Protein 2HH2 (pdb70)

Organism: Homo sapiens (NCBI:txid9606)

Foldseek 3Di:
DWWKWWAFLVCCDQCANPHRDNQVVLCVVQVWHWAFDPDAFPVSDPRTTMITTDDDPRSSVSSLVVSCVSVVHHIDIGD

Sequence (79 aa):
GEMTFSIPTHKCGLVIGRGGENVKAINQQTGAFVEISRQLPPNGDPNFKLFIIRGSPQQIDHAKQLIEEKIEGPLCPVGGEMTFSIPTHKCGLVIGRGGENVKAINQQTGAFVEISRQLPPNGDPNFKLFIIRGSPQQIDHAKQLIEEKIEGPLCPVGGEMTFSIPTHKCGLVIGRGGENVKAINQQTGAFVEISRQLPPNGDPNFKLFIIRGSPQQIDHAKQLIEEKIEGPLCPVGGEMTFSIPTHKCGLVIGRGGENVKAINQQTGAFVEISRQLPPNGDPNFKLFIIRGSPQQIDHAKQLIEEKIEGPLCPVGGEMTFSIPTHKCGLVIGRGGENVKAINQQTGAFVEISRQLPPNGDPNFKLFIIRGSPQQIDHAKQLIEEKIEGPLCPVGGEMTFSIPTHKCGLVIGRGGENVKAINQQTGAFVEISRQLPPNGDPNFKLFIIRGSPQQIDHAKQLIEEKIEGPLCPVGGEMTFSIPTHKCGLVIGRGGENVKAINQQTGAFVEISRQLPPNGDPNFKLFIIRGSPQQIDHAKQLIEEKIEGPLCPVGGEMTFSIPTHKCGLVIGRGGENVKAINQQTGAFVEISRQLPPNGDPNFKLFIIRGSPQQIDHAKQLIEEKIEGPLCPVGGEMTFSIPTHKCGLVIGRGGENVKAINQQTGAFVEISRQLPPNGDPNFKLFIIRGSPQQIDHAKQLIEEKIEGPLCPVGGEMTFSIPTHKCGLVIGRGGENVKAINQQTGAFVEISRQLPPNGDPNFKLFIIRGSPQQIDHAKQLIEEKIEGPLCPVGGEMTFSIPTHKCGLVIGRGGENVKAINQQTGAFVEISRQLPPNGDPNFKLFIIRGSPQQIDHAKQLIEEKIEGPLCPVGGEMTFSIPTHKCGLVIGRGGENVKAINQQTGAFVEISRQLPPNGDPNFKLFIIRGSPQQIDHAKQLIEEKIEGPLCPVGGEMTFSIPTHKCGLVIGRGGENVKAINQQTGAFVEISRQLPPNGDPNFKLFIIRGSPQQIDHAKQLIEEKIEGPLCPVGGEMTFSIPTHKCGLVIGRGGENVKAINQQTGAFVEISRQLPPNGDPNFKLFIIRGSPQQIDHAKQLIEEKIEGPLCPVGGEMTFSIPTHKCGLVIGRGGENVKAINQQTGAFVEISRQLPPNGDPNFKLFIIRGSPQQIDHAKQLIEEKIEGPLCPVGGEMTFSIPTHKCGLVIGRGGENVKAINQQTGAFVEISRQLPPNGDPNFKLFIIRGSPQQIDHAKQLIEEKIEGPLCPVGGEMTFSIPTHKCGLVIGRGGENVKAINQQTGAFVEISRQLPPNGDPNFKLFIIRGSPQQIDHAKQLIEEKIEGPLCPVGGEMTFSIPTHKCGLVIGRGGENVKAINQQTGAFVEISRQLPPNGDPNFKLFIIRGSPQQIDHAKQLIEEKIEGPLCPVGGEMTFSIPTHKCGLVIGRGGENVKAINQQTGAFVEISRQLPPNGDPNFKLFIIRGSPQQIDHAKQLIEEKIEGPLCPVGGEMTFSIPTHKCGLVIGRGGENVKAINQQTGAFVEISRQLPPNGDPNFKLFIIRGSPQQIDHAKQLIEEKIEGPLCPVG

Radius of gyration: 11.13 Å; Cα contacts (8 Å, |Δi|>4): 156; chains: 1; bounding box: 23×28×22 Å

InterPro domains:
  IPR004087 K Homology domain [SM00322] (143-213)
  IPR004087 K Homology domain [SM00322] (232-304)
  IPR004087 K Homology domain [SM00322] (321-391)
  IPR004087 K Homology domain [SM00322] (423-496)
  IPR004088 K Homology domain, type 1 [PF00013] (146-209)
  IPR004088 K Homology domain, type 1 [PF00013] (236-301)
  IPR004088 K Homology domain, type 1 [PF00013] (327-387)
  IPR004088 K Homology domain, type 1 [PF00013] (427-493)
  IPR015096 Far upstream element-binding protein, C-terminal [PF09005] (611-632)
  IPR015096 Far upstream element-binding protein, C-terminal [PF09005] (670-685)
  IPR036612 K Homology domain, type 1 superfamily [G3DSA:3.30.1370.10] (130-218)
  IPR036612 K Homology domain, type 1 superfamily [G3DSA:3.30.1370.10] (221-305)
  IPR036612 K Homology domain, type 1 superfamily [G3DSA:3.30.1370.10] (314-418)
  IPR036612 K Homology domain, type 1 superfamily [G3DSA:3.30.1370.10] (422-503)
  IPR036612 K Homology domain, type 1 superfamily [SSF54791] (134-213)
  IPR036612 K Homology domain, type 1 superfamily [SSF54791] (234-314)
  IPR036612 K Homology domain, type 1 superfamily [SSF54791] (325-411)
  IPR036612 K Homology domain, type 1 superfamily [SSF54791] (426-498)
  IPR047369 Far upstream element-binding protein 2, second type I K homology domain [cd22482] (233-305)
  IPR047370 Far upstream element-binding protein 2, third type I K homology domain [cd22485] (323-390)

CATH classification: 3.30.1370.10

GO terms:
  GO:0061158 3'-UTR-mediated mRNA destabilization (P, IMP)
  GO:0043488 regulation of mRNA stability (P, IDA)
  GO:0045019 negative regulation of nitric oxide biosynthetic process (P, IDA)
  GO:0035925 mRNA 3'-UTR AU-rich region binding (F, IDA)
  GO:0061014 positive regulation of mRNA catabolic process (P, IDA)
  GO:0061158 3'-UTR-mediated mRNA destabilization (P, IDA)
  GO:0010586 miRNA metabolic process (P, IMP)
  GO:0071345 cellular response to cytokine stimulus (P, IMP)
  GO:0005515 protein binding (F, IPI)
  GO:0006397 mRNA processing (P, TAS)
  GO:0005654 nucleoplasm (C, TAS)
  GO:0005829 cytosol (C, TAS)
  GO:0010989 negative regulation of low-density lipoprotein particle clearance (P, IGI)
  GO:0005654 nucleoplasm (C, IDA)
  GO:0044183 protein folding chaperone (F, EXP)
  GO:0008380 RNA splicing (P, TAS)
  GO:0000375 RNA splicing, via transesterification reactions (P, TAS)
  GO:0016020 membrane (C, HDA)
  GO:0003723 RNA binding (F, HDA)

Nearest PDB structures (foldseek):
  2hh2-assembly1_A  TM=9.941E-01  e=3.577E-14  Homo sapiens
  6y24-assembly1_A  TM=8.662E-01  e=2.627E-09  Homo sapiens
  1j4w-assembly1_A  TM=8.525E-01  e=3.300E-06  Homo sapiens
  1x4m-assembly1_A  TM=8.442E-01  e=3.389E-04  Mus musculus
  1ec6-assembly2_B  TM=8.114E-01  e=9.226E-04  Homo sapiens

Structure (mmCIF, N/CA/C/O backbone):
data_2HH2
#
_entry.id   2HH2
#
loop_
_atom_site.group_PDB
_atom_site.id
_atom_site.type_symbol
_atom_site.label_atom_id
_atom_site.label_alt_id
_atom_site.label_comp_id
_atom_site.label_asym_id
_atom_site.label_entity_id
_atom_site.label_seq_id
_atom_site.pdbx_PDB_ins_code
_atom_site.Cartn_x
_atom_site.Cartn_y
_atom_site.Cartn_z
_atom_site.occupancy
_atom_site.B_iso_or_equiv
_atom_site.auth_seq_id
_atom_site.auth_comp_id
_atom_site.auth_asym_id
_atom_site.auth_atom_id
_atom_site.pdbx_PDB_model_num
ATOM 1 N N . GLY A 1 7 ? -3.683 -9.931 -10.649 1.00 0.00 7 GLY A N 1
ATOM 2 C CA . GLY A 1 7 ? -3.364 -8.553 -10.947 1.00 0.00 7 GLY A CA 1
ATOM 3 C C . GLY A 1 7 ? -3.034 -7.753 -9.707 1.00 0.00 7 GLY A C 1
ATOM 4 O O . GLY A 1 7 ? -3.821 -7.713 -8.759 1.00 0.00 7 GLY A O 1
ATOM 8 N N . GLU A 1 8 ? -1.874 -7.114 -9.720 1.00 0.00 8 GLU A N 1
ATOM 9 C CA . GLU A 1 8 ? -1.428 -6.290 -8.599 1.00 0.00 8 GLU A CA 1
ATOM 10 C C . GLU A 1 8 ? -2.271 -5.022 -8.494 1.00 0.00 8 GLU A C 1
ATOM 11 O O . GLU A 1 8 ? -2.578 -4.383 -9.503 1.00 0.00 8 GLU A O 1
ATOM 23 N N . MET A 1 9 ? -2.644 -4.667 -7.275 1.00 0.00 9 MET A N 1
ATOM 24 C CA . MET A 1 9 ? -3.543 -3.542 -7.051 1.00 0.00 9 MET A CA 1
ATOM 25 C C . MET A 1 9 ? -2.799 -2.357 -6.459 1.00 0.00 9 MET A C 1
ATOM 26 O O . MET A 1 9 ? -1.866 -2.525 -5.670 1.00 0.00 9 MET A O 1
ATOM 40 N N . THR A 1 10 ? -3.213 -1.164 -6.852 1.00 0.00 10 THR A N 1
ATOM 41 C CA . THR A 1 10 ? -2.596 0.060 -6.382 1.00 0.00 10 THR A CA 1
ATOM 42 C C . THR A 1 10 ? -3.515 0.766 -5.382 1.00 0.00 10 THR A C 1
ATOM 43 O O . THR A 1 10 ? -4.733 0.782 -5.553 1.00 0.00 10 THR A O 1
ATOM 54 N N . PHE A 1 11 ? -2.936 1.316 -4.323 1.00 0.00 11 PHE A N 1
ATOM 55 C CA . PHE A 1 11 ? -3.705 2.053 -3.324 1.00 0.00 11 PHE A CA 1
ATOM 56 C C . PHE A 1 11 ? -3.054 3.401 -3.042 1.00 0.00 11 PHE A C 1
ATOM 57 O O . PHE A 1 11 ? -1.847 3.555 -3.196 1.00 0.00 11 PHE A O 1
ATOM 74 N N . SER A 1 12 ? -3.859 4.375 -2.648 1.00 0.00 12 SER A N 1
ATOM 75 C CA . SER A 1 12 ? -3.376 5.727 -2.416 1.00 0.00 12 SER A CA 1
ATOM 76 C C . SER A 1 12 ? -2.805 5.889 -1.006 1.00 0.00 12 SER A C 1
ATOM 77 O O . SER A 1 12 ? -3.546 5.890 -0.019 1.00 0.00 12 SER A O 1
ATOM 85 N N . ILE A 1 13 ? -1.487 6.020 -0.915 1.00 0.00 13 ILE A N 1
ATOM 86 C CA . ILE A 1 13 ? -0.822 6.232 0.364 1.00 0.00 13 ILE A CA 1
ATOM 87 C C . ILE A 1 13 ? -0.279 7.653 0.467 1.00 0.00 13 ILE A C 1
ATOM 88 O O . ILE A 1 13 ? 0.639 8.041 -0.253 1.00 0.00 13 ILE A O 1
ATOM 104 N N . PRO A 1 14 ? -0.872 8.454 1.357 1.00 0.00 14 PRO A N 1
ATOM 105 C CA . PRO A 1 14 ? -0.410 9.815 1.648 1.00 0.00 14 PRO A CA 1
ATOM 106 C C . PRO A 1 14 ? 1.077 9.884 1.971 1.00 0.00 14 PRO A C 1
ATOM 107 O O . PRO A 1 14 ? 1.584 9.113 2.787 1.00 0.00 14 PRO A O 1
ATOM 118 N N . THR A 1 15 ? 1.751 10.842 1.349 1.00 0.00 15 THR A N 1
ATOM 119 C CA . THR A 1 15 ? 3.179 11.052 1.538 1.00 0.00 15 THR A CA 1
ATOM 120 C C . THR A 1 15 ? 3.526 11.313 3.006 1.00 0.00 15 THR A C 1
ATOM 121 O O . THR A 1 15 ? 4.593 10.933 3.474 1.00 0.00 15 THR A O 1
ATOM 132 N N . HIS A 1 16 ? 2.621 11.948 3.741 1.00 0.00 16 HIS A N 1
ATOM 133 C CA . HIS A 1 16 ? 2.877 12.237 5.148 1.00 0.00 16 HIS A CA 1
ATOM 134 C C . HIS A 1 16 ? 2.734 10.980 6.009 1.00 0.00 16 HIS A C 1
ATOM 135 O O . HIS A 1 16 ? 3.235 10.929 7.127 1.00 0.00 16 HIS A O 1
ATOM 150 N N . LYS A 1 17 ? 2.045 9.963 5.494 1.00 0.00 17 LYS A N 1
ATOM 151 C CA . LYS A 1 17 ? 1.858 8.732 6.258 1.00 0.00 17 LYS A CA 1
ATOM 152 C C . LYS A 1 17 ? 2.919 7.693 5.918 1.00 0.00 17 LYS A C 1
ATOM 153 O O . LYS A 1 17 ? 2.859 6.546 6.390 1.00 0.00 17 LYS A O 1
ATOM 172 N N . CYS A 1 18 ? 3.909 8.101 5.133 1.00 0.00 18 CYS A N 1
ATOM 173 C CA . CYS A 1 18 ? 4.984 7.205 4.731 1.00 0.00 18 CYS A CA 1
ATOM 174 C C . CYS A 1 18 ? 5.965 6.967 5.876 1.00 0.00 18 CYS A C 1
ATOM 175 O O . CYS A 1 18 ? 7.054 6.439 5.673 1.00 0.00 18 CYS A O 1
ATOM 183 N N . GLY A 1 19 ? 5.576 7.352 7.081 1.00 0.00 19 GLY A N 1
ATOM 184 C CA . GLY A 1 19 ? 6.421 7.109 8.219 1.00 0.00 19 GLY A CA 1
ATOM 185 C C . GLY A 1 19 ? 5.793 6.184 9.239 1.00 0.00 19 GLY A C 1
ATOM 186 O O . GLY A 1 19 ? 6.495 5.618 10.074 1.00 0.00 19 GLY A O 1
ATOM 190 N N . LEU A 1 20 ? 4.474 6.026 9.192 1.00 0.00 20 LEU A N 1
ATOM 191 C CA . LEU A 1 20 ? 3.810 5.064 10.065 1.00 0.00 20 LEU A CA 1
ATOM 192 C C . LEU A 1 20 ? 3.712 3.709 9.389 1.00 0.00 20 LEU A C 1
ATOM 193 O O . LEU A 1 20 ? 4.054 2.688 9.983 1.00 0.00 20 LEU A O 1
ATOM 209 N N . VAL A 1 21 ? 3.259 3.700 8.141 1.00 0.00 21 VAL A N 1
ATOM 210 C CA . VAL A 1 21 ? 3.076 2.444 7.426 1.00 0.00 21 VAL A CA 1
ATOM 211 C C . VAL A 1 21 ? 4.334 2.088 6.663 1.00 0.00 21 VAL A C 1
ATOM 212 O O . VAL A 1 21 ? 4.631 0.922 6.421 1.00 0.00 21 VAL A O 1
ATOM 225 N N . ILE A 1 22 ? 5.067 3.109 6.279 1.00 0.00 22 ILE A N 1
ATOM 226 C CA . ILE A 1 22 ? 6.236 2.931 5.448 1.00 0.00 22 ILE A CA 1
ATOM 227 C C . ILE A 1 22 ? 7.499 3.004 6.301 1.00 0.00 22 ILE A C 1
ATOM 228 O O . ILE A 1 22 ? 8.550 2.481 5.935 1.00 0.00 22 ILE A O 1
ATOM 244 N N . GLY A 1 23 ? 7.369 3.607 7.473 1.00 0.00 23 GLY A N 1
ATOM 245 C CA . GLY A 1 23 ? 8.493 3.715 8.378 1.00 0.00 23 GLY A CA 1
ATOM 246 C C . GLY A 1 23 ? 9.557 4.659 7.857 1.00 0.00 23 GLY A C 1
ATOM 247 O O . GLY A 1 23 ? 9.270 5.818 7.555 1.00 0.00 23 GLY A O 1
ATOM 251 N N . ARG A 1 24 ? 10.781 4.171 7.745 1.00 0.00 24 ARG A N 1
ATOM 252 C CA . ARG A 1 24 ? 11.866 4.971 7.199 1.00 0.00 24 ARG A CA 1
ATOM 253 C C . ARG A 1 24 ? 12.001 4.717 5.702 1.00 0.00 24 ARG A C 1
ATOM 254 O O . ARG A 1 24 ? 11.767 5.609 4.889 1.00 0.00 24 ARG A O 1
ATOM 275 N N . GLY A 1 25 ? 12.361 3.494 5.340 1.00 0.00 25 GLY A N 1
ATOM 276 C CA . GLY A 1 25 ? 12.523 3.159 3.940 1.00 0.00 25 GLY A CA 1
ATOM 277 C C . GLY A 1 25 ? 11.718 1.944 3.547 1.00 0.00 25 GLY A C 1
ATOM 278 O O . GLY A 1 25 ? 12.244 1.012 2.938 1.00 0.00 25 GLY A O 1
ATOM 282 N N . GLY A 1 26 ? 10.440 1.949 3.900 1.00 0.00 26 GLY A N 1
ATOM 283 C CA . GLY A 1 26 ? 9.575 0.833 3.577 1.00 0.00 26 GLY A CA 1
ATOM 284 C C . GLY A 1 26 ? 9.804 -0.340 4.506 1.00 0.00 26 GLY A C 1
ATOM 285 O O . GLY A 1 26 ? 10.026 -1.466 4.065 1.00 0.00 26 GLY A O 1
ATOM 289 N N . GLU A 1 27 ? 9.742 -0.070 5.801 1.00 0.00 27 GLU A N 1
ATOM 290 C CA . GLU A 1 27 ? 10.013 -1.084 6.812 1.00 0.00 27 GLU A CA 1
ATOM 291 C C . GLU A 1 27 ? 8.760 -1.889 7.133 1.00 0.00 27 GLU A C 1
ATOM 292 O O . GLU A 1 27 ? 8.736 -3.111 6.979 1.00 0.00 27 GLU A O 1
ATOM 304 N N . ASN A 1 28 ? 7.710 -1.194 7.543 1.00 0.00 28 ASN A N 1
ATOM 305 C CA . ASN A 1 28 ? 6.495 -1.852 8.009 1.00 0.00 28 ASN A CA 1
ATOM 306 C C . ASN A 1 28 ? 5.777 -2.561 6.863 1.00 0.00 28 ASN A C 1
ATOM 307 O O . ASN A 1 28 ? 5.168 -3.613 7.058 1.00 0.00 28 ASN A O 1
ATOM 318 N N . VAL A 1 29 ? 5.890 -2.007 5.661 1.00 0.00 29 VAL A N 1
ATOM 319 C CA . VAL A 1 29 ? 5.204 -2.560 4.500 1.00 0.00 29 VAL A CA 1
ATOM 320 C C . VAL A 1 29 ? 5.691 -3.966 4.151 1.00 0.00 29 VAL A C 1
ATOM 321 O O . VAL A 1 29 ? 4.919 -4.788 3.654 1.00 0.00 29 VAL A O 1
ATOM 334 N N . LYS A 1 30 ? 6.958 -4.266 4.422 1.00 0.00 30 LYS A N 1
ATOM 335 C CA . LYS A 1 30 ? 7.477 -5.582 4.084 1.00 0.00 30 LYS A CA 1
ATOM 336 C C . LYS A 1 30 ? 7.128 -6.588 5.176 1.00 0.00 30 LYS A C 1
ATOM 337 O O . LYS A 1 30 ? 7.155 -7.796 4.949 1.00 0.00 30 LYS A O 1
ATOM 356 N N . ALA A 1 31 ? 6.784 -6.086 6.358 1.00 0.00 31 ALA A N 1
ATOM 357 C CA . ALA A 1 31 ? 6.267 -6.944 7.415 1.00 0.00 31 ALA A CA 1
ATOM 358 C C . ALA A 1 31 ? 4.857 -7.389 7.056 1.00 0.00 31 ALA A C 1
ATOM 359 O O . ALA A 1 31 ? 4.472 -8.530 7.309 1.00 0.00 31 ALA A O 1
ATOM 366 N N . ILE A 1 32 ? 4.103 -6.472 6.448 1.00 0.00 32 ILE A N 1
ATOM 367 C CA . ILE A 1 32 ? 2.777 -6.782 5.918 1.00 0.00 32 ILE A CA 1
ATOM 368 C C . ILE A 1 32 ? 2.879 -7.951 4.948 1.00 0.00 32 ILE A C 1
ATOM 369 O O . ILE A 1 32 ? 2.097 -8.898 5.009 1.00 0.00 32 ILE A O 1
ATOM 385 N N . ASN A 1 33 ? 3.866 -7.861 4.062 1.00 0.00 33 ASN A N 1
ATOM 386 C CA . ASN A 1 33 ? 4.173 -8.925 3.106 1.00 0.00 33 ASN A CA 1
ATOM 387 C C . ASN A 1 33 ? 4.341 -10.270 3.811 1.00 0.00 33 ASN A C 1
ATOM 388 O O . ASN A 1 33 ? 3.757 -11.272 3.405 1.00 0.00 33 ASN A O 1
ATOM 399 N N . GLN A 1 34 ? 5.123 -10.281 4.884 1.00 0.00 34 GLN A N 1
ATOM 400 C CA . GLN A 1 34 ? 5.368 -11.508 5.639 1.00 0.00 34 GLN A CA 1
ATOM 401 C C . GLN A 1 34 ? 4.076 -12.032 6.253 1.00 0.00 34 GLN A C 1
ATOM 402 O O . GLN A 1 34 ? 3.864 -13.241 6.351 1.00 0.00 34 GLN A O 1
ATOM 416 N N . GLN A 1 35 ? 3.219 -11.107 6.664 1.00 0.00 35 GLN A N 1
ATOM 417 C CA . GLN A 1 35 ? 1.938 -11.458 7.267 1.00 0.00 35 GLN A CA 1
ATOM 418 C C . GLN A 1 35 ? 0.965 -11.992 6.223 1.00 0.00 35 GLN A C 1
ATOM 419 O O . GLN A 1 35 ? -0.001 -12.677 6.556 1.00 0.00 35 GLN A O 1
ATOM 433 N N . THR A 1 36 ? 1.216 -11.667 4.962 1.00 0.00 36 THR A N 1
ATOM 434 C CA . THR A 1 36 ? 0.263 -11.960 3.905 1.00 0.00 36 THR A CA 1
ATOM 435 C C . THR A 1 36 ? 0.857 -12.828 2.796 1.00 0.00 36 THR A C 1
ATOM 436 O O . THR A 1 36 ? 0.628 -14.037 2.748 1.00 0.00 36 THR A O 1
ATOM 447 N N . GLY A 1 37 ? 1.619 -12.205 1.913 1.00 0.00 37 GLY A N 1
ATOM 448 C CA . GLY A 1 37 ? 2.193 -12.913 0.790 1.00 0.00 37 GLY A CA 1
ATOM 449 C C . GLY A 1 37 ? 2.466 -11.992 -0.372 1.00 0.00 37 GLY A C 1
ATOM 450 O O . GLY A 1 37 ? 3.353 -12.251 -1.187 1.00 0.00 37 GLY A O 1
ATOM 454 N N . ALA A 1 38 ? 1.709 -10.908 -0.446 1.00 0.00 38 ALA A N 1
ATOM 455 C CA . ALA A 1 38 ? 1.873 -9.944 -1.517 1.00 0.00 38 ALA A CA 1
ATOM 456 C C . ALA A 1 38 ? 2.907 -8.900 -1.148 1.00 0.00 38 ALA A C 1
ATOM 457 O O . ALA A 1 38 ? 3.038 -8.516 0.013 1.00 0.00 38 ALA A O 1
ATOM 464 N N . PHE A 1 39 ? 3.620 -8.437 -2.150 1.00 0.00 39 PHE A N 1
ATOM 465 C CA . PHE A 1 39 ? 4.690 -7.486 -1.951 1.00 0.00 39 PHE A CA 1
ATOM 466 C C . PHE A 1 39 ? 4.141 -6.066 -1.971 1.00 0.00 39 PHE A C 1
ATOM 467 O O . PHE A 1 39 ? 3.744 -5.563 -3.022 1.00 0.00 39 PHE A O 1
ATOM 484 N N . VAL A 1 40 ? 4.090 -5.437 -0.807 1.00 0.00 40 VAL A N 1
ATOM 485 C CA . VAL A 1 40 ? 3.641 -4.056 -0.704 1.00 0.00 40 VAL A CA 1
ATOM 486 C C . VAL A 1 40 ? 4.813 -3.111 -0.982 1.00 0.00 40 VAL A C 1
ATOM 487 O O . VAL A 1 40 ? 5.612 -2.817 -0.092 1.00 0.00 40 VAL A O 1
ATOM 500 N N . GLU A 1 41 ? 4.918 -2.658 -2.226 1.00 0.00 41 GLU A N 1
ATOM 501 C CA . GLU A 1 41 ? 6.063 -1.857 -2.659 1.00 0.00 41 GLU A CA 1
ATOM 502 C C . GLU A 1 41 ? 5.644 -0.437 -3.040 1.00 0.00 41 GLU A C 1
ATOM 503 O O . GLU A 1 41 ? 4.528 -0.212 -3.492 1.00 0.00 41 GLU A O 1
ATOM 515 N N . ILE A 1 42 ? 6.550 0.518 -2.837 1.00 0.00 42 ILE A N 1
ATOM 516 C CA . ILE A 1 42 ? 6.276 1.921 -3.129 1.00 0.00 42 ILE A CA 1
ATOM 517 C C . ILE A 1 42 ? 6.328 2.155 -4.632 1.00 0.00 42 ILE A C 1
ATOM 518 O O . ILE A 1 42 ? 7.308 1.797 -5.282 1.00 0.00 42 ILE A O 1
ATOM 534 N N . SER A 1 43 ? 5.282 2.756 -5.174 1.00 0.00 43 SER A N 1
ATOM 535 C CA . SER A 1 43 ? 5.157 2.913 -6.613 1.00 0.00 43 SER A CA 1
ATOM 536 C C . SER A 1 43 ? 5.751 4.232 -7.088 1.00 0.00 43 SER A C 1
ATOM 537 O O . SER A 1 43 ? 6.161 5.075 -6.292 1.00 0.00 43 SER A O 1
ATOM 545 N N . ARG A 1 44 ? 5.788 4.391 -8.406 1.00 0.00 44 ARG A N 1
ATOM 546 C CA . ARG A 1 44 ? 6.283 5.604 -9.032 1.00 0.00 44 ARG A CA 1
ATOM 547 C C . ARG A 1 44 ? 5.190 6.172 -9.926 1.00 0.00 44 ARG A C 1
ATOM 548 O O . ARG A 1 44 ? 5.422 7.074 -10.729 1.00 0.00 44 ARG A O 1
ATOM 569 N N . GLN A 1 45 ? 3.992 5.624 -9.773 1.00 0.00 45 GLN A N 1
ATOM 570 C CA . GLN A 1 45 ? 2.846 6.022 -10.577 1.00 0.00 45 GLN A CA 1
ATOM 571 C C . GLN A 1 45 ? 2.241 7.317 -10.047 1.00 0.00 45 GLN A C 1
ATOM 572 O O . GLN A 1 45 ? 2.238 7.559 -8.837 1.00 0.00 45 GLN A O 1
ATOM 586 N N . LEU A 1 46 ? 1.756 8.150 -10.954 1.00 0.00 46 LEU A N 1
ATOM 587 C CA . LEU A 1 46 ? 0.998 9.334 -10.579 1.00 0.00 46 LEU A CA 1
ATOM 588 C C . LEU A 1 46 ? -0.437 8.954 -10.260 1.00 0.00 46 LEU A C 1
ATOM 589 O O . LEU A 1 46 ? -1.081 8.238 -11.030 1.00 0.00 46 LEU A O 1
ATOM 605 N N . PRO A 1 47 ? -0.951 9.410 -9.109 1.00 0.00 47 PRO A N 1
ATOM 606 C CA . PRO A 1 47 ? -2.344 9.188 -8.729 1.00 0.00 47 PRO A CA 1
ATOM 607 C C . PRO A 1 47 ? -3.295 9.922 -9.667 1.00 0.00 47 PRO A C 1
ATOM 608 O O . PRO A 1 47 ? -2.857 10.803 -10.405 1.00 0.00 47 PRO A O 1
ATOM 619 N N . PRO A 1 48 ? -4.593 9.593 -9.662 1.00 0.00 48 PRO A N 1
ATOM 620 C CA . PRO A 1 48 ? -5.571 10.248 -10.542 1.00 0.00 48 PRO A CA 1
ATOM 621 C C . PRO A 1 48 ? -5.524 11.774 -10.443 1.00 0.00 48 PRO A C 1
ATOM 622 O O . PRO A 1 48 ? -5.758 12.482 -11.424 1.00 0.00 48 PRO A O 1
ATOM 633 N N . ASN A 1 49 ? -5.184 12.269 -9.260 1.00 0.00 49 ASN A N 1
ATOM 634 C CA . ASN A 1 49 ? -5.136 13.703 -9.011 1.00 0.00 49 ASN A CA 1
ATOM 635 C C . ASN A 1 49 ? -3.822 14.308 -9.500 1.00 0.00 49 ASN A C 1
ATOM 636 O O . ASN A 1 49 ? -3.702 15.524 -9.646 1.00 0.00 49 ASN A O 1
ATOM 647 N N . GLY A 1 50 ? -2.842 13.440 -9.751 1.00 0.00 50 GLY A N 1
ATOM 648 C CA . GLY A 1 50 ? -1.521 13.879 -10.180 1.00 0.00 50 GLY A CA 1
ATOM 649 C C . GLY A 1 50 ? -0.824 14.732 -9.140 1.00 0.00 50 GLY A C 1
ATOM 650 O O . GLY A 1 50 ? 0.035 15.548 -9.470 1.00 0.00 50 GLY A O 1
ATOM 654 N N . ASP A 1 51 ? -1.186 14.532 -7.881 1.00 0.00 51 ASP A N 1
ATOM 655 C CA . ASP A 1 51 ? -0.647 15.332 -6.789 1.00 0.00 51 ASP A CA 1
ATOM 656 C C . ASP A 1 51 ? 0.413 14.543 -6.022 1.00 0.00 51 ASP A C 1
ATOM 657 O O . ASP A 1 51 ? 0.198 13.382 -5.673 1.00 0.00 51 ASP A O 1
ATOM 666 N N . PRO A 1 52 ? 1.573 15.168 -5.755 1.00 0.00 52 PRO A N 1
ATOM 667 C CA . PRO A 1 52 ? 2.722 14.496 -5.130 1.00 0.00 52 PRO A CA 1
ATOM 668 C C . PRO A 1 52 ? 2.539 14.183 -3.641 1.00 0.00 52 PRO A C 1
ATOM 669 O O . PRO A 1 52 ? 3.454 13.661 -3.002 1.00 0.00 52 PRO A O 1
ATOM 680 N N . ASN A 1 53 ? 1.376 14.501 -3.081 1.00 0.00 53 ASN A N 1
ATOM 681 C CA . ASN A 1 53 ? 1.108 14.197 -1.676 1.00 0.00 53 ASN A CA 1
ATOM 682 C C . ASN A 1 53 ? 0.419 12.848 -1.538 1.00 0.00 53 ASN A C 1
ATOM 683 O O . ASN A 1 53 ? 0.100 12.409 -0.429 1.00 0.00 53 ASN A O 1
ATOM 694 N N . PHE A 1 54 ? 0.188 12.197 -2.668 1.00 0.00 54 PHE A N 1
ATOM 695 C CA . PHE A 1 54 ? -0.405 10.871 -2.682 1.00 0.00 54 PHE A CA 1
ATOM 696 C C . PHE A 1 54 ? 0.484 9.898 -3.438 1.00 0.00 54 PHE A C 1
ATOM 697 O O . PHE A 1 54 ? 0.437 9.817 -4.666 1.00 0.00 54 PHE A O 1
ATOM 714 N N . LYS A 1 55 ? 1.303 9.171 -2.700 1.00 0.00 55 LYS A N 1
ATOM 715 C CA . LYS A 1 55 ? 2.150 8.150 -3.283 1.00 0.00 55 LYS A CA 1
ATOM 716 C C . LYS A 1 55 ? 1.343 6.885 -3.509 1.00 0.00 55 LYS A C 1
ATOM 717 O O . LYS A 1 55 ? 0.739 6.349 -2.580 1.00 0.00 55 LYS A O 1
ATOM 736 N N . LEU A 1 56 ? 1.308 6.420 -4.738 1.00 0.00 56 LEU A N 1
ATOM 737 C CA . LEU A 1 56 ? 0.624 5.181 -5.035 1.00 0.00 56 LEU A CA 1
ATOM 738 C C . LEU A 1 56 ? 1.435 4.012 -4.492 1.00 0.00 56 LEU A C 1
ATOM 739 O O . LEU A 1 56 ? 2.663 4.012 -4.563 1.00 0.00 56 LEU A O 1
ATOM 755 N N . PHE A 1 57 ? 0.752 3.046 -3.907 1.00 0.00 57 PHE A N 1
ATOM 756 C CA . PHE A 1 57 ? 1.412 1.889 -3.337 1.00 0.00 57 PHE A CA 1
ATOM 757 C C . PHE A 1 57 ? 0.979 0.622 -4.062 1.00 0.00 57 PHE A C 1
ATOM 758 O O . PHE A 1 57 ? -0.203 0.435 -4.352 1.00 0.00 57 PHE A O 1
ATOM 775 N N . ILE A 1 58 ? 1.945 -0.232 -4.360 1.00 0.00 58 ILE A N 1
ATOM 776 C CA . ILE A 1 58 ? 1.700 -1.458 -5.104 1.00 0.00 58 ILE A CA 1
ATOM 777 C C . ILE A 1 58 ? 1.585 -2.636 -4.164 1.00 0.00 58 ILE A C 1
ATOM 778 O O . ILE A 1 58 ? 2.562 -3.015 -3.535 1.00 0.00 58 ILE A O 1
ATOM 794 N N . ILE A 1 59 ? 0.417 -3.224 -4.058 1.00 0.00 59 ILE A N 1
ATOM 795 C CA . ILE A 1 59 ? 0.319 -4.479 -3.361 1.00 0.00 59 ILE A CA 1
ATOM 796 C C . ILE A 1 59 ? 0.294 -5.568 -4.415 1.00 0.00 59 ILE A C 1
ATOM 797 O O . ILE A 1 59 ? -0.759 -5.914 -4.946 1.00 0.00 59 ILE A O 1
ATOM 813 N N . ARG A 1 60 ? 1.469 -6.053 -4.768 1.00 0.00 60 ARG A N 1
ATOM 814 C CA . ARG A 1 60 ? 1.595 -6.962 -5.889 1.00 0.00 60 ARG A CA 1
ATOM 815 C C . ARG A 1 60 ? 1.649 -8.412 -5.436 1.00 0.00 60 ARG A C 1
ATOM 816 O O . ARG A 1 60 ? 2.544 -8.821 -4.697 1.00 0.00 60 ARG A O 1
ATOM 837 N N . GLY A 1 61 ? 0.663 -9.172 -5.885 1.00 0.00 61 GLY A N 1
ATOM 838 C CA . GLY A 1 61 ? 0.565 -10.573 -5.549 1.00 0.00 61 GLY A CA 1
ATOM 839 C C . GLY A 1 61 ? -0.742 -11.144 -6.045 1.00 0.00 61 GLY A C 1
ATOM 840 O O . GLY A 1 61 ? -1.304 -10.644 -7.020 1.00 0.00 61 GLY A O 1
ATOM 844 N N . SER A 1 62 ? -1.232 -12.174 -5.387 1.00 0.00 62 SER A N 1
ATOM 845 C CA . SER A 1 62 ? -2.525 -12.730 -5.728 1.00 0.00 62 SER A CA 1
ATOM 846 C C . SER A 1 62 ? -3.615 -11.999 -4.945 1.00 0.00 62 SER A C 1
ATOM 847 O O . SER A 1 62 ? -3.350 -11.527 -3.839 1.00 0.00 62 SER A O 1
ATOM 855 N N . PRO A 1 63 ? -4.829 -11.859 -5.509 1.00 0.00 63 PRO A N 1
ATOM 856 C CA . PRO A 1 63 ? -5.939 -11.132 -4.869 1.00 0.00 63 PRO A CA 1
ATOM 857 C C . PRO A 1 63 ? -6.079 -11.422 -3.371 1.00 0.00 63 PRO A C 1
ATOM 858 O O . PRO A 1 63 ? -6.180 -10.497 -2.562 1.00 0.00 63 PRO A O 1
ATOM 869 N N . GLN A 1 64 ? -6.060 -12.707 -3.012 1.00 0.00 64 GLN A N 1
ATOM 870 C CA . GLN A 1 64 ? -6.176 -13.130 -1.612 1.00 0.00 64 GLN A CA 1
ATOM 871 C C . GLN A 1 64 ? -5.104 -12.475 -0.740 1.00 0.00 64 GLN A C 1
ATOM 872 O O . GLN A 1 64 ? -5.369 -12.054 0.388 1.00 0.00 64 GLN A O 1
ATOM 886 N N . GLN A 1 65 ? -3.902 -12.365 -1.287 1.00 0.00 65 GLN A N 1
ATOM 887 C CA . GLN A 1 65 ? -2.773 -11.805 -0.560 1.00 0.00 65 GLN A CA 1
ATOM 888 C C . GLN A 1 65 ? -2.865 -10.284 -0.541 1.00 0.00 65 GLN A C 1
ATOM 889 O O . GLN A 1 65 ? -2.624 -9.649 0.486 1.00 0.00 65 GLN A O 1
ATOM 903 N N . ILE A 1 66 ? -3.232 -9.715 -1.686 1.00 0.00 66 ILE A N 1
ATOM 904 C CA . ILE A 1 66 ? -3.367 -8.270 -1.836 1.00 0.00 66 ILE A CA 1
ATOM 905 C C . ILE A 1 66 ? -4.420 -7.710 -0.889 1.00 0.00 66 ILE A C 1
ATOM 906 O O . ILE A 1 66 ? -4.153 -6.782 -0.127 1.00 0.00 66 ILE A O 1
ATOM 922 N N . ASP A 1 67 ? -5.607 -8.289 -0.946 1.00 0.00 67 ASP A N 1
ATOM 923 C CA . ASP A 1 67 ? -6.741 -7.820 -0.159 1.00 0.00 67 ASP A CA 1
ATOM 924 C C . ASP A 1 67 ? -6.462 -7.952 1.334 1.00 0.00 67 ASP A C 1
ATOM 925 O O . ASP A 1 67 ? -6.858 -7.101 2.130 1.00 0.00 67 ASP A O 1
ATOM 934 N N . HIS A 1 68 ? -5.760 -9.015 1.706 1.00 0.00 68 HIS A N 1
ATOM 935 C CA . HIS A 1 68 ? -5.424 -9.245 3.104 1.00 0.00 68 HIS A CA 1
ATOM 936 C C . HIS A 1 68 ? -4.379 -8.226 3.565 1.00 0.00 68 HIS A C 1
ATOM 937 O O . HIS A 1 68 ? -4.443 -7.727 4.687 1.00 0.00 68 HIS A O 1
ATOM 952 N N . ALA A 1 69 ? -3.422 -7.922 2.692 1.00 0.00 69 ALA A N 1
ATOM 953 C CA . ALA A 1 69 ? -2.412 -6.912 2.989 1.00 0.00 69 ALA A CA 1
ATOM 954 C C . ALA A 1 69 ? -3.067 -5.542 3.109 1.00 0.00 69 ALA A C 1
ATOM 955 O O . ALA A 1 69 ? -2.733 -4.753 3.994 1.00 0.00 69 ALA A O 1
ATOM 962 N N . LYS A 1 70 ? -4.011 -5.287 2.208 1.00 0.00 70 LYS A N 1
ATOM 963 C CA . LYS A 1 70 ? -4.842 -4.087 2.234 1.00 0.00 70 LYS A CA 1
ATOM 964 C C . LYS A 1 70 ? -5.444 -3.881 3.622 1.00 0.00 70 LYS A C 1
ATOM 965 O O . LYS A 1 70 ? -5.358 -2.793 4.193 1.00 0.00 70 LYS A O 1
ATOM 984 N N . GLN A 1 71 ? -6.015 -4.950 4.164 1.00 0.00 71 GLN A N 1
ATOM 985 C CA . GLN A 1 71 ? -6.622 -4.924 5.489 1.00 0.00 71 GLN A CA 1
ATOM 986 C C . GLN A 1 71 ? -5.597 -4.550 6.553 1.00 0.00 71 GLN A C 1
ATOM 987 O O . GLN A 1 71 ? -5.894 -3.801 7.485 1.00 0.00 71 GLN A O 1
ATOM 1001 N N . LEU A 1 72 ? -4.386 -5.068 6.406 1.00 0.00 72 LEU A N 1
ATOM 1002 C CA . LEU A 1 72 ? -3.337 -4.835 7.381 1.00 0.00 72 LEU A CA 1
ATOM 1003 C C . LEU A 1 72 ? -2.867 -3.387 7.335 1.00 0.00 72 LEU A C 1
ATOM 1004 O O . LEU A 1 72 ? -2.491 -2.819 8.360 1.00 0.00 72 LEU A O 1
ATOM 1020 N N . ILE A 1 73 ? -2.894 -2.794 6.147 1.00 0.00 73 ILE A N 1
ATOM 1021 C CA . ILE A 1 73 ? -2.504 -1.399 5.977 1.00 0.00 73 ILE A CA 1
ATOM 1022 C C . ILE A 1 73 ? -3.606 -0.485 6.495 1.00 0.00 73 ILE A C 1
ATOM 1023 O O . ILE A 1 73 ? -3.338 0.533 7.133 1.00 0.00 73 ILE A O 1
ATOM 1039 N N . GLU A 1 74 ? -4.847 -0.866 6.228 1.00 0.00 74 GLU A N 1
ATOM 1040 C CA . GLU A 1 74 ? -5.998 -0.137 6.737 1.00 0.00 74 GLU A CA 1
ATOM 1041 C C . GLU A 1 74 ? -6.090 -0.283 8.250 1.00 0.00 74 GLU A C 1
ATOM 1042 O O . GLU A 1 74 ? -6.785 0.473 8.916 1.00 0.00 74 GLU A O 1
ATOM 1054 N N . GLU A 1 75 ? -5.383 -1.266 8.776 1.00 0.00 75 GLU A N 1
ATOM 1055 C CA . GLU A 1 75 ? -5.226 -1.431 10.214 1.00 0.00 75 GLU A CA 1
ATOM 1056 C C . GLU A 1 75 ? -4.129 -0.499 10.721 1.00 0.00 75 GLU A C 1
ATOM 1057 O O . GLU A 1 75 ? -4.195 0.014 11.833 1.00 0.00 75 GLU A O 1
ATOM 1069 N N . LYS A 1 76 ? -3.119 -0.284 9.882 1.00 0.00 76 LYS A N 1
ATOM 1070 C CA . LYS A 1 76 ? -2.010 0.603 10.219 1.00 0.00 76 LYS A CA 1
ATOM 1071 C C . LYS A 1 76 ? -2.484 2.043 10.271 1.00 0.00 76 LYS A C 1
ATOM 1072 O O . LYS A 1 76 ? -2.232 2.764 11.235 1.00 0.00 76 LYS A O 1
ATOM 1091 N N . ILE A 1 77 ? -3.181 2.451 9.221 1.00 0.00 77 ILE A N 1
ATOM 1092 C CA . ILE A 1 77 ? -3.677 3.812 9.118 1.00 0.00 77 ILE A CA 1
ATOM 1093 C C . ILE A 1 77 ? -5.037 3.943 9.792 1.00 0.00 77 ILE A C 1
ATOM 1094 O O . ILE A 1 77 ? -5.511 5.047 10.055 1.00 0.00 77 ILE A O 1
ATOM 1110 N N . GLU A 1 78 ? -5.647 2.785 10.056 1.00 0.00 78 GLU A N 1
ATOM 1111 C CA . GLU A 1 78 ? -6.965 2.688 10.678 1.00 0.00 78 GLU A CA 1
ATOM 1112 C C . GLU A 1 78 ? -7.997 3.472 9.873 1.00 0.00 78 GLU A C 1
ATOM 1113 O O . GLU A 1 78 ? -8.896 4.105 10.426 1.00 0.00 78 GLU A O 1
ATOM 1125 N N . GLY A 1 79 ? -7.859 3.398 8.558 1.00 0.00 79 GLY A N 1
ATOM 1126 C CA . GLY A 1 79 ? -8.731 4.125 7.664 1.00 0.00 79 GLY A CA 1
ATOM 1127 C C . GLY A 1 79 ? -8.902 3.403 6.346 1.00 0.00 79 GLY A C 1
ATOM 1128 O O . GLY A 1 79 ? -8.109 2.524 6.025 1.00 0.00 79 GLY A O 1
ATOM 1132 N N . PRO A 1 80 ? -9.928 3.755 5.563 1.00 0.00 80 PRO A N 1
ATOM 1133 C CA . PRO A 1 80 ? -10.202 3.107 4.277 1.00 0.00 80 PRO A CA 1
ATOM 1134 C C . PRO A 1 80 ? -9.223 3.524 3.181 1.00 0.00 80 PRO A C 1
ATOM 1135 O O . PRO A 1 80 ? -8.939 4.709 2.999 1.00 0.00 80 PRO A O 1
ATOM 1146 N N . LEU A 1 81 ? -8.702 2.541 2.462 1.00 0.00 81 LEU A N 1
ATOM 1147 C CA . LEU A 1 81 ? -7.855 2.808 1.309 1.00 0.00 81 LEU A CA 1
ATOM 1148 C C . LEU A 1 81 ? -8.638 2.626 0.018 1.00 0.00 81 LEU A C 1
ATOM 1149 O O . LEU A 1 81 ? -9.432 1.692 -0.116 1.00 0.00 81 LEU A O 1
ATOM 1165 N N . CYS A 1 82 ? -8.414 3.529 -0.924 1.00 0.00 82 CYS A N 1
ATOM 1166 C CA . CYS A 1 82 ? -9.117 3.501 -2.193 1.00 0.00 82 CYS A CA 1
ATOM 1167 C C . CYS A 1 82 ? -8.282 2.783 -3.254 1.00 0.00 82 CYS A C 1
ATOM 1168 O O . CYS A 1 82 ? -7.117 3.123 -3.471 1.00 0.00 82 CYS A O 1
ATOM 1176 N N . PRO A 1 83 ? -8.864 1.765 -3.906 1.00 0.00 83 PRO A N 1
ATOM 1177 C CA . PRO A 1 83 ? -8.207 1.050 -5.002 1.00 0.00 83 PRO A CA 1
ATOM 1178 C C . PRO A 1 83 ? -8.054 1.940 -6.233 1.00 0.00 83 PRO A C 1
ATOM 1179 O O . PRO A 1 83 ? -9.041 2.337 -6.858 1.00 0.00 83 PRO A O 1
ATOM 1190 N N . VAL A 1 84 ? -6.817 2.268 -6.559 1.00 0.00 84 VAL A N 1
ATOM 1191 C CA . VAL A 1 84 ? -6.527 3.124 -7.689 1.00 0.00 84 VAL A CA 1
ATOM 1192 C C . VAL A 1 84 ? -5.745 2.372 -8.754 1.00 0.00 84 VAL A C 1
ATOM 1193 O O . VAL A 1 84 ? -5.250 1.267 -8.519 1.00 0.00 84 VAL A O 1
ATOM 1206 N N . GLY A 1 85 ? -5.649 2.974 -9.923 1.00 0.00 85 GLY A N 1
ATOM 1207 C CA . GLY A 1 85 ? -4.903 2.388 -11.009 1.00 0.00 85 GLY A CA 1
ATOM 1208 C C . GLY A 1 85 ? -5.022 3.227 -12.260 1.00 0.00 85 GLY A C 1
ATOM 1209 O O . GLY A 1 85 ? -6.111 3.341 -12.821 1.00 0.00 85 GLY A O 1
ATOM 1213 N N . GLY A 1 7 ? -3.598 -7.608 -11.961 1.00 0.00 7 GLY A N 2
ATOM 1214 C CA . GLY A 1 7 ? -3.406 -8.433 -10.789 1.00 0.00 7 GLY A CA 2
ATOM 1215 C C . GLY A 1 7 ? -2.928 -7.608 -9.616 1.00 0.00 7 GLY A C 2
ATOM 1216 O O . GLY A 1 7 ? -3.622 -7.487 -8.610 1.00 0.00 7 GLY A O 2
ATOM 1220 N N . GLU A 1 8 ? -1.739 -7.035 -9.758 1.00 0.00 8 GLU A N 2
ATOM 1221 C CA . GLU A 1 8 ? -1.180 -6.144 -8.751 1.00 0.00 8 GLU A CA 2
ATOM 1222 C C . GLU A 1 8 ? -2.033 -4.887 -8.602 1.00 0.00 8 GLU A C 2
ATOM 1223 O O . GLU A 1 8 ? -2.395 -4.247 -9.589 1.00 0.00 8 GLU A O 2
ATOM 1235 N N . MET A 1 9 ? -2.348 -4.539 -7.365 1.00 0.00 9 MET A N 2
ATOM 1236 C CA . MET A 1 9 ? -3.207 -3.398 -7.089 1.00 0.00 9 MET A CA 2
ATOM 1237 C C . MET A 1 9 ? -2.414 -2.291 -6.417 1.00 0.00 9 MET A C 2
ATOM 1238 O O . MET A 1 9 ? -1.505 -2.556 -5.627 1.00 0.00 9 MET A O 2
ATOM 1252 N N . THR A 1 10 ? -2.752 -1.058 -6.739 1.00 0.00 10 THR A N 2
ATOM 1253 C CA . THR A 1 10 ? -2.056 0.090 -6.195 1.00 0.00 10 THR A CA 2
ATOM 1254 C C . THR A 1 10 ? -2.977 0.868 -5.253 1.00 0.00 10 THR A C 2
ATOM 1255 O O . THR A 1 10 ? -4.183 0.923 -5.464 1.00 0.00 10 THR A O 2
ATOM 1266 N N . PHE A 1 11 ? -2.414 1.436 -4.194 1.00 0.00 11 PHE A N 2
ATOM 1267 C CA . PHE A 1 11 ? -3.198 2.215 -3.240 1.00 0.00 11 PHE A CA 2
ATOM 1268 C C . PHE A 1 11 ? -2.504 3.534 -2.932 1.00 0.00 11 PHE A C 2
ATOM 1269 O O . PHE A 1 11 ? -1.286 3.631 -3.011 1.00 0.00 11 PHE A O 2
ATOM 1286 N N . SER A 1 12 ? -3.284 4.547 -2.594 1.00 0.00 12 SER A N 2
ATOM 1287 C CA . SER A 1 12 ? -2.748 5.876 -2.348 1.00 0.00 12 SER A CA 2
ATOM 1288 C C . SER A 1 12 ? -2.200 5.998 -0.924 1.00 0.00 12 SER A C 2
ATOM 1289 O O . SER A 1 12 ? -2.964 5.980 0.043 1.00 0.00 12 SER A O 2
ATOM 1297 N N . ILE A 1 13 ? -0.881 6.113 -0.798 1.00 0.00 13 ILE A N 2
ATOM 1298 C CA . ILE A 1 13 ? -0.250 6.263 0.506 1.00 0.00 13 ILE A CA 2
ATOM 1299 C C . ILE A 1 13 ? 0.292 7.683 0.698 1.00 0.00 13 ILE A C 2
ATOM 1300 O O . ILE A 1 13 ? 1.303 8.071 0.115 1.00 0.00 13 ILE A O 2
ATOM 1316 N N . PRO A 1 14 ? -0.420 8.475 1.507 1.00 0.00 14 PRO A N 2
ATOM 1317 C CA . PRO A 1 14 ? -0.049 9.859 1.862 1.00 0.00 14 PRO A CA 2
ATOM 1318 C C . PRO A 1 14 ? 1.408 10.054 2.289 1.00 0.00 14 PRO A C 2
ATOM 1319 O O . PRO A 1 14 ? 1.968 9.242 3.032 1.00 0.00 14 PRO A O 2
ATOM 1330 N N . THR A 1 15 ? 1.984 11.176 1.859 1.00 0.00 15 THR A N 2
ATOM 1331 C CA . THR A 1 15 ? 3.348 11.550 2.214 1.00 0.00 15 THR A CA 2
ATOM 1332 C C . THR A 1 15 ? 3.404 12.097 3.644 1.00 0.00 15 THR A C 2
ATOM 1333 O O . THR A 1 15 ? 3.584 13.295 3.871 1.00 0.00 15 THR A O 2
ATOM 1344 N N . HIS A 1 16 ? 3.203 11.192 4.591 1.00 0.00 16 HIS A N 2
ATOM 1345 C CA . HIS A 1 16 ? 3.305 11.482 6.021 1.00 0.00 16 HIS A CA 2
ATOM 1346 C C . HIS A 1 16 ? 2.969 10.220 6.792 1.00 0.00 16 HIS A C 2
ATOM 1347 O O . HIS A 1 16 ? 3.449 9.997 7.898 1.00 0.00 16 HIS A O 2
ATOM 1362 N N . LYS A 1 17 ? 2.132 9.384 6.185 1.00 0.00 17 LYS A N 2
ATOM 1363 C CA . LYS A 1 17 ? 1.848 8.068 6.727 1.00 0.00 17 LYS A CA 2
ATOM 1364 C C . LYS A 1 17 ? 2.869 7.077 6.205 1.00 0.00 17 LYS A C 2
ATOM 1365 O O . LYS A 1 17 ? 2.842 5.896 6.551 1.00 0.00 17 LYS A O 2
ATOM 1384 N N . CYS A 1 18 ? 3.800 7.582 5.404 1.00 0.00 18 CYS A N 2
ATOM 1385 C CA . CYS A 1 18 ? 4.855 6.766 4.838 1.00 0.00 18 CYS A CA 2
ATOM 1386 C C . CYS A 1 18 ? 5.944 6.492 5.876 1.00 0.00 18 CYS A C 2
ATOM 1387 O O . CYS A 1 18 ? 7.079 6.164 5.541 1.00 0.00 18 CYS A O 2
ATOM 1395 N N . GLY A 1 19 ? 5.571 6.634 7.144 1.00 0.00 19 GLY A N 2
ATOM 1396 C CA . GLY A 1 19 ? 6.441 6.264 8.235 1.00 0.00 19 GLY A CA 2
ATOM 1397 C C . GLY A 1 19 ? 5.765 5.303 9.203 1.00 0.00 19 GLY A C 2
ATOM 1398 O O . GLY A 1 19 ? 6.435 4.556 9.910 1.00 0.00 19 GLY A O 2
ATOM 1402 N N . LEU A 1 20 ? 4.434 5.300 9.227 1.00 0.00 20 LEU A N 2
ATOM 1403 C CA . LEU A 1 20 ? 3.700 4.408 10.123 1.00 0.00 20 LEU A CA 2
ATOM 1404 C C . LEU A 1 20 ? 3.409 3.066 9.456 1.00 0.00 20 LEU A C 2
ATOM 1405 O O . LEU A 1 20 ? 3.576 2.014 10.072 1.00 0.00 20 LEU A O 2
ATOM 1421 N N . VAL A 1 21 ? 2.990 3.091 8.195 1.00 0.00 21 VAL A N 2
ATOM 1422 C CA . VAL A 1 21 ? 2.770 1.850 7.452 1.00 0.00 21 VAL A CA 2
ATOM 1423 C C . VAL A 1 21 ? 4.047 1.433 6.767 1.00 0.00 21 VAL A C 2
ATOM 1424 O O . VAL A 1 21 ? 4.324 0.252 6.587 1.00 0.00 21 VAL A O 2
ATOM 1437 N N . ILE A 1 22 ? 4.814 2.430 6.382 1.00 0.00 22 ILE A N 2
ATOM 1438 C CA . ILE A 1 22 ? 5.976 2.216 5.559 1.00 0.00 22 ILE A CA 2
ATOM 1439 C C . ILE A 1 22 ? 7.223 2.075 6.427 1.00 0.00 22 ILE A C 2
ATOM 1440 O O . ILE A 1 22 ? 8.114 1.292 6.128 1.00 0.00 22 ILE A O 2
ATOM 1456 N N . GLY A 1 23 ? 7.256 2.810 7.530 1.00 0.00 23 GLY A N 2
ATOM 1457 C CA . GLY A 1 23 ? 8.372 2.715 8.453 1.00 0.00 23 GLY A CA 2
ATOM 1458 C C . GLY A 1 23 ? 9.511 3.630 8.070 1.00 0.00 23 GLY A C 2
ATOM 1459 O O . GLY A 1 23 ? 9.328 4.555 7.281 1.00 0.00 23 GLY A O 2
ATOM 1463 N N . ARG A 1 24 ? 10.681 3.383 8.642 1.00 0.00 24 ARG A N 2
ATOM 1464 C CA . ARG A 1 24 ? 11.877 4.142 8.302 1.00 0.00 24 ARG A CA 2
ATOM 1465 C C . ARG A 1 24 ? 12.352 3.767 6.903 1.00 0.00 24 ARG A C 2
ATOM 1466 O O . ARG A 1 24 ? 12.952 2.710 6.704 1.00 0.00 24 ARG A O 2
ATOM 1487 N N . GLY A 1 25 ? 12.051 4.621 5.936 1.00 0.00 25 GLY A N 2
ATOM 1488 C CA . GLY A 1 25 ? 12.407 4.346 4.559 1.00 0.00 25 GLY A CA 2
ATOM 1489 C C . GLY A 1 25 ? 11.435 3.385 3.904 1.00 0.00 25 GLY A C 2
ATOM 1490 O O . GLY A 1 25 ? 10.726 3.745 2.963 1.00 0.00 25 GLY A O 2
ATOM 1494 N N . GLY A 1 26 ? 11.403 2.166 4.419 1.00 0.00 26 GLY A N 2
ATOM 1495 C CA . GLY A 1 26 ? 10.505 1.144 3.920 1.00 0.00 26 GLY A CA 2
ATOM 1496 C C . GLY A 1 26 ? 10.651 -0.132 4.721 1.00 0.00 26 GLY A C 2
ATOM 1497 O O . GLY A 1 26 ? 10.949 -1.196 4.178 1.00 0.00 26 GLY A O 2
ATOM 1501 N N . GLU A 1 27 ? 10.447 -0.010 6.024 1.00 0.00 27 GLU A N 2
ATOM 1502 C CA . GLU A 1 27 ? 10.640 -1.111 6.955 1.00 0.00 27 GLU A CA 2
ATOM 1503 C C . GLU A 1 27 ? 9.352 -1.916 7.140 1.00 0.00 27 GLU A C 2
ATOM 1504 O O . GLU A 1 27 ? 9.308 -3.113 6.860 1.00 0.00 27 GLU A O 2
ATOM 1516 N N . ASN A 1 28 ? 8.290 -1.237 7.572 1.00 0.00 28 ASN A N 2
ATOM 1517 C CA . ASN A 1 28 ? 7.067 -1.913 8.017 1.00 0.00 28 ASN A CA 2
ATOM 1518 C C . ASN A 1 28 ? 6.320 -2.572 6.864 1.00 0.00 28 ASN A C 2
ATOM 1519 O O . ASN A 1 28 ? 5.497 -3.462 7.080 1.00 0.00 28 ASN A O 2
ATOM 1530 N N . VAL A 1 29 ? 6.616 -2.154 5.639 1.00 0.00 29 VAL A N 2
ATOM 1531 C CA . VAL A 1 29 ? 5.936 -2.700 4.470 1.00 0.00 29 VAL A CA 2
ATOM 1532 C C . VAL A 1 29 ? 6.302 -4.165 4.243 1.00 0.00 29 VAL A C 2
ATOM 1533 O O . VAL A 1 29 ? 5.511 -4.935 3.695 1.00 0.00 29 VAL A O 2
ATOM 1546 N N . LYS A 1 30 ? 7.487 -4.561 4.695 1.00 0.00 30 LYS A N 2
ATOM 1547 C CA . LYS A 1 30 ? 7.924 -5.940 4.538 1.00 0.00 30 LYS A CA 2
ATOM 1548 C C . LYS A 1 30 ? 7.233 -6.817 5.578 1.00 0.00 30 LYS A C 2
ATOM 1549 O O . LYS A 1 30 ? 7.027 -8.009 5.361 1.00 0.00 30 LYS A O 2
ATOM 1568 N N . ALA A 1 31 ? 6.871 -6.214 6.710 1.00 0.00 31 ALA A N 2
ATOM 1569 C CA . ALA A 1 31 ? 6.137 -6.928 7.742 1.00 0.00 31 ALA A CA 2
ATOM 1570 C C . ALA A 1 31 ? 4.739 -7.239 7.248 1.00 0.00 31 ALA A C 2
ATOM 1571 O O . ALA A 1 31 ? 4.221 -8.330 7.479 1.00 0.00 31 ALA A O 2
ATOM 1578 N N . ILE A 1 32 ? 4.147 -6.273 6.548 1.00 0.00 32 ILE A N 2
ATOM 1579 C CA . ILE A 1 32 ? 2.859 -6.477 5.901 1.00 0.00 32 ILE A CA 2
ATOM 1580 C C . ILE A 1 32 ? 2.942 -7.703 5.003 1.00 0.00 32 ILE A C 2
ATOM 1581 O O . ILE A 1 32 ? 2.067 -8.564 5.018 1.00 0.00 32 ILE A O 2
ATOM 1597 N N . ASN A 1 33 ? 4.026 -7.767 4.238 1.00 0.00 33 ASN A N 2
ATOM 1598 C CA . ASN A 1 33 ? 4.301 -8.894 3.351 1.00 0.00 33 ASN A CA 2
ATOM 1599 C C . ASN A 1 33 ? 4.326 -10.214 4.116 1.00 0.00 33 ASN A C 2
ATOM 1600 O O . ASN A 1 33 ? 3.670 -11.172 3.728 1.00 0.00 33 ASN A O 2
ATOM 1611 N N . GLN A 1 34 ? 5.080 -10.251 5.207 1.00 0.00 34 GLN A N 2
ATOM 1612 C CA . GLN A 1 34 ? 5.211 -11.467 6.009 1.00 0.00 34 GLN A CA 2
ATOM 1613 C C . GLN A 1 34 ? 3.867 -11.890 6.579 1.00 0.00 34 GLN A C 2
ATOM 1614 O O . GLN A 1 34 ? 3.580 -13.078 6.726 1.00 0.00 34 GLN A O 2
ATOM 1628 N N . GLN A 1 35 ? 3.049 -10.904 6.901 1.00 0.00 35 GLN A N 2
ATOM 1629 C CA . GLN A 1 35 ? 1.723 -11.160 7.449 1.00 0.00 35 GLN A CA 2
ATOM 1630 C C . GLN A 1 35 ? 0.752 -11.614 6.360 1.00 0.00 35 GLN A C 2
ATOM 1631 O O . GLN A 1 35 ? -0.272 -12.242 6.645 1.00 0.00 35 GLN A O 2
ATOM 1645 N N . THR A 1 36 ? 1.071 -11.296 5.113 1.00 0.00 36 THR A N 2
ATOM 1646 C CA . THR A 1 36 ? 0.143 -11.528 4.020 1.00 0.00 36 THR A CA 2
ATOM 1647 C C . THR A 1 36 ? 0.680 -12.513 2.981 1.00 0.00 36 THR A C 2
ATOM 1648 O O . THR A 1 36 ? 0.267 -13.673 2.934 1.00 0.00 36 THR A O 2
ATOM 1659 N N . GLY A 1 37 ? 1.606 -12.042 2.162 1.00 0.00 37 GLY A N 2
ATOM 1660 C CA . GLY A 1 37 ? 2.121 -12.829 1.063 1.00 0.00 37 GLY A CA 2
ATOM 1661 C C . GLY A 1 37 ? 2.383 -11.966 -0.152 1.00 0.00 37 GLY A C 2
ATOM 1662 O O . GLY A 1 37 ? 3.167 -12.329 -1.029 1.00 0.00 37 GLY A O 2
ATOM 1666 N N . ALA A 1 38 ? 1.728 -10.812 -0.195 1.00 0.00 38 ALA A N 2
ATOM 1667 C CA . ALA A 1 38 ? 1.881 -9.885 -1.307 1.00 0.00 38 ALA A CA 2
ATOM 1668 C C . ALA A 1 38 ? 3.005 -8.901 -1.037 1.00 0.00 38 ALA A C 2
ATOM 1669 O O . ALA A 1 38 ? 3.288 -8.563 0.112 1.00 0.00 38 ALA A O 2
ATOM 1676 N N . PHE A 1 39 ? 3.637 -8.441 -2.101 1.00 0.00 39 PHE A N 2
ATOM 1677 C CA . PHE A 1 39 ? 4.766 -7.530 -1.989 1.00 0.00 39 PHE A CA 2
ATOM 1678 C C . PHE A 1 39 ? 4.289 -6.085 -2.011 1.00 0.00 39 PHE A C 2
ATOM 1679 O O . PHE A 1 39 ? 3.682 -5.643 -2.985 1.00 0.00 39 PHE A O 2
ATOM 1696 N N . VAL A 1 40 ? 4.559 -5.362 -0.932 1.00 0.00 40 VAL A N 2
ATOM 1697 C CA . VAL A 1 40 ? 4.143 -3.971 -0.813 1.00 0.00 40 VAL A CA 2
ATOM 1698 C C . VAL A 1 40 ? 5.311 -3.049 -1.141 1.00 0.00 40 VAL A C 2
ATOM 1699 O O . VAL A 1 40 ? 6.137 -2.734 -0.281 1.00 0.00 40 VAL A O 2
ATOM 1712 N N . GLU A 1 41 ? 5.388 -2.654 -2.398 1.00 0.00 41 GLU A N 2
ATOM 1713 C CA . GLU A 1 41 ? 6.440 -1.762 -2.868 1.00 0.00 41 GLU A CA 2
ATOM 1714 C C . GLU A 1 41 ? 5.855 -0.401 -3.220 1.00 0.00 41 GLU A C 2
ATOM 1715 O O . GLU A 1 41 ? 4.651 -0.211 -3.147 1.00 0.00 41 GLU A O 2
ATOM 1727 N N . ILE A 1 42 ? 6.701 0.547 -3.598 1.00 0.00 42 ILE A N 2
ATOM 1728 C CA . ILE A 1 42 ? 6.237 1.902 -3.864 1.00 0.00 42 ILE A CA 2
ATOM 1729 C C . ILE A 1 42 ? 6.058 2.114 -5.365 1.00 0.00 42 ILE A C 2
ATOM 1730 O O . ILE A 1 42 ? 6.915 1.736 -6.164 1.00 0.00 42 ILE A O 2
ATOM 1746 N N . SER A 1 43 ? 4.941 2.723 -5.731 1.00 0.00 43 SER A N 2
ATOM 1747 C CA . SER A 1 43 ? 4.547 2.848 -7.123 1.00 0.00 43 SER A CA 2
ATOM 1748 C C . SER A 1 43 ? 5.087 4.135 -7.740 1.00 0.00 43 SER A C 2
ATOM 1749 O O . SER A 1 43 ? 5.583 5.019 -7.043 1.00 0.00 43 SER A O 2
ATOM 1757 N N . ARG A 1 44 ? 4.973 4.227 -9.056 1.00 0.00 44 ARG A N 2
ATOM 1758 C CA . ARG A 1 44 ? 5.376 5.416 -9.789 1.00 0.00 44 ARG A CA 2
ATOM 1759 C C . ARG A 1 44 ? 4.246 5.858 -10.713 1.00 0.00 44 ARG A C 2
ATOM 1760 O O . ARG A 1 44 ? 4.473 6.484 -11.749 1.00 0.00 44 ARG A O 2
ATOM 1781 N N . GLN A 1 45 ? 3.027 5.509 -10.331 1.00 0.00 45 GLN A N 2
ATOM 1782 C CA . GLN A 1 45 ? 1.839 5.950 -11.048 1.00 0.00 45 GLN A CA 2
ATOM 1783 C C . GLN A 1 45 ? 1.351 7.267 -10.458 1.00 0.00 45 GLN A C 2
ATOM 1784 O O . GLN A 1 45 ? 1.918 7.766 -9.484 1.00 0.00 45 GLN A O 2
ATOM 1798 N N . LEU A 1 46 ? 0.307 7.827 -11.040 1.00 0.00 46 LEU A N 2
ATOM 1799 C CA . LEU A 1 46 ? -0.291 9.045 -10.517 1.00 0.00 46 LEU A CA 2
ATOM 1800 C C . LEU A 1 46 ? -1.774 8.831 -10.249 1.00 0.00 46 LEU A C 2
ATOM 1801 O O . LEU A 1 46 ? -2.501 8.315 -11.100 1.00 0.00 46 LEU A O 2
ATOM 1817 N N . PRO A 1 47 ? -2.233 9.222 -9.049 1.00 0.00 47 PRO A N 2
ATOM 1818 C CA . PRO A 1 47 ? -3.642 9.096 -8.649 1.00 0.00 47 PRO A CA 2
ATOM 1819 C C . PRO A 1 47 ? -4.553 9.960 -9.522 1.00 0.00 47 PRO A C 2
ATOM 1820 O O . PRO A 1 47 ? -4.070 10.771 -10.310 1.00 0.00 47 PRO A O 2
ATOM 1831 N N . PRO A 1 48 ? -5.886 9.803 -9.393 1.00 0.00 48 PRO A N 2
ATOM 1832 C CA . PRO A 1 48 ? -6.873 10.572 -10.175 1.00 0.00 48 PRO A CA 2
ATOM 1833 C C . PRO A 1 48 ? -6.781 12.088 -9.969 1.00 0.00 48 PRO A C 2
ATOM 1834 O O . PRO A 1 48 ? -7.550 12.848 -10.558 1.00 0.00 48 PRO A O 2
ATOM 1845 N N . ASN A 1 49 ? -5.860 12.522 -9.118 1.00 0.00 49 ASN A N 2
ATOM 1846 C CA . ASN A 1 49 ? -5.615 13.945 -8.913 1.00 0.00 49 ASN A CA 2
ATOM 1847 C C . ASN A 1 49 ? -4.287 14.365 -9.532 1.00 0.00 49 ASN A C 2
ATOM 1848 O O . ASN A 1 49 ? -4.010 15.554 -9.685 1.00 0.00 49 ASN A O 2
ATOM 1859 N N . GLY A 1 50 ? -3.471 13.376 -9.895 1.00 0.00 50 GLY A N 2
ATOM 1860 C CA . GLY A 1 50 ? -2.102 13.644 -10.305 1.00 0.00 50 GLY A CA 2
ATOM 1861 C C . GLY A 1 50 ? -1.309 14.274 -9.178 1.00 0.00 50 GLY A C 2
ATOM 1862 O O . GLY A 1 50 ? -0.360 15.023 -9.407 1.00 0.00 50 GLY A O 2
ATOM 1866 N N . ASP A 1 51 ? -1.703 13.941 -7.955 1.00 0.00 51 ASP A N 2
ATOM 1867 C CA . ASP A 1 51 ? -1.181 14.586 -6.759 1.00 0.00 51 ASP A CA 2
ATOM 1868 C C . ASP A 1 51 ? 0.051 13.847 -6.239 1.00 0.00 51 ASP A C 2
ATOM 1869 O O . ASP A 1 51 ? -0.007 12.644 -5.982 1.00 0.00 51 ASP A O 2
ATOM 1878 N N . PRO A 1 52 ? 1.177 14.561 -6.077 1.00 0.00 52 PRO A N 2
ATOM 1879 C CA . PRO A 1 52 ? 2.441 13.968 -5.632 1.00 0.00 52 PRO A CA 2
ATOM 1880 C C . PRO A 1 52 ? 2.506 13.735 -4.120 1.00 0.00 52 PRO A C 2
ATOM 1881 O O . PRO A 1 52 ? 3.467 13.148 -3.615 1.00 0.00 52 PRO A O 2
ATOM 1892 N N . ASN A 1 53 ? 1.490 14.197 -3.396 1.00 0.00 53 ASN A N 2
ATOM 1893 C CA . ASN A 1 53 ? 1.439 14.010 -1.948 1.00 0.00 53 ASN A CA 2
ATOM 1894 C C . ASN A 1 53 ? 0.901 12.633 -1.617 1.00 0.00 53 ASN A C 2
ATOM 1895 O O . ASN A 1 53 ? 1.056 12.138 -0.504 1.00 0.00 53 ASN A O 2
ATOM 1906 N N . PHE A 1 54 ? 0.264 12.017 -2.593 1.00 0.00 54 PHE A N 2
ATOM 1907 C CA . PHE A 1 54 ? -0.243 10.671 -2.436 1.00 0.00 54 PHE A CA 2
ATOM 1908 C C . PHE A 1 54 ? 0.659 9.700 -3.167 1.00 0.00 54 PHE A C 2
ATOM 1909 O O . PHE A 1 54 ? 0.470 9.428 -4.353 1.00 0.00 54 PHE A O 2
ATOM 1926 N N . LYS A 1 55 ? 1.649 9.191 -2.459 1.00 0.00 55 LYS A N 2
ATOM 1927 C CA . LYS A 1 55 ? 2.600 8.275 -3.045 1.00 0.00 55 LYS A CA 2
ATOM 1928 C C . LYS A 1 55 ? 1.988 6.894 -3.117 1.00 0.00 55 LYS A C 2
ATOM 1929 O O . LYS A 1 55 ? 1.768 6.235 -2.102 1.00 0.00 55 LYS A O 2
ATOM 1948 N N . LEU A 1 56 ? 1.688 6.474 -4.325 1.00 0.00 56 LEU A N 2
ATOM 1949 C CA . LEU A 1 56 ? 0.993 5.230 -4.540 1.00 0.00 56 LEU A CA 2
ATOM 1950 C C . LEU A 1 56 ? 1.890 4.047 -4.188 1.00 0.00 56 LEU A C 2
ATOM 1951 O O . LEU A 1 56 ? 3.101 4.090 -4.396 1.00 0.00 56 LEU A O 2
ATOM 1967 N N . PHE A 1 57 ? 1.292 3.011 -3.634 1.00 0.00 57 PHE A N 2
ATOM 1968 C CA . PHE A 1 57 ? 2.013 1.807 -3.264 1.00 0.00 57 PHE A CA 2
ATOM 1969 C C . PHE A 1 57 ? 1.487 0.608 -4.046 1.00 0.00 57 PHE A C 2
ATOM 1970 O O . PHE A 1 57 ? 0.276 0.413 -4.160 1.00 0.00 57 PHE A O 2
ATOM 1987 N N . ILE A 1 58 ? 2.403 -0.177 -4.592 1.00 0.00 58 ILE A N 2
ATOM 1988 C CA . ILE A 1 58 ? 2.055 -1.373 -5.340 1.00 0.00 58 ILE A CA 2
ATOM 1989 C C . ILE A 1 58 ? 2.029 -2.568 -4.414 1.00 0.00 58 ILE A C 2
ATOM 1990 O O . ILE A 1 58 ? 3.059 -2.958 -3.872 1.00 0.00 58 ILE A O 2
ATOM 2006 N N . ILE A 1 59 ? 0.868 -3.148 -4.227 1.00 0.00 59 ILE A N 2
ATOM 2007 C CA . ILE A 1 59 ? 0.784 -4.396 -3.516 1.00 0.00 59 ILE A CA 2
ATOM 2008 C C . ILE A 1 59 ? 0.611 -5.497 -4.543 1.00 0.00 59 ILE A C 2
ATOM 2009 O O . ILE A 1 59 ? -0.491 -5.748 -5.022 1.00 0.00 59 ILE A O 2
ATOM 2025 N N . ARG A 1 60 ? 1.716 -6.108 -4.930 1.00 0.00 60 ARG A N 2
ATOM 2026 C CA . ARG A 1 60 ? 1.691 -7.085 -6.002 1.00 0.00 60 ARG A CA 2
ATOM 2027 C C . ARG A 1 60 ? 1.611 -8.505 -5.461 1.00 0.00 60 ARG A C 2
ATOM 2028 O O . ARG A 1 60 ? 2.398 -8.911 -4.601 1.00 0.00 60 ARG A O 2
ATOM 2049 N N . GLY A 1 61 ? 0.640 -9.241 -5.972 1.00 0.00 61 GLY A N 2
ATOM 2050 C CA . GLY A 1 61 ? 0.407 -10.604 -5.549 1.00 0.00 61 GLY A CA 2
ATOM 2051 C C . GLY A 1 61 ? -0.929 -11.086 -6.059 1.00 0.00 61 GLY A C 2
ATOM 2052 O O . GLY A 1 61 ? -1.423 -10.575 -7.067 1.00 0.00 61 GLY A O 2
ATOM 2056 N N . SER A 1 62 ? -1.521 -12.053 -5.385 1.00 0.00 62 SER A N 2
ATOM 2057 C CA . SER A 1 62 ? -2.845 -12.513 -5.758 1.00 0.00 62 SER A CA 2
ATOM 2058 C C . SER A 1 62 ? -3.893 -11.634 -5.085 1.00 0.00 62 SER A C 2
ATOM 2059 O O . SER A 1 62 ? -3.583 -10.982 -4.084 1.00 0.00 62 SER A O 2
ATOM 2067 N N . PRO A 1 63 ? -5.125 -11.571 -5.616 1.00 0.00 63 PRO A N 2
ATOM 2068 C CA . PRO A 1 63 ? -6.197 -10.765 -5.016 1.00 0.00 63 PRO A CA 2
ATOM 2069 C C . PRO A 1 63 ? -6.327 -11.007 -3.512 1.00 0.00 63 PRO A C 2
ATOM 2070 O O . PRO A 1 63 ? -6.472 -10.067 -2.725 1.00 0.00 63 PRO A O 2
ATOM 2081 N N . GLN A 1 64 ? -6.221 -12.273 -3.122 1.00 0.00 64 GLN A N 2
ATOM 2082 C CA . GLN A 1 64 ? -6.371 -12.670 -1.728 1.00 0.00 64 GLN A CA 2
ATOM 2083 C C . GLN A 1 64 ? -5.207 -12.163 -0.878 1.00 0.00 64 GLN A C 2
ATOM 2084 O O . GLN A 1 64 ? -5.377 -11.862 0.300 1.00 0.00 64 GLN A O 2
ATOM 2098 N N . GLN A 1 65 ? -4.031 -12.050 -1.482 1.00 0.00 65 GLN A N 2
ATOM 2099 C CA . GLN A 1 65 ? -2.856 -11.551 -0.772 1.00 0.00 65 GLN A CA 2
ATOM 2100 C C . GLN A 1 65 ? -2.904 -10.032 -0.669 1.00 0.00 65 GLN A C 2
ATOM 2101 O O . GLN A 1 65 ? -2.614 -9.457 0.383 1.00 0.00 65 GLN A O 2
ATOM 2115 N N . ILE A 1 66 ? -3.280 -9.397 -1.771 1.00 0.00 66 ILE A N 2
ATOM 2116 C CA . ILE A 1 66 ? -3.321 -7.943 -1.856 1.00 0.00 66 ILE A CA 2
ATOM 2117 C C . ILE A 1 66 ? -4.365 -7.364 -0.919 1.00 0.00 66 ILE A C 2
ATOM 2118 O O . ILE A 1 66 ? -4.065 -6.487 -0.113 1.00 0.00 66 ILE A O 2
ATOM 2134 N N . ASP A 1 67 ? -5.589 -7.862 -1.027 1.00 0.00 67 ASP A N 2
ATOM 2135 C CA . ASP A 1 67 ? -6.686 -7.382 -0.197 1.00 0.00 67 ASP A CA 2
ATOM 2136 C C . ASP A 1 67 ? -6.381 -7.633 1.277 1.00 0.00 67 ASP A C 2
ATOM 2137 O O . ASP A 1 67 ? -6.735 -6.836 2.143 1.00 0.00 67 ASP A O 2
ATOM 2146 N N . HIS A 1 68 ? -5.709 -8.748 1.542 1.00 0.00 68 HIS A N 2
ATOM 2147 C CA . HIS A 1 68 ? -5.248 -9.074 2.885 1.00 0.00 68 HIS A CA 2
ATOM 2148 C C . HIS A 1 68 ? -4.320 -7.966 3.391 1.00 0.00 68 HIS A C 2
ATOM 2149 O O . HIS A 1 68 ? -4.541 -7.396 4.461 1.00 0.00 68 HIS A O 2
ATOM 2164 N N . ALA A 1 69 ? -3.305 -7.646 2.593 1.00 0.00 69 ALA A N 2
ATOM 2165 C CA . ALA A 1 69 ? -2.339 -6.605 2.942 1.00 0.00 69 ALA A CA 2
ATOM 2166 C C . ALA A 1 69 ? -3.036 -5.266 3.123 1.00 0.00 69 ALA A C 2
ATOM 2167 O O . ALA A 1 69 ? -2.752 -4.525 4.065 1.00 0.00 69 ALA A O 2
ATOM 2174 N N . LYS A 1 70 ? -3.954 -4.983 2.209 1.00 0.00 70 LYS A N 2
ATOM 2175 C CA . LYS A 1 70 ? -4.775 -3.781 2.248 1.00 0.00 70 LYS A CA 2
ATOM 2176 C C . LYS A 1 70 ? -5.418 -3.607 3.621 1.00 0.00 70 LYS A C 2
ATOM 2177 O O . LYS A 1 70 ? -5.422 -2.510 4.175 1.00 0.00 70 LYS A O 2
ATOM 2196 N N . GLN A 1 71 ? -5.927 -4.703 4.174 1.00 0.00 71 GLN A N 2
ATOM 2197 C CA . GLN A 1 71 ? -6.587 -4.670 5.473 1.00 0.00 71 GLN A CA 2
ATOM 2198 C C . GLN A 1 71 ? -5.626 -4.233 6.573 1.00 0.00 71 GLN A C 2
ATOM 2199 O O . GLN A 1 71 ? -5.924 -3.304 7.325 1.00 0.00 71 GLN A O 2
ATOM 2213 N N . LEU A 1 72 ? -4.480 -4.907 6.678 1.00 0.00 72 LEU A N 2
ATOM 2214 C CA . LEU A 1 72 ? -3.484 -4.539 7.681 1.00 0.00 72 LEU A CA 2
ATOM 2215 C C . LEU A 1 72 ? -3.090 -3.075 7.557 1.00 0.00 72 LEU A C 2
ATOM 2216 O O . LEU A 1 72 ? -2.893 -2.398 8.562 1.00 0.00 72 LEU A O 2
ATOM 2232 N N . ILE A 1 73 ? -2.979 -2.592 6.330 1.00 0.00 73 ILE A N 2
ATOM 2233 C CA . ILE A 1 73 ? -2.616 -1.203 6.084 1.00 0.00 73 ILE A CA 2
ATOM 2234 C C . ILE A 1 73 ? -3.735 -0.266 6.520 1.00 0.00 73 ILE A C 2
ATOM 2235 O O . ILE A 1 73 ? -3.485 0.762 7.151 1.00 0.00 73 ILE A O 2
ATOM 2251 N N . GLU A 1 74 ? -4.965 -0.637 6.199 1.00 0.00 74 GLU A N 2
ATOM 2252 C CA . GLU A 1 74 ? -6.126 0.151 6.584 1.00 0.00 74 GLU A CA 2
ATOM 2253 C C . GLU A 1 74 ? -6.300 0.159 8.096 1.00 0.00 74 GLU A C 2
ATOM 2254 O O . GLU A 1 74 ? -6.966 1.027 8.646 1.00 0.00 74 GLU A O 2
ATOM 2266 N N . GLU A 1 75 ? -5.697 -0.813 8.761 1.00 0.00 75 GLU A N 2
ATOM 2267 C CA . GLU A 1 75 ? -5.644 -0.838 10.214 1.00 0.00 75 GLU A CA 2
ATOM 2268 C C . GLU A 1 75 ? -4.481 0.022 10.710 1.00 0.00 75 GLU A C 2
ATOM 2269 O O . GLU A 1 75 ? -4.579 0.680 11.744 1.00 0.00 75 GLU A O 2
ATOM 2281 N N . LYS A 1 76 ? -3.390 0.030 9.949 1.00 0.00 76 LYS A N 2
ATOM 2282 C CA . LYS A 1 76 ? -2.222 0.838 10.288 1.00 0.00 76 LYS A CA 2
ATOM 2283 C C . LYS A 1 76 ? -2.549 2.324 10.215 1.00 0.00 76 LYS A C 2
ATOM 2284 O O . LYS A 1 76 ? -2.077 3.115 11.029 1.00 0.00 76 LYS A O 2
ATOM 2303 N N . ILE A 1 77 ? -3.351 2.694 9.228 1.00 0.00 77 ILE A N 2
ATOM 2304 C CA . ILE A 1 77 ? -3.727 4.085 9.038 1.00 0.00 77 ILE A CA 2
ATOM 2305 C C . ILE A 1 77 ? -5.120 4.356 9.602 1.00 0.00 77 ILE A C 2
ATOM 2306 O O . ILE A 1 77 ? -5.525 5.509 9.771 1.00 0.00 77 ILE A O 2
ATOM 2322 N N . GLU A 1 78 ? -5.832 3.261 9.885 1.00 0.00 78 GLU A N 2
ATOM 2323 C CA . GLU A 1 78 ? -7.213 3.290 10.364 1.00 0.00 78 GLU A CA 2
ATOM 2324 C C . GLU A 1 78 ? -8.106 4.059 9.395 1.00 0.00 78 GLU A C 2
ATOM 2325 O O . GLU A 1 78 ? -8.885 4.923 9.798 1.00 0.00 78 GLU A O 2
ATOM 2337 N N . GLY A 1 79 ? -7.990 3.733 8.114 1.00 0.00 79 GLY A N 2
ATOM 2338 C CA . GLY A 1 79 ? -8.752 4.419 7.092 1.00 0.00 79 GLY A CA 2
ATOM 2339 C C . GLY A 1 79 ? -8.864 3.596 5.828 1.00 0.00 79 GLY A C 2
ATOM 2340 O O . GLY A 1 79 ? -8.021 2.739 5.580 1.00 0.00 79 GLY A O 2
ATOM 2344 N N . PRO A 1 80 ? -9.899 3.833 5.010 1.00 0.00 80 PRO A N 2
ATOM 2345 C CA . PRO A 1 80 ? -10.111 3.088 3.770 1.00 0.00 80 PRO A CA 2
ATOM 2346 C C . PRO A 1 80 ? -9.207 3.572 2.636 1.00 0.00 80 PRO A C 2
ATOM 2347 O O . PRO A 1 80 ? -9.002 4.777 2.457 1.00 0.00 80 PRO A O 2
ATOM 2358 N N . LEU A 1 81 ? -8.668 2.629 1.877 1.00 0.00 81 LEU A N 2
ATOM 2359 C CA . LEU A 1 81 ? -7.817 2.960 0.743 1.00 0.00 81 LEU A CA 2
ATOM 2360 C C . LEU A 1 81 ? -8.528 2.683 -0.574 1.00 0.00 81 LEU A C 2
ATOM 2361 O O . LEU A 1 81 ? -9.220 1.673 -0.721 1.00 0.00 81 LEU A O 2
ATOM 2377 N N . CYS A 1 82 ? -8.356 3.593 -1.523 1.00 0.00 82 CYS A N 2
ATOM 2378 C CA . CYS A 1 82 ? -8.968 3.468 -2.836 1.00 0.00 82 CYS A CA 2
ATOM 2379 C C . CYS A 1 82 ? -8.044 2.701 -3.781 1.00 0.00 82 CYS A C 2
ATOM 2380 O O . CYS A 1 82 ? -6.845 2.978 -3.845 1.00 0.00 82 CYS A O 2
ATOM 2388 N N . PRO A 1 83 ? -8.591 1.713 -4.510 1.00 0.00 83 PRO A N 2
ATOM 2389 C CA . PRO A 1 83 ? -7.824 0.907 -5.461 1.00 0.00 83 PRO A CA 2
ATOM 2390 C C . PRO A 1 83 ? -7.418 1.706 -6.696 1.00 0.00 83 PRO A C 2
ATOM 2391 O O . PRO A 1 83 ? -8.241 1.988 -7.570 1.00 0.00 83 PRO A O 2
ATOM 2402 N N . VAL A 1 84 ? -6.150 2.073 -6.755 1.00 0.00 84 VAL A N 2
ATOM 2403 C CA . VAL A 1 84 ? -5.609 2.809 -7.886 1.00 0.00 84 VAL A CA 2
ATOM 2404 C C . VAL A 1 84 ? -5.188 1.834 -8.984 1.00 0.00 84 VAL A C 2
ATOM 2405 O O . VAL A 1 84 ? -4.544 0.819 -8.712 1.00 0.00 84 VAL A O 2
ATOM 2418 N N . GLY A 1 85 ? -5.568 2.140 -10.214 1.00 0.00 85 GLY A N 2
ATOM 2419 C CA . GLY A 1 85 ? -5.270 1.261 -11.326 1.00 0.00 85 GLY A CA 2
ATOM 2420 C C . GLY A 1 85 ? -6.355 1.312 -12.385 1.00 0.00 85 GLY A C 2
ATOM 2421 O O . GLY A 1 85 ? -6.096 1.728 -13.517 1.00 0.00 85 GLY A O 2
ATOM 2425 N N . GLY A 1 7 ? -2.007 -8.374 -12.171 1.00 0.00 7 GLY A N 3
ATOM 2426 C CA . GLY A 1 7 ? -3.104 -8.433 -11.221 1.00 0.00 7 GLY A CA 3
ATOM 2427 C C . GLY A 1 7 ? -2.823 -7.621 -9.972 1.00 0.00 7 GLY A C 3
ATOM 2428 O O . GLY A 1 7 ? -3.428 -7.843 -8.925 1.00 0.00 7 GLY A O 3
ATOM 2432 N N . GLU A 1 8 ? -1.909 -6.667 -10.100 1.00 0.00 8 GLU A N 3
ATOM 2433 C CA . GLU A 1 8 ? -1.494 -5.835 -8.983 1.00 0.00 8 GLU A CA 3
ATOM 2434 C C . GLU A 1 8 ? -2.589 -4.834 -8.631 1.00 0.00 8 GLU A C 3
ATOM 2435 O O . GLU A 1 8 ? -3.260 -4.308 -9.520 1.00 0.00 8 GLU A O 3
ATOM 2447 N N . MET A 1 9 ? -2.778 -4.586 -7.347 1.00 0.00 9 MET A N 3
ATOM 2448 C CA . MET A 1 9 ? -3.739 -3.587 -6.903 1.00 0.00 9 MET A CA 3
ATOM 2449 C C . MET A 1 9 ? -3.011 -2.445 -6.215 1.00 0.00 9 MET A C 3
ATOM 2450 O O . MET A 1 9 ? -2.291 -2.655 -5.239 1.00 0.00 9 MET A O 3
ATOM 2464 N N . THR A 1 10 ? -3.182 -1.247 -6.738 1.00 0.00 10 THR A N 3
ATOM 2465 C CA . THR A 1 10 ? -2.500 -0.079 -6.212 1.00 0.00 10 THR A CA 3
ATOM 2466 C C . THR A 1 10 ? -3.436 0.731 -5.319 1.00 0.00 10 THR A C 3
ATOM 2467 O O . THR A 1 10 ? -4.616 0.888 -5.627 1.00 0.00 10 THR A O 3
ATOM 2478 N N . PHE A 1 11 ? -2.911 1.239 -4.214 1.00 0.00 11 PHE A N 3
ATOM 2479 C CA . PHE A 1 11 ? -3.706 2.015 -3.276 1.00 0.00 11 PHE A CA 3
ATOM 2480 C C . PHE A 1 11 ? -3.020 3.342 -2.980 1.00 0.00 11 PHE A C 3
ATOM 2481 O O . PHE A 1 11 ? -1.800 3.452 -3.078 1.00 0.00 11 PHE A O 3
ATOM 2498 N N . SER A 1 12 ? -3.805 4.347 -2.641 1.00 0.00 12 SER A N 3
ATOM 2499 C CA . SER A 1 12 ? -3.282 5.683 -2.409 1.00 0.00 12 SER A CA 3
ATOM 2500 C C . SER A 1 12 ? -2.684 5.819 -1.007 1.00 0.00 12 SER A C 3
ATOM 2501 O O . SER A 1 12 ? -3.402 5.738 -0.006 1.00 0.00 12 SER A O 3
ATOM 2509 N N . ILE A 1 13 ? -1.372 6.019 -0.941 1.00 0.00 13 ILE A N 3
ATOM 2510 C CA . ILE A 1 13 ? -0.689 6.206 0.330 1.00 0.00 13 ILE A CA 3
ATOM 2511 C C . ILE A 1 13 ? -0.107 7.615 0.440 1.00 0.00 13 ILE A C 3
ATOM 2512 O O . ILE A 1 13 ? 0.844 7.973 -0.254 1.00 0.00 13 ILE A O 3
ATOM 2528 N N . PRO A 1 14 ? -0.711 8.445 1.296 1.00 0.00 14 PRO A N 3
ATOM 2529 C CA . PRO A 1 14 ? -0.212 9.789 1.602 1.00 0.00 14 PRO A CA 3
ATOM 2530 C C . PRO A 1 14 ? 1.261 9.796 1.990 1.00 0.00 14 PRO A C 3
ATOM 2531 O O . PRO A 1 14 ? 1.695 9.025 2.850 1.00 0.00 14 PRO A O 3
ATOM 2542 N N . THR A 1 15 ? 2.007 10.692 1.360 1.00 0.00 15 THR A N 3
ATOM 2543 C CA . THR A 1 15 ? 3.444 10.803 1.551 1.00 0.00 15 THR A CA 3
ATOM 2544 C C . THR A 1 15 ? 3.804 11.094 3.010 1.00 0.00 15 THR A C 3
ATOM 2545 O O . THR A 1 15 ? 4.866 10.704 3.485 1.00 0.00 15 THR A O 3
ATOM 2556 N N . HIS A 1 16 ? 2.913 11.774 3.720 1.00 0.00 16 HIS A N 3
ATOM 2557 C CA . HIS A 1 16 ? 3.159 12.106 5.123 1.00 0.00 16 HIS A CA 3
ATOM 2558 C C . HIS A 1 16 ? 2.963 10.884 6.029 1.00 0.00 16 HIS A C 3
ATOM 2559 O O . HIS A 1 16 ? 3.476 10.846 7.144 1.00 0.00 16 HIS A O 3
ATOM 2574 N N . LYS A 1 17 ? 2.216 9.891 5.546 1.00 0.00 17 LYS A N 3
ATOM 2575 C CA . LYS A 1 17 ? 1.976 8.664 6.308 1.00 0.00 17 LYS A CA 3
ATOM 2576 C C . LYS A 1 17 ? 2.996 7.579 5.970 1.00 0.00 17 LYS A C 3
ATOM 2577 O O . LYS A 1 17 ? 2.841 6.420 6.374 1.00 0.00 17 LYS A O 3
ATOM 2596 N N . CYS A 1 18 ? 4.053 7.960 5.261 1.00 0.00 18 CYS A N 3
ATOM 2597 C CA . CYS A 1 18 ? 5.067 7.006 4.827 1.00 0.00 18 CYS A CA 3
ATOM 2598 C C . CYS A 1 18 ? 5.981 6.585 5.979 1.00 0.00 18 CYS A C 3
ATOM 2599 O O . CYS A 1 18 ? 7.126 6.185 5.771 1.00 0.00 18 CYS A O 3
ATOM 2607 N N . GLY A 1 19 ? 5.468 6.656 7.194 1.00 0.00 19 GLY A N 3
ATOM 2608 C CA . GLY A 1 19 ? 6.200 6.176 8.337 1.00 0.00 19 GLY A CA 3
ATOM 2609 C C . GLY A 1 19 ? 5.396 5.179 9.139 1.00 0.00 19 GLY A C 3
ATOM 2610 O O . GLY A 1 19 ? 5.933 4.176 9.606 1.00 0.00 19 GLY A O 3
ATOM 2614 N N . LEU A 1 20 ? 4.101 5.446 9.293 1.00 0.00 20 LEU A N 3
ATOM 2615 C CA . LEU A 1 20 ? 3.221 4.553 10.035 1.00 0.00 20 LEU A CA 3
ATOM 2616 C C . LEU A 1 20 ? 2.924 3.286 9.235 1.00 0.00 20 LEU A C 3
ATOM 2617 O O . LEU A 1 20 ? 2.771 2.209 9.808 1.00 0.00 20 LEU A O 3
ATOM 2633 N N . VAL A 1 21 ? 2.848 3.410 7.912 1.00 0.00 21 VAL A N 3
ATOM 2634 C CA . VAL A 1 21 ? 2.638 2.237 7.063 1.00 0.00 21 VAL A CA 3
ATOM 2635 C C . VAL A 1 21 ? 3.906 1.852 6.317 1.00 0.00 21 VAL A C 3
ATOM 2636 O O . VAL A 1 21 ? 4.136 0.679 6.035 1.00 0.00 21 VAL A O 3
ATOM 2649 N N . ILE A 1 22 ? 4.729 2.837 6.004 1.00 0.00 22 ILE A N 3
ATOM 2650 C CA . ILE A 1 22 ? 5.919 2.589 5.208 1.00 0.00 22 ILE A CA 3
ATOM 2651 C C . ILE A 1 22 ? 7.135 2.421 6.110 1.00 0.00 22 ILE A C 3
ATOM 2652 O O . ILE A 1 22 ? 7.719 1.345 6.172 1.00 0.00 22 ILE A O 3
ATOM 2668 N N . GLY A 1 23 ? 7.513 3.479 6.807 1.00 0.00 23 GLY A N 3
ATOM 2669 C CA . GLY A 1 23 ? 8.602 3.382 7.757 1.00 0.00 23 GLY A CA 3
ATOM 2670 C C . GLY A 1 23 ? 9.927 3.804 7.157 1.00 0.00 23 GLY A C 3
ATOM 2671 O O . GLY A 1 23 ? 9.961 4.473 6.124 1.00 0.00 23 GLY A O 3
ATOM 2675 N N . ARG A 1 24 ? 11.019 3.407 7.794 1.00 0.00 24 ARG A N 3
ATOM 2676 C CA . ARG A 1 24 ? 12.355 3.752 7.322 1.00 0.00 24 ARG A CA 3
ATOM 2677 C C . ARG A 1 24 ? 12.736 2.915 6.104 1.00 0.00 24 ARG A C 3
ATOM 2678 O O . ARG A 1 24 ? 13.140 1.761 6.240 1.00 0.00 24 ARG A O 3
ATOM 2699 N N . GLY A 1 25 ? 12.590 3.498 4.919 1.00 0.00 25 GLY A N 3
ATOM 2700 C CA . GLY A 1 25 ? 12.929 2.796 3.694 1.00 0.00 25 GLY A CA 3
ATOM 2701 C C . GLY A 1 25 ? 12.029 1.602 3.450 1.00 0.00 25 GLY A C 3
ATOM 2702 O O . GLY A 1 25 ? 12.489 0.550 3.001 1.00 0.00 25 GLY A O 3
ATOM 2706 N N . GLY A 1 26 ? 10.742 1.774 3.731 1.00 0.00 26 GLY A N 3
ATOM 2707 C CA . GLY A 1 26 ? 9.805 0.673 3.626 1.00 0.00 26 GLY A CA 3
ATOM 2708 C C . GLY A 1 26 ? 10.090 -0.394 4.661 1.00 0.00 26 GLY A C 3
ATOM 2709 O O . GLY A 1 26 ? 10.302 -1.560 4.334 1.00 0.00 26 GLY A O 3
ATOM 2713 N N . GLU A 1 27 ? 10.090 0.021 5.915 1.00 0.00 27 GLU A N 3
ATOM 2714 C CA . GLU A 1 27 ? 10.430 -0.846 7.029 1.00 0.00 27 GLU A CA 3
ATOM 2715 C C . GLU A 1 27 ? 9.217 -1.645 7.500 1.00 0.00 27 GLU A C 3
ATOM 2716 O O . GLU A 1 27 ? 9.341 -2.800 7.901 1.00 0.00 27 GLU A O 3
ATOM 2728 N N . ASN A 1 28 ? 8.043 -1.034 7.429 1.00 0.00 28 ASN A N 3
ATOM 2729 C CA . ASN A 1 28 ? 6.828 -1.680 7.910 1.00 0.00 28 ASN A CA 3
ATOM 2730 C C . ASN A 1 28 ? 6.220 -2.554 6.818 1.00 0.00 28 ASN A C 3
ATOM 2731 O O . ASN A 1 28 ? 5.709 -3.641 7.093 1.00 0.00 28 ASN A O 3
ATOM 2742 N N . VAL A 1 29 ? 6.316 -2.093 5.575 1.00 0.00 29 VAL A N 3
ATOM 2743 C CA . VAL A 1 29 ? 5.700 -2.787 4.444 1.00 0.00 29 VAL A CA 3
ATOM 2744 C C . VAL A 1 29 ? 6.283 -4.188 4.242 1.00 0.00 29 VAL A C 3
ATOM 2745 O O . VAL A 1 29 ? 5.603 -5.088 3.747 1.00 0.00 29 VAL A O 3
ATOM 2758 N N . LYS A 1 30 ? 7.533 -4.378 4.645 1.00 0.00 30 LYS A N 3
ATOM 2759 C CA . LYS A 1 30 ? 8.183 -5.673 4.499 1.00 0.00 30 LYS A CA 3
ATOM 2760 C C . LYS A 1 30 ? 7.676 -6.646 5.563 1.00 0.00 30 LYS A C 3
ATOM 2761 O O . LYS A 1 30 ? 7.747 -7.865 5.397 1.00 0.00 30 LYS A O 3
ATOM 2780 N N . ALA A 1 31 ? 7.149 -6.102 6.658 1.00 0.00 31 ALA A N 3
ATOM 2781 C CA . ALA A 1 31 ? 6.563 -6.928 7.700 1.00 0.00 31 ALA A CA 3
ATOM 2782 C C . ALA A 1 31 ? 5.116 -7.230 7.363 1.00 0.00 31 ALA A C 3
ATOM 2783 O O . ALA A 1 31 ? 4.569 -8.246 7.785 1.00 0.00 31 ALA A O 3
ATOM 2790 N N . ILE A 1 32 ? 4.491 -6.336 6.610 1.00 0.00 32 ILE A N 3
ATOM 2791 C CA . ILE A 1 32 ? 3.177 -6.621 6.059 1.00 0.00 32 ILE A CA 3
ATOM 2792 C C . ILE A 1 32 ? 3.296 -7.835 5.153 1.00 0.00 32 ILE A C 3
ATOM 2793 O O . ILE A 1 32 ? 2.499 -8.764 5.222 1.00 0.00 32 ILE A O 3
ATOM 2809 N N . ASN A 1 33 ? 4.336 -7.811 4.327 1.00 0.00 33 ASN A N 3
ATOM 2810 C CA . ASN A 1 33 ? 4.637 -8.887 3.388 1.00 0.00 33 ASN A CA 3
ATOM 2811 C C . ASN A 1 33 ? 4.772 -10.226 4.110 1.00 0.00 33 ASN A C 3
ATOM 2812 O O . ASN A 1 33 ? 4.113 -11.194 3.747 1.00 0.00 33 ASN A O 3
ATOM 2823 N N . GLN A 1 34 ? 5.614 -10.270 5.141 1.00 0.00 34 GLN A N 3
ATOM 2824 C CA . GLN A 1 34 ? 5.874 -11.519 5.860 1.00 0.00 34 GLN A CA 3
ATOM 2825 C C . GLN A 1 34 ? 4.597 -12.073 6.490 1.00 0.00 34 GLN A C 3
ATOM 2826 O O . GLN A 1 34 ? 4.425 -13.285 6.610 1.00 0.00 34 GLN A O 3
ATOM 2840 N N . GLN A 1 35 ? 3.704 -11.176 6.887 1.00 0.00 35 GLN A N 3
ATOM 2841 C CA . GLN A 1 35 ? 2.444 -11.578 7.504 1.00 0.00 35 GLN A CA 3
ATOM 2842 C C . GLN A 1 35 ? 1.440 -12.056 6.463 1.00 0.00 35 GLN A C 3
ATOM 2843 O O . GLN A 1 35 ? 0.572 -12.880 6.754 1.00 0.00 35 GLN A O 3
ATOM 2857 N N . THR A 1 36 ? 1.562 -11.540 5.251 1.00 0.00 36 THR A N 3
ATOM 2858 C CA . THR A 1 36 ? 0.541 -11.739 4.238 1.00 0.00 36 THR A CA 3
ATOM 2859 C C . THR A 1 36 ? 0.974 -12.688 3.123 1.00 0.00 36 THR A C 3
ATOM 2860 O O . THR A 1 36 ? 0.344 -13.724 2.890 1.00 0.00 36 THR A O 3
ATOM 2871 N N . GLY A 1 37 ? 2.050 -12.327 2.446 1.00 0.00 37 GLY A N 3
ATOM 2872 C CA . GLY A 1 37 ? 2.461 -13.035 1.257 1.00 0.00 37 GLY A CA 3
ATOM 2873 C C . GLY A 1 37 ? 2.495 -12.112 0.061 1.00 0.00 37 GLY A C 3
ATOM 2874 O O . GLY A 1 37 ? 3.098 -12.425 -0.966 1.00 0.00 37 GLY A O 3
ATOM 2878 N N . ALA A 1 38 ? 1.843 -10.965 0.196 1.00 0.00 38 ALA A N 3
ATOM 2879 C CA . ALA A 1 38 ? 1.746 -10.013 -0.897 1.00 0.00 38 ALA A CA 3
ATOM 2880 C C . ALA A 1 38 ? 2.888 -9.014 -0.860 1.00 0.00 38 ALA A C 3
ATOM 2881 O O . ALA A 1 38 ? 3.455 -8.746 0.198 1.00 0.00 38 ALA A O 3
ATOM 2888 N N . PHE A 1 39 ? 3.205 -8.456 -2.012 1.00 0.00 39 PHE A N 3
ATOM 2889 C CA . PHE A 1 39 ? 4.307 -7.517 -2.128 1.00 0.00 39 PHE A CA 3
ATOM 2890 C C . PHE A 1 39 ? 3.799 -6.083 -2.051 1.00 0.00 39 PHE A C 3
ATOM 2891 O 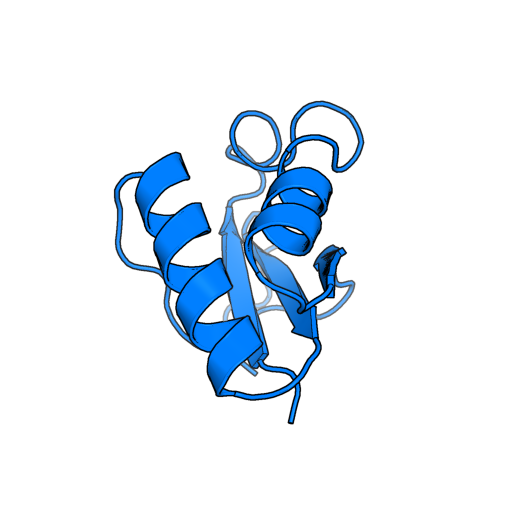O . PHE A 1 39 ? 3.114 -5.614 -2.962 1.00 0.00 39 PHE A O 3
ATOM 2908 N N . VAL A 1 40 ? 4.128 -5.401 -0.961 1.00 0.00 40 VAL A N 3
ATOM 2909 C CA . VAL A 1 40 ? 3.738 -4.006 -0.775 1.00 0.00 40 VAL A CA 3
ATOM 2910 C C . VAL A 1 40 ? 4.873 -3.092 -1.244 1.00 0.00 40 VAL A C 3
ATOM 2911 O O . VAL A 1 40 ? 5.819 -2.814 -0.500 1.00 0.00 40 VAL A O 3
ATOM 2924 N N . GLU A 1 41 ? 4.770 -2.648 -2.491 1.00 0.00 41 GLU A N 3
ATOM 2925 C CA . GLU A 1 41 ? 5.840 -1.923 -3.163 1.00 0.00 41 GLU A CA 3
ATOM 2926 C C . GLU A 1 41 ? 5.599 -0.416 -3.151 1.00 0.00 41 GLU A C 3
ATOM 2927 O O . GLU A 1 41 ? 4.462 0.046 -3.068 1.00 0.00 41 GLU A O 3
ATOM 2939 N N . ILE A 1 42 ? 6.679 0.338 -3.301 1.00 0.00 42 ILE A N 3
ATOM 2940 C CA . ILE A 1 42 ? 6.611 1.788 -3.321 1.00 0.00 42 ILE A CA 3
ATOM 2941 C C . ILE A 1 42 ? 6.625 2.225 -4.773 1.00 0.00 42 ILE A C 3
ATOM 2942 O O . ILE A 1 42 ? 7.644 2.110 -5.455 1.00 0.00 42 ILE A O 3
ATOM 2958 N N . SER A 1 43 ? 5.496 2.696 -5.251 1.00 0.00 43 SER A N 3
ATOM 2959 C CA . SER A 1 43 ? 5.303 2.864 -6.674 1.00 0.00 43 SER A CA 3
ATOM 2960 C C . SER A 1 43 ? 5.730 4.240 -7.164 1.00 0.00 43 SER A C 3
ATOM 2961 O O . SER A 1 43 ? 6.185 5.085 -6.391 1.00 0.00 43 SER A O 3
ATOM 2969 N N . ARG A 1 44 ? 5.582 4.446 -8.465 1.00 0.00 44 ARG A N 3
ATOM 2970 C CA . ARG A 1 44 ? 6.012 5.675 -9.110 1.00 0.00 44 ARG A CA 3
ATOM 2971 C C . ARG A 1 44 ? 4.894 6.230 -9.980 1.00 0.00 44 ARG A C 3
ATOM 2972 O O . ARG A 1 44 ? 5.114 7.108 -10.814 1.00 0.00 44 ARG A O 3
ATOM 2993 N N . GLN A 1 45 ? 3.696 5.705 -9.775 1.00 0.00 45 GLN A N 3
ATOM 2994 C CA . GLN A 1 45 ? 2.528 6.146 -10.519 1.00 0.00 45 GLN A CA 3
ATOM 2995 C C . GLN A 1 45 ? 1.901 7.348 -9.837 1.00 0.00 45 GLN A C 3
ATOM 2996 O O . GLN A 1 45 ? 1.703 7.347 -8.622 1.00 0.00 45 GLN A O 3
ATOM 3010 N N . LEU A 1 46 ? 1.608 8.374 -10.614 1.00 0.00 46 LEU A N 3
ATOM 3011 C CA . LEU A 1 46 ? 0.949 9.558 -10.092 1.00 0.00 46 LEU A CA 3
ATOM 3012 C C . LEU A 1 46 ? -0.557 9.350 -10.113 1.00 0.00 46 LEU A C 3
ATOM 3013 O O . LEU A 1 46 ? -1.101 8.812 -11.077 1.00 0.00 46 LEU A O 3
ATOM 3029 N N . PRO A 1 47 ? -1.248 9.759 -9.042 1.00 0.00 47 PRO A N 3
ATOM 3030 C CA . PRO A 1 47 ? -2.702 9.650 -8.966 1.00 0.00 47 PRO A CA 3
ATOM 3031 C C . PRO A 1 47 ? -3.355 10.548 -10.007 1.00 0.00 47 PRO A C 3
ATOM 3032 O O . PRO A 1 47 ? -2.793 11.575 -10.380 1.00 0.00 47 PRO A O 3
ATOM 3043 N N . PRO A 1 48 ? -4.552 10.167 -10.487 1.00 0.00 48 PRO A N 3
ATOM 3044 C CA . PRO A 1 48 ? -5.257 10.878 -11.568 1.00 0.00 48 PRO A CA 3
ATOM 3045 C C . PRO A 1 48 ? -5.518 12.347 -11.252 1.00 0.00 48 PRO A C 3
ATOM 3046 O O . PRO A 1 48 ? -5.851 13.131 -12.137 1.00 0.00 48 PRO A O 3
ATOM 3057 N N . ASN A 1 49 ? -5.354 12.712 -9.986 1.00 0.00 49 ASN A N 3
ATOM 3058 C CA . ASN A 1 49 ? -5.542 14.089 -9.552 1.00 0.00 49 ASN A CA 3
ATOM 3059 C C . ASN A 1 49 ? -4.243 14.884 -9.646 1.00 0.00 49 ASN A C 3
ATOM 3060 O O . ASN A 1 49 ? -4.240 16.109 -9.547 1.00 0.00 49 ASN A O 3
ATOM 3071 N N . GLY A 1 50 ? -3.142 14.165 -9.853 1.00 0.00 50 GLY A N 3
ATOM 3072 C CA . GLY A 1 50 ? -1.835 14.788 -9.945 1.00 0.00 50 GLY A CA 3
ATOM 3073 C C . GLY A 1 50 ? -1.358 15.329 -8.614 1.00 0.00 50 GLY A C 3
ATOM 3074 O O . GLY A 1 50 ? -0.844 16.445 -8.539 1.00 0.00 50 GLY A O 3
ATOM 3078 N N . ASP A 1 51 ? -1.515 14.535 -7.562 1.00 0.00 51 ASP A N 3
ATOM 3079 C CA . ASP A 1 51 ? -1.169 14.973 -6.213 1.00 0.00 51 ASP A CA 3
ATOM 3080 C C . ASP A 1 51 ? 0.084 14.256 -5.709 1.00 0.00 51 ASP A C 3
ATOM 3081 O O . ASP A 1 51 ? 0.091 13.035 -5.548 1.00 0.00 51 ASP A O 3
ATOM 3090 N N . PRO A 1 52 ? 1.164 15.009 -5.458 1.00 0.00 52 PRO A N 3
ATOM 3091 C CA . PRO A 1 52 ? 2.445 14.460 -4.995 1.00 0.00 52 PRO A CA 3
ATOM 3092 C C . PRO A 1 52 ? 2.449 14.071 -3.511 1.00 0.00 52 PRO A C 3
ATOM 3093 O O . PRO A 1 52 ? 3.424 13.499 -3.018 1.00 0.00 52 PRO A O 3
ATOM 3104 N N . ASN A 1 53 ? 1.368 14.376 -2.795 1.00 0.00 53 ASN A N 3
ATOM 3105 C CA . ASN A 1 53 ? 1.269 14.000 -1.382 1.00 0.00 53 ASN A CA 3
ATOM 3106 C C . ASN A 1 53 ? 0.554 12.658 -1.259 1.00 0.00 53 ASN A C 3
ATOM 3107 O O . ASN A 1 53 ? 0.314 12.154 -0.165 1.00 0.00 53 ASN A O 3
ATOM 3118 N N . PHE A 1 54 ? 0.211 12.083 -2.397 1.00 0.00 54 PHE A N 3
ATOM 3119 C CA . PHE A 1 54 ? -0.406 10.771 -2.431 1.00 0.00 54 PHE A CA 3
ATOM 3120 C C . PHE A 1 54 ? 0.410 9.832 -3.300 1.00 0.00 54 PHE A C 3
ATOM 3121 O O . PHE A 1 54 ? 0.165 9.699 -4.500 1.00 0.00 54 PHE A O 3
ATOM 3138 N N . LYS A 1 55 ? 1.397 9.200 -2.687 1.00 0.00 55 LYS A N 3
ATOM 3139 C CA . LYS A 1 55 ? 2.242 8.246 -3.377 1.00 0.00 55 LYS A CA 3
ATOM 3140 C C . LYS A 1 55 ? 1.522 6.917 -3.486 1.00 0.00 55 LYS A C 3
ATOM 3141 O O . LYS A 1 55 ? 1.084 6.347 -2.489 1.00 0.00 55 LYS A O 3
ATOM 3160 N N . LEU A 1 56 ? 1.383 6.432 -4.701 1.00 0.00 56 LEU A N 3
ATOM 3161 C CA . LEU A 1 56 ? 0.693 5.181 -4.929 1.00 0.00 56 LEU A CA 3
ATOM 3162 C C . LEU A 1 56 ? 1.511 4.020 -4.391 1.00 0.00 56 LEU A C 3
ATOM 3163 O O . LEU A 1 56 ? 2.739 4.009 -4.489 1.00 0.00 56 LEU A O 3
ATOM 3179 N N . PHE A 1 57 ? 0.828 3.061 -3.801 1.00 0.00 57 PHE A N 3
ATOM 3180 C CA . PHE A 1 57 ? 1.473 1.893 -3.236 1.00 0.00 57 PHE A CA 3
ATOM 3181 C C . PHE A 1 57 ? 0.896 0.627 -3.861 1.00 0.00 57 PHE A C 3
ATOM 3182 O O . PHE A 1 57 ? -0.301 0.362 -3.749 1.00 0.00 57 PHE A O 3
ATOM 3199 N N . ILE A 1 58 ? 1.747 -0.130 -4.542 1.00 0.00 58 ILE A N 3
ATOM 3200 C CA . ILE A 1 58 ? 1.321 -1.336 -5.245 1.00 0.00 58 ILE A CA 3
ATOM 3201 C C . ILE A 1 58 ? 1.326 -2.526 -4.310 1.00 0.00 58 ILE A C 3
ATOM 3202 O O . ILE A 1 58 ? 2.283 -2.738 -3.579 1.00 0.00 58 ILE A O 3
ATOM 3218 N N . ILE A 1 59 ? 0.263 -3.298 -4.326 1.00 0.00 59 ILE A N 3
ATOM 3219 C CA . ILE A 1 59 ? 0.272 -4.575 -3.659 1.00 0.00 59 ILE A CA 3
ATOM 3220 C C . ILE A 1 59 ? 0.095 -5.661 -4.704 1.00 0.00 59 ILE A C 3
ATOM 3221 O O . ILE A 1 59 ? -1.006 -5.886 -5.200 1.00 0.00 59 ILE A O 3
ATOM 3237 N N . ARG A 1 60 ? 1.198 -6.288 -5.081 1.00 0.00 60 ARG A N 3
ATOM 3238 C CA . ARG A 1 60 ? 1.175 -7.314 -6.111 1.00 0.00 60 ARG A CA 3
ATOM 3239 C C . ARG A 1 60 ? 1.148 -8.703 -5.492 1.00 0.00 60 ARG A C 3
ATOM 3240 O O . ARG A 1 60 ? 1.660 -8.916 -4.389 1.00 0.00 60 ARG A O 3
ATOM 3261 N N . GLY A 1 61 ? 0.543 -9.638 -6.205 1.00 0.00 61 GLY A N 3
ATOM 3262 C CA . GLY A 1 61 ? 0.368 -10.976 -5.694 1.00 0.00 61 GLY A CA 3
ATOM 3263 C C . GLY A 1 61 ? -1.021 -11.491 -5.977 1.00 0.00 61 GLY A C 3
ATOM 3264 O O . GLY A 1 61 ? -1.714 -10.966 -6.847 1.00 0.00 61 GLY A O 3
ATOM 3268 N N . SER A 1 62 ? -1.434 -12.515 -5.252 1.00 0.00 62 SER A N 3
ATOM 3269 C CA . SER A 1 62 ? -2.781 -13.030 -5.373 1.00 0.00 62 SER A CA 3
ATOM 3270 C C . SER A 1 62 ? -3.752 -12.096 -4.651 1.00 0.00 62 SER A C 3
ATOM 3271 O O . SER A 1 62 ? -3.462 -11.603 -3.560 1.00 0.00 62 SER A O 3
ATOM 3279 N N . PRO A 1 63 ? -4.914 -11.835 -5.276 1.00 0.00 63 PRO A N 3
ATOM 3280 C CA . PRO A 1 63 ? -5.900 -10.852 -4.795 1.00 0.00 63 PRO A CA 3
ATOM 3281 C C . PRO A 1 63 ? -6.319 -11.052 -3.339 1.00 0.00 63 PRO A C 3
ATOM 3282 O O . PRO A 1 63 ? -6.674 -10.091 -2.658 1.00 0.00 63 PRO A O 3
ATOM 3293 N N . GLN A 1 64 ? -6.275 -12.294 -2.867 1.00 0.00 64 GLN A N 3
ATOM 3294 C CA . GLN A 1 64 ? -6.653 -12.594 -1.492 1.00 0.00 64 GLN A CA 3
ATOM 3295 C C . GLN A 1 64 ? -5.541 -12.183 -0.533 1.00 0.00 64 GLN A C 3
ATOM 3296 O O . GLN A 1 64 ? -5.798 -11.794 0.608 1.00 0.00 64 GLN A O 3
ATOM 3310 N N . GLN A 1 65 ? -4.307 -12.246 -1.015 1.00 0.00 65 GLN A N 3
ATOM 3311 C CA . GLN A 1 65 ? -3.161 -11.794 -0.245 1.00 0.00 65 GLN A CA 3
ATOM 3312 C C . GLN A 1 65 ? -3.077 -10.278 -0.296 1.00 0.00 65 GLN A C 3
ATOM 3313 O O . GLN A 1 65 ? -2.823 -9.628 0.715 1.00 0.00 65 GLN A O 3
ATOM 3327 N N . ILE A 1 66 ? -3.295 -9.733 -1.491 1.00 0.00 66 ILE A N 3
ATOM 3328 C CA . ILE A 1 66 ? -3.325 -8.288 -1.696 1.00 0.00 66 ILE A CA 3
ATOM 3329 C C . ILE A 1 66 ? -4.276 -7.607 -0.716 1.00 0.00 66 ILE A C 3
ATOM 3330 O O . ILE A 1 66 ? -3.860 -6.746 0.062 1.00 0.00 66 ILE A O 3
ATOM 3346 N N . ASP A 1 67 ? -5.545 -8.007 -0.742 1.00 0.00 67 ASP A N 3
ATOM 3347 C CA . ASP A 1 67 ? -6.549 -7.393 0.117 1.00 0.00 67 ASP A CA 3
ATOM 3348 C C . ASP A 1 67 ? -6.207 -7.590 1.583 1.00 0.00 67 ASP A C 3
ATOM 3349 O O . ASP A 1 67 ? -6.425 -6.701 2.401 1.00 0.00 67 ASP A O 3
ATOM 3358 N N . HIS A 1 68 ? -5.662 -8.753 1.916 1.00 0.00 68 HIS A N 3
ATOM 3359 C CA . HIS A 1 68 ? -5.306 -9.035 3.296 1.00 0.00 68 HIS A CA 3
ATOM 3360 C C . HIS A 1 68 ? -4.220 -8.067 3.757 1.00 0.00 68 HIS A C 3
ATOM 3361 O O . HIS A 1 68 ? -4.321 -7.490 4.832 1.00 0.00 68 HIS A O 3
ATOM 3376 N N . ALA A 1 69 ? -3.204 -7.874 2.920 1.00 0.00 69 ALA A N 3
ATOM 3377 C CA . ALA A 1 69 ? -2.133 -6.923 3.217 1.00 0.00 69 ALA A CA 3
ATOM 3378 C C . ALA A 1 69 ? -2.700 -5.518 3.328 1.00 0.00 69 ALA A C 3
ATOM 3379 O O . ALA A 1 69 ? -2.328 -4.748 4.214 1.00 0.00 69 ALA A O 3
ATOM 3386 N N . LYS A 1 70 ? -3.609 -5.210 2.420 1.00 0.00 70 LYS A N 3
ATOM 3387 C CA . LYS A 1 70 ? -4.348 -3.959 2.436 1.00 0.00 70 LYS A CA 3
ATOM 3388 C C . LYS A 1 70 ? -5.038 -3.745 3.788 1.00 0.00 70 LYS A C 3
ATOM 3389 O O . LYS A 1 70 ? -5.069 -2.632 4.297 1.00 0.00 70 LYS A O 3
ATOM 3408 N N . GLN A 1 71 ? -5.556 -4.825 4.371 1.00 0.00 71 GLN A N 3
ATOM 3409 C CA . GLN A 1 71 ? -6.232 -4.762 5.668 1.00 0.00 71 GLN A CA 3
ATOM 3410 C C . GLN A 1 71 ? -5.286 -4.282 6.769 1.00 0.00 71 GLN A C 3
ATOM 3411 O O . GLN A 1 71 ? -5.616 -3.365 7.519 1.00 0.00 71 GLN A O 3
ATOM 3425 N N . LEU A 1 72 ? -4.115 -4.913 6.871 1.00 0.00 72 LEU A N 3
ATOM 3426 C CA . LEU A 1 72 ? -3.101 -4.494 7.831 1.00 0.00 72 LEU A CA 3
ATOM 3427 C C . LEU A 1 72 ? -2.781 -3.006 7.681 1.00 0.00 72 LEU A C 3
ATOM 3428 O O . LEU A 1 72 ? -2.529 -2.314 8.667 1.00 0.00 72 LEU A O 3
ATOM 3444 N N . ILE A 1 73 ? -2.805 -2.523 6.446 1.00 0.00 73 ILE A N 3
ATOM 3445 C CA . ILE A 1 73 ? -2.555 -1.115 6.156 1.00 0.00 73 ILE A CA 3
ATOM 3446 C C . ILE A 1 73 ? -3.745 -0.255 6.581 1.00 0.00 73 ILE A C 3
ATOM 3447 O O . ILE A 1 73 ? -3.576 0.812 7.176 1.00 0.00 73 ILE A O 3
ATOM 3463 N N . GLU A 1 74 ? -4.946 -0.739 6.285 1.00 0.00 74 GLU A N 3
ATOM 3464 C CA . GLU A 1 74 ? -6.176 -0.042 6.640 1.00 0.00 74 GLU A CA 3
ATOM 3465 C C . GLU A 1 74 ? -6.322 0.078 8.152 1.00 0.00 74 GLU A C 3
ATOM 3466 O O . GLU A 1 74 ? -7.008 0.964 8.642 1.00 0.00 74 GLU A O 3
ATOM 3478 N N . GLU A 1 75 ? -5.674 -0.810 8.891 1.00 0.00 75 GLU A N 3
ATOM 3479 C CA . GLU A 1 75 ? -5.672 -0.722 10.345 1.00 0.00 75 GLU A CA 3
ATOM 3480 C C . GLU A 1 75 ? -4.590 0.250 10.816 1.00 0.00 75 GLU A C 3
ATOM 3481 O O . GLU A 1 75 ? -4.750 0.922 11.830 1.00 0.00 75 GLU A O 3
ATOM 3493 N N . LYS A 1 76 ? -3.492 0.328 10.069 1.00 0.00 76 LYS A N 3
ATOM 3494 C CA . LYS A 1 76 ? -2.436 1.291 10.374 1.00 0.00 76 LYS A CA 3
ATOM 3495 C C . LYS A 1 76 ? -2.970 2.710 10.274 1.00 0.00 76 LYS A C 3
ATOM 3496 O O . LYS A 1 76 ? -2.727 3.548 11.142 1.00 0.00 76 LYS A O 3
ATOM 3515 N N . ILE A 1 77 ? -3.692 2.967 9.196 1.00 0.00 77 ILE A N 3
ATOM 3516 C CA . ILE A 1 77 ? -4.212 4.294 8.919 1.00 0.00 77 ILE A CA 3
ATOM 3517 C C . ILE A 1 77 ? -5.620 4.458 9.481 1.00 0.00 77 ILE A C 3
ATOM 3518 O O . ILE A 1 77 ? -6.161 5.564 9.539 1.00 0.00 77 ILE A O 3
ATOM 3534 N N . GLU A 1 78 ? -6.192 3.322 9.890 1.00 0.00 78 GLU A N 3
ATOM 3535 C CA . GLU A 1 78 ? -7.553 3.233 10.412 1.00 0.00 78 GLU A CA 3
ATOM 3536 C C . GLU A 1 78 ? -8.559 3.790 9.407 1.00 0.00 78 GLU A C 3
ATOM 3537 O O . GLU A 1 78 ? -9.365 4.663 9.731 1.00 0.00 78 GLU A O 3
ATOM 3549 N N . GLY A 1 79 ? -8.509 3.272 8.189 1.00 0.00 79 GLY A N 3
ATOM 3550 C CA . GLY A 1 79 ? -9.378 3.754 7.136 1.00 0.00 79 GLY A CA 3
ATOM 3551 C C . GLY A 1 79 ? -9.341 2.869 5.910 1.00 0.00 79 GLY A C 3
ATOM 3552 O O . GLY A 1 79 ? -8.288 2.337 5.566 1.00 0.00 79 GLY A O 3
ATOM 3556 N N . PRO A 1 80 ? -10.482 2.694 5.232 1.00 0.00 80 PRO A N 3
ATOM 3557 C CA . PRO A 1 80 ? -10.556 1.902 4.004 1.00 0.00 80 PRO A CA 3
ATOM 3558 C C . PRO A 1 80 ? -9.825 2.573 2.842 1.00 0.00 80 PRO A C 3
ATOM 3559 O O . PRO A 1 80 ? -9.970 3.777 2.615 1.00 0.00 80 PRO A O 3
ATOM 3570 N N . LEU A 1 81 ? -9.044 1.796 2.109 1.00 0.00 81 LEU A N 3
ATOM 3571 C CA . LEU A 1 81 ? -8.276 2.331 0.995 1.00 0.00 81 LEU A CA 3
ATOM 3572 C C . LEU A 1 81 ? -8.979 2.098 -0.333 1.00 0.00 81 LEU A C 3
ATOM 3573 O O . LEU A 1 81 ? -9.674 1.100 -0.522 1.00 0.00 81 LEU A O 3
ATOM 3589 N N . CYS A 1 82 ? -8.791 3.041 -1.242 1.00 0.00 82 CYS A N 3
ATOM 3590 C CA . CYS A 1 82 ? -9.390 2.973 -2.562 1.00 0.00 82 CYS A CA 3
ATOM 3591 C C . CYS A 1 82 ? -8.385 2.441 -3.579 1.00 0.00 82 CYS A C 3
ATOM 3592 O O . CYS A 1 82 ? -7.242 2.903 -3.628 1.00 0.00 82 CYS A O 3
ATOM 3600 N N . PRO A 1 83 ? -8.790 1.444 -4.385 1.00 0.00 83 PRO A N 3
ATOM 3601 C CA . PRO A 1 83 ? -7.954 0.909 -5.463 1.00 0.00 83 PRO A CA 3
ATOM 3602 C C . PRO A 1 83 ? -7.770 1.927 -6.588 1.00 0.00 83 PRO A C 3
ATOM 3603 O O . PRO A 1 83 ? -8.729 2.314 -7.257 1.00 0.00 83 PRO A O 3
ATOM 3614 N N . VAL A 1 84 ? -6.539 2.359 -6.784 1.00 0.00 84 VAL A N 3
ATOM 3615 C CA . VAL A 1 84 ? -6.239 3.389 -7.762 1.00 0.00 84 VAL A CA 3
ATOM 3616 C C . VAL A 1 84 ? -5.513 2.790 -8.962 1.00 0.00 84 VAL A C 3
ATOM 3617 O O . VAL A 1 84 ? -4.700 1.877 -8.813 1.00 0.00 84 VAL A O 3
ATOM 3630 N N . GLY A 1 85 ? -5.819 3.300 -10.143 1.00 0.00 85 GLY A N 3
ATOM 3631 C CA . GLY A 1 85 ? -5.140 2.862 -11.341 1.00 0.00 85 GLY A CA 3
ATOM 3632 C C . GLY A 1 85 ? -5.076 3.965 -12.376 1.00 0.00 85 GLY A C 3
ATOM 3633 O O . GLY A 1 85 ? -5.957 4.828 -12.412 1.00 0.00 85 GLY A O 3
ATOM 3637 N N . GLY A 1 7 ? -3.355 -9.198 -11.196 1.00 0.00 7 GLY A N 4
ATOM 3638 C CA . GLY A 1 7 ? -4.221 -8.135 -10.724 1.00 0.00 7 GLY A CA 4
ATOM 3639 C C . GLY A 1 7 ? -3.592 -7.338 -9.606 1.00 0.00 7 GLY A C 4
ATOM 3640 O O . GLY A 1 7 ? -4.036 -7.405 -8.459 1.00 0.00 7 GLY A O 4
ATOM 3644 N N . GLU A 1 8 ? -2.554 -6.584 -9.937 1.00 0.00 8 GLU A N 4
ATOM 3645 C CA . GLU A 1 8 ? -1.861 -5.770 -8.953 1.00 0.00 8 GLU A CA 4
ATOM 3646 C C . GLU A 1 8 ? -2.761 -4.640 -8.477 1.00 0.00 8 GLU A C 4
ATOM 3647 O O . GLU A 1 8 ? -3.297 -3.870 -9.278 1.00 0.00 8 GLU A O 4
ATOM 3659 N N . MET A 1 9 ? -2.945 -4.563 -7.173 1.00 0.00 9 MET A N 4
ATOM 3660 C CA . MET A 1 9 ? -3.872 -3.616 -6.590 1.00 0.00 9 MET A CA 4
ATOM 3661 C C . MET A 1 9 ? -3.122 -2.401 -6.071 1.00 0.00 9 MET A C 4
ATOM 3662 O O . MET A 1 9 ? -2.464 -2.462 -5.033 1.00 0.00 9 MET A O 4
ATOM 3676 N N . THR A 1 10 ? -3.199 -1.311 -6.809 1.00 0.00 10 THR A N 4
ATOM 3677 C CA . THR A 1 10 ? -2.499 -0.096 -6.437 1.00 0.00 10 THR A CA 4
ATOM 3678 C C . THR A 1 10 ? -3.427 0.862 -5.690 1.00 0.00 10 THR A C 4
ATOM 3679 O O . THR A 1 10 ? -4.479 1.252 -6.201 1.00 0.00 10 THR A O 4
ATOM 3690 N N . PHE A 1 11 ? -3.030 1.228 -4.483 1.00 0.00 11 PHE A N 4
ATOM 3691 C CA . PHE A 1 11 ? -3.822 2.106 -3.633 1.00 0.00 11 PHE A CA 4
ATOM 3692 C C . PHE A 1 11 ? -3.147 3.464 -3.501 1.00 0.00 11 PHE A C 4
ATOM 3693 O O . PHE A 1 11 ? -2.048 3.671 -4.015 1.00 0.00 11 PHE A O 4
ATOM 3710 N N . SER A 1 12 ? -3.809 4.382 -2.813 1.00 0.00 12 SER A N 4
ATOM 3711 C CA . SER A 1 12 ? -3.273 5.715 -2.594 1.00 0.00 12 SER A CA 4
ATOM 3712 C C . SER A 1 12 ? -2.735 5.847 -1.170 1.00 0.00 12 SER A C 4
ATOM 3713 O O . SER A 1 12 ? -3.492 5.748 -0.203 1.00 0.00 12 SER A O 4
ATOM 3721 N N . ILE A 1 13 ? -1.434 6.055 -1.043 1.00 0.00 13 ILE A N 4
ATOM 3722 C CA . ILE A 1 13 ? -0.811 6.230 0.259 1.00 0.00 13 ILE A CA 4
ATOM 3723 C C . ILE A 1 13 ? -0.257 7.642 0.419 1.00 0.00 13 ILE A C 4
ATOM 3724 O O . ILE A 1 13 ? 0.657 8.058 -0.296 1.00 0.00 13 ILE A O 4
ATOM 3740 N N . PRO A 1 14 ? -0.852 8.407 1.340 1.00 0.00 14 PRO A N 4
ATOM 3741 C CA . PRO A 1 14 ? -0.367 9.738 1.725 1.00 0.00 14 PRO A CA 4
ATOM 3742 C C . PRO A 1 14 ? 1.100 9.734 2.145 1.00 0.00 14 PRO A C 4
ATOM 3743 O O . PRO A 1 14 ? 1.521 8.904 2.953 1.00 0.00 14 PRO A O 4
ATOM 3754 N N . THR A 1 15 ? 1.860 10.692 1.632 1.00 0.00 15 THR A N 4
ATOM 3755 C CA . THR A 1 15 ? 3.283 10.793 1.924 1.00 0.00 15 THR A CA 4
ATOM 3756 C C . THR A 1 15 ? 3.520 11.164 3.392 1.00 0.00 15 THR A C 4
ATOM 3757 O O . THR A 1 15 ? 4.608 10.969 3.924 1.00 0.00 15 THR A O 4
ATOM 3768 N N . HIS A 1 16 ? 2.493 11.680 4.058 1.00 0.00 16 HIS A N 4
ATOM 3769 C CA . HIS A 1 16 ? 2.611 11.989 5.479 1.00 0.00 16 HIS A CA 4
ATOM 3770 C C . HIS A 1 16 ? 2.365 10.739 6.322 1.00 0.00 16 HIS A C 4
ATOM 3771 O O . HIS A 1 16 ? 2.698 10.702 7.503 1.00 0.00 16 HIS A O 4
ATOM 3786 N N . LYS A 1 17 ? 1.769 9.714 5.711 1.00 0.00 17 LYS A N 4
ATOM 3787 C CA . LYS A 1 17 ? 1.562 8.440 6.397 1.00 0.00 17 LYS A CA 4
ATOM 3788 C C . LYS A 1 17 ? 2.607 7.411 5.971 1.00 0.00 17 LYS A C 4
ATOM 3789 O O . LYS A 1 17 ? 2.514 6.234 6.331 1.00 0.00 17 LYS A O 4
ATOM 3808 N N . CYS A 1 18 ? 3.623 7.861 5.234 1.00 0.00 18 CYS A N 4
ATOM 3809 C CA . CYS A 1 18 ? 4.639 6.954 4.706 1.00 0.00 18 CYS A CA 4
ATOM 3810 C C . CYS A 1 18 ? 5.591 6.464 5.800 1.00 0.00 18 CYS A C 4
ATOM 3811 O O . CYS A 1 18 ? 6.583 5.801 5.517 1.00 0.00 18 CYS A O 4
ATOM 3819 N N . GLY A 1 19 ? 5.286 6.781 7.045 1.00 0.00 19 GLY A N 4
ATOM 3820 C CA . GLY A 1 19 ? 6.095 6.294 8.139 1.00 0.00 19 GLY A CA 4
ATOM 3821 C C . GLY A 1 19 ? 5.353 5.298 9.004 1.00 0.00 19 GLY A C 4
ATOM 3822 O O . GLY A 1 19 ? 5.919 4.287 9.419 1.00 0.00 19 GLY A O 4
ATOM 3826 N N . LEU A 1 20 ? 4.079 5.566 9.265 1.00 0.00 20 LEU A N 4
ATOM 3827 C CA . LEU A 1 20 ? 3.281 4.693 10.118 1.00 0.00 20 LEU A CA 4
ATOM 3828 C C . LEU A 1 20 ? 2.940 3.377 9.415 1.00 0.00 20 LEU A C 4
ATOM 3829 O O . LEU A 1 20 ? 2.884 2.331 10.059 1.00 0.00 20 LEU A O 4
ATOM 3845 N N . VAL A 1 21 ? 2.726 3.417 8.100 1.00 0.00 21 VAL A N 4
ATOM 3846 C CA . VAL A 1 21 ? 2.444 2.186 7.352 1.00 0.00 21 VAL A CA 4
ATOM 3847 C C . VAL A 1 21 ? 3.660 1.714 6.584 1.00 0.00 21 VAL A C 4
ATOM 3848 O O . VAL A 1 21 ? 3.792 0.532 6.282 1.00 0.00 21 VAL A O 4
ATOM 3861 N N . ILE A 1 22 ? 4.537 2.639 6.247 1.00 0.00 22 ILE A N 4
ATOM 3862 C CA . ILE A 1 22 ? 5.674 2.316 5.411 1.00 0.00 22 ILE A CA 4
ATOM 3863 C C . ILE A 1 22 ? 6.945 2.248 6.251 1.00 0.00 22 ILE A C 4
ATOM 3864 O O . ILE A 1 22 ? 7.568 1.190 6.364 1.00 0.00 22 ILE A O 4
ATOM 3880 N N . GLY A 1 23 ? 7.324 3.370 6.840 1.00 0.00 23 GLY A N 4
ATOM 3881 C CA . GLY A 1 23 ? 8.460 3.390 7.734 1.00 0.00 23 GLY A CA 4
ATOM 3882 C C . GLY A 1 23 ? 9.405 4.522 7.406 1.00 0.00 23 GLY A C 4
ATOM 3883 O O . GLY A 1 23 ? 8.969 5.633 7.119 1.00 0.00 23 GLY A O 4
ATOM 3887 N N . ARG A 1 24 ? 10.692 4.245 7.442 1.00 0.00 24 ARG A N 4
ATOM 3888 C CA . ARG A 1 24 ? 11.685 5.234 7.070 1.00 0.00 24 ARG A CA 4
ATOM 3889 C C . ARG A 1 24 ? 12.396 4.787 5.799 1.00 0.00 24 ARG A C 4
ATOM 3890 O O . ARG A 1 24 ? 12.904 5.603 5.031 1.00 0.00 24 ARG A O 4
ATOM 3911 N N . GLY A 1 25 ? 12.421 3.479 5.586 1.00 0.00 25 GLY A N 4
ATOM 3912 C CA . GLY A 1 25 ? 12.922 2.931 4.343 1.00 0.00 25 GLY A CA 4
ATOM 3913 C C . GLY A 1 25 ? 11.991 1.868 3.798 1.00 0.00 25 GLY A C 4
ATOM 3914 O O . GLY A 1 25 ? 12.238 1.292 2.739 1.00 0.00 25 GLY A O 4
ATOM 3918 N N . GLY A 1 26 ? 10.911 1.622 4.529 1.00 0.00 26 GLY A N 4
ATOM 3919 C CA . GLY A 1 26 ? 9.960 0.599 4.145 1.00 0.00 26 GLY A CA 4
ATOM 3920 C C . GLY A 1 26 ? 10.051 -0.614 5.051 1.00 0.00 26 GLY A C 4
ATOM 3921 O O . GLY A 1 26 ? 10.061 -1.758 4.593 1.00 0.00 26 GLY A O 4
ATOM 3925 N N . GLU A 1 27 ? 10.123 -0.359 6.347 1.00 0.00 27 GLU A N 4
ATOM 3926 C CA . GLU A 1 27 ? 10.277 -1.412 7.341 1.00 0.00 27 GLU A CA 4
ATOM 3927 C C . GLU A 1 27 ? 8.953 -2.115 7.601 1.00 0.00 27 GLU A C 4
ATOM 3928 O O . GLU A 1 27 ? 8.901 -3.340 7.717 1.00 0.00 27 GLU A O 4
ATOM 3940 N N . ASN A 1 28 ? 7.883 -1.336 7.675 1.00 0.00 28 ASN A N 4
ATOM 3941 C CA . ASN A 1 28 ? 6.567 -1.880 7.981 1.00 0.00 28 ASN A CA 4
ATOM 3942 C C . ASN A 1 28 ? 6.046 -2.681 6.791 1.00 0.00 28 ASN A C 4
ATOM 3943 O O . ASN A 1 28 ? 5.631 -3.831 6.937 1.00 0.00 28 ASN A O 4
ATOM 3954 N N . VAL A 1 29 ? 6.133 -2.090 5.604 1.00 0.00 29 VAL A N 4
ATOM 3955 C CA . VAL A 1 29 ? 5.581 -2.697 4.394 1.00 0.00 29 VAL A CA 4
ATOM 3956 C C . VAL A 1 29 ? 6.256 -4.018 4.039 1.00 0.00 29 VAL A C 4
ATOM 3957 O O . VAL A 1 29 ? 5.640 -4.888 3.419 1.00 0.00 29 VAL A O 4
ATOM 3970 N N . LYS A 1 30 ? 7.513 -4.188 4.427 1.00 0.00 30 LYS A N 4
ATOM 3971 C CA . LYS A 1 30 ? 8.202 -5.434 4.136 1.00 0.00 30 LYS A CA 4
ATOM 3972 C C . LYS A 1 30 ? 7.737 -6.516 5.104 1.00 0.00 30 LYS A C 4
ATOM 3973 O O . LYS A 1 30 ? 7.702 -7.699 4.760 1.00 0.00 30 LYS A O 4
ATOM 3992 N N . ALA A 1 31 ? 7.363 -6.102 6.313 1.00 0.00 31 ALA A N 4
ATOM 3993 C CA . ALA A 1 31 ? 6.836 -7.026 7.303 1.00 0.00 31 ALA A CA 4
ATOM 3994 C C . ALA A 1 31 ? 5.432 -7.450 6.913 1.00 0.00 31 ALA A C 4
ATOM 3995 O O . ALA A 1 31 ? 5.063 -8.610 7.075 1.00 0.00 31 ALA A O 4
ATOM 4002 N N . ILE A 1 32 ? 4.656 -6.497 6.389 1.00 0.00 32 ILE A N 4
ATOM 4003 C CA . ILE A 1 32 ? 3.332 -6.791 5.850 1.00 0.00 32 ILE A CA 4
ATOM 4004 C C . ILE A 1 32 ? 3.429 -7.941 4.860 1.00 0.00 32 ILE A C 4
ATOM 4005 O O . ILE A 1 32 ? 2.685 -8.915 4.942 1.00 0.00 32 ILE A O 4
ATOM 4021 N N . ASN A 1 33 ? 4.381 -7.813 3.943 1.00 0.00 33 ASN A N 4
ATOM 4022 C CA . ASN A 1 33 ? 4.641 -8.821 2.918 1.00 0.00 33 ASN A CA 4
ATOM 4023 C C . ASN A 1 33 ? 4.848 -10.193 3.549 1.00 0.00 33 ASN A C 4
ATOM 4024 O O . ASN A 1 33 ? 4.213 -11.166 3.157 1.00 0.00 33 ASN A O 4
ATOM 4035 N N . GLN A 1 34 ? 5.717 -10.254 4.546 1.00 0.00 34 GLN A N 4
ATOM 4036 C CA . GLN A 1 34 ? 6.038 -11.516 5.208 1.00 0.00 34 GLN A CA 4
ATOM 4037 C C . GLN A 1 34 ? 4.817 -12.088 5.914 1.00 0.00 34 GLN A C 4
ATOM 4038 O O . GLN A 1 34 ? 4.663 -13.304 6.036 1.00 0.00 34 GLN A O 4
ATOM 4052 N N . GLN A 1 35 ? 3.951 -11.202 6.376 1.00 0.00 35 GLN A N 4
ATOM 4053 C CA . GLN A 1 35 ? 2.731 -11.612 7.063 1.00 0.00 35 GLN A CA 4
ATOM 4054 C C . GLN A 1 35 ? 1.640 -12.027 6.079 1.00 0.00 35 GLN A C 4
ATOM 4055 O O . GLN A 1 35 ? 0.689 -12.706 6.454 1.00 0.00 35 GLN A O 4
ATOM 4069 N N . THR A 1 36 ? 1.770 -11.623 4.825 1.00 0.00 36 THR A N 4
ATOM 4070 C CA . THR A 1 36 ? 0.679 -11.783 3.875 1.00 0.00 36 THR A CA 4
ATOM 4071 C C . THR A 1 36 ? 1.049 -12.643 2.668 1.00 0.00 36 THR A C 4
ATOM 4072 O O . THR A 1 36 ? 0.381 -13.635 2.379 1.00 0.00 36 THR A O 4
ATOM 4083 N N . GLY A 1 37 ? 2.108 -12.263 1.973 1.00 0.00 37 GLY A N 4
ATOM 4084 C CA . GLY A 1 37 ? 2.478 -12.940 0.749 1.00 0.00 37 GLY A CA 4
ATOM 4085 C C . GLY A 1 37 ? 2.580 -11.973 -0.410 1.00 0.00 37 GLY A C 4
ATOM 4086 O O . GLY A 1 37 ? 3.292 -12.222 -1.384 1.00 0.00 37 GLY A O 4
ATOM 4090 N N . ALA A 1 38 ? 1.869 -10.860 -0.296 1.00 0.00 38 ALA A N 4
ATOM 4091 C CA . ALA A 1 38 ? 1.826 -9.869 -1.359 1.00 0.00 38 ALA A CA 4
ATOM 4092 C C . ALA A 1 38 ? 2.917 -8.826 -1.178 1.00 0.00 38 ALA A C 4
ATOM 4093 O O . ALA A 1 38 ? 3.246 -8.446 -0.056 1.00 0.00 38 ALA A O 4
ATOM 4100 N N . PHE A 1 39 ? 3.465 -8.358 -2.288 1.00 0.00 39 PHE A N 4
ATOM 4101 C CA . PHE A 1 39 ? 4.490 -7.330 -2.258 1.00 0.00 39 PHE A CA 4
ATOM 4102 C C . PHE A 1 39 ? 3.848 -5.961 -2.092 1.00 0.00 39 PHE A C 4
ATOM 4103 O O . PHE A 1 39 ? 3.107 -5.514 -2.967 1.00 0.00 39 PHE A O 4
ATOM 4120 N N . VAL A 1 40 ? 4.125 -5.308 -0.975 1.00 0.00 40 VAL A N 4
ATOM 4121 C CA . VAL A 1 40 ? 3.596 -3.977 -0.723 1.00 0.00 40 VAL A CA 4
ATOM 4122 C C . VAL A 1 40 ? 4.658 -2.939 -1.083 1.00 0.00 40 VAL A C 4
ATOM 4123 O O . VAL A 1 40 ? 5.476 -2.548 -0.248 1.00 0.00 40 VAL A O 4
ATOM 4136 N N . GLU A 1 41 ? 4.654 -2.523 -2.345 1.00 0.00 41 GLU A N 4
ATOM 4137 C CA . GLU A 1 41 ? 5.704 -1.660 -2.883 1.00 0.00 41 GLU A CA 4
ATOM 4138 C C . GLU A 1 41 ? 5.243 -0.216 -3.012 1.00 0.00 41 GLU A C 4
ATOM 4139 O O . GLU A 1 41 ? 4.049 0.063 -3.119 1.00 0.00 41 GLU A O 4
ATOM 4151 N N . ILE A 1 42 ? 6.205 0.692 -3.035 1.00 0.00 42 ILE A N 4
ATOM 4152 C CA . ILE A 1 42 ? 5.933 2.087 -3.308 1.00 0.00 42 ILE A CA 4
ATOM 4153 C C . ILE A 1 42 ? 5.978 2.285 -4.816 1.00 0.00 42 ILE A C 4
ATOM 4154 O O . ILE A 1 42 ? 7.020 2.084 -5.440 1.00 0.00 42 ILE A O 4
ATOM 4170 N N . SER A 1 43 ? 4.851 2.651 -5.397 1.00 0.00 43 SER A N 4
ATOM 4171 C CA . SER A 1 43 ? 4.720 2.683 -6.841 1.00 0.00 43 SER A CA 4
ATOM 4172 C C . SER A 1 43 ? 5.473 3.860 -7.436 1.00 0.00 43 SER A C 4
ATOM 4173 O O . SER A 1 43 ? 5.856 4.797 -6.735 1.00 0.00 43 SER A O 4
ATOM 4181 N N . ARG A 1 44 ? 5.676 3.794 -8.741 1.00 0.00 44 ARG A N 4
ATOM 4182 C CA . ARG A 1 44 ? 6.396 4.822 -9.463 1.00 0.00 44 ARG A CA 4
ATOM 4183 C C . ARG A 1 44 ? 5.404 5.674 -10.249 1.00 0.00 44 ARG A C 4
ATOM 4184 O O . ARG A 1 44 ? 5.785 6.572 -11.004 1.00 0.00 44 ARG A O 4
ATOM 4205 N N . GLN A 1 45 ? 4.124 5.357 -10.079 1.00 0.00 45 GLN A N 4
ATOM 4206 C CA . GLN A 1 45 ? 3.047 6.104 -10.716 1.00 0.00 45 GLN A CA 4
ATOM 4207 C C . GLN A 1 45 ? 2.534 7.218 -9.809 1.00 0.00 45 GLN A C 4
ATOM 4208 O O . GLN A 1 45 ? 2.423 7.042 -8.594 1.00 0.00 45 GLN A O 4
ATOM 4222 N N . LEU A 1 46 ? 2.234 8.361 -10.403 1.00 0.00 46 LEU A N 4
ATOM 4223 C CA . LEU A 1 46 ? 1.526 9.424 -9.709 1.00 0.00 46 LEU A CA 4
ATOM 4224 C C . LEU A 1 46 ? 0.029 9.256 -9.917 1.00 0.00 46 LEU A C 4
ATOM 4225 O O . LEU A 1 46 ? -0.394 8.636 -10.896 1.00 0.00 46 LEU A O 4
ATOM 4241 N N . PRO A 1 47 ? -0.797 9.786 -9.003 1.00 0.00 47 PRO A N 4
ATOM 4242 C CA . PRO A 1 47 ? -2.254 9.705 -9.118 1.00 0.00 47 PRO A CA 4
ATOM 4243 C C . PRO A 1 47 ? -2.754 10.446 -10.353 1.00 0.00 47 PRO A C 4
ATOM 4244 O O . PRO A 1 47 ? -2.060 11.314 -10.878 1.00 0.00 47 PRO A O 4
ATOM 4255 N N . PRO A 1 48 ? -3.973 10.122 -10.826 1.00 0.00 48 PRO A N 4
ATOM 4256 C CA . PRO A 1 48 ? -4.589 10.801 -11.976 1.00 0.00 48 PRO A CA 4
ATOM 4257 C C . PRO A 1 48 ? -4.788 12.290 -11.711 1.00 0.00 48 PRO A C 4
ATOM 4258 O O . PRO A 1 48 ? -5.045 13.070 -12.626 1.00 0.00 48 PRO A O 4
ATOM 4269 N N . ASN A 1 49 ? -4.668 12.668 -10.445 1.00 0.00 49 ASN A N 4
ATOM 4270 C CA . ASN A 1 49 ? -4.782 14.058 -10.029 1.00 0.00 49 ASN A CA 4
ATOM 4271 C C . ASN A 1 49 ? -3.416 14.735 -10.030 1.00 0.00 49 ASN A C 4
ATOM 4272 O O . ASN A 1 49 ? -3.313 15.960 -10.012 1.00 0.00 49 ASN A O 4
ATOM 4283 N N . GLY A 1 50 ? -2.370 13.915 -10.062 1.00 0.00 50 GLY A N 4
ATOM 4284 C CA . GLY A 1 50 ? -1.009 14.418 -10.010 1.00 0.00 50 GLY A CA 4
ATOM 4285 C C . GLY A 1 50 ? -0.677 15.061 -8.679 1.00 0.00 50 GLY A C 4
ATOM 4286 O O . GLY A 1 50 ? 0.221 15.898 -8.596 1.00 0.00 50 GLY A O 4
ATOM 4290 N N . ASP A 1 51 ? -1.406 14.666 -7.641 1.00 0.00 51 ASP A N 4
ATOM 4291 C CA . ASP A 1 51 ? -1.201 15.220 -6.307 1.00 0.00 51 ASP A CA 4
ATOM 4292 C C . ASP A 1 51 ? 0.107 14.704 -5.722 1.00 0.00 51 ASP A C 4
ATOM 4293 O O . ASP A 1 51 ? 0.286 13.497 -5.555 1.00 0.00 51 ASP A O 4
ATOM 4302 N N . PRO A 1 52 ? 1.037 15.615 -5.406 1.00 0.00 52 PRO A N 4
ATOM 4303 C CA . PRO A 1 52 ? 2.387 15.258 -4.958 1.00 0.00 52 PRO A CA 4
ATOM 4304 C C . PRO A 1 52 ? 2.412 14.525 -3.619 1.00 0.00 52 PRO A C 4
ATOM 4305 O O . PRO A 1 52 ? 3.352 13.780 -3.336 1.00 0.00 52 PRO A O 4
ATOM 4316 N N . ASN A 1 53 ? 1.385 14.708 -2.799 1.00 0.00 53 ASN A N 4
ATOM 4317 C CA . ASN A 1 53 ? 1.399 14.133 -1.457 1.00 0.00 53 ASN A CA 4
ATOM 4318 C C . ASN A 1 53 ? 0.809 12.730 -1.455 1.00 0.00 53 ASN A C 4
ATOM 4319 O O . ASN A 1 53 ? 0.925 12.000 -0.473 1.00 0.00 53 ASN A O 4
ATOM 4330 N N . PHE A 1 54 ? 0.187 12.346 -2.554 1.00 0.00 54 PHE A N 4
ATOM 4331 C CA . PHE A 1 54 ? -0.384 11.016 -2.665 1.00 0.00 54 PHE A CA 4
ATOM 4332 C C . PHE A 1 54 ? 0.519 10.115 -3.488 1.00 0.00 54 PHE A C 4
ATOM 4333 O O . PHE A 1 54 ? 0.665 10.291 -4.696 1.00 0.00 54 PHE A O 4
ATOM 4350 N N . LYS A 1 55 ? 1.140 9.164 -2.814 1.00 0.00 55 LYS A N 4
ATOM 4351 C CA . LYS A 1 55 ? 2.009 8.208 -3.468 1.00 0.00 55 LYS A CA 4
ATOM 4352 C C . LYS A 1 55 ? 1.248 6.920 -3.724 1.00 0.00 55 LYS A C 4
ATOM 4353 O O . LYS A 1 55 ? 0.601 6.387 -2.827 1.00 0.00 55 LYS A O 4
ATOM 4372 N N . LEU A 1 56 ? 1.305 6.433 -4.945 1.00 0.00 56 LEU A N 4
ATOM 4373 C CA . LEU A 1 56 ? 0.664 5.176 -5.278 1.00 0.00 56 LEU A CA 4
ATOM 4374 C C . LEU A 1 56 ? 1.409 4.027 -4.616 1.00 0.00 56 LEU A C 4
ATOM 4375 O O . LEU A 1 56 ? 2.638 4.024 -4.556 1.00 0.00 56 LEU A O 4
ATOM 4391 N N . PHE A 1 57 ? 0.666 3.070 -4.099 1.00 0.00 57 PHE A N 4
ATOM 4392 C CA . PHE A 1 57 ? 1.258 1.931 -3.422 1.00 0.00 57 PHE A CA 4
ATOM 4393 C C . PHE A 1 57 ? 0.758 0.635 -4.038 1.00 0.00 57 PHE A C 4
ATOM 4394 O O . PHE A 1 57 ? -0.442 0.362 -4.039 1.00 0.00 57 PHE A O 4
ATOM 4411 N N . ILE A 1 58 ? 1.677 -0.156 -4.572 1.00 0.00 58 ILE A N 4
ATOM 4412 C CA . ILE A 1 58 ? 1.315 -1.389 -5.251 1.00 0.00 58 ILE A CA 4
ATOM 4413 C C . ILE A 1 58 ? 1.271 -2.537 -4.269 1.00 0.00 58 ILE A C 4
ATOM 4414 O O . ILE A 1 58 ? 2.292 -2.891 -3.691 1.00 0.00 58 ILE A O 4
ATOM 4430 N N . ILE A 1 59 ? 0.116 -3.128 -4.077 1.00 0.00 59 ILE A N 4
ATOM 4431 C CA . ILE A 1 59 ? 0.055 -4.377 -3.364 1.00 0.00 59 ILE A CA 4
ATOM 4432 C C . ILE A 1 59 ? -0.078 -5.466 -4.410 1.00 0.00 59 ILE A C 4
ATOM 4433 O O . ILE A 1 59 ? -1.176 -5.793 -4.852 1.00 0.00 59 ILE A O 4
ATOM 4449 N N . ARG A 1 60 ? 1.056 -5.970 -4.853 1.00 0.00 60 ARG A N 4
ATOM 4450 C CA . ARG A 1 60 ? 1.090 -6.865 -5.992 1.00 0.00 60 ARG A CA 4
ATOM 4451 C C . ARG A 1 60 ? 1.246 -8.311 -5.547 1.00 0.00 60 ARG A C 4
ATOM 4452 O O . ARG A 1 60 ? 2.175 -8.663 -4.818 1.00 0.00 60 ARG A O 4
ATOM 4473 N N . GLY A 1 61 ? 0.302 -9.133 -5.972 1.00 0.00 61 GLY A N 4
ATOM 4474 C CA . GLY A 1 61 ? 0.289 -10.526 -5.593 1.00 0.00 61 GLY A CA 4
ATOM 4475 C C . GLY A 1 61 ? -0.975 -11.211 -6.060 1.00 0.00 61 GLY A C 4
ATOM 4476 O O . GLY A 1 61 ? -1.228 -11.307 -7.260 1.00 0.00 61 GLY A O 4
ATOM 4480 N N . SER A 1 62 ? -1.772 -11.671 -5.116 1.00 0.00 62 SER A N 4
ATOM 4481 C CA . SER A 1 62 ? -3.048 -12.287 -5.421 1.00 0.00 62 SER A CA 4
ATOM 4482 C C . SER A 1 62 ? -4.124 -11.630 -4.578 1.00 0.00 62 SER A C 4
ATOM 4483 O O . SER A 1 62 ? -3.823 -11.176 -3.476 1.00 0.00 62 SER A O 4
ATOM 4491 N N . PRO A 1 63 ? -5.371 -11.546 -5.067 1.00 0.00 63 PRO A N 4
ATOM 4492 C CA . PRO A 1 63 ? -6.466 -10.872 -4.353 1.00 0.00 63 PRO A CA 4
ATOM 4493 C C . PRO A 1 63 ? -6.501 -11.197 -2.855 1.00 0.00 63 PRO A C 4
ATOM 4494 O O . PRO A 1 63 ? -6.652 -10.304 -2.019 1.00 0.00 63 PRO A O 4
ATOM 4505 N N . GLN A 1 64 ? -6.318 -12.473 -2.532 1.00 0.00 64 GLN A N 4
ATOM 4506 C CA . GLN A 1 64 ? -6.381 -12.947 -1.150 1.00 0.00 64 GLN A CA 4
ATOM 4507 C C . GLN A 1 64 ? -5.220 -12.403 -0.314 1.00 0.00 64 GLN A C 4
ATOM 4508 O O . GLN A 1 64 ? -5.395 -12.042 0.850 1.00 0.00 64 GLN A O 4
ATOM 4522 N N . GLN A 1 65 ? -4.033 -12.346 -0.906 1.00 0.00 65 GLN A N 4
ATOM 4523 C CA . GLN A 1 65 ? -2.862 -11.826 -0.208 1.00 0.00 65 GLN A CA 4
ATOM 4524 C C . GLN A 1 65 ? -2.876 -10.301 -0.211 1.00 0.00 65 GLN A C 4
ATOM 4525 O O . GLN A 1 65 ? -2.549 -9.664 0.792 1.00 0.00 65 GLN A O 4
ATOM 4539 N N . ILE A 1 66 ? -3.264 -9.730 -1.345 1.00 0.00 66 ILE A N 4
ATOM 4540 C CA . ILE A 1 66 ? -3.377 -8.284 -1.496 1.00 0.00 66 ILE A CA 4
ATOM 4541 C C . ILE A 1 66 ? -4.312 -7.685 -0.453 1.00 0.00 66 ILE A C 4
ATOM 4542 O O . ILE A 1 66 ? -3.927 -6.778 0.282 1.00 0.00 66 ILE A O 4
ATOM 4558 N N . ASP A 1 67 ? -5.533 -8.199 -0.391 1.00 0.00 67 ASP A N 4
ATOM 4559 C CA . ASP A 1 67 ? -6.537 -7.658 0.515 1.00 0.00 67 ASP A CA 4
ATOM 4560 C C . ASP A 1 67 ? -6.107 -7.814 1.967 1.00 0.00 67 ASP A C 4
ATOM 4561 O O . ASP A 1 67 ? -6.385 -6.960 2.800 1.00 0.00 67 ASP A O 4
ATOM 4570 N N . HIS A 1 68 ? -5.413 -8.905 2.258 1.00 0.00 68 HIS A N 4
ATOM 4571 C CA . HIS A 1 68 ? -4.933 -9.161 3.610 1.00 0.00 68 HIS A CA 4
ATOM 4572 C C . HIS A 1 68 ? -3.867 -8.135 3.991 1.00 0.00 68 HIS A C 4
ATOM 4573 O O . HIS A 1 68 ? -3.835 -7.650 5.122 1.00 0.00 68 HIS A O 4
ATOM 4588 N N . ALA A 1 69 ? -3.002 -7.806 3.038 1.00 0.00 69 ALA A N 4
ATOM 4589 C CA . ALA A 1 69 ? -1.969 -6.801 3.255 1.00 0.00 69 ALA A CA 4
ATOM 4590 C C . ALA A 1 69 ? -2.599 -5.422 3.380 1.00 0.00 69 ALA A C 4
ATOM 4591 O O . ALA A 1 69 ? -2.266 -4.648 4.280 1.00 0.00 69 ALA A O 4
ATOM 4598 N N . LYS A 1 70 ? -3.524 -5.138 2.476 1.00 0.00 70 LYS A N 4
ATOM 4599 C CA . LYS A 1 70 ? -4.290 -3.900 2.497 1.00 0.00 70 LYS A CA 4
ATOM 4600 C C . LYS A 1 70 ? -5.031 -3.747 3.823 1.00 0.00 70 LYS A C 4
ATOM 4601 O O . LYS A 1 70 ? -5.140 -2.648 4.361 1.00 0.00 70 LYS A O 4
ATOM 4620 N N . GLN A 1 71 ? -5.509 -4.864 4.354 1.00 0.00 71 GLN A N 4
ATOM 4621 C CA . GLN A 1 71 ? -6.204 -4.879 5.631 1.00 0.00 71 GLN A CA 4
ATOM 4622 C C . GLN A 1 71 ? -5.263 -4.439 6.745 1.00 0.00 71 GLN A C 4
ATOM 4623 O O . GLN A 1 71 ? -5.639 -3.662 7.618 1.00 0.00 71 GLN A O 4
ATOM 4637 N N . LEU A 1 72 ? -4.029 -4.930 6.698 1.00 0.00 72 LEU A N 4
ATOM 4638 C CA . LEU A 1 72 ? -3.028 -4.560 7.685 1.00 0.00 72 LEU A CA 4
ATOM 4639 C C . LEU A 1 72 ? -2.772 -3.062 7.615 1.00 0.00 72 LEU A C 4
ATOM 4640 O O . LEU A 1 72 ? -2.649 -2.391 8.636 1.00 0.00 72 LEU A O 4
ATOM 4656 N N . ILE A 1 73 ? -2.719 -2.546 6.392 1.00 0.00 73 ILE A N 4
ATOM 4657 C CA . ILE A 1 73 ? -2.524 -1.124 6.157 1.00 0.00 73 ILE A CA 4
ATOM 4658 C C . ILE A 1 73 ? -3.699 -0.322 6.706 1.00 0.00 73 ILE A C 4
ATOM 4659 O O . ILE A 1 73 ? -3.513 0.679 7.401 1.00 0.00 73 ILE A O 4
ATOM 4675 N N . GLU A 1 74 ? -4.908 -0.783 6.407 1.00 0.00 74 GLU A N 4
ATOM 4676 C CA . GLU A 1 74 ? -6.122 -0.129 6.878 1.00 0.00 74 GLU A CA 4
ATOM 4677 C C . GLU A 1 74 ? -6.250 -0.232 8.394 1.00 0.00 74 GLU A C 4
ATOM 4678 O O . GLU A 1 74 ? -7.040 0.477 9.004 1.00 0.00 74 GLU A O 4
ATOM 4690 N N . GLU A 1 75 ? -5.471 -1.115 8.996 1.00 0.00 75 GLU A N 4
ATOM 4691 C CA . GLU A 1 75 ? -5.426 -1.234 10.446 1.00 0.00 75 GLU A CA 4
ATOM 4692 C C . GLU A 1 75 ? -4.393 -0.261 11.017 1.00 0.00 75 GLU A C 4
ATOM 4693 O O . GLU A 1 75 ? -4.551 0.246 12.128 1.00 0.00 75 GLU A O 4
ATOM 4705 N N . LYS A 1 76 ? -3.334 -0.006 10.252 1.00 0.00 76 LYS A N 4
ATOM 4706 C CA . LYS A 1 76 ? -2.306 0.944 10.666 1.00 0.00 76 LYS A CA 4
ATOM 4707 C C . LYS A 1 76 ? -2.858 2.360 10.578 1.00 0.00 76 LYS A C 4
ATOM 4708 O O . LYS A 1 76 ? -2.791 3.129 11.535 1.00 0.00 76 LYS A O 4
ATOM 4727 N N . ILE A 1 77 ? -3.415 2.688 9.416 1.00 0.00 77 ILE A N 4
ATOM 4728 C CA . ILE A 1 77 ? -3.974 4.012 9.182 1.00 0.00 77 ILE A CA 4
ATOM 4729 C C . ILE A 1 77 ? -5.389 4.107 9.747 1.00 0.00 77 ILE A C 4
ATOM 4730 O O . ILE A 1 77 ? -5.917 5.200 9.973 1.00 0.00 77 ILE A O 4
ATOM 4746 N N . GLU A 1 78 ? -5.981 2.929 9.966 1.00 0.00 78 GLU A N 4
ATOM 4747 C CA . GLU A 1 78 ? -7.321 2.785 10.527 1.00 0.00 78 GLU A CA 4
ATOM 4748 C C . GLU A 1 78 ? -8.364 3.446 9.628 1.00 0.00 78 GLU A C 4
ATOM 4749 O O . GLU A 1 78 ? -9.296 4.098 10.104 1.00 0.00 78 GLU A O 4
ATOM 4761 N N . GLY A 1 79 ? -8.197 3.254 8.323 1.00 0.00 79 GLY A N 4
ATOM 4762 C CA . GLY A 1 79 ? -9.096 3.833 7.345 1.00 0.00 79 GLY A CA 4
ATOM 4763 C C . GLY A 1 79 ? -9.092 3.054 6.046 1.00 0.00 79 GLY A C 4
ATOM 4764 O O . GLY A 1 79 ? -8.053 2.531 5.652 1.00 0.00 79 GLY A O 4
ATOM 4768 N N . PRO A 1 80 ? -10.239 2.951 5.363 1.00 0.00 80 PRO A N 4
ATOM 4769 C CA . PRO A 1 80 ? -10.347 2.193 4.114 1.00 0.00 80 PRO A CA 4
ATOM 4770 C C . PRO A 1 80 ? -9.619 2.866 2.950 1.00 0.00 80 PRO A C 4
ATOM 4771 O O . PRO A 1 80 ? -9.658 4.091 2.796 1.00 0.00 80 PRO A O 4
ATOM 4782 N N . LEU A 1 81 ? -8.953 2.058 2.138 1.00 0.00 81 LEU A N 4
ATOM 4783 C CA . LEU A 1 81 ? -8.235 2.555 0.973 1.00 0.00 81 LEU A CA 4
ATOM 4784 C C . LEU A 1 81 ? -9.028 2.320 -0.309 1.00 0.00 81 LEU A C 4
ATOM 4785 O O . LEU A 1 81 ? -9.967 1.519 -0.340 1.00 0.00 81 LEU A O 4
ATOM 4801 N N . CYS A 1 82 ? -8.643 3.023 -1.366 1.00 0.00 82 CYS A N 4
ATOM 4802 C CA . CYS A 1 82 ? -9.316 2.918 -2.654 1.00 0.00 82 CYS A CA 4
ATOM 4803 C C . CYS A 1 82 ? -8.345 2.468 -3.741 1.00 0.00 82 CYS A C 4
ATOM 4804 O O . CYS A 1 82 ? -7.224 2.973 -3.827 1.00 0.00 82 CYS A O 4
ATOM 4812 N N . PRO A 1 83 ? -8.759 1.492 -4.568 1.00 0.00 83 PRO A N 4
ATOM 4813 C CA . PRO A 1 83 ? -7.982 1.046 -5.726 1.00 0.00 83 PRO A CA 4
ATOM 4814 C C . PRO A 1 83 ? -7.887 2.140 -6.783 1.00 0.00 83 PRO A C 4
ATOM 4815 O O . PRO A 1 83 ? -8.889 2.528 -7.386 1.00 0.00 83 PRO A O 4
ATOM 4826 N N . VAL A 1 84 ? -6.680 2.630 -6.999 1.00 0.00 84 VAL A N 4
ATOM 4827 C CA . VAL A 1 84 ? -6.456 3.758 -7.890 1.00 0.00 84 VAL A CA 4
ATOM 4828 C C . VAL A 1 84 ? -6.224 3.292 -9.321 1.00 0.00 84 VAL A C 4
ATOM 4829 O O . VAL A 1 84 ? -6.948 3.681 -10.239 1.00 0.00 84 VAL A O 4
ATOM 4842 N N . GLY A 1 85 ? -5.215 2.458 -9.504 1.00 0.00 85 GLY A N 4
ATOM 4843 C CA . GLY A 1 85 ? -4.881 1.986 -10.829 1.00 0.00 85 GLY A CA 4
ATOM 4844 C C . GLY A 1 85 ? -4.675 0.488 -10.864 1.00 0.00 85 GLY A C 4
ATOM 4845 O O . GLY A 1 85 ? -3.641 -0.001 -10.418 1.00 0.00 85 GLY A O 4
ATOM 4849 N N . GLY A 1 7 ? -3.814 -8.520 -10.808 1.00 0.00 7 GLY A N 5
ATOM 4850 C CA . GLY A 1 7 ? -2.389 -8.305 -10.679 1.00 0.00 7 GLY A CA 5
ATOM 4851 C C . GLY A 1 7 ? -2.071 -7.277 -9.617 1.00 0.00 7 GLY A C 5
ATOM 4852 O O . GLY A 1 7 ? -2.788 -7.170 -8.625 1.00 0.00 7 GLY A O 5
ATOM 4856 N N . GLU A 1 8 ? -1.008 -6.515 -9.827 1.00 0.00 8 GLU A N 5
ATOM 4857 C CA . GLU A 1 8 ? -0.588 -5.500 -8.871 1.00 0.00 8 GLU A CA 5
ATOM 4858 C C . GLU A 1 8 ? -1.685 -4.462 -8.657 1.00 0.00 8 GLU A C 5
ATOM 4859 O O . GLU A 1 8 ? -2.046 -3.727 -9.577 1.00 0.00 8 GLU A O 5
ATOM 4871 N N . MET A 1 9 ? -2.217 -4.413 -7.447 1.00 0.00 9 MET A N 5
ATOM 4872 C CA . MET A 1 9 ? -3.211 -3.413 -7.098 1.00 0.00 9 MET A CA 5
ATOM 4873 C C . MET A 1 9 ? -2.540 -2.238 -6.408 1.00 0.00 9 MET A C 5
ATOM 4874 O O . MET A 1 9 ? -1.795 -2.415 -5.443 1.00 0.00 9 MET A O 5
ATOM 4888 N N . THR A 1 10 ? -2.787 -1.049 -6.920 1.00 0.00 10 THR A N 5
ATOM 4889 C CA . THR A 1 10 ? -2.206 0.157 -6.359 1.00 0.00 10 THR A CA 5
ATOM 4890 C C . THR A 1 10 ? -3.198 0.843 -5.422 1.00 0.00 10 THR A C 5
ATOM 4891 O O . THR A 1 10 ? -4.401 0.846 -5.675 1.00 0.00 10 THR A O 5
ATOM 4902 N N . PHE A 1 11 ? -2.695 1.398 -4.330 1.00 0.00 11 PHE A N 5
ATOM 4903 C CA . PHE A 1 11 ? -3.524 2.133 -3.388 1.00 0.00 11 PHE A CA 5
ATOM 4904 C C . PHE A 1 11 ? -2.897 3.486 -3.081 1.00 0.00 11 PHE A C 5
ATOM 4905 O O . PHE A 1 11 ? -1.698 3.682 -3.270 1.00 0.00 11 PHE A O 5
ATOM 4922 N N . SER A 1 12 ? -3.710 4.418 -2.615 1.00 0.00 12 SER A N 5
ATOM 4923 C CA . SER A 1 12 ? -3.252 5.772 -2.343 1.00 0.00 12 SER A CA 5
ATOM 4924 C C . SER A 1 12 ? -2.638 5.886 -0.947 1.00 0.00 12 SER A C 5
ATOM 4925 O O . SER A 1 12 ? -3.354 5.868 0.057 1.00 0.00 12 SER A O 5
ATOM 4933 N N . ILE A 1 13 ? -1.315 5.998 -0.884 1.00 0.00 13 ILE A N 5
ATOM 4934 C CA . ILE A 1 13 ? -0.624 6.185 0.384 1.00 0.00 13 ILE A CA 5
ATOM 4935 C C . ILE A 1 13 ? -0.069 7.602 0.492 1.00 0.00 13 ILE A C 5
ATOM 4936 O O . ILE A 1 13 ? 0.871 7.972 -0.205 1.00 0.00 13 ILE A O 5
ATOM 4952 N N . PRO A 1 14 ? -0.678 8.422 1.351 1.00 0.00 14 PRO A N 5
ATOM 4953 C CA . PRO A 1 14 ? -0.208 9.783 1.622 1.00 0.00 14 PRO A CA 5
ATOM 4954 C C . PRO A 1 14 ? 1.274 9.830 1.970 1.00 0.00 14 PRO A C 5
ATOM 4955 O O . PRO A 1 14 ? 1.745 9.077 2.824 1.00 0.00 14 PRO A O 5
ATOM 4966 N N . THR A 1 15 ? 1.989 10.737 1.314 1.00 0.00 15 THR A N 5
ATOM 4967 C CA . THR A 1 15 ? 3.426 10.888 1.501 1.00 0.00 15 THR A CA 5
ATOM 4968 C C . THR A 1 15 ? 3.781 11.184 2.963 1.00 0.00 15 THR A C 5
ATOM 4969 O O . THR A 1 15 ? 4.861 10.828 3.427 1.00 0.00 15 THR A O 5
ATOM 4980 N N . HIS A 1 16 ? 2.866 11.811 3.696 1.00 0.00 16 HIS A N 5
ATOM 4981 C CA . HIS A 1 16 ? 3.115 12.116 5.104 1.00 0.00 16 HIS A CA 5
ATOM 4982 C C . HIS A 1 16 ? 2.913 10.880 5.987 1.00 0.00 16 HIS A C 5
ATOM 4983 O O . HIS A 1 16 ? 3.351 10.855 7.134 1.00 0.00 16 HIS A O 5
ATOM 4998 N N . LYS A 1 17 ? 2.243 9.857 5.460 1.00 0.00 17 LYS A N 5
ATOM 4999 C CA . LYS A 1 17 ? 2.009 8.639 6.234 1.00 0.00 17 LYS A CA 5
ATOM 5000 C C . LYS A 1 17 ? 3.004 7.541 5.872 1.00 0.00 17 LYS A C 5
ATOM 5001 O O . LYS A 1 17 ? 2.833 6.375 6.260 1.00 0.00 17 LYS A O 5
ATOM 5020 N N . CYS A 1 18 ? 4.068 7.925 5.170 1.00 0.00 18 CYS A N 5
ATOM 5021 C CA . CYS A 1 18 ? 5.104 6.983 4.769 1.00 0.00 18 CYS A CA 5
ATOM 5022 C C . CYS A 1 18 ? 5.988 6.599 5.954 1.00 0.00 18 CYS A C 5
ATOM 5023 O O . CYS A 1 18 ? 7.039 5.978 5.794 1.00 0.00 18 CYS A O 5
ATOM 5031 N N . GLY A 1 19 ? 5.550 6.953 7.149 1.00 0.00 19 GLY A N 5
ATOM 5032 C CA . GLY A 1 19 ? 6.289 6.587 8.328 1.00 0.00 19 GLY A CA 5
ATOM 5033 C C . GLY A 1 19 ? 5.536 5.623 9.218 1.00 0.00 19 GLY A C 5
ATOM 5034 O O . GLY A 1 19 ? 6.150 4.815 9.912 1.00 0.00 19 GLY A O 5
ATOM 5038 N N . LEU A 1 20 ? 4.208 5.687 9.202 1.00 0.00 20 LEU A N 5
ATOM 5039 C CA . LEU A 1 20 ? 3.413 4.753 9.987 1.00 0.00 20 LEU A CA 5
ATOM 5040 C C . LEU A 1 20 ? 3.258 3.429 9.257 1.00 0.00 20 LEU A C 5
ATOM 5041 O O . LEU A 1 20 ? 3.534 2.373 9.822 1.00 0.00 20 LEU A O 5
ATOM 5057 N N . VAL A 1 21 ? 2.844 3.483 7.993 1.00 0.00 21 VAL A N 5
ATOM 5058 C CA . VAL A 1 21 ? 2.607 2.253 7.242 1.00 0.00 21 VAL A CA 5
ATOM 5059 C C . VAL A 1 21 ? 3.871 1.807 6.538 1.00 0.00 21 VAL A C 5
ATOM 5060 O O . VAL A 1 21 ? 4.065 0.628 6.263 1.00 0.00 21 VAL A O 5
ATOM 5073 N N . ILE A 1 22 ? 4.724 2.764 6.236 1.00 0.00 22 ILE A N 5
ATOM 5074 C CA . ILE A 1 22 ? 5.919 2.489 5.465 1.00 0.00 22 ILE A CA 5
ATOM 5075 C C . ILE A 1 22 ? 7.127 2.393 6.389 1.00 0.00 22 ILE A C 5
ATOM 5076 O O . ILE A 1 22 ? 7.860 1.403 6.381 1.00 0.00 22 ILE A O 5
ATOM 5092 N N . GLY A 1 23 ? 7.311 3.424 7.201 1.00 0.00 23 GLY A N 5
ATOM 5093 C CA . GLY A 1 23 ? 8.320 3.383 8.239 1.00 0.00 23 GLY A CA 5
ATOM 5094 C C . GLY A 1 23 ? 9.665 3.880 7.772 1.00 0.00 23 GLY A C 5
ATOM 5095 O O . GLY A 1 23 ? 10.688 3.504 8.344 1.00 0.00 23 GLY A O 5
ATOM 5099 N N . ARG A 1 24 ? 9.654 4.739 6.750 1.00 0.00 24 ARG A N 5
ATOM 5100 C CA . ARG A 1 24 ? 10.881 5.272 6.151 1.00 0.00 24 ARG A CA 5
ATOM 5101 C C . ARG A 1 24 ? 11.656 4.156 5.453 1.00 0.00 24 ARG A C 5
ATOM 5102 O O . ARG A 1 24 ? 12.203 3.261 6.097 1.00 0.00 24 ARG A O 5
ATOM 5123 N N . GLY A 1 25 ? 11.681 4.202 4.131 1.00 0.00 25 GLY A N 5
ATOM 5124 C CA . GLY A 1 25 ? 12.305 3.142 3.369 1.00 0.00 25 GLY A CA 5
ATOM 5125 C C . GLY A 1 25 ? 11.313 2.057 3.015 1.00 0.00 25 GLY A C 5
ATOM 5126 O O . GLY A 1 25 ? 11.057 1.796 1.841 1.00 0.00 25 GLY A O 5
ATOM 5130 N N . GLY A 1 26 ? 10.740 1.441 4.039 1.00 0.00 26 GLY A N 5
ATOM 5131 C CA . GLY A 1 26 ? 9.738 0.418 3.827 1.00 0.00 26 GLY A CA 5
ATOM 5132 C C . GLY A 1 26 ? 9.903 -0.745 4.782 1.00 0.00 26 GLY A C 5
ATOM 5133 O O . GLY A 1 26 ? 9.984 -1.900 4.364 1.00 0.00 26 GLY A O 5
ATOM 5137 N N . GLU A 1 27 ? 9.943 -0.439 6.068 1.00 0.00 27 GLU A N 5
ATOM 5138 C CA . GLU A 1 27 ? 10.144 -1.457 7.087 1.00 0.00 27 GLU A CA 5
ATOM 5139 C C . GLU A 1 27 ? 8.826 -2.096 7.493 1.00 0.00 27 GLU A C 5
ATOM 5140 O O . GLU A 1 27 ? 8.745 -3.312 7.646 1.00 0.00 27 GLU A O 5
ATOM 5152 N N . ASN A 1 28 ? 7.791 -1.283 7.638 1.00 0.00 28 ASN A N 5
ATOM 5153 C CA . ASN A 1 28 ? 6.495 -1.792 8.067 1.00 0.00 28 ASN A CA 5
ATOM 5154 C C . ASN A 1 28 ? 5.846 -2.587 6.940 1.00 0.00 28 ASN A C 5
ATOM 5155 O O . ASN A 1 28 ? 5.225 -3.623 7.174 1.00 0.00 28 ASN A O 5
ATOM 5166 N N . VAL A 1 29 ? 6.040 -2.119 5.710 1.00 0.00 29 VAL A N 5
ATOM 5167 C CA . VAL A 1 29 ? 5.428 -2.748 4.545 1.00 0.00 29 VAL A CA 5
ATOM 5168 C C . VAL A 1 29 ? 6.017 -4.131 4.273 1.00 0.00 29 VAL A C 5
ATOM 5169 O O . VAL A 1 29 ? 5.334 -5.011 3.747 1.00 0.00 29 VAL A O 5
ATOM 5182 N N . LYS A 1 30 ? 7.276 -4.339 4.645 1.00 0.00 30 LYS A N 5
ATOM 5183 C CA . LYS A 1 30 ? 7.890 -5.643 4.449 1.00 0.00 30 LYS A CA 5
ATOM 5184 C C . LYS A 1 30 ? 7.345 -6.619 5.490 1.00 0.00 30 LYS A C 5
ATOM 5185 O O . LYS A 1 30 ? 7.255 -7.820 5.243 1.00 0.00 30 LYS A O 5
ATOM 5204 N N . ALA A 1 31 ? 6.959 -6.088 6.649 1.00 0.00 31 ALA A N 5
ATOM 5205 C CA . ALA A 1 31 ? 6.327 -6.898 7.677 1.00 0.00 31 ALA A CA 5
ATOM 5206 C C . ALA A 1 31 ? 4.936 -7.297 7.221 1.00 0.00 31 ALA A C 5
ATOM 5207 O O . ALA A 1 31 ? 4.500 -8.423 7.450 1.00 0.00 31 ALA A O 5
ATOM 5214 N N . ILE A 1 32 ? 4.251 -6.362 6.562 1.00 0.00 32 ILE A N 5
ATOM 5215 C CA . ILE A 1 32 ? 2.962 -6.643 5.944 1.00 0.00 32 ILE A CA 5
ATOM 5216 C C . ILE A 1 32 ? 3.091 -7.858 5.035 1.00 0.00 32 ILE A C 5
ATOM 5217 O O . ILE A 1 32 ? 2.280 -8.778 5.086 1.00 0.00 32 ILE A O 5
ATOM 5233 N N . ASN A 1 33 ? 4.140 -7.845 4.220 1.00 0.00 33 ASN A N 5
ATOM 5234 C CA . ASN A 1 33 ? 4.453 -8.948 3.312 1.00 0.00 33 ASN A CA 5
ATOM 5235 C C . ASN A 1 33 ? 4.577 -10.270 4.064 1.00 0.00 33 ASN A C 5
ATOM 5236 O O . ASN A 1 33 ? 4.031 -11.286 3.641 1.00 0.00 33 ASN A O 5
ATOM 5247 N N . GLN A 1 34 ? 5.296 -10.245 5.176 1.00 0.00 34 GLN A N 5
ATOM 5248 C CA . GLN A 1 34 ? 5.508 -11.441 5.985 1.00 0.00 34 GLN A CA 5
ATOM 5249 C C . GLN A 1 34 ? 4.190 -11.954 6.539 1.00 0.00 34 GLN A C 5
ATOM 5250 O O . GLN A 1 34 ? 3.987 -13.159 6.678 1.00 0.00 34 GLN A O 5
ATOM 5264 N N . GLN A 1 35 ? 3.302 -11.029 6.857 1.00 0.00 35 GLN A N 5
ATOM 5265 C CA . GLN A 1 35 ? 2.013 -11.376 7.436 1.00 0.00 35 GLN A CA 5
ATOM 5266 C C . GLN A 1 35 ? 1.038 -11.863 6.369 1.00 0.00 35 GLN A C 5
ATOM 5267 O O . GLN A 1 35 ? 0.048 -12.525 6.675 1.00 0.00 35 GLN A O 5
ATOM 5281 N N . THR A 1 36 ? 1.309 -11.525 5.118 1.00 0.00 36 THR A N 5
ATOM 5282 C CA . THR A 1 36 ? 0.355 -11.772 4.052 1.00 0.00 36 THR A CA 5
ATOM 5283 C C . THR A 1 36 ? 0.897 -12.711 2.981 1.00 0.00 36 THR A C 5
ATOM 5284 O O . THR A 1 36 ? 0.485 -13.867 2.884 1.00 0.00 36 THR A O 5
ATOM 5295 N N . GLY A 1 37 ? 1.827 -12.208 2.188 1.00 0.00 37 GLY A N 5
ATOM 5296 C CA . GLY A 1 37 ? 2.339 -12.953 1.061 1.00 0.00 37 GLY A CA 5
ATOM 5297 C C . GLY A 1 37 ? 2.537 -12.061 -0.141 1.00 0.00 37 GLY A C 5
ATOM 5298 O O . GLY A 1 37 ? 3.300 -12.383 -1.049 1.00 0.00 37 GLY A O 5
ATOM 5302 N N . ALA A 1 38 ? 1.839 -10.932 -0.147 1.00 0.00 38 ALA A N 5
ATOM 5303 C CA . ALA A 1 38 ? 1.913 -10.000 -1.256 1.00 0.00 38 ALA A CA 5
ATOM 5304 C C . ALA A 1 38 ? 3.013 -8.978 -1.025 1.00 0.00 38 ALA A C 5
ATOM 5305 O O . ALA A 1 38 ? 3.321 -8.630 0.116 1.00 0.00 38 ALA A O 5
ATOM 5312 N N . PHE A 1 39 ? 3.606 -8.505 -2.106 1.00 0.00 39 PHE A N 5
ATOM 5313 C CA . PHE A 1 39 ? 4.684 -7.534 -2.020 1.00 0.00 39 PHE A CA 5
ATOM 5314 C C . PHE A 1 39 ? 4.134 -6.115 -1.984 1.00 0.00 39 PHE A C 5
ATOM 5315 O O . PHE A 1 39 ? 3.571 -5.630 -2.968 1.00 0.00 39 PHE A O 5
ATOM 5332 N N . VAL A 1 40 ? 4.286 -5.467 -0.839 1.00 0.00 40 VAL A N 5
ATOM 5333 C CA . VAL A 1 40 ? 3.843 -4.092 -0.666 1.00 0.00 40 VAL A CA 5
ATOM 5334 C C . VAL A 1 40 ? 5.000 -3.139 -0.949 1.00 0.00 40 VAL A C 5
ATOM 5335 O O . VAL A 1 40 ? 5.807 -2.834 -0.071 1.00 0.00 40 VAL A O 5
ATOM 5348 N N . GLU A 1 41 ? 5.081 -2.697 -2.194 1.00 0.00 41 GLU A N 5
ATOM 5349 C CA . GLU A 1 41 ? 6.156 -1.819 -2.645 1.00 0.00 41 GLU A CA 5
ATOM 5350 C C . GLU A 1 41 ? 5.601 -0.466 -3.073 1.00 0.00 41 GLU A C 5
ATOM 5351 O O . GLU A 1 41 ? 4.407 -0.240 -3.000 1.00 0.00 41 GLU A O 5
ATOM 5363 N N . ILE A 1 42 ? 6.463 0.439 -3.514 1.00 0.00 42 ILE A N 5
ATOM 5364 C CA . ILE A 1 42 ? 6.027 1.785 -3.867 1.00 0.00 42 ILE A CA 5
ATOM 5365 C C . ILE A 1 42 ? 5.915 1.915 -5.383 1.00 0.00 42 ILE A C 5
ATOM 5366 O O . ILE A 1 42 ? 6.757 1.398 -6.120 1.00 0.00 42 ILE A O 5
ATOM 5382 N N . SER A 1 43 ? 4.873 2.593 -5.844 1.00 0.00 43 SER A N 5
ATOM 5383 C CA . SER A 1 43 ? 4.580 2.677 -7.267 1.00 0.00 43 SER A CA 5
ATOM 5384 C C . SER A 1 43 ? 5.207 3.917 -7.891 1.00 0.00 43 SER A C 5
ATOM 5385 O O . SER A 1 43 ? 5.692 4.812 -7.196 1.00 0.00 43 SER A O 5
ATOM 5393 N N . ARG A 1 44 ? 5.182 3.951 -9.218 1.00 0.00 44 ARG A N 5
ATOM 5394 C CA . ARG A 1 44 ? 5.750 5.049 -9.983 1.00 0.00 44 ARG A CA 5
ATOM 5395 C C . ARG A 1 44 ? 4.629 5.791 -10.699 1.00 0.00 44 ARG A C 5
ATOM 5396 O O . ARG A 1 44 ? 4.866 6.752 -11.429 1.00 0.00 44 ARG A O 5
ATOM 5417 N N . GLN A 1 45 ? 3.406 5.323 -10.476 1.00 0.00 45 GLN A N 5
ATOM 5418 C CA . GLN A 1 45 ? 2.228 5.868 -11.132 1.00 0.00 45 GLN A CA 5
ATOM 5419 C C . GLN A 1 45 ? 1.797 7.172 -10.471 1.00 0.00 45 GLN A C 5
ATOM 5420 O O . GLN A 1 45 ? 2.073 7.405 -9.292 1.00 0.00 45 GLN A O 5
ATOM 5434 N N . LEU A 1 46 ? 1.130 8.023 -11.238 1.00 0.00 46 LEU A N 5
ATOM 5435 C CA . LEU A 1 46 ? 0.631 9.287 -10.717 1.00 0.00 46 LEU A CA 5
ATOM 5436 C C . LEU A 1 46 ? -0.818 9.132 -10.276 1.00 0.00 46 LEU A C 5
ATOM 5437 O O . LEU A 1 46 ? -1.666 8.672 -11.045 1.00 0.00 46 LEU A O 5
ATOM 5453 N N . PRO A 1 47 ? -1.109 9.515 -9.021 1.00 0.00 47 PRO A N 5
ATOM 5454 C CA . PRO A 1 47 ? -2.451 9.405 -8.436 1.00 0.00 47 PRO A CA 5
ATOM 5455 C C . PRO A 1 47 ? -3.485 10.203 -9.220 1.00 0.00 47 PRO A C 5
ATOM 5456 O O . PRO A 1 47 ? -3.141 11.149 -9.927 1.00 0.00 47 PRO A O 5
ATOM 5467 N N . PRO A 1 48 ? -4.775 9.841 -9.081 1.00 0.00 48 PRO A N 5
ATOM 5468 C CA . PRO A 1 48 ? -5.879 10.516 -9.777 1.00 0.00 48 PRO A CA 5
ATOM 5469 C C . PRO A 1 48 ? -6.062 11.959 -9.308 1.00 0.00 48 PRO A C 5
ATOM 5470 O O . PRO A 1 48 ? -6.913 12.687 -9.819 1.00 0.00 48 PRO A O 5
ATOM 5481 N N . ASN A 1 49 ? -5.274 12.351 -8.314 1.00 0.00 49 ASN A N 5
ATOM 5482 C CA . ASN A 1 49 ? -5.269 13.721 -7.820 1.00 0.00 49 ASN A CA 5
ATOM 5483 C C . ASN A 1 49 ? -4.174 14.523 -8.512 1.00 0.00 49 ASN A C 5
ATOM 5484 O O . ASN A 1 49 ? -4.123 15.751 -8.417 1.00 0.00 49 ASN A O 5
ATOM 5495 N N . GLY A 1 50 ? -3.302 13.797 -9.218 1.00 0.00 50 GLY A N 5
ATOM 5496 C CA . GLY A 1 50 ? -2.157 14.396 -9.882 1.00 0.00 50 GLY A CA 5
ATOM 5497 C C . GLY A 1 50 ? -1.301 15.201 -8.928 1.00 0.00 50 GLY A C 5
ATOM 5498 O O . GLY A 1 50 ? -0.750 16.239 -9.294 1.00 0.00 50 GLY A O 5
ATOM 5502 N N . ASP A 1 51 ? -1.193 14.720 -7.699 1.00 0.00 51 ASP A N 5
ATOM 5503 C CA . ASP A 1 51 ? -0.517 15.458 -6.647 1.00 0.00 51 ASP A CA 5
ATOM 5504 C C . ASP A 1 51 ? 0.560 14.597 -6.000 1.00 0.00 51 ASP A C 5
ATOM 5505 O O . ASP A 1 51 ? 0.300 13.460 -5.604 1.00 0.00 51 ASP A O 5
ATOM 5514 N N . PRO A 1 52 ? 1.785 15.134 -5.890 1.00 0.00 52 PRO A N 5
ATOM 5515 C CA . PRO A 1 52 ? 2.948 14.383 -5.394 1.00 0.00 52 PRO A CA 5
ATOM 5516 C C . PRO A 1 52 ? 2.912 14.107 -3.890 1.00 0.00 52 PRO A C 5
ATOM 5517 O O . PRO A 1 52 ? 3.774 13.395 -3.365 1.00 0.00 52 PRO A O 5
ATOM 5528 N N . ASN A 1 53 ? 1.922 14.653 -3.191 1.00 0.00 53 ASN A N 5
ATOM 5529 C CA . ASN A 1 53 ? 1.802 14.421 -1.753 1.00 0.00 53 ASN A CA 5
ATOM 5530 C C . ASN A 1 53 ? 1.067 13.114 -1.496 1.00 0.00 53 ASN A C 5
ATOM 5531 O O . ASN A 1 53 ? 0.758 12.765 -0.355 1.00 0.00 53 ASN A O 5
ATOM 5542 N N . PHE A 1 54 ? 0.790 12.400 -2.574 1.00 0.00 54 PHE A N 5
ATOM 5543 C CA . PHE A 1 54 ? 0.213 11.075 -2.499 1.00 0.00 54 PHE A CA 5
ATOM 5544 C C . PHE A 1 54 ? 1.104 10.095 -3.245 1.00 0.00 54 PHE A C 5
ATOM 5545 O O . PHE A 1 54 ? 1.254 10.188 -4.463 1.00 0.00 54 PHE A O 5
ATOM 5562 N N . LYS A 1 55 ? 1.714 9.179 -2.518 1.00 0.00 55 LYS A N 5
ATOM 5563 C CA . LYS A 1 55 ? 2.543 8.159 -3.130 1.00 0.00 55 LYS A CA 5
ATOM 5564 C C . LYS A 1 55 ? 1.734 6.893 -3.341 1.00 0.00 55 LYS A C 5
ATOM 5565 O O . LYS A 1 55 ? 1.237 6.292 -2.390 1.00 0.00 55 LYS A O 5
ATOM 5584 N N . LEU A 1 56 ? 1.579 6.500 -4.588 1.00 0.00 56 LEU A N 5
ATOM 5585 C CA . LEU A 1 56 ? 0.852 5.289 -4.899 1.00 0.00 56 LEU A CA 5
ATOM 5586 C C . LEU A 1 56 ? 1.645 4.073 -4.446 1.00 0.00 56 LEU A C 5
ATOM 5587 O O . LEU A 1 56 ? 2.842 3.969 -4.708 1.00 0.00 56 LEU A O 5
ATOM 5603 N N . PHE A 1 57 ? 0.981 3.169 -3.746 1.00 0.00 57 PHE A N 5
ATOM 5604 C CA . PHE A 1 57 ? 1.630 1.985 -3.217 1.00 0.00 57 PHE A CA 5
ATOM 5605 C C . PHE A 1 57 ? 1.135 0.733 -3.928 1.00 0.00 57 PHE A C 5
ATOM 5606 O O . PHE A 1 57 ? -0.057 0.570 -4.169 1.00 0.00 57 PHE A O 5
ATOM 5623 N N . ILE A 1 58 ? 2.069 -0.133 -4.271 1.00 0.00 58 ILE A N 5
ATOM 5624 C CA . ILE A 1 58 ? 1.779 -1.364 -4.984 1.00 0.00 58 ILE A CA 5
ATOM 5625 C C . ILE A 1 58 ? 1.633 -2.515 -4.013 1.00 0.00 58 ILE A C 5
ATOM 5626 O O . ILE A 1 58 ? 2.497 -2.727 -3.170 1.00 0.00 58 ILE A O 5
ATOM 5642 N N . ILE A 1 59 ? 0.558 -3.259 -4.125 1.00 0.00 59 ILE A N 5
AT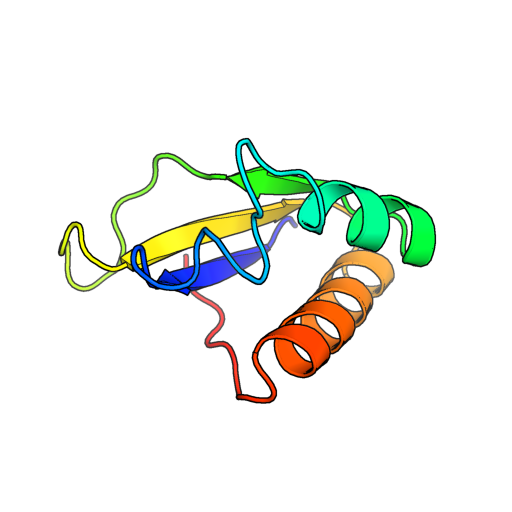OM 5643 C CA . ILE A 1 59 ? 0.474 -4.524 -3.442 1.00 0.00 59 ILE A CA 5
ATOM 5644 C C . ILE A 1 59 ? 0.330 -5.610 -4.496 1.00 0.00 59 ILE A C 5
ATOM 5645 O O . ILE A 1 59 ? -0.758 -5.837 -5.021 1.00 0.00 59 ILE A O 5
ATOM 5661 N N . ARG A 1 60 ? 1.440 -6.235 -4.854 1.00 0.00 60 ARG A N 5
ATOM 5662 C CA . ARG A 1 60 ? 1.429 -7.205 -5.937 1.00 0.00 60 ARG A CA 5
ATOM 5663 C C . ARG A 1 60 ? 1.380 -8.632 -5.416 1.00 0.00 60 ARG A C 5
ATOM 5664 O O . ARG A 1 60 ? 2.119 -9.006 -4.501 1.00 0.00 60 ARG A O 5
ATOM 5685 N N . GLY A 1 61 ? 0.490 -9.414 -6.008 1.00 0.00 61 GLY A N 5
ATOM 5686 C CA . GLY A 1 61 ? 0.298 -10.791 -5.612 1.00 0.00 61 GLY A CA 5
ATOM 5687 C C . GLY A 1 61 ? -1.078 -11.272 -6.009 1.00 0.00 61 GLY A C 5
ATOM 5688 O O . GLY A 1 61 ? -1.694 -10.703 -6.910 1.00 0.00 61 GLY A O 5
ATOM 5692 N N . SER A 1 62 ? -1.566 -12.307 -5.350 1.00 0.00 62 SER A N 5
ATOM 5693 C CA . SER A 1 62 ? -2.918 -12.781 -5.588 1.00 0.00 62 SER A CA 5
ATOM 5694 C C . SER A 1 62 ? -3.911 -11.945 -4.781 1.00 0.00 62 SER A C 5
ATOM 5695 O O . SER A 1 62 ? -3.580 -11.489 -3.687 1.00 0.00 62 SER A O 5
ATOM 5703 N N . PRO A 1 63 ? -5.126 -11.729 -5.323 1.00 0.00 63 PRO A N 5
ATOM 5704 C CA . PRO A 1 63 ? -6.156 -10.868 -4.715 1.00 0.00 63 PRO A CA 5
ATOM 5705 C C . PRO A 1 63 ? -6.273 -11.005 -3.195 1.00 0.00 63 PRO A C 5
ATOM 5706 O O . PRO A 1 63 ? -6.250 -10.002 -2.477 1.00 0.00 63 PRO A O 5
ATOM 5717 N N . GLN A 1 64 ? -6.381 -12.237 -2.706 1.00 0.00 64 GLN A N 5
ATOM 5718 C CA . GLN A 1 64 ? -6.553 -12.475 -1.275 1.00 0.00 64 GLN A CA 5
ATOM 5719 C C . GLN A 1 64 ? -5.343 -11.990 -0.481 1.00 0.00 64 GLN A C 5
ATOM 5720 O O . GLN A 1 64 ? -5.486 -11.467 0.621 1.00 0.00 64 GLN A O 5
ATOM 5734 N N . GLN A 1 65 ? -4.159 -12.131 -1.056 1.00 0.00 65 GLN A N 5
ATOM 5735 C CA . GLN A 1 65 ? -2.940 -11.708 -0.383 1.00 0.00 65 GLN A CA 5
ATOM 5736 C C . GLN A 1 65 ? -2.791 -10.197 -0.475 1.00 0.00 65 GLN A C 5
ATOM 5737 O O . GLN A 1 65 ? -2.315 -9.554 0.459 1.00 0.00 65 GLN A O 5
ATOM 5751 N N . ILE A 1 66 ? -3.216 -9.640 -1.604 1.00 0.00 66 ILE A N 5
ATOM 5752 C CA . ILE A 1 66 ? -3.219 -8.195 -1.796 1.00 0.00 66 ILE A CA 5
ATOM 5753 C C . ILE A 1 66 ? -4.135 -7.519 -0.792 1.00 0.00 66 ILE A C 5
ATOM 5754 O O . ILE A 1 66 ? -3.710 -6.650 -0.032 1.00 0.00 66 ILE A O 5
ATOM 5770 N N . ASP A 1 67 ? -5.392 -7.932 -0.782 1.00 0.00 67 ASP A N 5
ATOM 5771 C CA . ASP A 1 67 ? -6.375 -7.330 0.104 1.00 0.00 67 ASP A CA 5
ATOM 5772 C C . ASP A 1 67 ? -6.043 -7.608 1.561 1.00 0.00 67 ASP A C 5
ATOM 5773 O O . ASP A 1 67 ? -6.296 -6.777 2.418 1.00 0.00 67 ASP A O 5
ATOM 5782 N N . HIS A 1 68 ? -5.462 -8.770 1.842 1.00 0.00 68 HIS A N 5
ATOM 5783 C CA . HIS A 1 68 ? -5.051 -9.094 3.205 1.00 0.00 68 HIS A CA 5
ATOM 5784 C C . HIS A 1 68 ? -3.990 -8.099 3.672 1.00 0.00 68 HIS A C 5
ATOM 5785 O O . HIS A 1 68 ? -3.988 -7.669 4.825 1.00 0.00 68 HIS A O 5
ATOM 5800 N N . ALA A 1 69 ? -3.095 -7.729 2.764 1.00 0.00 69 ALA A N 5
ATOM 5801 C CA . ALA A 1 69 ? -2.085 -6.721 3.055 1.00 0.00 69 ALA A CA 5
ATOM 5802 C C . ALA A 1 69 ? -2.742 -5.357 3.206 1.00 0.00 69 ALA A C 5
ATOM 5803 O O . ALA A 1 69 ? -2.404 -4.581 4.100 1.00 0.00 69 ALA A O 5
ATOM 5810 N N . LYS A 1 70 ? -3.691 -5.088 2.321 1.00 0.00 70 LYS A N 5
ATOM 5811 C CA . LYS A 1 70 ? -4.502 -3.880 2.383 1.00 0.00 70 LYS A CA 5
ATOM 5812 C C . LYS A 1 70 ? -5.199 -3.763 3.739 1.00 0.00 70 LYS A C 5
ATOM 5813 O O . LYS A 1 70 ? -5.257 -2.683 4.320 1.00 0.00 70 LYS A O 5
ATOM 5832 N N . GLN A 1 71 ? -5.700 -4.888 4.242 1.00 0.00 71 GLN A N 5
ATOM 5833 C CA . GLN A 1 71 ? -6.353 -4.936 5.547 1.00 0.00 71 GLN A CA 5
ATOM 5834 C C . GLN A 1 71 ? -5.394 -4.500 6.642 1.00 0.00 71 GLN A C 5
ATOM 5835 O O . GLN A 1 71 ? -5.766 -3.756 7.547 1.00 0.00 71 GLN A O 5
ATOM 5849 N N . LEU A 1 72 ? -4.152 -4.964 6.549 1.00 0.00 72 LEU A N 5
ATOM 5850 C CA . LEU A 1 72 ? -3.135 -4.613 7.527 1.00 0.00 72 LEU A CA 5
ATOM 5851 C C . LEU A 1 72 ? -2.865 -3.114 7.489 1.00 0.00 72 LEU A C 5
ATOM 5852 O O . LEU A 1 72 ? -2.665 -2.486 8.527 1.00 0.00 72 LEU A O 5
ATOM 5868 N N . ILE A 1 73 ? -2.868 -2.554 6.283 1.00 0.00 73 ILE A N 5
ATOM 5869 C CA . ILE A 1 73 ? -2.665 -1.121 6.087 1.00 0.00 73 ILE A CA 5
ATOM 5870 C C . ILE A 1 73 ? -3.854 -0.334 6.631 1.00 0.00 73 ILE A C 5
ATOM 5871 O O . ILE A 1 73 ? -3.685 0.687 7.299 1.00 0.00 73 ILE A O 5
ATOM 5887 N N . GLU A 1 74 ? -5.055 -0.827 6.354 1.00 0.00 74 GLU A N 5
ATOM 5888 C CA . GLU A 1 74 ? -6.278 -0.203 6.845 1.00 0.00 74 GLU A CA 5
ATOM 5889 C C . GLU A 1 74 ? -6.376 -0.324 8.362 1.00 0.00 74 GLU A C 5
ATOM 5890 O O . GLU A 1 74 ? -7.163 0.364 8.994 1.00 0.00 74 GLU A O 5
ATOM 5902 N N . GLU A 1 75 ? -5.570 -1.206 8.933 1.00 0.00 75 GLU A N 5
ATOM 5903 C CA . GLU A 1 75 ? -5.437 -1.319 10.381 1.00 0.00 75 GLU A CA 5
ATOM 5904 C C . GLU A 1 75 ? -4.377 -0.336 10.887 1.00 0.00 75 GLU A C 5
ATOM 5905 O O . GLU A 1 75 ? -4.439 0.141 12.018 1.00 0.00 75 GLU A O 5
ATOM 5917 N N . LYS A 1 76 ? -3.409 -0.035 10.027 1.00 0.00 76 LYS A N 5
ATOM 5918 C CA . LYS A 1 76 ? -2.349 0.916 10.347 1.00 0.00 76 LYS A CA 5
ATOM 5919 C C . LYS A 1 76 ? -2.897 2.331 10.359 1.00 0.00 76 LYS A C 5
ATOM 5920 O O . LYS A 1 76 ? -2.667 3.098 11.293 1.00 0.00 76 LYS A O 5
ATOM 5939 N N . ILE A 1 77 ? -3.626 2.664 9.307 1.00 0.00 77 ILE A N 5
ATOM 5940 C CA . ILE A 1 77 ? -4.203 3.987 9.162 1.00 0.00 77 ILE A CA 5
ATOM 5941 C C . ILE A 1 77 ? -5.598 4.032 9.776 1.00 0.00 77 ILE A C 5
ATOM 5942 O O . ILE A 1 77 ? -6.121 5.104 10.083 1.00 0.00 77 ILE A O 5
ATOM 5958 N N . GLU A 1 78 ? -6.182 2.844 9.949 1.00 0.00 78 GLU A N 5
ATOM 5959 C CA . GLU A 1 78 ? -7.540 2.688 10.458 1.00 0.00 78 GLU A CA 5
ATOM 5960 C C . GLU A 1 78 ? -8.521 3.463 9.583 1.00 0.00 78 GLU A C 5
ATOM 5961 O O . GLU A 1 78 ? -9.205 4.382 10.038 1.00 0.00 78 GLU A O 5
ATOM 5973 N N . GLY A 1 79 ? -8.564 3.080 8.312 1.00 0.00 79 GLY A N 5
ATOM 5974 C CA . GLY A 1 79 ? -9.406 3.750 7.344 1.00 0.00 79 GLY A CA 5
ATOM 5975 C C . GLY A 1 79 ? -9.414 3.025 6.015 1.00 0.00 79 GLY A C 5
ATOM 5976 O O . GLY A 1 79 ? -8.424 2.393 5.656 1.00 0.00 79 GLY A O 5
ATOM 5980 N N . PRO A 1 80 ? -10.520 3.099 5.260 1.00 0.00 80 PRO A N 5
ATOM 5981 C CA . PRO A 1 80 ? -10.646 2.399 3.979 1.00 0.00 80 PRO A CA 5
ATOM 5982 C C . PRO A 1 80 ? -9.817 3.038 2.866 1.00 0.00 80 PRO A C 5
ATOM 5983 O O . PRO A 1 80 ? -9.896 4.246 2.626 1.00 0.00 80 PRO A O 5
ATOM 5994 N N . LEU A 1 81 ? -9.019 2.223 2.191 1.00 0.00 81 LEU A N 5
ATOM 5995 C CA . LEU A 1 81 ? -8.229 2.693 1.060 1.00 0.00 81 LEU A CA 5
ATOM 5996 C C . LEU A 1 81 ? -8.967 2.464 -0.254 1.00 0.00 81 LEU A C 5
ATOM 5997 O O . LEU A 1 81 ? -9.856 1.610 -0.344 1.00 0.00 81 LEU A O 5
ATOM 6013 N N . CYS A 1 82 ? -8.595 3.234 -1.265 1.00 0.00 82 CYS A N 5
ATOM 6014 C CA . CYS A 1 82 ? -9.212 3.138 -2.576 1.00 0.00 82 CYS A CA 5
ATOM 6015 C C . CYS A 1 82 ? -8.211 2.618 -3.600 1.00 0.00 82 CYS A C 5
ATOM 6016 O O . CYS A 1 82 ? -7.090 3.120 -3.692 1.00 0.00 82 CYS A O 5
ATOM 6024 N N . PRO A 1 83 ? -8.593 1.574 -4.349 1.00 0.00 83 PRO A N 5
ATOM 6025 C CA . PRO A 1 83 ? -7.756 1.004 -5.407 1.00 0.00 83 PRO A CA 5
ATOM 6026 C C . PRO A 1 83 ? -7.558 1.975 -6.566 1.00 0.00 83 PRO A C 5
ATOM 6027 O O . PRO A 1 83 ? -8.523 2.483 -7.142 1.00 0.00 83 PRO A O 5
ATOM 6038 N N . VAL A 1 84 ? -6.305 2.226 -6.891 1.00 0.00 84 VAL A N 5
ATOM 6039 C CA . VAL A 1 84 ? -5.942 3.128 -7.969 1.00 0.00 84 VAL A CA 5
ATOM 6040 C C . VAL A 1 84 ? -5.250 2.348 -9.081 1.00 0.00 84 VAL A C 5
ATOM 6041 O O . VAL A 1 84 ? -4.475 1.430 -8.812 1.00 0.00 84 VAL A O 5
ATOM 6054 N N . GLY A 1 85 ? -5.546 2.689 -10.324 1.00 0.00 85 GLY A N 5
ATOM 6055 C CA . GLY A 1 85 ? -4.894 2.033 -11.432 1.00 0.00 85 GLY A CA 5
ATOM 6056 C C . GLY A 1 85 ? -5.360 2.540 -12.778 1.00 0.00 85 GLY A C 5
ATOM 6057 O O . GLY A 1 85 ? -6.564 2.623 -13.032 1.00 0.00 85 GLY A O 5
ATOM 6061 N N . GLY A 1 7 ? -1.039 -8.143 -11.791 1.00 0.00 7 GLY A N 6
ATOM 6062 C CA . GLY A 1 7 ? -1.474 -8.610 -10.487 1.00 0.00 7 GLY A CA 6
ATOM 6063 C C . GLY A 1 7 ? -1.213 -7.598 -9.387 1.00 0.00 7 GLY A C 6
ATOM 6064 O O . GLY A 1 7 ? -1.366 -7.902 -8.206 1.00 0.00 7 GLY A O 6
ATOM 6068 N N . GLU A 1 8 ? -0.788 -6.402 -9.772 1.00 0.00 8 GLU A N 6
ATOM 6069 C CA . GLU A 1 8 ? -0.490 -5.356 -8.814 1.00 0.00 8 GLU A CA 6
ATOM 6070 C C . GLU A 1 8 ? -1.704 -4.466 -8.585 1.00 0.00 8 GLU A C 6
ATOM 6071 O O . GLU A 1 8 ? -2.173 -3.801 -9.507 1.00 0.00 8 GLU A O 6
ATOM 6083 N N . MET A 1 9 ? -2.207 -4.442 -7.364 1.00 0.00 9 MET A N 6
ATOM 6084 C CA . MET A 1 9 ? -3.271 -3.515 -7.014 1.00 0.00 9 MET A CA 6
ATOM 6085 C C . MET A 1 9 ? -2.667 -2.311 -6.314 1.00 0.00 9 MET A C 6
ATOM 6086 O O . MET A 1 9 ? -1.862 -2.459 -5.396 1.00 0.00 9 MET A O 6
ATOM 6100 N N . THR A 1 10 ? -3.022 -1.123 -6.769 1.00 0.00 10 THR A N 6
ATOM 6101 C CA . THR A 1 10 ? -2.420 0.092 -6.253 1.00 0.00 10 THR A CA 6
ATOM 6102 C C . THR A 1 10 ? -3.395 0.832 -5.339 1.00 0.00 10 THR A C 6
ATOM 6103 O O . THR A 1 10 ? -4.588 0.900 -5.621 1.00 0.00 10 THR A O 6
ATOM 6114 N N . PHE A 1 11 ? -2.886 1.364 -4.237 1.00 0.00 11 PHE A N 6
ATOM 6115 C CA . PHE A 1 11 ? -3.717 2.079 -3.275 1.00 0.00 11 PHE A CA 6
ATOM 6116 C C . PHE A 1 11 ? -3.092 3.429 -2.941 1.00 0.00 11 PHE A C 6
ATOM 6117 O O . PHE A 1 11 ? -1.871 3.573 -2.957 1.00 0.00 11 PHE A O 6
ATOM 6134 N N . SER A 1 12 ? -3.932 4.414 -2.663 1.00 0.00 12 SER A N 6
ATOM 6135 C CA . SER A 1 12 ? -3.474 5.773 -2.409 1.00 0.00 12 SER A CA 6
ATOM 6136 C C . SER A 1 12 ? -2.929 5.923 -0.990 1.00 0.00 12 SER A C 6
ATOM 6137 O O . SER A 1 12 ? -3.671 5.787 -0.014 1.00 0.00 12 SER A O 6
ATOM 6145 N N . ILE A 1 13 ? -1.637 6.202 -0.882 1.00 0.00 13 ILE A N 6
ATOM 6146 C CA . ILE A 1 13 ? -0.999 6.394 0.411 1.00 0.00 13 ILE A CA 6
ATOM 6147 C C . ILE A 1 13 ? -0.540 7.840 0.597 1.00 0.00 13 ILE A C 6
ATOM 6148 O O . ILE A 1 13 ? 0.302 8.342 -0.145 1.00 0.00 13 ILE A O 6
ATOM 6164 N N . PRO A 1 14 ? -1.139 8.535 1.572 1.00 0.00 14 PRO A N 6
ATOM 6165 C CA . PRO A 1 14 ? -0.703 9.875 1.987 1.00 0.00 14 PRO A CA 6
ATOM 6166 C C . PRO A 1 14 ? 0.773 9.910 2.362 1.00 0.00 14 PRO A C 6
ATOM 6167 O O . PRO A 1 14 ? 1.226 9.145 3.218 1.00 0.00 14 PRO A O 6
ATOM 6178 N N . THR A 1 15 ? 1.496 10.819 1.726 1.00 0.00 15 THR A N 6
ATOM 6179 C CA . THR A 1 15 ? 2.934 10.956 1.895 1.00 0.00 15 THR A CA 6
ATOM 6180 C C . THR A 1 15 ? 3.332 11.161 3.360 1.00 0.00 15 THR A C 6
ATOM 6181 O O . THR A 1 15 ? 4.387 10.704 3.790 1.00 0.00 15 THR A O 6
ATOM 6192 N N . HIS A 1 16 ? 2.484 11.833 4.130 1.00 0.00 16 HIS A N 6
ATOM 6193 C CA . HIS A 1 16 ? 2.778 12.071 5.544 1.00 0.00 16 HIS A CA 6
ATOM 6194 C C . HIS A 1 16 ? 2.697 10.773 6.360 1.00 0.00 16 HIS A C 6
ATOM 6195 O O . HIS A 1 16 ? 3.295 10.662 7.427 1.00 0.00 16 HIS A O 6
ATOM 6210 N N . LYS A 1 17 ? 1.952 9.793 5.853 1.00 0.00 17 LYS A N 6
ATOM 6211 C CA . LYS A 1 17 ? 1.809 8.507 6.532 1.00 0.00 17 LYS A CA 6
ATOM 6212 C C . LYS A 1 17 ? 2.850 7.491 6.062 1.00 0.00 17 LYS A C 6
ATOM 6213 O O . LYS A 1 17 ? 2.743 6.297 6.364 1.00 0.00 17 LYS A O 6
ATOM 6232 N N . CYS A 1 18 ? 3.878 7.965 5.362 1.00 0.00 18 CYS A N 6
ATOM 6233 C CA . CYS A 1 18 ? 4.915 7.081 4.835 1.00 0.00 18 CYS A CA 6
ATOM 6234 C C . CYS A 1 18 ? 5.869 6.600 5.932 1.00 0.00 18 CYS A C 6
ATOM 6235 O O . CYS A 1 18 ? 6.978 6.149 5.652 1.00 0.00 18 CYS A O 6
ATOM 6243 N N . GLY A 1 19 ? 5.430 6.682 7.178 1.00 0.00 19 GLY A N 6
ATOM 6244 C CA . GLY A 1 19 ? 6.201 6.139 8.269 1.00 0.00 19 GLY A CA 6
ATOM 6245 C C . GLY A 1 19 ? 5.400 5.150 9.092 1.00 0.00 19 GLY A C 6
ATOM 6246 O O . GLY A 1 19 ? 5.907 4.094 9.468 1.00 0.00 19 GLY A O 6
ATOM 6250 N N . LEU A 1 20 ? 4.138 5.474 9.353 1.00 0.00 20 LEU A N 6
ATOM 6251 C CA . LEU A 1 20 ? 3.286 4.608 10.164 1.00 0.00 20 LEU A CA 6
ATOM 6252 C C . LEU A 1 20 ? 2.813 3.385 9.375 1.00 0.00 20 LEU A C 6
ATOM 6253 O O . LEU A 1 20 ? 2.351 2.407 9.959 1.00 0.00 20 LEU A O 6
ATOM 6269 N N . VAL A 1 21 ? 2.908 3.442 8.047 1.00 0.00 21 VAL A N 6
ATOM 6270 C CA . VAL A 1 21 ? 2.631 2.261 7.226 1.00 0.00 21 VAL A CA 6
ATOM 6271 C C . VAL A 1 21 ? 3.843 1.869 6.402 1.00 0.00 21 VAL A C 6
ATOM 6272 O O . VAL A 1 21 ? 4.048 0.698 6.099 1.00 0.00 21 VAL A O 6
ATOM 6285 N N . ILE A 1 22 ? 4.631 2.856 6.028 1.00 0.00 22 ILE A N 6
ATOM 6286 C CA . ILE A 1 22 ? 5.738 2.630 5.119 1.00 0.00 22 ILE A CA 6
ATOM 6287 C C . ILE A 1 22 ? 7.045 2.488 5.891 1.00 0.00 22 ILE A C 6
ATOM 6288 O O . ILE A 1 22 ? 7.577 1.386 6.016 1.00 0.00 22 ILE A O 6
ATOM 6304 N N . GLY A 1 23 ? 7.556 3.585 6.418 1.00 0.00 23 GLY A N 6
ATOM 6305 C CA . GLY A 1 23 ? 8.779 3.525 7.186 1.00 0.00 23 GLY A CA 6
ATOM 6306 C C . GLY A 1 23 ? 9.999 3.787 6.328 1.00 0.00 23 GLY A C 6
ATOM 6307 O O . GLY A 1 23 ? 10.762 2.864 6.035 1.00 0.00 23 GLY A O 6
ATOM 6311 N N . ARG A 1 24 ? 10.162 5.046 5.910 1.00 0.00 24 ARG A N 6
ATOM 6312 C CA . ARG A 1 24 ? 11.281 5.468 5.058 1.00 0.00 24 ARG A CA 6
ATOM 6313 C C . ARG A 1 24 ? 11.333 4.686 3.745 1.00 0.00 24 ARG A C 6
ATOM 6314 O O . ARG A 1 24 ? 10.679 5.054 2.769 1.00 0.00 24 ARG A O 6
ATOM 6335 N N . GLY A 1 25 ? 12.101 3.601 3.730 1.00 0.00 25 GLY A N 6
ATOM 6336 C CA . GLY A 1 25 ? 12.244 2.805 2.528 1.00 0.00 25 GLY A CA 6
ATOM 6337 C C . GLY A 1 25 ? 11.257 1.660 2.492 1.00 0.00 25 GLY A C 6
ATOM 6338 O O . GLY A 1 25 ? 11.271 0.841 1.573 1.00 0.00 25 GLY A O 6
ATOM 6342 N N . GLY A 1 26 ? 10.403 1.603 3.501 1.00 0.00 26 GLY A N 6
ATOM 6343 C CA . GLY A 1 26 ? 9.390 0.575 3.554 1.00 0.00 26 GLY A CA 6
ATOM 6344 C C . GLY A 1 26 ? 9.747 -0.533 4.518 1.00 0.00 26 GLY A C 6
ATOM 6345 O O . GLY A 1 26 ? 9.777 -1.707 4.147 1.00 0.00 26 GLY A O 6
ATOM 6349 N N . GLU A 1 27 ? 10.018 -0.160 5.759 1.00 0.00 27 GLU A N 6
ATOM 6350 C CA . GLU A 1 27 ? 10.361 -1.129 6.786 1.00 0.00 27 GLU A CA 6
ATOM 6351 C C . GLU A 1 27 ? 9.102 -1.827 7.299 1.00 0.00 27 GLU A C 6
ATOM 6352 O O . GLU A 1 27 ? 9.132 -3.000 7.668 1.00 0.00 27 GLU A O 6
ATOM 6364 N N . ASN A 1 28 ? 7.991 -1.103 7.302 1.00 0.00 28 ASN A N 6
ATOM 6365 C CA . ASN A 1 28 ? 6.729 -1.649 7.785 1.00 0.00 28 ASN A CA 6
ATOM 6366 C C . ASN A 1 28 ? 6.067 -2.486 6.690 1.00 0.00 28 ASN A C 6
ATOM 6367 O O . ASN A 1 28 ? 5.535 -3.563 6.954 1.00 0.00 28 ASN A O 6
ATOM 6378 N N . VAL A 1 29 ? 6.150 -2.013 5.449 1.00 0.00 29 VAL A N 6
ATOM 6379 C CA . VAL A 1 29 ? 5.481 -2.680 4.331 1.00 0.00 29 VAL A CA 6
ATOM 6380 C C . VAL A 1 29 ? 6.054 -4.075 4.067 1.00 0.00 29 VAL A C 6
ATOM 6381 O O . VAL A 1 29 ? 5.344 -4.970 3.605 1.00 0.00 29 VAL A O 6
ATOM 6394 N N . LYS A 1 30 ? 7.331 -4.269 4.378 1.00 0.00 30 LYS A N 6
ATOM 6395 C CA . LYS A 1 30 ? 7.953 -5.575 4.212 1.00 0.00 30 LYS A CA 6
ATOM 6396 C C . LYS A 1 30 ? 7.462 -6.523 5.306 1.00 0.00 30 LYS A C 6
ATOM 6397 O O . LYS A 1 30 ? 7.434 -7.741 5.127 1.00 0.00 30 LYS A O 6
ATOM 6416 N N . ALA A 1 31 ? 7.070 -5.955 6.444 1.00 0.00 31 ALA A N 6
ATOM 6417 C CA . ALA A 1 31 ? 6.505 -6.741 7.527 1.00 0.00 31 ALA A CA 6
ATOM 6418 C C . ALA A 1 31 ? 5.080 -7.131 7.185 1.00 0.00 31 ALA A C 6
ATOM 6419 O O . ALA A 1 31 ? 4.619 -8.206 7.550 1.00 0.00 31 ALA A O 6
ATOM 6426 N N . ILE A 1 32 ? 4.387 -6.254 6.472 1.00 0.00 32 ILE A N 6
ATOM 6427 C CA . ILE A 1 32 ? 3.081 -6.591 5.934 1.00 0.00 32 ILE A CA 6
ATOM 6428 C C . ILE A 1 32 ? 3.219 -7.840 5.070 1.00 0.00 32 ILE A C 6
ATOM 6429 O O . ILE A 1 32 ? 2.413 -8.762 5.148 1.00 0.00 32 ILE A O 6
ATOM 6445 N N . ASN A 1 33 ? 4.286 -7.858 4.277 1.00 0.00 33 ASN A N 6
ATOM 6446 C CA . ASN A 1 33 ? 4.602 -8.978 3.395 1.00 0.00 33 ASN A CA 6
ATOM 6447 C C . ASN A 1 33 ? 4.815 -10.269 4.179 1.00 0.00 33 ASN A C 6
ATOM 6448 O O . ASN A 1 33 ? 4.268 -11.313 3.823 1.00 0.00 33 ASN A O 6
ATOM 6459 N N . GLN A 1 34 ? 5.606 -10.196 5.247 1.00 0.00 34 GLN A N 6
ATOM 6460 C CA . GLN A 1 34 ? 5.925 -11.380 6.043 1.00 0.00 34 GLN A CA 6
ATOM 6461 C C . GLN A 1 34 ? 4.685 -11.896 6.763 1.00 0.00 34 GLN A C 6
ATOM 6462 O O . GLN A 1 34 ? 4.595 -13.073 7.115 1.00 0.00 34 GLN A O 6
ATOM 6476 N N . GLN A 1 35 ? 3.732 -11.002 6.977 1.00 0.00 35 GLN A N 6
ATOM 6477 C CA . GLN A 1 35 ? 2.464 -11.366 7.598 1.00 0.00 35 GLN A CA 6
ATOM 6478 C C . GLN A 1 35 ? 1.489 -11.937 6.576 1.00 0.00 35 GLN A C 6
ATOM 6479 O O . GLN A 1 35 ? 0.595 -12.705 6.928 1.00 0.00 35 GLN A O 6
ATOM 6493 N N . THR A 1 36 ? 1.663 -11.571 5.312 1.00 0.00 36 THR A N 6
ATOM 6494 C CA . THR A 1 36 ? 0.666 -11.887 4.301 1.00 0.00 36 THR A CA 6
ATOM 6495 C C . THR A 1 36 ? 1.176 -12.847 3.228 1.00 0.00 36 THR A C 6
ATOM 6496 O O . THR A 1 36 ? 0.890 -14.045 3.264 1.00 0.00 36 THR A O 6
ATOM 6507 N N . GLY A 1 37 ? 1.934 -12.315 2.286 1.00 0.00 37 GLY A N 6
ATOM 6508 C CA . GLY A 1 37 ? 2.348 -13.084 1.133 1.00 0.00 37 GLY A CA 6
ATOM 6509 C C . GLY A 1 37 ? 2.474 -12.204 -0.088 1.00 0.00 37 GLY A C 6
ATOM 6510 O O . GLY A 1 37 ? 3.203 -12.520 -1.030 1.00 0.00 37 GLY A O 6
ATOM 6514 N N . ALA A 1 38 ? 1.759 -11.088 -0.063 1.00 0.00 38 ALA A N 6
ATOM 6515 C CA . ALA A 1 38 ? 1.785 -10.141 -1.162 1.00 0.00 38 ALA A CA 6
ATOM 6516 C C . ALA A 1 38 ? 2.902 -9.136 -0.969 1.00 0.00 38 ALA A C 6
ATOM 6517 O O . ALA A 1 38 ? 3.300 -8.841 0.158 1.00 0.00 38 ALA A O 6
ATOM 6524 N N . PHE A 1 39 ? 3.405 -8.610 -2.067 1.00 0.00 39 PHE A N 6
ATOM 6525 C CA . PHE A 1 39 ? 4.509 -7.672 -2.020 1.00 0.00 39 PHE A CA 6
ATOM 6526 C C . PHE A 1 39 ? 3.988 -6.244 -2.027 1.00 0.00 39 PHE A C 6
ATOM 6527 O O . PHE 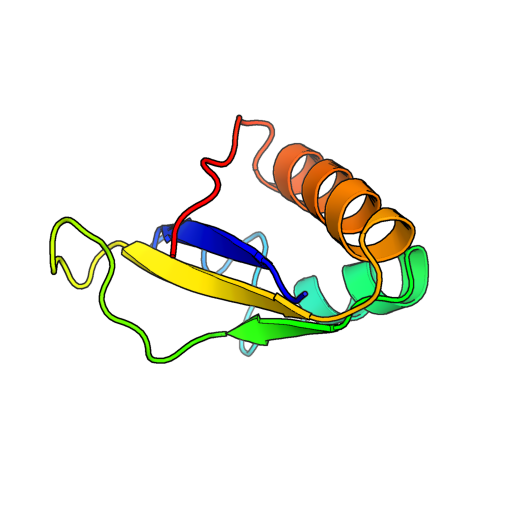A 1 39 ? 3.351 -5.816 -2.993 1.00 0.00 39 PHE A O 6
ATOM 6544 N N . VAL A 1 40 ? 4.244 -5.521 -0.950 1.00 0.00 40 VAL A N 6
ATOM 6545 C CA . VAL A 1 40 ? 3.839 -4.130 -0.850 1.00 0.00 40 VAL A CA 6
ATOM 6546 C C . VAL A 1 40 ? 4.996 -3.228 -1.273 1.00 0.00 40 VAL A C 6
ATOM 6547 O O . VAL A 1 40 ? 5.880 -2.915 -0.478 1.00 0.00 40 VAL A O 6
ATOM 6560 N N . GLU A 1 41 ? 4.987 -2.841 -2.542 1.00 0.00 41 GLU A N 6
ATOM 6561 C CA . GLU A 1 41 ? 6.078 -2.065 -3.128 1.00 0.00 41 GLU A CA 6
ATOM 6562 C C . GLU A 1 41 ? 5.744 -0.581 -3.150 1.00 0.00 41 GLU A C 6
ATOM 6563 O O . GLU A 1 41 ? 4.589 -0.201 -3.329 1.00 0.00 41 GLU A O 6
ATOM 6575 N N . ILE A 1 42 ? 6.759 0.256 -2.981 1.00 0.00 42 ILE A N 6
ATOM 6576 C CA . ILE A 1 42 ? 6.583 1.694 -3.113 1.00 0.00 42 ILE A CA 6
ATOM 6577 C C . ILE A 1 42 ? 6.399 2.025 -4.589 1.00 0.00 42 ILE A C 6
ATOM 6578 O O . ILE A 1 42 ? 7.319 1.851 -5.392 1.00 0.00 42 ILE A O 6
ATOM 6594 N N . SER A 1 43 ? 5.212 2.483 -4.946 1.00 0.00 43 SER A N 6
ATOM 6595 C CA . SER A 1 43 ? 4.845 2.633 -6.343 1.00 0.00 43 SER A CA 6
ATOM 6596 C C . SER A 1 43 ? 5.462 3.888 -6.949 1.00 0.00 43 SER A C 6
ATOM 6597 O O . SER A 1 43 ? 5.900 4.790 -6.235 1.00 0.00 43 SER A O 6
ATOM 6605 N N . ARG A 1 44 ? 5.488 3.931 -8.274 1.00 0.00 44 ARG A N 6
ATOM 6606 C CA . ARG A 1 44 ? 5.953 5.103 -9.001 1.00 0.00 44 ARG A CA 6
ATOM 6607 C C . ARG A 1 44 ? 4.795 5.688 -9.803 1.00 0.00 44 ARG A C 6
ATOM 6608 O O . ARG A 1 44 ? 4.984 6.517 -10.697 1.00 0.00 44 ARG A O 6
ATOM 6629 N N . GLN A 1 45 ? 3.592 5.234 -9.470 1.00 0.00 45 GLN A N 6
ATOM 6630 C CA . GLN A 1 45 ? 2.384 5.697 -10.133 1.00 0.00 45 GLN A CA 6
ATOM 6631 C C . GLN A 1 45 ? 1.897 6.984 -9.487 1.00 0.00 45 GLN A C 6
ATOM 6632 O O . GLN A 1 45 ? 1.527 6.997 -8.315 1.00 0.00 45 GLN A O 6
ATOM 6646 N N . LEU A 1 46 ? 1.926 8.067 -10.241 1.00 0.00 46 LEU A N 6
ATOM 6647 C CA . LEU A 1 46 ? 1.398 9.332 -9.762 1.00 0.00 46 LEU A CA 6
ATOM 6648 C C . LEU A 1 46 ? -0.112 9.357 -9.949 1.00 0.00 46 LEU A C 6
ATOM 6649 O O . LEU A 1 46 ? -0.622 8.899 -10.975 1.00 0.00 46 LEU A O 6
ATOM 6665 N N . PRO A 1 47 ? -0.847 9.874 -8.952 1.00 0.00 47 PRO A N 6
ATOM 6666 C CA . PRO A 1 47 ? -2.310 9.950 -9.000 1.00 0.00 47 PRO A CA 6
ATOM 6667 C C . PRO A 1 47 ? -2.791 10.764 -10.194 1.00 0.00 47 PRO A C 6
ATOM 6668 O O . PRO A 1 47 ? -2.074 11.631 -10.691 1.00 0.00 47 PRO A O 6
ATOM 6679 N N . PRO A 1 48 ? -4.029 10.507 -10.656 1.00 0.00 48 PRO A N 6
ATOM 6680 C CA . PRO A 1 48 ? -4.631 11.235 -11.784 1.00 0.00 48 PRO A CA 6
ATOM 6681 C C . PRO A 1 48 ? -4.826 12.719 -11.471 1.00 0.00 48 PRO A C 6
ATOM 6682 O O . PRO A 1 48 ? -5.294 13.489 -12.310 1.00 0.00 48 PRO A O 6
ATOM 6693 N N . ASN A 1 49 ? -4.475 13.099 -10.246 1.00 0.00 49 ASN A N 6
ATOM 6694 C CA . ASN A 1 49 ? -4.515 14.489 -9.816 1.00 0.00 49 ASN A CA 6
ATOM 6695 C C . ASN A 1 49 ? -3.146 15.137 -9.982 1.00 0.00 49 ASN A C 6
ATOM 6696 O O . ASN A 1 49 ? -3.018 16.362 -9.971 1.00 0.00 49 ASN A O 6
ATOM 6707 N N . GLY A 1 50 ? -2.127 14.296 -10.148 1.00 0.00 50 GLY A N 6
ATOM 6708 C CA . GLY A 1 50 ? -0.760 14.773 -10.264 1.00 0.00 50 GLY A CA 6
ATOM 6709 C C . GLY A 1 50 ? -0.223 15.311 -8.953 1.00 0.00 50 GLY A C 6
ATOM 6710 O O . GLY A 1 50 ? 0.677 16.148 -8.943 1.00 0.00 50 GLY A O 6
ATOM 6714 N N . ASP A 1 51 ? -0.758 14.816 -7.844 1.00 0.00 51 ASP A N 6
ATOM 6715 C CA . ASP A 1 51 ? -0.427 15.363 -6.533 1.00 0.00 51 ASP A CA 6
ATOM 6716 C C . ASP A 1 51 ? 0.591 14.486 -5.806 1.00 0.00 51 ASP A C 6
ATOM 6717 O O . ASP A 1 51 ? 0.380 13.286 -5.641 1.00 0.00 51 ASP A O 6
ATOM 6726 N N . PRO A 1 52 ? 1.708 15.079 -5.356 1.00 0.00 52 PRO A N 6
ATOM 6727 C CA . PRO A 1 52 ? 2.766 14.346 -4.651 1.00 0.00 52 PRO A CA 6
ATOM 6728 C C . PRO A 1 52 ? 2.438 14.042 -3.185 1.00 0.00 52 PRO A C 6
ATOM 6729 O O . PRO A 1 52 ? 3.266 13.481 -2.469 1.00 0.00 52 PRO A O 6
ATOM 6740 N N . ASN A 1 53 ? 1.243 14.419 -2.733 1.00 0.00 53 ASN A N 6
ATOM 6741 C CA . ASN A 1 53 ? 0.810 14.109 -1.368 1.00 0.00 53 ASN A CA 6
ATOM 6742 C C . ASN A 1 53 ? 0.120 12.757 -1.306 1.00 0.00 53 ASN A C 6
ATOM 6743 O O . ASN A 1 53 ? -0.037 12.173 -0.232 1.00 0.00 53 ASN A O 6
ATOM 6754 N N . PHE A 1 54 ? -0.301 12.267 -2.457 1.00 0.00 54 PHE A N 6
ATOM 6755 C CA . PHE A 1 54 ? -0.980 10.988 -2.529 1.00 0.00 54 PHE A CA 6
ATOM 6756 C C . PHE A 1 54 ? -0.155 10.009 -3.344 1.00 0.00 54 PHE A C 6
ATOM 6757 O O . PHE A 1 54 ? -0.454 9.736 -4.506 1.00 0.00 54 PHE A O 6
ATOM 6774 N N . LYS A 1 55 ? 0.889 9.493 -2.724 1.00 0.00 55 LYS A N 6
ATOM 6775 C CA . LYS A 1 55 ? 1.788 8.567 -3.381 1.00 0.00 55 LYS A CA 6
ATOM 6776 C C . LYS A 1 55 ? 1.177 7.176 -3.397 1.00 0.00 55 LYS A C 6
ATOM 6777 O O . LYS A 1 55 ? 0.836 6.618 -2.355 1.00 0.00 55 LYS A O 6
ATOM 6796 N N . LEU A 1 56 ? 1.023 6.627 -4.586 1.00 0.00 56 LEU A N 6
ATOM 6797 C CA . LEU A 1 56 ? 0.423 5.315 -4.741 1.00 0.00 56 LEU A CA 6
ATOM 6798 C C . LEU A 1 56 ? 1.353 4.238 -4.201 1.00 0.00 56 LEU A C 6
ATOM 6799 O O . LEU A 1 56 ? 2.575 4.388 -4.222 1.00 0.00 56 LEU A O 6
ATOM 6815 N N . PHE A 1 57 ? 0.766 3.165 -3.704 1.00 0.00 57 PHE A N 6
ATOM 6816 C CA . PHE A 1 57 ? 1.526 2.037 -3.199 1.00 0.00 57 PHE A CA 6
ATOM 6817 C C . PHE A 1 57 ? 1.041 0.745 -3.844 1.00 0.00 57 PHE A C 6
ATOM 6818 O O . PHE A 1 57 ? -0.159 0.568 -4.060 1.00 0.00 57 PHE A O 6
ATOM 6835 N N . ILE A 1 58 ? 1.971 -0.145 -4.156 1.00 0.00 58 ILE A N 6
ATOM 6836 C CA . ILE A 1 58 ? 1.650 -1.388 -4.845 1.00 0.00 58 ILE A CA 6
ATOM 6837 C C . ILE A 1 58 ? 1.464 -2.522 -3.857 1.00 0.00 58 ILE A C 6
ATOM 6838 O O . ILE A 1 58 ? 2.264 -2.693 -2.948 1.00 0.00 58 ILE A O 6
ATOM 6854 N N . ILE A 1 59 ? 0.407 -3.284 -4.030 1.00 0.00 59 ILE A N 6
ATOM 6855 C CA . ILE A 1 59 ? 0.292 -4.560 -3.369 1.00 0.00 59 ILE A CA 6
ATOM 6856 C C . ILE A 1 59 ? 0.085 -5.616 -4.444 1.00 0.00 59 ILE A C 6
ATOM 6857 O O . ILE A 1 59 ? -1.003 -5.750 -4.997 1.00 0.00 59 ILE A O 6
ATOM 6873 N N . ARG A 1 60 ? 1.153 -6.316 -4.784 1.00 0.00 60 ARG A N 6
ATOM 6874 C CA . ARG A 1 60 ? 1.124 -7.244 -5.907 1.00 0.00 60 ARG A CA 6
ATOM 6875 C C . ARG A 1 60 ? 0.975 -8.684 -5.437 1.00 0.00 60 ARG A C 6
ATOM 6876 O O . ARG A 1 60 ? 1.651 -9.124 -4.501 1.00 0.00 60 ARG A O 6
ATOM 6897 N N . GLY A 1 61 ? 0.081 -9.404 -6.096 1.00 0.00 61 GLY A N 6
ATOM 6898 C CA . GLY A 1 61 ? -0.171 -10.789 -5.759 1.00 0.00 61 GLY A CA 6
ATOM 6899 C C . GLY A 1 61 ? -1.557 -11.214 -6.188 1.00 0.00 61 GLY A C 6
ATOM 6900 O O . GLY A 1 61 ? -2.058 -10.766 -7.219 1.00 0.00 61 GLY A O 6
ATOM 6904 N N . SER A 1 62 ? -2.176 -12.079 -5.409 1.00 0.00 62 SER A N 6
ATOM 6905 C CA . SER A 1 62 ? -3.548 -12.473 -5.659 1.00 0.00 62 SER A CA 6
ATOM 6906 C C . SER A 1 62 ? -4.480 -11.727 -4.706 1.00 0.00 62 SER A C 6
ATOM 6907 O O . SER A 1 62 ? -4.054 -11.366 -3.607 1.00 0.00 62 SER A O 6
ATOM 6915 N N . PRO A 1 63 ? -5.730 -11.446 -5.122 1.00 0.00 63 PRO A N 6
ATOM 6916 C CA . PRO A 1 63 ? -6.714 -10.711 -4.313 1.00 0.00 63 PRO A CA 6
ATOM 6917 C C . PRO A 1 63 ? -6.689 -11.069 -2.827 1.00 0.00 63 PRO A C 6
ATOM 6918 O O . PRO A 1 63 ? -6.663 -10.185 -1.972 1.00 0.00 63 PRO A O 6
ATOM 6929 N N . GLN A 1 64 ? -6.673 -12.363 -2.524 1.00 0.00 64 GLN A N 6
ATOM 6930 C CA . GLN A 1 64 ? -6.699 -12.833 -1.141 1.00 0.00 64 GLN A CA 6
ATOM 6931 C C . GLN A 1 64 ? -5.476 -12.342 -0.366 1.00 0.00 64 GLN A C 6
ATOM 6932 O O . GLN A 1 64 ? -5.581 -11.961 0.798 1.00 0.00 64 GLN A O 6
ATOM 6946 N N . GLN A 1 65 ? -4.324 -12.328 -1.026 1.00 0.00 65 GLN A N 6
ATOM 6947 C CA . GLN A 1 65 ? -3.091 -11.855 -0.407 1.00 0.00 65 GLN A CA 6
ATOM 6948 C C . GLN A 1 65 ? -3.059 -10.332 -0.389 1.00 0.00 65 GLN A C 6
ATOM 6949 O O . GLN A 1 65 ? -2.683 -9.719 0.614 1.00 0.00 65 GLN A O 6
ATOM 6963 N N . ILE A 1 66 ? -3.466 -9.736 -1.502 1.00 0.00 66 ILE A N 6
ATOM 6964 C CA . ILE A 1 66 ? -3.458 -8.286 -1.659 1.00 0.00 66 ILE A CA 6
ATOM 6965 C C . ILE A 1 66 ? -4.386 -7.618 -0.659 1.00 0.00 66 ILE A C 6
ATOM 6966 O O . ILE A 1 66 ? -3.972 -6.731 0.081 1.00 0.00 66 ILE A O 6
ATOM 6982 N N . ASP A 1 67 ? -5.634 -8.058 -0.633 1.00 0.00 67 ASP A N 6
ATOM 6983 C CA . ASP A 1 67 ? -6.631 -7.475 0.254 1.00 0.00 67 ASP A CA 6
ATOM 6984 C C . ASP A 1 67 ? -6.253 -7.707 1.711 1.00 0.00 67 ASP A C 6
ATOM 6985 O O . ASP A 1 67 ? -6.553 -6.894 2.581 1.00 0.00 67 ASP A O 6
ATOM 6994 N N . HIS A 1 68 ? -5.577 -8.821 1.964 1.00 0.00 68 HIS A N 6
ATOM 6995 C CA . HIS A 1 68 ? -5.119 -9.148 3.309 1.00 0.00 68 HIS A CA 6
ATOM 6996 C C . HIS A 1 68 ? -4.055 -8.151 3.765 1.00 0.00 68 HIS A C 6
ATOM 6997 O O . HIS A 1 68 ? -4.085 -7.674 4.898 1.00 0.00 68 HIS A O 6
ATOM 7012 N N . ALA A 1 69 ? -3.120 -7.837 2.871 1.00 0.00 69 ALA A N 6
ATOM 7013 C CA . ALA A 1 69 ? -2.085 -6.851 3.156 1.00 0.00 69 ALA A CA 6
ATOM 7014 C C . ALA A 1 69 ? -2.698 -5.460 3.248 1.00 0.00 69 ALA A C 6
ATOM 7015 O O . ALA A 1 69 ? -2.375 -4.678 4.144 1.00 0.00 69 ALA A O 6
ATOM 7022 N N . LYS A 1 70 ? -3.603 -5.179 2.321 1.00 0.00 70 LYS A N 6
ATOM 7023 C CA . LYS A 1 70 ? -4.361 -3.935 2.308 1.00 0.00 70 LYS A CA 6
ATOM 7024 C C . LYS A 1 70 ? -5.074 -3.721 3.639 1.00 0.00 70 LYS A C 6
ATOM 7025 O O . LYS A 1 70 ? -5.036 -2.630 4.202 1.00 0.00 70 LYS A O 6
ATOM 7044 N N . GLN A 1 71 ? -5.695 -4.777 4.148 1.00 0.00 71 GLN A N 6
ATOM 7045 C CA . GLN A 1 71 ? -6.433 -4.702 5.399 1.00 0.00 71 GLN A CA 6
ATOM 7046 C C . GLN A 1 71 ? -5.495 -4.445 6.573 1.00 0.00 71 GLN A C 6
ATOM 7047 O O . GLN A 1 71 ? -5.868 -3.788 7.548 1.00 0.00 71 GLN A O 6
ATOM 7061 N N . LEU A 1 72 ? -4.272 -4.955 6.480 1.00 0.00 72 LEU A N 6
ATOM 7062 C CA . LEU A 1 72 ? -3.274 -4.703 7.509 1.00 0.00 72 LEU A CA 6
ATOM 7063 C C . LEU A 1 72 ? -2.914 -3.225 7.518 1.00 0.00 72 LEU A C 6
ATOM 7064 O O . LEU A 1 72 ? -2.693 -2.633 8.574 1.00 0.00 72 LEU A O 6
ATOM 7080 N N . ILE A 1 73 ? -2.868 -2.637 6.328 1.00 0.00 73 ILE A N 6
ATOM 7081 C CA . ILE A 1 73 ? -2.629 -1.208 6.168 1.00 0.00 73 ILE A CA 6
ATOM 7082 C C . ILE A 1 73 ? -3.824 -0.412 6.685 1.00 0.00 73 ILE A C 6
ATOM 7083 O O . ILE A 1 73 ? -3.661 0.601 7.368 1.00 0.00 73 ILE A O 6
ATOM 7099 N N . GLU A 1 74 ? -5.024 -0.889 6.367 1.00 0.00 74 GLU A N 6
ATOM 7100 C CA . GLU A 1 74 ? -6.253 -0.283 6.866 1.00 0.00 74 GLU A CA 6
ATOM 7101 C C . GLU A 1 74 ? -6.294 -0.338 8.389 1.00 0.00 74 GLU A C 6
ATOM 7102 O O . GLU A 1 74 ? -6.962 0.463 9.028 1.00 0.00 74 GLU A O 6
ATOM 7114 N N . GLU A 1 75 ? -5.576 -1.294 8.956 1.00 0.00 75 GLU A N 6
ATOM 7115 C CA . GLU A 1 75 ? -5.436 -1.410 10.404 1.00 0.00 75 GLU A CA 6
ATOM 7116 C C . GLU A 1 75 ? -4.357 -0.456 10.916 1.00 0.00 75 GLU A C 6
ATOM 7117 O O . GLU A 1 75 ? -4.460 0.085 12.016 1.00 0.00 75 GLU A O 6
ATOM 7129 N N . LYS A 1 76 ? -3.325 -0.256 10.105 1.00 0.00 76 LYS A N 6
ATOM 7130 C CA . LYS A 1 76 ? -2.246 0.668 10.443 1.00 0.00 76 LYS A CA 6
ATOM 7131 C C . LYS A 1 76 ? -2.776 2.092 10.505 1.00 0.00 76 LYS A C 6
ATOM 7132 O O . LYS A 1 76 ? -2.694 2.760 11.535 1.00 0.00 76 LYS A O 6
ATOM 7151 N N . ILE A 1 77 ? -3.332 2.539 9.388 1.00 0.00 77 ILE A N 6
ATOM 7152 C CA . ILE A 1 77 ? -3.836 3.897 9.267 1.00 0.00 77 ILE A CA 6
ATOM 7153 C C . ILE A 1 77 ? -5.226 4.014 9.883 1.00 0.00 77 ILE A C 6
ATOM 7154 O O . ILE A 1 77 ? -5.711 5.111 10.159 1.00 0.00 77 ILE A O 6
ATOM 7170 N N . GLU A 1 78 ? -5.845 2.850 10.085 1.00 0.00 78 GLU A N 6
ATOM 7171 C CA . GLU A 1 78 ? -7.191 2.736 10.632 1.00 0.00 78 GLU A CA 6
ATOM 7172 C C . GLU A 1 78 ? -8.181 3.475 9.743 1.00 0.00 78 GLU A C 6
ATOM 7173 O O . GLU A 1 78 ? -8.908 4.371 10.177 1.00 0.00 78 GLU A O 6
ATOM 7185 N N . GLY A 1 79 ? -8.186 3.078 8.481 1.00 0.00 79 GLY A N 6
ATOM 7186 C CA . GLY A 1 79 ? -9.051 3.677 7.493 1.00 0.00 79 GLY A CA 6
ATOM 7187 C C . GLY A 1 79 ? -9.003 2.907 6.192 1.00 0.00 79 GLY A C 6
ATOM 7188 O O . GLY A 1 79 ? -7.954 2.365 5.846 1.00 0.00 79 GLY A O 6
ATOM 7192 N N . PRO A 1 80 ? -10.119 2.829 5.458 1.00 0.00 80 PRO A N 6
ATOM 7193 C CA . PRO A 1 80 ? -10.182 2.089 4.195 1.00 0.00 80 PRO A CA 6
ATOM 7194 C C . PRO A 1 80 ? -9.415 2.782 3.071 1.00 0.00 80 PRO A C 6
ATOM 7195 O O . PRO A 1 80 ? -9.335 4.011 3.023 1.00 0.00 80 PRO A O 6
ATOM 7206 N N . LEU A 1 81 ? -8.858 1.988 2.171 1.00 0.00 81 LEU A N 6
ATOM 7207 C CA . LEU A 1 81 ? -8.131 2.526 1.031 1.00 0.00 81 LEU A CA 6
ATOM 7208 C C . LEU A 1 81 ? -8.848 2.196 -0.269 1.00 0.00 81 LEU A C 6
ATOM 7209 O O . LEU A 1 81 ? -9.530 1.175 -0.374 1.00 0.00 81 LEU A O 6
ATOM 7225 N N . CYS A 1 82 ? -8.699 3.076 -1.248 1.00 0.00 82 CYS A N 6
ATOM 7226 C CA . CYS A 1 82 ? -9.346 2.909 -2.538 1.00 0.00 82 CYS A CA 6
ATOM 7227 C C . CYS A 1 82 ? -8.370 2.338 -3.560 1.00 0.00 82 CYS A C 6
ATOM 7228 O O . CYS A 1 82 ? -7.228 2.795 -3.658 1.00 0.00 82 CYS A O 6
ATOM 7236 N N . PRO A 1 83 ? -8.800 1.314 -4.315 1.00 0.00 83 PRO A N 6
ATOM 7237 C CA . PRO A 1 83 ? -7.992 0.730 -5.388 1.00 0.00 83 PRO A CA 6
ATOM 7238 C C . PRO A 1 83 ? -7.842 1.682 -6.575 1.00 0.00 83 PRO A C 6
ATOM 7239 O O . PRO A 1 83 ? -8.804 1.950 -7.302 1.00 0.00 83 PRO A O 6
ATOM 7250 N N . VAL A 1 84 ? -6.634 2.191 -6.759 1.00 0.00 84 VAL A N 6
ATOM 7251 C CA . VAL A 1 84 ? -6.357 3.157 -7.808 1.00 0.00 84 VAL A CA 6
ATOM 7252 C C . VAL A 1 84 ? -5.554 2.513 -8.931 1.00 0.00 84 VAL A C 6
ATOM 7253 O O . VAL A 1 84 ? -4.517 1.899 -8.693 1.00 0.00 84 VAL A O 6
ATOM 7266 N N . GLY A 1 85 ? -6.040 2.650 -10.148 1.00 0.00 85 GLY A N 6
ATOM 7267 C CA . GLY A 1 85 ? -5.328 2.129 -11.291 1.00 0.00 85 GLY A CA 6
ATOM 7268 C C . GLY A 1 85 ? -5.949 2.598 -12.586 1.00 0.00 85 GLY A C 6
ATOM 7269 O O . GLY A 1 85 ? -7.166 2.760 -12.655 1.00 0.00 85 GLY A O 6
ATOM 7273 N N . GLY A 1 7 ? -2.904 -8.346 -10.627 1.00 0.00 7 GLY A N 7
ATOM 7274 C CA . GLY A 1 7 ? -1.775 -8.822 -9.857 1.00 0.00 7 GLY A CA 7
ATOM 7275 C C . GLY A 1 7 ? -1.199 -7.758 -8.945 1.00 0.00 7 GLY A C 7
ATOM 7276 O O . GLY A 1 7 ? -1.112 -7.945 -7.738 1.00 0.00 7 GLY A O 7
ATOM 7280 N N . GLU A 1 8 ? -0.761 -6.662 -9.533 1.00 0.00 8 GLU A N 7
ATOM 7281 C CA . GLU A 1 8 ? -0.237 -5.541 -8.769 1.00 0.00 8 GLU A CA 7
ATOM 7282 C C . GLU A 1 8 ? -1.329 -4.505 -8.482 1.00 0.00 8 GLU A C 7
ATOM 7283 O O . GLU A 1 8 ? -1.525 -3.561 -9.250 1.00 0.00 8 GLU A O 7
ATOM 7295 N N . MET A 1 9 ? -2.044 -4.681 -7.379 1.00 0.00 9 MET A N 7
ATOM 7296 C CA . MET A 1 9 ? -3.075 -3.725 -6.987 1.00 0.00 9 MET A CA 7
ATOM 7297 C C . MET A 1 9 ? -2.431 -2.457 -6.455 1.00 0.00 9 MET A C 7
ATOM 7298 O O . MET A 1 9 ? -1.514 -2.515 -5.640 1.00 0.00 9 MET A O 7
ATOM 7312 N N . THR A 1 10 ? -2.906 -1.317 -6.915 1.00 0.00 10 THR A N 7
ATOM 7313 C CA . THR A 1 10 ? -2.343 -0.048 -6.499 1.00 0.00 10 THR A CA 7
ATOM 7314 C C . THR A 1 10 ? -3.326 0.717 -5.616 1.00 0.00 10 THR A C 7
ATOM 7315 O O . THR A 1 10 ? -4.500 0.859 -5.959 1.00 0.00 10 THR A O 7
ATOM 7326 N N . PHE A 1 11 ? -2.844 1.183 -4.472 1.00 0.00 11 PHE A N 7
ATOM 7327 C CA . PHE A 1 11 ? -3.666 1.947 -3.539 1.00 0.00 11 PHE A CA 7
ATOM 7328 C C . PHE A 1 11 ? -2.940 3.223 -3.129 1.00 0.00 11 PHE A C 7
ATOM 7329 O O . PHE A 1 11 ? -1.714 3.258 -3.109 1.00 0.00 11 PHE A O 7
ATOM 7346 N N . SER A 1 12 ? -3.685 4.267 -2.809 1.00 0.00 12 SER A N 7
ATOM 7347 C CA . SER A 1 12 ? -3.087 5.562 -2.503 1.00 0.00 12 SER A CA 7
ATOM 7348 C C . SER A 1 12 ? -2.840 5.752 -1.002 1.00 0.00 12 SER A C 7
ATOM 7349 O O . SER A 1 12 ? -3.786 5.840 -0.211 1.00 0.00 12 SER A O 7
ATOM 7357 N N . ILE A 1 13 ? -1.570 5.819 -0.618 1.00 0.00 13 ILE A N 7
ATOM 7358 C CA . ILE A 1 13 ? -1.198 6.123 0.758 1.00 0.00 13 ILE A CA 7
ATOM 7359 C C . ILE A 1 13 ? -0.538 7.495 0.838 1.00 0.00 13 ILE A C 7
ATOM 7360 O O . ILE A 1 13 ? 0.475 7.746 0.192 1.00 0.00 13 ILE A O 7
ATOM 7376 N N . PRO A 1 14 ? -1.124 8.399 1.633 1.00 0.00 14 PRO A N 7
ATOM 7377 C CA . PRO A 1 14 ? -0.587 9.745 1.874 1.00 0.00 14 PRO A CA 7
ATOM 7378 C C . PRO A 1 14 ? 0.915 9.768 2.126 1.00 0.00 14 PRO A C 7
ATOM 7379 O O . PRO A 1 14 ? 1.435 8.993 2.930 1.00 0.00 14 PRO A O 7
ATOM 7390 N N . THR A 1 15 ? 1.590 10.697 1.467 1.00 0.00 15 THR A N 7
ATOM 7391 C CA . THR A 1 15 ? 3.033 10.846 1.581 1.00 0.00 15 THR A CA 7
ATOM 7392 C C . THR A 1 15 ? 3.453 11.192 3.016 1.00 0.00 15 THR A C 7
ATOM 7393 O O . THR A 1 15 ? 4.593 10.958 3.405 1.00 0.00 15 THR A O 7
ATOM 7404 N N . HIS A 1 16 ? 2.532 11.726 3.815 1.00 0.00 16 HIS A N 7
ATOM 7405 C CA . HIS A 1 16 ? 2.845 12.018 5.214 1.00 0.00 16 HIS A CA 7
ATOM 7406 C C . HIS A 1 16 ? 2.715 10.756 6.074 1.00 0.00 16 HIS A C 7
ATOM 7407 O O . HIS A 1 16 ? 3.321 10.656 7.136 1.00 0.00 16 HIS A O 7
ATOM 7422 N N . LYS A 1 17 ? 1.928 9.788 5.604 1.00 0.00 17 LYS A N 7
ATOM 7423 C CA . LYS A 1 17 ? 1.738 8.539 6.342 1.00 0.00 17 LYS A CA 7
ATOM 7424 C C . LYS A 1 17 ? 2.755 7.489 5.912 1.00 0.00 17 LYS A C 7
ATOM 7425 O O . LYS A 1 17 ? 2.732 6.354 6.402 1.00 0.00 17 LYS A O 7
ATOM 7444 N N . CYS A 1 18 ? 3.667 7.885 5.023 1.00 0.00 18 CYS A N 7
ATOM 7445 C CA . CYS A 1 18 ? 4.718 6.995 4.538 1.00 0.00 18 CYS A CA 7
ATOM 7446 C C . CYS A 1 18 ? 5.726 6.666 5.645 1.00 0.00 18 CYS A C 7
ATOM 7447 O O . CYS A 1 18 ? 6.773 6.079 5.391 1.00 0.00 18 CYS A O 7
ATOM 7455 N N . GLY A 1 19 ? 5.406 7.042 6.875 1.00 0.00 19 GLY A N 7
ATOM 7456 C CA . GLY A 1 19 ? 6.256 6.705 7.991 1.00 0.00 19 GLY A CA 7
ATOM 7457 C C . GLY A 1 19 ? 5.597 5.733 8.953 1.00 0.00 19 GLY A C 7
ATOM 7458 O O . GLY A 1 19 ? 6.280 4.954 9.612 1.00 0.00 19 GLY A O 7
ATOM 7462 N N . LEU A 1 20 ? 4.268 5.754 9.023 1.00 0.00 20 LEU A N 7
ATOM 7463 C CA . LEU A 1 20 ? 3.562 4.929 9.998 1.00 0.00 20 LEU A CA 7
ATOM 7464 C C . LEU A 1 20 ? 3.219 3.554 9.426 1.00 0.00 20 LEU A C 7
ATOM 7465 O O . LEU A 1 20 ? 3.199 2.567 10.158 1.00 0.00 20 LEU A O 7
ATOM 7481 N N . VAL A 1 21 ? 2.951 3.489 8.124 1.00 0.00 21 VAL A N 7
ATOM 7482 C CA . VAL A 1 21 ? 2.636 2.209 7.477 1.00 0.00 21 VAL A CA 7
ATOM 7483 C C . VAL A 1 21 ? 3.823 1.706 6.685 1.00 0.00 21 VAL A C 7
ATOM 7484 O O . VAL A 1 21 ? 3.879 0.551 6.280 1.00 0.00 21 VAL A O 7
ATOM 7497 N N . ILE A 1 22 ? 4.757 2.599 6.443 1.00 0.00 22 ILE A N 7
ATOM 7498 C CA . ILE A 1 22 ? 5.859 2.313 5.554 1.00 0.00 22 ILE A CA 7
ATOM 7499 C C . ILE A 1 22 ? 7.144 2.138 6.355 1.00 0.00 22 ILE A C 7
ATOM 7500 O O . ILE A 1 22 ? 7.840 1.129 6.221 1.00 0.00 22 ILE A O 7
ATOM 7516 N N . GLY A 1 23 ? 7.439 3.112 7.202 1.00 0.00 23 GLY A N 7
ATOM 7517 C CA . GLY A 1 23 ? 8.582 3.009 8.085 1.00 0.00 23 GLY A CA 7
ATOM 7518 C C . GLY A 1 23 ? 9.603 4.092 7.825 1.00 0.00 23 GLY A C 7
ATOM 7519 O O . GLY A 1 23 ? 9.244 5.235 7.546 1.00 0.00 23 GLY A O 7
ATOM 7523 N N . ARG A 1 24 ? 10.869 3.723 7.910 1.00 0.00 24 ARG A N 7
ATOM 7524 C CA . ARG A 1 24 ? 11.964 4.649 7.669 1.00 0.00 24 ARG A CA 7
ATOM 7525 C C . ARG A 1 24 ? 12.588 4.346 6.315 1.00 0.00 24 ARG A C 7
ATOM 7526 O O . ARG A 1 24 ? 12.991 5.248 5.578 1.00 0.00 24 ARG A O 7
ATOM 7547 N N . GLY A 1 25 ? 12.658 3.062 6.001 1.00 0.00 25 GLY A N 7
ATOM 7548 C CA . GLY A 1 25 ? 13.175 2.625 4.722 1.00 0.00 25 GLY A CA 7
ATOM 7549 C C . GLY A 1 25 ? 12.261 1.609 4.076 1.00 0.00 25 GLY A C 7
ATOM 7550 O O . GLY A 1 25 ? 12.656 0.901 3.148 1.00 0.00 25 GLY A O 7
ATOM 7554 N N . GLY A 1 26 ? 11.038 1.529 4.584 1.00 0.00 26 GLY A N 7
ATOM 7555 C CA . GLY A 1 26 ? 10.053 0.621 4.029 1.00 0.00 26 GLY A CA 7
ATOM 7556 C C . GLY A 1 26 ? 10.051 -0.730 4.720 1.00 0.00 26 GLY A C 7
ATOM 7557 O O . GLY A 1 26 ? 9.809 -1.757 4.087 1.00 0.00 26 GLY A O 7
ATOM 7561 N N . GLU A 1 27 ? 10.322 -0.733 6.020 1.00 0.00 27 GLU A N 7
ATOM 7562 C CA . GLU A 1 27 ? 10.356 -1.971 6.785 1.00 0.00 27 GLU A CA 7
ATOM 7563 C C . GLU A 1 27 ? 8.947 -2.491 7.039 1.00 0.00 27 GLU A C 7
ATOM 7564 O O . GLU A 1 27 ? 8.709 -3.698 7.012 1.00 0.00 27 GLU A O 7
ATOM 7576 N N . ASN A 1 28 ? 8.009 -1.576 7.268 1.00 0.00 28 ASN A N 7
ATOM 7577 C CA . ASN A 1 28 ? 6.658 -1.966 7.659 1.00 0.00 28 ASN A CA 7
ATOM 7578 C C . ASN A 1 28 ? 5.932 -2.625 6.496 1.00 0.00 28 ASN A C 7
ATOM 7579 O O . ASN A 1 28 ? 5.273 -3.650 6.668 1.00 0.00 28 ASN A O 7
ATOM 7590 N N . VAL A 1 29 ? 6.091 -2.058 5.305 1.00 0.00 29 VAL A N 7
ATOM 7591 C CA . VAL A 1 29 ? 5.378 -2.543 4.127 1.00 0.00 29 VAL A CA 7
ATOM 7592 C C . VAL A 1 29 ? 5.805 -3.955 3.744 1.00 0.00 29 VAL A C 7
ATOM 7593 O O . VAL A 1 29 ? 4.983 -4.771 3.325 1.00 0.00 29 VAL A O 7
ATOM 7606 N N . LYS A 1 30 ? 7.083 -4.264 3.907 1.00 0.00 30 LYS A N 7
ATOM 7607 C CA . LYS A 1 30 ? 7.564 -5.592 3.574 1.00 0.00 30 LYS A CA 7
ATOM 7608 C C . LYS A 1 30 ? 7.288 -6.557 4.725 1.00 0.00 30 LYS A C 7
ATOM 7609 O O . LYS A 1 30 ? 7.299 -7.772 4.542 1.00 0.00 30 LYS A O 7
ATOM 7628 N N . ALA A 1 31 ? 7.038 -6.013 5.914 1.00 0.00 31 ALA A N 7
ATOM 7629 C CA . ALA A 1 31 ? 6.574 -6.828 7.028 1.00 0.00 31 ALA A CA 7
ATOM 7630 C C . ALA A 1 31 ? 5.135 -7.239 6.771 1.00 0.00 31 ALA A C 7
ATOM 7631 O O . ALA A 1 31 ? 4.724 -8.350 7.109 1.00 0.00 31 ALA A O 7
ATOM 7638 N N . ILE A 1 32 ? 4.377 -6.328 6.156 1.00 0.00 32 ILE A N 7
ATOM 7639 C CA . ILE A 1 32 ? 3.031 -6.631 5.694 1.00 0.00 32 ILE A CA 7
ATOM 7640 C C . ILE A 1 32 ? 3.079 -7.847 4.779 1.00 0.00 32 ILE A C 7
ATOM 7641 O O . ILE A 1 32 ? 2.278 -8.769 4.912 1.00 0.00 32 ILE A O 7
ATOM 7657 N N . ASN A 1 33 ? 4.044 -7.835 3.860 1.00 0.00 33 ASN A N 7
ATOM 7658 C CA . ASN A 1 33 ? 4.293 -8.964 2.965 1.00 0.00 33 ASN A CA 7
ATOM 7659 C C . ASN A 1 33 ? 4.446 -10.257 3.752 1.00 0.00 33 ASN A C 7
ATOM 7660 O O . ASN A 1 33 ? 3.803 -11.255 3.446 1.00 0.00 33 ASN A O 7
ATOM 7671 N N . GLN A 1 34 ? 5.287 -10.228 4.775 1.00 0.00 34 GLN A N 7
ATOM 7672 C CA . GLN A 1 34 ? 5.519 -11.404 5.607 1.00 0.00 34 GLN A CA 7
ATOM 7673 C C . GLN A 1 34 ? 4.218 -11.864 6.253 1.00 0.00 34 GLN A C 7
ATOM 7674 O O . GLN A 1 34 ? 3.980 -13.060 6.419 1.00 0.00 34 GLN A O 7
ATOM 7688 N N . GLN A 1 35 ? 3.370 -10.901 6.595 1.00 0.00 35 GLN A N 7
ATOM 7689 C CA . GLN A 1 35 ? 2.104 -11.199 7.254 1.00 0.00 35 GLN A CA 7
ATOM 7690 C C . GLN A 1 35 ? 1.064 -11.724 6.263 1.00 0.00 35 GLN A C 7
ATOM 7691 O O . GLN A 1 35 ? 0.089 -12.362 6.660 1.00 0.00 35 GLN A O 7
ATOM 7705 N N . THR A 1 36 ? 1.270 -11.451 4.979 1.00 0.00 36 THR A N 7
ATOM 7706 C CA . THR A 1 36 ? 0.241 -11.701 3.979 1.00 0.00 36 THR A CA 7
ATOM 7707 C C . THR A 1 36 ? 0.720 -12.610 2.848 1.00 0.00 36 THR A C 7
ATOM 7708 O O . THR A 1 36 ? 0.247 -13.739 2.704 1.00 0.00 36 THR A O 7
ATOM 7719 N N . GLY A 1 37 ? 1.650 -12.109 2.051 1.00 0.00 37 GLY A N 7
ATOM 7720 C CA . GLY A 1 37 ? 2.147 -12.851 0.914 1.00 0.00 37 GLY A CA 7
ATOM 7721 C C . GLY A 1 37 ? 2.423 -11.950 -0.267 1.00 0.00 37 GLY A C 7
ATOM 7722 O O . GLY A 1 37 ? 3.340 -12.200 -1.052 1.00 0.00 37 GLY A O 7
ATOM 7726 N N . ALA A 1 38 ? 1.637 -10.887 -0.387 1.00 0.00 38 ALA A N 7
ATOM 7727 C CA . ALA A 1 38 ? 1.772 -9.975 -1.508 1.00 0.00 38 ALA A CA 7
ATOM 7728 C C . ALA A 1 38 ? 2.880 -8.969 -1.253 1.00 0.00 38 ALA A C 7
ATOM 7729 O O . ALA A 1 38 ? 3.110 -8.558 -0.116 1.00 0.00 38 ALA A O 7
ATOM 7736 N N . PHE A 1 39 ? 3.564 -8.580 -2.312 1.00 0.00 39 PHE A N 7
ATOM 7737 C CA . PHE A 1 39 ? 4.691 -7.671 -2.208 1.00 0.00 39 PHE A CA 7
ATOM 7738 C C . PHE A 1 39 ? 4.215 -6.230 -2.241 1.00 0.00 39 PHE A C 7
ATOM 7739 O O . PHE A 1 39 ? 3.783 -5.744 -3.283 1.00 0.00 39 PHE A O 7
ATOM 7756 N N . VAL A 1 40 ? 4.278 -5.563 -1.097 1.00 0.00 40 VAL A N 7
ATOM 7757 C CA . VAL A 1 40 ? 3.865 -4.171 -1.000 1.00 0.00 40 VAL A CA 7
ATOM 7758 C C . VAL A 1 40 ? 5.057 -3.248 -1.233 1.00 0.00 40 VAL A C 7
ATOM 7759 O O . VAL A 1 40 ? 5.821 -2.949 -0.312 1.00 0.00 40 VAL A O 7
ATOM 7772 N N . GLU A 1 41 ? 5.225 -2.820 -2.471 1.00 0.00 41 GLU A N 7
ATOM 7773 C CA . GLU A 1 41 ? 6.276 -1.873 -2.811 1.00 0.00 41 GLU A CA 7
ATOM 7774 C C . GLU A 1 41 ? 5.684 -0.496 -3.095 1.00 0.00 41 GLU A C 7
ATOM 7775 O O . GLU A 1 41 ? 4.470 -0.322 -3.082 1.00 0.00 41 GLU A O 7
ATOM 7787 N N . ILE A 1 42 ? 6.544 0.483 -3.347 1.00 0.00 42 ILE A N 7
ATOM 7788 C CA . ILE A 1 42 ? 6.110 1.868 -3.495 1.00 0.00 42 ILE A CA 7
ATOM 7789 C C . ILE A 1 42 ? 6.061 2.244 -4.970 1.00 0.00 42 ILE A C 7
ATOM 7790 O O . ILE A 1 42 ? 7.069 2.172 -5.674 1.00 0.00 42 ILE A O 7
ATOM 7806 N N . SER A 1 43 ? 4.889 2.656 -5.423 1.00 0.00 43 SER A N 7
ATOM 7807 C CA . SER A 1 43 ? 4.655 2.907 -6.835 1.00 0.00 43 SER A CA 7
ATOM 7808 C C . SER A 1 43 ? 5.317 4.200 -7.292 1.00 0.00 43 SER A C 7
ATOM 7809 O O . SER A 1 43 ? 5.573 5.109 -6.497 1.00 0.00 43 SER A O 7
ATOM 7817 N N . ARG A 1 44 ? 5.594 4.259 -8.583 1.00 0.00 44 ARG A N 7
ATOM 7818 C CA . ARG A 1 44 ? 6.216 5.418 -9.192 1.00 0.00 44 ARG A CA 7
ATOM 7819 C C . ARG A 1 44 ? 5.187 6.173 -10.032 1.00 0.00 44 ARG A C 7
ATOM 7820 O O . ARG A 1 44 ? 5.519 7.144 -10.715 1.00 0.00 44 ARG A O 7
ATOM 7841 N N . GLN A 1 45 ? 3.936 5.718 -9.971 1.00 0.00 45 GLN A N 7
ATOM 7842 C CA . GLN A 1 45 ? 2.871 6.271 -10.802 1.00 0.00 45 GLN A CA 7
ATOM 7843 C C . GLN A 1 45 ? 2.161 7.427 -10.099 1.00 0.00 45 GLN A C 7
ATOM 7844 O O . GLN A 1 45 ? 2.365 7.671 -8.908 1.00 0.00 45 GLN A O 7
ATOM 7858 N N . LEU A 1 46 ? 1.331 8.136 -10.854 1.00 0.00 46 LEU A N 7
ATOM 7859 C CA . LEU A 1 46 ? 0.562 9.255 -10.325 1.00 0.00 46 LEU A CA 7
ATOM 7860 C C . LEU A 1 46 ? -0.916 8.883 -10.256 1.00 0.00 46 LEU A C 7
ATOM 7861 O O . LEU A 1 46 ? -1.437 8.209 -11.148 1.00 0.00 46 LEU A O 7
ATOM 7877 N N . PRO A 1 47 ? -1.609 9.325 -9.195 1.00 0.00 47 PRO A N 7
ATOM 7878 C CA . PRO A 1 47 ? -3.024 9.010 -8.976 1.00 0.00 47 PRO A CA 7
ATOM 7879 C C . PRO A 1 47 ? -3.938 9.873 -9.841 1.00 0.00 47 PRO A C 7
ATOM 7880 O O . PRO A 1 47 ? -3.488 10.849 -10.443 1.00 0.00 47 PRO A O 7
ATOM 7891 N N . PRO A 1 48 ? -5.242 9.530 -9.908 1.00 0.00 48 PRO A N 7
ATOM 7892 C CA . PRO A 1 48 ? -6.238 10.303 -10.669 1.00 0.00 48 PRO A CA 7
ATOM 7893 C C . PRO A 1 48 ? -6.391 11.732 -10.146 1.00 0.00 48 PRO A C 7
ATOM 7894 O O . PRO A 1 48 ? -6.973 12.589 -10.809 1.00 0.00 48 PRO A O 7
ATOM 7905 N N . ASN A 1 49 ? -5.873 11.976 -8.946 1.00 0.00 49 ASN A N 7
ATOM 7906 C CA . ASN A 1 49 ? -5.886 13.314 -8.362 1.00 0.00 49 ASN A CA 7
ATOM 7907 C C . ASN A 1 49 ? -4.686 14.111 -8.855 1.00 0.00 49 ASN A C 7
ATOM 7908 O O . ASN A 1 49 ? -4.671 15.340 -8.800 1.00 0.00 49 ASN A O 7
ATOM 7919 N N . GLY A 1 50 ? -3.681 13.396 -9.349 1.00 0.00 50 GLY A N 7
ATOM 7920 C CA . GLY A 1 50 ? -2.470 14.029 -9.832 1.00 0.00 50 GLY A CA 7
ATOM 7921 C C . GLY A 1 50 ? -1.586 14.543 -8.711 1.00 0.00 50 GLY A C 7
ATOM 7922 O O . GLY A 1 50 ? -0.639 15.285 -8.956 1.00 0.00 50 GLY A O 7
ATOM 7926 N N . ASP A 1 51 ? -1.890 14.150 -7.481 1.00 0.00 51 ASP A N 7
ATOM 7927 C CA . ASP A 1 51 ? -1.144 14.625 -6.322 1.00 0.00 51 ASP A CA 7
ATOM 7928 C C . ASP A 1 51 ? -0.015 13.680 -5.951 1.00 0.00 51 ASP A C 7
ATOM 7929 O O . ASP A 1 51 ? -0.251 12.514 -5.635 1.00 0.00 51 ASP A O 7
ATOM 7938 N N . PRO A 1 52 ? 1.231 14.176 -5.980 1.00 0.00 52 PRO A N 7
ATOM 7939 C CA . PRO A 1 52 ? 2.391 13.449 -5.459 1.00 0.00 52 PRO A CA 7
ATOM 7940 C C . PRO A 1 52 ? 2.368 13.415 -3.932 1.00 0.00 52 PRO A C 7
ATOM 7941 O O . PRO A 1 52 ? 3.185 12.752 -3.291 1.00 0.00 52 PRO A O 7
ATOM 7952 N N . ASN A 1 53 ? 1.412 14.150 -3.370 1.00 0.00 53 ASN A N 7
ATOM 7953 C CA . ASN A 1 53 ? 1.156 14.163 -1.932 1.00 0.00 53 ASN A CA 7
ATOM 7954 C C . ASN A 1 53 ? 0.557 12.829 -1.496 1.00 0.00 53 ASN A C 7
ATOM 7955 O O . ASN A 1 53 ? 0.452 12.527 -0.306 1.00 0.00 53 ASN A O 7
ATOM 7966 N N . PHE A 1 54 ? 0.161 12.035 -2.477 1.00 0.00 54 PHE A N 7
ATOM 7967 C CA . PHE A 1 54 ? -0.323 10.693 -2.226 1.00 0.00 54 PHE A CA 7
ATOM 7968 C C . PHE A 1 54 ? 0.569 9.692 -2.942 1.00 0.00 54 PHE A C 7
ATOM 7969 O O . PHE A 1 54 ? 0.632 9.664 -4.173 1.00 0.00 54 PHE A O 7
ATOM 7986 N N . LYS A 1 55 ? 1.279 8.895 -2.168 1.00 0.00 55 LYS A N 7
ATOM 7987 C CA . LYS A 1 55 ? 2.170 7.898 -2.719 1.00 0.00 55 LYS A CA 7
ATOM 7988 C C . LYS A 1 55 ? 1.420 6.606 -2.985 1.00 0.00 55 LYS A C 7
ATOM 7989 O O . LYS A 1 55 ? 0.866 5.987 -2.076 1.00 0.00 55 LYS A O 7
ATOM 8008 N N . LEU A 1 56 ? 1.384 6.222 -4.246 1.00 0.00 56 LEU A N 7
ATOM 8009 C CA . LEU A 1 56 ? 0.749 4.984 -4.644 1.00 0.00 56 LEU A CA 7
ATOM 8010 C C . LEU A 1 56 ? 1.573 3.809 -4.150 1.00 0.00 56 LEU A C 7
ATOM 8011 O O . LEU A 1 56 ? 2.802 3.849 -4.176 1.00 0.00 56 LEU A O 7
ATOM 8027 N N . PHE A 1 57 ? 0.903 2.782 -3.682 1.00 0.00 57 PHE A N 7
ATOM 8028 C CA . PHE A 1 57 ? 1.573 1.590 -3.221 1.00 0.00 57 PHE A CA 7
ATOM 8029 C C . PHE A 1 57 ? 1.160 0.382 -4.039 1.00 0.00 57 PHE A C 7
ATOM 8030 O O . PHE A 1 57 ? -0.027 0.145 -4.271 1.00 0.00 57 PHE A O 7
ATOM 8047 N N . ILE A 1 58 ? 2.159 -0.358 -4.484 1.00 0.00 58 ILE A N 7
ATOM 8048 C CA . ILE A 1 58 ? 1.961 -1.529 -5.309 1.00 0.00 58 ILE A CA 7
ATOM 8049 C C . ILE A 1 58 ? 1.904 -2.760 -4.433 1.00 0.00 58 ILE A C 7
ATOM 8050 O O . ILE A 1 58 ? 2.925 -3.210 -3.930 1.00 0.00 58 ILE A O 7
ATOM 8066 N N . ILE A 1 59 ? 0.728 -3.303 -4.245 1.00 0.00 59 ILE A N 7
ATOM 8067 C CA . ILE A 1 59 ? 0.604 -4.533 -3.510 1.00 0.00 59 ILE A CA 7
ATOM 8068 C C . ILE A 1 59 ? 0.448 -5.650 -4.522 1.00 0.00 59 ILE A C 7
ATOM 8069 O O . ILE A 1 59 ? -0.658 -5.968 -4.948 1.00 0.00 59 ILE A O 7
ATOM 8085 N N . ARG A 1 60 ? 1.569 -6.198 -4.950 1.00 0.00 60 ARG A N 7
ATOM 8086 C CA . ARG A 1 60 ? 1.578 -7.136 -6.055 1.00 0.00 60 ARG A CA 7
ATOM 8087 C C . ARG A 1 60 ? 1.607 -8.580 -5.562 1.00 0.00 60 ARG A C 7
ATOM 8088 O O . ARG A 1 60 ? 2.534 -9.011 -4.872 1.00 0.00 60 ARG A O 7
ATOM 8109 N N . GLY A 1 61 ? 0.557 -9.305 -5.911 1.00 0.00 61 GLY A N 7
ATOM 8110 C CA . GLY A 1 61 ? 0.407 -10.684 -5.502 1.00 0.00 61 GLY A CA 7
ATOM 8111 C C . GLY A 1 61 ? -0.907 -11.246 -5.998 1.00 0.00 61 GLY A C 7
ATOM 8112 O O . GLY A 1 61 ? -1.331 -10.936 -7.111 1.00 0.00 61 GLY A O 7
ATOM 8116 N N . SER A 1 62 ? -1.556 -12.062 -5.186 1.00 0.00 62 SER A N 7
ATOM 8117 C CA . SER A 1 62 ? -2.884 -12.553 -5.512 1.00 0.00 62 SER A CA 7
ATOM 8118 C C . SER A 1 62 ? -3.920 -11.738 -4.739 1.00 0.00 62 SER A C 7
ATOM 8119 O O . SER A 1 62 ? -3.603 -11.211 -3.673 1.00 0.00 62 SER A O 7
ATOM 8127 N N . PRO A 1 63 ? -5.151 -11.607 -5.256 1.00 0.00 63 PRO A N 7
ATOM 8128 C CA . PRO A 1 63 ? -6.193 -10.774 -4.632 1.00 0.00 63 PRO A CA 7
ATOM 8129 C C . PRO A 1 63 ? -6.325 -11.002 -3.123 1.00 0.00 63 PRO A C 7
ATOM 8130 O O . PRO A 1 63 ? -6.381 -10.046 -2.345 1.00 0.00 63 PRO A O 7
ATOM 8141 N N . GLN A 1 64 ? -6.333 -12.268 -2.716 1.00 0.00 64 GLN A N 7
ATOM 8142 C CA . GLN A 1 64 ? -6.532 -12.621 -1.314 1.00 0.00 64 GLN A CA 7
ATOM 8143 C C . GLN A 1 64 ? -5.339 -12.196 -0.461 1.00 0.00 64 GLN A C 7
ATOM 8144 O O . GLN A 1 64 ? -5.487 -11.892 0.724 1.00 0.00 64 GLN A O 7
ATOM 8158 N N . GLN A 1 65 ? -4.160 -12.167 -1.063 1.00 0.00 65 GLN A N 7
ATOM 8159 C CA . GLN A 1 65 ? -2.963 -11.717 -0.370 1.00 0.00 65 GLN A CA 7
ATOM 8160 C C . GLN A 1 65 ? -2.943 -10.198 -0.325 1.00 0.00 65 GLN A C 7
ATOM 8161 O O . GLN A 1 65 ? -2.652 -9.593 0.709 1.00 0.00 65 GLN A O 7
ATOM 8175 N N . ILE A 1 66 ? -3.273 -9.597 -1.460 1.00 0.00 66 ILE A N 7
ATOM 8176 C CA . ILE A 1 66 ? -3.294 -8.149 -1.608 1.00 0.00 66 ILE A CA 7
ATOM 8177 C C . ILE A 1 66 ? -4.254 -7.478 -0.637 1.00 0.00 66 ILE A C 7
ATOM 8178 O O . ILE A 1 66 ? -3.854 -6.612 0.133 1.00 0.00 66 ILE A O 7
ATOM 8194 N N . ASP A 1 67 ? -5.519 -7.874 -0.684 1.00 0.00 67 ASP A N 7
ATOM 8195 C CA . ASP A 1 67 ? -6.544 -7.236 0.137 1.00 0.00 67 ASP A CA 7
ATOM 8196 C C . ASP A 1 67 ? -6.251 -7.418 1.619 1.00 0.00 67 ASP A C 7
ATOM 8197 O O . ASP A 1 67 ? -6.540 -6.538 2.426 1.00 0.00 67 ASP A O 7
ATOM 8206 N N . HIS A 1 68 ? -5.663 -8.554 1.972 1.00 0.00 68 HIS A N 7
ATOM 8207 C CA . HIS A 1 68 ? -5.303 -8.815 3.358 1.00 0.00 68 HIS A CA 7
ATOM 8208 C C . HIS A 1 68 ? -4.195 -7.859 3.795 1.00 0.00 68 HIS A C 7
ATOM 8209 O O . HIS A 1 68 ? -4.173 -7.400 4.934 1.00 0.00 68 HIS A O 7
ATOM 8224 N N . ALA A 1 69 ? -3.289 -7.559 2.874 1.00 0.00 69 ALA A N 7
ATOM 8225 C CA . ALA A 1 69 ? -2.221 -6.603 3.130 1.00 0.00 69 ALA A CA 7
ATOM 8226 C C . ALA A 1 69 ? -2.797 -5.197 3.224 1.00 0.00 69 ALA A C 7
ATOM 8227 O O . ALA A 1 69 ? -2.459 -4.427 4.124 1.00 0.00 69 ALA A O 7
ATOM 8234 N N . LYS A 1 70 ? -3.679 -4.885 2.287 1.00 0.00 70 LYS A N 7
ATOM 8235 C CA . LYS A 1 70 ? -4.403 -3.624 2.271 1.00 0.00 70 LYS A CA 7
ATOM 8236 C C . LYS A 1 70 ? -5.144 -3.400 3.587 1.00 0.00 70 LYS A C 7
ATOM 8237 O O . LYS A 1 70 ? -5.097 -2.312 4.152 1.00 0.00 70 LYS A O 7
ATOM 8256 N N . GLN A 1 71 ? -5.797 -4.444 4.080 1.00 0.00 71 GLN A N 7
ATOM 8257 C CA . GLN A 1 71 ? -6.583 -4.352 5.303 1.00 0.00 71 GLN A CA 7
ATOM 8258 C C . GLN A 1 71 ? -5.683 -4.137 6.519 1.00 0.00 71 GLN A C 7
ATOM 8259 O O . GLN A 1 71 ? -6.083 -3.495 7.491 1.00 0.00 71 GLN A O 7
ATOM 8273 N N . LEU A 1 72 ? -4.460 -4.662 6.464 1.00 0.00 72 LEU A N 7
ATOM 8274 C CA . LEU A 1 72 ? -3.489 -4.402 7.516 1.00 0.00 72 LEU A CA 7
ATOM 8275 C C . LEU A 1 72 ? -3.162 -2.918 7.530 1.00 0.00 72 LEU A C 7
ATOM 8276 O O . LEU A 1 72 ? -3.149 -2.282 8.581 1.00 0.00 72 LEU A O 7
ATOM 8292 N N . ILE A 1 73 ? -2.928 -2.376 6.340 1.00 0.00 73 ILE A N 7
ATOM 8293 C CA . ILE A 1 73 ? -2.654 -0.956 6.165 1.00 0.00 73 ILE A CA 7
ATOM 8294 C C . ILE A 1 73 ? -3.830 -0.121 6.652 1.00 0.00 73 ILE A C 7
ATOM 8295 O O . ILE A 1 73 ? -3.650 0.862 7.374 1.00 0.00 73 ILE A O 7
ATOM 8311 N N . GLU A 1 74 ? -5.031 -0.535 6.258 1.00 0.00 74 GLU A N 7
ATOM 8312 C CA . GLU A 1 74 ? -6.259 0.135 6.659 1.00 0.00 74 GLU A CA 7
ATOM 8313 C C . GLU A 1 74 ? -6.383 0.196 8.171 1.00 0.00 74 GLU A C 7
ATOM 8314 O O . GLU A 1 74 ? -6.973 1.119 8.713 1.00 0.00 74 GLU A O 7
ATOM 8326 N N . GLU A 1 75 ? -5.823 -0.784 8.851 1.00 0.00 75 GLU A N 7
ATOM 8327 C CA . GLU A 1 75 ? -5.880 -0.813 10.300 1.00 0.00 75 GLU A CA 7
ATOM 8328 C C . GLU A 1 75 ? -4.744 0.012 10.907 1.00 0.00 75 GLU A C 7
ATOM 8329 O O . GLU A 1 75 ? -4.895 0.572 11.990 1.00 0.00 75 GLU A O 7
ATOM 8341 N N . LYS A 1 76 ? -3.611 0.090 10.210 1.00 0.00 76 LYS A N 7
ATOM 8342 C CA . LYS A 1 76 ? -2.490 0.914 10.672 1.00 0.00 76 LYS A CA 7
ATOM 8343 C C . LYS A 1 76 ? -2.887 2.384 10.659 1.00 0.00 76 LYS A C 7
ATOM 8344 O O . LYS A 1 76 ? -2.762 3.090 11.658 1.00 0.00 76 LYS A O 7
ATOM 8363 N N . ILE A 1 77 ? -3.376 2.828 9.507 1.00 0.00 77 ILE A N 7
ATOM 8364 C CA . ILE A 1 77 ? -3.792 4.212 9.320 1.00 0.00 77 ILE A CA 7
ATOM 8365 C C . ILE A 1 77 ? -5.213 4.418 9.838 1.00 0.00 77 ILE A C 7
ATOM 8366 O O . ILE A 1 77 ? -5.684 5.547 9.976 1.00 0.00 77 ILE A O 7
ATOM 8382 N N . GLU A 1 78 ? -5.883 3.291 10.100 1.00 0.00 78 GLU A N 7
ATOM 8383 C CA . GLU A 1 78 ? -7.252 3.261 10.608 1.00 0.00 78 GLU A CA 7
ATOM 8384 C C . GLU A 1 78 ? -8.214 3.912 9.613 1.00 0.00 78 GLU A C 7
ATOM 8385 O O . GLU A 1 78 ? -9.219 4.514 9.994 1.00 0.00 78 GLU A O 7
ATOM 8397 N N . GLY A 1 79 ? -7.904 3.770 8.330 1.00 0.00 79 GLY A N 7
ATOM 8398 C CA . GLY A 1 79 ? -8.735 4.331 7.286 1.00 0.00 79 GLY A CA 7
ATOM 8399 C C . GLY A 1 79 ? -8.661 3.519 6.017 1.00 0.00 79 GLY A C 7
ATOM 8400 O O . GLY A 1 79 ? -7.855 2.599 5.923 1.00 0.00 79 GLY A O 7
ATOM 8404 N N . PRO A 1 80 ? -9.472 3.858 5.016 1.00 0.00 80 PRO A N 7
ATOM 8405 C CA . PRO A 1 80 ? -9.615 3.052 3.807 1.00 0.00 80 PRO A CA 7
ATOM 8406 C C . PRO A 1 80 ? -8.496 3.271 2.789 1.00 0.00 80 PRO A C 7
ATOM 8407 O O . PRO A 1 80 ? -7.744 4.253 2.856 1.00 0.00 80 PRO A O 7
ATOM 8418 N N . LEU A 1 81 ? -8.400 2.344 1.843 1.00 0.00 81 LEU A N 7
ATOM 8419 C CA . LEU A 1 81 ? -7.409 2.414 0.781 1.00 0.00 81 LEU A CA 7
ATOM 8420 C C . LEU A 1 81 ? -8.093 2.429 -0.578 1.00 0.00 81 LEU A C 7
ATOM 8421 O O . LEU A 1 81 ? -8.475 1.383 -1.104 1.00 0.00 81 LEU A O 7
ATOM 8437 N N . CYS A 1 82 ? -8.248 3.619 -1.138 1.00 0.00 82 CYS A N 7
ATOM 8438 C CA . CYS A 1 82 ? -8.872 3.775 -2.442 1.00 0.00 82 CYS A CA 7
ATOM 8439 C C . CYS A 1 82 ? -8.017 3.133 -3.528 1.00 0.00 82 CYS A C 7
ATOM 8440 O O . CYS A 1 82 ? -6.809 3.373 -3.603 1.00 0.00 82 CYS A O 7
ATOM 8448 N N . PRO A 1 83 ? -8.633 2.280 -4.362 1.00 0.00 83 PRO A N 7
ATOM 8449 C CA . PRO A 1 83 ? -7.957 1.662 -5.502 1.00 0.00 83 PRO A CA 7
ATOM 8450 C C . PRO A 1 83 ? -7.537 2.702 -6.534 1.00 0.00 83 PRO A C 7
ATOM 8451 O O . PRO A 1 83 ? -8.314 3.591 -6.890 1.00 0.00 83 PRO A O 7
ATOM 8462 N N . VAL A 1 84 ? -6.302 2.594 -6.996 1.00 0.00 84 VAL A N 7
ATOM 8463 C CA . VAL A 1 84 ? -5.761 3.528 -7.965 1.00 0.00 84 VAL A CA 7
ATOM 8464 C C . VAL A 1 84 ? -5.299 2.789 -9.215 1.00 0.00 84 VAL A C 7
ATOM 8465 O O . VAL A 1 84 ? -4.697 1.718 -9.132 1.00 0.00 84 VAL A O 7
ATOM 8478 N N . GLY A 1 85 ? -5.605 3.357 -10.366 1.00 0.00 85 GLY A N 7
ATOM 8479 C CA . GLY A 1 85 ? -5.216 2.759 -11.623 1.00 0.00 85 GLY A CA 7
ATOM 8480 C C . GLY A 1 85 ? -6.256 3.016 -12.692 1.00 0.00 85 GLY A C 7
ATOM 8481 O O . GLY A 1 85 ? -7.025 3.971 -12.579 1.00 0.00 85 GLY A O 7
ATOM 8485 N N . GLY A 1 7 ? -4.075 -7.937 -11.634 1.00 0.00 7 GLY A N 8
ATOM 8486 C CA . GLY A 1 7 ? -3.391 -8.767 -10.665 1.00 0.00 7 GLY A CA 8
ATOM 8487 C C . GLY A 1 7 ? -2.910 -7.965 -9.480 1.00 0.00 7 GLY A C 8
ATOM 8488 O O . GLY A 1 7 ? -3.329 -8.193 -8.350 1.00 0.00 7 GLY A O 8
ATOM 8492 N N . GLU A 1 8 ? -2.030 -7.015 -9.741 1.00 0.00 8 GLU A N 8
ATOM 8493 C CA . GLU A 1 8 ? -1.492 -6.164 -8.693 1.00 0.00 8 GLU A CA 8
ATOM 8494 C C . GLU A 1 8 ? -2.336 -4.906 -8.528 1.00 0.00 8 GLU A C 8
ATOM 8495 O O . GLU A 1 8 ? -2.613 -4.198 -9.501 1.00 0.00 8 GLU A O 8
ATOM 8507 N N . MET A 1 9 ? -2.746 -4.637 -7.297 1.00 0.00 9 MET A N 8
ATOM 8508 C CA . MET A 1 9 ? -3.604 -3.497 -7.009 1.00 0.00 9 MET A CA 8
ATOM 8509 C C . MET A 1 9 ? -2.791 -2.345 -6.442 1.00 0.00 9 MET A C 8
ATOM 8510 O O . MET A 1 9 ? -1.855 -2.554 -5.668 1.00 0.00 9 MET A O 8
ATOM 8524 N N . THR A 1 10 ? -3.140 -1.133 -6.838 1.00 0.00 10 THR A N 8
ATOM 8525 C CA . THR A 1 10 ? -2.450 0.048 -6.362 1.00 0.00 10 THR A CA 8
ATOM 8526 C C . THR A 1 10 ? -3.349 0.841 -5.418 1.00 0.00 10 THR A C 8
ATOM 8527 O O . THR A 1 10 ? -4.547 0.974 -5.657 1.00 0.00 10 THR A O 8
ATOM 8538 N N . PHE A 1 11 ? -2.779 1.334 -4.331 1.00 0.00 11 PHE A N 8
ATOM 8539 C CA . PHE A 1 11 ? -3.534 2.120 -3.367 1.00 0.00 11 PHE A CA 8
ATOM 8540 C C . PHE A 1 11 ? -2.806 3.423 -3.077 1.00 0.00 11 PHE A C 8
ATOM 8541 O O . PHE A 1 11 ? -1.580 3.447 -2.999 1.00 0.00 11 PHE A O 8
ATOM 8558 N N . SER A 1 12 ? -3.552 4.505 -2.935 1.00 0.00 12 SER A N 8
ATOM 8559 C CA . SER A 1 12 ? -2.959 5.807 -2.687 1.00 0.00 12 SER A CA 8
ATOM 8560 C C . SER A 1 12 ? -2.681 6.010 -1.200 1.00 0.00 12 SER A C 8
ATOM 8561 O O . SER A 1 12 ? -3.602 6.168 -0.398 1.00 0.00 12 SER A O 8
ATOM 8569 N N . ILE A 1 13 ? -1.410 5.986 -0.837 1.00 0.00 13 ILE A N 8
ATOM 8570 C CA . ILE A 1 13 ? -1.005 6.181 0.543 1.00 0.00 13 ILE A CA 8
ATOM 8571 C C . ILE A 1 13 ? -0.373 7.557 0.742 1.00 0.00 13 ILE A C 8
ATOM 8572 O O . ILE A 1 13 ? 0.668 7.874 0.168 1.00 0.00 13 ILE A O 8
ATOM 8588 N N . PRO A 1 14 ? -1.045 8.400 1.536 1.00 0.00 14 PRO A N 8
ATOM 8589 C CA . PRO A 1 14 ? -0.540 9.713 1.958 1.00 0.00 14 PRO A CA 8
ATOM 8590 C C . PRO A 1 14 ? 0.908 9.686 2.427 1.00 0.00 14 PRO A C 8
ATOM 8591 O O . PRO A 1 14 ? 1.315 8.800 3.179 1.00 0.00 14 PRO A O 8
ATOM 8602 N N . THR A 1 15 ? 1.662 10.692 2.004 1.00 0.00 15 THR A N 8
ATOM 8603 C CA . THR A 1 15 ? 3.064 10.829 2.371 1.00 0.00 15 THR A CA 8
ATOM 8604 C C . THR A 1 15 ? 3.229 10.945 3.890 1.00 0.00 15 THR A C 8
ATOM 8605 O O . THR A 1 15 ? 4.217 10.484 4.449 1.00 0.00 15 THR A O 8
ATOM 8616 N N . HIS A 1 16 ? 2.251 11.545 4.561 1.00 0.00 16 HIS A N 8
ATOM 8617 C CA . HIS A 1 16 ? 2.318 11.693 6.014 1.00 0.00 16 HIS A CA 8
ATOM 8618 C C . HIS A 1 16 ? 2.100 10.350 6.713 1.00 0.00 16 HIS A C 8
ATOM 8619 O O . HIS A 1 16 ? 2.437 10.192 7.880 1.00 0.00 16 HIS A O 8
ATOM 8634 N N . LYS A 1 17 ? 1.517 9.391 5.998 1.00 0.00 17 LYS A N 8
ATOM 8635 C CA . LYS A 1 17 ? 1.303 8.053 6.540 1.00 0.00 17 LYS A CA 8
ATOM 8636 C C . LYS A 1 17 ? 2.389 7.082 6.091 1.00 0.00 17 LYS A C 8
ATOM 8637 O O . LYS A 1 17 ? 2.327 5.892 6.406 1.00 0.00 17 LYS A O 8
ATOM 8656 N N . CYS A 1 18 ? 3.404 7.583 5.388 1.00 0.00 18 CYS A N 8
ATOM 8657 C CA . CYS A 1 18 ? 4.444 6.709 4.853 1.00 0.00 18 CYS A CA 8
ATOM 8658 C C . CYS A 1 18 ? 5.438 6.292 5.934 1.00 0.00 18 CYS A C 8
ATOM 8659 O O . CYS A 1 18 ? 6.488 5.722 5.643 1.00 0.00 18 CYS A O 8
ATOM 8667 N N . GLY A 1 19 ? 5.096 6.550 7.185 1.00 0.00 19 GLY A N 8
ATOM 8668 C CA . GLY A 1 19 ? 5.927 6.112 8.277 1.00 0.00 19 GLY A CA 8
ATOM 8669 C C . GLY A 1 19 ? 5.220 5.110 9.168 1.00 0.00 19 GLY A C 8
ATOM 8670 O O . GLY A 1 19 ? 5.846 4.192 9.692 1.00 0.00 19 GLY A O 8
ATOM 8674 N N . LEU A 1 20 ? 3.912 5.267 9.330 1.00 0.00 20 LEU A N 8
ATOM 8675 C CA . LEU A 1 20 ? 3.141 4.352 10.160 1.00 0.00 20 LEU A CA 8
ATOM 8676 C C . LEU A 1 20 ? 2.870 3.032 9.437 1.00 0.00 20 LEU A C 8
ATOM 8677 O O . LEU A 1 20 ? 2.867 1.972 10.061 1.00 0.00 20 LEU A O 8
ATOM 8693 N N . VAL A 1 21 ? 2.656 3.089 8.124 1.00 0.00 21 VAL A N 8
ATOM 8694 C CA . VAL A 1 21 ? 2.453 1.866 7.346 1.00 0.00 21 VAL A CA 8
ATOM 8695 C C . VAL A 1 21 ? 3.710 1.486 6.589 1.00 0.00 21 VAL A C 8
ATOM 8696 O O . VAL A 1 21 ? 3.940 0.317 6.293 1.00 0.00 21 VAL A O 8
ATOM 8709 N N . ILE A 1 22 ? 4.512 2.482 6.261 1.00 0.00 22 ILE A N 8
ATOM 8710 C CA . ILE A 1 22 ? 5.636 2.272 5.369 1.00 0.00 22 ILE A CA 8
ATOM 8711 C C . ILE A 1 22 ? 6.962 2.320 6.123 1.00 0.00 22 ILE A C 8
ATOM 8712 O O . ILE A 1 22 ? 7.905 1.607 5.791 1.00 0.00 22 ILE A O 8
ATOM 8728 N N . GLY A 1 23 ? 7.015 3.140 7.161 1.00 0.00 23 GLY A N 8
ATOM 8729 C CA . GLY A 1 23 ? 8.196 3.209 8.000 1.00 0.00 23 GLY A CA 8
ATOM 8730 C C . GLY A 1 23 ? 9.321 4.009 7.378 1.00 0.00 23 GLY A C 8
ATOM 8731 O O . GLY A 1 23 ? 10.478 3.851 7.769 1.00 0.00 23 GLY A O 8
ATOM 8735 N N . ARG A 1 24 ? 8.967 4.873 6.424 1.00 0.00 24 ARG A N 8
ATOM 8736 C CA . ARG A 1 24 ? 9.927 5.706 5.697 1.00 0.00 24 ARG A CA 8
ATOM 8737 C C . ARG A 1 24 ? 10.816 4.833 4.810 1.00 0.00 24 ARG A C 8
ATOM 8738 O O . ARG A 1 24 ? 11.588 4.003 5.295 1.00 0.00 24 ARG A O 8
ATOM 8759 N N . GLY A 1 25 ? 10.689 5.017 3.505 1.00 0.00 25 GLY A N 8
ATOM 8760 C CA . GLY A 1 25 ? 11.457 4.227 2.563 1.00 0.00 25 GLY A CA 8
ATOM 8761 C C . GLY A 1 25 ? 10.736 2.954 2.175 1.00 0.00 25 GLY A C 8
ATOM 8762 O O . GLY A 1 25 ? 10.532 2.683 0.990 1.00 0.00 25 GLY A O 8
ATOM 8766 N N . GLY A 1 26 ? 10.355 2.176 3.178 1.00 0.00 26 GLY A N 8
ATOM 8767 C CA . GLY A 1 26 ? 9.606 0.963 2.930 1.00 0.00 26 GLY A CA 8
ATOM 8768 C C . GLY A 1 26 ? 10.043 -0.182 3.821 1.00 0.00 26 GLY A C 8
ATOM 8769 O O . GLY A 1 26 ? 10.331 -1.278 3.346 1.00 0.00 26 GLY A O 8
ATOM 8773 N N . GLU A 1 27 ? 10.076 0.074 5.118 1.00 0.00 27 GLU A N 8
ATOM 8774 C CA . GLU A 1 27 ? 10.458 -0.939 6.088 1.00 0.00 27 GLU A CA 8
ATOM 8775 C C . GLU A 1 27 ? 9.247 -1.718 6.574 1.00 0.00 27 GLU A C 8
ATOM 8776 O O . GLU A 1 27 ? 9.249 -2.949 6.581 1.00 0.00 27 GLU A O 8
ATOM 8788 N N . ASN A 1 28 ? 8.204 -1.001 6.960 1.00 0.00 28 ASN A N 8
ATOM 8789 C CA . ASN A 1 28 ? 7.018 -1.632 7.526 1.00 0.00 28 ASN A CA 8
ATOM 8790 C C . ASN A 1 28 ? 6.256 -2.398 6.456 1.00 0.00 28 ASN A C 8
ATOM 8791 O O . ASN A 1 28 ? 5.589 -3.389 6.747 1.00 0.00 28 ASN A O 8
ATOM 8802 N N . VAL A 1 29 ? 6.382 -1.953 5.211 1.00 0.00 29 VAL A N 8
ATOM 8803 C CA . VAL A 1 29 ? 5.671 -2.585 4.108 1.00 0.00 29 VAL A CA 8
ATOM 8804 C C . VAL A 1 29 ? 6.217 -3.981 3.821 1.00 0.00 29 VAL A C 8
ATOM 8805 O O . VAL A 1 29 ? 5.485 -4.858 3.362 1.00 0.00 29 VAL A O 8
ATOM 8818 N N . LYS A 1 30 ? 7.492 -4.204 4.121 1.00 0.00 30 LYS A N 8
ATOM 8819 C CA . LYS A 1 30 ? 8.080 -5.516 3.909 1.00 0.00 30 LYS A CA 8
ATOM 8820 C C . LYS A 1 30 ? 7.629 -6.460 5.021 1.00 0.00 30 LYS A C 8
ATOM 8821 O O . LYS A 1 30 ? 7.658 -7.682 4.868 1.00 0.00 30 LYS A O 8
ATOM 8840 N N . ALA A 1 31 ? 7.189 -5.881 6.135 1.00 0.00 31 ALA A N 8
ATOM 8841 C CA . ALA A 1 31 ? 6.620 -6.663 7.219 1.00 0.00 31 ALA A CA 8
ATOM 8842 C C . ALA A 1 31 ? 5.184 -7.031 6.891 1.00 0.00 31 ALA A C 8
ATOM 8843 O O . ALA A 1 31 ? 4.719 -8.109 7.249 1.00 0.00 31 ALA A O 8
ATOM 8850 N N . ILE A 1 32 ? 4.483 -6.135 6.199 1.00 0.00 32 ILE A N 8
ATOM 8851 C CA . ILE A 1 32 ? 3.161 -6.456 5.681 1.00 0.00 32 ILE A CA 8
ATOM 8852 C C . ILE A 1 32 ? 3.271 -7.696 4.807 1.00 0.00 32 ILE A C 8
ATOM 8853 O O . ILE A 1 32 ? 2.487 -8.632 4.926 1.00 0.00 32 ILE A O 8
ATOM 8869 N N . ASN A 1 33 ? 4.291 -7.694 3.954 1.00 0.00 33 ASN A N 8
ATOM 8870 C CA . ASN A 1 33 ? 4.590 -8.822 3.078 1.00 0.00 33 ASN A CA 8
ATOM 8871 C C . ASN A 1 33 ? 4.785 -10.113 3.867 1.00 0.00 33 ASN A C 8
ATOM 8872 O O . ASN A 1 33 ? 4.168 -11.128 3.559 1.00 0.00 33 ASN A O 8
ATOM 8883 N N . GLN A 1 34 ? 5.630 -10.067 4.892 1.00 0.00 34 GLN A N 8
ATOM 8884 C CA . GLN A 1 34 ? 5.964 -11.264 5.664 1.00 0.00 34 GLN A CA 8
ATOM 8885 C C . GLN A 1 34 ? 4.750 -11.776 6.436 1.00 0.00 34 GLN A C 8
ATOM 8886 O O . GLN A 1 34 ? 4.688 -12.939 6.825 1.00 0.00 34 GLN A O 8
ATOM 8900 N N . GLN A 1 35 ? 3.790 -10.894 6.645 1.00 0.00 35 GLN A N 8
ATOM 8901 C CA . GLN A 1 35 ? 2.544 -11.257 7.313 1.00 0.00 35 GLN A CA 8
ATOM 8902 C C . GLN A 1 35 ? 1.510 -11.792 6.328 1.00 0.00 35 GLN A C 8
ATOM 8903 O O . GLN A 1 35 ? 0.592 -12.517 6.711 1.00 0.00 35 GLN A O 8
ATOM 8917 N N . THR A 1 36 ? 1.653 -11.424 5.066 1.00 0.00 36 THR A N 8
ATOM 8918 C CA . THR A 1 36 ? 0.615 -11.688 4.082 1.00 0.00 36 THR A CA 8
ATOM 8919 C C . THR A 1 36 ? 1.058 -12.648 2.982 1.00 0.00 36 THR A C 8
ATOM 8920 O O . THR A 1 36 ? 0.527 -13.752 2.858 1.00 0.00 36 THR A O 8
ATOM 8931 N N . GLY A 1 37 ? 2.035 -12.229 2.198 1.00 0.00 37 GLY A N 8
ATOM 8932 C CA . GLY A 1 37 ? 2.447 -12.998 1.046 1.00 0.00 37 GLY A CA 8
ATOM 8933 C C . GLY A 1 37 ? 2.587 -12.127 -0.184 1.00 0.00 37 GLY A C 8
ATOM 8934 O O . GLY A 1 37 ? 3.330 -12.457 -1.112 1.00 0.00 37 GLY A O 8
ATOM 8938 N N . ALA A 1 38 ? 1.878 -11.003 -0.185 1.00 0.00 38 ALA A N 8
ATOM 8939 C CA . ALA A 1 38 ? 1.902 -10.089 -1.313 1.00 0.00 38 ALA A CA 8
ATOM 8940 C C . ALA A 1 38 ? 3.005 -9.059 -1.142 1.00 0.00 38 ALA A C 8
ATOM 8941 O O . ALA A 1 38 ? 3.351 -8.683 -0.022 1.00 0.00 38 ALA A O 8
ATOM 8948 N N . PHE A 1 39 ? 3.551 -8.609 -2.253 1.00 0.00 39 PHE A N 8
ATOM 8949 C CA . PHE A 1 39 ? 4.644 -7.656 -2.244 1.00 0.00 39 PHE A CA 8
ATOM 8950 C C . PHE A 1 39 ? 4.102 -6.234 -2.268 1.00 0.00 39 PHE A C 8
ATOM 8951 O O . PHE A 1 39 ? 3.491 -5.820 -3.252 1.00 0.00 39 PHE A O 8
ATOM 8968 N N . VAL A 1 40 ? 4.305 -5.502 -1.181 1.00 0.00 40 VAL A N 8
ATOM 8969 C CA . VAL A 1 40 ? 3.878 -4.110 -1.106 1.00 0.00 40 VAL A CA 8
ATOM 8970 C C . VAL A 1 40 ? 5.005 -3.204 -1.599 1.00 0.00 40 VAL A C 8
ATOM 8971 O O . VAL A 1 40 ? 5.829 -2.728 -0.819 1.00 0.00 40 VAL A O 8
ATOM 8984 N N . GLU A 1 41 ? 5.040 -3.001 -2.909 1.00 0.00 41 GLU A N 8
ATOM 8985 C CA . GLU A 1 41 ? 6.088 -2.221 -3.550 1.00 0.00 41 GLU A CA 8
ATOM 8986 C C . GLU A 1 41 ? 5.730 -0.741 -3.553 1.00 0.00 41 GLU A C 8
ATOM 8987 O O . GLU A 1 41 ? 4.555 -0.375 -3.627 1.00 0.00 41 GLU A O 8
ATOM 8999 N N . ILE A 1 42 ? 6.748 0.103 -3.493 1.00 0.00 42 ILE A N 8
ATOM 9000 C CA . ILE A 1 42 ? 6.551 1.541 -3.562 1.00 0.00 42 ILE A CA 8
ATOM 9001 C C . ILE A 1 42 ? 6.396 1.924 -5.027 1.00 0.00 42 ILE A C 8
ATOM 9002 O O . ILE A 1 42 ? 7.284 1.654 -5.834 1.00 0.00 42 ILE A O 8
ATOM 9018 N N . SER A 1 43 ? 5.277 2.532 -5.375 1.00 0.00 43 SER A N 8
ATOM 9019 C CA . SER A 1 43 ? 4.952 2.761 -6.773 1.00 0.00 43 SER A CA 8
ATOM 9020 C C . SER A 1 43 ? 5.676 3.982 -7.331 1.00 0.00 43 SER A C 8
ATOM 9021 O O . SER A 1 43 ? 6.098 4.874 -6.592 1.00 0.00 43 SER A O 8
ATOM 9029 N N . ARG A 1 44 ? 5.807 4.005 -8.649 1.00 0.00 44 ARG A N 8
ATOM 9030 C CA . ARG A 1 44 ? 6.444 5.108 -9.349 1.00 0.00 44 ARG A CA 8
ATOM 9031 C C . ARG A 1 44 ? 5.383 5.902 -10.099 1.00 0.00 44 ARG A C 8
ATOM 9032 O O . ARG A 1 44 ? 5.678 6.896 -10.763 1.00 0.00 44 ARG A O 8
ATOM 9053 N N . GLN A 1 45 ? 4.140 5.444 -9.983 1.00 0.00 45 GLN A N 8
ATOM 9054 C CA . GLN A 1 45 ? 3.029 6.018 -10.733 1.00 0.00 45 GLN A CA 8
ATOM 9055 C C . GLN A 1 45 ? 2.426 7.202 -9.985 1.00 0.00 45 GLN A C 8
ATOM 9056 O O . GLN A 1 45 ? 2.266 7.163 -8.766 1.00 0.00 45 GLN A O 8
ATOM 9070 N N . LEU A 1 46 ? 2.113 8.256 -10.724 1.00 0.00 46 LEU A N 8
ATOM 9071 C CA . LEU A 1 46 ? 1.505 9.452 -10.150 1.00 0.00 46 LEU A CA 8
ATOM 9072 C C . LEU A 1 46 ? -0.010 9.298 -10.105 1.00 0.00 46 LEU A C 8
ATOM 9073 O O . LEU A 1 46 ? -0.593 8.607 -10.941 1.00 0.00 46 LEU A O 8
ATOM 9089 N N . PRO A 1 47 ? -0.671 9.942 -9.129 1.00 0.00 47 PRO A N 8
ATOM 9090 C CA . PRO A 1 47 ? -2.119 9.864 -8.976 1.00 0.00 47 PRO A CA 8
ATOM 9091 C C . PRO A 1 47 ? -2.844 10.766 -9.969 1.00 0.00 47 PRO A C 8
ATOM 9092 O O . PRO A 1 47 ? -2.272 11.760 -10.413 1.00 0.00 47 PRO A O 8
ATOM 9103 N N . PRO A 1 48 ? -4.094 10.433 -10.339 1.00 0.00 48 PRO A N 8
ATOM 9104 C CA . PRO A 1 48 ? -4.871 11.196 -11.332 1.00 0.00 48 PRO A CA 8
ATOM 9105 C C . PRO A 1 48 ? -4.785 12.714 -11.138 1.00 0.00 48 PRO A C 8
ATOM 9106 O O . PRO A 1 48 ? -4.560 13.462 -12.096 1.00 0.00 48 PRO A O 8
ATOM 9117 N N . ASN A 1 49 ? -4.937 13.157 -9.892 1.00 0.00 49 ASN A N 8
ATOM 9118 C CA . ASN A 1 49 ? -4.912 14.584 -9.564 1.00 0.00 49 ASN A CA 8
ATOM 9119 C C . ASN A 1 49 ? -3.557 15.224 -9.855 1.00 0.00 49 ASN A C 8
ATOM 9120 O O . ASN A 1 49 ? -3.459 16.439 -10.024 1.00 0.00 49 ASN A O 8
ATOM 9131 N N . GLY A 1 50 ? -2.520 14.398 -9.923 1.00 0.00 50 GLY A N 8
ATOM 9132 C CA . GLY A 1 50 ? -1.175 14.903 -10.117 1.00 0.00 50 GLY A CA 8
ATOM 9133 C C . GLY A 1 50 ? -0.640 15.566 -8.870 1.00 0.00 50 GLY A C 8
ATOM 9134 O O . GLY A 1 50 ? 0.079 16.562 -8.944 1.00 0.00 50 GLY A O 8
ATOM 9138 N N . ASP A 1 51 ? -0.999 15.012 -7.720 1.00 0.00 51 ASP A N 8
ATOM 9139 C CA . ASP A 1 51 ? -0.600 15.578 -6.440 1.00 0.00 51 ASP A CA 8
ATOM 9140 C C . ASP A 1 51 ? 0.500 14.731 -5.806 1.00 0.00 51 ASP A C 8
ATOM 9141 O O . ASP A 1 51 ? 0.329 13.527 -5.603 1.00 0.00 51 ASP A O 8
ATOM 9150 N N . PRO A 1 52 ? 1.641 15.354 -5.490 1.00 0.00 52 PRO A N 8
ATOM 9151 C CA . PRO A 1 52 ? 2.828 14.650 -4.993 1.00 0.00 52 PRO A CA 8
ATOM 9152 C C . PRO A 1 52 ? 2.744 14.263 -3.516 1.00 0.00 52 PRO A C 8
ATOM 9153 O O . PRO A 1 52 ? 3.669 13.655 -2.976 1.00 0.00 52 PRO A O 8
ATOM 9164 N N . ASN A 1 53 ? 1.645 14.611 -2.859 1.00 0.00 53 ASN A N 8
ATOM 9165 C CA . ASN A 1 53 ? 1.482 14.294 -1.445 1.00 0.00 53 ASN A CA 8
ATOM 9166 C C . ASN A 1 53 ? 0.918 12.888 -1.284 1.00 0.00 53 ASN A C 8
ATOM 9167 O O . ASN A 1 53 ? 0.893 12.331 -0.185 1.00 0.00 53 ASN A O 8
ATOM 9178 N N . PHE A 1 54 ? 0.491 12.304 -2.391 1.00 0.00 54 PHE A N 8
ATOM 9179 C CA . PHE A 1 54 ? -0.013 10.941 -2.386 1.00 0.00 54 PHE A CA 8
ATOM 9180 C C . PHE A 1 54 ? 1.005 10.000 -3.009 1.00 0.00 54 PHE A C 8
ATOM 9181 O O . PHE A 1 54 ? 1.456 10.208 -4.138 1.00 0.00 54 PHE A O 8
ATOM 9198 N N . LYS A 1 55 ? 1.380 8.979 -2.262 1.00 0.00 55 LYS A N 8
ATOM 9199 C CA . LYS A 1 55 ? 2.328 7.992 -2.736 1.00 0.00 55 LYS A CA 8
ATOM 9200 C C . LYS A 1 55 ? 1.604 6.690 -3.037 1.00 0.00 55 LYS A C 8
ATOM 9201 O O . LYS A 1 55 ? 1.061 6.049 -2.140 1.00 0.00 55 LYS A O 8
ATOM 9220 N N . LEU A 1 56 ? 1.561 6.323 -4.306 1.00 0.00 56 LEU A N 8
ATOM 9221 C CA . LEU A 1 56 ? 0.892 5.102 -4.716 1.00 0.00 56 LEU A CA 8
ATOM 9222 C C . LEU A 1 56 ? 1.681 3.885 -4.244 1.00 0.00 56 LEU A C 8
ATOM 9223 O O . LEU A 1 56 ? 2.914 3.901 -4.209 1.00 0.00 56 LEU A O 8
ATOM 9239 N N . PHE A 1 57 ? 0.966 2.842 -3.863 1.00 0.00 57 PHE A N 8
ATOM 9240 C CA . PHE A 1 57 ? 1.585 1.604 -3.424 1.00 0.00 57 PHE A CA 8
ATOM 9241 C C . PHE A 1 57 ? 1.048 0.420 -4.206 1.00 0.00 57 PHE A C 8
ATOM 9242 O O . PHE A 1 57 ? -0.160 0.276 -4.385 1.00 0.00 57 PHE A O 8
ATOM 9259 N N . ILE A 1 58 ? 1.958 -0.418 -4.677 1.00 0.00 58 ILE A N 8
ATOM 9260 C CA . ILE A 1 58 ? 1.595 -1.573 -5.474 1.00 0.00 58 ILE A CA 8
ATOM 9261 C C . ILE A 1 58 ? 1.629 -2.823 -4.623 1.00 0.00 58 ILE A C 8
ATOM 9262 O O . ILE A 1 58 ? 2.699 -3.344 -4.328 1.00 0.00 58 ILE A O 8
ATOM 9278 N N . ILE A 1 59 ? 0.477 -3.311 -4.229 1.00 0.00 59 ILE A N 8
ATOM 9279 C CA . ILE A 1 59 ? 0.426 -4.559 -3.513 1.00 0.00 59 ILE A CA 8
ATOM 9280 C C . ILE A 1 59 ? 0.207 -5.667 -4.525 1.00 0.00 59 ILE A C 8
ATOM 9281 O O . ILE A 1 59 ? -0.911 -5.892 -4.984 1.00 0.00 59 ILE A O 8
ATOM 9297 N N . ARG A 1 60 ? 1.291 -6.313 -4.919 1.00 0.00 60 ARG A N 8
ATOM 9298 C CA . ARG A 1 60 ? 1.233 -7.298 -5.979 1.00 0.00 60 ARG A CA 8
ATOM 9299 C C . ARG A 1 60 ? 1.298 -8.713 -5.422 1.00 0.00 60 ARG A C 8
ATOM 9300 O O . ARG A 1 60 ? 2.202 -9.062 -4.662 1.00 0.00 60 ARG A O 8
ATOM 9321 N N . GLY A 1 61 ? 0.309 -9.506 -5.794 1.00 0.00 61 GLY A N 8
ATOM 9322 C CA . GLY A 1 61 ? 0.208 -10.869 -5.331 1.00 0.00 61 GLY A CA 8
ATOM 9323 C C . GLY A 1 61 ? -1.137 -11.445 -5.686 1.00 0.00 61 GLY A C 8
ATOM 9324 O O . GLY A 1 61 ? -1.803 -10.938 -6.588 1.00 0.00 61 GLY A O 8
ATOM 9328 N N . SER A 1 62 ? -1.554 -12.485 -4.992 1.00 0.00 62 SER A N 8
ATOM 9329 C CA . SER A 1 62 ? -2.871 -13.049 -5.213 1.00 0.00 62 SER A CA 8
ATOM 9330 C C . SER A 1 62 ? -3.913 -12.236 -4.455 1.00 0.00 62 SER A C 8
ATOM 9331 O O . SER A 1 62 ? -3.595 -11.656 -3.412 1.00 0.00 62 SER A O 8
ATOM 9339 N N . PRO A 1 63 ? -5.147 -12.142 -4.974 1.00 0.00 63 PRO A N 8
ATOM 9340 C CA . PRO A 1 63 ? -6.215 -11.351 -4.354 1.00 0.00 63 PRO A CA 8
ATOM 9341 C C . PRO A 1 63 ? -6.293 -11.516 -2.835 1.00 0.00 63 PRO A C 8
ATOM 9342 O O . PRO A 1 63 ? -6.376 -10.525 -2.105 1.00 0.00 63 PRO A O 8
ATOM 9353 N N . GLN A 1 64 ? -6.237 -12.765 -2.365 1.00 0.00 64 GLN A N 8
ATOM 9354 C CA . GLN A 1 64 ? -6.323 -13.054 -0.934 1.00 0.00 64 GLN A CA 8
ATOM 9355 C C . GLN A 1 64 ? -5.185 -12.400 -0.148 1.00 0.00 64 GLN A C 8
ATOM 9356 O O . GLN A 1 64 ? -5.379 -11.966 0.986 1.00 0.00 64 GLN A O 8
ATOM 9370 N N . GLN A 1 65 ? -4.008 -12.311 -0.755 1.00 0.00 65 GLN A N 8
ATOM 9371 C CA . GLN A 1 65 ? -2.851 -11.739 -0.079 1.00 0.00 65 GLN A CA 8
ATOM 9372 C C . GLN A 1 65 ? -2.937 -10.223 -0.085 1.00 0.00 65 GLN A C 8
ATOM 9373 O O . GLN A 1 65 ? -2.648 -9.571 0.919 1.00 0.00 65 GLN A O 8
ATOM 9387 N N . ILE A 1 66 ? -3.344 -9.671 -1.223 1.00 0.00 66 ILE A N 8
ATOM 9388 C CA . ILE A 1 66 ? -3.504 -8.228 -1.368 1.00 0.00 66 ILE A CA 8
ATOM 9389 C C . ILE A 1 66 ? -4.567 -7.709 -0.417 1.00 0.00 66 ILE A C 8
ATOM 9390 O O . ILE A 1 66 ? -4.354 -6.734 0.298 1.00 0.00 66 ILE A O 8
ATOM 9406 N N . ASP A 1 67 ? -5.709 -8.378 -0.418 1.00 0.00 67 ASP A N 8
ATOM 9407 C CA . ASP A 1 67 ? -6.825 -8.000 0.436 1.00 0.00 67 ASP A CA 8
ATOM 9408 C C . ASP A 1 67 ? -6.429 -8.111 1.902 1.00 0.00 67 ASP A C 8
ATOM 9409 O O . ASP A 1 67 ? -6.757 -7.248 2.721 1.00 0.00 67 ASP A O 8
ATOM 9418 N N . HIS A 1 68 ? -5.711 -9.183 2.222 1.00 0.00 68 HIS A N 8
ATOM 9419 C CA . HIS A 1 68 ? -5.200 -9.389 3.568 1.00 0.00 68 HIS A CA 8
ATOM 9420 C C . HIS A 1 68 ? -4.293 -8.225 3.955 1.00 0.00 68 HIS A C 8
ATOM 9421 O O . HIS A 1 68 ? -4.516 -7.580 4.975 1.00 0.00 68 HIS A O 8
ATOM 9436 N N . ALA A 1 69 ? -3.296 -7.950 3.112 1.00 0.00 69 ALA A N 8
ATOM 9437 C CA . ALA A 1 69 ? -2.348 -6.860 3.348 1.00 0.00 69 ALA A CA 8
ATOM 9438 C C . ALA A 1 69 ? -3.076 -5.536 3.530 1.00 0.00 69 ALA A C 8
ATOM 9439 O O . ALA A 1 69 ? -2.747 -4.746 4.418 1.00 0.00 69 ALA A O 8
ATOM 9446 N N . LYS A 1 70 ? -4.074 -5.322 2.688 1.00 0.00 70 LYS A N 8
ATOM 9447 C CA . LYS A 1 70 ? -4.925 -4.144 2.747 1.00 0.00 70 LYS A CA 8
ATOM 9448 C C . LYS A 1 70 ? -5.515 -3.950 4.143 1.00 0.00 70 LYS A C 8
ATOM 9449 O O . LYS A 1 70 ? -5.595 -2.826 4.632 1.00 0.00 70 LYS A O 8
ATOM 9468 N N . GLN A 1 71 ? -5.904 -5.039 4.794 1.00 0.00 71 GLN A N 8
ATOM 9469 C CA . GLN A 1 71 ? -6.516 -4.944 6.111 1.00 0.00 71 GLN A CA 8
ATOM 9470 C C . GLN A 1 71 ? -5.497 -4.548 7.179 1.00 0.00 71 GLN A C 8
ATOM 9471 O O . GLN A 1 71 ? -5.793 -3.713 8.034 1.00 0.00 71 GLN A O 8
ATOM 9485 N N . LEU A 1 72 ? -4.302 -5.144 7.139 1.00 0.00 72 LEU A N 8
ATOM 9486 C CA . LEU A 1 72 ? -3.218 -4.723 8.021 1.00 0.00 72 LEU A CA 8
ATOM 9487 C C . LEU A 1 72 ? -2.970 -3.227 7.873 1.00 0.00 72 LEU A C 8
ATOM 9488 O O . LEU A 1 72 ? -2.823 -2.509 8.859 1.00 0.00 72 LEU A O 8
ATOM 9504 N N . ILE A 1 73 ? -2.953 -2.765 6.631 1.00 0.00 73 ILE A N 8
ATOM 9505 C CA . ILE A 1 73 ? -2.739 -1.356 6.335 1.00 0.00 73 ILE A CA 8
ATOM 9506 C C . ILE A 1 73 ? -3.883 -0.506 6.878 1.00 0.00 73 ILE A C 8
ATOM 9507 O O . ILE A 1 73 ? -3.654 0.535 7.496 1.00 0.00 73 ILE A O 8
ATOM 9523 N N . GLU A 1 74 ? -5.111 -0.962 6.670 1.00 0.00 74 GLU A N 8
ATOM 9524 C CA . GLU A 1 74 ? -6.285 -0.228 7.128 1.00 0.00 74 GLU A CA 8
ATOM 9525 C C . GLU A 1 74 ? -6.394 -0.239 8.647 1.00 0.00 74 GLU A C 8
ATOM 9526 O O . GLU A 1 74 ? -7.173 0.509 9.219 1.00 0.00 74 GLU A O 8
ATOM 9538 N N . GLU A 1 75 ? -5.619 -1.092 9.289 1.00 0.00 75 GLU A N 8
ATOM 9539 C CA . GLU A 1 75 ? -5.511 -1.086 10.740 1.00 0.00 75 GLU A CA 8
ATOM 9540 C C . GLU A 1 75 ? -4.493 -0.039 11.177 1.00 0.00 75 GLU A C 8
ATOM 9541 O O . GLU A 1 75 ? -4.650 0.603 12.216 1.00 0.00 75 GLU A O 8
ATOM 9553 N N . LYS A 1 76 ? -3.454 0.131 10.369 1.00 0.00 76 LYS A N 8
ATOM 9554 C CA . LYS A 1 76 ? -2.412 1.106 10.663 1.00 0.00 76 LYS A CA 8
ATOM 9555 C C . LYS A 1 76 ? -2.944 2.512 10.440 1.00 0.00 76 LYS A C 8
ATOM 9556 O O . LYS A 1 76 ? -2.756 3.404 11.265 1.00 0.00 76 LYS A O 8
ATOM 9575 N N . ILE A 1 77 ? -3.618 2.699 9.316 1.00 0.00 77 ILE A N 8
ATOM 9576 C CA . ILE A 1 77 ? -4.171 3.999 8.972 1.00 0.00 77 ILE A CA 8
ATOM 9577 C C . ILE A 1 77 ? -5.571 4.161 9.555 1.00 0.00 77 ILE A C 8
ATOM 9578 O O . ILE A 1 77 ? -6.099 5.269 9.649 1.00 0.00 77 ILE A O 8
ATOM 9594 N N . GLU A 1 78 ? -6.148 3.023 9.950 1.00 0.00 78 GLU A N 8
ATOM 9595 C CA . GLU A 1 78 ? -7.492 2.955 10.521 1.00 0.00 78 GLU A CA 8
ATOM 9596 C C . GLU A 1 78 ? -8.509 3.604 9.589 1.00 0.00 78 GLU A C 8
ATOM 9597 O O . GLU A 1 78 ? -9.457 4.256 10.028 1.00 0.00 78 GLU A O 8
ATOM 9609 N N . GLY A 1 79 ? -8.303 3.404 8.296 1.00 0.00 79 GLY A N 8
ATOM 9610 C CA . GLY A 1 79 ? -9.157 4.000 7.294 1.00 0.00 79 GLY A CA 8
ATOM 9611 C C . GLY A 1 79 ? -9.205 3.160 6.040 1.00 0.00 79 GLY A C 8
ATOM 9612 O O . GLY A 1 79 ? -8.461 2.193 5.926 1.00 0.00 79 GLY A O 8
ATOM 9616 N N . PRO A 1 80 ? -10.072 3.500 5.083 1.00 0.00 80 PRO A N 8
ATOM 9617 C CA . PRO A 1 80 ? -10.194 2.755 3.828 1.00 0.00 80 PRO A CA 8
ATOM 9618 C C . PRO A 1 80 ? -9.067 3.061 2.840 1.00 0.00 80 PRO A C 8
ATOM 9619 O O . PRO A 1 80 ? -8.583 4.195 2.753 1.00 0.00 80 PRO A O 8
ATOM 9630 N N . LEU A 1 81 ? -8.638 2.036 2.112 1.00 0.00 81 LEU A N 8
ATOM 9631 C CA . LEU A 1 81 ? -7.690 2.218 1.022 1.00 0.00 81 LEU A CA 8
ATOM 9632 C C . LEU A 1 81 ? -8.428 2.654 -0.238 1.00 0.00 81 LEU A C 8
ATOM 9633 O O . LEU A 1 81 ? -9.553 2.222 -0.484 1.00 0.00 81 LEU A O 8
ATOM 9649 N N . CYS A 1 82 ? -7.800 3.509 -1.026 1.00 0.00 82 CYS A N 8
ATOM 9650 C CA . CYS A 1 82 ? -8.373 3.929 -2.293 1.00 0.00 82 CYS A CA 8
ATOM 9651 C C . CYS A 1 82 ? -7.763 3.121 -3.435 1.00 0.00 82 CYS A C 8
ATOM 9652 O O . CYS A 1 82 ? -6.570 3.244 -3.720 1.00 0.00 82 CYS A O 8
ATOM 9660 N N . PRO A 1 83 ? -8.565 2.258 -4.078 1.00 0.00 83 PRO A N 8
ATOM 9661 C CA . PRO A 1 83 ? -8.116 1.445 -5.211 1.00 0.00 83 PRO A CA 8
ATOM 9662 C C . PRO A 1 83 ? -7.835 2.293 -6.448 1.00 0.00 83 PRO A C 8
ATOM 9663 O O . PRO A 1 83 ? -8.750 2.860 -7.053 1.00 0.00 83 PRO A O 8
ATOM 9674 N N . VAL A 1 84 ? -6.564 2.382 -6.806 1.00 0.00 84 VAL A N 8
ATOM 9675 C CA . VAL A 1 84 ? -6.130 3.158 -7.958 1.00 0.00 84 VAL A CA 8
ATOM 9676 C C . VAL A 1 84 ? -5.341 2.258 -8.910 1.00 0.00 84 VAL A C 8
ATOM 9677 O O . VAL A 1 84 ? -4.849 1.202 -8.507 1.00 0.00 84 VAL A O 8
ATOM 9690 N N . GLY A 1 85 ? -5.247 2.655 -10.169 1.00 0.00 85 GLY A N 8
ATOM 9691 C CA . GLY A 1 85 ? -4.434 1.926 -11.115 1.00 0.00 85 GLY A CA 8
ATOM 9692 C C . GLY A 1 85 ? -4.049 2.780 -12.302 1.00 0.00 85 GLY A C 8
ATOM 9693 O O . GLY A 1 85 ? -4.543 3.903 -12.441 1.00 0.00 85 GLY A O 8
ATOM 9697 N N . GLY A 1 7 ? -4.763 -8.875 -11.162 1.00 0.00 7 GLY A N 9
ATOM 9698 C CA . GLY A 1 7 ? -3.416 -8.340 -11.205 1.00 0.00 7 GLY A CA 9
ATOM 9699 C C . GLY A 1 7 ? -3.012 -7.690 -9.894 1.00 0.00 7 GLY A C 9
ATOM 9700 O O . GLY A 1 7 ? -3.576 -7.996 -8.844 1.00 0.00 7 GLY A O 9
ATOM 9704 N N . GLU A 1 8 ? -2.037 -6.794 -9.959 1.00 0.00 8 GLU A N 9
ATOM 9705 C CA . GLU A 1 8 ? -1.563 -6.090 -8.774 1.00 0.00 8 GLU A CA 9
ATOM 9706 C C . GLU A 1 8 ? -2.352 -4.799 -8.571 1.00 0.00 8 GLU A C 9
ATOM 9707 O O . GLU A 1 8 ? -2.715 -4.124 -9.536 1.00 0.00 8 GLU A O 9
ATOM 9719 N N . MET A 1 9 ? -2.626 -4.468 -7.316 1.00 0.00 9 MET A N 9
ATOM 9720 C CA . MET A 1 9 ? -3.472 -3.323 -6.996 1.00 0.00 9 MET A CA 9
ATOM 9721 C C . MET A 1 9 ? -2.661 -2.198 -6.371 1.00 0.00 9 MET A C 9
ATOM 9722 O O . MET A 1 9 ? -1.832 -2.429 -5.494 1.00 0.00 9 MET A O 9
ATOM 9736 N N . THR A 1 10 ? -2.899 -0.982 -6.835 1.00 0.00 10 THR A N 9
ATOM 9737 C CA . THR A 1 10 ? -2.225 0.184 -6.294 1.00 0.00 10 THR A CA 9
ATOM 9738 C C . THR A 1 10 ? -3.177 0.982 -5.404 1.00 0.00 10 THR A C 9
ATOM 9739 O O . THR A 1 10 ? -4.360 1.108 -5.712 1.00 0.00 10 THR A O 9
ATOM 9750 N N . PHE A 1 11 ? -2.666 1.487 -4.292 1.00 0.00 11 PHE A N 9
ATOM 9751 C CA . PHE A 1 11 ? -3.463 2.279 -3.368 1.00 0.00 11 PHE A CA 9
ATOM 9752 C C . PHE A 1 11 ? -2.746 3.584 -3.050 1.00 0.00 11 PHE A C 9
ATOM 9753 O O . PHE A 1 11 ? -1.522 3.660 -3.135 1.00 0.00 11 PHE A O 9
ATOM 9770 N N . SER A 1 12 ? -3.509 4.605 -2.695 1.00 0.00 12 SER A N 9
ATOM 9771 C CA . SER A 1 12 ? -2.953 5.924 -2.430 1.00 0.00 12 SER A CA 9
ATOM 9772 C C . SER A 1 12 ? -2.538 6.051 -0.964 1.00 0.00 12 SER A C 9
ATOM 9773 O O . SER A 1 12 ? -3.389 6.131 -0.076 1.00 0.00 12 SER A O 9
ATOM 9781 N N . ILE A 1 13 ? -1.234 6.074 -0.714 1.00 0.00 13 ILE A N 9
ATOM 9782 C CA . ILE A 1 13 ? -0.721 6.216 0.640 1.00 0.00 13 ILE A CA 9
ATOM 9783 C C . ILE A 1 13 ? -0.188 7.624 0.882 1.00 0.00 13 ILE A C 9
ATOM 9784 O O . ILE A 1 13 ? 0.763 8.058 0.251 1.00 0.00 13 ILE A O 9
ATOM 9800 N N . PRO A 1 14 ? -0.813 8.357 1.805 1.00 0.00 14 PRO A N 9
ATOM 9801 C CA . PRO A 1 14 ? -0.383 9.711 2.183 1.00 0.00 14 PRO A CA 9
ATOM 9802 C C . PRO A 1 14 ? 1.086 9.784 2.592 1.00 0.00 14 PRO A C 9
ATOM 9803 O O . PRO A 1 14 ? 1.525 9.050 3.487 1.00 0.00 14 PRO A O 9
ATOM 9814 N N . THR A 1 15 ? 1.827 10.685 1.955 1.00 0.00 15 THR A N 9
ATOM 9815 C CA . THR A 1 15 ? 3.237 10.900 2.261 1.00 0.00 15 THR A CA 9
ATOM 9816 C C . THR A 1 15 ? 3.407 11.607 3.615 1.00 0.00 15 THR A C 9
ATOM 9817 O O . THR A 1 15 ? 3.886 12.738 3.702 1.00 0.00 15 THR A O 9
ATOM 9828 N N . HIS A 1 16 ? 2.961 10.927 4.658 1.00 0.00 16 HIS A N 9
ATOM 9829 C CA . HIS A 1 16 ? 3.132 11.363 6.039 1.00 0.00 16 HIS A CA 9
ATOM 9830 C C . HIS A 1 16 ? 2.752 10.212 6.956 1.00 0.00 16 HIS A C 9
ATOM 9831 O O . HIS A 1 16 ? 3.118 10.175 8.127 1.00 0.00 16 HIS A O 9
ATOM 9846 N N . LYS A 1 17 ? 1.988 9.276 6.403 1.00 0.00 17 LYS A N 9
ATOM 9847 C CA . LYS A 1 17 ? 1.695 8.020 7.075 1.00 0.00 17 LYS A CA 9
ATOM 9848 C C . LYS A 1 17 ? 2.664 6.955 6.587 1.00 0.00 17 LYS A C 9
ATOM 9849 O O . LYS A 1 17 ? 2.519 5.761 6.874 1.00 0.00 17 LYS A O 9
ATOM 9868 N N . CYS A 1 18 ? 3.681 7.422 5.875 1.00 0.00 18 CYS A N 9
ATOM 9869 C CA . CYS A 1 18 ? 4.697 6.560 5.302 1.00 0.00 18 CYS A CA 9
ATOM 9870 C C . CYS A 1 18 ? 5.717 6.131 6.350 1.00 0.00 18 CYS A C 9
ATOM 9871 O O . CYS A 1 18 ? 6.873 5.852 6.038 1.00 0.00 18 CYS A O 9
ATOM 9879 N N . GLY A 1 19 ? 5.275 6.071 7.593 1.00 0.00 19 GLY A N 9
ATOM 9880 C CA . GLY A 1 19 ? 6.097 5.537 8.652 1.00 0.00 19 GLY A CA 9
ATOM 9881 C C . GLY A 1 19 ? 5.349 4.498 9.456 1.00 0.00 19 GLY A C 9
ATOM 9882 O O . GLY A 1 19 ? 5.931 3.515 9.911 1.00 0.00 19 GLY A O 9
ATOM 9886 N N . LEU A 1 20 ? 4.049 4.710 9.616 1.00 0.00 20 LEU A N 9
ATOM 9887 C CA . LEU A 1 20 ? 3.216 3.781 10.360 1.00 0.00 20 LEU A CA 9
ATOM 9888 C C . LEU A 1 20 ? 2.831 2.570 9.509 1.00 0.00 20 LEU A C 9
ATOM 9889 O O . LEU A 1 20 ? 2.496 1.513 10.040 1.00 0.00 20 LEU A O 9
ATOM 9905 N N . VAL A 1 21 ? 2.868 2.723 8.189 1.00 0.00 21 VAL A N 9
ATOM 9906 C CA . VAL A 1 21 ? 2.700 1.572 7.300 1.00 0.00 21 VAL A CA 9
ATOM 9907 C C . VAL A 1 21 ? 3.967 1.310 6.506 1.00 0.00 21 VAL A C 9
ATOM 9908 O O . VAL A 1 21 ? 4.325 0.167 6.242 1.00 0.00 21 VAL A O 9
ATOM 9921 N N . ILE A 1 22 ? 4.643 2.382 6.132 1.00 0.00 22 ILE A N 9
ATOM 9922 C CA . ILE A 1 22 ? 5.770 2.286 5.226 1.00 0.00 22 ILE A CA 9
ATOM 9923 C C . ILE A 1 22 ? 7.077 2.179 5.999 1.00 0.00 22 ILE A C 9
ATOM 9924 O O . ILE A 1 22 ? 7.718 1.134 5.988 1.00 0.00 22 ILE A O 9
ATOM 9940 N N . GLY A 1 23 ? 7.471 3.244 6.670 1.00 0.00 23 GLY A N 9
ATOM 9941 C CA . GLY A 1 23 ? 8.677 3.198 7.465 1.00 0.00 23 GLY A CA 9
ATOM 9942 C C . GLY A 1 23 ? 9.829 3.905 6.783 1.00 0.00 23 GLY A C 9
ATOM 9943 O O . GLY A 1 23 ? 10.829 3.268 6.446 1.00 0.00 23 GLY A O 9
ATOM 9947 N N . ARG A 1 24 ? 9.664 5.213 6.559 1.00 0.00 24 ARG A N 9
ATOM 9948 C CA . ARG A 1 24 ? 10.660 6.040 5.868 1.00 0.00 24 ARG A CA 9
ATOM 9949 C C . ARG A 1 24 ? 10.868 5.555 4.433 1.00 0.00 24 ARG A C 9
ATOM 9950 O O . ARG A 1 24 ? 10.232 6.054 3.500 1.00 0.00 24 ARG A O 9
ATOM 9971 N N . GLY A 1 25 ? 11.746 4.579 4.261 1.00 0.00 25 GLY A N 9
ATOM 9972 C CA . GLY A 1 25 ? 11.929 3.973 2.964 1.00 0.00 25 GLY A CA 9
ATOM 9973 C C . GLY A 1 25 ? 10.918 2.873 2.732 1.00 0.00 25 GLY A C 9
ATOM 9974 O O . GLY A 1 25 ? 10.190 2.884 1.737 1.00 0.00 25 GLY A O 9
ATOM 9978 N N . GLY A 1 26 ? 10.868 1.932 3.664 1.00 0.00 26 GLY A N 9
ATOM 9979 C CA . GLY A 1 26 ? 9.902 0.857 3.599 1.00 0.00 26 GLY A CA 9
ATOM 9980 C C . GLY A 1 26 ? 10.233 -0.260 4.571 1.00 0.00 26 GLY A C 9
ATOM 9981 O O . GLY A 1 26 ? 10.261 -1.433 4.205 1.00 0.00 26 GLY A O 9
ATOM 9985 N N . GLU A 1 27 ? 10.487 0.115 5.818 1.00 0.00 27 GLU A N 9
ATOM 9986 C CA . GLU A 1 27 ? 10.818 -0.844 6.865 1.00 0.00 27 GLU A CA 9
ATOM 9987 C C . GLU A 1 27 ? 9.611 -1.710 7.222 1.00 0.00 27 GLU A C 9
ATOM 9988 O O . GLU A 1 27 ? 9.733 -2.920 7.426 1.00 0.00 27 GLU A O 9
ATOM 10000 N N . ASN A 1 28 ? 8.447 -1.080 7.280 1.00 0.00 28 ASN A N 9
ATOM 10001 C CA . ASN A 1 28 ? 7.246 -1.723 7.792 1.00 0.00 28 ASN A CA 9
ATOM 10002 C C . ASN A 1 28 ? 6.481 -2.441 6.688 1.00 0.00 28 ASN A C 9
ATOM 10003 O O . ASN A 1 28 ? 5.741 -3.385 6.956 1.00 0.00 28 ASN A O 9
ATOM 10014 N N . VAL A 1 29 ? 6.675 -2.014 5.444 1.00 0.00 29 VAL A N 9
ATOM 10015 C CA . VAL A 1 29 ? 5.947 -2.609 4.323 1.00 0.00 29 VAL A CA 9
ATOM 10016 C C . VAL A 1 29 ? 6.345 -4.067 4.112 1.00 0.00 29 VAL A C 9
ATOM 10017 O O . VAL A 1 29 ? 5.525 -4.890 3.702 1.00 0.00 29 VAL A O 9
ATOM 10030 N N . LYS A 1 30 ? 7.596 -4.393 4.416 1.00 0.00 30 LYS A N 9
ATOM 10031 C CA . LYS A 1 30 ? 8.061 -5.766 4.303 1.00 0.00 30 LYS A CA 9
ATOM 10032 C C . LYS A 1 30 ? 7.526 -6.603 5.460 1.00 0.00 30 LYS A C 9
ATOM 10033 O O . LYS A 1 30 ? 7.456 -7.826 5.371 1.00 0.00 30 LYS A O 9
ATOM 10052 N N . ALA A 1 31 ? 7.134 -5.938 6.544 1.00 0.00 31 ALA A N 9
ATOM 10053 C CA . ALA A 1 31 ? 6.500 -6.625 7.656 1.00 0.00 31 ALA A CA 9
ATOM 10054 C C . ALA A 1 31 ? 5.058 -6.931 7.303 1.00 0.00 31 ALA A C 9
ATOM 10055 O O . ALA A 1 31 ? 4.536 -7.986 7.648 1.00 0.00 31 ALA A O 9
ATOM 10062 N N . ILE A 1 32 ? 4.417 -6.000 6.602 1.00 0.00 32 ILE A N 9
ATOM 10063 C CA . ILE A 1 32 ? 3.096 -6.250 6.041 1.00 0.00 32 ILE A CA 9
ATOM 10064 C C . ILE A 1 32 ? 3.171 -7.487 5.158 1.00 0.00 32 ILE A C 9
ATOM 10065 O O . ILE A 1 32 ? 2.330 -8.382 5.236 1.00 0.00 32 ILE A O 9
ATOM 10081 N N . ASN A 1 33 ? 4.218 -7.523 4.341 1.00 0.00 33 ASN A N 9
ATOM 10082 C CA . ASN A 1 33 ? 4.504 -8.645 3.451 1.00 0.00 33 ASN A CA 9
ATOM 10083 C C . ASN A 1 33 ? 4.654 -9.945 4.236 1.00 0.00 33 ASN A C 9
ATOM 10084 O O . ASN A 1 33 ? 4.096 -10.973 3.856 1.00 0.00 33 ASN A O 9
ATOM 10095 N N . GLN A 1 34 ? 5.402 -9.896 5.335 1.00 0.00 34 GLN A N 9
ATOM 10096 C CA . GLN A 1 34 ? 5.681 -11.092 6.125 1.00 0.00 34 GLN A CA 9
ATOM 10097 C C . GLN A 1 34 ? 4.414 -11.596 6.820 1.00 0.00 34 GLN A C 9
ATOM 10098 O O . GLN A 1 34 ? 4.279 -12.790 7.092 1.00 0.00 34 GLN A O 9
ATOM 10112 N N . GLN A 1 35 ? 3.487 -10.682 7.098 1.00 0.00 35 GLN A N 9
ATOM 10113 C CA . GLN A 1 35 ? 2.220 -11.044 7.723 1.00 0.00 35 GLN A CA 9
ATOM 10114 C C . GLN A 1 35 ? 1.261 -11.625 6.692 1.00 0.00 35 GLN A C 9
ATOM 10115 O O . GLN A 1 35 ? 0.433 -12.479 7.005 1.00 0.00 35 GLN A O 9
ATOM 10129 N N . THR A 1 36 ? 1.376 -11.149 5.463 1.00 0.00 36 THR A N 9
ATOM 10130 C CA . THR A 1 36 ? 0.400 -11.459 4.434 1.00 0.00 36 THR A CA 9
ATOM 10131 C C . THR A 1 36 ? 0.909 -12.461 3.400 1.00 0.00 36 THR A C 9
ATOM 10132 O O . THR A 1 36 ? 0.511 -13.629 3.399 1.00 0.00 36 THR A O 9
ATOM 10143 N N . GLY A 1 37 ? 1.782 -11.995 2.525 1.00 0.00 37 GLY A N 9
ATOM 10144 C CA . GLY A 1 37 ? 2.230 -12.794 1.407 1.00 0.00 37 GLY A CA 9
ATOM 10145 C C . GLY A 1 37 ? 2.440 -11.940 0.177 1.00 0.00 37 GLY A C 9
ATOM 10146 O O . GLY A 1 37 ? 3.255 -12.261 -0.684 1.00 0.00 37 GLY A O 9
ATOM 10150 N N . ALA A 1 38 ? 1.714 -10.831 0.116 1.00 0.00 38 ALA A N 9
ATOM 10151 C CA . ALA A 1 38 ? 1.798 -9.925 -1.017 1.00 0.00 38 ALA A CA 9
ATOM 10152 C C . ALA A 1 38 ? 2.869 -8.874 -0.789 1.00 0.00 38 ALA A C 9
ATOM 10153 O O . ALA A 1 38 ? 3.112 -8.457 0.346 1.00 0.00 38 ALA A O 9
ATOM 10160 N N . PHE A 1 39 ? 3.488 -8.445 -1.873 1.00 0.00 39 PHE A N 9
ATOM 10161 C CA . PHE A 1 39 ? 4.591 -7.503 -1.817 1.00 0.00 39 PHE A CA 9
ATOM 10162 C C . PHE A 1 39 ? 4.074 -6.073 -1.839 1.00 0.00 39 PHE A C 9
ATOM 10163 O O . PHE A 1 39 ? 3.353 -5.678 -2.757 1.00 0.00 39 PHE A O 9
ATOM 10180 N N . VAL A 1 40 ? 4.443 -5.310 -0.823 1.00 0.00 40 VAL A N 9
ATOM 10181 C CA . VAL A 1 40 ? 4.023 -3.921 -0.705 1.00 0.00 40 VAL A CA 9
ATOM 10182 C C . VAL A 1 40 ? 5.122 -3.000 -1.243 1.00 0.00 40 VAL A C 9
ATOM 10183 O O . VAL A 1 40 ? 6.052 -2.625 -0.525 1.00 0.00 40 VAL A O 9
ATOM 10196 N N . GLU A 1 41 ? 5.010 -2.674 -2.527 1.00 0.00 41 GLU A N 9
ATOM 10197 C CA . GLU A 1 41 ? 6.013 -1.878 -3.235 1.00 0.00 41 GLU A CA 9
ATOM 10198 C C . GLU A 1 41 ? 5.583 -0.424 -3.331 1.00 0.00 41 GLU A C 9
ATOM 10199 O O . GLU A 1 41 ? 4.401 -0.117 -3.247 1.00 0.00 41 GLU A O 9
ATOM 10211 N N . ILE A 1 42 ? 6.538 0.465 -3.539 1.00 0.00 42 ILE A N 9
ATOM 10212 C CA . ILE A 1 42 ? 6.226 1.869 -3.736 1.00 0.00 42 ILE A CA 9
ATOM 10213 C C . ILE A 1 42 ? 6.028 2.109 -5.225 1.00 0.00 42 ILE A C 9
ATOM 10214 O O . ILE A 1 42 ? 6.891 1.768 -6.036 1.00 0.00 42 ILE A O 9
ATOM 10230 N N . SER A 1 43 ? 4.897 2.687 -5.576 1.00 0.00 43 SER A N 9
ATOM 10231 C CA . SER A 1 43 ? 4.466 2.751 -6.960 1.00 0.00 43 SER A CA 9
ATOM 10232 C C . SER A 1 43 ? 5.196 3.837 -7.741 1.00 0.00 43 SER A C 9
ATOM 10233 O O . SER A 1 43 ? 5.623 4.854 -7.185 1.00 0.00 43 SER A O 9
ATOM 10241 N N . ARG A 1 44 ? 5.326 3.604 -9.043 1.00 0.00 44 ARG A N 9
ATOM 10242 C CA . ARG A 1 44 ? 5.957 4.555 -9.945 1.00 0.00 44 ARG A CA 9
ATOM 10243 C C . ARG A 1 44 ? 4.875 5.365 -10.652 1.00 0.00 44 ARG A C 9
ATOM 10244 O O . ARG A 1 44 ? 5.160 6.309 -11.390 1.00 0.00 44 ARG A O 9
ATOM 10265 N N . GLN A 1 45 ? 3.629 4.966 -10.427 1.00 0.00 45 GLN A N 9
ATOM 10266 C CA . GLN A 1 45 ? 2.485 5.575 -11.084 1.00 0.00 45 GLN A CA 9
ATOM 10267 C C . GLN A 1 45 ? 1.981 6.786 -10.311 1.00 0.00 45 GLN A C 9
ATOM 10268 O O . GLN A 1 45 ? 2.404 7.040 -9.181 1.00 0.00 45 GLN A O 9
ATOM 10282 N N . LEU A 1 46 ? 1.085 7.536 -10.943 1.00 0.00 46 LEU A N 9
ATOM 10283 C CA . LEU A 1 46 ? 0.469 8.705 -10.328 1.00 0.00 46 LEU A CA 9
ATOM 10284 C C . LEU A 1 46 ? -1.042 8.514 -10.259 1.00 0.00 46 LEU A C 9
ATOM 10285 O O . LEU A 1 46 ? -1.623 7.829 -11.098 1.00 0.00 46 LEU A O 9
ATOM 10301 N N . PRO A 1 47 ? -1.702 9.116 -9.258 1.00 0.00 47 PRO A N 9
ATOM 10302 C CA . PRO A 1 47 ? -3.145 8.987 -9.080 1.00 0.00 47 PRO A CA 9
ATOM 10303 C C . PRO A 1 47 ? -3.908 9.994 -9.934 1.00 0.00 47 PRO A C 9
ATOM 10304 O O . PRO A 1 47 ? -3.322 10.947 -10.445 1.00 0.00 47 PRO A O 9
ATOM 10315 N N . PRO A 1 48 ? -5.237 9.803 -10.087 1.00 0.00 48 PRO A N 9
ATOM 10316 C CA . PRO A 1 48 ? -6.092 10.693 -10.896 1.00 0.00 48 PRO A CA 9
ATOM 10317 C C . PRO A 1 48 ? -6.133 12.130 -10.371 1.00 0.00 48 PRO A C 9
ATOM 10318 O O . PRO A 1 48 ? -6.789 12.993 -10.953 1.00 0.00 48 PRO A O 9
ATOM 10329 N N . ASN A 1 49 ? -5.452 12.376 -9.255 1.00 0.00 49 ASN A N 9
ATOM 10330 C CA . ASN A 1 49 ? -5.333 13.722 -8.709 1.00 0.00 49 ASN A CA 9
ATOM 10331 C C . ASN A 1 49 ? -4.034 14.379 -9.171 1.00 0.00 49 ASN A C 9
ATOM 10332 O O . ASN A 1 49 ? -3.893 15.598 -9.142 1.00 0.00 49 ASN A O 9
ATOM 10343 N N . GLY A 1 50 ? -3.091 13.547 -9.616 1.00 0.00 50 GLY A N 9
ATOM 10344 C CA . GLY A 1 50 ? -1.801 14.040 -10.070 1.00 0.00 50 GLY A CA 9
ATOM 10345 C C . GLY A 1 50 ? -0.984 14.654 -8.951 1.00 0.00 50 GLY A C 9
ATOM 10346 O O . GLY A 1 50 ? -0.122 15.499 -9.198 1.00 0.00 50 GLY A O 9
ATOM 10350 N N . ASP A 1 51 ? -1.241 14.221 -7.725 1.00 0.00 51 ASP A N 9
ATOM 10351 C CA . ASP A 1 51 ? -0.595 14.807 -6.556 1.00 0.00 51 ASP A CA 9
ATOM 10352 C C . ASP A 1 51 ? 0.435 13.841 -5.970 1.00 0.00 51 ASP A C 9
ATOM 10353 O O . ASP A 1 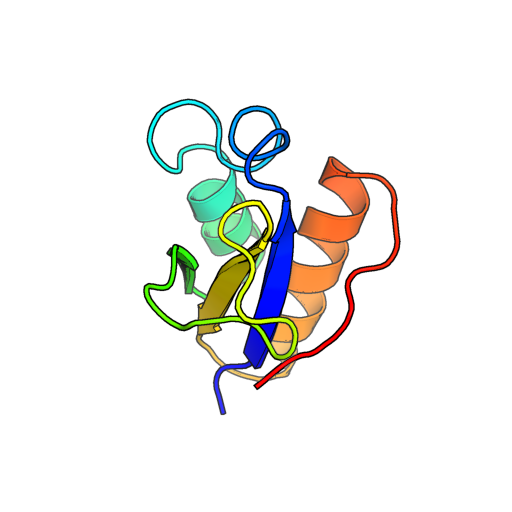51 ? 0.105 12.701 -5.642 1.00 0.00 51 ASP A O 9
ATOM 10362 N N . PRO A 1 52 ? 1.695 14.288 -5.838 1.00 0.00 52 PRO A N 9
ATOM 10363 C CA . PRO A 1 52 ? 2.786 13.463 -5.316 1.00 0.00 52 PRO A CA 9
ATOM 10364 C C . PRO A 1 52 ? 2.878 13.467 -3.786 1.00 0.00 52 PRO A C 9
ATOM 10365 O O . PRO A 1 52 ? 3.788 12.862 -3.214 1.00 0.00 52 PRO A O 9
ATOM 10376 N N . ASN A 1 53 ? 1.948 14.153 -3.122 1.00 0.00 53 ASN A N 9
ATOM 10377 C CA . ASN A 1 53 ? 1.869 14.126 -1.659 1.00 0.00 53 ASN A CA 9
ATOM 10378 C C . ASN A 1 53 ? 1.122 12.871 -1.223 1.00 0.00 53 ASN A C 9
ATOM 10379 O O . ASN A 1 53 ? 0.987 12.565 -0.033 1.00 0.00 53 ASN A O 9
ATOM 10390 N N . PHE A 1 54 ? 0.644 12.146 -2.217 1.00 0.00 54 PHE A N 9
ATOM 10391 C CA . PHE A 1 54 ? 0.061 10.840 -2.018 1.00 0.00 54 PHE A CA 9
ATOM 10392 C C . PHE A 1 54 ? 0.943 9.807 -2.703 1.00 0.00 54 PHE A C 9
ATOM 10393 O O . PHE A 1 54 ? 0.831 9.577 -3.906 1.00 0.00 54 PHE A O 9
ATOM 10410 N N . LYS A 1 55 ? 1.835 9.217 -1.928 1.00 0.00 55 LYS A N 9
ATOM 10411 C CA . LYS A 1 55 ? 2.771 8.233 -2.434 1.00 0.00 55 LYS A CA 9
ATOM 10412 C C . LYS A 1 55 ? 2.064 6.903 -2.612 1.00 0.00 55 LYS A C 9
ATOM 10413 O O . LYS A 1 55 ? 1.705 6.235 -1.644 1.00 0.00 55 LYS A O 9
ATOM 10432 N N . LEU A 1 56 ? 1.860 6.529 -3.855 1.00 0.00 56 LEU A N 9
ATOM 10433 C CA . LEU A 1 56 ? 1.074 5.357 -4.167 1.00 0.00 56 LEU A CA 9
ATOM 10434 C C . LEU A 1 56 ? 1.861 4.093 -3.876 1.00 0.00 56 LEU A C 9
ATOM 10435 O O . LEU A 1 56 ? 3.078 4.047 -4.054 1.00 0.00 56 LEU A O 9
ATOM 10451 N N . PHE A 1 57 ? 1.160 3.078 -3.417 1.00 0.00 57 PHE A N 9
ATOM 10452 C CA . PHE A 1 57 ? 1.779 1.820 -3.067 1.00 0.00 57 PHE A CA 9
ATOM 10453 C C . PHE A 1 57 ? 1.123 0.669 -3.812 1.00 0.00 57 PHE A C 9
ATOM 10454 O O . PHE A 1 57 ? -0.100 0.581 -3.882 1.00 0.00 57 PHE A O 9
ATOM 10471 N N . ILE A 1 58 ? 1.944 -0.197 -4.381 1.00 0.00 58 ILE A N 9
ATOM 10472 C CA . ILE A 1 58 ? 1.457 -1.348 -5.116 1.00 0.00 58 ILE A CA 9
ATOM 10473 C C . ILE A 1 58 ? 1.514 -2.573 -4.238 1.00 0.00 58 ILE A C 9
ATOM 10474 O O . ILE A 1 58 ? 2.587 -2.966 -3.788 1.00 0.00 58 ILE A O 9
ATOM 10490 N N . ILE A 1 59 ? 0.381 -3.181 -3.998 1.00 0.00 59 ILE A N 9
ATOM 10491 C CA . ILE A 1 59 ? 0.366 -4.435 -3.305 1.00 0.00 59 ILE A CA 9
ATOM 10492 C C . ILE A 1 59 ? 0.226 -5.521 -4.349 1.00 0.00 59 ILE A C 9
ATOM 10493 O O . ILE A 1 59 ? -0.850 -5.729 -4.899 1.00 0.00 59 ILE A O 9
ATOM 10509 N N . ARG A 1 60 ? 1.331 -6.164 -4.668 1.00 0.00 60 ARG A N 9
ATOM 10510 C CA . ARG A 1 60 ? 1.360 -7.086 -5.783 1.00 0.00 60 ARG A CA 9
ATOM 10511 C C . ARG A 1 60 ? 1.545 -8.520 -5.314 1.00 0.00 60 ARG A C 9
ATOM 10512 O O . ARG A 1 60 ? 2.272 -8.794 -4.358 1.00 0.00 60 ARG A O 9
ATOM 10533 N N . GLY A 1 61 ? 0.872 -9.422 -6.000 1.00 0.00 61 GLY A N 9
ATOM 10534 C CA . GLY A 1 61 ? 0.844 -10.807 -5.603 1.00 0.00 61 GLY A CA 9
ATOM 10535 C C . GLY A 1 61 ? -0.441 -11.459 -6.039 1.00 0.00 61 GLY A C 9
ATOM 10536 O O . GLY A 1 61 ? -1.037 -11.049 -7.036 1.00 0.00 61 GLY A O 9
ATOM 10540 N N . SER A 1 62 ? -0.877 -12.463 -5.306 1.00 0.00 62 SER A N 9
ATOM 10541 C CA . SER A 1 62 ? -2.143 -13.103 -5.595 1.00 0.00 62 SER A CA 9
ATOM 10542 C C . SER A 1 62 ? -3.282 -12.298 -4.968 1.00 0.00 62 SER A C 9
ATOM 10543 O O . SER A 1 62 ? -3.114 -11.754 -3.878 1.00 0.00 62 SER A O 9
ATOM 10551 N N . PRO A 1 63 ? -4.432 -12.180 -5.663 1.00 0.00 63 PRO A N 9
ATOM 10552 C CA . PRO A 1 63 ? -5.575 -11.361 -5.219 1.00 0.00 63 PRO A CA 9
ATOM 10553 C C . PRO A 1 63 ? -5.873 -11.458 -3.718 1.00 0.00 63 PRO A C 9
ATOM 10554 O O . PRO A 1 63 ? -6.024 -10.434 -3.041 1.00 0.00 63 PRO A O 9
ATOM 10565 N N . GLN A 1 64 ? -5.924 -12.684 -3.197 1.00 0.00 64 GLN A N 9
ATOM 10566 C CA . GLN A 1 64 ? -6.283 -12.910 -1.796 1.00 0.00 64 GLN A CA 9
ATOM 10567 C C . GLN A 1 64 ? -5.184 -12.430 -0.847 1.00 0.00 64 GLN A C 9
ATOM 10568 O O . GLN A 1 64 ? -5.442 -12.142 0.319 1.00 0.00 64 GLN A O 9
ATOM 10582 N N . GLN A 1 65 ? -3.964 -12.334 -1.354 1.00 0.00 65 GLN A N 9
ATOM 10583 C CA . GLN A 1 65 ? -2.852 -11.804 -0.576 1.00 0.00 65 GLN A CA 9
ATOM 10584 C C . GLN A 1 65 ? -2.916 -10.284 -0.561 1.00 0.00 65 GLN A C 9
ATOM 10585 O O . GLN A 1 65 ? -2.777 -9.653 0.488 1.00 0.00 65 GLN A O 9
ATOM 10599 N N . ILE A 1 66 ? -3.121 -9.714 -1.745 1.00 0.00 66 ILE A N 9
ATOM 10600 C CA . ILE A 1 66 ? -3.217 -8.266 -1.914 1.00 0.00 66 ILE A CA 9
ATOM 10601 C C . ILE A 1 66 ? -4.271 -7.652 -1.001 1.00 0.00 66 ILE A C 9
ATOM 10602 O O . ILE A 1 66 ? -3.975 -6.750 -0.216 1.00 0.00 66 ILE A O 9
ATOM 10618 N N . ASP A 1 67 ? -5.498 -8.146 -1.106 1.00 0.00 67 ASP A N 9
ATOM 10619 C CA . ASP A 1 67 ? -6.610 -7.598 -0.337 1.00 0.00 67 ASP A CA 9
ATOM 10620 C C . ASP A 1 67 ? -6.380 -7.800 1.155 1.00 0.00 67 ASP A C 9
ATOM 10621 O O . ASP A 1 67 ? -6.749 -6.958 1.975 1.00 0.00 67 ASP A O 9
ATOM 10630 N N . HIS A 1 68 ? -5.757 -8.921 1.498 1.00 0.00 68 HIS A N 9
ATOM 10631 C CA . HIS A 1 68 ? -5.402 -9.212 2.882 1.00 0.00 68 HIS A CA 9
ATOM 10632 C C . HIS A 1 68 ? -4.476 -8.118 3.417 1.00 0.00 68 HIS A C 9
ATOM 10633 O O . HIS A 1 68 ? -4.734 -7.529 4.469 1.00 0.00 68 HIS A O 9
ATOM 10648 N N . ALA A 1 69 ? -3.416 -7.837 2.663 1.00 0.00 69 ALA A N 9
ATOM 10649 C CA . ALA A 1 69 ? -2.449 -6.806 3.034 1.00 0.00 69 ALA A CA 9
ATOM 10650 C C . ALA A 1 69 ? -3.129 -5.450 3.148 1.00 0.00 69 ALA A C 9
ATOM 10651 O O . ALA A 1 69 ? -2.884 -4.701 4.092 1.00 0.00 69 ALA A O 9
ATOM 10658 N N . LYS A 1 70 ? -3.993 -5.162 2.177 1.00 0.00 70 LYS A N 9
ATOM 10659 C CA . LYS A 1 70 ? -4.789 -3.940 2.159 1.00 0.00 70 LYS A CA 9
ATOM 10660 C C . LYS A 1 70 ? -5.493 -3.716 3.497 1.00 0.00 70 LYS A C 9
ATOM 10661 O O . LYS A 1 70 ? -5.524 -2.600 4.009 1.00 0.00 70 LYS A O 9
ATOM 10680 N N . GLN A 1 71 ? -6.019 -4.790 4.073 1.00 0.00 71 GLN A N 9
ATOM 10681 C CA . GLN A 1 71 ? -6.773 -4.698 5.317 1.00 0.00 71 GLN A CA 9
ATOM 10682 C C . GLN A 1 71 ? -5.871 -4.303 6.484 1.00 0.00 71 GLN A C 9
ATOM 10683 O O . GLN A 1 71 ? -6.203 -3.392 7.244 1.00 0.00 71 GLN A O 9
ATOM 10697 N N . LEU A 1 72 ? -4.742 -4.995 6.637 1.00 0.00 72 LEU A N 9
ATOM 10698 C CA . LEU A 1 72 ? -3.772 -4.624 7.663 1.00 0.00 72 LEU A CA 9
ATOM 10699 C C . LEU A 1 72 ? -3.332 -3.173 7.493 1.00 0.00 72 LEU A C 9
ATOM 10700 O O . LEU A 1 72 ? -3.225 -2.432 8.470 1.00 0.00 72 LEU A O 9
ATOM 10716 N N . ILE A 1 73 ? -3.099 -2.766 6.251 1.00 0.00 73 ILE A N 9
ATOM 10717 C CA . ILE A 1 73 ? -2.673 -1.401 5.953 1.00 0.00 73 ILE A CA 9
ATOM 10718 C C . ILE A 1 73 ? -3.745 -0.391 6.349 1.00 0.00 73 ILE A C 9
ATOM 10719 O O . ILE A 1 73 ? -3.451 0.627 6.982 1.00 0.00 73 ILE A O 9
ATOM 10735 N N . GLU A 1 74 ? -4.986 -0.687 5.992 1.00 0.00 74 GLU A N 9
ATOM 10736 C CA . GLU A 1 74 ? -6.110 0.182 6.318 1.00 0.00 74 GLU A CA 9
ATOM 10737 C C . GLU A 1 74 ? -6.304 0.303 7.824 1.00 0.00 74 GLU A C 9
ATOM 10738 O O . GLU A 1 74 ? -6.861 1.284 8.305 1.00 0.00 74 GLU A O 9
ATOM 10750 N N . GLU A 1 75 ? -5.835 -0.686 8.565 1.00 0.00 75 GLU A N 9
ATOM 10751 C CA . GLU A 1 75 ? -5.925 -0.655 10.015 1.00 0.00 75 GLU A CA 9
ATOM 10752 C C . GLU A 1 75 ? -4.722 0.069 10.612 1.00 0.00 75 GLU A C 9
ATOM 10753 O O . GLU A 1 75 ? -4.824 0.671 11.676 1.00 0.00 75 GLU A O 9
ATOM 10765 N N . LYS A 1 76 ? -3.582 0.019 9.924 1.00 0.00 76 LYS A N 9
ATOM 10766 C CA . LYS A 1 76 ? -2.413 0.778 10.357 1.00 0.00 76 LYS A CA 9
ATOM 10767 C C . LYS A 1 76 ? -2.722 2.266 10.309 1.00 0.00 76 LYS A C 9
ATOM 10768 O O . LYS A 1 76 ? -2.384 3.017 11.221 1.00 0.00 76 LYS A O 9
ATOM 10787 N N . ILE A 1 77 ? -3.366 2.678 9.225 1.00 0.00 77 ILE A N 9
ATOM 10788 C CA . ILE A 1 77 ? -3.733 4.072 9.037 1.00 0.00 77 ILE A CA 9
ATOM 10789 C C . ILE A 1 77 ? -5.080 4.368 9.681 1.00 0.00 77 ILE A C 9
ATOM 10790 O O . ILE A 1 77 ? -5.417 5.524 9.943 1.00 0.00 77 ILE A O 9
ATOM 10806 N N . GLU A 1 78 ? -5.829 3.296 9.941 1.00 0.00 78 GLU A N 9
ATOM 10807 C CA . GLU A 1 78 ? -7.181 3.372 10.487 1.00 0.00 78 GLU A CA 9
ATOM 10808 C C . GLU A 1 78 ? -8.093 4.163 9.551 1.00 0.00 78 GLU A C 9
ATOM 10809 O O . GLU A 1 78 ? -8.856 5.031 9.983 1.00 0.00 78 GLU A O 9
ATOM 10821 N N . GLY A 1 79 ? -8.016 3.844 8.268 1.00 0.00 79 GLY A N 9
ATOM 10822 C CA . GLY A 1 79 ? -8.765 4.572 7.267 1.00 0.00 79 GLY A CA 9
ATOM 10823 C C . GLY A 1 79 ? -9.022 3.737 6.032 1.00 0.00 79 GLY A C 9
ATOM 10824 O O . GLY A 1 79 ? -8.393 2.699 5.851 1.00 0.00 79 GLY A O 9
ATOM 10828 N N . PRO A 1 80 ? -9.958 4.158 5.175 1.00 0.00 80 PRO A N 9
ATOM 10829 C CA . PRO A 1 80 ? -10.287 3.439 3.948 1.00 0.00 80 PRO A CA 9
ATOM 10830 C C . PRO A 1 80 ? -9.346 3.774 2.792 1.00 0.00 80 PRO A C 9
ATOM 10831 O O . PRO A 1 80 ? -9.060 4.946 2.519 1.00 0.00 80 PRO A O 9
ATOM 10842 N N . LEU A 1 81 ? -8.861 2.744 2.120 1.00 0.00 81 LEU A N 9
ATOM 10843 C CA . LEU A 1 81 ? -8.004 2.929 0.962 1.00 0.00 81 LEU A CA 9
ATOM 10844 C C . LEU A 1 81 ? -8.736 2.558 -0.317 1.00 0.00 81 LEU A C 9
ATOM 10845 O O . LEU A 1 81 ? -9.412 1.529 -0.389 1.00 0.00 81 LEU A O 9
ATOM 10861 N N . CYS A 1 82 ? -8.597 3.406 -1.318 1.00 0.00 82 CYS A N 9
ATOM 10862 C CA . CYS A 1 82 ? -9.258 3.213 -2.594 1.00 0.00 82 CYS A CA 9
ATOM 10863 C C . CYS A 1 82 ? -8.288 2.644 -3.626 1.00 0.00 82 CYS A C 9
ATOM 10864 O O . CYS A 1 82 ? -7.117 3.022 -3.658 1.00 0.00 82 CYS A O 9
ATOM 10872 N N . PRO A 1 83 ? -8.756 1.699 -4.457 1.00 0.00 83 PRO A N 9
ATOM 10873 C CA . PRO A 1 83 ? -7.957 1.135 -5.547 1.00 0.00 83 PRO A CA 9
ATOM 10874 C C . PRO A 1 83 ? -7.649 2.188 -6.608 1.00 0.00 83 PRO A C 9
ATOM 10875 O O . PRO A 1 83 ? -8.557 2.744 -7.233 1.00 0.00 83 PRO A O 9
ATOM 10886 N N . VAL A 1 84 ? -6.371 2.463 -6.803 1.00 0.00 84 VAL A N 9
ATOM 10887 C CA . VAL A 1 84 ? -5.950 3.523 -7.701 1.00 0.00 84 VAL A CA 9
ATOM 10888 C C . VAL A 1 84 ? -5.335 2.973 -8.980 1.00 0.00 84 VAL A C 9
ATOM 10889 O O . VAL A 1 84 ? -4.459 2.106 -8.946 1.00 0.00 84 VAL A O 9
ATOM 10902 N N . GLY A 1 85 ? -5.819 3.477 -10.099 1.00 0.00 85 GLY A N 9
ATOM 10903 C CA . GLY A 1 85 ? -5.199 3.225 -11.377 1.00 0.00 85 GLY A CA 9
ATOM 10904 C C . GLY A 1 85 ? -4.914 4.535 -12.082 1.00 0.00 85 GLY A C 9
ATOM 10905 O O . GLY A 1 85 ? -5.089 5.596 -11.480 1.00 0.00 85 GLY A O 9
ATOM 10909 N N . GLY A 1 7 ? -0.273 -9.719 -10.347 1.00 0.00 7 GLY A N 10
ATOM 10910 C CA . GLY A 1 7 ? -1.407 -8.891 -10.001 1.00 0.00 7 GLY A CA 10
ATOM 10911 C C . GLY A 1 7 ? -1.004 -7.797 -9.052 1.00 0.00 7 GLY A C 10
ATOM 10912 O O . GLY A 1 7 ? -1.032 -7.975 -7.839 1.00 0.00 7 GLY A O 10
ATOM 10916 N N . GLU A 1 8 ? -0.556 -6.692 -9.606 1.00 0.00 8 GLU A N 10
ATOM 10917 C CA . GLU A 1 8 ? -0.074 -5.583 -8.812 1.00 0.00 8 GLU A CA 10
ATOM 10918 C C . GLU A 1 8 ? -1.173 -4.553 -8.567 1.00 0.00 8 GLU A C 10
ATOM 10919 O O . GLU A 1 8 ? -1.264 -3.560 -9.289 1.00 0.00 8 GLU A O 10
ATOM 10931 N N . MET A 1 9 ? -2.001 -4.777 -7.556 1.00 0.00 9 MET A N 10
ATOM 10932 C CA . MET A 1 9 ? -3.058 -3.829 -7.228 1.00 0.00 9 MET A CA 10
ATOM 10933 C C . MET A 1 9 ? -2.455 -2.584 -6.598 1.00 0.00 9 MET A C 10
ATOM 10934 O O . MET A 1 9 ? -1.643 -2.674 -5.678 1.00 0.00 9 MET A O 10
ATOM 10948 N N . THR A 1 10 ? -2.839 -1.425 -7.106 1.00 0.00 10 THR A N 10
ATOM 10949 C CA . THR A 1 10 ? -2.237 -0.180 -6.666 1.00 0.00 10 THR A CA 10
ATOM 10950 C C . THR A 1 10 ? -3.243 0.707 -5.936 1.00 0.00 10 THR A C 10
ATOM 10951 O O . THR A 1 10 ? -4.350 0.952 -6.426 1.00 0.00 10 THR A O 10
ATOM 10962 N N . PHE A 1 11 ? -2.839 1.189 -4.769 1.00 0.00 11 PHE A N 10
ATOM 10963 C CA . PHE A 1 11 ? -3.668 2.061 -3.944 1.00 0.00 11 PHE A CA 10
ATOM 10964 C C . PHE A 1 11 ? -2.955 3.394 -3.751 1.00 0.00 11 PHE A C 10
ATOM 10965 O O . PHE A 1 11 ? -1.857 3.582 -4.267 1.00 0.00 11 PHE A O 10
ATOM 10982 N N . SER A 1 12 ? -3.571 4.318 -3.029 1.00 0.00 12 SER A N 10
ATOM 10983 C CA . SER A 1 12 ? -2.957 5.614 -2.774 1.00 0.00 12 SER A CA 10
ATOM 10984 C C . SER A 1 12 ? -2.543 5.759 -1.306 1.00 0.00 12 SER A C 10
ATOM 10985 O O . SER A 1 12 ? -3.377 5.683 -0.401 1.00 0.00 12 SER A O 10
ATOM 10993 N N . ILE A 1 13 ? -1.249 5.961 -1.081 1.00 0.00 13 ILE A N 10
ATOM 10994 C CA . ILE A 1 13 ? -0.716 6.152 0.260 1.00 0.00 13 ILE A CA 10
ATOM 10995 C C . ILE A 1 13 ? -0.200 7.576 0.435 1.00 0.00 13 ILE A C 10
ATOM 10996 O O . ILE A 1 13 ? 0.747 8.001 -0.228 1.00 0.00 13 ILE A O 10
ATOM 11012 N N . PRO A 1 14 ? -0.854 8.337 1.313 1.00 0.00 14 PRO A N 10
ATOM 11013 C CA . PRO A 1 14 ? -0.427 9.690 1.678 1.00 0.00 14 PRO A CA 10
ATOM 11014 C C . PRO A 1 14 ? 1.043 9.764 2.068 1.00 0.00 14 PRO A C 10
ATOM 11015 O O . PRO A 1 14 ? 1.527 8.961 2.868 1.00 0.00 14 PRO A O 10
ATOM 11026 N N . THR A 1 15 ? 1.732 10.756 1.525 1.00 0.00 15 THR A N 10
ATOM 11027 C CA . THR A 1 15 ? 3.146 10.952 1.788 1.00 0.00 15 THR A CA 10
ATOM 11028 C C . THR A 1 15 ? 3.407 11.244 3.271 1.00 0.00 15 THR A C 10
ATOM 11029 O O . THR A 1 15 ? 4.476 10.949 3.785 1.00 0.00 15 THR A O 10
ATOM 11040 N N . HIS A 1 16 ? 2.421 11.805 3.966 1.00 0.00 16 HIS A N 10
ATOM 11041 C CA . HIS A 1 16 ? 2.575 12.067 5.397 1.00 0.00 16 HIS A CA 10
ATOM 11042 C C . HIS A 1 16 ? 2.418 10.780 6.211 1.00 0.00 16 HIS A C 10
ATOM 11043 O O . HIS A 1 16 ? 2.808 10.720 7.376 1.00 0.00 16 HIS A O 10
ATOM 11058 N N . LYS A 1 17 ? 1.835 9.751 5.603 1.00 0.00 17 LYS A N 10
ATOM 11059 C CA . LYS A 1 17 ? 1.671 8.469 6.282 1.00 0.00 17 LYS A CA 10
ATOM 11060 C C . LYS A 1 17 ? 2.747 7.478 5.855 1.00 0.00 17 LYS A C 10
ATOM 11061 O O . LYS A 1 17 ? 2.733 6.314 6.275 1.00 0.00 17 LYS A O 10
ATOM 11080 N N . CYS A 1 18 ? 3.704 7.949 5.058 1.00 0.00 18 CYS A N 10
ATOM 11081 C CA . CYS A 1 18 ? 4.765 7.089 4.546 1.00 0.00 18 CYS A CA 10
ATOM 11082 C C . CYS A 1 18 ? 5.754 6.714 5.650 1.00 0.00 18 CYS A C 10
ATOM 11083 O O . CYS A 1 18 ? 6.785 6.099 5.394 1.00 0.00 18 CYS A O 10
ATOM 11091 N N . GLY A 1 19 ? 5.432 7.084 6.879 1.00 0.00 19 GLY A N 10
ATOM 11092 C CA . GLY A 1 19 ? 6.263 6.710 7.994 1.00 0.00 19 GLY A CA 10
ATOM 11093 C C . GLY A 1 19 ? 5.592 5.714 8.920 1.00 0.00 19 GLY A C 10
ATOM 11094 O O . GLY A 1 19 ? 6.258 4.852 9.485 1.00 0.00 19 GLY A O 10
ATOM 11098 N N . LEU A 1 20 ? 4.271 5.809 9.070 1.00 0.00 20 LEU A N 10
ATOM 11099 C CA . LEU A 1 20 ? 3.564 4.945 10.010 1.00 0.00 20 LEU A CA 10
ATOM 11100 C C . LEU A 1 20 ? 3.294 3.568 9.403 1.00 0.00 20 LEU A C 10
ATOM 11101 O O . LEU A 1 20 ? 3.280 2.564 10.115 1.00 0.00 20 LEU A O 10
ATOM 11117 N N . VAL A 1 21 ? 3.085 3.513 8.090 1.00 0.00 21 VAL A N 10
ATOM 11118 C CA . VAL A 1 21 ? 2.858 2.227 7.423 1.00 0.00 21 VAL A CA 10
ATOM 11119 C C . VAL A 1 21 ? 4.103 1.771 6.690 1.00 0.00 21 VAL A C 10
ATOM 11120 O O . VAL A 1 21 ? 4.317 0.581 6.480 1.00 0.00 21 VAL A O 10
ATOM 11133 N N . ILE A 1 22 ? 4.911 2.731 6.289 1.00 0.00 22 ILE A N 10
ATOM 11134 C CA . ILE A 1 22 ? 6.031 2.456 5.416 1.00 0.00 22 ILE A CA 10
ATOM 11135 C C . ILE A 1 22 ? 7.331 2.388 6.211 1.00 0.00 22 ILE A C 10
ATOM 11136 O O . ILE A 1 22 ? 8.115 1.448 6.065 1.00 0.00 22 ILE A O 10
ATOM 11152 N N . GLY A 1 23 ? 7.540 3.370 7.074 1.00 0.00 23 GLY A N 10
ATOM 11153 C CA . GLY A 1 23 ? 8.726 3.392 7.900 1.00 0.00 23 GLY A CA 10
ATOM 11154 C C . GLY A 1 23 ? 9.902 4.007 7.173 1.00 0.00 23 GLY A C 10
ATOM 11155 O O . GLY A 1 23 ? 9.766 5.046 6.532 1.00 0.00 23 GLY A O 10
ATOM 11159 N N . ARG A 1 24 ? 11.057 3.368 7.276 1.00 0.00 24 ARG A N 10
ATOM 11160 C CA . ARG A 1 24 ? 12.238 3.805 6.546 1.00 0.00 24 ARG A CA 10
ATOM 11161 C C . ARG A 1 24 ? 12.300 3.099 5.191 1.00 0.00 24 ARG A C 10
ATOM 11162 O O . ARG A 1 24 ? 12.680 1.931 5.105 1.00 0.00 24 ARG A O 10
ATOM 11183 N N . GLY A 1 25 ? 11.878 3.797 4.143 1.00 0.00 25 GLY A N 10
ATOM 11184 C CA . GLY A 1 25 ? 11.884 3.223 2.806 1.00 0.00 25 GLY A CA 10
ATOM 11185 C C . GLY A 1 25 ? 10.747 2.238 2.594 1.00 0.00 25 GLY A C 10
ATOM 11186 O O . GLY A 1 25 ? 9.972 2.359 1.644 1.00 0.00 25 GLY A O 10
ATOM 11190 N N . GLY A 1 26 ? 10.667 1.250 3.474 1.00 0.00 26 GLY A N 10
ATOM 11191 C CA . GLY A 1 26 ? 9.578 0.294 3.448 1.00 0.00 26 GLY A CA 10
ATOM 11192 C C . GLY A 1 26 ? 9.786 -0.821 4.457 1.00 0.00 26 GLY A C 10
ATOM 11193 O O . GLY A 1 26 ? 9.446 -1.977 4.202 1.00 0.00 26 GLY A O 10
ATOM 11197 N N . GLU A 1 27 ? 10.332 -0.461 5.614 1.00 0.00 27 GLU A N 10
ATOM 11198 C CA . GLU A 1 27 ? 10.658 -1.427 6.656 1.00 0.00 27 GLU A CA 10
ATOM 11199 C C . GLU A 1 27 ? 9.383 -2.009 7.256 1.00 0.00 27 GLU A C 10
ATOM 11200 O O . GLU A 1 27 ? 9.301 -3.205 7.536 1.00 0.00 27 GLU A O 10
ATOM 11212 N N . ASN A 1 28 ? 8.385 -1.152 7.438 1.00 0.00 28 ASN A N 10
ATOM 11213 C CA . ASN A 1 28 ? 7.113 -1.570 8.018 1.00 0.00 28 ASN A CA 10
ATOM 11214 C C . ASN A 1 28 ? 6.292 -2.314 6.976 1.00 0.00 28 ASN A C 10
ATOM 11215 O O . ASN A 1 28 ? 5.468 -3.169 7.303 1.00 0.00 28 ASN A O 10
ATOM 11226 N N . VAL A 1 29 ? 6.553 -2.001 5.717 1.00 0.00 29 VAL A N 10
ATOM 11227 C CA . VAL A 1 29 ? 5.812 -2.576 4.608 1.00 0.00 29 VAL A CA 10
ATOM 11228 C C . VAL A 1 29 ? 6.181 -4.042 4.393 1.00 0.00 29 VAL A C 10
ATOM 11229 O O . VAL A 1 29 ? 5.332 -4.865 4.042 1.00 0.00 29 VAL A O 10
ATOM 11242 N N . LYS A 1 30 ? 7.443 -4.378 4.627 1.00 0.00 30 LYS A N 10
ATOM 11243 C CA . LYS A 1 30 ? 7.893 -5.751 4.447 1.00 0.00 30 LYS A CA 10
ATOM 11244 C C . LYS A 1 30 ? 7.289 -6.653 5.525 1.00 0.00 30 LYS A C 10
ATOM 11245 O O . LYS A 1 30 ? 7.218 -7.872 5.364 1.00 0.00 30 LYS A O 10
ATOM 11264 N N . ALA A 1 31 ? 6.843 -6.047 6.623 1.00 0.00 31 ALA A N 10
ATOM 11265 C CA . ALA A 1 31 ? 6.165 -6.792 7.673 1.00 0.00 31 ALA A CA 10
ATOM 11266 C C . ALA A 1 31 ? 4.730 -7.083 7.264 1.00 0.00 31 ALA A C 10
ATOM 11267 O O . ALA A 1 31 ? 4.155 -8.089 7.664 1.00 0.00 31 ALA A O 10
ATOM 11274 N N . ILE A 1 32 ? 4.152 -6.199 6.461 1.00 0.00 32 ILE A N 10
ATOM 11275 C CA . ILE A 1 32 ? 2.835 -6.446 5.890 1.00 0.00 32 ILE A CA 10
ATOM 11276 C C . ILE A 1 32 ? 2.891 -7.716 5.052 1.00 0.00 32 ILE A C 10
ATOM 11277 O O . ILE A 1 32 ? 2.027 -8.588 5.143 1.00 0.00 32 ILE A O 10
ATOM 11293 N N . ASN A 1 33 ? 3.949 -7.807 4.254 1.00 0.00 33 ASN A N 10
ATOM 11294 C CA . ASN A 1 33 ? 4.201 -8.966 3.405 1.00 0.00 33 ASN A CA 10
ATOM 11295 C C . ASN A 1 33 ? 4.299 -10.241 4.241 1.00 0.00 33 ASN A C 10
ATOM 11296 O O . ASN A 1 33 ? 3.612 -11.220 3.964 1.00 0.00 33 ASN A O 10
ATOM 11307 N N . GLN A 1 34 ? 5.136 -10.217 5.279 1.00 0.00 34 GLN A N 10
ATOM 11308 C CA . GLN A 1 34 ? 5.376 -11.409 6.094 1.00 0.00 34 GLN A CA 10
ATOM 11309 C C . GLN A 1 34 ? 4.095 -11.876 6.783 1.00 0.00 34 GLN A C 10
ATOM 11310 O O . GLN A 1 34 ? 3.921 -13.065 7.054 1.00 0.00 34 GLN A O 10
ATOM 11324 N N . GLN A 1 35 ? 3.202 -10.936 7.053 1.00 0.00 35 GLN A N 10
ATOM 11325 C CA . GLN A 1 35 ? 1.920 -11.256 7.669 1.00 0.00 35 GLN A CA 10
ATOM 11326 C C . GLN A 1 35 ? 0.933 -11.799 6.648 1.00 0.00 35 GLN A C 10
ATOM 11327 O O . GLN A 1 35 ? 0.007 -12.530 6.991 1.00 0.00 35 GLN A O 10
ATOM 11341 N N . THR A 1 36 ? 1.123 -11.430 5.393 1.00 0.00 36 THR A N 10
ATOM 11342 C CA . THR A 1 36 ? 0.145 -11.734 4.367 1.00 0.00 36 THR A CA 10
ATOM 11343 C C . THR A 1 36 ? 0.634 -12.778 3.366 1.00 0.00 36 THR A C 10
ATOM 11344 O O . THR A 1 36 ? 0.243 -13.944 3.430 1.00 0.00 36 THR A O 10
ATOM 11355 N N . GLY A 1 37 ? 1.502 -12.361 2.462 1.00 0.00 37 GLY A N 10
ATOM 11356 C CA . GLY A 1 37 ? 1.950 -13.229 1.397 1.00 0.00 37 GLY A CA 10
ATOM 11357 C C . GLY A 1 37 ? 2.239 -12.452 0.134 1.00 0.00 37 GLY A C 10
ATOM 11358 O O . GLY A 1 37 ? 3.009 -12.894 -0.718 1.00 0.00 37 GLY A O 10
ATOM 11362 N N . ALA A 1 38 ? 1.614 -11.287 0.011 1.00 0.00 38 ALA A N 10
ATOM 11363 C CA . ALA A 1 38 ? 1.795 -10.451 -1.164 1.00 0.00 38 ALA A CA 10
ATOM 11364 C C . ALA A 1 38 ? 2.949 -9.488 -0.968 1.00 0.00 38 ALA A C 10
ATOM 11365 O O . ALA A 1 38 ? 3.246 -9.081 0.154 1.00 0.00 38 ALA A O 10
ATOM 11372 N N . PHE A 1 39 ? 3.578 -9.111 -2.064 1.00 0.00 39 PHE A N 10
ATOM 11373 C CA . PHE A 1 39 ? 4.725 -8.228 -2.017 1.00 0.00 39 PHE A CA 10
ATOM 11374 C C . PHE A 1 39 ? 4.274 -6.783 -2.163 1.00 0.00 39 PHE A C 10
ATOM 11375 O O . PHE A 1 39 ? 3.843 -6.362 -3.237 1.00 0.00 39 PHE A O 10
ATOM 11392 N N . VAL A 1 40 ? 4.364 -6.034 -1.081 1.00 0.00 40 VAL A N 10
ATOM 11393 C CA . VAL A 1 40 ? 3.979 -4.635 -1.099 1.00 0.00 40 VAL A CA 10
ATOM 11394 C C . VAL A 1 40 ? 5.204 -3.758 -1.344 1.00 0.00 40 VAL A C 10
ATOM 11395 O O . VAL A 1 40 ? 6.201 -3.837 -0.624 1.00 0.00 40 VAL A O 10
ATOM 11408 N N . GLU A 1 41 ? 5.121 -2.948 -2.386 1.00 0.00 41 GLU A N 10
ATOM 11409 C CA . GLU A 1 41 ? 6.202 -2.058 -2.781 1.00 0.00 41 GLU A CA 10
ATOM 11410 C C . GLU A 1 41 ? 5.648 -0.671 -3.112 1.00 0.00 41 GLU A C 10
ATOM 11411 O O . GLU A 1 41 ? 4.450 -0.428 -2.975 1.00 0.00 41 GLU A O 10
ATOM 11423 N N . ILE A 1 42 ? 6.514 0.239 -3.545 1.00 0.00 42 ILE A N 10
ATOM 11424 C CA . ILE A 1 42 ? 6.114 1.626 -3.775 1.00 0.00 42 ILE A CA 10
ATOM 11425 C C . ILE A 1 42 ? 5.890 1.864 -5.265 1.00 0.00 42 ILE A C 10
ATOM 11426 O O . ILE A 1 42 ? 6.640 1.351 -6.097 1.00 0.00 42 ILE A O 10
ATOM 11442 N N . SER A 1 43 ? 4.870 2.641 -5.602 1.00 0.00 43 SER A N 10
ATOM 11443 C CA . SER A 1 43 ? 4.578 2.949 -6.994 1.00 0.00 43 SER A CA 10
ATOM 11444 C C . SER A 1 43 ? 5.141 4.312 -7.368 1.00 0.00 43 SER A C 10
ATOM 11445 O O . SER A 1 43 ? 5.425 5.142 -6.504 1.00 0.00 43 SER A O 10
ATOM 11453 N N . ARG A 1 44 ? 5.307 4.525 -8.663 1.00 0.00 44 ARG A N 10
ATOM 11454 C CA . ARG A 1 44 ? 5.868 5.764 -9.175 1.00 0.00 44 ARG A CA 10
ATOM 11455 C C . ARG A 1 44 ? 4.794 6.548 -9.921 1.00 0.00 44 ARG A C 10
ATOM 11456 O O . ARG A 1 44 ? 5.065 7.581 -10.534 1.00 0.00 44 ARG A O 10
ATOM 11477 N N . GLN A 1 45 ? 3.569 6.042 -9.865 1.00 0.00 45 GLN A N 10
ATOM 11478 C CA . GLN A 1 45 ? 2.445 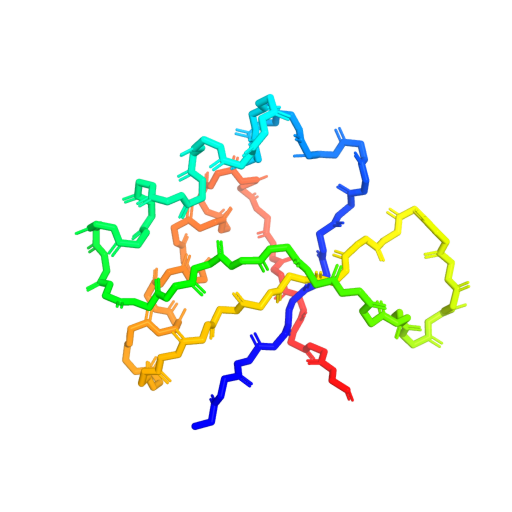6.656 -10.560 1.00 0.00 45 GLN A CA 10
ATOM 11479 C C . GLN A 1 45 ? 1.763 7.697 -9.678 1.00 0.00 45 GLN A C 10
ATOM 11480 O O . GLN A 1 45 ? 1.841 7.631 -8.449 1.00 0.00 45 GLN A O 10
ATOM 11494 N N . LEU A 1 46 ? 1.108 8.659 -10.311 1.00 0.00 46 LEU A N 10
ATOM 11495 C CA . LEU A 1 46 ? 0.345 9.671 -9.598 1.00 0.00 46 LEU A CA 10
ATOM 11496 C C . LEU A 1 46 ? -1.129 9.297 -9.577 1.00 0.00 46 LEU A C 10
ATOM 11497 O O . LEU A 1 46 ? -1.620 8.621 -10.483 1.00 0.00 46 LEU A O 10
ATOM 11513 N N . PRO A 1 47 ? -1.854 9.719 -8.531 1.00 0.00 47 PRO A N 10
ATOM 11514 C CA . PRO A 1 47 ? -3.297 9.498 -8.431 1.00 0.00 47 PRO A CA 10
ATOM 11515 C C . PRO A 1 47 ? -4.051 10.383 -9.421 1.00 0.00 47 PRO A C 10
ATOM 11516 O O . PRO A 1 47 ? -3.449 11.259 -10.044 1.00 0.00 47 PRO A O 10
ATOM 11527 N N . PRO A 1 48 ? -5.379 10.188 -9.573 1.00 0.00 48 PRO A N 10
ATOM 11528 C CA . PRO A 1 48 ? -6.194 10.965 -10.521 1.00 0.00 48 PRO A CA 10
ATOM 11529 C C . PRO A 1 48 ? -6.240 12.453 -10.183 1.00 0.00 48 PRO A C 10
ATOM 11530 O O . PRO A 1 48 ? -6.872 13.239 -10.882 1.00 0.00 48 PRO A O 10
ATOM 11541 N N . ASN A 1 49 ? -5.577 12.826 -9.096 1.00 0.00 49 ASN A N 10
ATOM 11542 C CA . ASN A 1 49 ? -5.479 14.222 -8.692 1.00 0.00 49 ASN A CA 10
ATOM 11543 C C . ASN A 1 49 ? -4.142 14.815 -9.128 1.00 0.00 49 ASN A C 10
ATOM 11544 O O . ASN A 1 49 ? -3.995 16.027 -9.231 1.00 0.00 49 ASN A O 10
ATOM 11555 N N . GLY A 1 50 ? -3.173 13.938 -9.389 1.00 0.00 50 GLY A N 10
ATOM 11556 C CA . GLY A 1 50 ? -1.845 14.371 -9.809 1.00 0.00 50 GLY A CA 10
ATOM 11557 C C . GLY A 1 50 ? -1.086 15.098 -8.714 1.00 0.00 50 GLY A C 10
ATOM 11558 O O . GLY A 1 50 ? -0.157 15.855 -8.990 1.00 0.00 50 GLY A O 10
ATOM 11562 N N . ASP A 1 51 ? -1.481 14.859 -7.473 1.00 0.00 51 ASP A N 10
ATOM 11563 C CA . ASP A 1 51 ? -0.843 15.496 -6.328 1.00 0.00 51 ASP A CA 10
ATOM 11564 C C . ASP A 1 51 ? 0.240 14.598 -5.742 1.00 0.00 51 ASP A C 10
ATOM 11565 O O . ASP A 1 51 ? 0.029 13.398 -5.556 1.00 0.00 51 ASP A O 10
ATOM 11574 N N . PRO A 1 52 ? 1.416 15.175 -5.433 1.00 0.00 52 PRO A N 10
ATOM 11575 C CA . PRO A 1 52 ? 2.561 14.425 -4.902 1.00 0.00 52 PRO A CA 10
ATOM 11576 C C . PRO A 1 52 ? 2.437 14.111 -3.410 1.00 0.00 52 PRO A C 10
ATOM 11577 O O . PRO A 1 52 ? 3.358 13.563 -2.801 1.00 0.00 52 PRO A O 10
ATOM 11588 N N . ASN A 1 53 ? 1.302 14.468 -2.823 1.00 0.00 53 ASN A N 10
ATOM 11589 C CA . ASN A 1 53 ? 1.043 14.188 -1.416 1.00 0.00 53 ASN A CA 10
ATOM 11590 C C . ASN A 1 53 ? 0.282 12.875 -1.256 1.00 0.00 53 ASN A C 10
ATOM 11591 O O . ASN A 1 53 ? -0.087 12.485 -0.146 1.00 0.00 53 ASN A O 10
ATOM 11602 N N . PHE A 1 54 ? 0.062 12.194 -2.374 1.00 0.00 54 PHE A N 10
ATOM 11603 C CA . PHE A 1 54 ? -0.513 10.856 -2.368 1.00 0.00 54 PHE A CA 10
ATOM 11604 C C . PHE A 1 54 ? 0.288 9.941 -3.280 1.00 0.00 54 PHE A C 10
ATOM 11605 O O . PHE A 1 54 ? -0.002 9.826 -4.471 1.00 0.00 54 PHE A O 10
ATOM 11622 N N . LYS A 1 55 ? 1.302 9.306 -2.724 1.00 0.00 55 LYS A N 10
ATOM 11623 C CA . LYS A 1 55 ? 2.130 8.394 -3.489 1.00 0.00 55 LYS A CA 10
ATOM 11624 C C . LYS A 1 55 ? 1.471 7.026 -3.562 1.00 0.00 55 LYS A C 10
ATOM 11625 O O . LYS A 1 55 ? 1.066 6.460 -2.548 1.00 0.00 55 LYS A O 10
ATOM 11644 N N . LEU A 1 56 ? 1.355 6.504 -4.765 1.00 0.00 56 LEU A N 10
ATOM 11645 C CA . LEU A 1 56 ? 0.700 5.228 -4.976 1.00 0.00 56 LEU A CA 10
ATOM 11646 C C . LEU A 1 56 ? 1.523 4.079 -4.402 1.00 0.00 56 LEU A C 10
ATOM 11647 O O . LEU A 1 56 ? 2.753 4.114 -4.399 1.00 0.00 56 LEU A O 10
ATOM 11663 N N . PHE A 1 57 ? 0.828 3.068 -3.913 1.00 0.00 57 PHE A N 10
ATOM 11664 C CA . PHE A 1 57 ? 1.465 1.909 -3.321 1.00 0.00 57 PHE A CA 10
ATOM 11665 C C . PHE A 1 57 ? 1.068 0.652 -4.078 1.00 0.00 57 PHE A C 10
ATOM 11666 O O . PHE A 1 57 ? -0.090 0.493 -4.460 1.00 0.00 57 PHE A O 10
ATOM 11683 N N . ILE A 1 58 ? 2.027 -0.229 -4.289 1.00 0.00 58 ILE A N 10
ATOM 11684 C CA . ILE A 1 58 ? 1.801 -1.437 -5.064 1.00 0.00 58 ILE A CA 10
ATOM 11685 C C . ILE A 1 58 ? 1.706 -2.641 -4.148 1.00 0.00 58 ILE A C 10
ATOM 11686 O O . ILE A 1 58 ? 2.549 -2.829 -3.282 1.00 0.00 58 ILE A O 10
ATOM 11702 N N . ILE A 1 59 ? 0.683 -3.443 -4.324 1.00 0.00 59 ILE A N 10
ATOM 11703 C CA . ILE A 1 59 ? 0.613 -4.711 -3.637 1.00 0.00 59 ILE A CA 10
ATOM 11704 C C . ILE A 1 59 ? 0.519 -5.813 -4.675 1.00 0.00 59 ILE A C 10
ATOM 11705 O O . ILE A 1 59 ? -0.553 -6.071 -5.215 1.00 0.00 59 ILE A O 10
ATOM 11721 N N . ARG A 1 60 ? 1.644 -6.435 -4.982 1.00 0.00 60 ARG A N 10
ATOM 11722 C CA . ARG A 1 60 ? 1.673 -7.420 -6.044 1.00 0.00 60 ARG A CA 10
ATOM 11723 C C . ARG A 1 60 ? 1.579 -8.834 -5.488 1.00 0.00 60 ARG A C 10
ATOM 11724 O O . ARG A 1 60 ? 2.321 -9.218 -4.581 1.00 0.00 60 ARG A O 10
ATOM 11745 N N . GLY A 1 61 ? 0.644 -9.596 -6.024 1.00 0.00 61 GLY A N 10
ATOM 11746 C CA . GLY A 1 61 ? 0.446 -10.955 -5.573 1.00 0.00 61 GLY A CA 10
ATOM 11747 C C . GLY A 1 61 ? -0.815 -11.563 -6.137 1.00 0.00 61 GLY A C 10
ATOM 11748 O O . GLY A 1 61 ? -0.920 -11.803 -7.338 1.00 0.00 61 GLY A O 10
ATOM 11752 N N . SER A 1 62 ? -1.768 -11.810 -5.261 1.00 0.00 62 SER A N 10
ATOM 11753 C CA . SER A 1 62 ? -3.046 -12.378 -5.644 1.00 0.00 62 SER A CA 10
ATOM 11754 C C . SER A 1 62 ? -4.145 -11.711 -4.824 1.00 0.00 62 SER A C 10
ATOM 11755 O O . SER A 1 62 ? -3.880 -11.269 -3.705 1.00 0.00 62 SER A O 10
ATOM 11763 N N . PRO A 1 63 ? -5.371 -11.616 -5.371 1.00 0.00 63 PRO A N 10
ATOM 11764 C CA . PRO A 1 63 ? -6.494 -10.903 -4.742 1.00 0.00 63 PRO A CA 10
ATOM 11765 C C . PRO A 1 63 ? -6.606 -11.107 -3.228 1.00 0.00 63 PRO A C 10
ATOM 11766 O O . PRO A 1 63 ? -6.705 -10.137 -2.477 1.00 0.00 63 PRO A O 10
ATOM 11777 N N . GLN A 1 64 ? -6.572 -12.356 -2.778 1.00 0.00 64 GLN A N 10
ATOM 11778 C CA . GLN A 1 64 ? -6.778 -12.658 -1.361 1.00 0.00 64 GLN A CA 10
ATOM 11779 C C . GLN A 1 64 ? -5.594 -12.206 -0.508 1.00 0.00 64 GLN A C 10
ATOM 11780 O O . GLN A 1 64 ? -5.770 -11.787 0.638 1.00 0.00 64 GLN A O 10
ATOM 11794 N N . GLN A 1 65 ? -4.395 -12.280 -1.067 1.00 0.00 65 GLN A N 10
ATOM 11795 C CA . GLN A 1 65 ? -3.199 -11.848 -0.355 1.00 0.00 65 GLN A CA 10
ATOM 11796 C C . GLN A 1 65 ? -3.086 -10.328 -0.378 1.00 0.00 65 GLN A C 10
ATOM 11797 O O . GLN A 1 65 ? -2.776 -9.705 0.637 1.00 0.00 65 GLN A O 10
ATOM 11811 N N . ILE A 1 66 ? -3.342 -9.743 -1.542 1.00 0.00 66 ILE A N 10
ATOM 11812 C CA . ILE A 1 66 ? -3.348 -8.294 -1.699 1.00 0.00 66 ILE A CA 10
ATOM 11813 C C . ILE A 1 66 ? -4.363 -7.643 -0.765 1.00 0.00 66 ILE A C 10
ATOM 11814 O O . ILE A 1 66 ? -4.030 -6.730 -0.007 1.00 0.00 66 ILE A O 10
ATOM 11830 N N . ASP A 1 67 ? -5.597 -8.130 -0.820 1.00 0.00 67 ASP A N 10
ATOM 11831 C CA . ASP A 1 67 ? -6.676 -7.577 -0.014 1.00 0.00 67 ASP A CA 10
ATOM 11832 C C . ASP A 1 67 ? -6.375 -7.760 1.470 1.00 0.00 67 ASP A C 10
ATOM 11833 O O . ASP A 1 67 ? -6.699 -6.902 2.294 1.00 0.00 67 ASP A O 10
ATOM 11842 N N . HIS A 1 68 ? -5.742 -8.882 1.802 1.00 0.00 68 HIS A N 10
ATOM 11843 C CA . HIS A 1 68 ? -5.325 -9.146 3.175 1.00 0.00 68 HIS A CA 10
ATOM 11844 C C . HIS A 1 68 ? -4.329 -8.078 3.623 1.00 0.00 68 HIS A C 10
ATOM 11845 O O . HIS A 1 68 ? -4.506 -7.463 4.671 1.00 0.00 68 HIS A O 10
ATOM 11860 N N . ALA A 1 69 ? -3.300 -7.853 2.807 1.00 0.00 69 ALA A N 10
ATOM 11861 C CA . ALA A 1 69 ? -2.281 -6.844 3.098 1.00 0.00 69 ALA A CA 10
ATOM 11862 C C . ALA A 1 69 ? -2.913 -5.469 3.246 1.00 0.00 69 ALA A C 10
ATOM 11863 O O . ALA A 1 69 ? -2.609 -4.727 4.181 1.00 0.00 69 ALA A O 10
ATOM 11870 N N . LYS A 1 70 ? -3.805 -5.154 2.316 1.00 0.00 70 LYS A N 10
ATOM 11871 C CA . LYS A 1 70 ? -4.571 -3.916 2.337 1.00 0.00 70 LYS A CA 10
ATOM 11872 C C . LYS A 1 70 ? -5.255 -3.712 3.690 1.00 0.00 70 LYS A C 10
ATOM 11873 O O . LYS A 1 70 ? -5.263 -2.605 4.226 1.00 0.00 70 LYS A O 10
ATOM 11892 N N . GLN A 1 71 ? -5.792 -4.790 4.248 1.00 0.00 71 GLN A N 10
ATOM 11893 C CA . GLN A 1 71 ? -6.512 -4.723 5.513 1.00 0.00 71 GLN A CA 10
ATOM 11894 C C . GLN A 1 71 ? -5.589 -4.301 6.656 1.00 0.00 71 GLN A C 10
ATOM 11895 O O . GLN A 1 71 ? -5.914 -3.384 7.409 1.00 0.00 71 GLN A O 10
ATOM 11909 N N . LEU A 1 72 ? -4.443 -4.972 6.789 1.00 0.00 72 LEU A N 10
ATOM 11910 C CA . LEU A 1 72 ? -3.455 -4.601 7.799 1.00 0.00 72 LEU A CA 10
ATOM 11911 C C . LEU A 1 72 ? -3.044 -3.139 7.665 1.00 0.00 72 LEU A C 10
ATOM 11912 O O . LEU A 1 72 ? -2.862 -2.446 8.664 1.00 0.00 72 LEU A O 10
ATOM 11928 N N . ILE A 1 73 ? -2.908 -2.673 6.433 1.00 0.00 73 ILE A N 10
ATOM 11929 C CA . ILE A 1 73 ? -2.532 -1.287 6.180 1.00 0.00 73 ILE A CA 10
ATOM 11930 C C . ILE A 1 73 ? -3.657 -0.346 6.593 1.00 0.00 73 ILE A C 10
ATOM 11931 O O . ILE A 1 73 ? -3.415 0.697 7.203 1.00 0.00 73 ILE A O 10
ATOM 11947 N N . GLU A 1 74 ? -4.888 -0.731 6.277 1.00 0.00 74 GLU A N 10
ATOM 11948 C CA . GLU A 1 74 ? -6.061 0.040 6.665 1.00 0.00 74 GLU A CA 10
ATOM 11949 C C . GLU A 1 74 ? -6.252 0.018 8.176 1.00 0.00 74 GLU A C 10
ATOM 11950 O O . GLU A 1 74 ? -6.982 0.832 8.729 1.00 0.00 74 GLU A O 10
ATOM 11962 N N . GLU A 1 75 ? -5.603 -0.926 8.838 1.00 0.00 75 GLU A N 10
ATOM 11963 C CA . GLU A 1 75 ? -5.612 -0.983 10.292 1.00 0.00 75 GLU A CA 10
ATOM 11964 C C . GLU A 1 75 ? -4.524 -0.070 10.851 1.00 0.00 75 GLU A C 10
ATOM 11965 O O . GLU A 1 75 ? -4.695 0.545 11.906 1.00 0.00 75 GLU A O 10
ATOM 11977 N N . LYS A 1 76 ? -3.409 0.013 10.128 1.00 0.00 76 LYS A N 10
ATOM 11978 C CA . LYS A 1 76 ? -2.313 0.903 10.497 1.00 0.00 76 LYS A CA 10
ATOM 11979 C C . LYS A 1 76 ? -2.758 2.354 10.409 1.00 0.00 76 LYS A C 10
ATOM 11980 O O . LYS A 1 76 ? -2.610 3.126 11.356 1.00 0.00 76 LYS A O 10
ATOM 11999 N N . ILE A 1 77 ? -3.306 2.712 9.257 1.00 0.00 77 ILE A N 10
ATOM 12000 C CA . ILE A 1 77 ? -3.757 4.075 9.009 1.00 0.00 77 ILE A CA 10
ATOM 12001 C C . ILE A 1 77 ? -5.165 4.281 9.557 1.00 0.00 77 ILE A C 10
ATOM 12002 O O . ILE A 1 77 ? -5.635 5.411 9.704 1.00 0.00 77 ILE A O 10
ATOM 12018 N N . GLU A 1 78 ? -5.821 3.155 9.843 1.00 0.00 78 GLU A N 10
ATOM 12019 C CA . GLU A 1 78 ? -7.160 3.122 10.429 1.00 0.00 78 GLU A CA 10
ATOM 12020 C C . GLU A 1 78 ? -8.183 3.772 9.503 1.00 0.00 78 GLU A C 10
ATOM 12021 O O . GLU A 1 78 ? -9.148 4.389 9.955 1.00 0.00 78 GLU A O 10
ATOM 12033 N N . GLY A 1 79 ? -7.972 3.607 8.205 1.00 0.00 79 GLY A N 10
ATOM 12034 C CA . GLY A 1 79 ? -8.858 4.179 7.214 1.00 0.00 79 GLY A CA 10
ATOM 12035 C C . GLY A 1 79 ? -8.892 3.349 5.951 1.00 0.00 79 GLY A C 10
ATOM 12036 O O . GLY A 1 79 ? -7.920 2.663 5.646 1.00 0.00 79 GLY A O 10
ATOM 12040 N N . PRO A 1 80 ? -9.999 3.380 5.202 1.00 0.00 80 PRO A N 10
ATOM 12041 C CA . PRO A 1 80 ? -10.130 2.614 3.962 1.00 0.00 80 PRO A CA 10
ATOM 12042 C C . PRO A 1 80 ? -9.276 3.178 2.825 1.00 0.00 80 PRO A C 10
ATOM 12043 O O . PRO A 1 80 ? -9.260 4.388 2.580 1.00 0.00 80 PRO A O 10
ATOM 12054 N N . LEU A 1 81 ? -8.569 2.296 2.134 1.00 0.00 81 LEU A N 10
ATOM 12055 C CA . LEU A 1 81 ? -7.723 2.695 1.018 1.00 0.00 81 LEU A CA 10
ATOM 12056 C C . LEU A 1 81 ? -8.481 2.601 -0.298 1.00 0.00 81 LEU A C 10
ATOM 12057 O O . LEU A 1 81 ? -9.385 1.777 -0.453 1.00 0.00 81 LEU A O 10
ATOM 12073 N N . CYS A 1 82 ? -8.108 3.457 -1.235 1.00 0.00 82 CYS A N 10
ATOM 12074 C CA . CYS A 1 82 ? -8.749 3.507 -2.539 1.00 0.00 82 CYS A CA 10
ATOM 12075 C C . CYS A 1 82 ? -7.816 2.972 -3.619 1.00 0.00 82 CYS A C 10
ATOM 12076 O O . CYS A 1 82 ? -6.645 3.355 -3.687 1.00 0.00 82 CYS A O 10
ATOM 12084 N N . PRO A 1 83 ? -8.318 2.057 -4.461 1.00 0.00 83 PRO A N 10
ATOM 12085 C CA . PRO A 1 83 ? -7.591 1.585 -5.640 1.00 0.00 83 PRO A CA 10
ATOM 12086 C C . PRO A 1 83 ? -7.475 2.695 -6.679 1.00 0.00 83 PRO A C 10
ATOM 12087 O O . PRO A 1 83 ? -8.434 3.428 -6.920 1.00 0.00 83 PRO A O 10
ATOM 12098 N N . VAL A 1 84 ? -6.301 2.826 -7.279 1.00 0.00 84 VAL A N 10
ATOM 12099 C CA . VAL A 1 84 ? -6.038 3.926 -8.196 1.00 0.00 84 VAL A CA 10
ATOM 12100 C C . VAL A 1 84 ? -6.023 3.463 -9.651 1.00 0.00 84 VAL A C 10
ATOM 12101 O O . VAL A 1 84 ? -6.943 3.754 -10.410 1.00 0.00 84 VAL A O 10
ATOM 12114 N N . GLY A 1 85 ? -4.974 2.744 -10.034 1.00 0.00 85 GLY A N 10
ATOM 12115 C CA . GLY A 1 85 ? -4.837 2.319 -11.413 1.00 0.00 85 GLY A CA 10
ATOM 12116 C C . GLY A 1 85 ? -5.209 0.868 -11.604 1.00 0.00 85 GLY A C 10
ATOM 12117 O O . GLY A 1 85 ? -6.364 0.556 -11.897 1.00 0.00 85 GLY A O 10
ATOM 12121 N N . GLY A 1 7 ? -1.656 -8.238 -11.304 1.00 0.00 7 GLY A N 11
ATOM 12122 C CA . GLY A 1 7 ? -1.346 -8.807 -10.009 1.00 0.00 7 GLY A CA 11
ATOM 12123 C C . GLY A 1 7 ? -0.937 -7.748 -9.014 1.00 0.00 7 GLY A C 11
ATOM 12124 O O . GLY A 1 7 ? -1.000 -7.959 -7.807 1.00 0.00 7 GLY A O 11
ATOM 12128 N N . GLU A 1 8 ? -0.488 -6.617 -9.523 1.00 0.00 8 GLU A N 11
ATOM 12129 C CA . GLU A 1 8 ? -0.132 -5.495 -8.678 1.00 0.00 8 GLU A CA 11
ATOM 12130 C C . GLU A 1 8 ? -1.336 -4.589 -8.467 1.00 0.00 8 GLU A C 11
ATOM 12131 O O . GLU A 1 8 ? -1.859 -4.007 -9.417 1.00 0.00 8 GLU A O 11
ATOM 12143 N N . MET A 1 9 ? -1.781 -4.483 -7.227 1.00 0.00 9 MET A N 11
ATOM 12144 C CA . MET A 1 9 ? -2.896 -3.611 -6.885 1.00 0.00 9 MET A CA 11
ATOM 12145 C C . MET A 1 9 ? -2.370 -2.320 -6.276 1.00 0.00 9 MET A C 11
ATOM 12146 O O . MET A 1 9 ? -1.622 -2.352 -5.299 1.00 0.00 9 MET A O 11
ATOM 12160 N N . THR A 1 10 ? -2.751 -1.194 -6.848 1.00 0.00 10 THR A N 11
ATOM 12161 C CA . THR A 1 10 ? -2.231 0.086 -6.399 1.00 0.00 10 THR A CA 11
ATOM 12162 C C . THR A 1 10 ? -3.282 0.880 -5.618 1.00 0.00 10 THR A C 11
ATOM 12163 O O . THR A 1 10 ? -4.446 0.948 -6.008 1.00 0.00 10 THR A O 11
ATOM 12174 N N . PHE A 1 11 ? -2.856 1.470 -4.511 1.00 0.00 11 PHE A N 11
ATOM 12175 C CA . PHE A 1 11 ? -3.709 2.313 -3.680 1.00 0.00 11 PHE A CA 11
ATOM 12176 C C . PHE A 1 11 ? -3.073 3.696 -3.547 1.00 0.00 11 PHE A C 11
ATOM 12177 O O . PHE A 1 11 ? -2.001 3.933 -4.092 1.00 0.00 11 PHE A O 11
ATOM 12194 N N . SER A 1 12 ? -3.723 4.598 -2.827 1.00 0.00 12 SER A N 11
ATOM 12195 C CA . SER A 1 12 ? -3.183 5.939 -2.623 1.00 0.00 12 SER A CA 11
ATOM 12196 C C . SER A 1 12 ? -2.805 6.140 -1.156 1.00 0.00 12 SER A C 11
ATOM 12197 O O . SER A 1 12 ? -3.653 6.039 -0.263 1.00 0.00 12 SER A O 11
ATOM 12205 N N . ILE A 1 13 ? -1.525 6.392 -0.910 1.00 0.00 13 ILE A N 11
ATOM 12206 C CA . ILE A 1 13 ? -1.020 6.571 0.443 1.00 0.00 13 ILE A CA 11
ATOM 12207 C C . ILE A 1 13 ? -0.371 7.942 0.620 1.00 0.00 13 ILE A C 11
ATOM 12208 O O . ILE A 1 13 ? 0.606 8.281 -0.048 1.00 0.00 13 ILE A O 11
ATOM 12224 N N . PRO A 1 14 ? -0.953 8.757 1.506 1.00 0.00 14 PRO A N 11
ATOM 12225 C CA . PRO A 1 14 ? -0.378 10.033 1.948 1.00 0.00 14 PRO A CA 11
ATOM 12226 C C . PRO A 1 14 ? 1.091 9.925 2.339 1.00 0.00 14 PRO A C 11
ATOM 12227 O O . PRO A 1 14 ? 1.496 8.997 3.041 1.00 0.00 14 PRO A O 11
ATOM 12238 N N . THR A 1 15 ? 1.864 10.908 1.915 1.00 0.00 15 THR A N 11
ATOM 12239 C CA . THR A 1 15 ? 3.287 10.954 2.193 1.00 0.00 15 THR A CA 11
ATOM 12240 C C . THR A 1 15 ? 3.560 11.067 3.698 1.00 0.00 15 THR A C 11
ATOM 12241 O O . THR A 1 15 ? 4.570 10.577 4.187 1.00 0.00 15 THR A O 11
ATOM 12252 N N . HIS A 1 16 ? 2.653 11.692 4.439 1.00 0.00 16 HIS A N 11
ATOM 12253 C CA . HIS A 1 16 ? 2.829 11.815 5.886 1.00 0.00 16 HIS A CA 11
ATOM 12254 C C . HIS A 1 16 ? 2.603 10.468 6.580 1.00 0.00 16 HIS A C 11
ATOM 12255 O O . HIS A 1 16 ? 3.039 10.265 7.708 1.00 0.00 16 HIS A O 11
ATOM 12270 N N . LYS A 1 17 ? 1.912 9.554 5.903 1.00 0.00 17 LYS A N 11
ATOM 12271 C CA . LYS A 1 17 ? 1.665 8.220 6.448 1.00 0.00 17 LYS A CA 11
ATOM 12272 C C . LYS A 1 17 ? 2.727 7.212 6.006 1.00 0.00 17 LYS A C 11
ATOM 12273 O O . LYS A 1 17 ? 2.620 6.017 6.304 1.00 0.00 17 LYS A O 11
ATOM 12292 N N . CYS A 1 18 ? 3.776 7.685 5.336 1.00 0.00 18 CYS A N 11
ATOM 12293 C CA . CYS A 1 18 ? 4.800 6.784 4.818 1.00 0.00 18 CYS A CA 11
ATOM 12294 C C . CYS A 1 18 ? 5.782 6.357 5.904 1.00 0.00 18 CYS A C 11
ATOM 12295 O O . CYS A 1 18 ? 6.922 5.996 5.623 1.00 0.00 18 CYS A O 11
ATOM 12303 N N . GLY A 1 19 ? 5.335 6.390 7.144 1.00 0.00 19 GLY A N 11
ATOM 12304 C CA . GLY A 1 19 ? 6.132 5.862 8.222 1.00 0.00 19 GLY A CA 11
ATOM 12305 C C . GLY A 1 19 ? 5.372 4.832 9.028 1.00 0.00 19 GLY A C 11
ATOM 12306 O O . GLY A 1 19 ? 5.962 3.887 9.547 1.00 0.00 19 GLY A O 11
ATOM 12310 N N . LEU A 1 20 ? 4.059 5.008 9.125 1.00 0.00 20 LEU A N 11
ATOM 12311 C CA . LEU A 1 20 ? 3.223 4.076 9.867 1.00 0.00 20 LEU A CA 11
ATOM 12312 C C . LEU A 1 20 ? 2.886 2.844 9.026 1.00 0.00 20 LEU A C 11
ATOM 12313 O O . LEU A 1 20 ? 2.620 1.772 9.569 1.00 0.00 20 LEU A O 11
ATOM 12329 N N . VAL A 1 21 ? 2.893 2.990 7.703 1.00 0.00 21 VAL A N 11
ATOM 12330 C CA . VAL A 1 21 ? 2.717 1.832 6.824 1.00 0.00 21 VAL A CA 11
ATOM 12331 C C . VAL A 1 21 ? 3.963 1.550 6.004 1.00 0.00 21 VAL A C 11
ATOM 12332 O O . VAL A 1 21 ? 4.249 0.403 5.675 1.00 0.00 21 VAL A O 11
ATOM 12345 N N . ILE A 1 22 ? 4.709 2.594 5.678 1.00 0.00 22 ILE A N 11
ATOM 12346 C CA . ILE A 1 22 ? 5.864 2.445 4.808 1.00 0.00 22 ILE A CA 11
ATOM 12347 C C . ILE A 1 22 ? 7.144 2.304 5.627 1.00 0.00 22 ILE A C 11
ATOM 12348 O O . ILE A 1 22 ? 7.800 1.262 5.595 1.00 0.00 22 ILE A O 11
ATOM 12364 N N . GLY A 1 23 ? 7.493 3.346 6.365 1.00 0.00 23 GLY A N 11
ATOM 12365 C CA . GLY A 1 23 ? 8.667 3.296 7.213 1.00 0.00 23 GLY A CA 11
ATOM 12366 C C . GLY A 1 23 ? 9.877 3.901 6.535 1.00 0.00 23 GLY A C 11
ATOM 12367 O O . GLY A 1 23 ? 9.751 4.515 5.476 1.00 0.00 23 GLY A O 11
ATOM 12371 N N . ARG A 1 24 ? 11.044 3.742 7.146 1.00 0.00 24 ARG A N 11
ATOM 12372 C CA . ARG A 1 24 ? 12.298 4.213 6.560 1.00 0.00 24 ARG A CA 11
ATOM 12373 C C . ARG A 1 24 ? 12.555 3.534 5.215 1.00 0.00 24 ARG A C 11
ATOM 12374 O O . ARG A 1 24 ? 13.034 2.399 5.156 1.00 0.00 24 ARG A O 11
ATOM 12395 N N . GLY A 1 25 ? 12.206 4.230 4.138 1.00 0.00 25 GLY A N 11
ATOM 12396 C CA . GLY A 1 25 ? 12.326 3.666 2.805 1.00 0.00 25 GLY A CA 11
ATOM 12397 C C . GLY A 1 25 ? 11.200 2.697 2.505 1.00 0.00 25 GLY A C 11
ATOM 12398 O O . GLY A 1 25 ? 10.484 2.844 1.515 1.00 0.00 25 GLY A O 11
ATOM 12402 N N . GLY A 1 26 ? 11.047 1.715 3.376 1.00 0.00 26 GLY A N 11
ATOM 12403 C CA . GLY A 1 26 ? 9.990 0.739 3.249 1.00 0.00 26 GLY A CA 11
ATOM 12404 C C . GLY A 1 26 ? 10.236 -0.440 4.165 1.00 0.00 26 GLY A C 11
ATOM 12405 O O . GLY A 1 26 ? 10.293 -1.588 3.727 1.00 0.00 26 GLY A O 11
ATOM 12409 N N . GLU A 1 27 ? 10.394 -0.145 5.447 1.00 0.00 27 GLU A N 11
ATOM 12410 C CA . GLU A 1 27 ? 10.692 -1.165 6.440 1.00 0.00 27 GLU A CA 11
ATOM 12411 C C . GLU A 1 27 ? 9.410 -1.843 6.918 1.00 0.00 27 GLU A C 11
ATOM 12412 O O . GLU A 1 27 ? 9.374 -3.051 7.131 1.00 0.00 27 GLU A O 11
ATOM 12424 N N . ASN A 1 28 ? 8.353 -1.060 7.056 1.00 0.00 28 ASN A N 11
ATOM 12425 C CA . ASN A 1 28 ? 7.083 -1.572 7.555 1.00 0.00 28 ASN A CA 11
ATOM 12426 C C . ASN A 1 28 ? 6.344 -2.357 6.480 1.00 0.00 28 ASN A C 11
ATOM 12427 O O . ASN A 1 28 ? 5.602 -3.295 6.785 1.00 0.00 28 ASN A O 11
ATOM 12438 N N . VAL A 1 29 ? 6.569 -1.997 5.220 1.00 0.00 29 VAL A N 11
ATOM 12439 C CA . VAL A 1 29 ? 5.872 -2.639 4.109 1.00 0.00 29 VAL A CA 11
ATOM 12440 C C . VAL A 1 29 ? 6.309 -4.093 3.937 1.00 0.00 29 VAL A C 11
ATOM 12441 O O . VAL A 1 29 ? 5.525 -4.937 3.503 1.00 0.00 29 VAL A O 11
ATOM 12454 N N . LYS A 1 30 ? 7.552 -4.390 4.307 1.00 0.00 30 LYS A N 11
ATOM 12455 C CA . LYS A 1 30 ? 8.064 -5.750 4.187 1.00 0.00 30 LYS A CA 11
ATOM 12456 C C . LYS A 1 30 ? 7.414 -6.643 5.240 1.00 0.00 30 LYS A C 11
ATOM 12457 O O . LYS A 1 30 ? 7.265 -7.849 5.047 1.00 0.00 30 LYS A O 11
ATOM 12476 N N . ALA A 1 31 ? 7.010 -6.039 6.354 1.00 0.00 31 ALA A N 11
ATOM 12477 C CA . ALA A 1 31 ? 6.363 -6.782 7.419 1.00 0.00 31 ALA A CA 11
ATOM 12478 C C . ALA A 1 31 ? 4.902 -7.038 7.080 1.00 0.00 31 ALA A C 11
ATOM 12479 O O . ALA A 1 31 ? 4.318 -8.020 7.529 1.00 0.00 31 ALA A O 11
ATOM 12486 N N . ILE A 1 32 ? 4.311 -6.154 6.282 1.00 0.00 32 ILE A N 11
ATOM 12487 C CA . ILE A 1 32 ? 2.973 -6.397 5.760 1.00 0.00 32 ILE A CA 11
ATOM 12488 C C . ILE A 1 32 ? 3.009 -7.672 4.930 1.00 0.00 32 ILE A C 11
ATOM 12489 O O . ILE A 1 32 ? 2.161 -8.548 5.065 1.00 0.00 32 ILE A O 11
ATOM 12505 N N . ASN A 1 33 ? 4.042 -7.760 4.099 1.00 0.00 33 ASN A N 11
ATOM 12506 C CA . ASN A 1 33 ? 4.281 -8.913 3.234 1.00 0.00 33 ASN A CA 11
ATOM 12507 C C . ASN A 1 33 ? 4.320 -10.210 4.042 1.00 0.00 33 ASN A C 11
ATOM 12508 O O . ASN A 1 33 ? 3.591 -11.152 3.744 1.00 0.00 33 ASN A O 11
ATOM 12519 N N . GLN A 1 34 ? 5.161 -10.248 5.071 1.00 0.00 34 GLN A N 11
ATOM 12520 C CA . GLN A 1 34 ? 5.348 -11.465 5.861 1.00 0.00 34 GLN A CA 11
ATOM 12521 C C . GLN A 1 34 ? 4.073 -11.844 6.608 1.00 0.00 34 GLN A C 11
ATOM 12522 O O . GLN A 1 34 ? 3.822 -13.018 6.876 1.00 0.00 34 GLN A O 11
ATOM 12536 N N . GLN A 1 35 ? 3.271 -10.844 6.936 1.00 0.00 35 GLN A N 11
ATOM 12537 C CA . GLN A 1 35 ? 1.979 -11.075 7.578 1.00 0.00 35 GLN A CA 11
ATOM 12538 C C . GLN A 1 35 ? 0.945 -11.592 6.585 1.00 0.00 35 GLN A C 11
ATOM 12539 O O . GLN A 1 35 ? -0.025 -12.246 6.969 1.00 0.00 35 GLN A O 11
ATOM 12553 N N . THR A 1 36 ? 1.147 -11.293 5.312 1.00 0.00 36 THR A N 11
ATOM 12554 C CA . THR A 1 36 ? 0.118 -11.528 4.316 1.00 0.00 36 THR A CA 11
ATOM 12555 C C . THR A 1 36 ? 0.508 -12.576 3.279 1.00 0.00 36 THR A C 11
ATOM 12556 O O . THR A 1 36 ? -0.004 -13.695 3.295 1.00 0.00 36 THR A O 11
ATOM 12567 N N . GLY A 1 37 ? 1.413 -12.213 2.388 1.00 0.00 37 GLY A N 11
ATOM 12568 C CA . GLY A 1 37 ? 1.755 -13.076 1.284 1.00 0.00 37 GLY A CA 11
ATOM 12569 C C . GLY A 1 37 ? 2.135 -12.282 0.060 1.00 0.00 37 GLY A C 11
ATOM 12570 O O . GLY A 1 37 ? 2.992 -12.695 -0.723 1.00 0.00 37 GLY A O 11
ATOM 12574 N N . ALA A 1 38 ? 1.515 -11.121 -0.086 1.00 0.00 38 ALA A N 11
ATOM 12575 C CA . ALA A 1 38 ? 1.748 -10.272 -1.238 1.00 0.00 38 ALA A CA 11
ATOM 12576 C C . ALA A 1 38 ? 2.945 -9.367 -1.004 1.00 0.00 38 ALA A C 11
ATOM 12577 O O . ALA A 1 38 ? 3.277 -9.039 0.135 1.00 0.00 38 ALA A O 11
ATOM 12584 N N . PHE A 1 39 ? 3.582 -8.968 -2.088 1.00 0.00 39 PHE A N 11
ATOM 12585 C CA . PHE A 1 39 ? 4.759 -8.124 -2.022 1.00 0.00 39 PHE A CA 11
ATOM 12586 C C . PHE A 1 39 ? 4.349 -6.659 -2.067 1.00 0.00 39 PHE A C 11
ATOM 12587 O O . PHE A 1 39 ? 3.798 -6.191 -3.064 1.00 0.00 39 PHE A O 11
ATOM 12604 N N . VAL A 1 40 ? 4.593 -5.942 -0.987 1.00 0.00 40 VAL A N 11
ATOM 12605 C CA . VAL A 1 40 ? 4.255 -4.531 -0.930 1.00 0.00 40 VAL A CA 11
ATOM 12606 C C . VAL A 1 40 ? 5.441 -3.672 -1.351 1.00 0.00 40 VAL A C 11
ATOM 12607 O O . VAL A 1 40 ? 6.525 -3.760 -0.773 1.00 0.00 40 VAL A O 11
ATOM 12620 N N . GLU A 1 41 ? 5.224 -2.861 -2.373 1.00 0.00 41 GLU A N 11
ATOM 12621 C CA . GLU A 1 41 ? 6.238 -1.937 -2.865 1.00 0.00 41 GLU A CA 11
ATOM 12622 C C . GLU A 1 41 ? 5.612 -0.567 -3.129 1.00 0.00 41 GLU A C 11
ATOM 12623 O O . GLU A 1 41 ? 4.410 -0.387 -2.948 1.00 0.00 41 GLU A O 11
ATOM 12635 N N . ILE A 1 42 ? 6.425 0.403 -3.527 1.00 0.00 42 ILE A N 11
ATOM 12636 C CA . ILE A 1 42 ? 5.939 1.762 -3.751 1.00 0.00 42 ILE A CA 11
ATOM 12637 C C . ILE A 1 42 ? 5.913 2.065 -5.248 1.00 0.00 42 ILE A C 11
ATOM 12638 O O . ILE A 1 42 ? 6.849 1.715 -5.971 1.00 0.00 42 ILE A O 11
ATOM 12654 N N . SER A 1 43 ? 4.849 2.716 -5.705 1.00 0.00 43 SER A N 11
ATOM 12655 C CA . SER A 1 43 ? 4.631 2.928 -7.127 1.00 0.00 43 SER A CA 11
ATOM 12656 C C . SER A 1 43 ? 5.241 4.239 -7.601 1.00 0.00 43 SER A C 11
ATOM 12657 O O . SER A 1 43 ? 5.516 5.144 -6.814 1.00 0.00 43 SER A O 11
ATOM 12665 N N . ARG A 1 44 ? 5.419 4.331 -8.909 1.00 0.00 44 ARG A N 11
ATOM 12666 C CA . ARG A 1 44 ? 5.992 5.510 -9.535 1.00 0.00 44 ARG A CA 11
ATOM 12667 C C . ARG A 1 44 ? 4.902 6.295 -10.264 1.00 0.00 44 ARG A C 11
ATOM 12668 O O . ARG A 1 44 ? 5.184 7.207 -11.042 1.00 0.00 44 ARG A O 11
ATOM 12689 N N . GLN A 1 45 ? 3.654 5.923 -10.004 1.00 0.00 45 GLN A N 11
ATOM 12690 C CA . GLN A 1 45 ? 2.512 6.548 -10.662 1.00 0.00 45 GLN A CA 11
ATOM 12691 C C . GLN A 1 45 ? 2.047 7.785 -9.908 1.00 0.00 45 GLN A C 11
ATOM 12692 O O . GLN A 1 45 ? 2.301 7.930 -8.712 1.00 0.00 45 GLN A O 11
ATOM 12706 N N . LEU A 1 46 ? 1.375 8.673 -10.623 1.00 0.00 46 LEU A N 11
ATOM 12707 C CA . LEU A 1 46 ? 0.695 9.802 -10.011 1.00 0.00 46 LEU A CA 11
ATOM 12708 C C . LEU A 1 46 ? -0.781 9.466 -9.854 1.00 0.00 46 LEU A C 11
ATOM 12709 O O . LEU A 1 46 ? -1.342 8.741 -10.676 1.00 0.00 46 LEU A O 11
ATOM 12725 N N . PRO A 1 47 ? -1.427 9.977 -8.797 1.00 0.00 47 PRO A N 11
ATOM 12726 C CA . PRO A 1 47 ? -2.852 9.750 -8.563 1.00 0.00 47 PRO A CA 11
ATOM 12727 C C . PRO A 1 47 ? -3.707 10.502 -9.577 1.00 0.00 47 PRO A C 11
ATOM 12728 O O . PRO A 1 47 ? -3.181 11.315 -10.334 1.00 0.00 47 PRO A O 11
ATOM 12739 N N . PRO A 1 48 ? -5.023 10.257 -9.618 1.00 0.00 48 PRO A N 11
ATOM 12740 C CA . PRO A 1 48 ? -5.935 11.048 -10.455 1.00 0.00 48 PRO A CA 11
ATOM 12741 C C . PRO A 1 48 ? -5.756 12.547 -10.210 1.00 0.00 48 PRO A C 11
ATOM 12742 O O . PRO A 1 48 ? -5.848 13.363 -11.131 1.00 0.00 48 PRO A O 11
ATOM 12753 N N . ASN A 1 49 ? -5.461 12.887 -8.958 1.00 0.00 49 ASN A N 11
ATOM 12754 C CA . ASN A 1 49 ? -5.231 14.271 -8.556 1.00 0.00 49 ASN A CA 11
ATOM 12755 C C . ASN A 1 49 ? -3.906 14.780 -9.115 1.00 0.00 49 ASN A C 11
ATOM 12756 O O . ASN A 1 49 ? -3.724 15.977 -9.339 1.00 0.00 49 ASN A O 11
ATOM 12767 N N . GLY A 1 50 ? -2.986 13.844 -9.347 1.00 0.00 50 GLY A N 11
ATOM 12768 C CA . GLY A 1 50 ? -1.650 14.181 -9.808 1.00 0.00 50 GLY A CA 11
ATOM 12769 C C . GLY A 1 50 ? -0.867 14.968 -8.780 1.00 0.00 50 GLY A C 11
ATOM 12770 O O . GLY A 1 50 ? -0.026 15.793 -9.129 1.00 0.00 50 GLY A O 11
ATOM 12774 N N . ASP A 1 51 ? -1.147 14.709 -7.510 1.00 0.00 51 ASP A N 11
ATOM 12775 C CA . ASP A 1 51 ? -0.512 15.437 -6.420 1.00 0.00 51 ASP A CA 11
ATOM 12776 C C . ASP A 1 51 ? 0.566 14.580 -5.764 1.00 0.00 51 ASP A C 11
ATOM 12777 O O . ASP A 1 51 ? 0.323 13.422 -5.426 1.00 0.00 51 ASP A O 11
ATOM 12786 N N . PRO A 1 52 ? 1.766 15.147 -5.572 1.00 0.00 52 PRO A N 11
ATOM 12787 C CA . PRO A 1 52 ? 2.933 14.411 -5.062 1.00 0.00 52 PRO A CA 11
ATOM 12788 C C . PRO A 1 52 ? 2.815 13.998 -3.592 1.00 0.00 52 PRO A C 11
ATOM 12789 O O . PRO A 1 52 ? 3.609 13.188 -3.107 1.00 0.00 52 PRO A O 11
ATOM 12800 N N . ASN A 1 53 ? 1.833 14.546 -2.881 1.00 0.00 53 ASN A N 11
ATOM 12801 C CA . ASN A 1 53 ? 1.649 14.209 -1.473 1.00 0.00 53 ASN A CA 11
ATOM 12802 C C . ASN A 1 53 ? 0.915 12.885 -1.340 1.00 0.00 53 ASN A C 11
ATOM 12803 O O . ASN A 1 53 ? 0.913 12.269 -0.275 1.00 0.00 53 ASN A O 11
ATOM 12814 N N . PHE A 1 54 ? 0.303 12.450 -2.427 1.00 0.00 54 PHE A N 11
ATOM 12815 C CA . PHE A 1 54 ? -0.357 11.159 -2.466 1.00 0.00 54 PHE A CA 11
ATOM 12816 C C . PHE A 1 54 ? 0.484 10.187 -3.275 1.00 0.00 54 PHE A C 11
ATOM 12817 O O . PHE A 1 54 ? 0.551 10.278 -4.498 1.00 0.00 54 PHE A O 11
ATOM 12834 N N . LYS A 1 55 ? 1.141 9.281 -2.581 1.00 0.00 55 LYS A N 11
ATOM 12835 C CA . LYS A 1 55 ? 2.043 8.339 -3.214 1.00 0.00 55 LYS A CA 11
ATOM 12836 C C . LYS A 1 55 ? 1.353 7.002 -3.426 1.00 0.00 55 LYS A C 11
ATOM 12837 O O . LYS A 1 55 ? 0.713 6.470 -2.521 1.00 0.00 55 LYS A O 11
ATOM 12856 N N . LEU A 1 56 ? 1.474 6.475 -4.631 1.00 0.00 56 LEU A N 11
ATOM 12857 C CA . LEU A 1 56 ? 0.789 5.250 -4.999 1.00 0.00 56 LEU A CA 11
ATOM 12858 C C . LEU A 1 56 ? 1.458 4.047 -4.343 1.00 0.00 56 LEU A C 11
ATOM 12859 O O . LEU A 1 56 ? 2.672 3.863 -4.420 1.00 0.00 56 LEU A O 11
ATOM 12875 N N . PHE A 1 57 ? 0.640 3.239 -3.697 1.00 0.00 57 PHE A N 11
ATOM 12876 C CA . PHE A 1 57 ? 1.106 2.123 -2.894 1.00 0.00 57 PHE A CA 11
ATOM 12877 C C . PHE A 1 57 ? 0.805 0.808 -3.613 1.00 0.00 57 PHE A C 11
ATOM 12878 O O . PHE A 1 57 ? -0.338 0.551 -3.979 1.00 0.00 57 PHE A O 11
ATOM 12895 N N . ILE A 1 58 ? 1.820 -0.017 -3.827 1.00 0.00 58 ILE A N 11
ATOM 12896 C CA . ILE A 1 58 ? 1.647 -1.247 -4.594 1.00 0.00 58 ILE A CA 11
ATOM 12897 C C . ILE A 1 58 ? 1.601 -2.466 -3.691 1.00 0.00 58 ILE A C 11
ATOM 12898 O O . ILE A 1 58 ? 2.468 -2.656 -2.839 1.00 0.00 58 ILE A O 11
ATOM 12914 N N . ILE A 1 59 ? 0.593 -3.288 -3.884 1.00 0.00 59 ILE A N 11
ATOM 12915 C CA . ILE A 1 59 ? 0.565 -4.598 -3.277 1.00 0.00 59 ILE A CA 11
ATOM 12916 C C . ILE A 1 59 ? 0.436 -5.629 -4.388 1.00 0.00 59 ILE A C 11
ATOM 12917 O O . ILE A 1 59 ? -0.625 -5.763 -4.993 1.00 0.00 59 ILE A O 11
ATOM 12933 N N . ARG A 1 60 ? 1.520 -6.326 -4.684 1.00 0.00 60 ARG A N 11
ATOM 12934 C CA . ARG A 1 60 ? 1.536 -7.246 -5.810 1.00 0.00 60 ARG A CA 11
ATOM 12935 C C . ARG A 1 60 ? 1.450 -8.697 -5.338 1.00 0.00 60 ARG A C 11
ATOM 12936 O O . ARG A 1 60 ? 2.233 -9.140 -4.496 1.00 0.00 60 ARG A O 11
ATOM 12957 N N . GLY A 1 61 ? 0.484 -9.423 -5.873 1.00 0.00 61 GLY A N 11
ATOM 12958 C CA . GLY A 1 61 ? 0.285 -10.806 -5.494 1.00 0.00 61 GLY A CA 11
ATOM 12959 C C . GLY A 1 61 ? -1.098 -11.298 -5.863 1.00 0.00 61 GLY A C 11
ATOM 12960 O O . GLY A 1 61 ? -1.741 -10.745 -6.753 1.00 0.00 61 GLY A O 11
ATOM 12964 N N . SER A 1 62 ? -1.555 -12.338 -5.190 1.00 0.00 62 SER A N 11
ATOM 12965 C CA . SER A 1 62 ? -2.899 -12.848 -5.404 1.00 0.00 62 SER A CA 11
ATOM 12966 C C . SER A 1 62 ? -3.909 -12.017 -4.614 1.00 0.00 62 SER A C 11
ATOM 12967 O O . SER A 1 62 ? -3.580 -11.525 -3.533 1.00 0.00 62 SER A O 11
ATOM 12975 N N . PRO A 1 63 ? -5.129 -11.821 -5.152 1.00 0.00 63 PRO A N 11
ATOM 12976 C CA . PRO A 1 63 ? -6.184 -11.029 -4.505 1.00 0.00 63 PRO A CA 11
ATOM 12977 C C . PRO A 1 63 ? -6.272 -11.246 -2.993 1.00 0.00 63 PRO A C 11
ATOM 12978 O O . PRO A 1 63 ? -6.253 -10.282 -2.231 1.00 0.00 63 PRO A O 11
ATOM 12989 N N . GLN A 1 64 ? -6.332 -12.508 -2.567 1.00 0.00 64 GLN A N 11
ATOM 12990 C CA . GLN A 1 64 ? -6.438 -12.848 -1.146 1.00 0.00 64 GLN A CA 11
ATOM 12991 C C . GLN A 1 64 ? -5.291 -12.241 -0.343 1.00 0.00 64 GLN A C 11
ATOM 12992 O O . GLN A 1 64 ? -5.490 -11.740 0.760 1.00 0.00 64 GLN A O 11
ATOM 13006 N N . GLN A 1 65 ? -4.100 -12.262 -0.920 1.00 0.00 65 GLN A N 11
ATOM 13007 C CA . GLN A 1 65 ? -2.907 -11.790 -0.232 1.00 0.00 65 GLN A CA 11
ATOM 13008 C C . GLN A 1 65 ? -2.864 -10.267 -0.248 1.00 0.00 65 GLN A C 11
ATOM 13009 O O . GLN A 1 65 ? -2.513 -9.631 0.747 1.00 0.00 65 GLN A O 11
ATOM 13023 N N . ILE A 1 66 ? -3.243 -9.692 -1.384 1.00 0.00 66 ILE A N 11
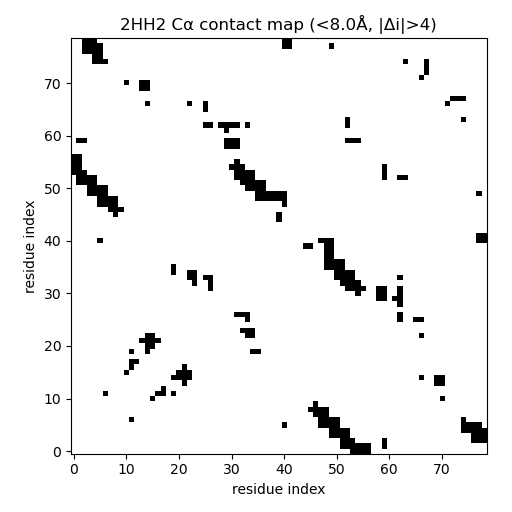ATOM 13024 C CA . ILE A 1 66 ? -3.312 -8.243 -1.536 1.00 0.00 66 ILE A CA 11
ATOM 13025 C C . ILE A 1 66 ? -4.375 -7.648 -0.626 1.00 0.00 66 ILE A C 11
ATOM 13026 O O . ILE A 1 66 ? -4.112 -6.723 0.139 1.00 0.00 66 ILE A O 11
ATOM 13042 N N . ASP A 1 67 ? -5.574 -8.194 -0.716 1.00 0.00 67 ASP A N 11
ATOM 13043 C CA . ASP A 1 67 ? -6.716 -7.687 0.028 1.00 0.00 67 ASP A CA 11
ATOM 13044 C C . ASP A 1 67 ? -6.486 -7.854 1.527 1.00 0.00 67 ASP A C 11
ATOM 13045 O O . ASP A 1 67 ? -6.889 -7.008 2.332 1.00 0.00 67 ASP A O 11
ATOM 13054 N N . HIS A 1 68 ? -5.823 -8.947 1.893 1.00 0.00 68 HIS A N 11
ATOM 13055 C CA . HIS A 1 68 ? -5.417 -9.168 3.275 1.00 0.00 68 HIS A CA 11
ATOM 13056 C C . HIS A 1 68 ? -4.464 -8.055 3.708 1.00 0.00 68 HIS A C 11
ATOM 13057 O O . HIS A 1 68 ? -4.678 -7.413 4.735 1.00 0.00 68 HIS A O 11
ATOM 13072 N N . ALA A 1 69 ? -3.428 -7.819 2.902 1.00 0.00 69 ALA A N 11
ATOM 13073 C CA . ALA A 1 69 ? -2.457 -6.762 3.179 1.00 0.00 69 ALA A CA 11
ATOM 13074 C C . ALA A 1 69 ? -3.150 -5.416 3.323 1.00 0.00 69 ALA A C 11
ATOM 13075 O O . ALA A 1 69 ? -2.835 -4.636 4.223 1.00 0.00 69 ALA A O 11
ATOM 13082 N N . LYS A 1 70 ? -4.105 -5.170 2.436 1.00 0.00 70 LYS A N 11
ATOM 13083 C CA . LYS A 1 70 ? -4.930 -3.971 2.470 1.00 0.00 70 LYS A CA 11
ATOM 13084 C C . LYS A 1 70 ? -5.527 -3.755 3.860 1.00 0.00 70 LYS A C 11
ATOM 13085 O O . LYS A 1 70 ? -5.498 -2.646 4.386 1.00 0.00 70 LYS A O 11
ATOM 13104 N N . GLN A 1 71 ? -6.033 -4.828 4.458 1.00 0.00 71 GLN A N 11
ATOM 13105 C CA . GLN A 1 71 ? -6.687 -4.741 5.758 1.00 0.00 71 GLN A CA 11
ATOM 13106 C C . GLN A 1 71 ? -5.711 -4.285 6.840 1.00 0.00 71 GLN A C 11
ATOM 13107 O O . GLN A 1 71 ? -6.030 -3.392 7.624 1.00 0.00 71 GLN A O 11
ATOM 13121 N N . LEU A 1 72 ? -4.530 -4.901 6.890 1.00 0.00 72 LEU A N 11
ATOM 13122 C CA . LEU A 1 72 ? -3.487 -4.468 7.814 1.00 0.00 72 LEU A CA 11
ATOM 13123 C C . LEU A 1 72 ? -3.169 -2.988 7.631 1.00 0.00 72 LEU A C 11
ATOM 13124 O O . LEU A 1 72 ? -3.020 -2.250 8.601 1.00 0.00 72 LEU A O 11
ATOM 13140 N N . ILE A 1 73 ? -3.081 -2.560 6.382 1.00 0.00 73 ILE A N 11
ATOM 13141 C CA . ILE A 1 73 ? -2.791 -1.169 6.067 1.00 0.00 73 ILE A CA 11
ATOM 13142 C C . ILE A 1 73 ? -3.918 -0.261 6.552 1.00 0.00 73 ILE A C 11
ATOM 13143 O O . ILE A 1 73 ? -3.670 0.803 7.121 1.00 0.00 73 ILE A O 11
ATOM 13159 N N . GLU A 1 74 ? -5.152 -0.706 6.351 1.00 0.00 74 GLU A N 11
ATOM 13160 C CA . GLU A 1 74 ? -6.324 0.042 6.790 1.00 0.00 74 GLU A CA 11
ATOM 13161 C C . GLU A 1 74 ? -6.426 0.057 8.311 1.00 0.00 74 GLU A C 11
ATOM 13162 O O . GLU A 1 74 ? -7.197 0.822 8.878 1.00 0.00 74 GLU A O 11
ATOM 13174 N N . GLU A 1 75 ? -5.651 -0.794 8.964 1.00 0.00 75 GLU A N 11
ATOM 13175 C CA . GLU A 1 75 ? -5.569 -0.797 10.418 1.00 0.00 75 GLU A CA 11
ATOM 13176 C C . GLU A 1 75 ? -4.462 0.154 10.866 1.00 0.00 75 GLU A C 11
ATOM 13177 O O . GLU A 1 75 ? -4.579 0.810 11.896 1.00 0.00 75 GLU A O 11
ATOM 13189 N N . LYS A 1 76 ? -3.403 0.244 10.066 1.00 0.00 76 LYS A N 11
ATOM 13190 C CA . LYS A 1 76 ? -2.319 1.180 10.345 1.00 0.00 76 LYS A CA 11
ATOM 13191 C C . LYS A 1 76 ? -2.820 2.608 10.210 1.00 0.00 76 LYS A C 11
ATOM 13192 O O . LYS A 1 76 ? -2.570 3.459 11.062 1.00 0.00 76 LYS A O 11
ATOM 13211 N N . ILE A 1 77 ? -3.527 2.859 9.119 1.00 0.00 77 ILE A N 11
ATOM 13212 C CA . ILE A 1 77 ? -4.030 4.189 8.823 1.00 0.00 77 ILE A CA 11
ATOM 13213 C C . ILE A 1 77 ? -5.424 4.385 9.405 1.00 0.00 77 ILE A C 11
ATOM 13214 O O . ILE A 1 77 ? -5.903 5.509 9.539 1.00 0.00 77 ILE A O 11
ATOM 13230 N N . GLU A 1 78 ? -6.056 3.260 9.744 1.00 0.00 78 GLU A N 11
ATOM 13231 C CA . GLU A 1 78 ? -7.420 3.236 10.260 1.00 0.00 78 GLU A CA 11
ATOM 13232 C C . GLU A 1 78 ? -8.366 3.980 9.321 1.00 0.00 78 GLU A C 11
ATOM 13233 O O . GLU A 1 78 ? -9.135 4.850 9.734 1.00 0.00 78 GLU A O 11
ATOM 13245 N N . GLY A 1 79 ? -8.293 3.618 8.047 1.00 0.00 79 GLY A N 11
ATOM 13246 C CA . GLY A 1 79 ? -9.119 4.234 7.034 1.00 0.00 79 GLY A CA 11
ATOM 13247 C C . GLY A 1 79 ? -9.235 3.356 5.811 1.00 0.00 79 GLY A C 11
ATOM 13248 O O . GLY A 1 79 ? -8.280 2.670 5.453 1.00 0.00 79 GLY A O 11
ATOM 13252 N N . PRO A 1 80 ? -10.402 3.348 5.161 1.00 0.00 80 PRO A N 11
ATOM 13253 C CA . PRO A 1 80 ? -10.655 2.527 3.974 1.00 0.00 80 PRO A CA 11
ATOM 13254 C C . PRO A 1 80 ? -9.861 2.998 2.756 1.00 0.00 80 PRO A C 11
ATOM 13255 O O . PRO A 1 80 ? -9.898 4.176 2.389 1.00 0.00 80 PRO A O 11
ATOM 13266 N N . LEU A 1 81 ? -9.152 2.070 2.130 1.00 0.00 81 LEU A N 11
ATOM 13267 C CA . LEU A 1 81 ? -8.352 2.380 0.953 1.00 0.00 81 LEU A CA 11
ATOM 13268 C C . LEU A 1 81 ? -9.090 2.032 -0.332 1.00 0.00 81 LEU A C 11
ATOM 13269 O O . LEU A 1 81 ? -9.867 1.078 -0.380 1.00 0.00 81 LEU A O 11
ATOM 13285 N N . CYS A 1 82 ? -8.838 2.824 -1.365 1.00 0.00 82 CYS A N 11
ATOM 13286 C CA . CYS A 1 82 ? -9.470 2.636 -2.661 1.00 0.00 82 CYS A CA 11
ATOM 13287 C C . CYS A 1 82 ? -8.443 2.175 -3.694 1.00 0.00 82 CYS A C 11
ATOM 13288 O O . CYS A 1 82 ? -7.379 2.783 -3.828 1.00 0.00 82 CYS A O 11
ATOM 13296 N N . PRO A 1 83 ? -8.736 1.074 -4.409 1.00 0.00 83 PRO A N 11
ATOM 13297 C CA . PRO A 1 83 ? -7.878 0.579 -5.488 1.00 0.00 83 PRO A CA 11
ATOM 13298 C C . PRO A 1 83 ? -7.859 1.537 -6.678 1.00 0.00 83 PRO A C 11
ATOM 13299 O O . PRO A 1 83 ? -8.907 1.891 -7.216 1.00 0.00 83 PRO A O 11
ATOM 13310 N N . VAL A 1 84 ? -6.667 1.955 -7.078 1.00 0.00 84 VAL A N 11
ATOM 13311 C CA . VAL A 1 84 ? -6.512 2.906 -8.170 1.00 0.00 84 VAL A CA 11
ATOM 13312 C C . VAL A 1 84 ? -5.966 2.214 -9.419 1.00 0.00 84 VAL A C 11
ATOM 13313 O O . VAL A 1 84 ? -6.724 1.881 -10.329 1.00 0.00 84 VAL A O 11
ATOM 13326 N N . GLY A 1 85 ? -4.660 1.961 -9.439 1.00 0.00 85 GLY A N 11
ATOM 13327 C CA . GLY A 1 85 ? -4.029 1.392 -10.617 1.00 0.00 85 GLY A CA 11
ATOM 13328 C C . GLY A 1 85 ? -4.087 2.333 -11.808 1.00 0.00 85 GLY A C 11
ATOM 13329 O O . GLY A 1 85 ? -3.561 3.445 -11.740 1.00 0.00 85 GLY A O 11
ATOM 13333 N N . GLY A 1 7 ? -3.246 -9.657 -10.873 1.00 0.00 7 GLY A N 12
ATOM 13334 C CA . GLY A 1 7 ? -2.144 -8.737 -11.040 1.00 0.00 7 GLY A CA 12
ATOM 13335 C C . GLY A 1 7 ? -1.946 -7.835 -9.846 1.00 0.00 7 GLY A C 12
ATOM 13336 O O . GLY A 1 7 ? -2.067 -8.267 -8.701 1.00 0.00 7 GLY A O 12
ATOM 13340 N N . GLU A 1 8 ? -1.625 -6.584 -10.119 1.00 0.00 8 GLU A N 12
ATOM 13341 C CA . GLU A 1 8 ? -1.345 -5.614 -9.074 1.00 0.00 8 GLU A CA 12
ATOM 13342 C C . GLU A 1 8 ? -2.612 -4.861 -8.671 1.00 0.00 8 GLU A C 12
ATOM 13343 O O . GLU A 1 8 ? -3.480 -4.593 -9.506 1.00 0.00 8 GLU A O 12
ATOM 13355 N N . MET A 1 9 ? -2.716 -4.537 -7.392 1.00 0.00 9 MET A N 12
ATOM 13356 C CA . MET A 1 9 ? -3.743 -3.622 -6.912 1.00 0.00 9 MET A CA 12
ATOM 13357 C C . MET A 1 9 ? -3.079 -2.427 -6.258 1.00 0.00 9 MET A C 12
ATOM 13358 O O . MET A 1 9 ? -2.320 -2.575 -5.301 1.00 0.00 9 MET A O 12
ATOM 13372 N N . THR A 1 10 ? -3.334 -1.249 -6.791 1.00 0.00 10 THR A N 12
ATOM 13373 C CA . THR A 1 10 ? -2.701 -0.045 -6.294 1.00 0.00 10 THR A CA 12
ATOM 13374 C C . THR A 1 10 ? -3.641 0.705 -5.355 1.00 0.00 10 THR A C 12
ATOM 13375 O O . THR A 1 10 ? -4.851 0.711 -5.550 1.00 0.00 10 THR A O 12
ATOM 13386 N N . PHE A 1 11 ? -3.084 1.296 -4.315 1.00 0.00 11 PHE A N 12
ATOM 13387 C CA . PHE A 1 11 ? -3.855 2.118 -3.395 1.00 0.00 11 PHE A CA 12
ATOM 13388 C C . PHE A 1 11 ? -3.145 3.449 -3.202 1.00 0.00 11 PHE A C 12
ATOM 13389 O O . PHE A 1 11 ? -2.042 3.635 -3.706 1.00 0.00 11 PHE A O 12
ATOM 13406 N N . SER A 1 12 ? -3.766 4.375 -2.496 1.00 0.00 12 SER A N 12
ATOM 13407 C CA . SER A 1 12 ? -3.187 5.698 -2.324 1.00 0.00 12 SER A CA 12
ATOM 13408 C C . SER A 1 12 ? -2.684 5.890 -0.894 1.00 0.00 12 SER A C 12
ATOM 13409 O O . SER A 1 12 ? -3.465 5.849 0.060 1.00 0.00 12 SER A O 12
ATOM 13417 N N . ILE A 1 13 ? -1.377 6.087 -0.754 1.00 0.00 13 ILE A N 12
ATOM 13418 C CA . ILE A 1 13 ? -0.769 6.328 0.545 1.00 0.00 13 ILE A CA 12
ATOM 13419 C C . ILE A 1 13 ? -0.254 7.761 0.645 1.00 0.00 13 ILE A C 12
ATOM 13420 O O . ILE A 1 13 ? 0.681 8.156 -0.050 1.00 0.00 13 ILE A O 12
ATOM 13436 N N . PRO A 1 14 ? -0.906 8.561 1.492 1.00 0.00 14 PRO A N 12
ATOM 13437 C CA . PRO A 1 14 ? -0.492 9.932 1.803 1.00 0.00 14 PRO A CA 12
ATOM 13438 C C . PRO A 1 14 ? 1.007 10.095 2.032 1.00 0.00 14 PRO A C 12
ATOM 13439 O O . PRO A 1 14 ? 1.634 9.298 2.734 1.00 0.00 14 PRO A O 12
ATOM 13450 N N . THR A 1 15 ? 1.547 11.168 1.472 1.00 0.00 15 THR A N 12
ATOM 13451 C CA . THR A 1 15 ? 2.956 11.518 1.602 1.00 0.00 15 THR A CA 12
ATOM 13452 C C . THR A 1 15 ? 3.362 11.724 3.074 1.00 0.00 15 THR A C 12
ATOM 13453 O O . THR A 1 15 ? 4.541 11.683 3.412 1.00 0.00 15 THR A O 12
ATOM 13464 N N . HIS A 1 16 ? 2.383 11.926 3.955 1.00 0.00 16 HIS A N 12
ATOM 13465 C CA . HIS A 1 16 ? 2.675 12.095 5.378 1.00 0.00 16 HIS A CA 12
ATOM 13466 C C . HIS A 1 16 ? 2.592 10.763 6.130 1.00 0.00 16 HIS A C 12
ATOM 13467 O O . HIS A 1 16 ? 3.136 10.632 7.223 1.00 0.00 16 HIS A O 12
ATOM 13482 N N . LYS A 1 17 ? 1.906 9.774 5.555 1.00 0.00 17 LYS A N 12
ATOM 13483 C CA . LYS A 1 17 ? 1.771 8.471 6.214 1.00 0.00 17 LYS A CA 12
ATOM 13484 C C . LYS A 1 17 ? 2.821 7.491 5.716 1.00 0.00 17 LYS A C 12
ATOM 13485 O O . LYS A 1 17 ? 2.821 6.317 6.108 1.00 0.00 17 LYS A O 12
ATOM 13504 N N . CYS A 1 18 ? 3.744 7.992 4.898 1.00 0.00 18 CYS A N 12
ATOM 13505 C CA . CYS A 1 18 ? 4.793 7.165 4.314 1.00 0.00 18 CYS A CA 12
ATOM 13506 C C . CYS A 1 18 ? 5.838 6.771 5.364 1.00 0.00 18 CYS A C 12
ATOM 13507 O O . CYS A 1 18 ? 6.945 6.350 5.034 1.00 0.00 18 CYS A O 12
ATOM 13515 N N . GLY A 1 19 ? 5.470 6.903 6.631 1.00 0.00 19 GLY A N 12
ATOM 13516 C CA . GLY A 1 19 ? 6.345 6.511 7.708 1.00 0.00 19 GLY A CA 12
ATOM 13517 C C . GLY A 1 19 ? 5.698 5.498 8.635 1.00 0.00 19 GLY A C 12
ATOM 13518 O O . GLY A 1 19 ? 6.360 4.583 9.119 1.00 0.00 19 GLY A O 12
ATOM 13522 N N . LEU A 1 20 ? 4.396 5.642 8.870 1.00 0.00 20 LEU A N 12
ATOM 13523 C CA . LEU A 1 20 ? 3.700 4.759 9.804 1.00 0.00 20 LEU A CA 12
ATOM 13524 C C . LEU A 1 20 ? 3.364 3.421 9.150 1.00 0.00 20 LEU A C 12
ATOM 13525 O O . LEU A 1 20 ? 3.464 2.370 9.787 1.00 0.00 20 LEU A O 12
ATOM 13541 N N . VAL A 1 21 ? 2.978 3.452 7.877 1.00 0.00 21 VAL A N 12
ATOM 13542 C CA . VAL A 1 21 ? 2.659 2.215 7.164 1.00 0.00 21 VAL A CA 12
ATOM 13543 C C . VAL A 1 21 ? 3.859 1.721 6.399 1.00 0.00 21 VAL A C 12
ATOM 13544 O O . VAL A 1 21 ? 3.974 0.538 6.085 1.00 0.00 21 VAL A O 12
ATOM 13557 N N . ILE A 1 22 ? 4.743 2.639 6.086 1.00 0.00 22 ILE A N 12
ATOM 13558 C CA . ILE A 1 22 ? 5.880 2.329 5.257 1.00 0.00 22 ILE A CA 12
ATOM 13559 C C . ILE A 1 22 ? 7.071 2.008 6.144 1.00 0.00 22 ILE A C 12
ATOM 13560 O O . ILE A 1 22 ? 7.534 0.870 6.183 1.00 0.00 22 ILE A O 12
ATOM 13576 N N . GLY A 1 23 ? 7.529 2.999 6.894 1.00 0.00 23 GLY A N 12
ATOM 13577 C CA . GLY A 1 23 ? 8.617 2.788 7.826 1.00 0.00 23 GLY A CA 12
ATOM 13578 C C . GLY A 1 23 ? 9.781 3.710 7.548 1.00 0.00 23 GLY A C 12
ATOM 13579 O O . GLY A 1 23 ? 9.648 4.656 6.774 1.00 0.00 23 GLY A O 12
ATOM 13583 N N . ARG A 1 24 ? 10.918 3.441 8.177 1.00 0.00 24 ARG A N 12
ATOM 13584 C CA . ARG A 1 24 ? 12.127 4.223 7.939 1.00 0.00 24 ARG A CA 12
ATOM 13585 C C . ARG A 1 24 ? 12.642 3.957 6.530 1.00 0.00 24 ARG A C 12
ATOM 13586 O O . ARG A 1 24 ? 12.835 4.876 5.738 1.00 0.00 24 ARG A O 12
ATOM 13607 N N . GLY A 1 25 ? 12.850 2.686 6.229 1.00 0.00 25 GLY A N 12
ATOM 13608 C CA . GLY A 1 25 ? 13.201 2.277 4.884 1.00 0.00 25 GLY A CA 12
ATOM 13609 C C . GLY A 1 25 ? 12.241 1.223 4.380 1.00 0.00 25 GLY A C 12
ATOM 13610 O O . GLY A 1 25 ? 12.610 0.341 3.603 1.00 0.00 25 GLY A O 12
ATOM 13614 N N . GLY A 1 26 ? 10.997 1.328 4.828 1.00 0.00 26 GLY A N 12
ATOM 13615 C CA . GLY A 1 26 ? 10.000 0.323 4.521 1.00 0.00 26 GLY A CA 12
ATOM 13616 C C . GLY A 1 26 ? 9.983 -0.779 5.566 1.00 0.00 26 GLY A C 12
ATOM 13617 O O . GLY A 1 26 ? 9.883 -1.961 5.243 1.00 0.00 26 GLY A O 12
ATOM 13621 N N . GLU A 1 27 ? 10.068 -0.372 6.828 1.00 0.00 27 GLU A N 12
ATOM 13622 C CA . GLU A 1 27 ? 10.132 -1.303 7.949 1.00 0.00 27 GLU A CA 12
ATOM 13623 C C . GLU A 1 27 ? 8.810 -2.049 8.121 1.00 0.00 27 GLU A C 12
ATOM 13624 O O . GLU A 1 27 ? 8.791 -3.226 8.478 1.00 0.00 27 GLU A O 12
ATOM 13636 N N . ASN A 1 28 ? 7.705 -1.367 7.858 1.00 0.00 28 ASN A N 12
ATOM 13637 C CA . ASN A 1 28 ? 6.391 -1.959 8.075 1.00 0.00 28 ASN A CA 12
ATOM 13638 C C . ASN A 1 28 ? 5.930 -2.744 6.852 1.00 0.00 28 ASN A C 12
ATOM 13639 O O . ASN A 1 28 ? 5.393 -3.844 6.982 1.00 0.00 28 ASN A O 12
ATOM 13650 N N . VAL A 1 29 ? 6.170 -2.193 5.666 1.00 0.00 29 VAL A N 12
ATOM 13651 C CA . VAL A 1 29 ? 5.680 -2.798 4.427 1.00 0.00 29 VAL A CA 12
ATOM 13652 C C . VAL A 1 29 ? 6.294 -4.172 4.178 1.00 0.00 29 VAL A C 12
ATOM 13653 O O . VAL A 1 29 ? 5.645 -5.052 3.612 1.00 0.00 29 VAL A O 12
ATOM 13666 N N . LYS A 1 30 ? 7.532 -4.365 4.619 1.00 0.00 30 LYS A N 12
ATOM 13667 C CA . LYS A 1 30 ? 8.195 -5.648 4.457 1.00 0.00 30 LYS A CA 12
ATOM 13668 C C . LYS A 1 30 ? 7.531 -6.704 5.345 1.00 0.00 30 LYS A C 12
ATOM 13669 O O . LYS A 1 30 ? 7.456 -7.877 4.988 1.00 0.00 30 LYS A O 12
ATOM 13688 N N . ALA A 1 31 ? 7.041 -6.266 6.503 1.00 0.00 31 ALA A N 12
ATOM 13689 C CA . ALA A 1 31 ? 6.404 -7.167 7.451 1.00 0.00 31 ALA A CA 12
ATOM 13690 C C . ALA A 1 31 ? 4.992 -7.499 7.001 1.00 0.00 31 ALA A C 12
ATOM 13691 O O . ALA A 1 31 ? 4.498 -8.599 7.254 1.00 0.00 31 ALA A O 12
ATOM 13698 N N . ILE A 1 32 ? 4.350 -6.544 6.333 1.00 0.00 32 ILE A N 12
ATOM 13699 C CA . ILE A 1 32 ? 3.055 -6.788 5.714 1.00 0.00 32 ILE A CA 12
ATOM 13700 C C . ILE A 1 32 ? 3.175 -7.983 4.787 1.00 0.00 32 ILE A C 12
ATOM 13701 O O . ILE A 1 32 ? 2.354 -8.898 4.814 1.00 0.00 32 ILE A O 12
ATOM 13717 N N . ASN A 1 33 ? 4.234 -7.958 3.985 1.00 0.00 33 ASN A N 12
ATOM 13718 C CA . ASN A 1 33 ? 4.553 -9.034 3.054 1.00 0.00 33 ASN A CA 12
ATOM 13719 C C . ASN A 1 33 ? 4.663 -10.365 3.791 1.00 0.00 33 ASN A C 12
ATOM 13720 O O . ASN A 1 33 ? 4.065 -11.357 3.388 1.00 0.00 33 ASN A O 12
ATOM 13731 N N . GLN A 1 34 ? 5.417 -10.368 4.882 1.00 0.00 34 GLN A N 12
ATOM 13732 C CA . GLN A 1 34 ? 5.644 -11.584 5.658 1.00 0.00 34 GLN A CA 12
ATOM 13733 C C . GLN A 1 34 ? 4.331 -12.160 6.174 1.00 0.00 34 GLN A C 12
ATOM 13734 O O . GLN A 1 34 ? 4.135 -13.377 6.193 1.00 0.00 34 GLN A O 12
ATOM 13748 N N . GLN A 1 35 ? 3.430 -11.279 6.584 1.00 0.00 35 GLN A N 12
ATOM 13749 C CA . GLN A 1 35 ? 2.137 -11.698 7.112 1.00 0.00 35 GLN A CA 12
ATOM 13750 C C . GLN A 1 35 ? 1.225 -12.211 6.003 1.00 0.00 35 GLN A C 12
ATOM 13751 O O . GLN A 1 35 ? 0.351 -13.041 6.239 1.00 0.00 35 GLN A O 12
ATOM 13765 N N . THR A 1 36 ? 1.430 -11.717 4.793 1.00 0.00 36 THR A N 12
ATOM 13766 C CA . THR A 1 36 ? 0.483 -11.953 3.717 1.00 0.00 36 THR A CA 12
ATOM 13767 C C . THR A 1 36 ? 1.054 -12.821 2.600 1.00 0.00 36 THR A C 12
ATOM 13768 O O . THR A 1 36 ? 0.602 -13.944 2.379 1.00 0.00 36 THR A O 12
ATOM 13779 N N . GLY A 1 37 ? 2.054 -12.296 1.916 1.00 0.00 37 GLY A N 12
ATOM 13780 C CA . GLY A 1 37 ? 2.598 -12.953 0.750 1.00 0.00 37 GLY A CA 12
ATOM 13781 C C . GLY A 1 37 ? 2.697 -11.996 -0.415 1.00 0.00 37 GLY A C 12
ATOM 13782 O O . GLY A 1 37 ? 3.394 -12.259 -1.394 1.00 0.00 37 GLY A O 12
ATOM 13786 N N . ALA A 1 38 ? 1.995 -10.875 -0.301 1.00 0.00 38 ALA A N 12
ATOM 13787 C CA . ALA A 1 38 ? 1.950 -9.894 -1.368 1.00 0.00 38 ALA A CA 12
ATOM 13788 C C . ALA A 1 38 ? 3.052 -8.862 -1.217 1.00 0.00 38 ALA A C 12
ATOM 13789 O O . ALA A 1 38 ? 3.438 -8.499 -0.105 1.00 0.00 38 ALA A O 12
ATOM 13796 N N . PHE A 1 39 ? 3.531 -8.375 -2.343 1.00 0.00 39 PHE A N 12
ATOM 13797 C CA . PHE A 1 39 ? 4.591 -7.389 -2.361 1.00 0.00 39 PHE A CA 12
ATOM 13798 C C . PHE A 1 39 ? 4.004 -5.983 -2.288 1.00 0.00 39 PHE A C 12
ATOM 13799 O O . PHE A 1 39 ? 3.412 -5.504 -3.257 1.00 0.00 39 PHE A O 12
ATOM 13816 N N . VAL A 1 40 ? 4.152 -5.341 -1.136 1.00 0.00 40 VAL A N 12
ATOM 13817 C CA . VAL A 1 40 ? 3.680 -3.973 -0.947 1.00 0.00 40 VAL A CA 12
ATOM 13818 C C . VAL A 1 40 ? 4.764 -2.992 -1.390 1.00 0.00 40 VAL A C 12
ATOM 13819 O O . VAL A 1 40 ? 5.587 -2.540 -0.592 1.00 0.00 40 VAL A O 12
ATOM 13832 N N . GLU A 1 41 ? 4.763 -2.702 -2.683 1.00 0.00 41 GLU A N 12
ATOM 13833 C CA . GLU A 1 41 ? 5.791 -1.889 -3.314 1.00 0.00 41 GLU A CA 12
ATOM 13834 C C . GLU A 1 41 ? 5.394 -0.421 -3.321 1.00 0.00 41 GLU A C 12
ATOM 13835 O O . GLU A 1 41 ? 4.214 -0.090 -3.412 1.00 0.00 41 GLU A O 12
ATOM 13847 N N . ILE A 1 42 ? 6.377 0.457 -3.243 1.00 0.00 42 ILE A N 12
ATOM 13848 C CA . ILE A 1 42 ? 6.124 1.883 -3.342 1.00 0.00 42 ILE A CA 12
ATOM 13849 C C . ILE A 1 42 ? 5.951 2.243 -4.811 1.00 0.00 42 ILE A C 12
ATOM 13850 O O . ILE A 1 42 ? 6.866 2.052 -5.614 1.00 0.00 42 ILE A O 12
ATOM 13866 N N . SER A 1 43 ? 4.779 2.744 -5.162 1.00 0.00 43 SER A N 12
ATOM 13867 C CA . SER A 1 43 ? 4.429 2.940 -6.558 1.00 0.00 43 SER A CA 12
ATOM 13868 C C . SER A 1 43 ? 5.080 4.190 -7.126 1.00 0.00 43 SER A C 12
ATOM 13869 O O . SER A 1 43 ? 5.353 5.154 -6.412 1.00 0.00 43 SER A O 12
ATOM 13877 N N . ARG A 1 44 ? 5.325 4.150 -8.424 1.00 0.00 44 ARG A N 12
ATOM 13878 C CA . ARG A 1 44 ? 5.919 5.267 -9.136 1.00 0.00 44 ARG A CA 12
ATOM 13879 C C . ARG A 1 44 ? 4.825 6.022 -9.882 1.00 0.00 44 ARG A C 12
ATOM 13880 O O . ARG A 1 44 ? 5.089 6.952 -10.648 1.00 0.00 44 ARG A O 12
ATOM 13901 N N . GLN A 1 45 ? 3.591 5.603 -9.634 1.00 0.00 45 GLN A N 12
ATOM 13902 C CA . GLN A 1 45 ? 2.424 6.169 -10.290 1.00 0.00 45 GLN A CA 12
ATOM 13903 C C . GLN A 1 45 ? 1.864 7.335 -9.486 1.00 0.00 45 GLN A C 12
ATOM 13904 O O . GLN A 1 45 ? 1.853 7.305 -8.255 1.00 0.00 45 GLN A O 12
ATOM 13918 N N . LEU A 1 46 ? 1.401 8.354 -10.191 1.00 0.00 46 LEU A N 12
ATOM 13919 C CA . LEU A 1 46 ? 0.719 9.473 -9.563 1.00 0.00 46 LEU A CA 12
ATOM 13920 C C . LEU A 1 46 ? -0.787 9.272 -9.657 1.00 0.00 46 LEU A C 12
ATOM 13921 O O . LEU A 1 46 ? -1.268 8.588 -10.561 1.00 0.00 46 LEU A O 12
ATOM 13937 N N . PRO A 1 47 ? -1.553 9.858 -8.725 1.00 0.00 47 PRO A N 12
ATOM 13938 C CA . PRO A 1 47 ? -3.014 9.811 -8.773 1.00 0.00 47 PRO A CA 12
ATOM 13939 C C . PRO A 1 47 ? -3.525 10.617 -9.964 1.00 0.00 47 PRO A C 12
ATOM 13940 O O . PRO A 1 47 ? -2.786 11.449 -10.491 1.00 0.00 47 PRO A O 12
ATOM 13951 N N . PRO A 1 48 ? -4.778 10.383 -10.406 1.00 0.00 48 PRO A N 12
ATOM 13952 C CA . PRO A 1 48 ? -5.347 11.023 -11.613 1.00 0.00 48 PRO A CA 12
ATOM 13953 C C . PRO A 1 48 ? -5.571 12.534 -11.461 1.00 0.00 48 PRO A C 12
ATOM 13954 O O . PRO A 1 48 ? -6.616 13.068 -11.846 1.00 0.00 48 PRO A O 12
ATOM 13965 N N . ASN A 1 49 ? -4.576 13.195 -10.895 1.00 0.00 49 ASN A N 12
ATOM 13966 C CA . ASN A 1 49 ? -4.555 14.641 -10.734 1.00 0.00 49 ASN A CA 12
ATOM 13967 C C . ASN A 1 49 ? -3.120 15.146 -10.823 1.00 0.00 49 ASN A C 12
ATOM 13968 O O . ASN A 1 49 ? -2.877 16.336 -11.013 1.00 0.00 49 ASN A O 12
ATOM 13979 N N . GLY A 1 50 ? -2.167 14.215 -10.719 1.00 0.00 50 GLY A N 12
ATOM 13980 C CA . GLY A 1 50 ? -0.767 14.582 -10.598 1.00 0.00 50 GLY A CA 12
ATOM 13981 C C . GLY A 1 50 ? -0.483 15.211 -9.249 1.00 0.00 50 GLY A C 12
ATOM 13982 O O . GLY A 1 50 ? 0.322 16.134 -9.131 1.00 0.00 50 GLY A O 12
ATOM 13986 N N . ASP A 1 51 ? -1.159 14.697 -8.232 1.00 0.00 51 ASP A N 12
ATOM 13987 C CA . ASP A 1 51 ? -1.090 15.258 -6.890 1.00 0.00 51 ASP A CA 12
ATOM 13988 C C . ASP A 1 51 ? 0.084 14.654 -6.121 1.00 0.00 51 ASP A C 12
ATOM 13989 O O . ASP A 1 51 ? 0.161 13.438 -5.951 1.00 0.00 51 ASP A O 12
ATOM 13998 N N . PRO A 1 52 ? 1.014 15.498 -5.650 1.00 0.00 52 PRO A N 12
ATOM 13999 C CA . PRO A 1 52 ? 2.221 15.057 -4.957 1.00 0.00 52 PRO A CA 12
ATOM 14000 C C . PRO A 1 52 ? 2.003 14.825 -3.462 1.00 0.00 52 PRO A C 12
ATOM 14001 O O . PRO A 1 52 ? 2.932 14.469 -2.735 1.00 0.00 52 PRO A O 12
ATOM 14012 N N . ASN A 1 53 ? 0.778 15.025 -3.009 1.00 0.00 53 ASN A N 12
ATOM 14013 C CA . ASN A 1 53 ? 0.437 14.840 -1.604 1.00 0.00 53 ASN A CA 12
ATOM 14014 C C . ASN A 1 53 ? 0.053 13.384 -1.342 1.00 0.00 53 ASN A C 12
ATOM 14015 O O . ASN A 1 53 ? -0.066 12.946 -0.192 1.00 0.00 53 ASN A O 12
ATOM 14026 N N . PHE A 1 54 ? -0.127 12.635 -2.422 1.00 0.00 54 PHE A N 12
ATOM 14027 C CA . PHE A 1 54 ? -0.482 11.229 -2.331 1.00 0.00 54 PHE A CA 12
ATOM 14028 C C . PHE A 1 54 ? 0.482 10.375 -3.146 1.00 0.00 54 PHE A C 12
ATOM 14029 O O . PHE A 1 54 ? 0.639 10.579 -4.349 1.00 0.00 54 PHE A O 12
ATOM 14046 N N . LYS A 1 55 ? 1.128 9.429 -2.484 1.00 0.00 55 LYS A N 12
ATOM 14047 C CA . LYS A 1 55 ? 1.997 8.478 -3.157 1.00 0.00 55 LYS A CA 12
ATOM 14048 C C . LYS A 1 55 ? 1.308 7.128 -3.237 1.00 0.00 55 LYS A C 12
ATOM 14049 O O . LYS A 1 55 ? 0.963 6.535 -2.220 1.00 0.00 55 LYS A O 12
ATOM 14068 N N . LEU A 1 56 ? 1.089 6.652 -4.443 1.00 0.00 56 LEU A N 12
ATOM 14069 C CA . LEU A 1 56 ? 0.400 5.390 -4.633 1.00 0.00 56 LEU A CA 12
ATOM 14070 C C . LEU A 1 56 ? 1.275 4.224 -4.175 1.00 0.00 56 LEU A C 12
ATOM 14071 O O . LEU A 1 56 ? 2.501 4.339 -4.107 1.00 0.00 56 LEU A O 12
ATOM 14087 N N . PHE A 1 57 ? 0.638 3.114 -3.848 1.00 0.00 57 PHE A N 12
ATOM 14088 C CA . PHE A 1 57 ? 1.334 1.921 -3.397 1.00 0.00 57 PHE A CA 12
ATOM 14089 C C . PHE A 1 57 ? 0.831 0.701 -4.153 1.00 0.00 57 PHE A C 12
ATOM 14090 O O . PHE A 1 57 ? -0.374 0.523 -4.323 1.00 0.00 57 PHE A O 12
ATOM 14107 N N . ILE A 1 58 ? 1.757 -0.127 -4.611 1.00 0.00 58 ILE A N 12
ATOM 14108 C CA . ILE A 1 58 ? 1.424 -1.297 -5.407 1.00 0.00 58 ILE A CA 12
ATOM 14109 C C . ILE A 1 58 ? 1.398 -2.537 -4.538 1.00 0.00 58 ILE A C 12
ATOM 14110 O O . ILE A 1 58 ? 2.442 -2.990 -4.084 1.00 0.00 58 ILE A O 12
ATOM 14126 N N . ILE A 1 59 ? 0.231 -3.095 -4.303 1.00 0.00 59 ILE A N 12
ATOM 14127 C CA . ILE A 1 59 ? 0.164 -4.366 -3.630 1.00 0.00 59 ILE A CA 12
ATOM 14128 C C . ILE A 1 59 ? -0.033 -5.441 -4.682 1.00 0.00 59 ILE A C 12
ATOM 14129 O O . ILE A 1 59 ? -1.126 -5.612 -5.216 1.00 0.00 59 ILE A O 12
ATOM 14145 N N . ARG A 1 60 ? 1.052 -6.113 -5.027 1.00 0.00 60 ARG A N 12
ATOM 14146 C CA . ARG A 1 60 ? 1.030 -7.088 -6.105 1.00 0.00 60 ARG A CA 12
ATOM 14147 C C . ARG A 1 60 ? 1.153 -8.504 -5.563 1.00 0.00 60 ARG A C 12
ATOM 14148 O O . ARG A 1 60 ? 2.005 -8.789 -4.717 1.00 0.00 60 ARG A O 12
ATOM 14169 N N . GLY A 1 61 ? 0.286 -9.379 -6.047 1.00 0.00 61 GLY A N 12
ATOM 14170 C CA . GLY A 1 61 ? 0.283 -10.751 -5.605 1.00 0.00 61 GLY A CA 12
ATOM 14171 C C . GLY A 1 61 ? -1.063 -11.402 -5.828 1.00 0.00 61 GLY A C 12
ATOM 14172 O O . GLY A 1 61 ? -1.875 -10.897 -6.602 1.00 0.00 61 GLY A O 12
ATOM 14176 N N . SER A 1 62 ? -1.302 -12.517 -5.157 1.00 0.00 62 SER A N 12
ATOM 14177 C CA . SER A 1 62 ? -2.582 -13.200 -5.249 1.00 0.00 62 SER A CA 12
ATOM 14178 C C . SER A 1 62 ? -3.675 -12.380 -4.558 1.00 0.00 62 SER A C 12
ATOM 14179 O O . SER A 1 62 ? -3.388 -11.660 -3.599 1.00 0.00 62 SER A O 12
ATOM 14187 N N . PRO A 1 63 ? -4.928 -12.466 -5.042 1.00 0.00 63 PRO A N 12
ATOM 14188 C CA . PRO A 1 63 ? -6.053 -11.674 -4.524 1.00 0.00 63 PRO A CA 12
ATOM 14189 C C . PRO A 1 63 ? -6.122 -11.623 -2.996 1.00 0.00 63 PRO A C 12
ATOM 14190 O O . PRO A 1 63 ? -6.164 -10.537 -2.407 1.00 0.00 63 PRO A O 12
ATOM 14201 N N . GLN A 1 64 ? -6.105 -12.793 -2.359 1.00 0.00 64 GLN A N 12
ATOM 14202 C CA . GLN A 1 64 ? -6.233 -12.876 -0.906 1.00 0.00 64 GLN A CA 12
ATOM 14203 C C . GLN A 1 64 ? -5.027 -12.257 -0.210 1.00 0.00 64 GLN A C 12
ATOM 14204 O O . GLN A 1 64 ? -5.127 -11.773 0.914 1.00 0.00 64 GLN A O 12
ATOM 14218 N N . GLN A 1 65 ? -3.899 -12.243 -0.895 1.00 0.00 65 GLN A N 12
ATOM 14219 C CA . GLN A 1 65 ? -2.682 -11.688 -0.332 1.00 0.00 65 GLN A CA 12
ATOM 14220 C C . GLN A 1 65 ? -2.733 -10.168 -0.398 1.00 0.00 65 GLN A C 12
ATOM 14221 O O . GLN A 1 65 ? -2.380 -9.486 0.562 1.00 0.00 65 GLN A O 12
ATOM 14235 N N . ILE A 1 66 ? -3.190 -9.656 -1.534 1.00 0.00 66 ILE A N 12
ATOM 14236 C CA . ILE A 1 66 ? -3.299 -8.218 -1.744 1.00 0.00 66 ILE A CA 12
ATOM 14237 C C . ILE A 1 66 ? -4.262 -7.578 -0.752 1.00 0.00 66 ILE A C 12
ATOM 14238 O O . ILE A 1 66 ? -3.900 -6.651 -0.029 1.00 0.00 66 ILE A O 12
ATOM 14254 N N . ASP A 1 67 ? -5.484 -8.085 -0.716 1.00 0.00 67 ASP A N 12
ATOM 14255 C CA . ASP A 1 67 ? -6.531 -7.504 0.117 1.00 0.00 67 ASP A CA 12
ATOM 14256 C C . ASP A 1 67 ? -6.197 -7.641 1.598 1.00 0.00 67 ASP A C 12
ATOM 14257 O O . ASP A 1 67 ? -6.438 -6.723 2.382 1.00 0.00 67 ASP A O 12
ATOM 14266 N N . HIS A 1 68 ? -5.626 -8.777 1.980 1.00 0.00 68 HIS A N 12
ATOM 14267 C CA . HIS A 1 68 ? -5.240 -8.992 3.369 1.00 0.00 68 HIS A CA 12
ATOM 14268 C C . HIS A 1 68 ? -4.126 -8.025 3.758 1.00 0.00 68 HIS A C 12
ATOM 14269 O O . HIS A 1 68 ? -4.087 -7.536 4.884 1.00 0.00 68 HIS A O 12
ATOM 14284 N N . ALA A 1 69 ? -3.230 -7.745 2.817 1.00 0.00 69 ALA A N 12
ATOM 14285 C CA . ALA A 1 69 ? -2.173 -6.767 3.033 1.00 0.00 69 ALA A CA 12
ATOM 14286 C C . ALA A 1 69 ? -2.771 -5.374 3.157 1.00 0.00 69 ALA A C 12
ATOM 14287 O O . ALA A 1 69 ? -2.385 -4.591 4.027 1.00 0.00 69 ALA A O 12
ATOM 14294 N N . LYS A 1 70 ? -3.725 -5.087 2.283 1.00 0.00 70 LYS A N 12
ATOM 14295 C CA . LYS A 1 70 ? -4.472 -3.838 2.319 1.00 0.00 70 LYS A CA 12
ATOM 14296 C C . LYS A 1 70 ? -5.087 -3.618 3.700 1.00 0.00 70 LYS A C 12
ATOM 14297 O O . LYS A 1 70 ? -4.974 -2.537 4.273 1.00 0.00 70 LYS A O 12
ATOM 14316 N N . GLN A 1 71 ? -5.721 -4.659 4.229 1.00 0.00 71 GLN A N 12
ATOM 14317 C CA . GLN A 1 71 ? -6.369 -4.581 5.534 1.00 0.00 71 GLN A CA 12
ATOM 14318 C C . GLN A 1 71 ? -5.354 -4.368 6.653 1.00 0.00 71 GLN A C 12
ATOM 14319 O O . GLN A 1 71 ? -5.654 -3.715 7.654 1.00 0.00 71 GLN A O 12
ATOM 14333 N N . LEU A 1 72 ? -4.149 -4.903 6.483 1.00 0.00 72 LEU A N 12
ATOM 14334 C CA . LEU A 1 72 ? -3.086 -4.686 7.454 1.00 0.00 72 LEU A CA 12
ATOM 14335 C C . LEU A 1 72 ? -2.696 -3.213 7.461 1.00 0.00 72 LEU A C 12
ATOM 14336 O O . LEU A 1 72 ? -2.354 -2.650 8.501 1.00 0.00 72 LEU A O 12
ATOM 14352 N N . ILE A 1 73 ? -2.758 -2.606 6.284 1.00 0.00 73 ILE A N 12
ATOM 14353 C CA . ILE A 1 73 ? -2.453 -1.194 6.115 1.00 0.00 73 ILE A CA 12
ATOM 14354 C C . ILE A 1 73 ? -3.576 -0.330 6.677 1.00 0.00 73 ILE A C 12
ATOM 14355 O O . ILE A 1 73 ? -3.322 0.645 7.382 1.00 0.00 73 ILE A O 12
ATOM 14371 N N . GLU A 1 74 ? -4.816 -0.695 6.364 1.00 0.00 74 GLU A N 12
ATOM 14372 C CA . GLU A 1 74 ? -5.977 0.010 6.897 1.00 0.00 74 GLU A CA 12
ATOM 14373 C C . GLU A 1 74 ? -6.002 -0.083 8.419 1.00 0.00 74 GLU A C 12
ATOM 14374 O O . GLU A 1 74 ? -6.531 0.795 9.097 1.00 0.00 74 GLU A O 12
ATOM 14386 N N . GLU A 1 75 ? -5.424 -1.154 8.947 1.00 0.00 75 GLU A N 12
ATOM 14387 C CA . GLU A 1 75 ? -5.214 -1.291 10.382 1.00 0.00 75 GLU A CA 12
ATOM 14388 C C . GLU A 1 75 ? -4.226 -0.232 10.873 1.00 0.00 75 GLU A C 12
ATOM 14389 O O . GLU A 1 75 ? -4.456 0.437 11.881 1.00 0.00 75 GLU A O 12
ATOM 14401 N N . LYS A 1 76 ? -3.134 -0.074 10.132 1.00 0.00 76 LYS A N 12
ATOM 14402 C CA . LYS A 1 76 ? -2.081 0.872 10.492 1.00 0.00 76 LYS A CA 12
ATOM 14403 C C . LYS A 1 76 ? -2.599 2.304 10.457 1.00 0.00 76 LYS A C 12
ATOM 14404 O O . LYS A 1 76 ? -2.422 3.069 11.407 1.00 0.00 76 LYS A O 12
ATOM 14423 N N . ILE A 1 77 ? -3.248 2.653 9.357 1.00 0.00 77 ILE A N 12
ATOM 14424 C CA . ILE A 1 77 ? -3.676 4.025 9.121 1.00 0.00 77 ILE A CA 12
ATOM 14425 C C . ILE A 1 77 ? -5.075 4.284 9.674 1.00 0.00 77 ILE A C 12
ATOM 14426 O O . ILE A 1 77 ? -5.572 5.409 9.618 1.00 0.00 77 ILE A O 12
ATOM 14442 N N . GLU A 1 78 ? -5.688 3.214 10.205 1.00 0.00 78 GLU A N 12
ATOM 14443 C CA . GLU A 1 78 ? -7.080 3.214 10.676 1.00 0.00 78 GLU A CA 12
ATOM 14444 C C . GLU A 1 78 ? -7.995 3.997 9.736 1.00 0.00 78 GLU A C 12
ATOM 14445 O O . GLU A 1 78 ? -8.794 4.830 10.164 1.00 0.00 78 GLU A O 12
ATOM 14457 N N . GLY A 1 79 ? -7.873 3.695 8.450 1.00 0.00 79 GLY A N 12
ATOM 14458 C CA . GLY A 1 79 ? -8.649 4.369 7.433 1.00 0.00 79 GLY A CA 12
ATOM 14459 C C . GLY A 1 79 ? -8.774 3.516 6.191 1.00 0.00 79 GLY A C 12
ATOM 14460 O O . GLY A 1 79 ? -7.983 2.596 6.004 1.00 0.00 79 GLY A O 12
ATOM 14464 N N . PRO A 1 80 ? -9.758 3.795 5.328 1.00 0.00 80 PRO A N 12
ATOM 14465 C CA . PRO A 1 80 ? -9.991 3.007 4.120 1.00 0.00 80 PRO A CA 12
ATOM 14466 C C . PRO A 1 80 ? -9.073 3.405 2.964 1.00 0.00 80 PRO A C 12
ATOM 14467 O O . PRO A 1 80 ? -8.689 4.571 2.828 1.00 0.00 80 PRO A O 12
ATOM 14478 N N . LEU A 1 81 ? -8.717 2.429 2.145 1.00 0.00 81 LEU A N 12
ATOM 14479 C CA . LEU A 1 81 ? -7.928 2.681 0.950 1.00 0.00 81 LEU A CA 12
ATOM 14480 C C . LEU A 1 81 ? -8.746 2.395 -0.301 1.00 0.00 81 LEU A C 12
ATOM 14481 O O . LEU A 1 81 ? -9.512 1.432 -0.348 1.00 0.00 81 LEU A O 12
ATOM 14497 N N . CYS A 1 82 ? -8.596 3.245 -1.303 1.00 0.00 82 CYS A N 12
ATOM 14498 C CA . CYS A 1 82 ? -9.318 3.092 -2.555 1.00 0.00 82 CYS A CA 12
ATOM 14499 C C . CYS A 1 82 ? -8.446 2.396 -3.599 1.00 0.00 82 CYS A C 12
ATOM 14500 O O . CYS A 1 82 ? -7.280 2.749 -3.782 1.00 0.00 82 CYS A O 12
ATOM 14508 N N . PRO A 1 83 ? -8.994 1.368 -4.265 1.00 0.00 83 PRO A N 12
ATOM 14509 C CA . PRO A 1 83 ? -8.295 0.636 -5.329 1.00 0.00 83 PRO A CA 12
ATOM 14510 C C . PRO A 1 83 ? -8.051 1.500 -6.565 1.00 0.00 83 PRO A C 12
ATOM 14511 O O . PRO A 1 83 ? -8.953 1.721 -7.377 1.00 0.00 83 PRO A O 12
ATOM 14522 N N . VAL A 1 84 ? -6.828 1.982 -6.697 1.00 0.00 84 VAL A N 12
ATOM 14523 C CA . VAL A 1 84 ? -6.433 2.808 -7.825 1.00 0.00 84 VAL A CA 12
ATOM 14524 C C . VAL A 1 84 ? -5.697 1.948 -8.851 1.00 0.00 84 VAL A C 12
ATOM 14525 O O . VAL A 1 84 ? -5.151 0.897 -8.512 1.00 0.00 84 VAL A O 12
ATOM 14538 N N . GLY A 1 85 ? -5.696 2.387 -10.099 1.00 0.00 85 GLY A N 12
ATOM 14539 C CA . GLY A 1 85 ? -5.012 1.658 -11.146 1.00 0.00 85 GLY A CA 12
ATOM 14540 C C . GLY A 1 85 ? -5.582 1.984 -12.506 1.00 0.00 85 GLY A C 12
ATOM 14541 O O . GLY A 1 85 ? -5.721 3.159 -12.850 1.00 0.00 85 GLY A O 12
ATOM 14545 N N . GLY A 1 7 ? -4.222 -8.782 -11.044 1.00 0.00 7 GLY A N 13
ATOM 14546 C CA . GLY A 1 7 ? -2.780 -8.675 -10.967 1.00 0.00 7 GLY A CA 13
ATOM 14547 C C . GLY A 1 7 ? -2.341 -7.858 -9.775 1.00 0.00 7 GLY A C 13
ATOM 14548 O O . GLY A 1 7 ? -2.749 -8.130 -8.649 1.00 0.00 7 GLY A O 13
ATOM 14552 N N . GLU A 1 8 ? -1.521 -6.851 -10.025 1.00 0.00 8 GLU A N 13
ATOM 14553 C CA . GLU A 1 8 ? -1.054 -5.969 -8.965 1.00 0.00 8 GLU A CA 13
ATOM 14554 C C . GLU A 1 8 ? -2.107 -4.903 -8.674 1.00 0.00 8 GLU A C 13
ATOM 14555 O O . GLU A 1 8 ? -2.679 -4.310 -9.592 1.00 0.00 8 GLU A O 13
ATOM 14567 N N . MET A 1 9 ? -2.378 -4.684 -7.399 1.00 0.00 9 MET A N 13
ATOM 14568 C CA . MET A 1 9 ? -3.437 -3.772 -6.995 1.00 0.00 9 MET A CA 13
ATOM 14569 C C . MET A 1 9 ? -2.842 -2.496 -6.410 1.00 0.00 9 MET A C 13
ATOM 14570 O O . MET A 1 9 ? -1.934 -2.549 -5.583 1.00 0.00 9 MET A O 13
ATOM 14584 N N . THR A 1 10 ? -3.353 -1.353 -6.840 1.00 0.00 10 THR A N 13
ATOM 14585 C CA . THR A 1 10 ? -2.809 -0.074 -6.413 1.00 0.00 10 THR A CA 13
ATOM 14586 C C . THR A 1 10 ? -3.761 0.653 -5.463 1.00 0.00 10 THR A C 13
ATOM 14587 O O . THR A 1 10 ? -4.966 0.722 -5.705 1.00 0.00 10 THR A O 13
ATOM 14598 N N . PHE A 1 11 ? -3.206 1.186 -4.382 1.00 0.00 11 PHE A N 13
ATOM 14599 C CA . PHE A 1 11 ? -3.971 1.971 -3.422 1.00 0.00 11 PHE A CA 13
ATOM 14600 C C . PHE A 1 11 ? -3.297 3.320 -3.195 1.00 0.00 11 PHE A C 13
ATOM 14601 O O . PHE A 1 11 ? -2.105 3.478 -3.466 1.00 0.00 11 PHE A O 13
ATOM 14618 N N . SER A 1 12 ? -4.063 4.289 -2.713 1.00 0.00 12 SER A N 13
ATOM 14619 C CA . SER A 1 12 ? -3.561 5.642 -2.499 1.00 0.00 12 SER A CA 13
ATOM 14620 C C . SER A 1 12 ? -2.913 5.786 -1.120 1.00 0.00 12 SER A C 13
ATOM 14621 O O . SER A 1 12 ? -3.602 5.758 -0.100 1.00 0.00 12 SER A O 13
ATOM 14629 N N . ILE A 1 13 ? -1.596 5.935 -1.090 1.00 0.00 13 ILE A N 13
ATOM 14630 C CA . ILE A 1 13 ? -0.886 6.154 0.162 1.00 0.00 13 ILE A CA 13
ATOM 14631 C C . ILE A 1 13 ? -0.339 7.574 0.235 1.00 0.00 13 ILE A C 13
ATOM 14632 O O . ILE A 1 13 ? 0.521 7.968 -0.552 1.00 0.00 13 ILE A O 13
ATOM 14648 N N . PRO A 1 14 ? -0.877 8.371 1.163 1.00 0.00 14 PRO A N 13
ATOM 14649 C CA . PRO A 1 14 ? -0.378 9.716 1.448 1.00 0.00 14 PRO A CA 13
ATOM 14650 C C . PRO A 1 14 ? 1.111 9.733 1.767 1.00 0.00 14 PRO A C 13
ATOM 14651 O O . PRO A 1 14 ? 1.585 8.984 2.624 1.00 0.00 14 PRO A O 13
ATOM 14662 N N . THR A 1 15 ? 1.826 10.616 1.087 1.00 0.00 15 THR A N 13
ATOM 14663 C CA . THR A 1 15 ? 3.264 10.763 1.239 1.00 0.00 15 THR A CA 13
ATOM 14664 C C . THR A 1 15 ? 3.647 11.103 2.681 1.00 0.00 15 THR A C 13
ATOM 14665 O O . THR A 1 15 ? 4.719 10.731 3.150 1.00 0.00 15 THR A O 13
ATOM 14676 N N . HIS A 1 16 ? 2.762 11.790 3.390 1.00 0.00 16 HIS A N 13
ATOM 14677 C CA . HIS A 1 16 ? 3.034 12.160 4.775 1.00 0.00 16 HIS A CA 13
ATOM 14678 C C . HIS A 1 16 ? 2.831 10.970 5.718 1.00 0.00 16 HIS A C 13
ATOM 14679 O O . HIS A 1 16 ? 3.314 10.982 6.847 1.00 0.00 16 HIS A O 13
ATOM 14694 N N . LYS A 1 17 ? 2.119 9.941 5.256 1.00 0.00 17 LYS A N 13
ATOM 14695 C CA . LYS A 1 17 ? 1.886 8.750 6.081 1.00 0.00 17 LYS A CA 13
ATOM 14696 C C . LYS A 1 17 ? 2.882 7.643 5.763 1.00 0.00 17 LYS A C 13
ATOM 14697 O O . LYS A 1 17 ? 2.764 6.525 6.278 1.00 0.00 17 LYS A O 13
ATOM 14716 N N . CYS A 1 18 ? 3.891 7.965 4.957 1.00 0.00 18 CYS A N 13
ATOM 14717 C CA . CYS A 1 18 ? 4.877 6.978 4.523 1.00 0.00 18 CYS A CA 13
ATOM 14718 C C . CYS A 1 18 ? 5.819 6.576 5.662 1.00 0.00 18 CYS A C 13
ATOM 14719 O O . CYS A 1 18 ? 6.893 6.025 5.431 1.00 0.00 18 CYS A O 13
ATOM 14727 N N . GLY A 1 19 ? 5.406 6.834 6.892 1.00 0.00 19 GLY A N 13
ATOM 14728 C CA . GLY A 1 19 ? 6.186 6.419 8.032 1.00 0.00 19 GLY A CA 13
ATOM 14729 C C . GLY A 1 19 ? 5.414 5.502 8.957 1.00 0.00 19 GLY A C 13
ATOM 14730 O O . GLY A 1 19 ? 5.982 4.573 9.525 1.00 0.00 19 GLY A O 13
ATOM 14734 N N . LEU A 1 20 ? 4.112 5.740 9.093 1.00 0.00 20 LEU A N 13
ATOM 14735 C CA . LEU A 1 20 ? 3.289 4.941 9.992 1.00 0.00 20 LEU A CA 13
ATOM 14736 C C . LEU A 1 20 ? 2.815 3.658 9.309 1.00 0.00 20 LEU A C 13
ATOM 14737 O O . LEU A 1 20 ? 2.430 2.705 9.977 1.00 0.00 20 LEU A O 13
ATOM 14753 N N . VAL A 1 21 ? 2.830 3.641 7.976 1.00 0.00 21 VAL A N 13
ATOM 14754 C CA . VAL A 1 21 ? 2.516 2.414 7.236 1.00 0.00 21 VAL A CA 13
ATOM 14755 C C . VAL A 1 21 ? 3.728 1.909 6.474 1.00 0.00 21 VAL A C 13
ATOM 14756 O O . VAL A 1 21 ? 3.843 0.720 6.191 1.00 0.00 21 VAL A O 13
ATOM 14769 N N . ILE A 1 22 ? 4.624 2.823 6.136 1.00 0.00 22 ILE A N 13
ATOM 14770 C CA . ILE A 1 22 ? 5.759 2.499 5.287 1.00 0.00 22 ILE A CA 13
ATOM 14771 C C . ILE A 1 22 ? 7.045 2.432 6.108 1.00 0.00 22 ILE A C 13
ATOM 14772 O O . ILE A 1 22 ? 7.615 1.355 6.280 1.00 0.00 22 ILE A O 13
ATOM 14788 N N . GLY A 1 23 ? 7.502 3.572 6.612 1.00 0.00 23 GLY A N 13
ATOM 14789 C CA . GLY A 1 23 ? 8.659 3.580 7.488 1.00 0.00 23 GLY A CA 13
ATOM 14790 C C . GLY A 1 23 ? 9.965 3.566 6.722 1.00 0.00 23 GLY A C 13
ATOM 14791 O O . GLY A 1 23 ? 10.430 2.503 6.306 1.00 0.00 23 GLY A O 13
ATOM 14795 N N . ARG A 1 24 ? 10.548 4.748 6.539 1.00 0.00 24 ARG A N 13
ATOM 14796 C CA . ARG A 1 24 ? 11.813 4.910 5.817 1.00 0.00 24 ARG A CA 13
ATOM 14797 C C . ARG A 1 24 ? 11.692 4.421 4.370 1.00 0.00 24 ARG A C 13
ATOM 14798 O O . ARG A 1 24 ? 11.199 5.143 3.503 1.00 0.00 24 ARG A O 13
ATOM 14819 N N . GLY A 1 25 ? 12.135 3.195 4.121 1.00 0.00 25 GLY A N 13
ATOM 14820 C CA . GLY A 1 25 ? 12.035 2.620 2.794 1.00 0.00 25 GLY A CA 13
ATOM 14821 C C . GLY A 1 25 ? 11.114 1.421 2.778 1.00 0.00 25 GLY A C 13
ATOM 14822 O O . GLY A 1 25 ? 11.111 0.632 1.833 1.00 0.00 25 GLY A O 13
ATOM 14826 N N . GLY A 1 26 ? 10.338 1.281 3.843 1.00 0.00 26 GLY A N 13
ATOM 14827 C CA . GLY A 1 26 ? 9.377 0.204 3.927 1.00 0.00 26 GLY A CA 13
ATOM 14828 C C . GLY A 1 26 ? 9.714 -0.795 5.017 1.00 0.00 26 GLY A C 13
ATOM 14829 O O . GLY A 1 26 ? 9.638 -2.006 4.811 1.00 0.00 26 GLY A O 13
ATOM 14833 N N . GLU A 1 27 ? 10.076 -0.281 6.187 1.00 0.00 27 GLU A N 13
ATOM 14834 C CA . GLU A 1 27 ? 10.381 -1.121 7.338 1.00 0.00 27 GLU A CA 13
ATOM 14835 C C . GLU A 1 27 ? 9.089 -1.683 7.930 1.00 0.00 27 GLU A C 13
ATOM 14836 O O . GLU A 1 27 ? 9.093 -2.702 8.621 1.00 0.00 27 GLU A O 13
ATOM 14848 N N . ASN A 1 28 ? 7.982 -1.013 7.641 1.00 0.00 28 ASN A N 13
ATOM 14849 C CA . ASN A 1 28 ? 6.675 -1.440 8.123 1.00 0.00 28 ASN A CA 13
ATOM 14850 C C . ASN A 1 28 ? 6.000 -2.344 7.090 1.00 0.00 28 ASN A C 13
ATOM 14851 O O . ASN A 1 28 ? 5.443 -3.390 7.431 1.00 0.00 28 ASN A O 13
ATOM 14862 N N . VAL A 1 29 ? 6.087 -1.956 5.819 1.00 0.00 29 VAL A N 13
ATOM 14863 C CA . VAL A 1 29 ? 5.415 -2.690 4.746 1.00 0.00 29 VAL A CA 13
ATOM 14864 C C . VAL A 1 29 ? 5.981 -4.099 4.573 1.00 0.00 29 VAL A C 13
ATOM 14865 O O . VAL A 1 29 ? 5.273 -5.011 4.144 1.00 0.00 29 VAL A O 13
ATOM 14878 N N . LYS A 1 30 ? 7.251 -4.279 4.922 1.00 0.00 30 LYS A N 13
ATOM 14879 C CA . LYS A 1 30 ? 7.882 -5.587 4.818 1.00 0.00 30 LYS A CA 13
ATOM 14880 C C . LYS A 1 30 ? 7.242 -6.549 5.817 1.00 0.00 30 LYS A C 13
ATOM 14881 O O . LYS A 1 30 ? 7.102 -7.739 5.544 1.00 0.00 30 LYS A O 13
ATOM 14900 N N . ALA A 1 31 ? 6.842 -6.020 6.973 1.00 0.00 31 ALA A N 13
ATOM 14901 C CA . ALA A 1 31 ? 6.206 -6.834 7.998 1.00 0.00 31 ALA A CA 13
ATOM 14902 C C . ALA A 1 31 ? 4.829 -7.262 7.534 1.00 0.00 31 ALA A C 13
ATOM 14903 O O . ALA A 1 31 ? 4.402 -8.385 7.791 1.00 0.00 31 ALA A O 13
ATOM 14910 N N . ILE A 1 32 ? 4.139 -6.362 6.838 1.00 0.00 32 ILE A N 13
ATOM 14911 C CA . ILE A 1 32 ? 2.874 -6.701 6.204 1.00 0.00 32 ILE A CA 13
ATOM 14912 C C . ILE A 1 32 ? 3.100 -7.881 5.270 1.00 0.00 32 ILE A C 13
ATOM 14913 O O . ILE A 1 32 ? 2.389 -8.877 5.324 1.00 0.00 32 ILE A O 13
ATOM 14929 N N . ASN A 1 33 ? 4.131 -7.746 4.441 1.00 0.00 33 ASN A N 13
ATOM 14930 C CA . ASN A 1 33 ? 4.550 -8.787 3.501 1.00 0.00 33 ASN A CA 13
ATOM 14931 C C . ASN A 1 33 ? 4.767 -10.123 4.213 1.00 0.00 33 ASN A C 13
ATOM 14932 O O . ASN A 1 33 ? 4.327 -11.167 3.735 1.00 0.00 33 ASN A O 13
ATOM 14943 N N . GLN A 1 34 ? 5.448 -10.076 5.357 1.00 0.00 34 GLN A N 13
ATOM 14944 C CA . GLN A 1 34 ? 5.732 -11.278 6.139 1.00 0.00 34 GLN A CA 13
ATOM 14945 C C . GLN A 1 34 ? 4.447 -11.920 6.631 1.00 0.00 34 GLN A C 13
ATOM 14946 O O . GLN A 1 34 ? 4.277 -13.136 6.546 1.00 0.00 34 GLN A O 13
ATOM 14960 N N . GLN A 1 35 ? 3.553 -11.093 7.148 1.00 0.00 35 GLN A N 13
ATOM 14961 C CA . GLN A 1 35 ? 2.302 -11.578 7.714 1.00 0.00 35 GLN A CA 13
ATOM 14962 C C . GLN A 1 35 ? 1.362 -12.096 6.631 1.00 0.00 35 GLN A C 13
ATOM 14963 O O . GLN A 1 35 ? 0.519 -12.954 6.888 1.00 0.00 35 GLN A O 13
ATOM 14977 N N . THR A 1 36 ? 1.511 -11.575 5.421 1.00 0.00 36 THR A N 13
ATOM 14978 C CA . THR A 1 36 ? 0.557 -11.848 4.361 1.00 0.00 36 THR A CA 13
ATOM 14979 C C . THR A 1 36 ? 1.094 -12.816 3.307 1.00 0.00 36 THR A C 13
ATOM 14980 O O . THR A 1 36 ? 0.803 -14.014 3.336 1.00 0.00 36 THR A O 13
ATOM 14991 N N . GLY A 1 37 ? 1.878 -12.283 2.390 1.00 0.00 37 GLY A N 13
ATOM 14992 C CA . GLY A 1 37 ? 2.340 -13.044 1.253 1.00 0.00 37 GLY A CA 13
ATOM 14993 C C . GLY A 1 37 ? 2.612 -12.137 0.076 1.00 0.00 37 GLY A C 13
ATOM 14994 O O . GLY A 1 37 ? 3.596 -12.311 -0.642 1.00 0.00 37 GLY A O 13
ATOM 14998 N N . ALA A 1 38 ? 1.746 -11.144 -0.093 1.00 0.00 38 ALA A N 13
ATOM 14999 C CA . ALA A 1 38 ? 1.867 -10.190 -1.185 1.00 0.00 38 ALA A CA 13
ATOM 15000 C C . ALA A 1 38 ? 2.915 -9.137 -0.867 1.00 0.00 38 ALA A C 13
ATOM 15001 O O . ALA A 1 38 ? 3.167 -8.833 0.300 1.00 0.00 38 ALA A O 13
ATOM 15008 N N . PHE A 1 39 ? 3.509 -8.576 -1.907 1.00 0.00 39 PHE A N 13
ATOM 15009 C CA . PHE A 1 39 ? 4.557 -7.582 -1.744 1.00 0.00 39 PHE A CA 13
ATOM 15010 C C . PHE A 1 39 ? 3.964 -6.180 -1.728 1.00 0.00 39 PHE A C 13
ATOM 15011 O O . PHE A 1 39 ? 3.291 -5.773 -2.676 1.00 0.00 39 PHE A O 13
ATOM 15028 N N . VAL A 1 40 ? 4.206 -5.451 -0.650 1.00 0.00 40 VAL A N 13
ATOM 15029 C CA . VAL A 1 40 ? 3.714 -4.086 -0.528 1.00 0.00 40 VAL A CA 13
ATOM 15030 C C . VAL A 1 40 ? 4.782 -3.113 -1.026 1.00 0.00 40 VAL A C 13
ATOM 15031 O O . VAL A 1 40 ? 5.665 -2.695 -0.277 1.00 0.00 40 VAL A O 13
ATOM 15044 N N . GLU A 1 41 ? 4.696 -2.784 -2.307 1.00 0.00 41 GLU A N 13
ATOM 15045 C CA . GLU A 1 41 ? 5.709 -1.986 -2.994 1.00 0.00 41 GLU A CA 13
ATOM 15046 C C . GLU A 1 41 ? 5.355 -0.505 -3.032 1.00 0.00 41 GLU A C 13
ATOM 15047 O O . GLU A 1 41 ? 4.191 -0.140 -3.177 1.00 0.00 41 GLU A O 13
ATOM 15059 N N . ILE A 1 42 ? 6.370 0.342 -2.938 1.00 0.00 42 ILE A N 13
ATOM 15060 C CA . ILE A 1 42 ? 6.191 1.768 -3.162 1.00 0.00 42 ILE A CA 13
ATOM 15061 C C . ILE A 1 42 ? 6.260 2.029 -4.662 1.00 0.00 42 ILE A C 13
ATOM 15062 O O . ILE A 1 42 ? 7.209 1.592 -5.320 1.00 0.00 42 ILE A O 13
ATOM 15078 N N . SER A 1 43 ? 5.260 2.700 -5.209 1.00 0.00 43 SER A N 13
ATOM 15079 C CA . SER A 1 43 ? 5.210 2.924 -6.645 1.00 0.00 43 SER A CA 13
ATOM 15080 C C . SER A 1 43 ? 5.795 4.283 -7.008 1.00 0.00 43 SER A C 13
ATOM 15081 O O . SER A 1 43 ? 6.140 5.088 -6.139 1.00 0.00 43 SER A O 13
ATOM 15089 N N . ARG A 1 44 ? 5.895 4.519 -8.305 1.00 0.00 44 ARG A N 13
ATOM 15090 C CA . ARG A 1 44 ? 6.387 5.776 -8.842 1.00 0.00 44 ARG A CA 13
ATOM 15091 C C . ARG A 1 44 ? 5.282 6.450 -9.642 1.00 0.00 44 ARG A C 13
ATOM 15092 O O . ARG A 1 44 ? 5.513 7.423 -10.355 1.00 0.00 44 ARG A O 13
ATOM 15113 N N . GLN A 1 45 ? 4.080 5.908 -9.529 1.00 0.00 45 GLN A N 13
ATOM 15114 C CA . GLN A 1 45 ? 2.922 6.473 -10.200 1.00 0.00 45 GLN A CA 13
ATOM 15115 C C . GLN A 1 45 ? 2.219 7.476 -9.302 1.00 0.00 45 GLN A C 13
ATOM 15116 O O . GLN A 1 45 ? 2.140 7.287 -8.086 1.00 0.00 45 GLN A O 13
ATOM 15130 N N . LEU A 1 46 ? 1.729 8.545 -9.902 1.00 0.00 46 LEU A N 13
ATOM 15131 C CA . LEU A 1 46 ? 0.848 9.464 -9.210 1.00 0.00 46 LEU A CA 13
ATOM 15132 C C . LEU A 1 46 ? -0.589 9.105 -9.533 1.00 0.00 46 LEU A C 13
ATOM 15133 O O . LEU A 1 46 ? -0.880 8.618 -10.628 1.00 0.00 46 LEU A O 13
ATOM 15149 N N . PRO A 1 47 ? -1.505 9.313 -8.584 1.00 0.00 47 PRO A N 13
ATOM 15150 C CA . PRO A 1 47 ? -2.935 9.178 -8.848 1.00 0.00 47 PRO A CA 13
ATOM 15151 C C . PRO A 1 47 ? -3.347 10.159 -9.939 1.00 0.00 47 PRO A C 13
ATOM 15152 O O . PRO A 1 47 ? -2.638 11.133 -10.187 1.00 0.00 47 PRO A O 13
ATOM 15163 N N . PRO A 1 48 ? -4.488 9.924 -10.609 1.00 0.00 48 PRO A N 13
ATOM 15164 C CA . PRO A 1 48 ? -4.979 10.792 -11.694 1.00 0.00 48 PRO A CA 13
ATOM 15165 C C . PRO A 1 48 ? -5.281 12.222 -11.227 1.00 0.00 48 PRO A C 13
ATOM 15166 O O . PRO A 1 48 ? -5.849 13.021 -11.971 1.00 0.00 48 PRO A O 13
ATOM 15177 N N . ASN A 1 49 ? -4.917 12.521 -9.987 1.00 0.00 49 ASN A N 13
ATOM 15178 C CA . ASN A 1 49 ? -5.054 13.855 -9.427 1.00 0.00 49 ASN A CA 13
ATOM 15179 C C . ASN A 1 49 ? -3.717 14.596 -9.503 1.00 0.00 49 ASN A C 13
ATOM 15180 O O . ASN A 1 49 ? -3.665 15.827 -9.464 1.00 0.00 49 ASN A O 13
ATOM 15191 N N . GLY A 1 50 ? -2.641 13.814 -9.623 1.00 0.00 50 GLY A N 13
ATOM 15192 C CA . GLY A 1 50 ? -1.292 14.354 -9.726 1.00 0.00 50 GLY A CA 13
ATOM 15193 C C . GLY A 1 50 ? -0.827 15.070 -8.472 1.00 0.00 50 GLY A C 13
ATOM 15194 O O . GLY A 1 50 ? -0.076 16.040 -8.553 1.00 0.00 50 GLY A O 13
ATOM 15198 N N . ASP A 1 51 ? -1.260 14.587 -7.315 1.00 0.00 51 ASP A N 13
ATOM 15199 C CA . ASP A 1 51 ? -0.857 15.177 -6.042 1.00 0.00 51 ASP A CA 13
ATOM 15200 C C . ASP A 1 51 ? 0.415 14.523 -5.521 1.00 0.00 51 ASP A C 13
ATOM 15201 O O . ASP A 1 51 ? 0.464 13.310 -5.348 1.00 0.00 51 ASP A O 13
ATOM 15210 N N . PRO A 1 52 ? 1.458 15.326 -5.256 1.00 0.00 52 PRO A N 13
ATOM 15211 C CA . PRO A 1 52 ? 2.729 14.829 -4.712 1.00 0.00 52 PRO A CA 13
ATOM 15212 C C . PRO A 1 52 ? 2.594 14.348 -3.266 1.00 0.00 52 PRO A C 13
ATOM 15213 O O . PRO A 1 52 ? 3.490 13.697 -2.726 1.00 0.00 52 PRO A O 13
ATOM 15224 N N . ASN A 1 53 ? 1.464 14.675 -2.649 1.00 0.00 53 ASN A N 13
ATOM 15225 C CA . ASN A 1 53 ? 1.171 14.251 -1.282 1.00 0.00 53 ASN A CA 13
ATOM 15226 C C . ASN A 1 53 ? 0.505 12.875 -1.288 1.00 0.00 53 ASN A C 13
ATOM 15227 O O . ASN A 1 53 ? 0.194 12.309 -0.239 1.00 0.00 53 ASN A O 13
ATOM 15238 N N . PHE A 1 54 ? 0.296 12.332 -2.478 1.00 0.00 54 PHE A N 13
ATOM 15239 C CA . PHE A 1 54 ? -0.275 11.004 -2.618 1.00 0.00 54 PHE A CA 13
ATOM 15240 C C . PHE A 1 54 ? 0.560 10.158 -3.561 1.00 0.00 54 PHE A C 13
ATOM 15241 O O . PHE A 1 54 ? 0.685 10.461 -4.746 1.00 0.00 54 PHE A O 13
ATOM 15258 N N . LYS A 1 55 ? 1.132 9.102 -3.028 1.00 0.00 55 LYS A N 13
ATOM 15259 C CA . LYS A 1 55 ? 1.888 8.167 -3.828 1.00 0.00 55 LYS A CA 13
ATOM 15260 C C . LYS A 1 55 ? 1.106 6.875 -3.963 1.00 0.00 55 LYS A C 13
ATOM 15261 O O . LYS A 1 55 ? 0.489 6.409 -3.003 1.00 0.00 55 LYS A O 13
ATOM 15280 N N . LEU A 1 56 ? 1.098 6.316 -5.156 1.00 0.00 56 LEU A N 13
ATOM 15281 C CA . LEU A 1 56 ? 0.424 5.054 -5.374 1.00 0.00 56 LEU A CA 13
ATOM 15282 C C . LEU A 1 56 ? 1.239 3.928 -4.757 1.00 0.00 56 LEU A C 13
ATOM 15283 O O . LEU A 1 56 ? 2.466 3.920 -4.845 1.00 0.00 56 LEU A O 13
ATOM 15299 N N . PHE A 1 57 ? 0.564 3.004 -4.101 1.00 0.00 57 PHE A N 13
ATOM 15300 C CA . PHE A 1 57 ? 1.233 1.870 -3.492 1.00 0.00 57 PHE A CA 13
ATOM 15301 C C . PHE A 1 57 ? 0.801 0.583 -4.182 1.00 0.00 57 PHE A C 13
ATOM 15302 O O . PHE A 1 57 ? -0.392 0.357 -4.396 1.00 0.00 57 PHE A O 13
ATOM 15319 N N . ILE A 1 58 ? 1.771 -0.247 -4.537 1.00 0.00 58 ILE A N 13
ATOM 15320 C CA . ILE A 1 58 ? 1.505 -1.447 -5.316 1.00 0.00 58 ILE A CA 13
ATOM 15321 C C . ILE A 1 58 ? 1.511 -2.673 -4.429 1.00 0.00 58 ILE A C 13
ATOM 15322 O O . ILE A 1 58 ? 2.568 -3.112 -3.987 1.00 0.00 58 ILE A O 13
ATOM 15338 N N . ILE A 1 59 ? 0.355 -3.240 -4.172 1.00 0.00 59 ILE A N 13
ATOM 15339 C CA . ILE A 1 59 ? 0.313 -4.514 -3.501 1.00 0.00 59 ILE A CA 13
ATOM 15340 C C . ILE A 1 59 ? 0.267 -5.588 -4.568 1.00 0.00 59 ILE A C 13
ATOM 15341 O O . ILE A 1 59 ? -0.787 -5.888 -5.119 1.00 0.00 59 ILE A O 13
ATOM 15357 N N . ARG A 1 60 ? 1.429 -6.114 -4.904 1.00 0.00 60 ARG A N 13
ATOM 15358 C CA . ARG A 1 60 ? 1.540 -7.070 -5.988 1.00 0.00 60 ARG A CA 13
ATOM 15359 C C . ARG A 1 60 ? 1.516 -8.491 -5.457 1.00 0.00 60 ARG A C 13
ATOM 15360 O O . ARG A 1 60 ? 2.097 -8.790 -4.409 1.00 0.00 60 ARG A O 13
ATOM 15381 N N . GLY A 1 61 ? 0.834 -9.357 -6.183 1.00 0.00 61 GLY A N 13
ATOM 15382 C CA . GLY A 1 61 ? 0.647 -10.715 -5.739 1.00 0.00 61 GLY A CA 13
ATOM 15383 C C . GLY A 1 61 ? -0.603 -11.320 -6.324 1.00 0.00 61 GLY A C 13
ATOM 15384 O O . GLY A 1 61 ? -0.775 -11.359 -7.542 1.00 0.00 61 GLY A O 13
ATOM 15388 N N . SER A 1 62 ? -1.472 -11.784 -5.456 1.00 0.00 62 SER A N 13
ATOM 15389 C CA . SER A 1 62 ? -2.751 -12.319 -5.864 1.00 0.00 62 SER A CA 13
ATOM 15390 C C . SER A 1 62 ? -3.846 -11.713 -4.999 1.00 0.00 62 SER A C 13
ATOM 15391 O O . SER A 1 62 ? -3.586 -11.388 -3.837 1.00 0.00 62 SER A O 13
ATOM 15399 N N . PRO A 1 63 ? -5.058 -11.518 -5.551 1.00 0.00 63 PRO A N 13
ATOM 15400 C CA . PRO A 1 63 ? -6.161 -10.832 -4.862 1.00 0.00 63 PRO A CA 13
ATOM 15401 C C . PRO A 1 63 ? -6.307 -11.214 -3.388 1.00 0.00 63 PRO A C 13
ATOM 15402 O O . PRO A 1 63 ? -6.521 -10.353 -2.534 1.00 0.00 63 PRO A O 13
ATOM 15413 N N . GLN A 1 64 ? -6.161 -12.498 -3.098 1.00 0.00 64 GLN A N 13
ATOM 15414 C CA . GLN A 1 64 ? -6.335 -13.015 -1.747 1.00 0.00 64 GLN A CA 13
ATOM 15415 C C . GLN A 1 64 ? -5.264 -12.475 -0.797 1.00 0.00 64 GLN A C 13
ATOM 15416 O O . GLN A 1 64 ? -5.564 -12.073 0.326 1.00 0.00 64 GLN A O 13
ATOM 15430 N N . GLN A 1 65 ? -4.019 -12.443 -1.263 1.00 0.00 65 GLN A N 13
ATOM 15431 C CA . GLN A 1 65 ? -2.914 -11.946 -0.449 1.00 0.00 65 GLN A CA 13
ATOM 15432 C C . GLN A 1 65 ? -2.915 -10.423 -0.430 1.00 0.00 65 GLN A C 13
ATOM 15433 O O . GLN A 1 65 ? -2.654 -9.806 0.603 1.00 0.00 65 GLN A O 13
ATOM 15447 N N . ILE A 1 66 ? -3.210 -9.829 -1.582 1.00 0.00 66 ILE A N 13
ATOM 15448 C CA . ILE A 1 66 ? -3.317 -8.379 -1.707 1.00 0.00 66 ILE A CA 13
ATOM 15449 C C . ILE A 1 66 ? -4.342 -7.803 -0.735 1.00 0.00 66 ILE A C 13
ATOM 15450 O O . ILE A 1 66 ? -4.026 -6.916 0.060 1.00 0.00 66 ILE A O 13
ATOM 15466 N N . ASP A 1 67 ? -5.566 -8.314 -0.799 1.00 0.00 67 ASP A N 13
ATOM 15467 C CA . ASP A 1 67 ? -6.645 -7.820 0.053 1.00 0.00 67 ASP A CA 13
ATOM 15468 C C . ASP A 1 67 ? -6.310 -8.024 1.524 1.00 0.00 67 ASP A C 13
ATOM 15469 O O . ASP A 1 67 ? -6.655 -7.200 2.377 1.00 0.00 67 ASP A O 13
ATOM 15478 N N . HIS A 1 68 ? -5.634 -9.126 1.812 1.00 0.00 68 HIS A N 13
ATOM 15479 C CA . HIS A 1 68 ? -5.182 -9.415 3.163 1.00 0.00 68 HIS A CA 13
ATOM 15480 C C . HIS A 1 68 ? -4.209 -8.334 3.627 1.00 0.00 68 HIS A C 13
ATOM 15481 O O . HIS A 1 68 ? -4.390 -7.740 4.690 1.00 0.00 68 HIS A O 13
ATOM 15496 N N . ALA A 1 69 ? -3.200 -8.061 2.804 1.00 0.00 69 ALA A N 13
ATOM 15497 C CA . ALA A 1 69 ? -2.184 -7.066 3.130 1.00 0.00 69 ALA A CA 13
ATOM 15498 C C . ALA A 1 69 ? -2.810 -5.691 3.291 1.00 0.00 69 ALA A C 13
ATOM 15499 O O . ALA A 1 69 ? -2.502 -4.958 4.232 1.00 0.00 69 ALA A O 13
ATOM 15506 N N . LYS A 1 70 ? -3.711 -5.369 2.376 1.00 0.00 70 LYS A N 13
ATOM 15507 C CA . LYS A 1 70 ? -4.440 -4.108 2.402 1.00 0.00 70 LYS A CA 13
ATOM 15508 C C . LYS A 1 70 ? -5.188 -3.926 3.726 1.00 0.00 70 LYS A C 13
ATOM 15509 O O . LYS A 1 70 ? -5.315 -2.807 4.220 1.00 0.00 70 LYS A O 13
ATOM 15528 N N . GLN A 1 71 ? -5.641 -5.029 4.315 1.00 0.00 71 GLN A N 13
ATOM 15529 C CA . GLN A 1 71 ? -6.358 -4.975 5.585 1.00 0.00 71 GLN A CA 13
ATOM 15530 C C . GLN A 1 71 ? -5.423 -4.550 6.716 1.00 0.00 71 GLN A C 13
ATOM 15531 O O . GLN A 1 71 ? -5.762 -3.672 7.511 1.00 0.00 71 GLN A O 13
ATOM 15545 N N . LEU A 1 72 ? -4.247 -5.173 6.790 1.00 0.00 72 LEU A N 13
ATOM 15546 C CA . LEU A 1 72 ? -3.244 -4.784 7.778 1.00 0.00 72 LEU A CA 13
ATOM 15547 C C . LEU A 1 72 ? -2.844 -3.321 7.607 1.00 0.00 72 LEU A C 13
ATOM 15548 O O . LEU A 1 72 ? -2.603 -2.618 8.588 1.00 0.00 72 LEU A O 13
ATOM 15564 N N . ILE A 1 73 ? -2.776 -2.868 6.361 1.00 0.00 73 ILE A N 13
ATOM 15565 C CA . ILE A 1 73 ? -2.469 -1.472 6.069 1.00 0.00 73 ILE A CA 13
ATOM 15566 C C . ILE A 1 73 ? -3.580 -0.563 6.590 1.00 0.00 73 ILE A C 13
ATOM 15567 O O . ILE A 1 73 ? -3.313 0.452 7.241 1.00 0.00 73 ILE A O 13
ATOM 15583 N N . GLU A 1 74 ? -4.822 -0.954 6.325 1.00 0.00 74 GLU A N 13
ATOM 15584 C CA . GLU A 1 74 ? -5.984 -0.210 6.797 1.00 0.00 74 GLU A CA 13
ATOM 15585 C C . GLU A 1 74 ? -6.077 -0.234 8.322 1.00 0.00 74 GLU A C 13
ATOM 15586 O O . GLU A 1 74 ? -6.825 0.532 8.912 1.00 0.00 74 GLU A O 13
ATOM 15598 N N . GLU A 1 75 ? -5.316 -1.117 8.952 1.00 0.00 75 GLU A N 13
ATOM 15599 C CA . GLU A 1 75 ? -5.236 -1.167 10.407 1.00 0.00 75 GLU A CA 13
ATOM 15600 C C . GLU A 1 75 ? -4.173 -0.196 10.910 1.00 0.00 75 GLU A C 13
ATOM 15601 O O . GLU A 1 75 ? -4.347 0.440 11.948 1.00 0.00 75 GLU A O 13
ATOM 15613 N N . LYS A 1 76 ? -3.077 -0.071 10.163 1.00 0.00 76 LYS A N 13
ATOM 15614 C CA . LYS A 1 76 ? -2.009 0.855 10.537 1.00 0.00 76 LYS A CA 13
ATOM 15615 C C . LYS A 1 76 ? -2.515 2.290 10.449 1.00 0.00 76 LYS A C 13
ATOM 15616 O O . LYS A 1 76 ? -2.297 3.100 11.349 1.00 0.00 76 LYS A O 13
ATOM 15635 N N . ILE A 1 77 ? -3.200 2.591 9.355 1.00 0.00 77 ILE A N 13
ATOM 15636 C CA . ILE A 1 77 ? -3.742 3.923 9.133 1.00 0.00 77 ILE A CA 13
ATOM 15637 C C . ILE A 1 77 ? -5.138 4.051 9.738 1.00 0.00 77 ILE A C 13
ATOM 15638 O O . ILE A 1 77 ? -5.641 5.155 9.943 1.00 0.00 77 ILE A O 13
ATOM 15654 N N . GLU A 1 78 ? -5.743 2.893 10.009 1.00 0.00 78 GLU A N 13
ATOM 15655 C CA . GLU A 1 78 ? -7.090 2.793 10.575 1.00 0.00 78 GLU A CA 13
ATOM 15656 C C . GLU A 1 78 ? -8.128 3.399 9.631 1.00 0.00 78 GLU A C 13
ATOM 15657 O O . GLU A 1 78 ? -9.157 3.918 10.068 1.00 0.00 78 GLU A O 13
ATOM 15669 N N . GLY A 1 79 ? -7.860 3.312 8.335 1.00 0.00 79 GLY A N 13
ATOM 15670 C CA . GLY A 1 79 ? -8.741 3.906 7.350 1.00 0.00 79 GLY A CA 13
ATOM 15671 C C . GLY A 1 79 ? -8.795 3.102 6.074 1.00 0.00 79 GLY A C 13
ATOM 15672 O O . GLY A 1 79 ? -7.808 2.477 5.700 1.00 0.00 79 GLY A O 13
ATOM 15676 N N . PRO A 1 80 ? -9.947 3.095 5.393 1.00 0.00 80 PRO A N 13
ATOM 15677 C CA . PRO A 1 80 ? -10.124 2.375 4.129 1.00 0.00 80 PRO A CA 13
ATOM 15678 C C . PRO A 1 80 ? -9.364 3.032 2.980 1.00 0.00 80 PRO A C 13
ATOM 15679 O O . PRO A 1 80 ? -9.433 4.249 2.786 1.00 0.00 80 PRO A O 13
ATOM 15690 N N . LEU A 1 81 ? -8.639 2.221 2.224 1.00 0.00 81 LEU A N 13
ATOM 15691 C CA . LEU A 1 81 ? -7.879 2.710 1.083 1.00 0.00 81 LEU A CA 13
ATOM 15692 C C . LEU A 1 81 ? -8.663 2.537 -0.209 1.00 0.00 81 LEU A C 13
ATOM 15693 O O . LEU A 1 81 ? -9.303 1.510 -0.427 1.00 0.00 81 LEU A O 13
ATOM 15709 N N . CYS A 1 82 ? -8.603 3.544 -1.063 1.00 0.00 82 CYS A N 13
ATOM 15710 C CA . CYS A 1 82 ? -9.298 3.507 -2.337 1.00 0.00 82 CYS A CA 13
ATOM 15711 C C . CYS A 1 82 ? -8.388 2.936 -3.415 1.00 0.00 82 CYS A C 13
ATOM 15712 O O . CYS A 1 82 ? -7.209 3.286 -3.486 1.00 0.00 82 CYS A O 13
ATOM 15720 N N . PRO A 1 83 ? -8.916 2.017 -4.241 1.00 0.00 83 PRO A N 13
ATOM 15721 C CA . PRO A 1 83 ? -8.190 1.472 -5.390 1.00 0.00 83 PRO A CA 13
ATOM 15722 C C . PRO A 1 83 ? -7.931 2.544 -6.440 1.00 0.00 83 PRO A C 13
ATOM 15723 O O . PRO A 1 83 ? -8.850 3.259 -6.847 1.00 0.00 83 PRO A O 13
ATOM 15734 N N . VAL A 1 84 ? -6.684 2.659 -6.870 1.00 0.00 84 VAL A N 13
ATOM 15735 C CA . VAL A 1 84 ? -6.297 3.696 -7.818 1.00 0.00 84 VAL A CA 13
ATOM 15736 C C . VAL A 1 84 ? -5.591 3.084 -9.022 1.00 0.00 84 VAL A C 13
ATOM 15737 O O . VAL A 1 84 ? -4.936 2.053 -8.905 1.00 0.00 84 VAL A O 13
ATOM 15750 N N . GLY A 1 85 ? -5.739 3.718 -10.174 1.00 0.00 85 GLY A N 13
ATOM 15751 C CA . GLY A 1 85 ? -5.037 3.284 -11.361 1.00 0.00 85 GLY A CA 13
ATOM 15752 C C . GLY A 1 85 ? -5.081 4.339 -12.447 1.00 0.00 85 GLY A C 13
ATOM 15753 O O . GLY A 1 85 ? -6.165 4.746 -12.862 1.00 0.00 85 GLY A O 13
ATOM 15757 N N . GLY A 1 7 ? -1.065 -8.655 -11.834 1.00 0.00 7 GLY A N 14
ATOM 15758 C CA . GLY A 1 7 ? -2.193 -8.410 -10.961 1.00 0.00 7 GLY A CA 14
ATOM 15759 C C . GLY A 1 7 ? -1.817 -7.566 -9.763 1.00 0.00 7 GLY A C 14
ATOM 15760 O O . GLY A 1 7 ? -1.870 -8.030 -8.627 1.00 0.00 7 GLY A O 14
ATOM 15764 N N . GLU A 1 8 ? -1.396 -6.340 -10.019 1.00 0.00 8 GLU A N 14
ATOM 15765 C CA . GLU A 1 8 ? -1.079 -5.413 -8.949 1.00 0.00 8 GLU A CA 14
ATOM 15766 C C . GLU A 1 8 ? -2.305 -4.582 -8.580 1.00 0.00 8 GLU A C 14
ATOM 15767 O O . GLU A 1 8 ? -3.047 -4.127 -9.456 1.00 0.00 8 GLU A O 14
ATOM 15779 N N . MET A 1 9 ? -2.538 -4.418 -7.290 1.00 0.00 9 MET A N 14
ATOM 15780 C CA . MET A 1 9 ? -3.581 -3.525 -6.816 1.00 0.00 9 MET A CA 14
ATOM 15781 C C . MET A 1 9 ? -2.947 -2.362 -6.074 1.00 0.00 9 MET A C 14
ATOM 15782 O O . MET A 1 9 ? -2.412 -2.526 -4.976 1.00 0.00 9 MET A O 14
ATOM 15796 N N . THR A 1 10 ? -2.982 -1.198 -6.689 1.00 0.00 10 THR A N 14
ATOM 15797 C CA . THR A 1 10 ? -2.376 -0.018 -6.110 1.00 0.00 10 THR A CA 14
ATOM 15798 C C . THR A 1 10 ? -3.377 0.728 -5.229 1.00 0.00 10 THR A C 14
ATOM 15799 O O . THR A 1 10 ? -4.556 0.835 -5.562 1.00 0.00 10 THR A O 14
ATOM 15810 N N . PHE A 1 11 ? -2.907 1.214 -4.093 1.00 0.00 11 PHE A N 14
ATOM 15811 C CA . PHE A 1 11 ? -3.736 1.990 -3.182 1.00 0.00 11 PHE A CA 14
ATOM 15812 C C . PHE A 1 11 ? -3.034 3.296 -2.842 1.00 0.00 11 PHE A C 14
ATOM 15813 O O . PHE A 1 11 ? -1.834 3.311 -2.594 1.00 0.00 11 PHE A O 14
ATOM 15830 N N . SER A 1 12 ? -3.775 4.391 -2.846 1.00 0.00 12 SER A N 14
ATOM 15831 C CA . SER A 1 12 ? -3.188 5.702 -2.613 1.00 0.00 12 SER A CA 14
ATOM 15832 C C . SER A 1 12 ? -2.953 5.932 -1.120 1.00 0.00 12 SER A C 14
ATOM 15833 O O . SER A 1 12 ? -3.895 5.926 -0.326 1.00 0.00 12 SER A O 14
ATOM 15841 N N . ILE A 1 13 ? -1.691 6.110 -0.741 1.00 0.00 13 ILE A N 14
ATOM 15842 C CA . ILE A 1 13 ? -1.339 6.367 0.647 1.00 0.00 13 ILE A CA 14
ATOM 15843 C C . ILE A 1 13 ? -0.777 7.773 0.819 1.00 0.00 13 ILE A C 14
ATOM 15844 O O . ILE A 1 13 ? 0.117 8.199 0.090 1.00 0.00 13 ILE A O 14
ATOM 15860 N N . PRO A 1 14 ? -1.329 8.515 1.784 1.00 0.00 14 PRO A N 14
ATOM 15861 C CA . PRO A 1 14 ? -0.830 9.841 2.169 1.00 0.00 14 PRO A CA 14
ATOM 15862 C C . PRO A 1 14 ? 0.671 9.862 2.447 1.00 0.00 14 PRO A C 14
ATOM 15863 O O . PRO A 1 14 ? 1.190 9.038 3.204 1.00 0.00 14 PRO A O 14
ATOM 15874 N N . THR A 1 15 ? 1.345 10.837 1.855 1.00 0.00 15 THR A N 14
ATOM 15875 C CA . THR A 1 15 ? 2.784 11.008 1.994 1.00 0.00 15 THR A CA 14
ATOM 15876 C C . THR A 1 15 ? 3.205 11.165 3.460 1.00 0.00 15 THR A C 14
ATOM 15877 O O . THR A 1 15 ? 4.300 10.763 3.840 1.00 0.00 15 THR A O 14
ATOM 15888 N N . HIS A 1 16 ? 2.330 11.725 4.290 1.00 0.00 16 HIS A N 14
ATOM 15889 C CA . HIS A 1 16 ? 2.648 11.899 5.707 1.00 0.00 16 HIS A CA 14
ATOM 15890 C C . HIS A 1 16 ? 2.560 10.571 6.462 1.00 0.00 16 HIS A C 14
ATOM 15891 O O . HIS A 1 16 ? 3.049 10.452 7.580 1.00 0.00 16 HIS A O 14
ATOM 15906 N N . LYS A 1 17 ? 1.925 9.575 5.854 1.00 0.00 17 LYS A N 14
ATOM 15907 C CA . LYS A 1 17 ? 1.783 8.270 6.497 1.00 0.00 17 LYS A CA 14
ATOM 15908 C C . LYS A 1 17 ? 2.822 7.268 5.993 1.00 0.00 17 LYS A C 14
ATOM 15909 O O . LYS A 1 17 ? 2.784 6.080 6.347 1.00 0.00 17 LYS A O 14
ATOM 15928 N N . CYS A 1 18 ? 3.785 7.770 5.217 1.00 0.00 18 CYS A N 14
ATOM 15929 C CA . CYS A 1 18 ? 4.845 6.941 4.643 1.00 0.00 18 CYS A CA 14
ATOM 15930 C C . CYS A 1 18 ? 5.827 6.440 5.709 1.00 0.00 18 CYS A C 14
ATOM 15931 O O . CYS A 1 18 ? 6.883 5.897 5.388 1.00 0.00 18 CYS A O 14
ATOM 15939 N N . GLY A 1 19 ? 5.486 6.617 6.974 1.00 0.00 19 GLY A N 14
ATOM 15940 C CA . GLY A 1 19 ? 6.345 6.134 8.029 1.00 0.00 19 GLY A CA 14
ATOM 15941 C C . GLY A 1 19 ? 5.671 5.107 8.915 1.00 0.00 19 GLY A C 14
ATOM 15942 O O . GLY A 1 19 ? 6.288 4.110 9.290 1.00 0.00 19 GLY A O 14
ATOM 15946 N N . LEU A 1 20 ? 4.402 5.338 9.246 1.00 0.00 20 LEU A N 14
ATOM 15947 C CA . LEU A 1 20 ? 3.678 4.424 10.125 1.00 0.00 20 LEU A CA 14
ATOM 15948 C C . LEU A 1 20 ? 3.321 3.126 9.412 1.00 0.00 20 LEU A C 14
ATOM 15949 O O . LEU A 1 20 ? 3.210 2.080 10.047 1.00 0.00 20 LEU A O 14
ATOM 15965 N N . VAL A 1 21 ? 3.124 3.186 8.097 1.00 0.00 21 VAL A N 14
ATOM 15966 C CA . VAL A 1 21 ? 2.855 1.966 7.333 1.00 0.00 21 VAL A CA 14
ATOM 15967 C C . VAL A 1 21 ? 4.043 1.594 6.470 1.00 0.00 21 VAL A C 14
ATOM 15968 O O . VAL A 1 21 ? 4.373 0.423 6.308 1.00 0.00 21 VAL A O 14
ATOM 15981 N N . ILE A 1 22 ? 4.673 2.605 5.909 1.00 0.00 22 ILE A N 14
ATOM 15982 C CA . ILE A 1 22 ? 5.748 2.398 4.961 1.00 0.00 22 ILE A CA 14
ATOM 15983 C C . ILE A 1 22 ? 7.078 2.263 5.697 1.00 0.00 22 ILE A C 14
ATOM 15984 O O . ILE A 1 22 ? 7.648 1.174 5.774 1.00 0.00 22 ILE A O 14
ATOM 16000 N N . GLY A 1 23 ? 7.563 3.362 6.246 1.00 0.00 23 GLY A N 14
ATOM 16001 C CA . GLY A 1 23 ? 8.813 3.327 6.970 1.00 0.00 23 GLY A CA 14
ATOM 16002 C C . GLY A 1 23 ? 9.961 3.820 6.121 1.00 0.00 23 GLY A C 14
ATOM 16003 O O . GLY A 1 23 ? 10.947 3.109 5.941 1.00 0.00 23 GLY A O 14
ATOM 16007 N N . ARG A 1 24 ? 9.794 5.026 5.571 1.00 0.00 24 ARG A N 14
ATOM 16008 C CA . ARG A 1 24 ? 10.819 5.698 4.764 1.00 0.00 24 ARG A CA 14
ATOM 16009 C C . ARG A 1 24 ? 11.098 4.943 3.464 1.00 0.00 24 ARG A C 14
ATOM 16010 O O . ARG A 1 24 ? 10.601 5.317 2.403 1.00 0.00 24 ARG A O 14
ATOM 16031 N N . GLY A 1 25 ? 11.894 3.887 3.549 1.00 0.00 25 GLY A N 14
ATOM 16032 C CA . GLY A 1 25 ? 12.190 3.092 2.380 1.00 0.00 25 GLY A CA 14
ATOM 16033 C C . GLY A 1 25 ? 11.254 1.913 2.260 1.00 0.00 25 GLY A C 14
ATOM 16034 O O . GLY A 1 25 ? 11.174 1.275 1.214 1.00 0.00 25 GLY A O 14
ATOM 16038 N N . GLY A 1 26 ? 10.546 1.627 3.343 1.00 0.00 26 GLY A N 14
ATOM 16039 C CA . GLY A 1 26 ? 9.594 0.538 3.337 1.00 0.00 26 GLY A CA 14
ATOM 16040 C C . GLY A 1 26 ? 9.987 -0.566 4.294 1.00 0.00 26 GLY A C 14
ATOM 16041 O O . GLY A 1 26 ? 10.100 -1.725 3.901 1.00 0.00 26 GLY A O 14
ATOM 16045 N N . GLU A 1 27 ? 10.190 -0.206 5.552 1.00 0.00 27 GLU A N 14
ATOM 16046 C CA . GLU A 1 27 ? 10.605 -1.170 6.561 1.00 0.00 27 GLU A CA 14
ATOM 16047 C C . GLU A 1 27 ? 9.403 -1.902 7.153 1.00 0.00 27 GLU A C 14
ATOM 16048 O O . GLU A 1 27 ? 9.493 -3.078 7.500 1.00 0.00 27 GLU A O 14
ATOM 16060 N N . ASN A 1 28 ? 8.273 -1.217 7.255 1.00 0.00 28 ASN A N 14
ATOM 16061 C CA . ASN A 1 28 ? 7.089 -1.805 7.878 1.00 0.00 28 ASN A CA 14
ATOM 16062 C C . ASN A 1 28 ? 6.314 -2.639 6.859 1.00 0.00 28 ASN A C 14
ATOM 16063 O O . ASN A 1 28 ? 5.726 -3.666 7.193 1.00 0.00 28 ASN A O 14
ATOM 16074 N N . VAL A 1 29 ? 6.361 -2.213 5.601 1.00 0.00 29 VAL A N 14
ATOM 16075 C CA . VAL A 1 29 ? 5.592 -2.862 4.542 1.00 0.00 29 VAL A CA 14
ATOM 16076 C C . VAL A 1 29 ? 6.015 -4.314 4.318 1.00 0.00 29 VAL A C 14
ATOM 16077 O O . VAL A 1 29 ? 5.216 -5.139 3.872 1.00 0.00 29 VAL A O 14
ATOM 16090 N N . LYS A 1 30 ? 7.261 -4.638 4.639 1.00 0.00 30 LYS A N 14
ATOM 16091 C CA . LYS A 1 30 ? 7.743 -6.001 4.471 1.00 0.00 30 LYS A CA 14
ATOM 16092 C C . LYS A 1 30 ? 7.199 -6.902 5.577 1.00 0.00 30 LYS A C 14
ATOM 16093 O O . LYS A 1 30 ? 7.150 -8.121 5.425 1.00 0.00 30 LYS A O 14
ATOM 16112 N N . ALA A 1 31 ? 6.775 -6.302 6.688 1.00 0.00 31 ALA A N 14
ATOM 16113 C CA . ALA A 1 31 ? 6.119 -7.059 7.742 1.00 0.00 31 ALA A CA 14
ATOM 16114 C C . ALA A 1 31 ? 4.706 -7.391 7.310 1.00 0.00 31 ALA A C 14
ATOM 16115 O O . ALA A 1 31 ? 4.190 -8.471 7.601 1.00 0.00 31 ALA A O 14
ATOM 16122 N N . ILE A 1 32 ? 4.087 -6.448 6.602 1.00 0.00 32 ILE A N 14
ATOM 16123 C CA . ILE A 1 32 ? 2.798 -6.686 5.972 1.00 0.00 32 ILE A CA 14
ATOM 16124 C C . ILE A 1 32 ? 2.919 -7.898 5.059 1.00 0.00 32 ILE A C 14
ATOM 16125 O O . ILE A 1 32 ? 2.063 -8.781 5.051 1.00 0.00 32 ILE A O 14
ATOM 16141 N N . ASN A 1 33 ? 4.020 -7.930 4.315 1.00 0.00 33 ASN A N 14
ATOM 16142 C CA . ASN A 1 33 ? 4.353 -9.044 3.434 1.00 0.00 33 ASN A CA 14
ATOM 16143 C C . ASN A 1 33 ? 4.427 -10.358 4.207 1.00 0.00 33 ASN A C 14
ATOM 16144 O O . ASN A 1 33 ? 3.852 -11.357 3.789 1.00 0.00 33 ASN A O 14
ATOM 16155 N N . GLN A 1 34 ? 5.130 -10.347 5.338 1.00 0.00 34 GLN A N 14
ATOM 16156 C CA . GLN A 1 34 ? 5.278 -11.545 6.168 1.00 0.00 34 GLN A CA 14
ATOM 16157 C C . GLN A 1 34 ? 3.923 -12.044 6.640 1.00 0.00 34 GLN A C 14
ATOM 16158 O O . GLN A 1 34 ? 3.688 -13.245 6.755 1.00 0.00 34 GLN A O 14
ATOM 16172 N N . GLN A 1 35 ? 3.041 -11.103 6.925 1.00 0.00 35 GLN A N 14
ATOM 16173 C CA . GLN A 1 35 ? 1.702 -11.422 7.390 1.00 0.00 35 GLN A CA 14
ATOM 16174 C C . GLN A 1 35 ? 0.843 -11.992 6.266 1.00 0.00 35 GLN A C 14
ATOM 16175 O O . GLN A 1 35 ? -0.059 -12.791 6.509 1.00 0.00 35 GLN A O 14
ATOM 16189 N N . THR A 1 36 ? 1.131 -11.589 5.037 1.00 0.00 36 THR A N 14
ATOM 16190 C CA . THR A 1 36 ? 0.223 -11.849 3.931 1.00 0.00 36 THR A CA 14
ATOM 16191 C C . THR A 1 36 ? 0.812 -12.768 2.866 1.00 0.00 36 THR A C 14
ATOM 16192 O O . THR A 1 36 ? 0.381 -13.910 2.713 1.00 0.00 36 THR A O 14
ATOM 16203 N N . GLY A 1 37 ? 1.789 -12.264 2.134 1.00 0.00 37 GLY A N 14
ATOM 16204 C CA . GLY A 1 37 ? 2.341 -12.999 1.019 1.00 0.00 37 GLY A CA 14
ATOM 16205 C C . GLY A 1 37 ? 2.522 -12.114 -0.191 1.00 0.00 37 GLY A C 14
ATOM 16206 O O . GLY A 1 37 ? 3.263 -12.449 -1.116 1.00 0.00 37 GLY A O 14
ATOM 16210 N N . ALA A 1 38 ? 1.843 -10.973 -0.179 1.00 0.00 38 ALA A N 14
ATOM 16211 C CA . ALA A 1 38 ? 1.921 -10.023 -1.276 1.00 0.00 38 ALA A CA 14
ATOM 16212 C C . ALA A 1 38 ? 3.032 -9.011 -1.037 1.00 0.00 38 ALA A C 14
ATOM 16213 O O . ALA A 1 38 ? 3.365 -8.693 0.105 1.00 0.00 38 ALA A O 14
ATOM 16220 N N . PHE A 1 39 ? 3.603 -8.506 -2.118 1.00 0.00 39 PHE A N 14
ATOM 16221 C CA . PHE A 1 39 ? 4.672 -7.524 -2.027 1.00 0.00 39 PHE A CA 14
ATOM 16222 C C . PHE A 1 39 ? 4.095 -6.118 -1.959 1.00 0.00 39 PHE A C 14
ATOM 16223 O O . PHE A 1 39 ? 3.433 -5.664 -2.898 1.00 0.00 39 PHE A O 14
ATOM 16240 N N . VAL A 1 40 ? 4.338 -5.441 -0.846 1.00 0.00 40 VAL A N 14
ATOM 16241 C CA . VAL A 1 40 ? 3.863 -4.081 -0.649 1.00 0.00 40 VAL A CA 14
ATOM 16242 C C . VAL A 1 40 ? 4.970 -3.103 -1.036 1.00 0.00 40 VAL A C 14
ATOM 16243 O O . VAL A 1 40 ? 5.890 -2.837 -0.262 1.00 0.00 40 VAL A O 14
ATOM 16256 N N . GLU A 1 41 ? 4.875 -2.600 -2.256 1.00 0.00 41 GLU A N 14
ATOM 16257 C CA . GLU A 1 41 ? 5.931 -1.806 -2.872 1.00 0.00 41 GLU A CA 14
ATOM 16258 C C . GLU A 1 41 ? 5.555 -0.328 -2.924 1.00 0.00 41 GLU A C 14
ATOM 16259 O O . GLU A 1 41 ? 4.379 0.020 -3.013 1.00 0.00 41 GLU A O 14
ATOM 16271 N N . ILE A 1 42 ? 6.561 0.537 -2.911 1.00 0.00 42 ILE A N 14
ATOM 16272 C CA . ILE A 1 42 ? 6.330 1.966 -3.046 1.00 0.00 42 ILE A CA 14
ATOM 16273 C C . ILE A 1 42 ? 6.236 2.280 -4.533 1.00 0.00 42 ILE A C 14
ATOM 16274 O O . ILE A 1 42 ? 7.153 1.979 -5.294 1.00 0.00 42 ILE A O 14
ATOM 16290 N N . SER A 1 43 ? 5.126 2.858 -4.951 1.00 0.00 43 SER A N 14
ATOM 16291 C CA . SER A 1 43 ? 4.851 3.002 -6.368 1.00 0.00 43 SER A CA 14
ATOM 16292 C C . SER A 1 43 ? 5.589 4.185 -6.977 1.00 0.00 43 SER A C 14
ATOM 16293 O O . SER A 1 43 ? 5.999 5.117 -6.284 1.00 0.00 43 SER A O 14
ATOM 16301 N N . ARG A 1 44 ? 5.771 4.112 -8.287 1.00 0.00 44 ARG A N 14
ATOM 16302 C CA . ARG A 1 44 ? 6.311 5.216 -9.060 1.00 0.00 44 ARG A CA 14
ATOM 16303 C C . ARG A 1 44 ? 5.178 5.843 -9.859 1.00 0.00 44 ARG A C 14
ATOM 16304 O O . ARG A 1 44 ? 5.388 6.756 -10.660 1.00 0.00 44 ARG A O 14
ATOM 16325 N N . GLN A 1 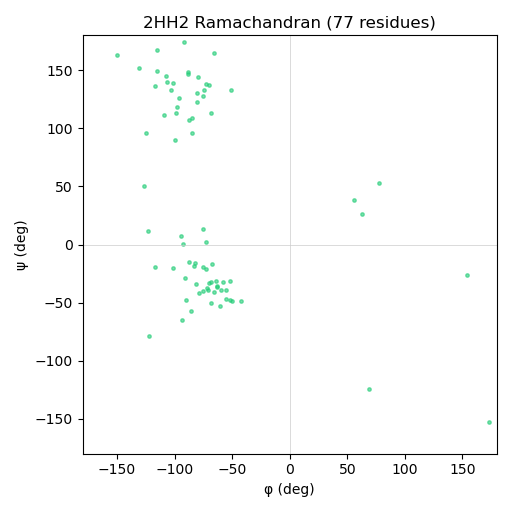45 ? 3.977 5.316 -9.632 1.00 0.00 45 GLN A N 14
ATOM 16326 C CA . GLN A 1 45 ? 2.780 5.762 -10.332 1.00 0.00 45 GLN A CA 14
ATOM 16327 C C . GLN A 1 45 ? 2.162 6.958 -9.619 1.00 0.00 45 GLN A C 14
ATOM 16328 O O . GLN A 1 45 ? 1.991 6.945 -8.397 1.00 0.00 45 GLN A O 14
ATOM 16342 N N . LEU A 1 46 ? 1.837 7.989 -10.377 1.00 0.00 46 LEU A N 14
ATOM 16343 C CA . LEU A 1 46 ? 1.156 9.150 -9.826 1.00 0.00 46 LEU A CA 14
ATOM 16344 C C . LEU A 1 46 ? -0.342 9.027 -10.063 1.00 0.00 46 LEU A C 14
ATOM 16345 O O . LEU A 1 46 ? -0.774 8.424 -11.048 1.00 0.00 46 LEU A O 14
ATOM 16361 N N . PRO A 1 47 ? -1.155 9.586 -9.156 1.00 0.00 47 PRO A N 14
ATOM 16362 C CA . PRO A 1 47 ? -2.609 9.507 -9.256 1.00 0.00 47 PRO A CA 14
ATOM 16363 C C . PRO A 1 47 ? -3.152 10.424 -10.348 1.00 0.00 47 PRO A C 14
ATOM 16364 O O . PRO A 1 47 ? -2.417 11.272 -10.853 1.00 0.00 47 PRO A O 14
ATOM 16375 N N . PRO A 1 48 ? -4.430 10.273 -10.738 1.00 0.00 48 PRO A N 14
ATOM 16376 C CA . PRO A 1 48 ? -5.044 11.099 -11.792 1.00 0.00 48 PRO A CA 14
ATOM 16377 C C . PRO A 1 48 ? -4.772 12.593 -11.612 1.00 0.00 48 PRO A C 14
ATOM 16378 O O . PRO A 1 48 ? -4.415 13.289 -12.567 1.00 0.00 48 PRO A O 14
ATOM 16389 N N . ASN A 1 49 ? -4.892 13.071 -10.374 1.00 0.00 49 ASN A N 14
ATOM 16390 C CA . ASN A 1 49 ? -4.706 14.491 -10.069 1.00 0.00 49 ASN A CA 14
ATOM 16391 C C . ASN A 1 49 ? -3.235 14.894 -10.137 1.00 0.00 49 ASN A C 14
ATOM 16392 O O . ASN A 1 49 ? -2.901 16.079 -10.114 1.00 0.00 49 ASN A O 14
ATOM 16403 N N . GLY A 1 50 ? -2.355 13.899 -10.233 1.00 0.00 50 GLY A N 14
ATOM 16404 C CA . GLY A 1 50 ? -0.929 14.157 -10.183 1.00 0.00 50 GLY A CA 14
ATOM 16405 C C . GLY A 1 50 ? -0.517 14.665 -8.821 1.00 0.00 50 GLY A C 14
ATOM 16406 O O . GLY A 1 50 ? 0.359 15.517 -8.698 1.00 0.00 50 GLY A O 14
ATOM 16410 N N . ASP A 1 51 ? -1.163 14.133 -7.797 1.00 0.00 51 ASP A N 14
ATOM 16411 C CA . ASP A 1 51 ? -0.992 14.623 -6.438 1.00 0.00 51 ASP A CA 14
ATOM 16412 C C . ASP A 1 51 ? 0.232 13.993 -5.779 1.00 0.00 51 ASP A C 14
ATOM 16413 O O . ASP A 1 51 ? 0.315 12.774 -5.649 1.00 0.00 51 ASP A O 14
ATOM 16422 N N . PRO A 1 52 ? 1.200 14.822 -5.362 1.00 0.00 52 PRO A N 14
ATOM 16423 C CA . PRO A 1 52 ? 2.414 14.357 -4.693 1.00 0.00 52 PRO A CA 14
ATOM 16424 C C . PRO A 1 52 ? 2.219 14.140 -3.190 1.00 0.00 52 PRO A C 14
ATOM 16425 O O . PRO A 1 52 ? 3.138 13.707 -2.487 1.00 0.00 52 PRO A O 14
ATOM 16436 N N . ASN A 1 53 ? 1.021 14.442 -2.701 1.00 0.00 53 ASN A N 14
ATOM 16437 C CA . ASN A 1 53 ? 0.697 14.269 -1.288 1.00 0.00 53 ASN A CA 14
ATOM 16438 C C . ASN A 1 53 ? 0.069 12.902 -1.069 1.00 0.00 53 ASN A C 14
ATOM 16439 O O . ASN A 1 53 ? -0.010 12.405 0.055 1.00 0.00 53 ASN A O 14
ATOM 16450 N N . PHE A 1 54 ? -0.379 12.300 -2.160 1.00 0.00 54 PHE A N 14
ATOM 16451 C CA . PHE A 1 54 ? -0.941 10.964 -2.123 1.00 0.00 54 PHE A CA 14
ATOM 16452 C C . PHE A 1 54 ? -0.122 10.029 -2.989 1.00 0.00 54 PHE A C 14
ATOM 16453 O O . PHE A 1 54 ? -0.372 9.893 -4.187 1.00 0.00 54 PHE A O 14
ATOM 16470 N N . LYS A 1 55 ? 0.857 9.387 -2.385 1.00 0.00 55 LYS A N 14
ATOM 16471 C CA . LYS A 1 55 ? 1.717 8.482 -3.115 1.00 0.00 55 LYS A CA 14
ATOM 16472 C C . LYS A 1 55 ? 1.076 7.113 -3.217 1.00 0.00 55 LYS A C 14
ATOM 16473 O O . LYS A 1 55 ? 0.638 6.536 -2.223 1.00 0.00 55 LYS A O 14
ATOM 16492 N N . LEU A 1 56 ? 1.003 6.612 -4.429 1.00 0.00 56 LEU A N 14
ATOM 16493 C CA . LEU A 1 56 ? 0.418 5.311 -4.678 1.00 0.00 56 LEU A CA 14
ATOM 16494 C C . LEU A 1 56 ? 1.310 4.210 -4.114 1.00 0.00 56 LEU A C 14
ATOM 16495 O O . LEU A 1 56 ? 2.535 4.344 -4.070 1.00 0.00 56 LEU A O 14
ATOM 16511 N N . PHE A 1 57 ? 0.691 3.141 -3.655 1.00 0.00 57 PHE A N 14
ATOM 16512 C CA . PHE A 1 57 ? 1.418 2.011 -3.116 1.00 0.00 57 PHE A CA 14
ATOM 16513 C C . PHE A 1 57 ? 0.954 0.730 -3.792 1.00 0.00 57 PHE A C 14
ATOM 16514 O O . PHE A 1 57 ? -0.241 0.455 -3.855 1.00 0.00 57 PHE A O 14
ATOM 16531 N N . ILE A 1 58 ? 1.901 -0.042 -4.299 1.00 0.00 58 ILE A N 14
ATOM 16532 C CA . ILE A 1 58 ? 1.581 -1.223 -5.092 1.00 0.00 58 ILE A CA 14
ATOM 16533 C C . ILE A 1 58 ? 1.524 -2.456 -4.214 1.00 0.00 58 ILE A C 14
ATOM 16534 O O . ILE A 1 58 ? 2.514 -2.818 -3.595 1.00 0.00 58 ILE A O 14
ATOM 16550 N N . ILE A 1 59 ? 0.384 -3.105 -4.159 1.00 0.00 59 ILE A N 14
ATOM 16551 C CA . ILE A 1 59 ? 0.312 -4.388 -3.511 1.00 0.00 59 ILE A CA 14
ATOM 16552 C C . ILE A 1 59 ? 0.171 -5.450 -4.589 1.00 0.00 59 ILE A C 14
ATOM 16553 O O . ILE A 1 59 ? -0.904 -5.637 -5.152 1.00 0.00 59 ILE A O 14
ATOM 16569 N N . ARG A 1 60 ? 1.279 -6.096 -4.915 1.00 0.00 60 ARG A N 14
ATOM 16570 C CA . ARG A 1 60 ? 1.299 -7.056 -6.006 1.00 0.00 60 ARG A CA 14
ATOM 16571 C C . ARG A 1 60 ? 1.366 -8.483 -5.482 1.00 0.00 60 ARG A C 14
ATOM 16572 O O . ARG A 1 60 ? 2.142 -8.789 -4.573 1.00 0.00 60 ARG A O 14
ATOM 16593 N N . GLY A 1 61 ? 0.540 -9.345 -6.059 1.00 0.00 61 GLY A N 14
ATOM 16594 C CA . GLY A 1 61 ? 0.457 -10.720 -5.621 1.00 0.00 61 GLY A CA 14
ATOM 16595 C C . GLY A 1 61 ? -0.878 -11.329 -5.983 1.00 0.00 61 GLY A C 14
ATOM 16596 O O . GLY A 1 61 ? -1.459 -10.988 -7.011 1.00 0.00 61 GLY A O 14
ATOM 16600 N N . SER A 1 62 ? -1.369 -12.224 -5.143 1.00 0.00 62 SER A N 14
ATOM 16601 C CA . SER A 1 62 ? -2.697 -12.783 -5.332 1.00 0.00 62 SER A CA 14
ATOM 16602 C C . SER A 1 62 ? -3.718 -11.966 -4.547 1.00 0.00 62 SER A C 14
ATOM 16603 O O . SER A 1 62 ? -3.415 -11.505 -3.448 1.00 0.00 62 SER A O 14
ATOM 16611 N N . PRO A 1 63 ? -4.922 -11.759 -5.111 1.00 0.00 63 PRO A N 14
ATOM 16612 C CA . PRO A 1 63 ? -5.974 -10.930 -4.503 1.00 0.00 63 PRO A CA 14
ATOM 16613 C C . PRO A 1 63 ? -6.114 -11.109 -2.985 1.00 0.00 63 PRO A C 14
ATOM 16614 O O . PRO A 1 63 ? -6.105 -10.128 -2.244 1.00 0.00 63 PRO A O 14
ATOM 16625 N N . GLN A 1 64 ? -6.215 -12.356 -2.524 1.00 0.00 64 GLN A N 14
ATOM 16626 C CA . GLN A 1 64 ? -6.402 -12.636 -1.099 1.00 0.00 64 GLN A CA 14
ATOM 16627 C C . GLN A 1 64 ? -5.195 -12.220 -0.262 1.00 0.00 64 GLN A C 14
ATOM 16628 O O . GLN A 1 64 ? -5.330 -11.917 0.921 1.00 0.00 64 GLN A O 14
ATOM 16642 N N . GLN A 1 65 ? -4.021 -12.204 -0.869 1.00 0.00 65 GLN A N 14
ATOM 16643 C CA . GLN A 1 65 ? -2.825 -11.723 -0.192 1.00 0.00 65 GLN A CA 14
ATOM 16644 C C . GLN A 1 65 ? -2.778 -10.203 -0.259 1.00 0.00 65 GLN A C 14
ATOM 16645 O O . GLN A 1 65 ? -2.492 -9.534 0.732 1.00 0.00 65 GLN A O 14
ATOM 16659 N N . ILE A 1 66 ? -3.078 -9.675 -1.443 1.00 0.00 66 ILE A N 14
ATOM 16660 C CA . ILE A 1 66 ? -3.120 -8.235 -1.681 1.00 0.00 66 ILE A CA 14
ATOM 16661 C C . ILE A 1 66 ? -4.116 -7.538 -0.760 1.00 0.00 66 ILE A C 14
ATOM 16662 O O . ILE A 1 66 ? -3.764 -6.614 -0.026 1.00 0.00 66 ILE A O 14
ATOM 16678 N N . ASP A 1 67 ? -5.357 -7.991 -0.806 1.00 0.00 67 ASP A N 14
ATOM 16679 C CA . ASP A 1 67 ? -6.435 -7.356 -0.064 1.00 0.00 67 ASP A CA 14
ATOM 16680 C C . ASP A 1 67 ? -6.229 -7.520 1.436 1.00 0.00 67 ASP A C 14
ATOM 16681 O O . ASP A 1 67 ? -6.611 -6.657 2.223 1.00 0.00 67 ASP A O 14
ATOM 16690 N N . HIS A 1 68 ? -5.603 -8.624 1.829 1.00 0.00 68 HIS A N 14
ATOM 16691 C CA . HIS A 1 68 ? -5.288 -8.851 3.234 1.00 0.00 68 HIS A CA 14
ATOM 16692 C C . HIS A 1 68 ? -4.211 -7.869 3.677 1.00 0.00 68 HIS A C 14
ATOM 16693 O O . HIS A 1 68 ? -4.244 -7.356 4.793 1.00 0.00 68 HIS A O 14
ATOM 16708 N N . ALA A 1 69 ? -3.255 -7.610 2.791 1.00 0.00 69 ALA A N 14
ATOM 16709 C CA . ALA A 1 69 ? -2.220 -6.618 3.048 1.00 0.00 69 ALA A CA 14
ATOM 16710 C C . ALA A 1 69 ? -2.849 -5.237 3.158 1.00 0.00 69 ALA A C 14
ATOM 16711 O O . ALA A 1 69 ? -2.520 -4.463 4.055 1.00 0.00 69 ALA A O 14
ATOM 16718 N N . LYS A 1 70 ? -3.762 -4.955 2.235 1.00 0.00 70 LYS A N 14
ATOM 16719 C CA . LYS A 1 70 ? -4.578 -3.746 2.275 1.00 0.00 70 LYS A CA 14
ATOM 16720 C C . LYS A 1 70 ? -5.245 -3.602 3.639 1.00 0.00 70 LYS A C 14
ATOM 16721 O O . LYS A 1 70 ? -5.188 -2.545 4.262 1.00 0.00 70 LYS A O 14
ATOM 16740 N N . GLN A 1 71 ? -5.862 -4.688 4.094 1.00 0.00 71 GLN A N 14
ATOM 16741 C CA . GLN A 1 71 ? -6.553 -4.721 5.375 1.00 0.00 71 GLN A CA 14
ATOM 16742 C C . GLN A 1 71 ? -5.600 -4.405 6.526 1.00 0.00 71 GLN A C 14
ATOM 16743 O O . GLN A 1 71 ? -5.968 -3.718 7.483 1.00 0.00 71 GLN A O 14
ATOM 16757 N N . LEU A 1 72 ? -4.375 -4.904 6.430 1.00 0.00 72 LEU A N 14
ATOM 16758 C CA . LEU A 1 72 ? -3.369 -4.634 7.440 1.00 0.00 72 LEU A CA 14
ATOM 16759 C C . LEU A 1 72 ? -3.026 -3.153 7.449 1.00 0.00 72 LEU A C 14
ATOM 16760 O O . LEU A 1 72 ? -2.945 -2.533 8.506 1.00 0.00 72 LEU A O 14
ATOM 16776 N N . ILE A 1 73 ? -2.843 -2.593 6.258 1.00 0.00 73 ILE A N 14
ATOM 16777 C CA . ILE A 1 73 ? -2.543 -1.176 6.109 1.00 0.00 73 ILE A CA 14
ATOM 16778 C C . ILE A 1 73 ? -3.674 -0.334 6.678 1.00 0.00 73 ILE A C 14
ATOM 16779 O O . ILE A 1 73 ? -3.436 0.622 7.416 1.00 0.00 73 ILE A O 14
ATOM 16795 N N . GLU A 1 74 ? -4.904 -0.715 6.350 1.00 0.00 74 GLU A N 14
ATOM 16796 C CA . GLU A 1 74 ? -6.085 -0.014 6.836 1.00 0.00 74 GLU A CA 14
ATOM 16797 C C . GLU A 1 74 ? -6.221 -0.140 8.349 1.00 0.00 74 GLU A C 14
ATOM 16798 O O . GLU A 1 74 ? -6.934 0.633 8.973 1.00 0.00 74 GLU A O 14
ATOM 16810 N N . GLU A 1 75 ? -5.540 -1.114 8.931 1.00 0.00 75 GLU A N 14
ATOM 16811 C CA . GLU A 1 75 ? -5.511 -1.267 10.379 1.00 0.00 75 GLU A CA 14
ATOM 16812 C C . GLU A 1 75 ? -4.399 -0.408 10.975 1.00 0.00 75 GLU A C 14
ATOM 16813 O O . GLU A 1 75 ? -4.541 0.131 12.068 1.00 0.00 75 GLU A O 14
ATOM 16825 N N . LYS A 1 76 ? -3.294 -0.284 10.243 1.00 0.00 76 LYS A N 14
ATOM 16826 C CA . LYS A 1 76 ? -2.185 0.564 10.669 1.00 0.00 76 LYS A CA 14
ATOM 16827 C C . LYS A 1 76 ? -2.634 2.018 10.710 1.00 0.00 76 LYS A C 14
ATOM 16828 O O . LYS A 1 76 ? -2.426 2.727 11.695 1.00 0.00 76 LYS A O 14
ATOM 16847 N N . ILE A 1 77 ? -3.250 2.447 9.618 1.00 0.00 77 ILE A N 14
ATOM 16848 C CA . ILE A 1 77 ? -3.695 3.826 9.473 1.00 0.00 77 ILE A CA 14
ATOM 16849 C C . ILE A 1 77 ? -5.112 4.001 10.009 1.00 0.00 77 ILE A C 14
ATOM 16850 O O . ILE A 1 77 ? -5.580 5.121 10.227 1.00 0.00 77 ILE A O 14
ATOM 16866 N N . GLU A 1 78 ? -5.776 2.863 10.220 1.00 0.00 78 GLU A N 14
ATOM 16867 C CA . GLU A 1 78 ? -7.139 2.810 10.747 1.00 0.00 78 GLU A CA 14
ATOM 16868 C C . GLU A 1 78 ? -8.094 3.594 9.849 1.00 0.00 78 GLU A C 14
ATOM 16869 O O . GLU A 1 78 ? -8.865 4.436 10.316 1.00 0.00 78 GLU A O 14
ATOM 16881 N N . GLY A 1 79 ? -8.028 3.301 8.555 1.00 0.00 79 GLY A N 14
ATOM 16882 C CA . GLY A 1 79 ? -8.847 3.986 7.577 1.00 0.00 79 GLY A CA 14
ATOM 16883 C C . GLY A 1 79 ? -8.804 3.300 6.230 1.00 0.00 79 GLY A C 14
ATOM 16884 O O . GLY A 1 79 ? -7.752 2.809 5.822 1.00 0.00 79 GLY A O 14
ATOM 16888 N N . PRO A 1 80 ? -9.939 3.253 5.520 1.00 0.00 80 PRO A N 14
ATOM 16889 C CA . PRO A 1 80 ? -10.052 2.576 4.223 1.00 0.00 80 PRO A CA 14
ATOM 16890 C C . PRO A 1 80 ? -9.250 3.267 3.123 1.00 0.00 80 PRO A C 14
ATOM 16891 O O . PRO A 1 80 ? -9.202 4.499 3.046 1.00 0.00 80 PRO A O 14
ATOM 16902 N N . LEU A 1 81 ? -8.622 2.466 2.276 1.00 0.00 81 LEU A N 14
ATOM 16903 C CA . LEU A 1 81 ? -7.850 2.981 1.155 1.00 0.00 81 LEU A CA 14
ATOM 16904 C C . LEU A 1 81 ? -8.631 2.861 -0.149 1.00 0.00 81 LEU A C 14
ATOM 16905 O O . LEU A 1 81 ? -9.450 1.952 -0.316 1.00 0.00 81 LEU A O 14
ATOM 16921 N N . CYS A 1 82 ? -8.376 3.784 -1.066 1.00 0.00 82 CYS A N 14
ATOM 16922 C CA . CYS A 1 82 ? -9.030 3.780 -2.367 1.00 0.00 82 CYS A CA 14
ATOM 16923 C C . CYS A 1 82 ? -8.151 3.096 -3.412 1.00 0.00 82 CYS A C 14
ATOM 16924 O O . CYS A 1 82 ? -6.981 3.451 -3.580 1.00 0.00 82 CYS A O 14
ATOM 16932 N N . PRO A 1 83 ? -8.699 2.087 -4.106 1.00 0.00 83 PRO A N 14
ATOM 16933 C CA . PRO A 1 83 ? -7.982 1.350 -5.150 1.00 0.00 83 PRO A CA 14
ATOM 16934 C C . PRO A 1 83 ? -7.709 2.206 -6.385 1.00 0.00 83 PRO A C 14
ATOM 16935 O O . PRO A 1 83 ? -8.617 2.825 -6.947 1.00 0.00 83 PRO A O 14
ATOM 16946 N N . VAL A 1 84 ? -6.453 2.229 -6.800 1.00 0.00 84 VAL A N 14
ATOM 16947 C CA . VAL A 1 84 ? -6.031 2.973 -7.972 1.00 0.00 84 VAL A CA 14
ATOM 16948 C C . VAL A 1 84 ? -5.242 2.050 -8.894 1.00 0.00 84 VAL A C 14
ATOM 16949 O O . VAL A 1 84 ? -4.537 1.163 -8.422 1.00 0.00 84 VAL A O 14
ATOM 16962 N N . GLY A 1 85 ? -5.373 2.237 -10.194 1.00 0.00 85 GLY A N 14
ATOM 16963 C CA . GLY A 1 85 ? -4.619 1.432 -11.128 1.00 0.00 85 GLY A CA 14
ATOM 16964 C C . GLY A 1 85 ? -4.631 2.016 -12.526 1.00 0.00 85 GLY A C 14
ATOM 16965 O O . GLY A 1 85 ? -5.584 2.699 -12.903 1.00 0.00 85 GLY A O 14
ATOM 16969 N N . GLY A 1 7 ? -2.185 -7.807 -12.270 1.00 0.00 7 GLY A N 15
ATOM 16970 C CA . GLY A 1 7 ? -1.825 -8.618 -11.119 1.00 0.00 7 GLY A CA 15
ATOM 16971 C C . GLY A 1 7 ? -1.804 -7.838 -9.819 1.00 0.00 7 GLY A C 15
ATOM 16972 O O . GLY A 1 7 ? -2.371 -8.275 -8.816 1.00 0.00 7 GLY A O 15
ATOM 16976 N N . GLU A 1 8 ? -1.152 -6.686 -9.836 1.00 0.00 8 GLU A N 15
ATOM 16977 C CA . GLU A 1 8 ? -0.989 -5.879 -8.638 1.00 0.00 8 GLU A CA 15
ATOM 16978 C C . GLU A 1 8 ? -2.187 -4.970 -8.406 1.00 0.00 8 GLU A C 15
ATOM 16979 O O . GLU A 1 8 ? -3.047 -4.819 -9.274 1.00 0.00 8 GLU A O 15
ATOM 16991 N N . MET A 1 9 ? -2.250 -4.393 -7.218 1.00 0.00 9 MET A N 15
ATOM 16992 C CA . MET A 1 9 ? -3.240 -3.378 -6.902 1.00 0.00 9 MET A CA 15
ATOM 16993 C C . MET A 1 9 ? -2.565 -2.244 -6.149 1.00 0.00 9 MET A C 15
ATOM 16994 O O . MET A 1 9 ? -2.024 -2.444 -5.061 1.00 0.00 9 MET A O 15
ATOM 17008 N N . THR A 1 10 ? -2.566 -1.070 -6.749 1.00 0.00 10 THR A N 15
ATOM 17009 C CA . THR A 1 10 ? -1.931 0.089 -6.157 1.00 0.00 10 THR A CA 15
ATOM 17010 C C . THR A 1 10 ? -2.922 0.869 -5.287 1.00 0.00 10 THR A C 15
ATOM 17011 O O . THR A 1 10 ? -4.082 1.042 -5.655 1.00 0.00 10 THR A O 15
ATOM 17022 N N . PHE A 1 11 ? -2.468 1.308 -4.121 1.00 0.00 11 PHE A N 15
ATOM 17023 C CA . PHE A 1 11 ? -3.295 2.101 -3.220 1.00 0.00 11 PHE A CA 15
ATOM 17024 C C . PHE A 1 11 ? -2.608 3.425 -2.909 1.00 0.00 11 PHE A C 15
ATOM 17025 O O . PHE A 1 11 ? -1.388 3.530 -3.001 1.00 0.00 11 PHE A O 15
ATOM 17042 N N . SER A 1 12 ? -3.395 4.433 -2.561 1.00 0.00 12 SER A N 15
ATOM 17043 C CA . SER A 1 12 ? -2.873 5.772 -2.315 1.00 0.00 12 SER A CA 15
ATOM 17044 C C . SER A 1 12 ? -2.448 5.948 -0.855 1.00 0.00 12 SER A C 15
ATOM 17045 O O . SER A 1 12 ? -3.279 5.881 0.052 1.00 0.00 12 SER A O 15
ATOM 17053 N N . ILE A 1 13 ? -1.156 6.169 -0.633 1.00 0.00 13 ILE A N 15
ATOM 17054 C CA . ILE A 1 13 ? -0.629 6.373 0.710 1.00 0.00 13 ILE A CA 15
ATOM 17055 C C . ILE A 1 13 ? -0.054 7.777 0.882 1.00 0.00 13 ILE A C 15
ATOM 17056 O O . ILE A 1 13 ? 0.950 8.129 0.274 1.00 0.00 13 ILE A O 15
ATOM 17072 N N . PRO A 1 14 ? -0.703 8.594 1.715 1.00 0.00 14 PRO A N 15
ATOM 17073 C CA . PRO A 1 14 ? -0.244 9.953 2.058 1.00 0.00 14 PRO A CA 15
ATOM 17074 C C . PRO A 1 14 ? 1.231 10.028 2.451 1.00 0.00 14 PRO A C 15
ATOM 17075 O O . PRO A 1 14 ? 1.699 9.244 3.284 1.00 0.00 14 PRO A O 15
ATOM 17086 N N . THR A 1 15 ? 1.951 10.998 1.883 1.00 0.00 15 THR A N 15
ATOM 17087 C CA . THR A 1 15 ? 3.369 11.189 2.183 1.00 0.00 15 THR A CA 15
ATOM 17088 C C . THR A 1 15 ? 3.552 11.852 3.554 1.00 0.00 15 THR A C 15
ATOM 17089 O O . THR A 1 15 ? 4.031 12.979 3.667 1.00 0.00 15 THR A O 15
ATOM 17100 N N . HIS A 1 16 ? 3.123 11.139 4.581 1.00 0.00 16 HIS A N 15
ATOM 17101 C CA . HIS A 1 16 ? 3.294 11.553 5.969 1.00 0.00 16 HIS A CA 15
ATOM 17102 C C . HIS A 1 16 ? 2.901 10.387 6.862 1.00 0.00 16 HIS A C 15
ATOM 17103 O O . HIS A 1 16 ? 3.382 10.251 7.981 1.00 0.00 16 HIS A O 15
ATOM 17118 N N . LYS A 1 17 ? 2.018 9.543 6.334 1.00 0.00 17 LYS A N 15
ATOM 17119 C CA . LYS A 1 17 ? 1.681 8.277 6.967 1.00 0.00 17 LYS A CA 15
ATOM 17120 C C . LYS A 1 17 ? 2.640 7.202 6.487 1.00 0.00 17 LYS A C 15
ATOM 17121 O O . LYS A 1 17 ? 2.486 6.019 6.793 1.00 0.00 17 LYS A O 15
ATOM 17140 N N . CYS A 1 18 ? 3.655 7.638 5.754 1.00 0.00 18 CYS A N 15
ATOM 17141 C CA . CYS A 1 18 ? 4.630 6.741 5.172 1.00 0.00 18 CYS A CA 15
ATOM 17142 C C . CYS A 1 18 ? 5.646 6.261 6.206 1.00 0.00 18 CYS A C 15
ATOM 17143 O O . CYS A 1 18 ? 6.746 5.851 5.861 1.00 0.00 18 CYS A O 15
ATOM 17151 N N . GLY A 1 19 ? 5.259 6.311 7.472 1.00 0.00 19 GLY A N 15
ATOM 17152 C CA . GLY A 1 19 ? 6.069 5.750 8.529 1.00 0.00 19 GLY A CA 15
ATOM 17153 C C . GLY A 1 19 ? 5.298 4.722 9.336 1.00 0.00 19 GLY A C 15
ATOM 17154 O O . GLY A 1 19 ? 5.860 3.724 9.776 1.00 0.00 19 GLY A O 15
ATOM 17158 N N . LEU A 1 20 ? 4.000 4.961 9.512 1.00 0.00 20 LEU A N 15
ATOM 17159 C CA . LEU A 1 20 ? 3.146 4.036 10.249 1.00 0.00 20 LEU A CA 15
ATOM 17160 C C . LEU A 1 20 ? 2.774 2.824 9.390 1.00 0.00 20 LEU A C 15
ATOM 17161 O O . LEU A 1 20 ? 2.486 1.747 9.915 1.00 0.00 20 LEU A O 15
ATOM 17177 N N . VAL A 1 21 ? 2.775 2.991 8.068 1.00 0.00 21 VAL A N 15
ATOM 17178 C CA . VAL A 1 21 ? 2.541 1.854 7.178 1.00 0.00 21 VAL A CA 15
ATOM 17179 C C . VAL A 1 21 ? 3.781 1.505 6.376 1.00 0.00 21 VAL A C 15
ATOM 17180 O O . VAL A 1 21 ? 3.935 0.373 5.925 1.00 0.00 21 VAL A O 15
ATOM 17193 N N . ILE A 1 22 ? 4.665 2.473 6.193 1.00 0.00 22 ILE A N 15
ATOM 17194 C CA . ILE A 1 22 ? 5.801 2.276 5.308 1.00 0.00 22 ILE A CA 15
ATOM 17195 C C . ILE A 1 22 ? 7.109 2.177 6.092 1.00 0.00 22 ILE A C 15
ATOM 17196 O O . ILE A 1 22 ? 7.719 1.109 6.156 1.00 0.00 22 ILE A O 15
ATOM 17212 N N . GLY A 1 23 ? 7.531 3.273 6.694 1.00 0.00 23 GLY A N 15
ATOM 17213 C CA . GLY A 1 23 ? 8.737 3.260 7.495 1.00 0.00 23 GLY A CA 15
ATOM 17214 C C . GLY A 1 23 ? 9.726 4.301 7.016 1.00 0.00 23 GLY A C 15
ATOM 17215 O O . GLY A 1 23 ? 9.327 5.356 6.529 1.00 0.00 23 GLY A O 15
ATOM 17219 N N . ARG A 1 24 ? 11.012 4.022 7.153 1.00 0.00 24 ARG A N 15
ATOM 17220 C CA . ARG A 1 24 ? 12.031 4.901 6.602 1.00 0.00 24 ARG A CA 15
ATOM 17221 C C . ARG A 1 24 ? 12.196 4.603 5.118 1.00 0.00 24 ARG A C 15
ATOM 17222 O O . ARG A 1 24 ? 11.942 5.458 4.271 1.00 0.00 24 ARG A O 15
ATOM 17243 N N . GLY A 1 25 ? 12.604 3.381 4.814 1.00 0.00 25 GLY A N 15
ATOM 17244 C CA . GLY A 1 25 ? 12.672 2.941 3.437 1.00 0.00 25 GLY A CA 15
ATOM 17245 C C . GLY A 1 25 ? 11.506 2.041 3.104 1.00 0.00 25 GLY A C 15
ATOM 17246 O O . GLY A 1 25 ? 10.997 2.040 1.981 1.00 0.00 25 GLY A O 15
ATOM 17250 N N . GLY A 1 26 ? 11.089 1.264 4.090 1.00 0.00 26 GLY A N 15
ATOM 17251 C CA . GLY A 1 26 ? 9.929 0.421 3.930 1.00 0.00 26 GLY A CA 15
ATOM 17252 C C . GLY A 1 26 ? 9.988 -0.803 4.815 1.00 0.00 26 GLY A C 15
ATOM 17253 O O . GLY A 1 26 ? 9.735 -1.920 4.364 1.00 0.00 26 GLY A O 15
ATOM 17257 N N . GLU A 1 27 ? 10.324 -0.594 6.078 1.00 0.00 27 GLU A N 15
ATOM 17258 C CA . GLU A 1 27 ? 10.380 -1.681 7.043 1.00 0.00 27 GLU A CA 15
ATOM 17259 C C . GLU A 1 27 ? 8.990 -2.256 7.282 1.00 0.00 27 GLU A C 15
ATOM 17260 O O . GLU A 1 27 ? 8.803 -3.472 7.327 1.00 0.00 27 GLU A O 15
ATOM 17272 N N . ASN A 1 28 ? 8.014 -1.372 7.400 1.00 0.00 28 ASN A N 15
ATOM 17273 C CA . ASN A 1 28 ? 6.661 -1.773 7.748 1.00 0.00 28 ASN A CA 15
ATOM 17274 C C . ASN A 1 28 ? 5.991 -2.511 6.602 1.00 0.00 28 ASN A C 15
ATOM 17275 O O . ASN A 1 28 ? 5.295 -3.500 6.824 1.00 0.00 28 ASN A O 15
ATOM 17286 N N . VAL A 1 29 ? 6.219 -2.050 5.375 1.00 0.00 29 VAL A N 15
ATOM 17287 C CA . VAL A 1 29 ? 5.556 -2.635 4.211 1.00 0.00 29 VAL A CA 15
ATOM 17288 C C . VAL A 1 29 ? 6.026 -4.057 3.939 1.00 0.00 29 VAL A C 15
ATOM 17289 O O . VAL A 1 29 ? 5.240 -4.902 3.512 1.00 0.00 29 VAL A O 15
ATOM 17302 N N . LYS A 1 30 ? 7.296 -4.339 4.196 1.00 0.00 30 LYS A N 15
ATOM 17303 C CA . LYS A 1 30 ? 7.797 -5.688 3.997 1.00 0.00 30 LYS A CA 15
ATOM 17304 C C . LYS A 1 30 ? 7.400 -6.574 5.170 1.00 0.00 30 LYS A C 15
ATOM 17305 O O . LYS A 1 30 ? 7.349 -7.794 5.045 1.00 0.00 30 LYS A O 15
ATOM 17324 N N . ALA A 1 31 ? 7.105 -5.954 6.307 1.00 0.00 31 ALA A N 15
ATOM 17325 C CA . ALA A 1 31 ? 6.535 -6.683 7.428 1.00 0.00 31 ALA A CA 15
ATOM 17326 C C . ALA A 1 31 ? 5.111 -7.091 7.090 1.00 0.00 31 ALA A C 15
ATOM 17327 O O . ALA A 1 31 ? 4.679 -8.195 7.417 1.00 0.00 31 ALA A O 15
ATOM 17334 N N . ILE A 1 32 ? 4.388 -6.189 6.417 1.00 0.00 32 ILE A N 15
ATOM 17335 C CA . ILE A 1 32 ? 3.059 -6.500 5.901 1.00 0.00 32 ILE A CA 15
ATOM 17336 C C . ILE A 1 32 ? 3.154 -7.719 4.997 1.00 0.00 32 ILE A C 15
ATOM 17337 O O . ILE A 1 32 ? 2.347 -8.638 5.083 1.00 0.00 32 ILE A O 15
ATOM 17353 N N . ASN A 1 33 ? 4.168 -7.707 4.139 1.00 0.00 33 ASN A N 15
ATOM 17354 C CA . ASN A 1 33 ? 4.459 -8.820 3.235 1.00 0.00 33 ASN A CA 15
ATOM 17355 C C . ASN A 1 33 ? 4.600 -10.130 4.008 1.00 0.00 33 ASN A C 15
ATOM 17356 O O . ASN A 1 33 ? 3.967 -11.127 3.672 1.00 0.00 33 ASN A O 15
ATOM 17367 N N . GLN A 1 34 ? 5.416 -10.111 5.057 1.00 0.00 34 GLN A N 15
ATOM 17368 C CA . GLN A 1 34 ? 5.630 -11.296 5.885 1.00 0.00 34 GLN A CA 15
ATOM 17369 C C . GLN A 1 34 ? 4.324 -11.757 6.518 1.00 0.00 34 GLN A C 15
ATOM 17370 O O . GLN A 1 34 ? 4.091 -12.951 6.688 1.00 0.00 34 GLN A O 15
ATOM 17384 N N . GLN A 1 35 ? 3.480 -10.799 6.870 1.00 0.00 35 GLN A N 15
ATOM 17385 C CA . GLN A 1 35 ? 2.193 -11.104 7.484 1.00 0.00 35 GLN A CA 15
ATOM 17386 C C . GLN A 1 35 ? 1.215 -11.675 6.459 1.00 0.00 35 GLN A C 15
ATOM 17387 O O . GLN A 1 35 ? 0.367 -12.508 6.793 1.00 0.00 35 GLN A O 15
ATOM 17401 N N . THR A 1 36 ? 1.340 -11.230 5.216 1.00 0.00 36 THR A N 15
ATOM 17402 C CA . THR A 1 36 ? 0.340 -11.512 4.194 1.00 0.00 36 THR A CA 15
ATOM 17403 C C . THR A 1 36 ? 0.810 -12.523 3.147 1.00 0.00 36 THR A C 15
ATOM 17404 O O . THR A 1 36 ? 0.383 -13.680 3.144 1.00 0.00 36 THR A O 15
ATOM 17415 N N . GLY A 1 37 ? 1.691 -12.081 2.267 1.00 0.00 37 GLY A N 15
ATOM 17416 C CA . GLY A 1 37 ? 2.114 -12.899 1.152 1.00 0.00 37 GLY A CA 15
ATOM 17417 C C . GLY A 1 37 ? 2.334 -12.059 -0.085 1.00 0.00 37 GLY A C 15
ATOM 17418 O O . GLY A 1 37 ? 3.043 -12.462 -1.008 1.00 0.00 37 GLY A O 15
ATOM 17422 N N . ALA A 1 38 ? 1.702 -10.892 -0.105 1.00 0.00 38 ALA A N 15
ATOM 17423 C CA . ALA A 1 38 ? 1.834 -9.970 -1.218 1.00 0.00 38 ALA A CA 15
ATOM 17424 C C . ALA A 1 38 ? 2.965 -8.983 -0.977 1.00 0.00 38 ALA A C 15
ATOM 17425 O O . ALA A 1 38 ? 3.190 -8.536 0.148 1.00 0.00 38 ALA A O 15
ATOM 17432 N N . PHE A 1 39 ? 3.648 -8.632 -2.049 1.00 0.00 39 PHE A N 15
ATOM 17433 C CA . PHE A 1 39 ? 4.774 -7.720 -1.985 1.00 0.00 39 PHE A CA 15
ATOM 17434 C C . PHE A 1 39 ? 4.297 -6.274 -2.018 1.00 0.00 39 PHE A C 15
ATOM 17435 O O . PHE A 1 39 ? 3.774 -5.810 -3.034 1.00 0.00 39 PHE A O 15
ATOM 17452 N N . VAL A 1 40 ? 4.462 -5.574 -0.905 1.00 0.00 40 VAL A N 15
ATOM 17453 C CA . VAL A 1 40 ? 4.078 -4.171 -0.829 1.00 0.00 40 VAL A CA 15
ATOM 17454 C C . VAL A 1 40 ? 5.273 -3.278 -1.156 1.00 0.00 40 VAL A C 15
ATOM 17455 O O . VAL A 1 40 ? 6.152 -3.049 -0.322 1.00 0.00 40 VAL A O 15
ATOM 17468 N N . GLU A 1 41 ? 5.313 -2.811 -2.390 1.00 0.00 41 GLU A N 15
ATOM 17469 C CA . GLU A 1 41 ? 6.370 -1.923 -2.861 1.00 0.00 41 GLU A CA 15
ATOM 17470 C C . GLU A 1 41 ? 5.779 -0.570 -3.241 1.00 0.00 41 GLU A C 15
ATOM 17471 O O . GLU A 1 41 ? 4.595 -0.346 -3.050 1.00 0.00 41 GLU A O 15
ATOM 17483 N N . ILE A 1 42 ? 6.592 0.333 -3.773 1.00 0.00 42 ILE A N 15
ATOM 17484 C CA . ILE A 1 42 ? 6.120 1.681 -4.072 1.00 0.00 42 ILE A CA 15
ATOM 17485 C C . ILE A 1 42 ? 5.894 1.839 -5.578 1.00 0.00 42 ILE A C 15
ATOM 17486 O O . ILE A 1 42 ? 6.649 1.300 -6.389 1.00 0.00 42 ILE A O 15
ATOM 17502 N N . SER A 1 43 ? 4.856 2.579 -5.938 1.00 0.00 43 SER A N 15
ATOM 17503 C CA . SER A 1 43 ? 4.421 2.680 -7.326 1.00 0.00 43 SER A CA 15
ATOM 17504 C C . SER A 1 43 ? 5.012 3.903 -8.017 1.00 0.00 43 SER A C 15
ATOM 17505 O O . SER A 1 43 ? 5.544 4.808 -7.374 1.00 0.00 43 SER A O 15
ATOM 17513 N N . ARG A 1 44 ? 4.905 3.909 -9.341 1.00 0.00 44 ARG A N 15
ATOM 17514 C CA . ARG A 1 44 ? 5.402 5.003 -10.164 1.00 0.00 44 ARG A CA 15
ATOM 17515 C C . ARG A 1 44 ? 4.234 5.746 -10.802 1.00 0.00 44 ARG A C 15
ATOM 17516 O O . ARG A 1 44 ? 4.429 6.697 -11.559 1.00 0.00 44 ARG A O 15
ATOM 17537 N N . GLN A 1 45 ? 3.021 5.292 -10.497 1.00 0.00 45 GLN A N 15
ATOM 17538 C CA . GLN A 1 45 ? 1.816 5.842 -11.109 1.00 0.00 45 GLN A CA 15
ATOM 17539 C C . GLN A 1 45 ? 1.411 7.153 -10.455 1.00 0.00 45 GLN A C 15
ATOM 17540 O O . GLN A 1 45 ? 1.814 7.452 -9.331 1.00 0.00 45 GLN A O 15
ATOM 17554 N N . LEU A 1 46 ? 0.614 7.933 -11.172 1.00 0.00 46 LEU A N 15
ATOM 17555 C CA . LEU A 1 46 ? 0.045 9.157 -10.628 1.00 0.00 46 LEU A CA 15
ATOM 17556 C C . LEU A 1 46 ? -1.402 8.911 -10.221 1.00 0.00 46 LEU A C 15
ATOM 17557 O O . LEU A 1 46 ? -2.157 8.256 -10.945 1.00 0.00 46 LEU A O 15
ATOM 17573 N N . PRO A 1 47 ? -1.804 9.434 -9.054 1.00 0.00 47 PRO A N 15
ATOM 17574 C CA . PRO A 1 47 ? -3.139 9.209 -8.502 1.00 0.00 47 PRO A CA 15
ATOM 17575 C C . PRO A 1 47 ? -4.200 10.034 -9.225 1.00 0.00 47 PRO A C 15
ATOM 17576 O O . PRO A 1 47 ? -3.875 10.958 -9.972 1.00 0.00 47 PRO A O 15
ATOM 17587 N N . PRO A 1 48 ? -5.489 9.714 -9.008 1.00 0.00 48 PRO A N 15
ATOM 17588 C CA . PRO A 1 48 ? -6.610 10.458 -9.599 1.00 0.00 48 PRO A CA 15
ATOM 17589 C C . PRO A 1 48 ? -6.625 11.919 -9.159 1.00 0.00 48 PRO A C 15
ATOM 17590 O O . PRO A 1 48 ? -7.353 12.739 -9.712 1.00 0.00 48 PRO A O 15
ATOM 17601 N N . ASN A 1 49 ? -5.819 12.227 -8.149 1.00 0.00 49 ASN A N 15
ATOM 17602 C CA . ASN A 1 49 ? -5.704 13.585 -7.638 1.00 0.00 49 ASN A CA 15
ATOM 17603 C C . ASN A 1 49 ? -4.643 14.361 -8.410 1.00 0.00 49 ASN A C 15
ATOM 17604 O O . ASN A 1 49 ? -4.594 15.590 -8.363 1.00 0.00 49 ASN A O 15
ATOM 17615 N N . GLY A 1 50 ? -3.797 13.620 -9.127 1.00 0.00 50 GLY A N 15
ATOM 17616 C CA . GLY A 1 50 ? -2.676 14.214 -9.835 1.00 0.00 50 GLY A CA 15
ATOM 17617 C C . GLY A 1 50 ? -1.739 14.942 -8.895 1.00 0.00 50 GLY A C 15
ATOM 17618 O O . GLY A 1 50 ? -1.148 15.960 -9.255 1.00 0.00 50 GLY A O 15
ATOM 17622 N N . ASP A 1 51 ? -1.595 14.410 -7.688 1.00 0.00 51 ASP A N 15
ATOM 17623 C CA . ASP A 1 51 ? -0.825 15.075 -6.649 1.00 0.00 51 ASP A CA 15
ATOM 17624 C C . ASP A 1 51 ? 0.277 14.157 -6.123 1.00 0.00 51 ASP A C 15
ATOM 17625 O O . ASP A 1 51 ? 0.010 13.025 -5.721 1.00 0.00 51 ASP A O 15
ATOM 17634 N N . PRO A 1 52 ? 1.531 14.641 -6.113 1.00 0.00 52 PRO A N 15
ATOM 17635 C CA . PRO A 1 52 ? 2.696 13.835 -5.723 1.00 0.00 52 PRO A CA 15
ATOM 17636 C C . PRO A 1 52 ? 2.809 13.617 -4.212 1.00 0.00 52 PRO A C 15
ATOM 17637 O O . PRO A 1 52 ? 3.644 12.833 -3.750 1.00 0.00 52 PRO A O 15
ATOM 17648 N N . ASN A 1 53 ? 1.963 14.299 -3.446 1.00 0.00 53 ASN A N 15
ATOM 17649 C CA . ASN A 1 53 ? 1.968 14.164 -1.991 1.00 0.00 53 ASN A CA 15
ATOM 17650 C C . ASN A 1 53 ? 1.267 12.871 -1.585 1.00 0.00 53 ASN A C 15
ATOM 17651 O O . ASN A 1 53 ? 1.233 12.497 -0.411 1.00 0.00 53 ASN A O 15
ATOM 17662 N N . PHE A 1 54 ? 0.720 12.181 -2.569 1.00 0.00 54 PHE A N 15
ATOM 17663 C CA . PHE A 1 54 ? 0.135 10.871 -2.353 1.00 0.00 54 PHE A CA 15
ATOM 17664 C C . PHE A 1 54 ? 1.028 9.807 -2.976 1.00 0.00 54 PHE A C 15
ATOM 17665 O O . PHE A 1 54 ? 1.103 9.686 -4.197 1.00 0.00 54 PHE A O 15
ATOM 17682 N N . LYS A 1 55 ? 1.725 9.068 -2.129 1.00 0.00 55 LYS A N 15
ATOM 17683 C CA . LYS A 1 55 ? 2.622 8.012 -2.574 1.00 0.00 55 LYS A CA 15
ATOM 17684 C C . LYS A 1 55 ? 1.833 6.761 -2.909 1.00 0.00 55 LYS A C 15
ATOM 17685 O O . LYS A 1 55 ? 1.246 6.131 -2.033 1.00 0.00 55 LYS A O 15
ATOM 17704 N N . LEU A 1 56 ? 1.803 6.414 -4.176 1.00 0.00 56 LEU A N 15
ATOM 17705 C CA . LEU A 1 56 ? 1.112 5.217 -4.602 1.00 0.00 56 LEU A CA 15
ATOM 17706 C C . LEU A 1 56 ? 1.919 3.993 -4.204 1.00 0.00 56 LEU A C 15
ATOM 17707 O O . LEU A 1 56 ? 3.128 3.942 -4.413 1.00 0.00 56 LEU A O 15
ATOM 17723 N N . PHE A 1 57 ? 1.254 3.025 -3.605 1.00 0.00 57 PHE A N 15
ATOM 17724 C CA . PHE A 1 57 ? 1.916 1.813 -3.164 1.00 0.00 57 PHE A CA 15
ATOM 17725 C C . PHE A 1 57 ? 1.374 0.588 -3.886 1.00 0.00 57 PHE A C 15
ATOM 17726 O O . PHE A 1 57 ? 0.166 0.362 -3.938 1.00 0.00 57 PHE A O 15
ATOM 17743 N N . ILE A 1 58 ? 2.292 -0.189 -4.440 1.00 0.00 58 ILE A N 15
ATOM 17744 C CA . ILE A 1 58 ? 1.962 -1.387 -5.193 1.00 0.00 58 ILE A CA 15
ATOM 17745 C C . ILE A 1 58 ? 1.898 -2.586 -4.273 1.00 0.00 58 ILE A C 15
ATOM 17746 O O . ILE A 1 58 ? 2.910 -2.988 -3.705 1.00 0.00 58 ILE A O 15
ATOM 17762 N N . ILE A 1 59 ? 0.733 -3.166 -4.123 1.00 0.00 59 ILE A N 15
ATOM 17763 C CA . ILE A 1 59 ? 0.645 -4.428 -3.443 1.00 0.00 59 ILE A CA 15
ATOM 17764 C C . ILE A 1 59 ? 0.442 -5.503 -4.495 1.00 0.00 59 ILE A C 15
ATOM 17765 O O . ILE A 1 59 ? -0.612 -5.575 -5.124 1.00 0.00 59 ILE A O 15
ATOM 17781 N N . ARG A 1 60 ? 1.474 -6.293 -4.726 1.00 0.00 60 ARG A N 15
ATOM 17782 C CA . ARG A 1 60 ? 1.463 -7.246 -5.821 1.00 0.00 60 ARG A CA 15
ATOM 17783 C C . ARG A 1 60 ? 1.547 -8.678 -5.313 1.00 0.00 60 ARG A C 15
ATOM 17784 O O . ARG A 1 60 ? 2.402 -9.015 -4.497 1.00 0.00 60 ARG A O 15
ATOM 17805 N N . GLY A 1 61 ? 0.638 -9.508 -5.798 1.00 0.00 61 GLY A N 15
ATOM 17806 C CA . GLY A 1 61 ? 0.581 -10.893 -5.385 1.00 0.00 61 GLY A CA 15
ATOM 17807 C C . GLY A 1 61 ? -0.768 -11.500 -5.692 1.00 0.00 61 GLY A C 15
ATOM 17808 O O . GLY A 1 61 ? -1.415 -11.110 -6.666 1.00 0.00 61 GLY A O 15
ATOM 17812 N N . SER A 1 62 ? -1.199 -12.441 -4.871 1.00 0.00 62 SER A N 15
ATOM 17813 C CA . SER A 1 62 ? -2.510 -13.045 -5.028 1.00 0.00 62 SER A CA 15
ATOM 17814 C C . SER A 1 62 ? -3.592 -12.076 -4.563 1.00 0.00 62 SER A C 15
ATOM 17815 O O . SER A 1 62 ? -3.350 -11.269 -3.662 1.00 0.00 62 SER A O 15
ATOM 17823 N N . PRO A 1 63 ? -4.781 -12.120 -5.184 1.00 0.00 63 PRO A N 15
ATOM 17824 C CA . PRO A 1 63 ? -5.875 -11.186 -4.889 1.00 0.00 63 PRO A CA 15
ATOM 17825 C C . PRO A 1 63 ? -6.127 -11.009 -3.393 1.00 0.00 63 PRO A C 15
ATOM 17826 O O . PRO A 1 63 ? -6.116 -9.886 -2.878 1.00 0.00 63 PRO A O 15
ATOM 17837 N N . GLN A 1 64 ? -6.313 -12.121 -2.688 1.00 0.00 64 GLN A N 15
ATOM 17838 C CA . GLN A 1 64 ? -6.610 -12.066 -1.263 1.00 0.00 64 GLN A CA 15
ATOM 17839 C C . GLN A 1 64 ? -5.370 -11.792 -0.426 1.00 0.00 64 GLN A C 15
ATOM 17840 O O . GLN A 1 64 ? -5.479 -11.531 0.765 1.00 0.00 64 GLN A O 15
ATOM 17854 N N . GLN A 1 65 ? -4.200 -11.850 -1.043 1.00 0.00 65 GLN A N 15
ATOM 17855 C CA . GLN A 1 65 ? -2.979 -11.433 -0.370 1.00 0.00 65 GLN A CA 15
ATOM 17856 C C . GLN A 1 65 ? -2.884 -9.920 -0.421 1.00 0.00 65 GLN A C 15
ATOM 17857 O O . GLN A 1 65 ? -2.592 -9.269 0.580 1.00 0.00 65 GLN A O 15
ATOM 17871 N N . ILE A 1 66 ? -3.149 -9.374 -1.601 1.00 0.00 66 ILE A N 15
ATOM 17872 C CA . ILE A 1 66 ? -3.173 -7.933 -1.799 1.00 0.00 66 ILE A CA 15
ATOM 17873 C C . ILE A 1 66 ? -4.212 -7.275 -0.901 1.00 0.00 66 ILE A C 15
ATOM 17874 O O . ILE A 1 66 ? -3.896 -6.368 -0.129 1.00 0.00 66 ILE A O 15
ATOM 17890 N N . ASP A 1 67 ? -5.449 -7.743 -1.005 1.00 0.00 67 ASP A N 15
ATOM 17891 C CA . ASP A 1 67 ? -6.545 -7.182 -0.225 1.00 0.00 67 ASP A CA 15
ATOM 17892 C C . ASP A 1 67 ? -6.310 -7.388 1.266 1.00 0.00 67 ASP A C 15
ATOM 17893 O O . ASP A 1 67 ? -6.683 -6.549 2.084 1.00 0.00 67 ASP A O 15
ATOM 17902 N N . HIS A 1 68 ? -5.675 -8.499 1.627 1.00 0.00 68 HIS A N 15
ATOM 17903 C CA . HIS A 1 68 ? -5.364 -8.752 3.026 1.00 0.00 68 HIS A CA 15
ATOM 17904 C C . HIS A 1 68 ? -4.325 -7.747 3.502 1.00 0.00 68 HIS A C 15
ATOM 17905 O O . HIS A 1 68 ? -4.480 -7.153 4.561 1.00 0.00 68 HIS A O 15
ATOM 17920 N N . ALA A 1 69 ? -3.283 -7.547 2.699 1.00 0.00 69 ALA A N 15
ATOM 17921 C CA . ALA A 1 69 ? -2.236 -6.577 3.021 1.00 0.00 69 ALA A CA 15
ATOM 17922 C C . ALA A 1 69 ? -2.828 -5.184 3.164 1.00 0.00 69 ALA A C 15
ATOM 17923 O O . ALA A 1 69 ? -2.527 -4.460 4.114 1.00 0.00 69 ALA A O 15
ATOM 17930 N N . LYS A 1 70 ? -3.682 -4.829 2.217 1.00 0.00 70 LYS A N 15
ATOM 17931 C CA . LYS A 1 70 ? -4.397 -3.563 2.244 1.00 0.00 70 LYS A CA 15
ATOM 17932 C C . LYS A 1 70 ? -5.217 -3.418 3.531 1.00 0.00 70 LYS A C 15
ATOM 17933 O O . LYS A 1 70 ? -5.368 -2.319 4.054 1.00 0.00 70 LYS A O 15
ATOM 17952 N N . GLN A 1 71 ? -5.711 -4.538 4.049 1.00 0.00 71 GLN A N 15
ATOM 17953 C CA . GLN A 1 71 ? -6.475 -4.546 5.294 1.00 0.00 71 GLN A CA 15
ATOM 17954 C C . GLN A 1 71 ? -5.605 -4.119 6.479 1.00 0.00 71 GLN A C 15
ATOM 17955 O O . GLN A 1 71 ? -6.010 -3.270 7.277 1.00 0.00 71 GLN A O 15
ATOM 17969 N N . LEU A 1 72 ? -4.423 -4.728 6.609 1.00 0.00 72 LEU A N 15
ATOM 17970 C CA . LEU A 1 72 ? -3.458 -4.317 7.622 1.00 0.00 72 LEU A CA 15
ATOM 17971 C C . LEU A 1 72 ? -3.148 -2.831 7.489 1.00 0.00 72 LEU A C 15
ATOM 17972 O O . LEU A 1 72 ? -3.072 -2.113 8.483 1.00 0.00 72 LEU A O 15
ATOM 17988 N N . ILE A 1 73 ? -2.988 -2.378 6.254 1.00 0.00 73 ILE A N 15
ATOM 17989 C CA . ILE A 1 73 ? -2.695 -0.975 5.978 1.00 0.00 73 ILE A CA 15
ATOM 17990 C C . ILE A 1 73 ? -3.838 -0.074 6.436 1.00 0.00 73 ILE A C 15
ATOM 17991 O O . ILE A 1 73 ? -3.618 0.926 7.125 1.00 0.00 73 ILE A O 15
ATOM 18007 N N . GLU A 1 74 ? -5.056 -0.439 6.054 1.00 0.00 74 GLU A N 15
ATOM 18008 C CA . GLU A 1 74 ? -6.246 0.300 6.453 1.00 0.00 74 GLU A CA 15
ATOM 18009 C C . GLU A 1 74 ? -6.391 0.327 7.969 1.00 0.00 74 GLU A C 15
ATOM 18010 O O . GLU A 1 74 ? -6.910 1.286 8.534 1.00 0.00 74 GLU A O 15
ATOM 18022 N N . GLU A 1 75 ? -5.916 -0.721 8.624 1.00 0.00 75 GLU A N 15
ATOM 18023 C CA . GLU A 1 75 ? -5.967 -0.796 10.076 1.00 0.00 75 GLU A CA 15
ATOM 18024 C C . GLU A 1 75 ? -4.922 0.133 10.688 1.00 0.00 75 GLU A C 15
ATOM 18025 O O . GLU A 1 75 ? -5.171 0.768 11.714 1.00 0.00 75 GLU A O 15
ATOM 18037 N N . LYS A 1 76 ? -3.759 0.227 10.040 1.00 0.00 76 LYS A N 15
ATOM 18038 C CA . LYS A 1 76 ? -2.713 1.147 10.478 1.00 0.00 76 LYS A CA 15
ATOM 18039 C C . LYS A 1 76 ? -3.218 2.577 10.416 1.00 0.00 76 LYS A C 15
ATOM 18040 O O . LYS A 1 76 ? -3.087 3.343 11.371 1.00 0.00 76 LYS A O 15
ATOM 18059 N N . ILE A 1 77 ? -3.802 2.925 9.276 1.00 0.00 77 ILE A N 15
ATOM 18060 C CA . ILE A 1 77 ? -4.211 4.294 9.012 1.00 0.00 77 ILE A CA 15
ATOM 18061 C C . ILE A 1 77 ? -5.660 4.539 9.424 1.00 0.00 77 ILE A C 15
ATOM 18062 O O . ILE A 1 77 ? -6.203 5.617 9.191 1.00 0.00 77 ILE A O 15
ATOM 18078 N N . GLU A 1 78 ? -6.269 3.503 10.021 1.00 0.00 78 GLU A N 15
ATOM 18079 C CA . GLU A 1 78 ? -7.667 3.517 10.479 1.00 0.00 78 GLU A CA 15
ATOM 18080 C C . GLU A 1 78 ? -8.608 4.154 9.454 1.00 0.00 78 GLU A C 15
ATOM 18081 O O . GLU A 1 78 ? -9.482 4.950 9.804 1.00 0.00 78 GLU A O 15
ATOM 18093 N N . GLY A 1 79 ? -8.441 3.776 8.191 1.00 0.00 79 GLY A N 15
ATOM 18094 C CA . GLY A 1 79 ? -9.233 4.359 7.127 1.00 0.00 79 GLY A CA 15
ATOM 18095 C C . GLY A 1 79 ? -9.208 3.522 5.865 1.00 0.00 79 GLY A C 15
ATOM 18096 O O . GLY A 1 79 ? -8.167 2.969 5.515 1.00 0.00 79 GLY A O 15
ATOM 18100 N N . PRO A 1 80 ? -10.344 3.415 5.160 1.00 0.00 80 PRO A N 15
ATOM 18101 C CA . PRO A 1 80 ? -10.439 2.640 3.919 1.00 0.00 80 PRO A CA 15
ATOM 18102 C C . PRO A 1 80 ? -9.740 3.330 2.749 1.00 0.00 80 PRO A C 15
ATOM 18103 O O . PRO A 1 80 ? -9.843 4.550 2.576 1.00 0.00 80 PRO A O 15
ATOM 18114 N N . LEU A 1 81 ? -9.041 2.550 1.941 1.00 0.00 81 LEU A N 15
ATOM 18115 C CA . LEU A 1 81 ? -8.287 3.089 0.816 1.00 0.00 81 LEU A CA 15
ATOM 18116 C C . LEU A 1 81 ? -9.017 2.866 -0.506 1.00 0.00 81 LEU A C 15
ATOM 18117 O O . LEU A 1 81 ? -10.070 2.230 -0.549 1.00 0.00 81 LEU A O 15
ATOM 18133 N N . CYS A 1 82 ? -8.449 3.407 -1.576 1.00 0.00 82 CYS A N 15
ATOM 18134 C CA . CYS A 1 82 ? -9.030 3.301 -2.906 1.00 0.00 82 CYS A CA 15
ATOM 18135 C C . CYS A 1 82 ? -8.027 2.674 -3.873 1.00 0.00 82 CYS A C 15
ATOM 18136 O O . CYS A 1 82 ? -6.841 3.010 -3.848 1.00 0.00 82 CYS A O 15
ATOM 18144 N N . PRO A 1 83 ? -8.487 1.742 -4.722 1.00 0.00 83 PRO A N 15
ATOM 18145 C CA . PRO A 1 83 ? -7.634 1.062 -5.697 1.00 0.00 83 PRO A CA 15
ATOM 18146 C C . PRO A 1 83 ? -7.280 1.963 -6.882 1.00 0.00 83 PRO A C 15
ATOM 18147 O O . PRO A 1 83 ? -8.142 2.313 -7.693 1.00 0.00 83 PRO A O 15
ATOM 18158 N N . VAL A 1 84 ? -6.010 2.322 -6.979 1.00 0.00 84 VAL A N 15
ATOM 18159 C CA . VAL A 1 84 ? -5.529 3.185 -8.046 1.00 0.00 84 VAL A CA 15
ATOM 18160 C C . VAL A 1 84 ? -4.841 2.355 -9.125 1.00 0.00 84 VAL A C 15
ATOM 18161 O O . VAL A 1 84 ? -3.830 1.703 -8.866 1.00 0.00 84 VAL A O 15
ATOM 18174 N N . GLY A 1 85 ? -5.391 2.379 -10.328 1.00 0.00 85 GLY A N 15
ATOM 18175 C CA . GLY A 1 85 ? -4.815 1.614 -11.411 1.00 0.00 85 GLY A CA 15
ATOM 18176 C C . GLY A 1 85 ? -5.196 2.164 -12.769 1.00 0.00 85 GLY A C 15
ATOM 18177 O O . GLY A 1 85 ? -5.276 3.379 -12.945 1.00 0.00 85 GLY A O 15
ATOM 18181 N N . GLY A 1 7 ? -1.956 -8.126 -11.932 1.00 0.00 7 GLY A N 16
ATOM 18182 C CA . GLY A 1 7 ? -1.614 -8.803 -10.697 1.00 0.00 7 GLY A CA 16
ATOM 18183 C C . GLY A 1 7 ? -1.375 -7.851 -9.546 1.00 0.00 7 GLY A C 16
ATOM 18184 O O . GLY A 1 7 ? -1.599 -8.203 -8.394 1.00 0.00 7 GLY A O 16
ATOM 18188 N N . GLU A 1 8 ? -0.897 -6.655 -9.847 1.00 0.00 8 GLU A N 16
ATOM 18189 C CA . GLU A 1 8 ? -0.661 -5.654 -8.819 1.00 0.00 8 GLU A CA 16
ATOM 18190 C C . GLU A 1 8 ? -1.879 -4.752 -8.627 1.00 0.00 8 GLU A C 16
ATOM 18191 O O . GLU A 1 8 ? -2.586 -4.431 -9.584 1.00 0.00 8 GLU A O 16
ATOM 18203 N N . MET A 1 9 ? -2.128 -4.370 -7.386 1.00 0.00 9 MET A N 16
ATOM 18204 C CA . MET A 1 9 ? -3.123 -3.353 -7.082 1.00 0.00 9 MET A CA 16
ATOM 18205 C C . MET A 1 9 ? -2.442 -2.135 -6.492 1.00 0.00 9 MET A C 16
ATOM 18206 O O . MET A 1 9 ? -1.523 -2.259 -5.685 1.00 0.00 9 MET A O 16
ATOM 18220 N N . THR A 1 10 ? -2.871 -0.966 -6.915 1.00 0.00 10 THR A N 16
ATOM 18221 C CA . THR A 1 10 ? -2.285 0.269 -6.439 1.00 0.00 10 THR A CA 16
ATOM 18222 C C . THR A 1 10 ? -3.198 0.924 -5.404 1.00 0.00 10 THR A C 16
ATOM 18223 O O . THR A 1 10 ? -4.418 0.901 -5.537 1.00 0.00 10 THR A O 16
ATOM 18234 N N . PHE A 1 11 ? -2.614 1.476 -4.356 1.00 0.00 11 PHE A N 16
ATOM 18235 C CA . PHE A 1 11 ? -3.380 2.190 -3.349 1.00 0.00 11 PHE A CA 16
ATOM 18236 C C . PHE A 1 11 ? -2.799 3.579 -3.137 1.00 0.00 11 PHE A C 16
ATOM 18237 O O . PHE A 1 11 ? -1.703 3.879 -3.605 1.00 0.00 11 PHE A O 16
ATOM 18254 N N . SER A 1 12 ? -3.542 4.418 -2.437 1.00 0.00 12 SER A N 16
ATOM 18255 C CA . SER A 1 12 ? -3.177 5.814 -2.272 1.00 0.00 12 SER A CA 16
ATOM 18256 C C . SER A 1 12 ? -2.637 6.083 -0.865 1.00 0.00 12 SER A C 16
ATOM 18257 O O . SER A 1 12 ? -3.373 6.014 0.121 1.00 0.00 12 SER A O 16
ATOM 18265 N N . ILE A 1 13 ? -1.343 6.379 -0.785 1.00 0.00 13 ILE A N 16
ATOM 18266 C CA . ILE A 1 13 ? -0.672 6.590 0.491 1.00 0.00 13 ILE A CA 16
ATOM 18267 C C . ILE A 1 13 ? -0.132 8.022 0.613 1.00 0.00 13 ILE A C 16
ATOM 18268 O O . ILE A 1 13 ? 0.790 8.417 -0.096 1.00 0.00 13 ILE A O 16
ATOM 18284 N N . PRO A 1 14 ? -0.739 8.809 1.517 1.00 0.00 14 PRO A N 16
ATOM 18285 C CA . PRO A 1 14 ? -0.325 10.189 1.832 1.00 0.00 14 PRO A CA 16
ATOM 18286 C C . PRO A 1 14 ? 1.182 10.384 1.984 1.00 0.00 14 PRO A C 16
ATOM 18287 O O . PRO A 1 14 ? 1.860 9.579 2.629 1.00 0.00 14 PRO A O 16
ATOM 18298 N N . THR A 1 15 ? 1.681 11.491 1.439 1.00 0.00 15 THR A N 16
ATOM 18299 C CA . THR A 1 15 ? 3.084 11.870 1.558 1.00 0.00 15 THR A CA 16
ATOM 18300 C C . THR A 1 15 ? 3.397 12.395 2.975 1.00 0.00 15 THR A C 16
ATOM 18301 O O . THR A 1 15 ? 4.013 13.446 3.154 1.00 0.00 15 THR A O 16
ATOM 18312 N N . HIS A 1 16 ? 2.941 11.655 3.975 1.00 0.00 16 HIS A N 16
ATOM 18313 C CA . HIS A 1 16 ? 3.251 11.944 5.371 1.00 0.00 16 HIS A CA 16
ATOM 18314 C C . HIS A 1 16 ? 3.081 10.676 6.195 1.00 0.00 16 HIS A C 16
ATOM 18315 O O . HIS A 1 16 ? 3.699 10.517 7.243 1.00 0.00 16 HIS A O 16
ATOM 18330 N N . LYS A 1 17 ? 2.225 9.772 5.717 1.00 0.00 17 LYS A N 16
ATOM 18331 C CA . LYS A 1 17 ? 2.053 8.482 6.370 1.00 0.00 17 LYS A CA 16
ATOM 18332 C C . LYS A 1 17 ? 3.132 7.517 5.908 1.00 0.00 17 LYS A C 16
ATOM 18333 O O . LYS A 1 17 ? 3.174 6.357 6.334 1.00 0.00 17 LYS A O 16
ATOM 18352 N N . CYS A 1 18 ? 4.016 8.020 5.047 1.00 0.00 18 CYS A N 16
ATOM 18353 C CA . CYS A 1 18 ? 5.172 7.265 4.591 1.00 0.00 18 CYS A CA 16
ATOM 18354 C C . CYS A 1 18 ? 6.206 7.187 5.712 1.00 0.00 18 CYS A C 16
ATOM 18355 O O . CYS A 1 18 ? 7.343 7.637 5.580 1.00 0.00 18 CYS A O 16
ATOM 18363 N N . GLY A 1 19 ? 5.766 6.622 6.828 1.00 0.00 19 GLY A N 16
ATOM 18364 C CA . GLY A 1 19 ? 6.588 6.491 8.006 1.00 0.00 19 GLY A CA 16
ATOM 18365 C C . GLY A 1 19 ? 5.940 5.568 9.014 1.00 0.00 19 GLY A C 16
ATOM 18366 O O . GLY A 1 19 ? 6.596 4.687 9.568 1.00 0.00 19 GLY A O 16
ATOM 18370 N N . LEU A 1 20 ? 4.639 5.761 9.246 1.00 0.00 20 LEU A N 16
ATOM 18371 C CA . LEU A 1 20 ? 3.887 4.882 10.137 1.00 0.00 20 LEU A CA 16
ATOM 18372 C C . LEU A 1 20 ? 3.583 3.551 9.461 1.00 0.00 20 LEU A C 16
ATOM 18373 O O . LEU A 1 20 ? 3.626 2.503 10.098 1.00 0.00 20 LEU A O 16
ATOM 18389 N N . VAL A 1 21 ? 3.283 3.582 8.169 1.00 0.00 21 VAL A N 16
ATOM 18390 C CA . VAL A 1 21 ? 2.975 2.349 7.446 1.00 0.00 21 VAL A CA 16
ATOM 18391 C C . VAL A 1 21 ? 4.203 1.832 6.728 1.00 0.00 21 VAL A C 16
ATOM 18392 O O . VAL A 1 21 ? 4.405 0.629 6.605 1.00 0.00 21 VAL A O 16
ATOM 18405 N N . ILE A 1 22 ? 5.010 2.758 6.253 1.00 0.00 22 ILE A N 16
ATOM 18406 C CA . ILE A 1 22 ? 6.163 2.423 5.447 1.00 0.00 22 ILE A CA 16
ATOM 18407 C C . ILE A 1 22 ? 7.363 2.180 6.358 1.00 0.00 22 ILE A C 16
ATOM 18408 O O . ILE A 1 22 ? 7.752 1.034 6.581 1.00 0.00 22 ILE A O 16
ATOM 18424 N N . GLY A 1 23 ? 7.937 3.248 6.895 1.00 0.00 23 GLY A N 16
ATOM 18425 C CA . GLY A 1 23 ? 8.964 3.099 7.907 1.00 0.00 23 GLY A CA 16
ATOM 18426 C C . GLY A 1 23 ? 10.358 2.988 7.320 1.00 0.00 23 GLY A C 16
ATOM 18427 O O . GLY A 1 23 ? 10.842 1.885 7.090 1.00 0.00 23 GLY A O 16
ATOM 18431 N N . ARG A 1 24 ? 10.998 4.134 7.086 1.00 0.00 24 ARG A N 16
ATOM 18432 C CA . ARG A 1 24 ? 12.356 4.192 6.534 1.00 0.00 24 ARG A CA 16
ATOM 18433 C C . ARG A 1 24 ? 12.447 3.420 5.217 1.00 0.00 24 ARG A C 16
ATOM 18434 O O . ARG A 1 24 ? 11.997 3.900 4.177 1.00 0.00 24 ARG A O 16
ATOM 18455 N N . GLY A 1 25 ? 12.996 2.213 5.273 1.00 0.00 25 GLY A N 16
ATOM 18456 C CA . GLY A 1 25 ? 13.103 1.385 4.091 1.00 0.00 25 GLY A CA 16
ATOM 18457 C C . GLY A 1 25 ? 12.024 0.329 4.064 1.00 0.00 25 GLY A C 16
ATOM 18458 O O . GLY A 1 25 ? 12.291 -0.850 3.824 1.00 0.00 25 GLY A O 16
ATOM 18462 N N . GLY A 1 26 ? 10.801 0.761 4.346 1.00 0.00 26 GLY A N 16
ATOM 18463 C CA . GLY A 1 26 ? 9.677 -0.145 4.384 1.00 0.00 26 GLY A CA 16
ATOM 18464 C C . GLY A 1 26 ? 9.795 -1.156 5.510 1.00 0.00 26 GLY A C 16
ATOM 18465 O O . GLY A 1 26 ? 9.497 -2.339 5.338 1.00 0.00 26 GLY A O 16
ATOM 18469 N N . GLU A 1 27 ? 10.235 -0.676 6.666 1.00 0.00 27 GLU A N 16
ATOM 18470 C CA . GLU A 1 27 ? 10.381 -1.502 7.859 1.00 0.00 27 GLU A CA 16
ATOM 18471 C C . GLU A 1 27 ? 9.043 -2.121 8.250 1.00 0.00 27 GLU A C 16
ATOM 18472 O O . GLU A 1 27 ? 8.983 -3.262 8.715 1.00 0.00 27 GLU A O 16
ATOM 18484 N N . ASN A 1 28 ? 7.968 -1.371 8.043 1.00 0.00 28 ASN A N 16
ATOM 18485 C CA . ASN A 1 28 ? 6.645 -1.832 8.432 1.00 0.00 28 ASN A CA 16
ATOM 18486 C C . ASN A 1 28 ? 5.939 -2.527 7.264 1.00 0.00 28 ASN A C 16
ATOM 18487 O O . ASN A 1 28 ? 5.105 -3.407 7.471 1.00 0.00 28 ASN A O 16
ATOM 18498 N N . VAL A 1 29 ? 6.289 -2.157 6.033 1.00 0.00 29 VAL A N 16
ATOM 18499 C CA . VAL A 1 29 ? 5.626 -2.733 4.863 1.00 0.00 29 VAL A CA 16
ATOM 18500 C C . VAL A 1 29 ? 6.064 -4.178 4.632 1.00 0.00 29 VAL A C 16
ATOM 18501 O O . VAL A 1 29 ? 5.258 -5.021 4.239 1.00 0.00 29 VAL A O 16
ATOM 18514 N N . LYS A 1 30 ? 7.329 -4.483 4.899 1.00 0.00 30 LYS A N 16
ATOM 18515 C CA . LYS A 1 30 ? 7.806 -5.852 4.754 1.00 0.00 30 LYS A CA 16
ATOM 18516 C C . LYS A 1 30 ? 7.163 -6.747 5.811 1.00 0.00 30 LYS A C 16
ATOM 18517 O O . LYS A 1 30 ? 7.163 -7.973 5.687 1.00 0.00 30 LYS A O 16
ATOM 18536 N N . ALA A 1 31 ? 6.600 -6.131 6.844 1.00 0.00 31 ALA A N 16
ATOM 18537 C CA . ALA A 1 31 ? 5.833 -6.867 7.829 1.00 0.00 31 ALA A CA 16
ATOM 18538 C C . ALA A 1 31 ? 4.445 -7.169 7.287 1.00 0.00 31 ALA A C 16
ATOM 18539 O O . ALA A 1 31 ? 3.874 -8.211 7.588 1.00 0.00 31 ALA A O 16
ATOM 18546 N N . ILE A 1 32 ? 3.906 -6.263 6.476 1.00 0.00 32 ILE A N 16
ATOM 18547 C CA . ILE A 1 32 ? 2.678 -6.554 5.750 1.00 0.00 32 ILE A CA 16
ATOM 18548 C C . ILE A 1 32 ? 2.927 -7.775 4.887 1.00 0.00 32 ILE A C 16
ATOM 18549 O O . ILE A 1 32 ? 2.168 -8.735 4.903 1.00 0.00 32 ILE A O 16
ATOM 18565 N N . ASN A 1 33 ? 4.034 -7.714 4.155 1.00 0.00 33 ASN A N 16
ATOM 18566 C CA . ASN A 1 33 ? 4.486 -8.797 3.289 1.00 0.00 33 ASN A CA 16
ATOM 18567 C C . ASN A 1 33 ? 4.530 -10.128 4.037 1.00 0.00 33 ASN A C 16
ATOM 18568 O O . ASN A 1 33 ? 4.067 -11.147 3.526 1.00 0.00 33 ASN A O 16
ATOM 18579 N N . GLN A 1 34 ? 5.070 -10.115 5.253 1.00 0.00 34 GLN A N 16
ATOM 18580 C CA . GLN A 1 34 ? 5.240 -11.345 6.020 1.00 0.00 34 GLN A CA 16
ATOM 18581 C C . GLN A 1 34 ? 3.901 -11.849 6.539 1.00 0.00 34 GLN A C 16
ATOM 18582 O O . GLN A 1 34 ? 3.724 -13.042 6.780 1.00 0.00 34 GLN A O 16
ATOM 18596 N N . GLN A 1 35 ? 2.963 -10.934 6.710 1.00 0.00 35 GLN A N 16
ATOM 18597 C CA . GLN A 1 35 ? 1.637 -11.287 7.197 1.00 0.00 35 GLN A CA 16
ATOM 18598 C C . GLN A 1 35 ? 0.726 -11.730 6.058 1.00 0.00 35 GLN A C 16
ATOM 18599 O O . GLN A 1 35 ? -0.278 -12.404 6.279 1.00 0.00 35 GLN A O 16
ATOM 18613 N N . THR A 1 36 ? 1.073 -11.346 4.844 1.00 0.00 36 THR A N 16
ATOM 18614 C CA . THR A 1 36 ? 0.170 -11.511 3.718 1.00 0.00 36 THR A CA 16
ATOM 18615 C C . THR A 1 36 ? 0.656 -12.523 2.688 1.00 0.00 36 THR A C 16
ATOM 18616 O O . THR A 1 36 ? -0.056 -13.470 2.355 1.00 0.00 36 THR A O 16
ATOM 18627 N N . GLY A 1 37 ? 1.862 -12.318 2.189 1.00 0.00 37 GLY A N 16
ATOM 18628 C CA . GLY A 1 37 ? 2.346 -13.104 1.077 1.00 0.00 37 GLY A CA 16
ATOM 18629 C C . GLY A 1 37 ? 2.513 -12.250 -0.157 1.00 0.00 37 GLY A C 16
ATOM 18630 O O . GLY A 1 37 ? 3.228 -12.616 -1.090 1.00 0.00 37 GLY A O 16
ATOM 18634 N N . ALA A 1 38 ? 1.860 -11.094 -0.147 1.00 0.00 38 ALA A N 16
ATOM 18635 C CA . ALA A 1 38 ? 1.903 -10.182 -1.275 1.00 0.00 38 ALA A CA 16
ATOM 18636 C C . ALA A 1 38 ? 3.054 -9.206 -1.128 1.00 0.00 38 ALA A C 16
ATOM 18637 O O . ALA A 1 38 ? 3.419 -8.820 -0.016 1.00 0.00 38 ALA A O 16
ATOM 18644 N N . PHE A 1 39 ? 3.609 -8.803 -2.254 1.00 0.00 39 PHE A N 16
ATOM 18645 C CA . PHE A 1 39 ? 4.748 -7.909 -2.271 1.00 0.00 39 PHE A CA 16
ATOM 18646 C C . PHE A 1 39 ? 4.295 -6.462 -2.308 1.00 0.00 39 PHE A C 16
ATOM 18647 O O . PHE A 1 39 ? 3.824 -5.970 -3.336 1.00 0.00 39 PHE A O 16
ATOM 18664 N N . VAL A 1 40 ? 4.415 -5.798 -1.175 1.00 0.00 40 VAL A N 16
ATOM 18665 C CA . VAL A 1 40 ? 4.090 -4.389 -1.078 1.00 0.00 40 VAL A CA 16
ATOM 18666 C C . VAL A 1 40 ? 5.283 -3.546 -1.541 1.00 0.00 40 VAL A C 16
ATOM 18667 O O . VAL A 1 40 ? 6.381 -3.628 -0.989 1.00 0.00 40 VAL A O 16
ATOM 18680 N N . GLU A 1 41 ? 5.071 -2.768 -2.587 1.00 0.00 41 GLU A N 16
ATOM 18681 C CA . GLU A 1 41 ? 6.138 -1.970 -3.181 1.00 0.00 41 GLU A CA 16
ATOM 18682 C C . GLU A 1 41 ? 5.775 -0.493 -3.172 1.00 0.00 41 GLU A C 16
ATOM 18683 O O . GLU A 1 41 ? 4.630 -0.129 -2.917 1.00 0.00 41 GLU A O 16
ATOM 18695 N N . ILE A 1 42 ? 6.751 0.352 -3.457 1.00 0.00 42 ILE A N 16
ATOM 18696 C CA . ILE A 1 42 ? 6.505 1.778 -3.579 1.00 0.00 42 ILE A CA 16
ATOM 18697 C C . ILE A 1 42 ? 6.334 2.106 -5.056 1.00 0.00 42 ILE A C 16
ATOM 18698 O O . ILE A 1 42 ? 7.259 1.914 -5.844 1.00 0.00 42 ILE A O 16
ATOM 18714 N N . SER A 1 43 ? 5.161 2.582 -5.437 1.00 0.00 43 SER A N 16
ATOM 18715 C CA . SER A 1 43 ? 4.861 2.791 -6.845 1.00 0.00 43 SER A CA 16
ATOM 18716 C C . SER A 1 43 ? 5.509 4.067 -7.360 1.00 0.00 43 SER A C 16
ATOM 18717 O O . SER A 1 43 ? 6.007 4.890 -6.588 1.00 0.00 43 SER A O 16
ATOM 18725 N N . ARG A 1 44 ? 5.508 4.207 -8.675 1.00 0.00 44 ARG A N 16
ATOM 18726 C CA . ARG A 1 44 ? 6.015 5.397 -9.336 1.00 0.00 44 ARG A CA 16
ATOM 18727 C C . ARG A 1 44 ? 4.876 6.080 -10.080 1.00 0.00 44 ARG A C 16
ATOM 18728 O O . ARG A 1 44 ? 5.083 7.024 -10.840 1.00 0.00 44 ARG A O 16
ATOM 18749 N N . GLN A 1 45 ? 3.667 5.583 -9.847 1.00 0.00 45 GLN A N 16
ATOM 18750 C CA . GLN A 1 45 ? 2.481 6.115 -10.496 1.00 0.00 45 GLN A CA 16
ATOM 18751 C C . GLN A 1 45 ? 1.941 7.313 -9.729 1.00 0.00 45 GLN A C 16
ATOM 18752 O O . GLN A 1 45 ? 2.143 7.434 -8.519 1.00 0.00 45 GLN A O 16
ATOM 18766 N N . LEU A 1 46 ? 1.266 8.195 -10.441 1.00 0.00 46 LEU A N 16
ATOM 18767 C CA . LEU A 1 46 ? 0.581 9.318 -9.825 1.00 0.00 46 LEU A CA 16
ATOM 18768 C C . LEU A 1 46 ? -0.922 9.113 -9.952 1.00 0.00 46 LEU A C 16
ATOM 18769 O O . LEU A 1 46 ? -1.408 8.697 -11.005 1.00 0.00 46 LEU A O 16
ATOM 18785 N N . PRO A 1 47 ? -1.673 9.377 -8.871 1.00 0.00 47 PRO A N 16
ATOM 18786 C CA . PRO A 1 47 ? -3.128 9.209 -8.857 1.00 0.00 47 PRO A CA 16
ATOM 18787 C C . PRO A 1 47 ? -3.807 10.086 -9.902 1.00 0.00 47 PRO A C 16
ATOM 18788 O O . PRO A 1 47 ? -3.270 11.125 -10.286 1.00 0.00 47 PRO A O 16
ATOM 18799 N N . PRO A 1 48 ? -5.011 9.687 -10.361 1.00 0.00 48 PRO A N 16
ATOM 18800 C CA . PRO A 1 48 ? -5.732 10.382 -11.444 1.00 0.00 48 PRO A CA 16
ATOM 18801 C C . PRO A 1 48 ? -6.121 11.815 -11.087 1.00 0.00 48 PRO A C 16
ATOM 18802 O O . PRO A 1 48 ? -6.721 12.525 -11.891 1.00 0.00 48 PRO A O 16
ATOM 18813 N N . ASN A 1 49 ? -5.791 12.227 -9.872 1.00 0.00 49 ASN A N 16
ATOM 18814 C CA . ASN A 1 49 ? -6.016 13.599 -9.445 1.00 0.00 49 ASN A CA 16
ATOM 18815 C C . ASN A 1 49 ? -4.804 14.461 -9.782 1.00 0.00 49 ASN A C 16
ATOM 18816 O O . ASN A 1 49 ? -4.882 15.689 -9.803 1.00 0.00 49 ASN A O 16
ATOM 18827 N N . GLY A 1 50 ? -3.683 13.801 -10.053 1.00 0.00 50 GLY A N 16
ATOM 18828 C CA . GLY A 1 50 ? -2.449 14.503 -10.363 1.00 0.00 50 GLY A CA 16
ATOM 18829 C C . GLY A 1 50 ? -1.835 15.152 -9.141 1.00 0.00 50 GLY A C 16
ATOM 18830 O O . GLY A 1 50 ? -0.956 16.006 -9.255 1.00 0.00 50 GLY A O 16
ATOM 18834 N N . ASP A 1 51 ? -2.289 14.725 -7.972 1.00 0.00 51 ASP A N 16
ATOM 18835 C CA . ASP A 1 51 ? -1.873 15.328 -6.712 1.00 0.00 51 ASP A CA 16
ATOM 18836 C C . ASP A 1 51 ? -0.647 14.607 -6.151 1.00 0.00 51 ASP A C 16
ATOM 18837 O O . ASP A 1 51 ? -0.652 13.384 -6.008 1.00 0.00 51 ASP A O 16
ATOM 18846 N N . PRO A 1 52 ? 0.420 15.360 -5.831 1.00 0.00 52 PRO A N 16
ATOM 18847 C CA . PRO A 1 52 ? 1.690 14.790 -5.368 1.00 0.00 52 PRO A CA 16
ATOM 18848 C C . PRO A 1 52 ? 1.700 14.442 -3.878 1.00 0.00 52 PRO A C 16
ATOM 18849 O O . PRO A 1 52 ? 2.692 13.917 -3.361 1.00 0.00 52 PRO A O 16
ATOM 18860 N N . ASN A 1 53 ? 0.602 14.727 -3.192 1.00 0.00 53 ASN A N 16
ATOM 18861 C CA . ASN A 1 53 ? 0.510 14.472 -1.758 1.00 0.00 53 ASN A CA 16
ATOM 18862 C C . ASN A 1 53 ? -0.030 13.069 -1.507 1.00 0.00 53 ASN A C 16
ATOM 18863 O O . ASN A 1 53 ? -0.079 12.592 -0.371 1.00 0.00 53 ASN A O 16
ATOM 18874 N N . PHE A 1 54 ? -0.434 12.413 -2.580 1.00 0.00 54 PHE A N 16
ATOM 18875 C CA . PHE A 1 54 ? -0.890 11.039 -2.503 1.00 0.00 54 PHE A CA 16
ATOM 18876 C C . PHE A 1 54 ? 0.033 10.135 -3.305 1.00 0.00 54 PHE A C 16
ATOM 18877 O O . PHE A 1 54 ? -0.123 9.977 -4.516 1.00 0.00 54 PHE A O 16
ATOM 18894 N N . LYS A 1 55 ? 1.005 9.560 -2.621 1.00 0.00 55 LYS A N 16
ATOM 18895 C CA . LYS A 1 55 ? 1.963 8.673 -3.249 1.00 0.00 55 LYS A CA 16
ATOM 18896 C C . LYS A 1 55 ? 1.351 7.294 -3.428 1.00 0.00 55 LYS A C 16
ATOM 18897 O O . LYS A 1 55 ? 0.847 6.701 -2.476 1.00 0.00 55 LYS A O 16
ATOM 18916 N N . LEU A 1 56 ? 1.372 6.788 -4.646 1.00 0.00 56 LEU A N 16
ATOM 18917 C CA . LEU A 1 56 ? 0.774 5.497 -4.917 1.00 0.00 56 LEU A CA 16
ATOM 18918 C C . LEU A 1 56 ? 1.661 4.370 -4.403 1.00 0.00 56 LEU A C 16
ATOM 18919 O O . LEU A 1 56 ? 2.889 4.416 -4.525 1.00 0.00 56 LEU A O 16
ATOM 18935 N N . PHE A 1 57 ? 1.022 3.376 -3.811 1.00 0.00 57 PHE A N 16
ATOM 18936 C CA . PHE A 1 57 ? 1.704 2.225 -3.247 1.00 0.00 57 PHE A CA 16
ATOM 18937 C C . PHE A 1 57 ? 1.251 0.966 -3.976 1.00 0.00 57 PHE A C 16
ATOM 18938 O O . PHE A 1 57 ? 0.108 0.890 -4.423 1.00 0.00 57 PHE A O 16
ATOM 18955 N N . ILE A 1 58 ? 2.137 -0.011 -4.106 1.00 0.00 58 ILE A N 16
ATOM 18956 C CA . ILE A 1 58 ? 1.829 -1.227 -4.852 1.00 0.00 58 ILE A CA 16
ATOM 18957 C C . ILE A 1 58 ? 1.617 -2.398 -3.914 1.00 0.00 58 ILE A C 16
ATOM 18958 O O . ILE A 1 58 ? 2.347 -2.561 -2.943 1.00 0.00 58 ILE A O 16
ATOM 18974 N N . ILE A 1 59 ? 0.623 -3.209 -4.205 1.00 0.00 59 ILE A N 16
ATOM 18975 C CA . ILE A 1 59 ? 0.512 -4.511 -3.589 1.00 0.00 59 ILE A CA 16
ATOM 18976 C C . ILE A 1 59 ? 0.340 -5.545 -4.690 1.00 0.00 59 ILE A C 16
ATOM 18977 O O . ILE A 1 59 ? -0.737 -5.669 -5.271 1.00 0.00 59 ILE A O 16
ATOM 18993 N N . ARG A 1 60 ? 1.415 -6.245 -5.012 1.00 0.00 60 ARG A N 16
ATOM 18994 C CA . ARG A 1 60 ? 1.395 -7.217 -6.096 1.00 0.00 60 ARG A CA 16
ATOM 18995 C C . ARG A 1 60 ? 1.438 -8.635 -5.549 1.00 0.00 60 ARG A C 16
ATOM 18996 O O . ARG A 1 60 ? 2.235 -8.947 -4.662 1.00 0.00 60 ARG A O 16
ATOM 19017 N N . GLY A 1 61 ? 0.568 -9.484 -6.069 1.00 0.00 61 GLY A N 16
ATOM 19018 C CA . GLY A 1 61 ? 0.512 -10.856 -5.615 1.00 0.00 61 GLY A CA 16
ATOM 19019 C C . GLY A 1 61 ? -0.806 -11.502 -5.961 1.00 0.00 61 GLY A C 16
ATOM 19020 O O . GLY A 1 61 ? -1.417 -11.171 -6.978 1.00 0.00 61 GLY A O 16
ATOM 19024 N N . SER A 1 62 ? -1.246 -12.420 -5.124 1.00 0.00 62 SER A N 16
ATOM 19025 C CA . SER A 1 62 ? -2.543 -13.040 -5.296 1.00 0.00 62 SER A CA 16
ATOM 19026 C C . SER A 1 62 ? -3.626 -12.097 -4.793 1.00 0.00 62 SER A C 16
ATOM 19027 O O . SER A 1 62 ? -3.431 -11.379 -3.811 1.00 0.00 62 SER A O 16
ATOM 19035 N N . PRO A 1 63 ? -4.780 -12.085 -5.478 1.00 0.00 63 PRO A N 16
ATOM 19036 C CA . PRO A 1 63 ? -5.905 -11.194 -5.159 1.00 0.00 63 PRO A CA 16
ATOM 19037 C C . PRO A 1 63 ? -6.406 -11.361 -3.726 1.00 0.00 63 PRO A C 16
ATOM 19038 O O . PRO A 1 63 ? -7.050 -10.465 -3.178 1.00 0.00 63 PRO A O 16
ATOM 19049 N N . GLN A 1 64 ? -6.107 -12.509 -3.125 1.00 0.00 64 GLN A N 16
ATOM 19050 C CA . GLN A 1 64 ? -6.483 -12.771 -1.741 1.00 0.00 64 GLN A CA 16
ATOM 19051 C C . GLN A 1 64 ? -5.404 -12.266 -0.788 1.00 0.00 64 GLN A C 16
ATOM 19052 O O . GLN A 1 64 ? -5.688 -11.915 0.355 1.00 0.00 64 GLN A O 16
ATOM 19066 N N . GLN A 1 65 ? -4.171 -12.204 -1.278 1.00 0.00 65 GLN A N 16
ATOM 19067 C CA . GLN A 1 65 ? -3.059 -11.679 -0.495 1.00 0.00 65 GLN A CA 16
ATOM 19068 C C . GLN A 1 65 ? -3.091 -10.156 -0.506 1.00 0.00 65 GLN A C 16
ATOM 19069 O O . GLN A 1 65 ? -2.899 -9.513 0.526 1.00 0.00 65 GLN A O 16
ATOM 19083 N N . ILE A 1 66 ? -3.334 -9.592 -1.683 1.00 0.00 66 ILE A N 16
ATOM 19084 C CA . ILE A 1 66 ? -3.429 -8.144 -1.855 1.00 0.00 66 ILE A CA 16
ATOM 19085 C C . ILE A 1 66 ? -4.513 -7.540 -0.971 1.00 0.00 66 ILE A C 16
ATOM 19086 O O . ILE A 1 66 ? -4.255 -6.619 -0.198 1.00 0.00 66 ILE A O 16
ATOM 19102 N N . ASP A 1 67 ? -5.726 -8.061 -1.093 1.00 0.00 67 ASP A N 16
ATOM 19103 C CA . ASP A 1 67 ? -6.858 -7.539 -0.337 1.00 0.00 67 ASP A CA 16
ATOM 19104 C C . ASP A 1 67 ? -6.609 -7.682 1.160 1.00 0.00 67 ASP A C 16
ATOM 19105 O O . ASP A 1 67 ? -6.959 -6.805 1.953 1.00 0.00 67 ASP A O 16
ATOM 19114 N N . HIS A 1 68 ? -5.987 -8.793 1.539 1.00 0.00 68 HIS A N 16
ATOM 19115 C CA . HIS A 1 68 ? -5.619 -9.022 2.928 1.00 0.00 68 HIS A CA 16
ATOM 19116 C C . HIS A 1 68 ? -4.615 -7.963 3.374 1.00 0.00 68 HIS A C 16
ATOM 19117 O O . HIS A 1 68 ? -4.775 -7.364 4.431 1.00 0.00 68 HIS A O 16
ATOM 19132 N N . ALA A 1 69 ? -3.602 -7.720 2.545 1.00 0.00 69 ALA A N 16
ATOM 19133 C CA . ALA A 1 69 ? -2.586 -6.711 2.834 1.00 0.00 69 ALA A CA 16
ATOM 19134 C C . ALA A 1 69 ? -3.226 -5.349 3.039 1.00 0.00 69 ALA A C 16
ATOM 19135 O O . ALA A 1 69 ? -2.885 -4.624 3.975 1.00 0.00 69 ALA A O 16
ATOM 19142 N N . LYS A 1 70 ? -4.163 -5.029 2.156 1.00 0.00 70 LYS A N 16
ATOM 19143 C CA . LYS A 1 70 ? -4.955 -3.808 2.245 1.00 0.00 70 LYS A CA 16
ATOM 19144 C C . LYS A 1 70 ? -5.544 -3.639 3.646 1.00 0.00 70 LYS A C 16
ATOM 19145 O O . LYS A 1 70 ? -5.488 -2.554 4.221 1.00 0.00 70 LYS A O 16
ATOM 19164 N N . GLN A 1 71 ? -6.069 -4.729 4.196 1.00 0.00 71 GLN A N 16
ATOM 19165 C CA . GLN A 1 71 ? -6.669 -4.711 5.526 1.00 0.00 71 GLN A CA 16
ATOM 19166 C C . GLN A 1 71 ? -5.651 -4.307 6.591 1.00 0.00 71 GLN A C 16
ATOM 19167 O O . GLN A 1 71 ? -5.917 -3.422 7.402 1.00 0.00 71 GLN A O 16
ATOM 19181 N N . LEU A 1 72 ? -4.487 -4.954 6.592 1.00 0.00 72 LEU A N 16
ATOM 19182 C CA . LEU A 1 72 ? -3.448 -4.632 7.564 1.00 0.00 72 LEU A CA 16
ATOM 19183 C C . LEU A 1 72 ? -3.007 -3.176 7.446 1.00 0.00 72 LEU A C 16
ATOM 19184 O O . LEU A 1 72 ? -2.749 -2.520 8.452 1.00 0.00 72 LEU A O 16
ATOM 19200 N N . ILE A 1 73 ? -2.932 -2.673 6.220 1.00 0.00 73 ILE A N 16
ATOM 19201 C CA . ILE A 1 73 ? -2.552 -1.282 5.987 1.00 0.00 73 ILE A CA 16
ATOM 19202 C C . ILE A 1 73 ? -3.625 -0.344 6.522 1.00 0.00 73 ILE A C 16
ATOM 19203 O O . ILE A 1 73 ? -3.323 0.660 7.169 1.00 0.00 73 ILE A O 16
ATOM 19219 N N . GLU A 1 74 ? -4.879 -0.684 6.248 1.00 0.00 74 GLU A N 16
ATOM 19220 C CA . GLU A 1 74 ? -6.010 0.081 6.754 1.00 0.00 74 GLU A CA 16
ATOM 19221 C C . GLU A 1 74 ? -6.048 0.039 8.279 1.00 0.00 74 GLU A C 16
ATOM 19222 O O . GLU A 1 74 ? -6.500 0.982 8.922 1.00 0.00 74 GLU A O 16
ATOM 19234 N N . GLU A 1 75 ? -5.562 -1.052 8.849 1.00 0.00 75 GLU A N 16
ATOM 19235 C CA . GLU A 1 75 ? -5.423 -1.165 10.293 1.00 0.00 75 GLU A CA 16
ATOM 19236 C C . GLU A 1 75 ? -4.326 -0.224 10.792 1.00 0.00 75 GLU A C 16
ATOM 19237 O O . GLU A 1 75 ? -4.488 0.450 11.809 1.00 0.00 75 GLU A O 16
ATOM 19249 N N . LYS A 1 76 ? -3.213 -0.179 10.062 1.00 0.00 76 LYS A N 16
ATOM 19250 C CA . LYS A 1 76 ? -2.093 0.691 10.416 1.00 0.00 76 LYS A CA 16
ATOM 19251 C C . LYS A 1 76 ? -2.535 2.148 10.476 1.00 0.00 76 LYS A C 16
ATOM 19252 O O . LYS A 1 76 ? -2.292 2.847 11.460 1.00 0.00 76 LYS A O 16
ATOM 19271 N N . ILE A 1 77 ? -3.190 2.588 9.412 1.00 0.00 77 ILE A N 16
ATOM 19272 C CA . ILE A 1 77 ? -3.555 3.990 9.251 1.00 0.00 77 ILE A CA 16
ATOM 19273 C C . ILE A 1 77 ? -4.949 4.280 9.800 1.00 0.00 77 ILE A C 16
ATOM 19274 O O . ILE A 1 77 ? -5.408 5.424 9.768 1.00 0.00 77 ILE A O 16
ATOM 19290 N N . GLU A 1 78 ? -5.601 3.214 10.296 1.00 0.00 78 GLU A N 16
ATOM 19291 C CA . GLU A 1 78 ? -7.001 3.230 10.746 1.00 0.00 78 GLU A CA 16
ATOM 19292 C C . GLU A 1 78 ? -7.897 4.010 9.786 1.00 0.00 78 GLU A C 16
ATOM 19293 O O . GLU A 1 78 ? -8.632 4.909 10.187 1.00 0.00 78 GLU A O 16
ATOM 19305 N N . GLY A 1 79 ? -7.838 3.635 8.516 1.00 0.00 79 GLY A N 16
ATOM 19306 C CA . GLY A 1 79 ? -8.621 4.304 7.499 1.00 0.00 79 GLY A CA 16
ATOM 19307 C C . GLY A 1 79 ? -8.706 3.486 6.228 1.00 0.00 79 GLY A C 16
ATOM 19308 O O . GLY A 1 79 ? -7.739 2.822 5.861 1.00 0.00 79 GLY A O 16
ATOM 19312 N N . PRO A 1 80 ? -9.855 3.506 5.538 1.00 0.00 80 PRO A N 16
ATOM 19313 C CA . PRO A 1 80 ? -10.047 2.743 4.300 1.00 0.00 80 PRO A CA 16
ATOM 19314 C C . PRO A 1 80 ? -9.250 3.312 3.126 1.00 0.00 80 PRO A C 16
ATOM 19315 O O . PRO A 1 80 ? -9.137 4.531 2.970 1.00 0.00 80 PRO A O 16
ATOM 19326 N N . LEU A 1 81 ? -8.707 2.426 2.299 1.00 0.00 81 LEU A N 16
ATOM 19327 C CA . LEU A 1 81 ? -7.912 2.840 1.149 1.00 0.00 81 LEU A CA 16
ATOM 19328 C C . LEU A 1 81 ? -8.689 2.699 -0.151 1.00 0.00 81 LEU A C 16
ATOM 19329 O O . LEU A 1 81 ? -9.381 1.704 -0.376 1.00 0.00 81 LEU A O 16
ATOM 19345 N N . CYS A 1 82 ? -8.572 3.708 -1.001 1.00 0.00 82 CYS A N 16
ATOM 19346 C CA . CYS A 1 82 ? -9.200 3.686 -2.310 1.00 0.00 82 CYS A CA 16
ATOM 19347 C C . CYS A 1 82 ? -8.277 3.041 -3.344 1.00 0.00 82 CYS A C 16
ATOM 19348 O O . CYS A 1 82 ? -7.134 3.473 -3.521 1.00 0.00 82 CYS A O 16
ATOM 19356 N N . PRO A 1 83 ? -8.764 1.983 -4.021 1.00 0.00 83 PRO A N 16
ATOM 19357 C CA . PRO A 1 83 ? -7.987 1.234 -5.017 1.00 0.00 83 PRO A CA 16
ATOM 19358 C C . PRO A 1 83 ? -7.719 2.035 -6.292 1.00 0.00 83 PRO A C 16
ATOM 19359 O O . PRO A 1 83 ? -8.642 2.477 -6.980 1.00 0.00 83 PRO A O 16
ATOM 19370 N N . VAL A 1 84 ? -6.445 2.203 -6.596 1.00 0.00 84 VAL A N 16
ATOM 19371 C CA . VAL A 1 84 ? -6.010 2.912 -7.785 1.00 0.00 84 VAL A CA 16
ATOM 19372 C C . VAL A 1 84 ? -5.412 1.902 -8.769 1.00 0.00 84 VAL A C 16
ATOM 19373 O O . VAL A 1 84 ? -5.079 0.780 -8.377 1.00 0.00 84 VAL A O 16
ATOM 19386 N N . GLY A 1 85 ? -5.301 2.267 -10.038 1.00 0.00 85 GLY A N 16
ATOM 19387 C CA . GLY A 1 85 ? -4.681 1.377 -10.996 1.00 0.00 85 GLY A CA 16
ATOM 19388 C C . GLY A 1 85 ? -4.750 1.901 -12.413 1.00 0.00 85 GLY A C 16
ATOM 19389 O O . GLY A 1 85 ? -5.621 2.714 -12.733 1.00 0.00 85 GLY A O 16
ATOM 19393 N N . GLY A 1 7 ? -4.941 -8.488 -10.883 1.00 0.00 7 GLY A N 17
ATOM 19394 C CA . GLY A 1 7 ? -3.522 -8.616 -10.647 1.00 0.00 7 GLY A CA 17
ATOM 19395 C C . GLY A 1 7 ? -3.069 -7.703 -9.536 1.00 0.00 7 GLY A C 17
ATOM 19396 O O . GLY A 1 7 ? -3.718 -7.626 -8.494 1.00 0.00 7 GLY A O 17
ATOM 19400 N N . GLU A 1 8 ? -1.972 -6.995 -9.761 1.00 0.00 8 GLU A N 17
ATOM 19401 C CA . GLU A 1 8 ? -1.446 -6.059 -8.779 1.00 0.00 8 GLU A CA 17
ATOM 19402 C C . GLU A 1 8 ? -2.421 -4.910 -8.544 1.00 0.00 8 GLU A C 17
ATOM 19403 O O . GLU A 1 8 ? -2.893 -4.274 -9.488 1.00 0.00 8 GLU A O 17
ATOM 19415 N N . MET A 1 9 ? -2.732 -4.659 -7.285 1.00 0.00 9 MET A N 17
ATOM 19416 C CA . MET A 1 9 ? -3.634 -3.579 -6.929 1.00 0.00 9 MET A CA 17
ATOM 19417 C C . MET A 1 9 ? -2.848 -2.417 -6.356 1.00 0.00 9 MET A C 17
ATOM 19418 O O . MET A 1 9 ? -2.080 -2.578 -5.408 1.00 0.00 9 MET A O 17
ATOM 19432 N N . THR A 1 10 ? -3.021 -1.252 -6.946 1.00 0.00 10 THR A N 17
ATOM 19433 C CA . THR A 1 10 ? -2.346 -0.063 -6.475 1.00 0.00 10 THR A CA 17
ATOM 19434 C C . THR A 1 10 ? -3.271 0.721 -5.544 1.00 0.00 10 THR A C 17
ATOM 19435 O O . THR A 1 10 ? -4.486 0.725 -5.725 1.00 0.00 10 THR A O 17
ATOM 19446 N N . PHE A 1 11 ? -2.706 1.343 -4.526 1.00 0.00 11 PHE A N 17
ATOM 19447 C CA . PHE A 1 11 ? -3.493 2.110 -3.574 1.00 0.00 11 PHE A CA 17
ATOM 19448 C C . PHE A 1 11 ? -2.865 3.472 -3.331 1.00 0.00 11 PHE A C 17
ATOM 19449 O O . PHE A 1 11 ? -1.676 3.675 -3.587 1.00 0.00 11 PHE A O 17
ATOM 19466 N N . SER A 1 12 ? -3.671 4.397 -2.838 1.00 0.00 12 SER A N 17
ATOM 19467 C CA . SER A 1 12 ? -3.227 5.751 -2.581 1.00 0.00 12 SER A CA 17
ATOM 19468 C C . SER A 1 12 ? -2.624 5.875 -1.182 1.00 0.00 12 SER A C 17
ATOM 19469 O O . SER A 1 12 ? -3.350 5.916 -0.187 1.00 0.00 12 SER A O 17
ATOM 19477 N N . ILE A 1 13 ? -1.299 5.926 -1.105 1.00 0.00 13 ILE A N 17
ATOM 19478 C CA . ILE A 1 13 ? -0.618 6.094 0.169 1.00 0.00 13 ILE A CA 17
ATOM 19479 C C . ILE A 1 13 ? 0.017 7.475 0.273 1.00 0.00 13 ILE A C 17
ATOM 19480 O O . ILE A 1 13 ? 1.033 7.774 -0.359 1.00 0.00 13 ILE A O 17
ATOM 19496 N N . PRO A 1 14 ? -0.628 8.346 1.049 1.00 0.00 14 PRO A N 17
ATOM 19497 C CA . PRO A 1 14 ? -0.118 9.681 1.391 1.00 0.00 14 PRO A CA 17
ATOM 19498 C C . PRO A 1 14 ? 1.315 9.681 1.914 1.00 0.00 14 PRO A C 17
ATOM 19499 O O . PRO A 1 14 ? 1.717 8.802 2.675 1.00 0.00 14 PRO A O 17
ATOM 19510 N N . THR A 1 15 ? 2.053 10.710 1.528 1.00 0.00 15 THR A N 17
ATOM 19511 C CA . THR A 1 15 ? 3.421 10.914 1.971 1.00 0.00 15 THR A CA 17
ATOM 19512 C C . THR A 1 15 ? 3.462 11.267 3.459 1.00 0.00 15 THR A C 17
ATOM 19513 O O . THR A 1 15 ? 4.419 10.958 4.161 1.00 0.00 15 THR A O 17
ATOM 19524 N N . HIS A 1 16 ? 2.407 11.900 3.956 1.00 0.00 16 HIS A N 17
ATOM 19525 C CA . HIS A 1 16 ? 2.322 12.190 5.387 1.00 0.00 16 HIS A CA 17
ATOM 19526 C C . HIS A 1 16 ? 2.131 10.896 6.182 1.00 0.00 16 HIS A C 17
ATOM 19527 O O . HIS A 1 16 ? 2.318 10.870 7.396 1.00 0.00 16 HIS A O 17
ATOM 19542 N N . LYS A 1 17 ? 1.742 9.830 5.487 1.00 0.00 17 LYS A N 17
ATOM 19543 C CA . LYS A 1 17 ? 1.616 8.513 6.105 1.00 0.00 17 LYS A CA 17
ATOM 19544 C C . LYS A 1 17 ? 2.731 7.567 5.669 1.00 0.00 17 LYS A C 17
ATOM 19545 O O . LYS A 1 17 ? 2.757 6.412 6.093 1.00 0.00 17 LYS A O 17
ATOM 19564 N N . CYS A 1 18 ? 3.670 8.052 4.856 1.00 0.00 18 CYS A N 17
ATOM 19565 C CA . CYS A 1 18 ? 4.718 7.188 4.308 1.00 0.00 18 CYS A CA 17
ATOM 19566 C C . CYS A 1 18 ? 5.739 6.786 5.381 1.00 0.00 18 CYS A C 17
ATOM 19567 O O . CYS A 1 18 ? 6.787 6.225 5.076 1.00 0.00 18 CYS A O 17
ATOM 19575 N N . GLY A 1 19 ? 5.420 7.072 6.638 1.00 0.00 19 GLY A N 17
ATOM 19576 C CA . GLY A 1 19 ? 6.250 6.639 7.739 1.00 0.00 19 GLY A CA 17
ATOM 19577 C C . GLY A 1 19 ? 5.518 5.701 8.681 1.00 0.00 19 GLY A C 17
ATOM 19578 O O . GLY A 1 19 ? 6.118 4.787 9.241 1.00 0.00 19 GLY A O 17
ATOM 19582 N N . LEU A 1 20 ? 4.211 5.903 8.839 1.00 0.00 20 LEU A N 17
ATOM 19583 C CA . LEU A 1 20 ? 3.436 5.125 9.806 1.00 0.00 20 LEU A CA 17
ATOM 19584 C C . LEU A 1 20 ? 3.017 3.768 9.240 1.00 0.00 20 LEU A C 17
ATOM 19585 O O . LEU A 1 20 ? 2.769 2.823 9.990 1.00 0.00 20 LEU A O 17
ATOM 19601 N N . VAL A 1 21 ? 2.924 3.669 7.919 1.00 0.00 21 VAL A N 17
ATOM 19602 C CA . VAL A 1 21 ? 2.612 2.390 7.279 1.00 0.00 21 VAL A CA 17
ATOM 19603 C C . VAL A 1 21 ? 3.842 1.813 6.609 1.00 0.00 21 VAL A C 17
ATOM 19604 O O . VAL A 1 21 ? 3.917 0.618 6.338 1.00 0.00 21 VAL A O 17
ATOM 19617 N N . ILE A 1 22 ? 4.802 2.677 6.338 1.00 0.00 22 ILE A N 17
ATOM 19618 C CA . ILE A 1 22 ? 5.952 2.301 5.547 1.00 0.00 22 ILE A CA 17
ATOM 19619 C C . ILE A 1 22 ? 7.172 2.083 6.444 1.00 0.00 22 ILE A C 17
ATOM 19620 O O . ILE A 1 22 ? 7.769 1.008 6.435 1.00 0.00 22 ILE A O 17
ATOM 19636 N N . GLY A 1 23 ? 7.526 3.087 7.235 1.00 0.00 23 GLY A N 17
ATOM 19637 C CA . GLY A 1 23 ? 8.624 2.935 8.176 1.00 0.00 23 GLY A CA 17
ATOM 19638 C C . GLY A 1 23 ? 9.768 3.885 7.887 1.00 0.00 23 GLY A C 17
ATOM 19639 O O . GLY A 1 23 ? 9.551 5.080 7.682 1.00 0.00 23 GLY A O 17
ATOM 19643 N N . ARG A 1 24 ? 10.987 3.358 7.886 1.00 0.00 24 ARG A N 17
ATOM 19644 C CA . ARG A 1 24 ? 12.164 4.147 7.550 1.00 0.00 24 ARG A CA 17
ATOM 19645 C C . ARG A 1 24 ? 12.439 4.012 6.061 1.00 0.00 24 ARG A C 17
ATOM 19646 O O . ARG A 1 24 ? 12.534 5.000 5.333 1.00 0.00 24 ARG A O 17
ATOM 19667 N N . GLY A 1 25 ? 12.571 2.765 5.630 1.00 0.00 25 GLY A N 17
ATOM 19668 C CA . GLY A 1 25 ? 12.754 2.468 4.227 1.00 0.00 25 GLY A CA 17
ATOM 19669 C C . GLY A 1 25 ? 11.768 1.421 3.754 1.00 0.00 25 GLY A C 17
ATOM 19670 O O . GLY A 1 25 ? 11.852 0.933 2.627 1.00 0.00 25 GLY A O 17
ATOM 19674 N N . GLY A 1 26 ? 10.832 1.080 4.630 1.00 0.00 26 GLY A N 17
ATOM 19675 C CA . GLY A 1 26 ? 9.828 0.084 4.306 1.00 0.00 26 GLY A CA 17
ATOM 19676 C C . GLY A 1 26 ? 9.825 -1.083 5.279 1.00 0.00 26 GLY A C 17
ATOM 19677 O O . GLY A 1 26 ? 9.553 -2.220 4.893 1.00 0.00 26 GLY A O 17
ATOM 19681 N N . GLU A 1 27 ? 10.133 -0.804 6.542 1.00 0.00 27 GLU A N 17
ATOM 19682 C CA . GLU A 1 27 ? 10.106 -1.817 7.594 1.00 0.00 27 GLU A CA 17
ATOM 19683 C C . GLU A 1 27 ? 8.690 -2.331 7.817 1.00 0.00 27 GLU A C 17
ATOM 19684 O O . GLU A 1 27 ? 8.450 -3.538 7.834 1.00 0.00 27 GLU A O 17
ATOM 19696 N N . ASN A 1 28 ? 7.752 -1.407 7.963 1.00 0.00 28 ASN A N 17
ATOM 19697 C CA . ASN A 1 28 ? 6.369 -1.765 8.243 1.00 0.00 28 ASN A CA 17
ATOM 19698 C C . ASN A 1 28 ? 5.758 -2.442 7.026 1.00 0.00 28 ASN A C 17
ATOM 19699 O O . ASN A 1 28 ? 4.998 -3.403 7.150 1.00 0.00 28 ASN A O 17
ATOM 19710 N N . VAL A 1 29 ? 6.128 -1.948 5.851 1.00 0.00 29 VAL A N 17
ATOM 19711 C CA . VAL A 1 29 ? 5.642 -2.493 4.593 1.00 0.00 29 VAL A CA 17
ATOM 19712 C C . VAL A 1 29 ? 6.136 -3.921 4.368 1.00 0.00 29 VAL A C 17
ATOM 19713 O O . VAL A 1 29 ? 5.369 -4.790 3.947 1.00 0.00 29 VAL A O 17
ATOM 19726 N N . LYS A 1 30 ? 7.404 -4.178 4.666 1.00 0.00 30 LYS A N 17
ATOM 19727 C CA . LYS A 1 30 ? 7.951 -5.511 4.463 1.00 0.00 30 LYS A CA 17
ATOM 19728 C C . LYS A 1 30 ? 7.335 -6.490 5.460 1.00 0.00 30 LYS A C 17
ATOM 19729 O O . LYS A 1 30 ? 7.217 -7.686 5.181 1.00 0.00 30 LYS A O 17
ATOM 19748 N N . ALA A 1 31 ? 6.928 -5.981 6.622 1.00 0.00 31 ALA A N 17
ATOM 19749 C CA . ALA A 1 31 ? 6.259 -6.815 7.607 1.00 0.00 31 ALA A CA 17
ATOM 19750 C C . ALA A 1 31 ? 4.866 -7.178 7.129 1.00 0.00 31 ALA A C 17
ATOM 19751 O O . ALA A 1 31 ? 4.392 -8.278 7.383 1.00 0.00 31 ALA A O 17
ATOM 19758 N N . ILE A 1 32 ? 4.216 -6.256 6.426 1.00 0.00 32 ILE A N 17
ATOM 19759 C CA . ILE A 1 32 ? 2.937 -6.561 5.798 1.00 0.00 32 ILE A CA 17
ATOM 19760 C C . ILE A 1 32 ? 3.107 -7.789 4.921 1.00 0.00 32 ILE A C 17
ATOM 19761 O O . ILE A 1 32 ? 2.350 -8.749 5.016 1.00 0.00 32 ILE A O 17
ATOM 19777 N N . ASN A 1 33 ? 4.145 -7.743 4.097 1.00 0.00 33 ASN A N 17
ATOM 19778 C CA . ASN A 1 33 ? 4.473 -8.815 3.163 1.00 0.00 33 ASN A CA 17
ATOM 19779 C C . ASN A 1 33 ? 4.666 -10.148 3.889 1.00 0.00 33 ASN A C 17
ATOM 19780 O O . ASN A 1 33 ? 4.069 -11.152 3.514 1.00 0.00 33 ASN A O 17
ATOM 19791 N N . GLN A 1 34 ? 5.485 -10.153 4.937 1.00 0.00 34 GLN A N 17
ATOM 19792 C CA . GLN A 1 34 ? 5.803 -11.392 5.643 1.00 0.00 34 GLN A CA 17
ATOM 19793 C C . GLN A 1 34 ? 4.579 -11.959 6.353 1.00 0.00 34 GLN A C 17
ATOM 19794 O O . GLN A 1 34 ? 4.406 -13.175 6.439 1.00 0.00 34 GLN A O 17
ATOM 19808 N N . GLN A 1 35 ? 3.726 -11.073 6.840 1.00 0.00 35 GLN A N 17
ATOM 19809 C CA . GLN A 1 35 ? 2.471 -11.487 7.469 1.00 0.00 35 GLN A CA 17
ATOM 19810 C C . GLN A 1 35 ? 1.504 -12.060 6.434 1.00 0.00 35 GLN A C 17
ATOM 19811 O O . GLN A 1 35 ? 0.773 -13.011 6.713 1.00 0.00 35 GLN A O 17
ATOM 19825 N N . THR A 1 36 ? 1.508 -11.477 5.243 1.00 0.00 36 THR A N 17
ATOM 19826 C CA . THR A 1 36 ? 0.500 -11.779 4.238 1.00 0.00 36 THR A CA 17
ATOM 19827 C C . THR A 1 36 ? 0.993 -12.744 3.162 1.00 0.00 36 THR A C 17
ATOM 19828 O O . THR A 1 36 ? 0.582 -13.908 3.111 1.00 0.00 36 THR A O 17
ATOM 19839 N N . GLY A 1 37 ? 1.871 -12.247 2.310 1.00 0.00 37 GLY A N 17
ATOM 19840 C CA . GLY A 1 37 ? 2.310 -12.989 1.155 1.00 0.00 37 GLY A CA 17
ATOM 19841 C C . GLY A 1 37 ? 2.427 -12.096 -0.064 1.00 0.00 37 GLY A C 17
ATOM 19842 O O . GLY A 1 37 ? 3.105 -12.437 -1.032 1.00 0.00 37 GLY A O 17
ATOM 19846 N N . ALA A 1 38 ? 1.765 -10.942 -0.011 1.00 0.00 38 ALA A N 17
ATOM 19847 C CA . ALA A 1 38 ? 1.766 -10.016 -1.134 1.00 0.00 38 ALA A CA 17
ATOM 19848 C C . ALA A 1 38 ? 2.911 -9.024 -1.032 1.00 0.00 38 ALA A C 17
ATOM 19849 O O . ALA A 1 38 ? 3.358 -8.683 0.062 1.00 0.00 38 ALA A O 17
ATOM 19856 N N . PHE A 1 39 ? 3.359 -8.552 -2.181 1.00 0.00 39 PHE A N 17
ATOM 19857 C CA . PHE A 1 39 ? 4.488 -7.646 -2.254 1.00 0.00 39 PHE A CA 17
ATOM 19858 C C . PHE A 1 39 ? 4.011 -6.202 -2.323 1.00 0.00 39 PHE A C 17
ATOM 19859 O O . PHE A 1 39 ? 3.461 -5.770 -3.336 1.00 0.00 39 PHE A O 17
ATOM 19876 N N . VAL A 1 40 ? 4.198 -5.472 -1.236 1.00 0.00 40 VAL A N 17
ATOM 19877 C CA . VAL A 1 40 ? 3.832 -4.067 -1.190 1.00 0.00 40 VAL A CA 17
ATOM 19878 C C . VAL A 1 40 ? 5.011 -3.212 -1.648 1.00 0.00 40 VAL A C 17
ATOM 19879 O O . VAL A 1 40 ? 6.001 -3.066 -0.933 1.00 0.00 40 VAL A O 17
ATOM 19892 N N . GLU A 1 41 ? 4.908 -2.685 -2.859 1.00 0.00 41 GLU A N 17
ATOM 19893 C CA . GLU A 1 41 ? 5.970 -1.887 -3.455 1.00 0.00 41 GLU A CA 17
ATOM 19894 C C . GLU A 1 41 ? 5.616 -0.406 -3.421 1.00 0.00 41 GLU A C 17
ATOM 19895 O O . GLU A 1 41 ? 4.445 -0.041 -3.320 1.00 0.00 41 GLU A O 17
ATOM 19907 N N . ILE A 1 42 ? 6.631 0.439 -3.531 1.00 0.00 42 ILE A N 17
ATOM 19908 C CA . ILE A 1 42 ? 6.428 1.875 -3.596 1.00 0.00 42 ILE A CA 17
ATOM 19909 C C . ILE A 1 42 ? 6.552 2.315 -5.052 1.00 0.00 42 ILE A C 17
ATOM 19910 O O . ILE A 1 42 ? 7.617 2.181 -5.657 1.00 0.00 42 ILE A O 17
ATOM 19926 N N . SER A 1 43 ? 5.466 2.820 -5.616 1.00 0.00 43 SER A N 17
ATOM 19927 C CA . SER A 1 43 ? 5.411 3.092 -7.045 1.00 0.00 43 SER A CA 17
ATOM 19928 C C . SER A 1 43 ? 6.010 4.451 -7.384 1.00 0.00 43 SER A C 17
ATOM 19929 O O . SER A 1 43 ? 6.488 5.187 -6.518 1.00 0.00 43 SER A O 17
ATOM 19937 N N . ARG A 1 44 ? 5.969 4.760 -8.668 1.00 0.00 44 ARG A N 17
ATOM 19938 C CA . ARG A 1 44 ? 6.438 6.025 -9.198 1.00 0.00 44 ARG A CA 17
ATOM 19939 C C . ARG A 1 44 ? 5.373 6.590 -10.131 1.00 0.00 44 ARG A C 17
ATOM 19940 O O . ARG A 1 44 ? 5.643 7.446 -10.974 1.00 0.00 44 ARG A O 17
ATOM 19961 N N . GLN A 1 45 ? 4.159 6.077 -9.969 1.00 0.00 45 GLN A N 17
ATOM 19962 C CA . GLN A 1 45 ? 3.020 6.496 -10.774 1.00 0.00 45 GLN A CA 17
ATOM 19963 C C . GLN A 1 45 ? 2.297 7.658 -10.104 1.00 0.00 45 GLN A C 17
ATOM 19964 O O . GLN A 1 45 ? 2.290 7.769 -8.877 1.00 0.00 45 GLN A O 17
ATOM 19978 N N . LEU A 1 46 ? 1.698 8.519 -10.913 1.00 0.00 46 LEU A N 17
ATOM 19979 C CA . LEU A 1 46 ? 0.949 9.657 -10.401 1.00 0.00 46 LEU A CA 17
ATOM 19980 C C . LEU A 1 46 ? -0.532 9.312 -10.305 1.00 0.00 46 LEU A C 17
ATOM 19981 O O . LEU A 1 46 ? -1.122 8.815 -11.266 1.00 0.00 46 LEU A O 17
ATOM 19997 N N . PRO A 1 47 ? -1.147 9.558 -9.136 1.00 0.00 47 PRO A N 17
ATOM 19998 C CA . PRO A 1 47 ? -2.563 9.267 -8.908 1.00 0.00 47 PRO A CA 17
ATOM 19999 C C . PRO A 1 47 ? -3.469 10.180 -9.730 1.00 0.00 47 PRO A C 17
ATOM 20000 O O . PRO A 1 47 ? -3.023 11.239 -10.173 1.00 0.00 47 PRO A O 17
ATOM 20011 N N . PRO A 1 48 ? -4.739 9.795 -9.949 1.00 0.00 48 PRO A N 17
ATOM 20012 C CA . PRO A 1 48 ? -5.688 10.606 -10.727 1.00 0.00 48 PRO A CA 17
ATOM 20013 C C . PRO A 1 48 ? -5.704 12.072 -10.289 1.00 0.00 48 PRO A C 17
ATOM 20014 O O . PRO A 1 48 ? -5.684 12.983 -11.122 1.00 0.00 48 PRO A O 17
ATOM 20025 N N . ASN A 1 49 ? -5.701 12.284 -8.977 1.00 0.00 49 ASN A N 17
ATOM 20026 C CA . ASN A 1 49 ? -5.755 13.627 -8.399 1.00 0.00 49 ASN A CA 17
ATOM 20027 C C . ASN A 1 49 ? -4.520 14.448 -8.770 1.00 0.00 49 ASN A C 17
ATOM 20028 O O . ASN A 1 49 ? -4.562 15.676 -8.794 1.00 0.00 49 ASN A O 17
ATOM 20039 N N . GLY A 1 50 ? -3.421 13.752 -9.059 1.00 0.00 50 GLY A N 17
ATOM 20040 C CA . GLY A 1 50 ? -2.182 14.413 -9.431 1.00 0.00 50 GLY A CA 17
ATOM 20041 C C . GLY A 1 50 ? -1.559 15.180 -8.281 1.00 0.00 50 GLY A C 17
ATOM 20042 O O . GLY A 1 50 ? -0.709 16.045 -8.488 1.00 0.00 50 GLY A O 17
ATOM 20046 N N . ASP A 1 51 ? -1.987 14.865 -7.067 1.00 0.00 51 ASP A N 17
ATOM 20047 C CA . ASP A 1 51 ? -1.484 15.543 -5.882 1.00 0.00 51 ASP A CA 17
ATOM 20048 C C . ASP A 1 51 ? -0.164 14.916 -5.442 1.00 0.00 51 ASP A C 17
ATOM 20049 O O . ASP A 1 51 ? -0.078 13.701 -5.273 1.00 0.00 51 ASP A O 17
ATOM 20058 N N . PRO A 1 52 ? 0.880 15.740 -5.252 1.00 0.00 52 PRO A N 17
ATOM 20059 C CA . PRO A 1 52 ? 2.239 15.258 -4.970 1.00 0.00 52 PRO A CA 17
ATOM 20060 C C . PRO A 1 52 ? 2.401 14.659 -3.573 1.00 0.00 52 PRO A C 17
ATOM 20061 O O . PRO A 1 52 ? 3.472 14.153 -3.232 1.00 0.00 52 PRO A O 17
ATOM 20072 N N . ASN A 1 53 ? 1.349 14.720 -2.763 1.00 0.00 53 ASN A N 17
ATOM 20073 C CA . ASN A 1 53 ? 1.388 14.125 -1.433 1.00 0.00 53 ASN A CA 17
ATOM 20074 C C . ASN A 1 53 ? 0.997 12.660 -1.526 1.00 0.00 53 ASN A C 17
ATOM 20075 O O . ASN A 1 53 ? 1.399 11.843 -0.709 1.00 0.00 53 ASN A O 17
ATOM 20086 N N . PHE A 1 54 ? 0.238 12.315 -2.545 1.00 0.00 54 PHE A N 17
ATOM 20087 C CA . PHE A 1 54 ? -0.246 10.956 -2.683 1.00 0.00 54 PHE A CA 17
ATOM 20088 C C . PHE A 1 54 ? 0.696 10.120 -3.533 1.00 0.00 54 PHE A C 17
ATOM 20089 O O . PHE A 1 54 ? 0.811 10.321 -4.739 1.00 0.00 54 PHE A O 17
ATOM 20106 N N . LYS A 1 55 ? 1.376 9.194 -2.885 1.00 0.00 55 LYS A N 17
ATOM 20107 C CA . LYS A 1 55 ? 2.216 8.239 -3.579 1.00 0.00 55 LYS A CA 17
ATOM 20108 C C . LYS A 1 55 ? 1.413 6.979 -3.845 1.00 0.00 55 LYS A C 17
ATOM 20109 O O . LYS A 1 55 ? 0.593 6.572 -3.022 1.00 0.00 55 LYS A O 17
ATOM 20128 N N . LEU A 1 56 ? 1.622 6.366 -4.986 1.00 0.00 56 LEU A N 17
ATOM 20129 C CA . LEU A 1 56 ? 0.930 5.133 -5.290 1.00 0.00 56 LEU A CA 17
ATOM 20130 C C . LEU A 1 56 ? 1.717 3.942 -4.759 1.00 0.00 56 LEU A C 17
ATOM 20131 O O . LEU A 1 56 ? 2.932 3.859 -4.930 1.00 0.00 56 LEU A O 17
ATOM 20147 N N . PHE A 1 57 ? 1.028 3.050 -4.069 1.00 0.00 57 PHE A N 17
ATOM 20148 C CA . PHE A 1 57 ? 1.652 1.849 -3.537 1.00 0.00 57 PHE A CA 17
ATOM 20149 C C . PHE A 1 57 ? 1.117 0.618 -4.246 1.00 0.00 57 PHE A C 17
ATOM 20150 O O . PHE A 1 57 ? -0.092 0.432 -4.355 1.00 0.00 57 PHE A O 17
ATOM 20167 N N . ILE A 1 58 ? 2.020 -0.219 -4.730 1.00 0.00 58 ILE A N 17
ATOM 20168 C CA . ILE A 1 58 ? 1.637 -1.368 -5.537 1.00 0.00 58 ILE A CA 17
ATOM 20169 C C . ILE A 1 58 ? 1.635 -2.630 -4.697 1.00 0.00 58 ILE A C 17
ATOM 20170 O O . ILE A 1 58 ? 2.692 -3.183 -4.418 1.00 0.00 58 ILE A O 17
ATOM 20186 N N . ILE A 1 59 ? 0.470 -3.094 -4.295 1.00 0.00 59 ILE A N 17
ATOM 20187 C CA . ILE A 1 59 ? 0.402 -4.355 -3.599 1.00 0.00 59 ILE A CA 17
ATOM 20188 C C . ILE A 1 59 ? 0.176 -5.435 -4.634 1.00 0.00 59 ILE A C 17
ATOM 20189 O O . ILE A 1 59 ? -0.932 -5.615 -5.131 1.00 0.00 59 ILE A O 17
ATOM 20205 N N . ARG A 1 60 ? 1.247 -6.108 -5.001 1.00 0.00 60 ARG A N 17
ATOM 20206 C CA . ARG A 1 60 ? 1.208 -7.031 -6.113 1.00 0.00 60 ARG A CA 17
ATOM 20207 C C . ARG A 1 60 ? 1.308 -8.471 -5.627 1.00 0.00 60 ARG A C 17
ATOM 20208 O O . ARG A 1 60 ? 2.093 -8.786 -4.730 1.00 0.00 60 ARG A O 17
ATOM 20229 N N . GLY A 1 61 ? 0.483 -9.328 -6.205 1.00 0.00 61 GLY A N 17
ATOM 20230 C CA . GLY A 1 61 ? 0.413 -10.708 -5.782 1.00 0.00 61 GLY A CA 17
ATOM 20231 C C . GLY A 1 61 ? -0.939 -11.303 -6.095 1.00 0.00 61 GLY A C 17
ATOM 20232 O O . GLY A 1 61 ? -1.604 -10.872 -7.039 1.00 0.00 61 GLY A O 17
ATOM 20236 N N . SER A 1 62 ? -1.351 -12.283 -5.309 1.00 0.00 62 SER A N 17
ATOM 20237 C CA . SER A 1 62 ? -2.660 -12.889 -5.475 1.00 0.00 62 SER A CA 17
ATOM 20238 C C . SER A 1 62 ? -3.704 -12.122 -4.662 1.00 0.00 62 SER A C 17
ATOM 20239 O O . SER A 1 62 ? -3.372 -11.561 -3.616 1.00 0.00 62 SER A O 17
ATOM 20247 N N . PRO A 1 63 ? -4.962 -12.065 -5.140 1.00 0.00 63 PRO A N 17
ATOM 20248 C CA . PRO A 1 63 ? -6.038 -11.291 -4.500 1.00 0.00 63 PRO A CA 17
ATOM 20249 C C . PRO A 1 63 ? -6.103 -11.467 -2.983 1.00 0.00 63 PRO A C 17
ATOM 20250 O O . PRO A 1 63 ? -6.083 -10.482 -2.241 1.00 0.00 63 PRO A O 17
ATOM 20261 N N . GLN A 1 64 ? -6.148 -12.719 -2.528 1.00 0.00 64 GLN A N 17
ATOM 20262 C CA . GLN A 1 64 ? -6.247 -13.023 -1.098 1.00 0.00 64 GLN A CA 17
ATOM 20263 C C . GLN A 1 64 ? -5.069 -12.431 -0.324 1.00 0.00 64 GLN A C 17
ATOM 20264 O O . GLN A 1 64 ? -5.187 -12.084 0.849 1.00 0.00 64 GLN A O 17
ATOM 20278 N N . GLN A 1 65 ? -3.939 -12.302 -0.992 1.00 0.00 65 GLN A N 17
ATOM 20279 C CA . GLN A 1 65 ? -2.759 -11.733 -0.374 1.00 0.00 65 GLN A CA 17
ATOM 20280 C C . GLN A 1 65 ? -2.861 -10.212 -0.354 1.00 0.00 65 GLN A C 17
ATOM 20281 O O . GLN A 1 65 ? -2.668 -9.581 0.685 1.00 0.00 65 GLN A O 17
ATOM 20295 N N . ILE A 1 66 ? -3.174 -9.634 -1.512 1.00 0.00 66 ILE A N 17
ATOM 20296 C CA . ILE A 1 66 ? -3.320 -8.184 -1.649 1.00 0.00 66 ILE A CA 17
ATOM 20297 C C . ILE A 1 66 ? -4.391 -7.623 -0.717 1.00 0.00 66 ILE A C 17
ATOM 20298 O O . ILE A 1 66 ? -4.128 -6.716 0.073 1.00 0.00 66 ILE A O 17
ATOM 20314 N N . ASP A 1 67 ? -5.595 -8.171 -0.817 1.00 0.00 67 ASP A N 17
ATOM 20315 C CA . ASP A 1 67 ? -6.737 -7.678 -0.052 1.00 0.00 67 ASP A CA 17
ATOM 20316 C C . ASP A 1 67 ? -6.485 -7.794 1.446 1.00 0.00 67 ASP A C 17
ATOM 20317 O O . ASP A 1 67 ? -6.838 -6.903 2.226 1.00 0.00 67 ASP A O 17
ATOM 20326 N N . HIS A 1 68 ? -5.852 -8.887 1.847 1.00 0.00 68 HIS A N 17
ATOM 20327 C CA . HIS A 1 68 ? -5.501 -9.084 3.242 1.00 0.00 68 HIS A CA 17
ATOM 20328 C C . HIS A 1 68 ? -4.475 -8.044 3.672 1.00 0.00 68 HIS A C 17
ATOM 20329 O O . HIS A 1 68 ? -4.632 -7.415 4.714 1.00 0.00 68 HIS A O 17
ATOM 20344 N N . ALA A 1 69 ? -3.437 -7.855 2.857 1.00 0.00 69 ALA A N 17
ATOM 20345 C CA . ALA A 1 69 ? -2.409 -6.857 3.140 1.00 0.00 69 ALA A CA 17
ATOM 20346 C C . ALA A 1 69 ? -3.034 -5.478 3.293 1.00 0.00 69 ALA A C 17
ATOM 20347 O O . ALA A 1 69 ? -2.689 -4.722 4.200 1.00 0.00 69 ALA A O 17
ATOM 20354 N N . LYS A 1 70 ? -3.964 -5.179 2.395 1.00 0.00 70 LYS A N 17
ATOM 20355 C CA . LYS A 1 70 ? -4.745 -3.948 2.436 1.00 0.00 70 LYS A CA 17
ATOM 20356 C C . LYS A 1 70 ? -5.382 -3.747 3.813 1.00 0.00 70 LYS A C 17
ATOM 20357 O O . LYS A 1 70 ? -5.389 -2.637 4.335 1.00 0.00 70 LYS A O 17
ATOM 20376 N N . GLN A 1 71 ? -5.883 -4.827 4.408 1.00 0.00 71 GLN A N 17
ATOM 20377 C CA . GLN A 1 71 ? -6.512 -4.752 5.725 1.00 0.00 71 GLN A CA 17
ATOM 20378 C C . GLN A 1 71 ? -5.516 -4.325 6.801 1.00 0.00 71 GLN A C 17
ATOM 20379 O O . GLN A 1 71 ? -5.798 -3.420 7.588 1.00 0.00 71 GLN A O 17
ATOM 20393 N N . LEU A 1 72 ? -4.357 -4.978 6.846 1.00 0.00 72 LEU A N 17
ATOM 20394 C CA . LEU A 1 72 ? -3.326 -4.624 7.816 1.00 0.00 72 LEU A CA 17
ATOM 20395 C C . LEU A 1 72 ? -2.924 -3.161 7.657 1.00 0.00 72 LEU A C 17
ATOM 20396 O O . LEU A 1 72 ? -2.717 -2.451 8.640 1.00 0.00 72 LEU A O 17
ATOM 20412 N N . ILE A 1 73 ? -2.841 -2.712 6.413 1.00 0.00 73 ILE A N 17
ATOM 20413 C CA . ILE A 1 73 ? -2.492 -1.330 6.115 1.00 0.00 73 ILE A CA 17
ATOM 20414 C C . ILE A 1 73 ? -3.595 -0.381 6.576 1.00 0.00 73 ILE A C 17
ATOM 20415 O O . ILE A 1 73 ? -3.321 0.669 7.163 1.00 0.00 73 ILE A O 17
ATOM 20431 N N . GLU A 1 74 ? -4.840 -0.768 6.329 1.00 0.00 74 GLU A N 17
ATOM 20432 C CA . GLU A 1 74 ? -5.988 0.031 6.743 1.00 0.00 74 GLU A CA 17
ATOM 20433 C C . GLU A 1 74 ? -6.135 0.041 8.259 1.00 0.00 74 GLU A C 17
ATOM 20434 O O . GLU A 1 74 ? -6.901 0.826 8.806 1.00 0.00 74 GLU A O 17
ATOM 20446 N N . GLU A 1 75 ? -5.411 -0.837 8.933 1.00 0.00 75 GLU A N 17
ATOM 20447 C CA . GLU A 1 75 ? -5.385 -0.849 10.388 1.00 0.00 75 GLU A CA 17
ATOM 20448 C C . GLU A 1 75 ? -4.259 0.051 10.894 1.00 0.00 75 GLU A C 17
ATOM 20449 O O . GLU A 1 75 ? -4.337 0.610 11.984 1.00 0.00 75 GLU A O 17
ATOM 20461 N N . LYS A 1 76 ? -3.214 0.197 10.088 1.00 0.00 76 LYS A N 17
ATOM 20462 C CA . LYS A 1 76 ? -2.119 1.097 10.426 1.00 0.00 76 LYS A CA 17
ATOM 20463 C C . LYS A 1 76 ? -2.575 2.538 10.246 1.00 0.00 76 LYS A C 17
ATOM 20464 O O . LYS A 1 76 ? -2.423 3.372 11.138 1.00 0.00 76 LYS A O 17
ATOM 20483 N N . ILE A 1 77 ? -3.144 2.817 9.077 1.00 0.00 77 ILE A N 17
ATOM 20484 C CA . ILE A 1 77 ? -3.622 4.155 8.756 1.00 0.00 77 ILE A CA 17
ATOM 20485 C C . ILE A 1 77 ? -5.010 4.385 9.340 1.00 0.00 77 ILE A C 17
ATOM 20486 O O . ILE A 1 77 ? -5.450 5.525 9.507 1.00 0.00 77 ILE A O 17
ATOM 20502 N N . GLU A 1 78 ? -5.685 3.272 9.635 1.00 0.00 78 GLU A N 17
ATOM 20503 C CA . GLU A 1 78 ? -7.036 3.272 10.185 1.00 0.00 78 GLU A CA 17
ATOM 20504 C C . GLU A 1 78 ? -7.997 4.024 9.269 1.00 0.00 78 GLU A C 17
ATOM 20505 O O . GLU A 1 78 ? -8.889 4.737 9.730 1.00 0.00 78 GLU A O 17
ATOM 20517 N N . GLY A 1 79 ? -7.809 3.830 7.971 1.00 0.00 79 GLY A N 17
ATOM 20518 C CA . GLY A 1 79 ? -8.633 4.483 6.976 1.00 0.00 79 GLY A CA 17
ATOM 20519 C C . GLY A 1 79 ? -8.818 3.607 5.755 1.00 0.00 79 GLY A C 17
ATOM 20520 O O . GLY A 1 79 ? -8.000 2.722 5.509 1.00 0.00 79 GLY A O 17
ATOM 20524 N N . PRO A 1 80 ? -9.880 3.829 4.972 1.00 0.00 80 PRO A N 17
ATOM 20525 C CA . PRO A 1 80 ? -10.171 3.014 3.795 1.00 0.00 80 PRO A CA 17
ATOM 20526 C C . PRO A 1 80 ? -9.272 3.346 2.604 1.00 0.00 80 PRO A C 17
ATOM 20527 O O . PRO A 1 80 ? -9.083 4.516 2.253 1.00 0.00 80 PRO A O 17
ATOM 20538 N N . LEU A 1 81 ? -8.714 2.310 1.997 1.00 0.00 81 LEU A N 17
ATOM 20539 C CA . LEU A 1 81 ? -7.893 2.473 0.808 1.00 0.00 81 LEU A CA 17
ATOM 20540 C C . LEU A 1 81 ? -8.660 2.066 -0.438 1.00 0.00 81 LEU A C 17
ATOM 20541 O O . LEU A 1 81 ? -9.217 0.968 -0.513 1.00 0.00 81 LEU A O 17
ATOM 20557 N N . CYS A 1 82 ? -8.671 2.960 -1.411 1.00 0.00 82 CYS A N 17
ATOM 20558 C CA . CYS A 1 82 ? -9.397 2.752 -2.653 1.00 0.00 82 CYS A CA 17
ATOM 20559 C C . CYS A 1 82 ? -8.509 2.104 -3.710 1.00 0.00 82 CYS A C 17
ATOM 20560 O O . CYS A 1 82 ? -7.326 2.430 -3.817 1.00 0.00 82 CYS A O 17
ATOM 20568 N N . PRO A 1 83 ? -9.070 1.159 -4.486 1.00 0.00 83 PRO A N 17
ATOM 20569 C CA . PRO A 1 83 ? -8.362 0.512 -5.594 1.00 0.00 83 PRO A CA 17
ATOM 20570 C C . PRO A 1 83 ? -7.985 1.512 -6.681 1.00 0.00 83 PRO A C 17
ATOM 20571 O O . PRO A 1 83 ? -8.833 1.973 -7.451 1.00 0.00 83 PRO A O 17
ATOM 20582 N N . VAL A 1 84 ? -6.710 1.849 -6.718 1.00 0.00 84 VAL A N 17
ATOM 20583 C CA . VAL A 1 84 ? -6.181 2.835 -7.632 1.00 0.00 84 VAL A CA 17
ATOM 20584 C C . VAL A 1 84 ? -5.382 2.155 -8.744 1.00 0.00 84 VAL A C 17
ATOM 20585 O O . VAL A 1 84 ? -4.739 1.132 -8.517 1.00 0.00 84 VAL A O 17
ATOM 20598 N N . GLY A 1 85 ? -5.448 2.701 -9.948 1.00 0.00 85 GLY A N 17
ATOM 20599 C CA . GLY A 1 85 ? -4.658 2.162 -11.034 1.00 0.00 85 GLY A CA 17
ATOM 20600 C C . GLY A 1 85 ? -4.831 2.943 -12.318 1.00 0.00 85 GLY A C 17
ATOM 20601 O O . GLY A 1 85 ? -5.805 2.742 -13.040 1.00 0.00 85 GLY A O 17
ATOM 20605 N N . GLY A 1 7 ? -1.968 -7.829 -11.850 1.00 0.00 7 GLY A N 18
ATOM 20606 C CA . GLY A 1 7 ? -2.299 -8.388 -10.552 1.00 0.00 7 GLY A CA 18
ATOM 20607 C C . GLY A 1 7 ? -1.751 -7.544 -9.419 1.00 0.00 7 GLY A C 18
ATOM 20608 O O . GLY A 1 7 ? -1.836 -7.914 -8.251 1.00 0.00 7 GLY A O 18
ATOM 20612 N N . GLU A 1 8 ? -1.162 -6.414 -9.775 1.00 0.00 8 GLU A N 18
ATOM 20613 C CA . GLU A 1 8 ? -0.642 -5.479 -8.797 1.00 0.00 8 GLU A CA 18
ATOM 20614 C C . GLU A 1 8 ? -1.700 -4.435 -8.438 1.00 0.00 8 GLU A C 18
ATOM 20615 O O . GLU A 1 8 ? -1.937 -3.486 -9.187 1.00 0.00 8 GLU A O 18
ATOM 20627 N N . MET A 1 9 ? -2.347 -4.622 -7.298 1.00 0.00 9 MET A N 18
ATOM 20628 C CA . MET A 1 9 ? -3.387 -3.703 -6.859 1.00 0.00 9 MET A CA 18
ATOM 20629 C C . MET A 1 9 ? -2.749 -2.448 -6.282 1.00 0.00 9 MET A C 18
ATOM 20630 O O . MET A 1 9 ? -1.805 -2.533 -5.497 1.00 0.00 9 MET A O 18
ATOM 20644 N N . THR A 1 10 ? -3.245 -1.289 -6.673 1.00 0.00 10 THR A N 18
ATOM 20645 C CA . THR A 1 10 ? -2.645 -0.037 -6.245 1.00 0.00 10 THR A CA 18
ATOM 20646 C C . THR A 1 10 ? -3.591 0.742 -5.328 1.00 0.00 10 THR A C 18
ATOM 20647 O O . THR A 1 10 ? -4.805 0.748 -5.535 1.00 0.00 10 THR A O 18
ATOM 20658 N N . PHE A 1 11 ? -3.036 1.371 -4.298 1.00 0.00 11 PHE A N 18
ATOM 20659 C CA . PHE A 1 11 ? -3.822 2.184 -3.375 1.00 0.00 11 PHE A CA 18
ATOM 20660 C C . PHE A 1 11 ? -3.151 3.535 -3.165 1.00 0.00 11 PHE A C 18
ATOM 20661 O O . PHE A 1 11 ? -1.934 3.649 -3.273 1.00 0.00 11 PHE A O 18
ATOM 20678 N N . SER A 1 12 ? -3.944 4.555 -2.884 1.00 0.00 12 SER A N 18
ATOM 20679 C CA . SER A 1 12 ? -3.411 5.889 -2.656 1.00 0.00 12 SER A CA 18
ATOM 20680 C C . SER A 1 12 ? -3.110 6.112 -1.174 1.00 0.00 12 SER A C 18
ATOM 20681 O O . SER A 1 12 ? -4.025 6.222 -0.354 1.00 0.00 12 SER A O 18
ATOM 20689 N N . ILE A 1 13 ? -1.828 6.165 -0.838 1.00 0.00 13 ILE A N 18
ATOM 20690 C CA . ILE A 1 13 ? -1.399 6.409 0.529 1.00 0.00 13 ILE A CA 18
ATOM 20691 C C . ILE A 1 13 ? -0.743 7.779 0.657 1.00 0.00 13 ILE A C 18
ATOM 20692 O O . ILE A 1 13 ? 0.201 8.105 -0.056 1.00 0.00 13 ILE A O 18
ATOM 20708 N N . PRO A 1 14 ? -1.277 8.604 1.564 1.00 0.00 14 PRO A N 18
ATOM 20709 C CA . PRO A 1 14 ? -0.723 9.921 1.906 1.00 0.00 14 PRO A CA 18
ATOM 20710 C C . PRO A 1 14 ? 0.784 9.915 2.122 1.00 0.00 14 PRO A C 18
ATOM 20711 O O . PRO A 1 14 ? 1.318 9.057 2.829 1.00 0.00 14 PRO A O 18
ATOM 20722 N N . THR A 1 15 ? 1.449 10.910 1.553 1.00 0.00 15 THR A N 18
ATOM 20723 C CA . THR A 1 15 ? 2.893 11.043 1.665 1.00 0.00 15 THR A CA 18
ATOM 20724 C C . THR A 1 15 ? 3.325 11.259 3.121 1.00 0.00 15 THR A C 18
ATOM 20725 O O . THR A 1 15 ? 4.475 11.014 3.475 1.00 0.00 15 THR A O 18
ATOM 20736 N N . HIS A 1 16 ? 2.408 11.714 3.971 1.00 0.00 16 HIS A N 18
ATOM 20737 C CA . HIS A 1 16 ? 2.735 11.890 5.384 1.00 0.00 16 HIS A CA 18
ATOM 20738 C C . HIS A 1 16 ? 2.641 10.563 6.142 1.00 0.00 16 HIS A C 18
ATOM 20739 O O . HIS A 1 16 ? 3.290 10.384 7.169 1.00 0.00 16 HIS A O 18
ATOM 20754 N N . LYS A 1 17 ? 1.848 9.627 5.624 1.00 0.00 17 LYS A N 18
ATOM 20755 C CA . LYS A 1 17 ? 1.668 8.333 6.286 1.00 0.00 17 LYS A CA 18
ATOM 20756 C C . LYS A 1 17 ? 2.701 7.321 5.812 1.00 0.00 17 LYS A C 18
ATOM 20757 O O . LYS A 1 17 ? 2.630 6.135 6.155 1.00 0.00 17 LYS A O 18
ATOM 20776 N N . CYS A 1 18 ? 3.682 7.801 5.055 1.00 0.00 18 CYS A N 18
ATOM 20777 C CA . CYS A 1 18 ? 4.744 6.952 4.533 1.00 0.00 18 CYS A CA 18
ATOM 20778 C C . CYS A 1 18 ? 5.653 6.427 5.644 1.00 0.00 18 CYS A C 18
ATOM 20779 O O . CYS A 1 18 ? 6.639 5.753 5.371 1.00 0.00 18 CYS A O 18
ATOM 20787 N N . GLY A 1 19 ? 5.326 6.733 6.892 1.00 0.00 19 GLY A N 18
ATOM 20788 C CA . GLY A 1 19 ? 6.121 6.248 7.997 1.00 0.00 19 GLY A CA 18
ATOM 20789 C C . GLY A 1 19 ? 5.376 5.251 8.862 1.00 0.00 19 GLY A C 18
ATOM 20790 O O . GLY A 1 19 ? 5.950 4.257 9.301 1.00 0.00 19 GLY A O 18
ATOM 20794 N N . LEU A 1 20 ? 4.095 5.503 9.101 1.00 0.00 20 LEU A N 18
ATOM 20795 C CA . LEU A 1 20 ? 3.308 4.638 9.972 1.00 0.00 20 LEU A CA 18
ATOM 20796 C C . LEU A 1 20 ? 2.904 3.343 9.266 1.00 0.00 20 LEU A C 18
ATOM 20797 O O . LEU A 1 20 ? 2.563 2.356 9.918 1.00 0.00 20 LEU A O 18
ATOM 20813 N N . VAL A 1 21 ? 2.930 3.336 7.937 1.00 0.00 21 VAL A N 18
ATOM 20814 C CA . VAL A 1 21 ? 2.687 2.095 7.200 1.00 0.00 21 VAL A CA 18
ATOM 20815 C C . VAL A 1 21 ? 3.917 1.657 6.435 1.00 0.00 21 VAL A C 18
ATOM 20816 O O . VAL A 1 21 ? 4.144 0.468 6.236 1.00 0.00 21 VAL A O 18
ATOM 20829 N N . ILE A 1 22 ? 4.699 2.623 5.995 1.00 0.00 22 ILE A N 18
ATOM 20830 C CA . ILE A 1 22 ? 5.827 2.333 5.133 1.00 0.00 22 ILE A CA 18
ATOM 20831 C C . ILE A 1 22 ? 7.129 2.345 5.932 1.00 0.00 22 ILE A C 18
ATOM 20832 O O . ILE A 1 22 ? 7.881 1.373 5.916 1.00 0.00 22 ILE A O 18
ATOM 20848 N N . GLY A 1 23 ? 7.387 3.436 6.636 1.00 0.00 23 GLY A N 18
ATOM 20849 C CA . GLY A 1 23 ? 8.512 3.483 7.553 1.00 0.00 23 GLY A CA 18
ATOM 20850 C C . GLY A 1 23 ? 9.505 4.572 7.199 1.00 0.00 23 GLY A C 18
ATOM 20851 O O . GLY A 1 23 ? 9.200 5.463 6.406 1.00 0.00 23 GLY A O 18
ATOM 20855 N N . ARG A 1 24 ? 10.690 4.519 7.807 1.00 0.00 24 ARG A N 18
ATOM 20856 C CA . ARG A 1 24 ? 11.780 5.417 7.433 1.00 0.00 24 ARG A CA 18
ATOM 20857 C C . ARG A 1 24 ? 12.112 5.212 5.961 1.00 0.00 24 ARG A C 18
ATOM 20858 O O . ARG A 1 24 ? 12.394 6.160 5.228 1.00 0.00 24 ARG A O 18
ATOM 20879 N N . GLY A 1 25 ? 12.070 3.959 5.549 1.00 0.00 25 GLY A N 18
ATOM 20880 C CA . GLY A 1 25 ? 12.090 3.619 4.146 1.00 0.00 25 GLY A CA 18
ATOM 20881 C C . GLY A 1 25 ? 10.897 2.749 3.835 1.00 0.00 25 GLY A C 18
ATOM 20882 O O . GLY A 1 25 ? 9.815 2.988 4.360 1.00 0.00 25 GLY A O 18
ATOM 20886 N N . GLY A 1 26 ? 11.078 1.730 3.015 1.00 0.00 26 GLY A N 18
ATOM 20887 C CA . GLY A 1 26 ? 10.036 0.736 2.858 1.00 0.00 26 GLY A CA 18
ATOM 20888 C C . GLY A 1 26 ? 10.236 -0.387 3.853 1.00 0.00 26 GLY A C 18
ATOM 20889 O O . GLY A 1 26 ? 10.495 -1.534 3.483 1.00 0.00 26 GLY A O 18
ATOM 20893 N N . GLU A 1 27 ? 10.123 -0.030 5.124 1.00 0.00 27 GLU A N 18
ATOM 20894 C CA . GLU A 1 27 ? 10.465 -0.912 6.232 1.00 0.00 27 GLU A CA 18
ATOM 20895 C C . GLU A 1 27 ? 9.263 -1.734 6.688 1.00 0.00 27 GLU A C 18
ATOM 20896 O O . GLU A 1 27 ? 9.298 -2.963 6.681 1.00 0.00 27 GLU A O 18
ATOM 20908 N N . ASN A 1 28 ? 8.196 -1.051 7.067 1.00 0.00 28 ASN A N 18
ATOM 20909 C CA . ASN A 1 28 ? 7.033 -1.708 7.644 1.00 0.00 28 ASN A CA 18
ATOM 20910 C C . ASN A 1 28 ? 6.266 -2.497 6.592 1.00 0.00 28 ASN A C 18
ATOM 20911 O O . ASN A 1 28 ? 5.535 -3.435 6.915 1.00 0.00 28 ASN A O 18
ATOM 20922 N N . VAL A 1 29 ? 6.459 -2.136 5.331 1.00 0.00 29 VAL A N 18
ATOM 20923 C CA . VAL A 1 29 ? 5.712 -2.751 4.241 1.00 0.00 29 VAL A CA 18
ATOM 20924 C C . VAL A 1 29 ? 6.168 -4.183 3.973 1.00 0.00 29 VAL A C 18
ATOM 20925 O O . VAL A 1 29 ? 5.370 -5.025 3.560 1.00 0.00 29 VAL A O 18
ATOM 20938 N N . LYS A 1 30 ? 7.439 -4.475 4.231 1.00 0.00 30 LYS A N 18
ATOM 20939 C CA . LYS A 1 30 ? 7.944 -5.829 4.036 1.00 0.00 30 LYS A CA 18
ATOM 20940 C C . LYS A 1 30 ? 7.465 -6.729 5.169 1.00 0.00 30 LYS A C 18
ATOM 20941 O O . LYS A 1 30 ? 7.449 -7.954 5.046 1.00 0.00 30 LYS A O 18
ATOM 20960 N N . ALA A 1 31 ? 7.073 -6.113 6.280 1.00 0.00 31 ALA A N 18
ATOM 20961 C CA . ALA A 1 31 ? 6.491 -6.856 7.383 1.00 0.00 31 ALA A CA 18
ATOM 20962 C C . ALA A 1 31 ? 5.041 -7.180 7.068 1.00 0.00 31 ALA A C 18
ATOM 20963 O O . ALA A 1 31 ? 4.521 -8.206 7.488 1.00 0.00 31 ALA A O 18
ATOM 20970 N N . ILE A 1 32 ? 4.390 -6.301 6.318 1.00 0.00 32 ILE A N 18
ATOM 20971 C CA . ILE A 1 32 ? 3.067 -6.601 5.792 1.00 0.00 32 ILE A CA 18
ATOM 20972 C C . ILE A 1 32 ? 3.175 -7.831 4.901 1.00 0.00 32 ILE A C 18
ATOM 20973 O O . ILE A 1 32 ? 2.404 -8.783 5.019 1.00 0.00 32 ILE A O 18
ATOM 20989 N N . ASN A 1 33 ? 4.173 -7.795 4.031 1.00 0.00 33 ASN A N 18
ATOM 20990 C CA . ASN A 1 33 ? 4.463 -8.876 3.097 1.00 0.00 33 ASN A CA 18
ATOM 20991 C C . ASN A 1 33 ? 4.688 -10.197 3.837 1.00 0.00 33 ASN A C 18
ATOM 20992 O O . ASN A 1 33 ? 4.120 -11.224 3.469 1.00 0.00 33 ASN A O 18
ATOM 21003 N N . GLN A 1 34 ? 5.497 -10.165 4.892 1.00 0.00 34 GLN A N 18
ATOM 21004 C CA . GLN A 1 34 ? 5.803 -11.377 5.646 1.00 0.00 34 GLN A CA 18
ATOM 21005 C C . GLN A 1 34 ? 4.560 -11.906 6.358 1.00 0.00 34 GLN A C 18
ATOM 21006 O O . GLN A 1 34 ? 4.415 -13.109 6.567 1.00 0.00 34 GLN A O 18
ATOM 21020 N N . GLN A 1 35 ? 3.663 -10.998 6.720 1.00 0.00 35 GLN A N 18
ATOM 21021 C CA . GLN A 1 35 ? 2.424 -11.378 7.389 1.00 0.00 35 GLN A CA 18
ATOM 21022 C C . GLN A 1 35 ? 1.387 -11.887 6.397 1.00 0.00 35 GLN A C 18
ATOM 21023 O O . GLN A 1 35 ? 0.419 -12.542 6.785 1.00 0.00 35 GLN A O 18
ATOM 21037 N N . THR A 1 36 ? 1.575 -11.575 5.123 1.00 0.00 36 THR A N 18
ATOM 21038 C CA . THR A 1 36 ? 0.548 -11.844 4.132 1.00 0.00 36 THR A CA 18
ATOM 21039 C C . THR A 1 36 ? 1.016 -12.795 3.028 1.00 0.00 36 THR A C 18
ATOM 21040 O O . THR A 1 36 ? 0.613 -13.959 2.986 1.00 0.00 36 THR A O 18
ATOM 21051 N N . GLY A 1 37 ? 1.869 -12.302 2.150 1.00 0.00 37 GLY A N 18
ATOM 21052 C CA . GLY A 1 37 ? 2.294 -13.079 1.006 1.00 0.00 37 GLY A CA 18
ATOM 21053 C C . GLY A 1 37 ? 2.407 -12.225 -0.231 1.00 0.00 37 GLY A C 18
ATOM 21054 O O . GLY A 1 37 ? 3.122 -12.567 -1.174 1.00 0.00 37 GLY A O 18
ATOM 21058 N N . ALA A 1 38 ? 1.705 -11.099 -0.222 1.00 0.00 38 ALA A N 18
ATOM 21059 C CA . ALA A 1 38 ? 1.721 -10.190 -1.353 1.00 0.00 38 ALA A CA 18
ATOM 21060 C C . ALA A 1 38 ? 2.838 -9.178 -1.205 1.00 0.00 38 ALA A C 18
ATOM 21061 O O . ALA A 1 38 ? 3.169 -8.760 -0.094 1.00 0.00 38 ALA A O 18
ATOM 21068 N N . PHE A 1 39 ? 3.406 -8.784 -2.328 1.00 0.00 39 PHE A N 18
ATOM 21069 C CA . PHE A 1 39 ? 4.514 -7.849 -2.340 1.00 0.00 39 PHE A CA 18
ATOM 21070 C C . PHE A 1 39 ? 4.002 -6.421 -2.272 1.00 0.00 39 PHE A C 18
ATOM 21071 O O . PHE A 1 39 ? 3.429 -5.910 -3.239 1.00 0.00 39 PHE A O 18
ATOM 21088 N N . VAL A 1 40 ? 4.194 -5.790 -1.126 1.00 0.00 40 VAL A N 18
ATOM 21089 C CA . VAL A 1 40 ? 3.803 -4.405 -0.946 1.00 0.00 40 VAL A CA 18
ATOM 21090 C C . VAL A 1 40 ? 4.957 -3.494 -1.358 1.00 0.00 40 VAL A C 18
ATOM 21091 O O . VAL A 1 40 ? 5.918 -3.309 -0.609 1.00 0.00 40 VAL A O 18
ATOM 21104 N N . GLU A 1 41 ? 4.863 -2.956 -2.568 1.00 0.00 41 GLU A N 18
ATOM 21105 C CA . GLU A 1 41 ? 5.932 -2.151 -3.146 1.00 0.00 41 GLU A CA 18
ATOM 21106 C C . GLU A 1 41 ? 5.579 -0.672 -3.117 1.00 0.00 41 GLU A C 18
ATOM 21107 O O . GLU A 1 41 ? 4.408 -0.303 -3.118 1.00 0.00 41 GLU A O 18
ATOM 21119 N N . ILE A 1 42 ? 6.595 0.173 -3.115 1.00 0.00 42 ILE A N 18
ATOM 21120 C CA . ILE A 1 42 ? 6.384 1.605 -3.181 1.00 0.00 42 ILE A CA 18
ATOM 21121 C C . ILE A 1 42 ? 6.206 2.004 -4.636 1.00 0.00 42 ILE A C 18
ATOM 21122 O O . ILE A 1 42 ? 7.151 1.943 -5.423 1.00 0.00 42 ILE A O 18
ATOM 21138 N N . SER A 1 43 ? 4.991 2.381 -4.997 1.00 0.00 43 SER A N 18
ATOM 21139 C CA . SER A 1 43 ? 4.673 2.653 -6.386 1.00 0.00 43 SER A CA 18
ATOM 21140 C C . SER A 1 43 ? 5.315 3.957 -6.845 1.00 0.00 43 SER A C 18
ATOM 21141 O O . SER A 1 43 ? 5.441 4.912 -6.074 1.00 0.00 43 SER A O 18
ATOM 21149 N N . ARG A 1 44 ? 5.713 3.993 -8.104 1.00 0.00 44 ARG A N 18
ATOM 21150 C CA . ARG A 1 44 ? 6.312 5.185 -8.679 1.00 0.00 44 ARG A CA 18
ATOM 21151 C C . ARG A 1 44 ? 5.380 5.791 -9.718 1.00 0.00 44 ARG A C 18
ATOM 21152 O O . ARG A 1 44 ? 5.787 6.616 -10.536 1.00 0.00 44 ARG A O 18
ATOM 21173 N N . GLN A 1 45 ? 4.127 5.366 -9.677 1.00 0.00 45 GLN A N 18
ATOM 21174 C CA . GLN A 1 45 ? 3.097 5.930 -10.531 1.00 0.00 45 GLN A CA 18
ATOM 21175 C C . GLN A 1 45 ? 2.478 7.149 -9.850 1.00 0.00 45 GLN A C 18
ATOM 21176 O O . GLN A 1 45 ? 2.537 7.283 -8.623 1.00 0.00 45 GLN A O 18
ATOM 21190 N N . LEU A 1 46 ? 1.899 8.036 -10.645 1.00 0.00 46 LEU A N 18
ATOM 21191 C CA . LEU A 1 46 ? 1.317 9.267 -10.127 1.00 0.00 46 LEU A CA 18
ATOM 21192 C C . LEU A 1 46 ? -0.204 9.208 -10.243 1.00 0.00 46 LEU A C 18
ATOM 21193 O O . LEU A 1 46 ? -0.732 8.669 -11.213 1.00 0.00 46 LEU A O 18
ATOM 21209 N N . PRO A 1 47 ? -0.925 9.767 -9.257 1.00 0.00 47 PRO A N 18
ATOM 21210 C CA . PRO A 1 47 ? -2.388 9.763 -9.249 1.00 0.00 47 PRO A CA 18
ATOM 21211 C C . PRO A 1 47 ? -2.945 10.701 -10.310 1.00 0.00 47 PRO A C 18
ATOM 21212 O O . PRO A 1 47 ? -2.241 11.597 -10.772 1.00 0.00 47 PRO A O 18
ATOM 21223 N N . PRO A 1 48 ? -4.219 10.510 -10.705 1.00 0.00 48 PRO A N 18
ATOM 21224 C CA . PRO A 1 48 ? -4.873 11.336 -11.734 1.00 0.00 48 PRO A CA 18
ATOM 21225 C C . PRO A 1 48 ? -4.928 12.817 -11.351 1.00 0.00 48 PRO A C 18
ATOM 21226 O O . PRO A 1 48 ? -5.215 13.677 -12.185 1.00 0.00 48 PRO A O 18
ATOM 21237 N N . ASN A 1 49 ? -4.665 13.099 -10.080 1.00 0.00 49 ASN A N 18
ATOM 21238 C CA . ASN A 1 49 ? -4.578 14.470 -9.593 1.00 0.00 49 ASN A CA 18
ATOM 21239 C C . ASN A 1 49 ? -3.213 15.066 -9.919 1.00 0.00 49 ASN A C 18
ATOM 21240 O O . ASN A 1 49 ? -3.076 16.269 -10.131 1.00 0.00 49 ASN A O 18
ATOM 21251 N N . GLY A 1 50 ? -2.215 14.190 -9.976 1.00 0.00 50 GLY A N 18
ATOM 21252 C CA . GLY A 1 50 ? -0.850 14.598 -10.257 1.00 0.00 50 GLY A CA 18
ATOM 21253 C C . GLY A 1 50 ? -0.252 15.438 -9.150 1.00 0.00 50 GLY A C 18
ATOM 21254 O O . GLY A 1 50 ? 0.608 16.282 -9.398 1.00 0.00 50 GLY A O 18
ATOM 21258 N N . ASP A 1 51 ? -0.715 15.212 -7.929 1.00 0.00 51 ASP A N 18
ATOM 21259 C CA . ASP A 1 51 ? -0.181 15.902 -6.766 1.00 0.00 51 ASP A CA 18
ATOM 21260 C C . ASP A 1 51 ? 0.660 14.943 -5.934 1.00 0.00 51 ASP A C 18
ATOM 21261 O O . ASP A 1 51 ? 0.230 13.827 -5.646 1.00 0.00 51 ASP A O 18
ATOM 21270 N N . PRO A 1 52 ? 1.873 15.359 -5.544 1.00 0.00 52 PRO A N 18
ATOM 21271 C CA . PRO A 1 52 ? 2.791 14.517 -4.772 1.00 0.00 52 PRO A CA 18
ATOM 21272 C C . PRO A 1 52 ? 2.435 14.443 -3.286 1.00 0.00 52 PRO A C 18
ATOM 21273 O O . PRO A 1 52 ? 3.269 14.077 -2.455 1.00 0.00 52 PRO A O 18
ATOM 21284 N N . ASN A 1 53 ? 1.198 14.790 -2.953 1.00 0.00 53 ASN A N 18
ATOM 21285 C CA . ASN A 1 53 ? 0.728 14.728 -1.574 1.00 0.00 53 ASN A CA 18
ATOM 21286 C C . ASN A 1 53 ? 0.043 13.389 -1.308 1.00 0.00 53 ASN A C 18
ATOM 21287 O O . ASN A 1 53 ? -0.327 13.073 -0.175 1.00 0.00 53 ASN A O 18
ATOM 21298 N N . PHE A 1 54 ? -0.106 12.604 -2.368 1.00 0.00 54 PHE A N 18
ATOM 21299 C CA . PHE A 1 54 ? -0.612 11.243 -2.268 1.00 0.00 54 PHE A CA 18
ATOM 21300 C C . PHE A 1 54 ? 0.258 10.309 -3.093 1.00 0.00 54 PHE A C 18
ATOM 21301 O O . PHE A 1 54 ? 0.383 10.471 -4.308 1.00 0.00 54 PHE A O 18
ATOM 21318 N N . LYS A 1 55 ? 0.870 9.345 -2.430 1.00 0.00 55 LYS A N 18
ATOM 21319 C CA . LYS A 1 55 ? 1.738 8.389 -3.092 1.00 0.00 55 LYS A CA 18
ATOM 21320 C C . LYS A 1 55 ? 1.005 7.082 -3.326 1.00 0.00 55 LYS A C 18
ATOM 21321 O O . LYS A 1 55 ? 0.391 6.534 -2.415 1.00 0.00 55 LYS A O 18
ATOM 21340 N N . LEU A 1 56 ? 1.059 6.585 -4.545 1.00 0.00 56 LEU A N 18
ATOM 21341 C CA . LEU A 1 56 ? 0.471 5.294 -4.852 1.00 0.00 56 LEU A CA 18
ATOM 21342 C C . LEU A 1 56 ? 1.337 4.189 -4.272 1.00 0.00 56 LEU A C 18
ATOM 21343 O O . LEU A 1 56 ? 2.555 4.333 -4.165 1.00 0.00 56 LEU A O 18
ATOM 21359 N N . PHE A 1 57 ? 0.709 3.098 -3.879 1.00 0.00 57 PHE A N 18
ATOM 21360 C CA . PHE A 1 57 ? 1.423 1.973 -3.312 1.00 0.00 57 PHE A CA 18
ATOM 21361 C C . PHE A 1 57 ? 0.942 0.675 -3.951 1.00 0.00 57 PHE A C 18
ATOM 21362 O O . PHE A 1 57 ? -0.246 0.525 -4.236 1.00 0.00 57 PHE A O 18
ATOM 21379 N N . ILE A 1 58 ? 1.868 -0.248 -4.181 1.00 0.00 58 ILE A N 18
ATOM 21380 C CA . ILE A 1 58 ? 1.562 -1.489 -4.877 1.00 0.00 58 ILE A CA 18
ATOM 21381 C C . ILE A 1 58 ? 1.390 -2.631 -3.891 1.00 0.00 58 ILE A C 18
ATOM 21382 O O . ILE A 1 58 ? 2.144 -2.748 -2.932 1.00 0.00 58 ILE A O 18
ATOM 21398 N N . ILE A 1 59 ? 0.390 -3.456 -4.124 1.00 0.00 59 ILE A N 18
ATOM 21399 C CA . ILE A 1 59 ? 0.276 -4.729 -3.447 1.00 0.00 59 ILE A CA 18
ATOM 21400 C C . ILE A 1 59 ? 0.076 -5.798 -4.511 1.00 0.00 59 ILE A C 18
ATOM 21401 O O . ILE A 1 59 ? -1.034 -5.992 -5.002 1.00 0.00 59 ILE A O 18
ATOM 21417 N N . ARG A 1 60 ? 1.155 -6.450 -4.912 1.00 0.00 60 ARG A N 18
ATOM 21418 C CA . ARG A 1 60 ? 1.093 -7.375 -6.033 1.00 0.00 60 ARG A CA 18
ATOM 21419 C C . ARG A 1 60 ? 1.083 -8.823 -5.558 1.00 0.00 60 ARG A C 18
ATOM 21420 O O . ARG A 1 60 ? 1.904 -9.231 -4.735 1.00 0.00 60 ARG A O 18
ATOM 21441 N N . GLY A 1 61 ? 0.126 -9.583 -6.071 1.00 0.00 61 GLY A N 18
ATOM 21442 C CA . GLY A 1 61 ? -0.018 -10.972 -5.693 1.00 0.00 61 GLY A CA 18
ATOM 21443 C C . GLY A 1 61 ? -1.391 -11.491 -6.054 1.00 0.00 61 GLY A C 18
ATOM 21444 O O . GLY A 1 61 ? -1.993 -11.022 -7.021 1.00 0.00 61 GLY A O 18
ATOM 21448 N N . SER A 1 62 ? -1.895 -12.447 -5.291 1.00 0.00 62 SER A N 18
ATOM 21449 C CA . SER A 1 62 ? -3.240 -12.951 -5.509 1.00 0.00 62 SER A CA 18
ATOM 21450 C C . SER A 1 62 ? -4.231 -12.211 -4.608 1.00 0.00 62 SER A C 18
ATOM 21451 O O . SER A 1 62 ? -3.831 -11.639 -3.593 1.00 0.00 62 SER A O 18
ATOM 21459 N N . PRO A 1 63 ? -5.526 -12.201 -4.976 1.00 0.00 63 PRO A N 18
ATOM 21460 C CA . PRO A 1 63 ? -6.569 -11.468 -4.245 1.00 0.00 63 PRO A CA 18
ATOM 21461 C C . PRO A 1 63 ? -6.487 -11.607 -2.721 1.00 0.00 63 PRO A C 18
ATOM 21462 O O . PRO A 1 63 ? -6.486 -10.604 -2.008 1.00 0.00 63 PRO A O 18
ATOM 21473 N N . GLN A 1 64 ? -6.398 -12.840 -2.223 1.00 0.00 64 GLN A N 18
ATOM 21474 C CA . GLN A 1 64 ? -6.389 -13.075 -0.780 1.00 0.00 64 GLN A CA 18
ATOM 21475 C C . GLN A 1 64 ? -5.112 -12.556 -0.124 1.00 0.00 64 GLN A C 18
ATOM 21476 O O . GLN A 1 64 ? -5.113 -12.210 1.053 1.00 0.00 64 GLN A O 18
ATOM 21490 N N . GLN A 1 65 ? -4.032 -12.473 -0.889 1.00 0.00 65 GLN A N 18
ATOM 21491 C CA . GLN A 1 65 ? -2.784 -11.923 -0.374 1.00 0.00 65 GLN A CA 18
ATOM 21492 C C . GLN A 1 65 ? -2.866 -10.406 -0.356 1.00 0.00 65 GLN A C 18
ATOM 21493 O O . GLN A 1 65 ? -2.551 -9.766 0.648 1.00 0.00 65 GLN A O 18
ATOM 21507 N N . ILE A 1 66 ? -3.310 -9.846 -1.475 1.00 0.00 66 ILE A N 18
ATOM 21508 C CA . ILE A 1 66 ? -3.442 -8.403 -1.621 1.00 0.00 66 ILE A CA 18
ATOM 21509 C C . ILE A 1 66 ? -4.404 -7.833 -0.593 1.00 0.00 66 ILE A C 18
ATOM 21510 O O . ILE A 1 66 ? -4.081 -6.883 0.110 1.00 0.00 66 ILE A O 18
ATOM 21526 N N . ASP A 1 67 ? -5.578 -8.437 -0.510 1.00 0.00 67 ASP A N 18
ATOM 21527 C CA . ASP A 1 67 ? -6.631 -7.972 0.383 1.00 0.00 67 ASP A CA 18
ATOM 21528 C C . ASP A 1 67 ? -6.209 -8.092 1.847 1.00 0.00 67 ASP A C 18
ATOM 21529 O O . ASP A 1 67 ? -6.515 -7.224 2.665 1.00 0.00 67 ASP A O 18
ATOM 21538 N N . HIS A 1 68 ? -5.491 -9.164 2.169 1.00 0.00 68 HIS A N 18
ATOM 21539 C CA . HIS A 1 68 ? -5.006 -9.378 3.530 1.00 0.00 68 HIS A CA 18
ATOM 21540 C C . HIS A 1 68 ? -4.003 -8.288 3.906 1.00 0.00 68 HIS A C 18
ATOM 21541 O O . HIS A 1 68 ? -4.010 -7.787 5.029 1.00 0.00 68 HIS A O 18
ATOM 21556 N N . ALA A 1 69 ? -3.152 -7.918 2.958 1.00 0.00 69 ALA A N 18
ATOM 21557 C CA . ALA A 1 69 ? -2.181 -6.857 3.180 1.00 0.00 69 ALA A CA 18
ATOM 21558 C C . ALA A 1 69 ? -2.882 -5.506 3.266 1.00 0.00 69 ALA A C 18
ATOM 21559 O O . ALA A 1 69 ? -2.587 -4.693 4.140 1.00 0.00 69 ALA A O 18
ATOM 21566 N N . LYS A 1 70 ? -3.817 -5.293 2.347 1.00 0.00 70 LYS A N 18
ATOM 21567 C CA . LYS A 1 70 ? -4.668 -4.106 2.334 1.00 0.00 70 LYS A CA 18
ATOM 21568 C C . LYS A 1 70 ? -5.310 -3.886 3.701 1.00 0.00 70 LYS A C 18
ATOM 21569 O O . LYS A 1 70 ? -5.283 -2.782 4.246 1.00 0.00 70 LYS A O 18
ATOM 21588 N N . GLN A 1 71 ? -5.851 -4.962 4.254 1.00 0.00 71 GLN A N 18
ATOM 21589 C CA . GLN A 1 71 ? -6.513 -4.919 5.549 1.00 0.00 71 GLN A CA 18
ATOM 21590 C C . GLN A 1 71 ? -5.534 -4.533 6.655 1.00 0.00 71 GLN A C 18
ATOM 21591 O O . GLN A 1 71 ? -5.884 -3.791 7.570 1.00 0.00 71 GLN A O 18
ATOM 21605 N N . LEU A 1 72 ? -4.302 -5.026 6.559 1.00 0.00 72 LEU A N 18
ATOM 21606 C CA . LEU A 1 72 ? -3.284 -4.702 7.549 1.00 0.00 72 LEU A CA 18
ATOM 21607 C C . LEU A 1 72 ? -2.937 -3.222 7.473 1.00 0.00 72 LEU A C 18
ATOM 21608 O O . LEU A 1 72 ? -2.757 -2.558 8.495 1.00 0.00 72 LEU A O 18
ATOM 21624 N N . ILE A 1 73 ? -2.854 -2.712 6.252 1.00 0.00 73 ILE A N 18
ATOM 21625 C CA . ILE A 1 73 ? -2.541 -1.308 6.025 1.00 0.00 73 ILE A CA 18
ATOM 21626 C C . ILE A 1 73 ? -3.657 -0.425 6.559 1.00 0.00 73 ILE A C 18
ATOM 21627 O O . ILE A 1 73 ? -3.406 0.573 7.239 1.00 0.00 73 ILE A O 18
ATOM 21643 N N . GLU A 1 74 ? -4.888 -0.819 6.271 1.00 0.00 74 GLU A N 18
ATOM 21644 C CA . GLU A 1 74 ? -6.055 -0.095 6.744 1.00 0.00 74 GLU A CA 18
ATOM 21645 C C . GLU A 1 74 ? -6.187 -0.191 8.259 1.00 0.00 74 GLU A C 18
ATOM 21646 O O . GLU A 1 74 ? -6.914 0.579 8.872 1.00 0.00 74 GLU A O 18
ATOM 21658 N N . GLU A 1 75 ? -5.478 -1.138 8.857 1.00 0.00 75 GLU A N 18
ATOM 21659 C CA . GLU A 1 75 ? -5.427 -1.248 10.307 1.00 0.00 75 GLU A CA 18
ATOM 21660 C C . GLU A 1 75 ? -4.307 -0.365 10.858 1.00 0.00 75 GLU A C 18
ATOM 21661 O O . GLU A 1 75 ? -4.407 0.163 11.963 1.00 0.00 75 GLU A O 18
ATOM 21673 N N . LYS A 1 76 ? -3.237 -0.204 10.080 1.00 0.00 76 LYS A N 18
ATOM 21674 C CA . LYS A 1 76 ? -2.148 0.692 10.462 1.00 0.00 76 LYS A CA 18
ATOM 21675 C C . LYS A 1 76 ? -2.640 2.132 10.459 1.00 0.00 76 LYS A C 18
ATOM 21676 O O . LYS A 1 76 ? -2.383 2.896 11.388 1.00 0.00 76 LYS A O 18
ATOM 21695 N N . ILE A 1 77 ? -3.348 2.492 9.397 1.00 0.00 77 ILE A N 18
ATOM 21696 C CA . ILE A 1 77 ? -3.854 3.845 9.233 1.00 0.00 77 ILE A CA 18
ATOM 21697 C C . ILE A 1 77 ? -5.230 3.993 9.874 1.00 0.00 77 ILE A C 18
ATOM 21698 O O . ILE A 1 77 ? -5.697 5.102 10.135 1.00 0.00 77 ILE A O 18
ATOM 21714 N N . GLU A 1 78 ? -5.856 2.841 10.123 1.00 0.00 78 GLU A N 18
ATOM 21715 C CA . GLU A 1 78 ? -7.200 2.755 10.692 1.00 0.00 78 GLU A CA 18
ATOM 21716 C C . GLU A 1 78 ? -8.192 3.572 9.872 1.00 0.00 78 GLU A C 18
ATOM 21717 O O . GLU A 1 78 ? -8.958 4.377 10.405 1.00 0.00 78 GLU A O 18
ATOM 21729 N N . GLY A 1 79 ? -8.171 3.340 8.567 1.00 0.00 79 GLY A N 18
ATOM 21730 C CA . GLY A 1 79 ? -9.029 4.061 7.652 1.00 0.00 79 GLY A CA 18
ATOM 21731 C C . GLY A 1 79 ? -9.134 3.352 6.321 1.00 0.00 79 GLY A C 18
ATOM 21732 O O . GLY A 1 79 ? -8.252 2.569 5.976 1.00 0.00 79 GLY A O 18
ATOM 21736 N N . PRO A 1 80 ? -10.196 3.609 5.546 1.00 0.00 80 PRO A N 18
ATOM 21737 C CA . PRO A 1 80 ? -10.422 2.925 4.272 1.00 0.00 80 PRO A CA 18
ATOM 21738 C C . PRO A 1 80 ? -9.526 3.444 3.147 1.00 0.00 80 PRO A C 18
ATOM 21739 O O . PRO A 1 80 ? -9.335 4.655 2.987 1.00 0.00 80 PRO A O 18
ATOM 21750 N N . LEU A 1 81 ? -8.969 2.517 2.377 1.00 0.00 81 LEU A N 18
ATOM 21751 C CA . LEU A 1 81 ? -8.154 2.864 1.223 1.00 0.00 81 LEU A CA 18
ATOM 21752 C C . LEU A 1 81 ? -8.928 2.672 -0.072 1.00 0.00 81 LEU A C 18
ATOM 21753 O O . LEU A 1 81 ? -9.708 1.729 -0.210 1.00 0.00 81 LEU A O 18
ATOM 21769 N N . CYS A 1 82 ? -8.703 3.572 -1.017 1.00 0.00 82 CYS A N 18
ATOM 21770 C CA . CYS A 1 82 ? -9.362 3.505 -2.309 1.00 0.00 82 CYS A CA 18
ATOM 21771 C C . CYS A 1 82 ? -8.462 2.806 -3.324 1.00 0.00 82 CYS A C 18
ATOM 21772 O O . CYS A 1 82 ? -7.290 3.160 -3.471 1.00 0.00 82 CYS A O 18
ATOM 21780 N N . PRO A 1 83 ? -8.992 1.783 -4.012 1.00 0.00 83 PRO A N 18
ATOM 21781 C CA . PRO A 1 83 ? -8.263 1.061 -5.058 1.00 0.00 83 PRO A CA 18
ATOM 21782 C C . PRO A 1 83 ? -8.053 1.923 -6.300 1.00 0.00 83 PRO A C 18
ATOM 21783 O O . PRO A 1 83 ? -9.013 2.370 -6.929 1.00 0.00 83 PRO A O 18
ATOM 21794 N N . VAL A 1 84 ? -6.798 2.157 -6.644 1.00 0.00 84 VAL A N 18
ATOM 21795 C CA . VAL A 1 84 ? -6.452 2.986 -7.788 1.00 0.00 84 VAL A CA 18
ATOM 21796 C C . VAL A 1 84 ? -5.660 2.153 -8.796 1.00 0.00 84 VAL A C 18
ATOM 21797 O O . VAL A 1 84 ? -5.137 1.096 -8.449 1.00 0.00 84 VAL A O 18
ATOM 21810 N N . GLY A 1 85 ? -5.588 2.612 -10.037 1.00 0.00 85 GLY A N 18
ATOM 21811 C CA . GLY A 1 85 ? -4.796 1.920 -11.032 1.00 0.00 85 GLY A CA 18
ATOM 21812 C C . GLY A 1 85 ? -5.225 2.259 -12.442 1.00 0.00 85 GLY A C 18
ATOM 21813 O O . GLY A 1 85 ? -5.651 3.383 -12.709 1.00 0.00 85 GLY A O 18
ATOM 21817 N N . GLY A 1 7 ? -4.515 -7.443 -11.578 1.00 0.00 7 GLY A N 19
ATOM 21818 C CA . GLY A 1 7 ? -3.212 -7.943 -11.188 1.00 0.00 7 GLY A CA 19
ATOM 21819 C C . GLY A 1 7 ? -2.725 -7.287 -9.918 1.00 0.00 7 GLY A C 19
ATOM 21820 O O . GLY A 1 7 ? -3.426 -7.304 -8.908 1.00 0.00 7 GLY A O 19
ATOM 21824 N N . GLU A 1 8 ? -1.535 -6.699 -9.970 1.00 0.00 8 GLU A N 19
ATOM 21825 C CA . GLU A 1 8 ? -1.001 -5.973 -8.827 1.00 0.00 8 GLU A CA 19
ATOM 21826 C C . GLU A 1 8 ? -1.873 -4.758 -8.529 1.00 0.00 8 GLU A C 19
ATOM 21827 O O . GLU A 1 8 ? -2.047 -3.875 -9.371 1.00 0.00 8 GLU A O 19
ATOM 21839 N N . MET A 1 9 ? -2.446 -4.737 -7.337 1.00 0.00 9 MET A N 19
ATOM 21840 C CA . MET A 1 9 ? -3.410 -3.712 -6.974 1.00 0.00 9 MET A CA 19
ATOM 21841 C C . MET A 1 9 ? -2.719 -2.563 -6.264 1.00 0.00 9 MET A C 19
ATOM 21842 O O . MET A 1 9 ? -2.090 -2.756 -5.227 1.00 0.00 9 MET A O 19
ATOM 21856 N N . THR A 1 10 ? -2.829 -1.377 -6.828 1.00 0.00 10 THR A N 19
ATOM 21857 C CA . THR A 1 10 ? -2.211 -0.202 -6.247 1.00 0.00 10 THR A CA 19
ATOM 21858 C C . THR A 1 10 ? -3.212 0.547 -5.362 1.00 0.00 10 THR A C 19
ATOM 21859 O O . THR A 1 10 ? -4.409 0.575 -5.648 1.00 0.00 10 THR A O 19
ATOM 21870 N N . PHE A 1 11 ? -2.724 1.121 -4.276 1.00 0.00 11 PHE A N 19
ATOM 21871 C CA . PHE A 1 11 ? -3.559 1.903 -3.374 1.00 0.00 11 PHE A CA 19
ATOM 21872 C C . PHE A 1 11 ? -2.909 3.252 -3.107 1.00 0.00 11 PHE A C 19
ATOM 21873 O O . PHE A 1 11 ? -1.686 3.360 -3.079 1.00 0.00 11 PHE A O 19
ATOM 21890 N N . SER A 1 12 ? -3.722 4.281 -2.932 1.00 0.00 12 SER A N 19
ATOM 21891 C CA . SER A 1 12 ? -3.211 5.627 -2.720 1.00 0.00 12 SER A CA 19
ATOM 21892 C C . SER A 1 12 ? -2.805 5.833 -1.263 1.00 0.00 12 SER A C 19
ATOM 21893 O O . SER A 1 12 ? -3.660 5.945 -0.381 1.00 0.00 12 SER A O 19
ATOM 21901 N N . ILE A 1 13 ? -1.502 5.870 -1.016 1.00 0.00 13 ILE A N 19
ATOM 21902 C CA . ILE A 1 13 ? -0.975 6.058 0.324 1.00 0.00 13 ILE A CA 19
ATOM 21903 C C . ILE A 1 13 ? -0.557 7.508 0.556 1.00 0.00 13 ILE A C 19
ATOM 21904 O O . ILE A 1 13 ? 0.348 8.023 -0.094 1.00 0.00 13 ILE A O 19
ATOM 21920 N N . PRO A 1 14 ? -1.245 8.187 1.478 1.00 0.00 14 PRO A N 19
ATOM 21921 C CA . PRO A 1 14 ? -0.879 9.539 1.918 1.00 0.00 14 PRO A CA 19
ATOM 21922 C C . PRO A 1 14 ? 0.571 9.627 2.386 1.00 0.00 14 PRO A C 19
ATOM 21923 O O . PRO A 1 14 ? 1.010 8.841 3.230 1.00 0.00 14 PRO A O 19
ATOM 21934 N N . THR A 1 15 ? 1.290 10.606 1.855 1.00 0.00 15 THR A N 19
ATOM 21935 C CA . THR A 1 15 ? 2.708 10.789 2.140 1.00 0.00 15 THR A CA 19
ATOM 21936 C C . THR A 1 15 ? 2.978 11.026 3.633 1.00 0.00 15 THR A C 19
ATOM 21937 O O . THR A 1 15 ? 4.057 10.717 4.131 1.00 0.00 15 THR A O 19
ATOM 21948 N N . HIS A 1 16 ? 2.006 11.565 4.358 1.00 0.00 16 HIS A N 19
ATOM 21949 C CA . HIS A 1 16 ? 2.170 11.763 5.799 1.00 0.00 16 HIS A CA 19
ATOM 21950 C C . HIS A 1 16 ? 2.142 10.426 6.545 1.00 0.00 16 HIS A C 19
ATOM 21951 O O . HIS A 1 16 ? 2.663 10.313 7.652 1.00 0.00 16 HIS A O 19
ATOM 21966 N N . LYS A 1 17 ? 1.540 9.414 5.927 1.00 0.00 17 LYS A N 19
ATOM 21967 C CA . LYS A 1 17 ? 1.466 8.084 6.526 1.00 0.00 17 LYS A CA 19
ATOM 21968 C C . LYS A 1 17 ? 2.584 7.173 6.017 1.00 0.00 17 LYS A C 19
ATOM 21969 O O . LYS A 1 17 ? 2.568 5.960 6.259 1.00 0.00 17 LYS A O 19
ATOM 21988 N N . CYS A 1 18 ? 3.580 7.767 5.354 1.00 0.00 18 CYS A N 19
ATOM 21989 C CA . CYS A 1 18 ? 4.697 7.001 4.800 1.00 0.00 18 CYS A CA 19
ATOM 21990 C C . CYS A 1 18 ? 5.692 6.588 5.889 1.00 0.00 18 CYS A C 19
ATOM 21991 O O . CYS A 1 18 ? 6.830 6.201 5.606 1.00 0.00 18 CYS A O 19
ATOM 21999 N N . GLY A 1 19 ? 5.263 6.653 7.135 1.00 0.00 19 GLY A N 19
ATOM 22000 C CA . GLY A 1 19 ? 6.093 6.191 8.218 1.00 0.00 19 GLY A CA 19
ATOM 22001 C C . GLY A 1 19 ? 5.431 5.085 9.013 1.00 0.00 19 GLY A C 19
ATOM 22002 O O . GLY A 1 19 ? 6.092 4.142 9.436 1.00 0.00 19 GLY A O 19
ATOM 22006 N N . LEU A 1 20 ? 4.118 5.181 9.195 1.00 0.00 20 LEU A N 19
ATOM 22007 C CA . LEU A 1 20 ? 3.392 4.192 9.987 1.00 0.00 20 LEU A CA 19
ATOM 22008 C C . LEU A 1 20 ? 3.125 2.907 9.188 1.00 0.00 20 LEU A C 19
ATOM 22009 O O . LEU A 1 20 ? 3.145 1.813 9.752 1.00 0.00 20 LEU A O 19
ATOM 22025 N N . VAL A 1 21 ? 2.889 3.026 7.880 1.00 0.00 21 VAL A N 19
ATOM 22026 C CA . VAL A 1 21 ? 2.733 1.830 7.041 1.00 0.00 21 VAL A CA 19
ATOM 22027 C C . VAL A 1 21 ? 3.975 1.582 6.203 1.00 0.00 21 VAL A C 19
ATOM 22028 O O . VAL A 1 21 ? 4.349 0.441 5.944 1.00 0.00 21 VAL A O 19
ATOM 22041 N N . ILE A 1 22 ? 4.604 2.663 5.783 1.00 0.00 22 ILE A N 19
ATOM 22042 C CA . ILE A 1 22 ? 5.754 2.590 4.901 1.00 0.00 22 ILE A CA 19
ATOM 22043 C C . ILE A 1 22 ? 7.013 2.377 5.729 1.00 0.00 22 ILE A C 19
ATOM 22044 O O . ILE A 1 22 ? 7.664 1.337 5.636 1.00 0.00 22 ILE A O 19
ATOM 22060 N N . GLY A 1 23 ? 7.354 3.366 6.537 1.00 0.00 23 GLY A N 19
ATOM 22061 C CA . GLY A 1 23 ? 8.499 3.239 7.407 1.00 0.00 23 GLY A CA 19
ATOM 22062 C C . GLY A 1 23 ? 9.759 3.804 6.791 1.00 0.00 23 GLY A C 19
ATOM 22063 O O . GLY A 1 23 ? 10.735 3.073 6.617 1.00 0.00 23 GLY A O 19
ATOM 22067 N N . ARG A 1 24 ? 9.698 5.090 6.417 1.00 0.00 24 ARG A N 19
ATOM 22068 C CA . ARG A 1 24 ? 10.866 5.857 5.954 1.00 0.00 24 ARG A CA 19
ATOM 22069 C C . ARG A 1 24 ? 11.775 5.037 5.046 1.00 0.00 24 ARG A C 19
ATOM 22070 O O . ARG A 1 24 ? 12.850 4.596 5.454 1.00 0.00 24 ARG A O 19
ATOM 22091 N N . GLY A 1 25 ? 11.333 4.833 3.819 1.00 0.00 25 GLY A N 19
ATOM 22092 C CA . GLY A 1 25 ? 12.058 3.980 2.903 1.00 0.00 25 GLY A CA 19
ATOM 22093 C C . GLY A 1 25 ? 11.280 2.719 2.605 1.00 0.00 25 GLY A C 19
ATOM 22094 O O . GLY A 1 25 ? 11.222 2.272 1.460 1.00 0.00 25 GLY A O 19
ATOM 22098 N N . GLY A 1 26 ? 10.667 2.157 3.639 1.00 0.00 26 GLY A N 19
ATOM 22099 C CA . GLY A 1 26 ? 9.819 0.996 3.457 1.00 0.00 26 GLY A CA 19
ATOM 22100 C C . GLY A 1 26 ? 10.255 -0.183 4.304 1.00 0.00 26 GLY A C 19
ATOM 22101 O O . GLY A 1 26 ? 10.416 -1.293 3.800 1.00 0.00 26 GLY A O 19
ATOM 22105 N N . GLU A 1 27 ? 10.452 0.051 5.594 1.00 0.00 27 GLU A N 19
ATOM 22106 C CA . GLU A 1 27 ? 10.844 -1.017 6.502 1.00 0.00 27 GLU A CA 19
ATOM 22107 C C . GLU A 1 27 ? 9.625 -1.691 7.123 1.00 0.00 27 GLU A C 19
ATOM 22108 O O . GLU A 1 27 ? 9.715 -2.806 7.635 1.00 0.00 27 GLU A O 19
ATOM 22120 N N . ASN A 1 28 ? 8.484 -1.018 7.070 1.00 0.00 28 ASN A N 19
ATOM 22121 C CA . ASN A 1 28 ? 7.258 -1.556 7.655 1.00 0.00 28 ASN A CA 19
ATOM 22122 C C . ASN A 1 28 ? 6.507 -2.414 6.643 1.00 0.00 28 ASN A C 19
ATOM 22123 O O . ASN A 1 28 ? 5.841 -3.384 7.005 1.00 0.00 28 ASN A O 19
ATOM 22134 N N . VAL A 1 29 ? 6.647 -2.068 5.368 1.00 0.00 29 VAL A N 19
ATOM 22135 C CA . VAL A 1 29 ? 5.901 -2.728 4.301 1.00 0.00 29 VAL A CA 19
ATOM 22136 C C . VAL A 1 29 ? 6.320 -4.185 4.122 1.00 0.00 29 VAL A C 19
ATOM 22137 O O . VAL A 1 29 ? 5.516 -5.025 3.718 1.00 0.00 29 VAL A O 19
ATOM 22150 N N . LYS A 1 30 ? 7.571 -4.494 4.444 1.00 0.00 30 LYS A N 19
ATOM 22151 C CA . LYS A 1 30 ? 8.057 -5.863 4.337 1.00 0.00 30 LYS A CA 19
ATOM 22152 C C . LYS A 1 30 ? 7.447 -6.730 5.436 1.00 0.00 30 LYS A C 19
ATOM 22153 O O . LYS A 1 30 ? 7.277 -7.936 5.267 1.00 0.00 30 LYS A O 19
ATOM 22172 N N . ALA A 1 31 ? 7.096 -6.102 6.556 1.00 0.00 31 ALA A N 19
ATOM 22173 C CA . ALA A 1 31 ? 6.446 -6.813 7.645 1.00 0.00 31 ALA A CA 19
ATOM 22174 C C . ALA A 1 31 ? 4.993 -7.086 7.293 1.00 0.00 31 ALA A C 19
ATOM 22175 O O . ALA A 1 31 ? 4.425 -8.089 7.713 1.00 0.00 31 ALA A O 19
ATOM 22182 N N . ILE A 1 32 ? 4.394 -6.190 6.515 1.00 0.00 32 ILE A N 19
ATOM 22183 C CA . ILE A 1 32 ? 3.070 -6.444 5.967 1.00 0.00 32 ILE A CA 19
ATOM 22184 C C . ILE A 1 32 ? 3.137 -7.697 5.104 1.00 0.00 32 ILE A C 19
ATOM 22185 O O . ILE A 1 32 ? 2.298 -8.591 5.205 1.00 0.00 32 ILE A O 19
ATOM 22201 N N . ASN A 1 33 ? 4.176 -7.753 4.278 1.00 0.00 33 ASN A N 19
ATOM 22202 C CA . ASN A 1 33 ? 4.425 -8.886 3.391 1.00 0.00 33 ASN A CA 19
ATOM 22203 C C . ASN A 1 33 ? 4.542 -10.185 4.188 1.00 0.00 33 ASN A C 19
ATOM 22204 O O . ASN A 1 33 ? 3.860 -11.164 3.891 1.00 0.00 33 ASN A O 19
ATOM 22215 N N . GLN A 1 34 ? 5.396 -10.181 5.209 1.00 0.00 34 GLN A N 19
ATOM 22216 C CA . GLN A 1 34 ? 5.637 -11.379 6.011 1.00 0.00 34 GLN A CA 19
ATOM 22217 C C . GLN A 1 34 ? 4.355 -11.840 6.706 1.00 0.00 34 GLN A C 19
ATOM 22218 O O . GLN A 1 34 ? 4.169 -13.025 6.971 1.00 0.00 34 GLN A O 19
ATOM 22232 N N . GLN A 1 35 ? 3.475 -10.891 6.994 1.00 0.00 35 GLN A N 19
ATOM 22233 C CA . GLN A 1 35 ? 2.194 -11.195 7.618 1.00 0.00 35 GLN A CA 19
ATOM 22234 C C . GLN A 1 35 ? 1.204 -11.752 6.608 1.00 0.00 35 GLN A C 19
ATOM 22235 O O . GLN A 1 35 ? 0.285 -12.484 6.967 1.00 0.00 35 GLN A O 19
ATOM 22249 N N . THR A 1 36 ? 1.389 -11.397 5.347 1.00 0.00 36 THR A N 19
ATOM 22250 C CA . THR A 1 36 ? 0.378 -11.654 4.341 1.00 0.00 36 THR A CA 19
ATOM 22251 C C . THR A 1 36 ? 0.826 -12.644 3.266 1.00 0.00 36 THR A C 19
ATOM 22252 O O . THR A 1 36 ? 0.415 -13.805 3.268 1.00 0.00 36 THR A O 19
ATOM 22263 N N . GLY A 1 37 ? 1.665 -12.177 2.356 1.00 0.00 37 GLY A N 19
ATOM 22264 C CA . GLY A 1 37 ? 2.044 -12.972 1.210 1.00 0.00 37 GLY A CA 19
ATOM 22265 C C . GLY A 1 37 ? 2.258 -12.108 -0.010 1.00 0.00 37 GLY A C 19
ATOM 22266 O O . GLY A 1 37 ? 2.974 -12.484 -0.937 1.00 0.00 37 GLY A O 19
ATOM 22270 N N . ALA A 1 38 ? 1.627 -10.942 -0.011 1.00 0.00 38 ALA A N 19
ATOM 22271 C CA . ALA A 1 38 ? 1.726 -10.021 -1.133 1.00 0.00 38 ALA A CA 19
ATOM 22272 C C . ALA A 1 38 ? 2.874 -9.041 -0.947 1.00 0.00 38 ALA A C 19
ATOM 22273 O O . ALA A 1 38 ? 3.215 -8.675 0.177 1.00 0.00 38 ALA A O 19
ATOM 22280 N N . PHE A 1 39 ? 3.456 -8.613 -2.059 1.00 0.00 39 PHE A N 19
ATOM 22281 C CA . PHE A 1 39 ? 4.567 -7.674 -2.032 1.00 0.00 39 PHE A CA 19
ATOM 22282 C C . PHE A 1 39 ? 4.055 -6.239 -2.008 1.00 0.00 39 PHE A C 19
ATOM 22283 O O . PHE A 1 39 ? 3.373 -5.805 -2.939 1.00 0.00 39 PHE A O 19
ATOM 22300 N N . VAL A 1 40 ? 4.386 -5.515 -0.944 1.00 0.00 40 VAL A N 19
ATOM 22301 C CA . VAL A 1 40 ? 3.980 -4.120 -0.798 1.00 0.00 40 VAL A CA 19
ATOM 22302 C C . VAL A 1 40 ? 5.099 -3.194 -1.280 1.00 0.00 40 VAL A C 19
ATOM 22303 O O . VAL A 1 40 ? 6.074 -2.937 -0.570 1.00 0.00 40 VAL A O 19
ATOM 22316 N N . GLU A 1 41 ? 4.937 -2.716 -2.503 1.00 0.00 41 GLU A N 19
ATOM 22317 C CA . GLU A 1 41 ? 5.948 -1.925 -3.194 1.00 0.00 41 GLU A CA 19
ATOM 22318 C C . GLU A 1 41 ? 5.567 -0.451 -3.226 1.00 0.00 41 GLU A C 19
ATOM 22319 O O . GLU A 1 41 ? 4.411 -0.095 -3.028 1.00 0.00 41 GLU A O 19
ATOM 22331 N N . ILE A 1 42 ? 6.538 0.396 -3.534 1.00 0.00 42 ILE A N 19
ATOM 22332 C CA . ILE A 1 42 ? 6.314 1.816 -3.641 1.00 0.00 42 ILE A CA 19
ATOM 22333 C C . ILE A 1 42 ? 6.267 2.157 -5.115 1.00 0.00 42 ILE A C 19
ATOM 22334 O O . ILE A 1 42 ? 7.206 1.872 -5.862 1.00 0.00 42 ILE A O 19
ATOM 22350 N N . SER A 1 43 ? 5.168 2.736 -5.525 1.00 0.00 43 SER A N 19
ATOM 22351 C CA . SER A 1 43 ? 4.867 2.907 -6.930 1.00 0.00 43 SER A CA 19
ATOM 22352 C C . SER A 1 43 ? 5.712 3.988 -7.593 1.00 0.00 43 SER A C 19
ATOM 22353 O O . SER A 1 43 ? 6.362 4.798 -6.934 1.00 0.00 43 SER A O 19
ATOM 22361 N N . ARG A 1 44 ? 5.671 3.982 -8.916 1.00 0.00 44 ARG A N 19
ATOM 22362 C CA . ARG A 1 44 ? 6.376 4.955 -9.733 1.00 0.00 44 ARG A CA 19
ATOM 22363 C C . ARG A 1 44 ? 5.368 5.766 -10.541 1.00 0.00 44 ARG A C 19
ATOM 22364 O O . ARG A 1 44 ? 5.728 6.640 -11.331 1.00 0.00 44 ARG A O 19
ATOM 22385 N N . GLN A 1 45 ? 4.101 5.449 -10.326 1.00 0.00 45 GLN A N 19
ATOM 22386 C CA . GLN A 1 45 ? 2.997 6.120 -10.992 1.00 0.00 45 GLN A CA 19
ATOM 22387 C C . GLN A 1 45 ? 2.525 7.313 -10.167 1.00 0.00 45 GLN A C 19
ATOM 22388 O O . GLN A 1 45 ? 2.768 7.378 -8.959 1.00 0.00 45 GLN A O 19
ATOM 22402 N N . LEU A 1 46 ? 1.867 8.256 -10.822 1.00 0.00 46 LEU A N 19
ATOM 22403 C CA . LEU A 1 46 ? 1.275 9.399 -10.141 1.00 0.00 46 LEU A CA 19
ATOM 22404 C C . LEU A 1 46 ? -0.243 9.278 -10.238 1.00 0.00 46 LEU A C 19
ATOM 22405 O O . LEU A 1 46 ? -0.759 8.795 -11.247 1.00 0.00 46 LEU A O 19
ATOM 22421 N N . PRO A 1 47 ? -0.977 9.696 -9.200 1.00 0.00 47 PRO A N 19
ATOM 22422 C CA . PRO A 1 47 ? -2.436 9.609 -9.188 1.00 0.00 47 PRO A CA 19
ATOM 22423 C C . PRO A 1 47 ? -3.052 10.625 -10.141 1.00 0.00 47 PRO A C 19
ATOM 22424 O O . PRO A 1 47 ? -2.411 11.617 -10.486 1.00 0.00 47 PRO A O 19
ATOM 22435 N N . PRO A 1 48 ? -4.309 10.399 -10.572 1.00 0.00 48 PRO A N 19
ATOM 22436 C CA . PRO A 1 48 ? -5.002 11.282 -11.523 1.00 0.00 48 PRO A CA 19
ATOM 22437 C C . PRO A 1 48 ? -5.207 12.701 -10.984 1.00 0.00 48 PRO A C 19
ATOM 22438 O O . PRO A 1 48 ? -5.738 13.572 -11.674 1.00 0.00 48 PRO A O 19
ATOM 22449 N N . ASN A 1 49 ? -4.801 12.918 -9.742 1.00 0.00 49 ASN A N 19
ATOM 22450 C CA . ASN A 1 49 ? -4.856 14.238 -9.129 1.00 0.00 49 ASN A CA 19
ATOM 22451 C C . ASN A 1 49 ? -3.506 14.940 -9.267 1.00 0.00 49 ASN A C 19
ATOM 22452 O O . ASN A 1 49 ? -3.417 16.167 -9.253 1.00 0.00 49 ASN A O 19
ATOM 22463 N N . GLY A 1 50 ? -2.461 14.129 -9.429 1.00 0.00 50 GLY A N 19
ATOM 22464 C CA . GLY A 1 50 ? -1.103 14.634 -9.549 1.00 0.00 50 GLY A CA 19
ATOM 22465 C C . GLY A 1 50 ? -0.603 15.305 -8.285 1.00 0.00 50 GLY A C 19
ATOM 22466 O O . GLY A 1 50 ? 0.288 16.155 -8.334 1.00 0.00 50 GLY A O 19
ATOM 22470 N N . ASP A 1 51 ? -1.172 14.923 -7.150 1.00 0.00 51 ASP A N 19
ATOM 22471 C CA . ASP A 1 51 ? -0.743 15.456 -5.863 1.00 0.00 51 ASP A CA 19
ATOM 22472 C C . ASP A 1 51 ? 0.339 14.574 -5.258 1.00 0.00 51 ASP A C 19
ATOM 22473 O O . ASP A 1 51 ? 0.128 13.380 -5.047 1.00 0.00 51 ASP A O 19
ATOM 22482 N N . PRO A 1 52 ? 1.513 15.153 -4.956 1.00 0.00 52 PRO A N 19
ATOM 22483 C CA . PRO A 1 52 ? 2.636 14.415 -4.366 1.00 0.00 52 PRO A CA 19
ATOM 22484 C C . PRO A 1 52 ? 2.380 14.020 -2.913 1.00 0.00 52 PRO A C 19
ATOM 22485 O O . PRO A 1 52 ? 3.229 13.401 -2.270 1.00 0.00 52 PRO A O 19
ATOM 22496 N N . ASN A 1 53 ? 1.209 14.385 -2.402 1.00 0.00 53 ASN A N 19
ATOM 22497 C CA . ASN A 1 53 ? 0.799 13.999 -1.053 1.00 0.00 53 ASN A CA 19
ATOM 22498 C C . ASN A 1 53 ? 0.149 12.621 -1.067 1.00 0.00 53 ASN A C 19
ATOM 22499 O O . ASN A 1 53 ? -0.152 12.053 -0.018 1.00 0.00 53 ASN A O 19
ATOM 22510 N N . PHE A 1 54 ? -0.068 12.091 -2.262 1.00 0.00 54 PHE A N 19
ATOM 22511 C CA . PHE A 1 54 ? -0.643 10.765 -2.415 1.00 0.00 54 PHE A CA 19
ATOM 22512 C C . PHE A 1 54 ? 0.299 9.874 -3.209 1.00 0.00 54 PHE A C 19
ATOM 22513 O O . PHE A 1 54 ? 0.299 9.882 -4.442 1.00 0.00 54 PHE A O 19
ATOM 22530 N N . LYS A 1 55 ? 1.114 9.126 -2.490 1.00 0.00 55 LYS A N 19
ATOM 22531 C CA . LYS A 1 55 ? 2.059 8.211 -3.100 1.00 0.00 55 LYS A CA 19
ATOM 22532 C C . LYS A 1 55 ? 1.416 6.846 -3.272 1.00 0.00 55 LYS A C 19
ATOM 22533 O O . LYS A 1 55 ? 0.945 6.241 -2.310 1.00 0.00 55 LYS A O 19
ATOM 22552 N N . LEU A 1 56 ? 1.382 6.371 -4.499 1.00 0.00 56 LEU A N 19
ATOM 22553 C CA . LEU A 1 56 ? 0.779 5.082 -4.788 1.00 0.00 56 LEU A CA 19
ATOM 22554 C C . LEU A 1 56 ? 1.630 3.955 -4.215 1.00 0.00 56 LEU A C 19
ATOM 22555 O O . LEU A 1 56 ? 2.860 4.009 -4.243 1.00 0.00 56 LEU A O 19
ATOM 22571 N N . PHE A 1 57 ? 0.968 2.949 -3.677 1.00 0.00 57 PHE A N 19
ATOM 22572 C CA . PHE A 1 57 ? 1.638 1.775 -3.153 1.00 0.00 57 PHE A CA 19
ATOM 22573 C C . PHE A 1 57 ? 1.081 0.518 -3.804 1.00 0.00 57 PHE A C 19
ATOM 22574 O O . PHE A 1 57 ? -0.126 0.289 -3.788 1.00 0.00 57 PHE A O 19
ATOM 22591 N N . ILE A 1 58 ? 1.962 -0.279 -4.392 1.00 0.00 58 ILE A N 19
ATOM 22592 C CA . ILE A 1 58 ? 1.549 -1.478 -5.109 1.00 0.00 58 ILE A CA 19
ATOM 22593 C C . ILE A 1 58 ? 1.492 -2.660 -4.168 1.00 0.00 58 ILE A C 19
ATOM 22594 O O . ILE A 1 58 ? 2.416 -2.890 -3.405 1.00 0.00 58 ILE A O 19
ATOM 22610 N N . ILE A 1 59 ? 0.416 -3.404 -4.210 1.00 0.00 59 ILE A N 19
ATOM 22611 C CA . ILE A 1 59 ? 0.364 -4.656 -3.504 1.00 0.00 59 ILE A CA 19
ATOM 22612 C C . ILE A 1 59 ? 0.178 -5.770 -4.519 1.00 0.00 59 ILE A C 19
ATOM 22613 O O . ILE A 1 59 ? -0.932 -6.019 -4.984 1.00 0.00 59 ILE A O 19
ATOM 22629 N N . ARG A 1 60 ? 1.275 -6.400 -4.907 1.00 0.00 60 ARG A N 19
ATOM 22630 C CA . ARG A 1 60 ? 1.225 -7.412 -5.949 1.00 0.00 60 ARG A CA 19
ATOM 22631 C C . ARG A 1 60 ? 1.197 -8.817 -5.374 1.00 0.00 60 ARG A C 19
ATOM 22632 O O . ARG A 1 60 ? 2.022 -9.182 -4.532 1.00 0.00 60 ARG A O 19
ATOM 22653 N N . GLY A 1 61 ? 0.230 -9.586 -5.841 1.00 0.00 61 GLY A N 19
ATOM 22654 C CA . GLY A 1 61 ? 0.060 -10.951 -5.407 1.00 0.00 61 GLY A CA 19
ATOM 22655 C C . GLY A 1 61 ? -1.324 -11.448 -5.738 1.00 0.00 61 GLY A C 19
ATOM 22656 O O . GLY A 1 61 ? -2.032 -10.820 -6.525 1.00 0.00 61 GLY A O 19
ATOM 22660 N N . SER A 1 62 ? -1.713 -12.569 -5.162 1.00 0.00 62 SER A N 19
ATOM 22661 C CA . SER A 1 62 ? -3.068 -13.063 -5.325 1.00 0.00 62 SER A CA 19
ATOM 22662 C C . SER A 1 62 ? -4.055 -12.090 -4.688 1.00 0.00 62 SER A C 19
ATOM 22663 O O . SER A 1 62 ? -3.740 -11.498 -3.658 1.00 0.00 62 SER A O 19
ATOM 22671 N N . PRO A 1 63 ? -5.235 -11.878 -5.295 1.00 0.00 63 PRO A N 19
ATOM 22672 C CA . PRO A 1 63 ? -6.216 -10.892 -4.812 1.00 0.00 63 PRO A CA 19
ATOM 22673 C C . PRO A 1 63 ? -6.450 -10.973 -3.303 1.00 0.00 63 PRO A C 19
ATOM 22674 O O . PRO A 1 63 ? -6.431 -9.953 -2.604 1.00 0.00 63 PRO A O 19
ATOM 22685 N N . GLN A 1 64 ? -6.639 -12.191 -2.810 1.00 0.00 64 GLN A N 19
ATOM 22686 C CA . GLN A 1 64 ? -6.849 -12.436 -1.388 1.00 0.00 64 GLN A CA 19
ATOM 22687 C C . GLN A 1 64 ? -5.648 -11.986 -0.557 1.00 0.00 64 GLN A C 19
ATOM 22688 O O . GLN A 1 64 ? -5.803 -11.525 0.570 1.00 0.00 64 GLN A O 19
ATOM 22702 N N . GLN A 1 65 ? -4.456 -12.084 -1.131 1.00 0.00 65 GLN A N 19
ATOM 22703 C CA . GLN A 1 65 ? -3.243 -11.676 -0.436 1.00 0.00 65 GLN A CA 19
ATOM 22704 C C . GLN A 1 65 ? -3.120 -10.159 -0.458 1.00 0.00 65 GLN A C 19
ATOM 22705 O O . GLN A 1 65 ? -2.680 -9.544 0.514 1.00 0.00 65 GLN A O 19
ATOM 22719 N N . ILE A 1 66 ? -3.521 -9.568 -1.575 1.00 0.00 66 ILE A N 19
ATOM 22720 C CA . ILE A 1 66 ? -3.484 -8.121 -1.742 1.00 0.00 66 ILE A CA 19
ATOM 22721 C C . ILE A 1 66 ? -4.379 -7.431 -0.724 1.00 0.00 66 ILE A C 19
ATOM 22722 O O . ILE A 1 66 ? -3.931 -6.557 0.021 1.00 0.00 66 ILE A O 19
ATOM 22738 N N . ASP A 1 67 ? -5.640 -7.837 -0.687 1.00 0.00 67 ASP A N 19
ATOM 22739 C CA . ASP A 1 67 ? -6.594 -7.249 0.241 1.00 0.00 67 ASP A CA 19
ATOM 22740 C C . ASP A 1 67 ? -6.215 -7.579 1.678 1.00 0.00 67 ASP A C 19
ATOM 22741 O O . ASP A 1 67 ? -6.496 -6.809 2.598 1.00 0.00 67 ASP A O 19
ATOM 22750 N N . HIS A 1 68 ? -5.580 -8.729 1.862 1.00 0.00 68 HIS A N 19
ATOM 22751 C CA . HIS A 1 68 ? -5.076 -9.121 3.168 1.00 0.00 68 HIS A CA 19
ATOM 22752 C C . HIS A 1 68 ? -4.073 -8.081 3.652 1.00 0.00 68 HIS A C 19
ATOM 22753 O O . HIS A 1 68 ? -4.184 -7.567 4.764 1.00 0.00 68 HIS A O 19
ATOM 22768 N N . ALA A 1 69 ? -3.116 -7.750 2.790 1.00 0.00 69 ALA A N 19
ATOM 22769 C CA . ALA A 1 69 ? -2.114 -6.739 3.110 1.00 0.00 69 ALA A CA 19
ATOM 22770 C C . ALA A 1 69 ? -2.782 -5.390 3.321 1.00 0.00 69 ALA A C 19
ATOM 22771 O O . ALA A 1 69 ? -2.465 -4.665 4.263 1.00 0.00 69 ALA A O 19
ATOM 22778 N N . LYS A 1 70 ? -3.723 -5.084 2.442 1.00 0.00 70 LYS A N 19
ATOM 22779 C CA . LYS A 1 70 ? -4.530 -3.875 2.539 1.00 0.00 70 LYS A CA 19
ATOM 22780 C C . LYS A 1 70 ? -5.204 -3.763 3.907 1.00 0.00 70 LYS A C 19
ATOM 22781 O O . LYS A 1 70 ? -5.312 -2.672 4.457 1.00 0.00 70 LYS A O 19
ATOM 22800 N N . GLN A 1 71 ? -5.630 -4.897 4.458 1.00 0.00 71 GLN A N 19
ATOM 22801 C CA . GLN A 1 71 ? -6.273 -4.925 5.770 1.00 0.00 71 GLN A CA 19
ATOM 22802 C C . GLN A 1 71 ? -5.300 -4.431 6.838 1.00 0.00 71 GLN A C 19
ATOM 22803 O O . GLN A 1 71 ? -5.602 -3.493 7.568 1.00 0.00 71 GLN A O 19
ATOM 22817 N N . LEU A 1 72 ? -4.127 -5.057 6.918 1.00 0.00 72 LEU A N 19
ATOM 22818 C CA . LEU A 1 72 ? -3.104 -4.633 7.865 1.00 0.00 72 LEU A CA 19
ATOM 22819 C C . LEU A 1 72 ? -2.744 -3.162 7.696 1.00 0.00 72 LEU A C 19
ATOM 22820 O O . LEU A 1 72 ? -2.338 -2.506 8.654 1.00 0.00 72 LEU A O 19
ATOM 22836 N N . ILE A 1 73 ? -2.878 -2.652 6.481 1.00 0.00 73 ILE A N 19
ATOM 22837 C CA . ILE A 1 73 ? -2.634 -1.242 6.223 1.00 0.00 73 ILE A CA 19
ATOM 22838 C C . ILE A 1 73 ? -3.787 -0.400 6.762 1.00 0.00 73 ILE A C 19
ATOM 22839 O O . ILE A 1 73 ? -3.564 0.610 7.427 1.00 0.00 73 ILE A O 19
ATOM 22855 N N . GLU A 1 74 ? -5.013 -0.839 6.487 1.00 0.00 74 GLU A N 19
ATOM 22856 C CA . GLU A 1 74 ? -6.209 -0.195 7.022 1.00 0.00 74 GLU A CA 19
ATOM 22857 C C . GLU A 1 74 ? -6.156 -0.174 8.546 1.00 0.00 74 GLU A C 19
ATOM 22858 O O . GLU A 1 74 ? -6.667 0.738 9.185 1.00 0.00 74 GLU A O 19
ATOM 22870 N N . GLU A 1 75 ? -5.533 -1.194 9.114 1.00 0.00 75 GLU A N 19
ATOM 22871 C CA . GLU A 1 75 ? -5.282 -1.256 10.546 1.00 0.00 75 GLU A CA 19
ATOM 22872 C C . GLU A 1 75 ? -4.348 -0.130 10.981 1.00 0.00 75 GLU A C 19
ATOM 22873 O O . GLU A 1 75 ? -4.658 0.619 11.908 1.00 0.00 75 GLU A O 19
ATOM 22885 N N . LYS A 1 76 ? -3.215 -0.006 10.296 1.00 0.00 76 LYS A N 19
ATOM 22886 C CA . LYS A 1 76 ? -2.221 1.009 10.636 1.00 0.00 76 LYS A CA 19
ATOM 22887 C C . LYS A 1 76 ? -2.800 2.407 10.480 1.00 0.00 76 LYS A C 19
ATOM 22888 O O . LYS A 1 76 ? -2.639 3.266 11.348 1.00 0.00 76 LYS A O 19
ATOM 22907 N N . ILE A 1 77 ? -3.482 2.620 9.365 1.00 0.00 77 ILE A N 19
ATOM 22908 C CA . ILE A 1 77 ? -3.974 3.942 9.008 1.00 0.00 77 ILE A CA 19
ATOM 22909 C C . ILE A 1 77 ? -5.371 4.190 9.562 1.00 0.00 77 ILE A C 19
ATOM 22910 O O . ILE A 1 77 ? -5.935 5.269 9.391 1.00 0.00 77 ILE A O 19
ATOM 22926 N N . GLU A 1 78 ? -5.903 3.154 10.227 1.00 0.00 78 GLU A N 19
ATOM 22927 C CA . GLU A 1 78 ? -7.261 3.131 10.787 1.00 0.00 78 GLU A CA 19
ATOM 22928 C C . GLU A 1 78 ? -8.283 3.773 9.856 1.00 0.00 78 GLU A C 19
ATOM 22929 O O . GLU A 1 78 ? -9.101 4.592 10.271 1.00 0.00 78 GLU A O 19
ATOM 22941 N N . GLY A 1 79 ? -8.241 3.357 8.599 1.00 0.00 79 GLY A N 19
ATOM 22942 C CA . GLY A 1 79 ? -9.150 3.873 7.598 1.00 0.00 79 GLY A CA 19
ATOM 22943 C C . GLY A 1 79 ? -9.035 3.103 6.303 1.00 0.00 79 GLY A C 19
ATOM 22944 O O . GLY A 1 79 ? -8.161 2.250 6.178 1.00 0.00 79 GLY A O 19
ATOM 22948 N N . PRO A 1 80 ? -9.899 3.382 5.319 1.00 0.00 80 PRO A N 19
ATOM 22949 C CA . PRO A 1 80 ? -9.925 2.648 4.061 1.00 0.00 80 PRO A CA 19
ATOM 22950 C C . PRO A 1 80 ? -8.981 3.235 3.008 1.00 0.00 80 PRO A C 19
ATOM 22951 O O . PRO A 1 80 ? -8.444 4.334 3.176 1.00 0.00 80 PRO A O 19
ATOM 22962 N N . LEU A 1 81 ? -8.787 2.489 1.926 1.00 0.00 81 LEU A N 19
ATOM 22963 C CA . LEU A 1 81 ? -7.941 2.924 0.825 1.00 0.00 81 LEU A CA 19
ATOM 22964 C C . LEU A 1 81 ? -8.659 2.748 -0.505 1.00 0.00 81 LEU A C 19
ATOM 22965 O O . LEU A 1 81 ? -9.465 1.829 -0.671 1.00 0.00 81 LEU A O 19
ATOM 22981 N N . CYS A 1 82 ? -8.361 3.637 -1.441 1.00 0.00 82 CYS A N 19
ATOM 22982 C CA . CYS A 1 82 ? -8.962 3.599 -2.765 1.00 0.00 82 CYS A CA 19
ATOM 22983 C C . CYS A 1 82 ? -8.063 2.830 -3.729 1.00 0.00 82 CYS A C 19
ATOM 22984 O O . CYS A 1 82 ? -6.867 3.113 -3.832 1.00 0.00 82 CYS A O 19
ATOM 22992 N N . PRO A 1 83 ? -8.623 1.822 -4.415 1.00 0.00 83 PRO A N 19
ATOM 22993 C CA . PRO A 1 83 ? -7.898 1.026 -5.410 1.00 0.00 83 PRO A CA 19
ATOM 22994 C C . PRO A 1 83 ? -7.605 1.818 -6.681 1.00 0.00 83 PRO A C 19
ATOM 22995 O O . PRO A 1 83 ? -8.517 2.283 -7.365 1.00 0.00 83 PRO A O 19
ATOM 23006 N N . VAL A 1 84 ? -6.327 1.965 -6.982 1.00 0.00 84 VAL A N 19
ATOM 23007 C CA . VAL A 1 84 ? -5.879 2.688 -8.163 1.00 0.00 84 VAL A CA 19
ATOM 23008 C C . VAL A 1 84 ? -5.009 1.766 -9.009 1.00 0.00 84 VAL A C 19
ATOM 23009 O O . VAL A 1 84 ? -4.363 0.870 -8.476 1.00 0.00 84 VAL A O 19
ATOM 23022 N N . GLY A 1 85 ? -5.008 1.950 -10.317 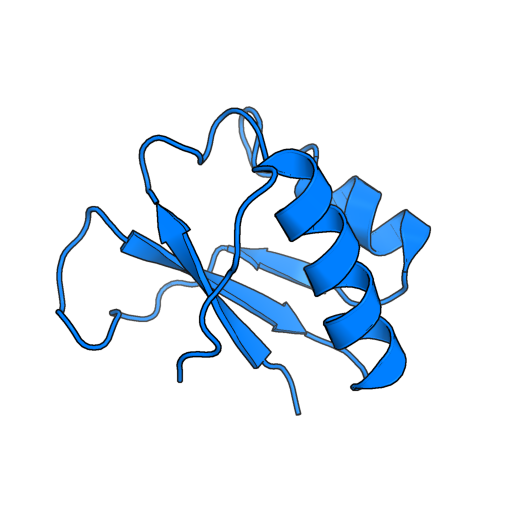1.00 0.00 85 GLY A N 19
ATOM 23023 C CA . GLY A 1 85 ? -4.143 1.147 -11.155 1.00 0.00 85 GLY A CA 19
ATOM 23024 C C . GLY A 1 85 ? -4.240 1.506 -12.621 1.00 0.00 85 GLY A C 19
ATOM 23025 O O . GLY A 1 85 ? -4.947 0.839 -13.379 1.00 0.00 85 GLY A O 19
ATOM 23029 N N . GLY A 1 7 ? -4.457 -8.348 -10.764 1.00 0.00 7 GLY A N 20
ATOM 23030 C CA . GLY A 1 7 ? -3.016 -8.216 -10.730 1.00 0.00 7 GLY A CA 20
ATOM 23031 C C . GLY A 1 7 ? -2.558 -7.311 -9.611 1.00 0.00 7 GLY A C 20
ATOM 23032 O O . GLY A 1 7 ? -3.288 -7.107 -8.638 1.00 0.00 7 GLY A O 20
ATOM 23036 N N . GLU A 1 8 ? -1.357 -6.764 -9.751 1.00 0.00 8 GLU A N 20
ATOM 23037 C CA . GLU A 1 8 ? -0.804 -5.856 -8.758 1.00 0.00 8 GLU A CA 20
ATOM 23038 C C . GLU A 1 8 ? -1.651 -4.590 -8.670 1.00 0.00 8 GLU A C 20
ATOM 23039 O O . GLU A 1 8 ? -1.701 -3.784 -9.603 1.00 0.00 8 GLU A O 20
ATOM 23051 N N . MET A 1 9 ? -2.325 -4.420 -7.545 1.00 0.00 9 MET A N 20
ATOM 23052 C CA . MET A 1 9 ? -3.273 -3.326 -7.399 1.00 0.00 9 MET A CA 20
ATOM 23053 C C . MET A 1 9 ? -2.647 -2.173 -6.621 1.00 0.00 9 MET A C 20
ATOM 23054 O O . MET A 1 9 ? -1.781 -2.384 -5.772 1.00 0.00 9 MET A O 20
ATOM 23068 N N . THR A 1 10 ? -3.077 -0.956 -6.926 1.00 0.00 10 THR A N 20
ATOM 23069 C CA . THR A 1 10 ? -2.460 0.236 -6.366 1.00 0.00 10 THR A CA 20
ATOM 23070 C C . THR A 1 10 ? -3.418 0.979 -5.432 1.00 0.00 10 THR A C 20
ATOM 23071 O O . THR A 1 10 ? -4.622 1.021 -5.675 1.00 0.00 10 THR A O 20
ATOM 23082 N N . PHE A 1 11 ? -2.877 1.540 -4.357 1.00 0.00 11 PHE A N 20
ATOM 23083 C CA . PHE A 1 11 ? -3.652 2.356 -3.425 1.00 0.00 11 PHE A CA 20
ATOM 23084 C C . PHE A 1 11 ? -2.914 3.658 -3.142 1.00 0.00 11 PHE A C 20
ATOM 23085 O O . PHE A 1 11 ? -1.698 3.732 -3.290 1.00 0.00 11 PHE A O 20
ATOM 23102 N N . SER A 1 12 ? -3.651 4.685 -2.752 1.00 0.00 12 SER A N 20
ATOM 23103 C CA . SER A 1 12 ? -3.061 5.989 -2.484 1.00 0.00 12 SER A CA 20
ATOM 23104 C C . SER A 1 12 ? -2.598 6.103 -1.032 1.00 0.00 12 SER A C 20
ATOM 23105 O O . SER A 1 12 ? -3.420 6.184 -0.115 1.00 0.00 12 SER A O 20
ATOM 23113 N N . ILE A 1 13 ? -1.284 6.100 -0.829 1.00 0.00 13 ILE A N 20
ATOM 23114 C CA . ILE A 1 13 ? -0.708 6.264 0.498 1.00 0.00 13 ILE A CA 20
ATOM 23115 C C . ILE A 1 13 ? -0.151 7.675 0.682 1.00 0.00 13 ILE A C 20
ATOM 23116 O O . ILE A 1 13 ? 0.853 8.050 0.084 1.00 0.00 13 ILE A O 20
ATOM 23132 N N . PRO A 1 14 ? -0.835 8.480 1.499 1.00 0.00 14 PRO A N 20
ATOM 23133 C CA . PRO A 1 14 ? -0.413 9.845 1.853 1.00 0.00 14 PRO A CA 20
ATOM 23134 C C . PRO A 1 14 ? 1.060 9.973 2.229 1.00 0.00 14 PRO A C 20
ATOM 23135 O O . PRO A 1 14 ? 1.620 9.104 2.897 1.00 0.00 14 PRO A O 20
ATOM 23146 N N . THR A 1 15 ? 1.659 11.097 1.855 1.00 0.00 15 THR A N 20
ATOM 23147 C CA . THR A 1 15 ? 3.069 11.353 2.131 1.00 0.00 15 THR A CA 20
ATOM 23148 C C . THR A 1 15 ? 3.267 11.806 3.587 1.00 0.00 15 THR A C 20
ATOM 23149 O O . THR A 1 15 ? 4.372 12.141 4.009 1.00 0.00 15 THR A O 20
ATOM 23160 N N . HIS A 1 16 ? 2.190 11.817 4.361 1.00 0.00 16 HIS A N 20
ATOM 23161 C CA . HIS A 1 16 ? 2.305 12.060 5.797 1.00 0.00 16 HIS A CA 20
ATOM 23162 C C . HIS A 1 16 ? 2.084 10.758 6.562 1.00 0.00 16 HIS A C 20
ATOM 23163 O O . HIS A 1 16 ? 2.376 10.671 7.752 1.00 0.00 16 HIS A O 20
ATOM 23178 N N . LYS A 1 17 ? 1.549 9.750 5.874 1.00 0.00 17 LYS A N 20
ATOM 23179 C CA . LYS A 1 17 ? 1.390 8.423 6.470 1.00 0.00 17 LYS A CA 20
ATOM 23180 C C . LYS A 1 17 ? 2.467 7.483 5.950 1.00 0.00 17 LYS A C 20
ATOM 23181 O O . LYS A 1 17 ? 2.500 6.300 6.297 1.00 0.00 17 LYS A O 20
ATOM 23200 N N . CYS A 1 18 ? 3.371 8.032 5.145 1.00 0.00 18 CYS A N 20
ATOM 23201 C CA . CYS A 1 18 ? 4.429 7.253 4.511 1.00 0.00 18 CYS A CA 20
ATOM 23202 C C . CYS A 1 18 ? 5.470 6.771 5.528 1.00 0.00 18 CYS A C 20
ATOM 23203 O O . CYS A 1 18 ? 6.444 6.112 5.169 1.00 0.00 18 CYS A O 20
ATOM 23211 N N . GLY A 1 19 ? 5.258 7.096 6.797 1.00 0.00 19 GLY A N 20
ATOM 23212 C CA . GLY A 1 19 ? 6.158 6.647 7.835 1.00 0.00 19 GLY A CA 20
ATOM 23213 C C . GLY A 1 19 ? 5.534 5.588 8.724 1.00 0.00 19 GLY A C 20
ATOM 23214 O O . GLY A 1 19 ? 6.208 4.651 9.144 1.00 0.00 19 GLY A O 20
ATOM 23218 N N . LEU A 1 20 ? 4.241 5.719 8.994 1.00 0.00 20 LEU A N 20
ATOM 23219 C CA . LEU A 1 20 ? 3.563 4.811 9.914 1.00 0.00 20 LEU A CA 20
ATOM 23220 C C . LEU A 1 20 ? 3.250 3.461 9.265 1.00 0.00 20 LEU A C 20
ATOM 23221 O O . LEU A 1 20 ? 3.305 2.428 9.930 1.00 0.00 20 LEU A O 20
ATOM 23237 N N . VAL A 1 21 ? 2.937 3.464 7.971 1.00 0.00 21 VAL A N 20
ATOM 23238 C CA . VAL A 1 21 ? 2.633 2.211 7.270 1.00 0.00 21 VAL A CA 20
ATOM 23239 C C . VAL A 1 21 ? 3.850 1.694 6.532 1.00 0.00 21 VAL A C 20
ATOM 23240 O O . VAL A 1 21 ? 3.951 0.511 6.222 1.00 0.00 21 VAL A O 20
ATOM 23253 N N . ILE A 1 22 ? 4.764 2.595 6.231 1.00 0.00 22 ILE A N 20
ATOM 23254 C CA . ILE A 1 22 ? 5.880 2.267 5.371 1.00 0.00 22 ILE A CA 20
ATOM 23255 C C . ILE A 1 22 ? 7.166 2.177 6.183 1.00 0.00 22 ILE A C 20
ATOM 23256 O O . ILE A 1 22 ? 7.865 1.163 6.158 1.00 0.00 22 ILE A O 20
ATOM 23272 N N . GLY A 1 23 ? 7.457 3.237 6.917 1.00 0.00 23 GLY A N 20
ATOM 23273 C CA . GLY A 1 23 ? 8.660 3.286 7.717 1.00 0.00 23 GLY A CA 20
ATOM 23274 C C . GLY A 1 23 ? 9.656 4.269 7.149 1.00 0.00 23 GLY A C 20
ATOM 23275 O O . GLY A 1 23 ? 9.345 4.986 6.195 1.00 0.00 23 GLY A O 20
ATOM 23279 N N . ARG A 1 24 ? 10.846 4.318 7.722 1.00 0.00 24 ARG A N 20
ATOM 23280 C CA . ARG A 1 24 ? 11.901 5.163 7.187 1.00 0.00 24 ARG A CA 20
ATOM 23281 C C . ARG A 1 24 ? 12.662 4.408 6.102 1.00 0.00 24 ARG A C 20
ATOM 23282 O O . ARG A 1 24 ? 13.850 4.120 6.235 1.00 0.00 24 ARG A O 20
ATOM 23303 N N . GLY A 1 25 ? 11.954 4.096 5.027 1.00 0.00 25 GLY A N 20
ATOM 23304 C CA . GLY A 1 25 ? 12.517 3.304 3.958 1.00 0.00 25 GLY A CA 20
ATOM 23305 C C . GLY A 1 25 ? 11.513 2.289 3.456 1.00 0.00 25 GLY A C 20
ATOM 23306 O O . GLY A 1 25 ? 11.045 2.373 2.319 1.00 0.00 25 GLY A O 20
ATOM 23310 N N . GLY A 1 26 ? 11.168 1.343 4.317 1.00 0.00 26 GLY A N 20
ATOM 23311 C CA . GLY A 1 26 ? 10.159 0.360 3.985 1.00 0.00 26 GLY A CA 20
ATOM 23312 C C . GLY A 1 26 ? 10.239 -0.852 4.887 1.00 0.00 26 GLY A C 20
ATOM 23313 O O . GLY A 1 26 ? 10.371 -1.981 4.417 1.00 0.00 26 GLY A O 20
ATOM 23317 N N . GLU A 1 27 ? 10.152 -0.614 6.189 1.00 0.00 27 GLU A N 20
ATOM 23318 C CA . GLU A 1 27 ? 10.279 -1.677 7.174 1.00 0.00 27 GLU A CA 20
ATOM 23319 C C . GLU A 1 27 ? 8.912 -2.290 7.471 1.00 0.00 27 GLU A C 20
ATOM 23320 O O . GLU A 1 27 ? 8.764 -3.510 7.516 1.00 0.00 27 GLU A O 20
ATOM 23332 N N . ASN A 1 28 ? 7.904 -1.440 7.628 1.00 0.00 28 ASN A N 20
ATOM 23333 C CA . ASN A 1 28 ? 6.575 -1.900 8.020 1.00 0.00 28 ASN A CA 20
ATOM 23334 C C . ASN A 1 28 ? 5.926 -2.689 6.889 1.00 0.00 28 ASN A C 20
ATOM 23335 O O . ASN A 1 28 ? 5.313 -3.732 7.115 1.00 0.00 28 ASN A O 20
ATOM 23346 N N . VAL A 1 29 ? 6.106 -2.206 5.666 1.00 0.00 29 VAL A N 20
ATOM 23347 C CA . VAL A 1 29 ? 5.461 -2.800 4.498 1.00 0.00 29 VAL A CA 20
ATOM 23348 C C . VAL A 1 29 ? 5.918 -4.235 4.240 1.00 0.00 29 VAL A C 20
ATOM 23349 O O . VAL A 1 29 ? 5.149 -5.056 3.741 1.00 0.00 29 VAL A O 20
ATOM 23362 N N . LYS A 1 30 ? 7.160 -4.549 4.590 1.00 0.00 30 LYS A N 20
ATOM 23363 C CA . LYS A 1 30 ? 7.675 -5.890 4.357 1.00 0.00 30 LYS A CA 20
ATOM 23364 C C . LYS A 1 30 ? 7.198 -6.839 5.453 1.00 0.00 30 LYS A C 20
ATOM 23365 O O . LYS A 1 30 ? 7.189 -8.059 5.273 1.00 0.00 30 LYS A O 20
ATOM 23384 N N . ALA A 1 31 ? 6.791 -6.282 6.588 1.00 0.00 31 ALA A N 20
ATOM 23385 C CA . ALA A 1 31 ? 6.175 -7.085 7.632 1.00 0.00 31 ALA A CA 20
ATOM 23386 C C . ALA A 1 31 ? 4.740 -7.391 7.248 1.00 0.00 31 ALA A C 20
ATOM 23387 O O . ALA A 1 31 ? 4.227 -8.467 7.540 1.00 0.00 31 ALA A O 20
ATOM 23394 N N . ILE A 1 32 ? 4.097 -6.441 6.581 1.00 0.00 32 ILE A N 20
ATOM 23395 C CA . ILE A 1 32 ? 2.797 -6.690 5.983 1.00 0.00 32 ILE A CA 20
ATOM 23396 C C . ILE A 1 32 ? 2.932 -7.859 5.016 1.00 0.00 32 ILE A C 20
ATOM 23397 O O . ILE A 1 32 ? 2.137 -8.796 5.030 1.00 0.00 32 ILE A O 20
ATOM 23413 N N . ASN A 1 33 ? 3.983 -7.795 4.207 1.00 0.00 33 ASN A N 20
ATOM 23414 C CA . ASN A 1 33 ? 4.323 -8.850 3.256 1.00 0.00 33 ASN A CA 20
ATOM 23415 C C . ASN A 1 33 ? 4.448 -10.209 3.938 1.00 0.00 33 ASN A C 20
ATOM 23416 O O . ASN A 1 33 ? 3.812 -11.172 3.523 1.00 0.00 33 ASN A O 20
ATOM 23427 N N . GLN A 1 34 ? 5.258 -10.278 4.989 1.00 0.00 34 GLN A N 20
ATOM 23428 C CA . GLN A 1 34 ? 5.531 -11.548 5.657 1.00 0.00 34 GLN A CA 20
ATOM 23429 C C . GLN A 1 34 ? 4.261 -12.120 6.281 1.00 0.00 34 GLN A C 20
ATOM 23430 O O . GLN A 1 34 ? 4.105 -13.336 6.400 1.00 0.00 34 GLN A O 20
ATOM 23444 N N . GLN A 1 35 ? 3.353 -11.235 6.664 1.00 0.00 35 GLN A N 20
ATOM 23445 C CA . GLN A 1 35 ? 2.082 -11.645 7.246 1.00 0.00 35 GLN A CA 20
ATOM 23446 C C . GLN A 1 35 ? 1.117 -12.150 6.178 1.00 0.00 35 GLN A C 20
ATOM 23447 O O . GLN A 1 35 ? 0.253 -12.988 6.452 1.00 0.00 35 GLN A O 20
ATOM 23461 N N . THR A 1 36 ? 1.272 -11.641 4.964 1.00 0.00 36 THR A N 20
ATOM 23462 C CA . THR A 1 36 ? 0.274 -11.841 3.923 1.00 0.00 36 THR A CA 20
ATOM 23463 C C . THR A 1 36 ? 0.744 -12.754 2.794 1.00 0.00 36 THR A C 20
ATOM 23464 O O . THR A 1 36 ? 0.112 -13.767 2.498 1.00 0.00 36 THR A O 20
ATOM 23475 N N . GLY A 1 37 ? 1.846 -12.389 2.171 1.00 0.00 37 GLY A N 20
ATOM 23476 C CA . GLY A 1 37 ? 2.295 -13.082 0.986 1.00 0.00 37 GLY A CA 20
ATOM 23477 C C . GLY A 1 37 ? 2.468 -12.122 -0.166 1.00 0.00 37 GLY A C 20
ATOM 23478 O O . GLY A 1 37 ? 3.261 -12.360 -1.077 1.00 0.00 37 GLY A O 20
ATOM 23482 N N . ALA A 1 38 ? 1.741 -11.013 -0.105 1.00 0.00 38 ALA A N 20
ATOM 23483 C CA . ALA A 1 38 ? 1.791 -10.016 -1.155 1.00 0.00 38 ALA A CA 20
ATOM 23484 C C . ALA A 1 38 ? 2.862 -8.982 -0.865 1.00 0.00 38 ALA A C 20
ATOM 23485 O O . ALA A 1 38 ? 3.151 -8.671 0.288 1.00 0.00 38 ALA A O 20
ATOM 23492 N N . PHE A 1 39 ? 3.445 -8.457 -1.921 1.00 0.00 39 PHE A N 20
ATOM 23493 C CA . PHE A 1 39 ? 4.506 -7.477 -1.813 1.00 0.00 39 PHE A CA 20
ATOM 23494 C C . PHE A 1 39 ? 3.922 -6.073 -1.801 1.00 0.00 39 PHE A C 20
ATOM 23495 O O . PHE A 1 39 ? 3.248 -5.670 -2.751 1.00 0.00 39 PHE A O 20
ATOM 23512 N N . VAL A 1 40 ? 4.173 -5.346 -0.723 1.00 0.00 40 VAL A N 20
ATOM 23513 C CA . VAL A 1 40 ? 3.681 -3.982 -0.584 1.00 0.00 40 VAL A CA 20
ATOM 23514 C C . VAL A 1 40 ? 4.789 -3.005 -0.976 1.00 0.00 40 VAL A C 20
ATOM 23515 O O . VAL A 1 40 ? 5.599 -2.592 -0.144 1.00 0.00 40 VAL A O 20
ATOM 23528 N N . GLU A 1 41 ? 4.821 -2.662 -2.255 1.00 0.00 41 GLU A N 20
ATOM 23529 C CA . GLU A 1 41 ? 5.907 -1.870 -2.823 1.00 0.00 41 GLU A CA 20
ATOM 23530 C C . GLU A 1 41 ? 5.491 -0.422 -3.026 1.00 0.00 41 GLU A C 20
ATOM 23531 O O . GLU A 1 41 ? 4.315 -0.124 -3.210 1.00 0.00 41 GLU A O 20
ATOM 23543 N N . ILE A 1 42 ? 6.466 0.474 -3.025 1.00 0.00 42 ILE A N 20
ATOM 23544 C CA . ILE A 1 42 ? 6.208 1.880 -3.280 1.00 0.00 42 ILE A CA 20
ATOM 23545 C C . ILE A 1 42 ? 6.140 2.096 -4.786 1.00 0.00 42 ILE A C 20
ATOM 23546 O O . ILE A 1 42 ? 7.086 1.770 -5.506 1.00 0.00 42 ILE A O 20
ATOM 23562 N N . SER A 1 43 ? 5.025 2.625 -5.260 1.00 0.00 43 SER A N 20
ATOM 23563 C CA . SER A 1 43 ? 4.789 2.739 -6.689 1.00 0.00 43 SER A CA 20
ATOM 23564 C C . SER A 1 43 ? 5.428 4.005 -7.253 1.00 0.00 43 SER A C 20
ATOM 23565 O O . SER A 1 43 ? 5.926 4.856 -6.515 1.00 0.00 43 SER A O 20
ATOM 23573 N N . ARG A 1 44 ? 5.399 4.112 -8.570 1.00 0.00 44 ARG A N 20
ATOM 23574 C CA . ARG A 1 44 ? 5.921 5.275 -9.268 1.00 0.00 44 ARG A CA 20
ATOM 23575 C C . ARG A 1 44 ? 4.859 5.810 -10.223 1.00 0.00 44 ARG A C 20
ATOM 23576 O O . ARG A 1 44 ? 5.150 6.582 -11.138 1.00 0.00 44 ARG A O 20
ATOM 23597 N N . GLN A 1 45 ? 3.621 5.379 -10.005 1.00 0.00 45 GLN A N 20
ATOM 23598 C CA . GLN A 1 45 ? 2.493 5.830 -10.812 1.00 0.00 45 GLN A CA 20
ATOM 23599 C C . GLN A 1 45 ? 2.023 7.204 -10.347 1.00 0.00 45 GLN A C 20
ATOM 23600 O O . GLN A 1 45 ? 2.389 7.659 -9.259 1.00 0.00 45 GLN A O 20
ATOM 23614 N N . LEU A 1 46 ? 1.222 7.859 -11.173 1.00 0.00 46 LEU A N 20
ATOM 23615 C CA . LEU A 1 46 ? 0.626 9.134 -10.810 1.00 0.00 46 LEU A CA 20
ATOM 23616 C C . LEU A 1 46 ? -0.871 8.966 -10.604 1.00 0.00 46 LEU A C 20
ATOM 23617 O O . LEU A 1 46 ? -1.558 8.384 -11.444 1.00 0.00 46 LEU A O 20
ATOM 23633 N N . PRO A 1 47 ? -1.385 9.454 -9.466 1.00 0.00 47 PRO A N 20
ATOM 23634 C CA . PRO A 1 47 ? -2.819 9.413 -9.164 1.00 0.00 47 PRO A CA 20
ATOM 23635 C C . PRO A 1 47 ? -3.610 10.286 -10.132 1.00 0.00 47 PRO A C 20
ATOM 23636 O O . PRO A 1 47 ? -3.060 11.204 -10.738 1.00 0.00 47 PRO A O 20
ATOM 23647 N N . PRO A 1 48 ? -4.923 10.011 -10.276 1.00 0.00 48 PRO A N 20
ATOM 23648 C CA . PRO A 1 48 ? -5.799 10.728 -11.217 1.00 0.00 48 PRO A CA 20
ATOM 23649 C C . PRO A 1 48 ? -5.885 12.228 -10.933 1.00 0.00 48 PRO A C 20
ATOM 23650 O O . PRO A 1 48 ? -6.410 12.995 -11.741 1.00 0.00 48 PRO A O 20
ATOM 23661 N N . ASN A 1 49 ? -5.378 12.635 -9.776 1.00 0.00 49 ASN A N 20
ATOM 23662 C CA . ASN A 1 49 ? -5.337 14.046 -9.409 1.00 0.00 49 ASN A CA 20
ATOM 23663 C C . ASN A 1 49 ? -4.045 14.686 -9.904 1.00 0.00 49 ASN A C 20
ATOM 23664 O O . ASN A 1 49 ? -3.959 15.904 -10.069 1.00 0.00 49 ASN A O 20
ATOM 23675 N N . GLY A 1 50 ? -3.047 13.841 -10.160 1.00 0.00 50 GLY A N 20
ATOM 23676 C CA . GLY A 1 50 ? -1.724 14.318 -10.519 1.00 0.00 50 GLY A CA 20
ATOM 23677 C C . GLY A 1 50 ? -1.045 15.012 -9.360 1.00 0.00 50 GLY A C 20
ATOM 23678 O O . GLY A 1 50 ? -0.161 15.847 -9.553 1.00 0.00 50 GLY A O 20
ATOM 23682 N N . ASP A 1 51 ? -1.459 14.653 -8.150 1.00 0.00 51 ASP A N 20
ATOM 23683 C CA . ASP A 1 51 ? -0.973 15.302 -6.940 1.00 0.00 51 ASP A CA 20
ATOM 23684 C C . ASP A 1 51 ? 0.157 14.495 -6.311 1.00 0.00 51 ASP A C 20
ATOM 23685 O O . ASP A 1 51 ? 0.016 13.294 -6.077 1.00 0.00 51 ASP A O 20
ATOM 23694 N N . PRO A 1 52 ? 1.290 15.148 -6.026 1.00 0.00 52 PRO A N 20
ATOM 23695 C CA . PRO A 1 52 ? 2.481 14.482 -5.512 1.00 0.00 52 PRO A CA 20
ATOM 23696 C C . PRO A 1 52 ? 2.479 14.287 -3.992 1.00 0.00 52 PRO A C 20
ATOM 23697 O O . PRO A 1 52 ? 3.476 13.845 -3.425 1.00 0.00 52 PRO A O 20
ATOM 23708 N N . ASN A 1 53 ? 1.376 14.606 -3.323 1.00 0.00 53 ASN A N 20
ATOM 23709 C CA . ASN A 1 53 ? 1.291 14.373 -1.884 1.00 0.00 53 ASN A CA 20
ATOM 23710 C C . ASN A 1 53 ? 0.731 12.990 -1.603 1.00 0.00 53 ASN A C 20
ATOM 23711 O O . ASN A 1 53 ? 0.644 12.559 -0.450 1.00 0.00 53 ASN A O 20
ATOM 23722 N N . PHE A 1 54 ? 0.365 12.289 -2.659 1.00 0.00 54 PHE A N 20
ATOM 23723 C CA . PHE A 1 54 ? -0.128 10.930 -2.538 1.00 0.00 54 PHE A CA 20
ATOM 23724 C C . PHE A 1 54 ? 0.857 9.960 -3.176 1.00 0.00 54 PHE A C 20
ATOM 23725 O O . PHE A 1 54 ? 1.051 9.963 -4.392 1.00 0.00 54 PHE A O 20
ATOM 23742 N N . LYS A 1 55 ? 1.499 9.161 -2.341 1.00 0.00 55 LYS A N 20
ATOM 23743 C CA . LYS A 1 55 ? 2.428 8.147 -2.806 1.00 0.00 55 LYS A CA 20
ATOM 23744 C C . LYS A 1 55 ? 1.670 6.864 -3.086 1.00 0.00 55 LYS A C 20
ATOM 23745 O O . LYS A 1 55 ? 1.170 6.217 -2.169 1.00 0.00 55 LYS A O 20
ATOM 23764 N N . LEU A 1 56 ? 1.555 6.512 -4.347 1.00 0.00 56 LEU A N 20
ATOM 23765 C CA . LEU A 1 56 ? 0.835 5.311 -4.714 1.00 0.00 56 LEU A CA 20
ATOM 23766 C C . LEU A 1 56 ? 1.623 4.083 -4.281 1.00 0.00 56 LEU A C 20
ATOM 23767 O O . LEU A 1 56 ? 2.851 4.060 -4.355 1.00 0.00 56 LEU A O 20
ATOM 23783 N N . PHE A 1 57 ? 0.914 3.079 -3.801 1.00 0.00 57 PHE A N 20
ATOM 23784 C CA . PHE A 1 57 ? 1.537 1.858 -3.326 1.00 0.00 57 PHE A CA 20
ATOM 23785 C C . PHE A 1 57 ? 0.995 0.653 -4.084 1.00 0.00 57 PHE A C 20
ATOM 23786 O O . PHE A 1 57 ? -0.208 0.549 -4.319 1.00 0.00 57 PHE A O 20
ATOM 23803 N N . ILE A 1 58 ? 1.891 -0.245 -4.466 1.00 0.00 58 ILE A N 20
ATOM 23804 C CA . ILE A 1 58 ? 1.520 -1.436 -5.212 1.00 0.00 58 ILE A CA 20
ATOM 23805 C C . ILE A 1 58 ? 1.480 -2.632 -4.288 1.00 0.00 58 ILE A C 20
ATOM 23806 O O . ILE A 1 58 ? 2.472 -2.947 -3.641 1.00 0.00 58 ILE A O 20
ATOM 23822 N N . ILE A 1 59 ? 0.355 -3.301 -4.225 1.00 0.00 59 ILE A N 20
ATOM 23823 C CA . ILE A 1 59 ? 0.301 -4.563 -3.532 1.00 0.00 59 ILE A CA 20
ATOM 23824 C C . ILE A 1 59 ? 0.230 -5.661 -4.575 1.00 0.00 59 ILE A C 20
ATOM 23825 O O . ILE A 1 59 ? -0.803 -5.847 -5.218 1.00 0.00 59 ILE A O 20
ATOM 23841 N N . ARG A 1 60 ? 1.337 -6.350 -4.789 1.00 0.00 60 ARG A N 20
ATOM 23842 C CA . ARG A 1 60 ? 1.399 -7.338 -5.846 1.00 0.00 60 ARG A CA 20
ATOM 23843 C C . ARG A 1 60 ? 1.446 -8.745 -5.273 1.00 0.00 60 ARG A C 20
ATOM 23844 O O . ARG A 1 60 ? 2.097 -8.997 -4.262 1.00 0.00 60 ARG A O 20
ATOM 23865 N N . GLY A 1 61 ? 0.748 -9.652 -5.932 1.00 0.00 61 GLY A N 20
ATOM 23866 C CA . GLY A 1 61 ? 0.664 -11.017 -5.472 1.00 0.00 61 GLY A CA 20
ATOM 23867 C C . GLY A 1 61 ? -0.661 -11.631 -5.850 1.00 0.00 61 GLY A C 20
ATOM 23868 O O . GLY A 1 61 ? -1.286 -11.205 -6.824 1.00 0.00 61 GLY A O 20
ATOM 23872 N N . SER A 1 62 ? -1.104 -12.612 -5.086 1.00 0.00 62 SER A N 20
ATOM 23873 C CA . SER A 1 62 ? -2.390 -13.237 -5.333 1.00 0.00 62 SER A CA 20
ATOM 23874 C C . SER A 1 62 ? -3.502 -12.388 -4.715 1.00 0.00 62 SER A C 20
ATOM 23875 O O . SER A 1 62 ? -3.269 -11.729 -3.702 1.00 0.00 62 SER A O 20
ATOM 23883 N N . PRO A 1 63 ? -4.703 -12.370 -5.322 1.00 0.00 63 PRO A N 20
ATOM 23884 C CA . PRO A 1 63 ? -5.816 -11.506 -4.888 1.00 0.00 63 PRO A CA 20
ATOM 23885 C C . PRO A 1 63 ? -6.061 -11.538 -3.377 1.00 0.00 63 PRO A C 20
ATOM 23886 O O . PRO A 1 63 ? -6.148 -10.487 -2.731 1.00 0.00 63 PRO A O 20
ATOM 23897 N N . GLN A 1 64 ? -6.148 -12.745 -2.819 1.00 0.00 64 GLN A N 20
ATOM 23898 C CA . GLN A 1 64 ? -6.421 -12.930 -1.393 1.00 0.00 64 GLN A CA 20
ATOM 23899 C C . GLN A 1 64 ? -5.308 -12.315 -0.552 1.00 0.00 64 GLN A C 20
ATOM 23900 O O . GLN A 1 64 ? -5.569 -11.704 0.480 1.00 0.00 64 GLN A O 20
ATOM 23914 N N . GLN A 1 65 ? -4.076 -12.414 -1.035 1.00 0.00 65 GLN A N 20
ATOM 23915 C CA . GLN A 1 65 ? -2.930 -11.895 -0.304 1.00 0.00 65 GLN A CA 20
ATOM 23916 C C . GLN A 1 65 ? -2.873 -10.380 -0.421 1.00 0.00 65 GLN A C 20
ATOM 23917 O O . GLN A 1 65 ? -2.596 -9.686 0.561 1.00 0.00 65 GLN A O 20
ATOM 23931 N N . ILE A 1 66 ? -3.145 -9.875 -1.621 1.00 0.00 66 ILE A N 20
ATOM 23932 C CA . ILE A 1 66 ? -3.173 -8.436 -1.866 1.00 0.00 66 ILE A CA 20
ATOM 23933 C C . ILE A 1 66 ? -4.175 -7.737 -0.951 1.00 0.00 66 ILE A C 20
ATOM 23934 O O . ILE A 1 66 ? -3.811 -6.854 -0.172 1.00 0.00 66 ILE A O 20
ATOM 23950 N N . ASP A 1 67 ? -5.434 -8.146 -1.042 1.00 0.00 67 ASP A N 20
ATOM 23951 C CA . ASP A 1 67 ? -6.501 -7.517 -0.271 1.00 0.00 67 ASP A CA 20
ATOM 23952 C C . ASP A 1 67 ? -6.271 -7.719 1.221 1.00 0.00 67 ASP A C 20
ATOM 23953 O O . ASP A 1 67 ? -6.605 -6.857 2.034 1.00 0.00 67 ASP A O 20
ATOM 23962 N N . HIS A 1 68 ? -5.691 -8.857 1.576 1.00 0.00 68 HIS A N 20
ATOM 23963 C CA . HIS A 1 68 ? -5.379 -9.148 2.967 1.00 0.00 68 HIS A CA 20
ATOM 23964 C C . HIS A 1 68 ? -4.370 -8.134 3.490 1.00 0.00 68 HIS A C 20
ATOM 23965 O O . HIS A 1 68 ? -4.562 -7.556 4.558 1.00 0.00 68 HIS A O 20
ATOM 23980 N N . ALA A 1 69 ? -3.308 -7.906 2.718 1.00 0.00 69 ALA A N 20
ATOM 23981 C CA . ALA A 1 69 ? -2.281 -6.931 3.078 1.00 0.00 69 ALA A CA 20
ATOM 23982 C C . ALA A 1 69 ? -2.896 -5.551 3.252 1.00 0.00 69 ALA A C 20
ATOM 23983 O O . ALA A 1 69 ? -2.569 -4.822 4.187 1.00 0.00 69 ALA A O 20
ATOM 23990 N N . LYS A 1 70 ? -3.799 -5.226 2.341 1.00 0.00 70 LYS A N 20
ATOM 23991 C CA . LYS A 1 70 ? -4.565 -3.988 2.381 1.00 0.00 70 LYS A CA 20
ATOM 23992 C C . LYS A 1 70 ? -5.223 -3.790 3.747 1.00 0.00 70 LYS A C 20
ATOM 23993 O O . LYS A 1 70 ? -5.239 -2.685 4.284 1.00 0.00 70 LYS A O 20
ATOM 24012 N N . GLN A 1 71 ? -5.737 -4.879 4.307 1.00 0.00 71 GLN A N 20
ATOM 24013 C CA . GLN A 1 71 ? -6.421 -4.839 5.595 1.00 0.00 71 GLN A CA 20
ATOM 24014 C C . GLN A 1 71 ? -5.456 -4.479 6.728 1.00 0.00 71 GLN A C 20
ATOM 24015 O O . GLN A 1 71 ? -5.762 -3.623 7.558 1.00 0.00 71 GLN A O 20
ATOM 24029 N N . LEU A 1 72 ? -4.295 -5.134 6.763 1.00 0.00 72 LEU A N 20
ATOM 24030 C CA . LEU A 1 72 ? -3.253 -4.785 7.724 1.00 0.00 72 LEU A CA 20
ATOM 24031 C C . LEU A 1 72 ? -2.833 -3.327 7.564 1.00 0.00 72 LEU A C 20
ATOM 24032 O O . LEU A 1 72 ? -2.623 -2.622 8.550 1.00 0.00 72 LEU A O 20
ATOM 24048 N N . ILE A 1 73 ? -2.727 -2.877 6.322 1.00 0.00 73 ILE A N 20
ATOM 24049 C CA . ILE A 1 73 ? -2.393 -1.487 6.039 1.00 0.00 73 ILE A CA 20
ATOM 24050 C C . ILE A 1 73 ? -3.462 -0.556 6.607 1.00 0.00 73 ILE A C 20
ATOM 24051 O O . ILE A 1 73 ? -3.152 0.457 7.238 1.00 0.00 73 ILE A O 20
ATOM 24067 N N . GLU A 1 74 ? -4.721 -0.924 6.404 1.00 0.00 74 GLU A N 20
ATOM 24068 C CA . GLU A 1 74 ? -5.844 -0.151 6.916 1.00 0.00 74 GLU A CA 20
ATOM 24069 C C . GLU A 1 74 ? -5.946 -0.256 8.435 1.00 0.00 74 GLU A C 20
ATOM 24070 O O . GLU A 1 74 ? -6.705 0.470 9.062 1.00 0.00 74 GLU A O 20
ATOM 24082 N N . GLU A 1 75 ? -5.186 -1.167 9.023 1.00 0.00 75 GLU A N 20
ATOM 24083 C CA . GLU A 1 75 ? -5.087 -1.259 10.474 1.00 0.00 75 GLU A CA 20
ATOM 24084 C C . GLU A 1 75 ? -3.964 -0.353 10.973 1.00 0.00 75 GLU A C 20
ATOM 24085 O O . GLU A 1 75 ? -3.983 0.118 12.109 1.00 0.00 75 GLU A O 20
ATOM 24097 N N . LYS A 1 76 ? -2.990 -0.104 10.107 1.00 0.00 76 LYS A N 20
ATOM 24098 C CA . LYS A 1 76 ? -1.910 0.819 10.423 1.00 0.00 76 LYS A CA 20
ATOM 24099 C C . LYS A 1 76 ? -2.433 2.246 10.393 1.00 0.00 76 LYS A C 20
ATOM 24100 O O . LYS A 1 76 ? -2.239 3.019 11.333 1.00 0.00 76 LYS A O 20
ATOM 24119 N N . ILE A 1 77 ? -3.106 2.580 9.304 1.00 0.00 77 ILE A N 20
ATOM 24120 C CA . ILE A 1 77 ? -3.651 3.916 9.119 1.00 0.00 77 ILE A CA 20
ATOM 24121 C C . ILE A 1 77 ? -5.011 4.049 9.792 1.00 0.00 77 ILE A C 20
ATOM 24122 O O . ILE A 1 77 ? -5.476 5.157 10.063 1.00 0.00 77 ILE A O 20
ATOM 24138 N N . GLU A 1 78 ? -5.633 2.900 10.052 1.00 0.00 78 GLU A N 20
ATOM 24139 C CA . GLU A 1 78 ? -6.973 2.830 10.627 1.00 0.00 78 GLU A CA 20
ATOM 24140 C C . GLU A 1 78 ? -7.940 3.683 9.814 1.00 0.00 78 GLU A C 20
ATOM 24141 O O . GLU A 1 78 ? -8.583 4.604 10.325 1.00 0.00 78 GLU A O 20
ATOM 24153 N N . GLY A 1 79 ? -8.008 3.363 8.535 1.00 0.00 79 GLY A N 20
ATOM 24154 C CA . GLY A 1 79 ? -8.850 4.084 7.614 1.00 0.00 79 GLY A CA 20
ATOM 24155 C C . GLY A 1 79 ? -8.944 3.348 6.297 1.00 0.00 79 GLY A C 20
ATOM 24156 O O . GLY A 1 79 ? -8.117 2.482 6.024 1.00 0.00 79 GLY A O 20
ATOM 24160 N N . PRO A 1 80 ? -9.939 3.665 5.464 1.00 0.00 80 PRO A N 20
ATOM 24161 C CA . PRO A 1 80 ? -10.148 2.977 4.190 1.00 0.00 80 PRO A CA 20
ATOM 24162 C C . PRO A 1 80 ? -9.141 3.392 3.121 1.00 0.00 80 PRO A C 20
ATOM 24163 O O . PRO A 1 80 ? -8.748 4.561 3.029 1.00 0.00 80 PRO A O 20
ATOM 24174 N N . LEU A 1 81 ? -8.710 2.425 2.329 1.00 0.00 81 LEU A N 20
ATOM 24175 C CA . LEU A 1 81 ? -7.829 2.696 1.206 1.00 0.00 81 LEU A CA 20
ATOM 24176 C C . LEU A 1 81 ? -8.577 2.597 -0.112 1.00 0.00 81 LEU A C 20
ATOM 24177 O O . LEU A 1 81 ? -9.264 1.610 -0.379 1.00 0.00 81 LEU A O 20
ATOM 24193 N N . CYS A 1 82 ? -8.440 3.628 -0.928 1.00 0.00 82 CYS A N 20
ATOM 24194 C CA . CYS A 1 82 ? -9.090 3.675 -2.227 1.00 0.00 82 CYS A CA 20
ATOM 24195 C C . CYS A 1 82 ? -8.143 3.168 -3.309 1.00 0.00 82 CYS A C 20
ATOM 24196 O O . CYS A 1 82 ? -7.011 3.646 -3.427 1.00 0.00 82 CYS A O 20
ATOM 24204 N N . PRO A 1 83 ? -8.582 2.170 -4.092 1.00 0.00 83 PRO A N 20
ATOM 24205 C CA . PRO A 1 83 ? -7.795 1.629 -5.203 1.00 0.00 83 PRO A CA 20
ATOM 24206 C C . PRO A 1 83 ? -7.580 2.654 -6.315 1.00 0.00 83 PRO A C 20
ATOM 24207 O O . PRO A 1 83 ? -8.508 3.364 -6.713 1.00 0.00 83 PRO A O 20
ATOM 24218 N N . VAL A 1 84 ? -6.352 2.719 -6.806 1.00 0.00 84 VAL A N 20
ATOM 24219 C CA . VAL A 1 84 ? -5.976 3.652 -7.857 1.00 0.00 84 VAL A CA 20
ATOM 24220 C C . VAL A 1 84 ? -5.440 2.884 -9.061 1.00 0.00 84 VAL A C 20
ATOM 24221 O O . VAL A 1 84 ? -4.782 1.853 -8.901 1.00 0.00 84 VAL A O 20
ATOM 24234 N N . GLY A 1 85 ? -5.729 3.374 -10.256 1.00 0.00 85 GLY A N 20
ATOM 24235 C CA . GLY A 1 85 ? -5.241 2.732 -11.455 1.00 0.00 85 GLY A CA 20
ATOM 24236 C C . GLY A 1 85 ? -5.107 3.705 -12.605 1.00 0.00 85 GLY A C 20
ATOM 24237 O O . GLY A 1 85 ? -4.871 4.893 -12.382 1.00 0.00 85 GLY A O 20
#

Secondary structure (DSSP, 8-state):
--EEEEEEGGGTTTTSTTTT-HHHHHHHHSSSEEEE--PPPTT--TTEEEEEEES-HHHHHHHHHHHHHHS-SPPPEE-

Solvent-accessible surface area: 4742 Å² total; per-residue (Å²): 89,100,73,10,0,22,2,18,42,149,39,42,45,90,0,6,21,236,72,12,98,41,7,94,40,3,38,139,132,33,37,0,97,3,22,64,14,186,90,138,10,111,124,40,50,106,89,87,83,5,2,17,0,110,32,60,91,139,61,0,86,86,0,45,106,20,2,35,108,64,25,153,21,120,13,74,89,31,104